Protein 4JE5 (pdb70)

Foldseek 3Di:
DFAAFDFPLVQWDPLLVPFDFDPQAQPPDPPRDDPGDPKDDLVPPPDFWDKDWAFAPLCVVFRPDDGDDNRTDIDTAGQDDPDVVSVVLPFDHVVRLVIFDDLQADVLLQVLVVVLCVLQAAARHDFKGKGKFLALLRVLLLVCNTRPAQQAEAEEAQFADLSSLVSCVVRNYFYQHAYADQQGGDLVRVLVLLVQPDPPWHQHAEYEFAAALGVFAGHHHAQVNLLSVLVSCVVSVHAYEHEHAFQLQFADDQDQDPVVVVVVVPDDADDLVRVSVPGGHDNSNVDSHQRYKYWYGCCLLPHVVLSMTMIMTGPNSCVSVSSVSCVDVSHRRSVSSRVVSSNDSNCDSRNSSSSSSSSRVVSNVLLNLLQNLLVVQADDDPQWDFNRRSTHFKHKTKGQLVLAPCCCPPVVVPLVSVQVVLQVLLVVLPAHFAWSVSRRRDGATVVGGDPSSVDDDSPRMIMTMDGSPPDDSVVSSVSSNSSSVSNCVRRVHD/DAAAFDFPLVQWDPLLVPQDDDPLVVLVVCPVPPPDDRPRDDKDDLVPPPDFFDKDWAFAPLCVVFRPDDRDDNGIDIDTAGQDDPDCVSVPLPFQHVSRLVIADPLQADVLLQVQVVVLCVLQAAARHDFKGKGKFLALLGVLLLVCNTRHAQQAEAEEAQFADLSSQVSCVVRNYFYQHAYADQQGGDLVRVLVLLVQPDPPWHQHQEYEFAAALGVPAQHHHAQVNLLSNVVSCVVSVHAYEHEYAFQLQFEDDADPDPVVVCVVVVDDADDLVVVSVPGHHDNNNNDSHQSYKYWYGCPLLPHVVLSMTMIMTGPSSVVSSSSVSVVPVGHRRSVSSSVVSSVDSVCDSRSSSSSSSSSRVVSNVLLNLLVVLCVVAADPDPQWDWDRHSIDFKTKTKGQLVLAPCCCPPVVVDLVSVQVVLQVVLVVLVAHWAWSVSRRRDGAIVVGGDVSSVDDDPPRIIMIMDGSPPDDSVVSSVSSNSSNVSNCVRRVD/DFAAFAFPLVQWDPLLVPQDDDPLVVDVPDDDPRDDKDDLVPPPDFFDKDWAFAPLCVVFRPDDRDDNRTDMDTAGQDDPDVVRCVLPFDHVSRLVIFDPQQADVLLQVQVVVLCVLQAPARHDFKGKGKFLALLRVLLLVCNTRHAQQAEAEEAQFADLSSLVSCVVRNHFYQHAYADQQGGDLVRVLVLLVQPDPPWHQHAEYEFAAFLTVFALHHHAQVSLLSNLVSCVVSVHAYEHEYAFQLQFEAFADPDPVVVVVVVPDDQDALVRVSVVGGHDNSNSDSHQRYKYWYGCPLLPHVVLSMTMIMTGPSSCVSSSSVSCVPVSHHRSVSSSVVSSVDSVCDSRSSSSSSSSSNVVSNVLLNLLLNLCVVQAPDDPQWDWNRRRTHFKGKTKGQCVLQPCCVPPVVVQLVSVQVVLQVLLVVLPAHWAWSVSRGRDGATVVGGDPSSVDDDHNRIIMTMDGSPPDDSVVSSSSSNSSSVSNCVRRVHD/DFAAFDFPLVLWDPLLVPQDDDPLVVLVVCPPPPVDDRPRDDKDQLVPPPDFFDKDWAFAPLCVVFRPDDDDPPGTDIDTAGQDAPDVVSVVLPFDHVSRLVIADDLQADVLLQVQVVVLCVLQAAARGDFKGKGKALALLVVLLLVCNTRPAQQAEAEEAQFADLSSQVSCVVRNYFYQHAYADLQGGDLVRVLVLLVQPDPPWHQHAEYEFAAALTVPALHHHAQVNLLSNLVSCVVSVHAYEHEYAFQLQFADDADQPPVVVVVVVVDDADDLVRVSVPGHHDNSNVDSRQRYKYWYGVCLPNVVLSMTMIMTGPSSCVSSSSVSVVPVGHRRSVSSSVVSSVDSSCDSNNSSSSSSSSRVVSNVLLNLLVNLLVVQADDDPQWDWNRRSIDFKGKTKGQLVQQPCCVPPVVVALVSVQVVLQVLLVVLPAHWAWSVSRGRDGATVVGGDPSSVDDDRNRIIMTMDGSPDDDSVVSSVSSNSSRVSNVVRND

InterPro domains:
  IPR004839 Aminotransferase, class I/classII, large domain [PF00155] (103-488)
  IPR015421 Pyridoxal phosphate-dependent transferase, major domain [G3DSA:3.40.640.10] (1-500)
  IPR015424 Pyridoxal phosphate-dependent transferase [SSF53383] (8-492)
  IPR050859 Class-I pyridoxal-phosphate-dependent aminotransferase-like [PTHR42790] (2-497)

CATH classification: 3.40.640.10

Solvent-accessible surface area: 69514 Å² total

Organism: Saccharomyces cerevisiae (strain ATCC 204508 / S288c) (NCBI:txid559292)

Sequence (1978 aa):
TLPESKDFSYLFSDETNARKPSPLKLFQDPNIIFLGGGLPLKDYFPWDNLSVDSPKPPFPQGIGAPIDEQNCIKYTVNKDYADKSANPSNDIPLSSRALQYGFSAGQPELLNNFIRDHTKIIHDDLKYKDWDVLATAGNTNAWESTLRVFCNRGDVILVEAHSFSSSSSLASAEAQGVITFPVPIDADGIIPEKLAKVMENWTPGAPKPKLLYTIPTGQNPTGTSSIADHRKEAIYKIAQKYDFLIVEDEPYYFLQMNPYIKDLLKEEREKAQSSSSPKQDHDDEFLKSLANNTFLSSLDTEGRVIRMDSFSSKVVLAPGTRRLGWIITGSSSKILKKPYLSSLHEMTIQAPAGFTQVLVNATLSSRWGQKGYLDWLLGLRHEYTLKKRDCAIDALYKYLPQSDAFVINPPIAGMFFTTVNIDASVHPEFKTKYNSDPYQLEQSLYHKVVERGVLVVPGSWFKSEEGEETEPPQPAESKEVSNPNIIFFRGTYAAVSPEKLTEGLKRLGDTLYEEEFGISTLPEESKDFSYLFSDETNARKPSPLKTCIHLFQDPNIIFLGGGLPLKDYFPWDNLSVDSPKKPPFPQGIGAPIDEQNCIKYTVNKDYADKSANPSNDIPLSRALQYGFSSAGQPELLNNFIRDHTKIIHDLKYKDWDVLATAGNTNAWEESTLRVFCNRGDVILVEAHSFSSSSSLASAEAQGVITFPVPIDADGIIPEKLAKVMENWTPGAPKPKLLYTIPTGQNPTGTSSIADHRKEAIYKIAQKYDFLIVEDEPYYFLQMNPYIKDLKEREKAQSSPKQDHDEFLKSLANTFLSLDTTEGRVIRMDSFSSKKVLAPGTRRLGWIITGSSKILKPYLSSLHEMTIQQAPAGFTTQVLVNATLSRWGQKGYLDWLLGLRHEYTLKRDCAIDALYKYLPQSDAFVINPPIAGMFFTVNIDASVHPEFKTKYNSDPYQLEQSLYHKVVERGVLVVPGSWFKSEGETEPPQPAESKEVSNPNIIFFRGTYAAVSPEKLTEGLKRLGDTLYEEFGITLPESKDFSYLFSDETNARKPSPLKTCPNIIFLGGGLPLKDYFPWDNLSVDSPKPPFPQGIGAPIDEQNCIKYTVNKDYADKSANPSNDIPLSSRALQYGFSAGQPELLNNFIRDHTKIIHDLKYKDWDVLATAGNTNAWESTLRVFCNRGDVILVEAHSFSSSSSLASSAEAQGVITFPVPIDADGIIPEKLAKVMEENWTPGAPKPKLLYTIPTGQNPTGTSIADHRKEAIYKIAQKYDFLIVEDEPYYFLQMNPYIKDLKEREKAQQSSPKQDHDDEFLKSLANNTFLSLDTTEGRVIRMDSFSKVLAPGTRRLGWITGSSKILKPYLSSLHEMTTIQAPAGFTTQVLVNATLSSRWGQKGYLDWLLGLRHEYTLKRDCAIDALYKYLPQSSDAFVINPPIAGMFFTVNIDASVHPEFKTKYNSDPYQLEQSSLYHKVVERGVLVVPGSWFKSEGETEEPPQPAESKEVSNPNIIFFRGTYAAVSPEKLTEGLKRLGDTLYEEFGISTLPEESKDFSYLFSDETNARKPSPLKTCIHLFQDPNIIFLGGGLPLKDYFPWDNLSVDSPKPPFPQGIGAPIDEQQNCIKYTVNKDYADKSANPSNDIPLSSRALQYGFSAGQPELLNNFIRDHTKIIHDLKYKDWDVLATAGNTTNAWESTLRVFCNRGDVILVEAHSFSSSLASAEAQGVITFPVPIDADGIIPEKLAKVMEENWTPGAPKPKLLYTIPTGQNPTGTSSIADHRKEAIYKIAQKYDFLIVEDEPYYFLQMNNPYIKDLKEREKAQSSPKQDHDEFLKSLANNTFLSLDTEGRVIRMDSFSVLAPGTRRLGWITGSSKILKPYLSSLHEMTIQAPAGFTTQVLVNATLSSRWGQKGYLDWLLGLRHEYTLKRDCAIDALYKYLPQSDAFVINPPIAGMFFTVNIDASVHPEFKTKYNNSDPYQQLEQSLYHKVVERGVLVVPGSWFKSEGETEPPQPAESKEVSNPNIIFFRGTYAAVSPEKLTEGLKRLGDTLYEEFG

Secondary structure (DSSP, 8-state):
-PPPPP--GGG--HHHHH----S----S-TT-EE-SS----GGG---EEEEEEE--TT-TT-TTS-S-TTS-EEEEE-S--SSGGG-TT----HHHHTSS--TT--HHHHHHHHHHHHHH----SS-EEEEEES-HHHHHHHHHHHH--TT-EEEEESB--HHHHHHHHHTT-EEEEE-EETTEE-HHHHHHHHHTPPTTSPPP-EEEE--SS-TTT-----HHHHHHHHHHHHHHT-EEEEE-TTGGGB-PPP--SHHHHHHHHHSPPP-HHHHHHHSPP-HHHH-SSS-EEEEEESTTTT-GGG--EEEEEEHHHHHHHHHHHHTTT-SS-HHHHHHHHHHHHHHHHHHHHHHHHHHHHHHHHHHHHHHHHHHHHS--STTS-----SBSSEEEEEEEGGGSTTTTTTTTT-HHHHHHHHHHHHHHTTEE-EEGGGGB-----SSPPPGGGG--SSTTEEEEEEESSSS-HHHHHHHHHHHHHHHHHHTT--/-PPPPP--GGG--HHHHH----HHHHHTT-SS-SSSEE-------GGG---EEEEEEE--TT-TT-TTS-S-TTS-EEEEE-S--SSGGG-TT----HHHHTSS--TT--HHHHHHHHHHHHHH----STTEEEEEES-HHHHHHHHHHHH--TT-EEEEESB--HHHHHHHHHTT-EEEEE-EETTEE-HHHHHHHHHTPPTTSPPP-EEEE--BS-TTT--B--HHHHHHHHHHHHHHT-EEEEE-TTGGGB-PPP--SHHHHHHHTTSPPP-HHHHHHHSPP-HHHH-SSS-EEEEEESTTTT-GGG--EEEEEEHHHHHHHHHHHHTTT-SPPHHHHHHHHHHHHHHHHHHHHHHHHHHHHHHHHHHHHHHHHHHHHS--STTEE----SBSSEEEEEEEGGGSTTHHHHSTT-HHHHHHHHHHHHHHTTEE-EEGGGGB-----SSPPPGGGG--S-TTEEEEEEESSSS-HHHHHHHHHHHHHHHHHHTT-/-PPPPP--GGG--HHHHH-PPPHHHH----EE----PPPGGG---EEEEEEE--TT-TT-TTS-S-TTS-EEEEE-SS-SSGGG-TT----HHHHTSS--TT--HHHHHHHHHHHHHH----SS-EEEEEES-HHHHHHHHHHHH--TT-EEEEESB--HHHHHHHHHTT-EEEEE-EETTEE-HHHHHHHHHTPPTTSPPP-EEEE--BS-TTT--B--HHHHHHHHHHHHHHT-EEEEE-TTGGGB-PPP--SHHHHHHHHTSPPP-HHHHHHHSPP-HHHH-SSS-EEEEEESTTTT-GGG--EEEEEEHHHHHHHHHHHHTTT-SS-HHHHHHHHHHHHHHHHHHHHHHHHHHHHHHHHHHHHHHHHHHHHS--STTEE----SBSSEEEEEEEGGGSTTTTTTSTT-HHHHHHHHHHHHHHHTEE-EEGGGGB-----SSPPPGGGG--S-TTEEEEEEESSSS-HHHHHHHHHHHHHHHHHHTT--/-PPPPP--GGG--HHHHH----HHHHHHTTTT-TTSEE-SS----GGG---EEEEEEE--TT-TT-TTSPP-SSS-EEEEE-S--SSGGG-TT----HHHHTSS--TT--HHHHHHHHHHHHHH----SS-EEEEEES-HHHHHHHHHHHH--TT-EEEEESB--HHHHHHHHHTT-EEEEE-EETTEE-HHHHHHHHHTPPTTSPPP-EEEE--BS-TTT--B--HHHHHHHHHHHHHHT-EEEEE-TTGGGB-PPP--SHHHHHHHHHSPPP-HHHHHHHSPP-HHHH-SSS-EEEEEE-----GGG--EEEEEEHHHHHHHHHHHHHTT-SPPHHHHHHHHHHHHHHHHHHHHHHHHHHHHHHHHHHHHHHHHHHHHS--STTEE----SBSSEEEEEEEGGGSTTTTTTTTT-HHHHHHHHHHHHHHTTEE-EEGGGGB-----SSPPPHHHH--SSTTEEEEEEE-SSS-HHHHHHHHHHHHHHHHHHH-

Radius of gyration: 40.74 Å; Cα contacts (8 Å, |Δi|>4): 4333; chains: 4; bounding box: 90×122×79 Å

GO terms:
  GO:0047536 L-2-aminoadipate:2-oxoglutarate transaminase activity (F, IDA)
  GO:0006571 L-tyrosine biosynthetic process (P, IGI)
  GO:0009094 L-phenylalanine biosynthetic process (P, IGI)
  GO:0005737 cytoplasm (C, HDA)
  GO:0008793 aromatic-amino-acid:2-oxoglutarate transaminase activity (F, IMP)
  GO:0047536 L-2-aminoadipate:2-oxoglutarate transaminase activity (F, IMP)

Structure (mmCIF, N/CA/C/O backbone):
data_4JE5
#
_entry.id   4JE5
#
_cell.length_a   227.442
_cell.length_b   159.831
_cell.length_c   70.642
_cell.angle_alpha   90.00
_cell.angle_beta   106.03
_cell.angle_gamma   90.00
#
_symmetry.space_group_name_H-M   'C 1 2 1'
#
loop_
_entity.id
_entity.type
_entity.pdbx_description
1 polymer 'Aromatic/aminoadipate aminotransferase 1'
2 polymer 'Aromatic/aminoadipate aminotransferase 1'
3 non-polymer "PYRIDOXAL-5'-PHOSPHATE"
4 non-polymer '4-(2-HYDROXYETHYL)-1-PIPERAZINE ETHANESULFONIC ACID'
5 non-polymer "4'-DEOXY-4'-AMINOPYRIDOXAL-5'-PHOSPHATE"
6 water water
#
loop_
_atom_site.group_PDB
_atom_site.id
_atom_site.type_symbol
_atom_site.label_atom_id
_atom_site.label_alt_id
_atom_site.label_comp_id
_atom_site.label_asym_id
_atom_site.label_entity_id
_atom_site.label_seq_id
_atom_site.pdbx_PDB_ins_code
_atom_site.Cartn_x
_atom_site.Cartn_y
_atom_site.Cartn_z
_atom_site.occupancy
_atom_site.B_iso_or_equiv
_atom_site.auth_seq_id
_atom_site.auth_comp_id
_atom_site.auth_asym_id
_atom_site.auth_atom_id
_atom_site.pdbx_PDB_model_num
ATOM 1 N N . THR A 1 5 ? 95.023 -41.580 -4.505 1.00 44.52 2 THR A N 1
ATOM 2 C CA . THR A 1 5 ? 94.610 -40.815 -5.716 1.00 44.08 2 THR A CA 1
ATOM 3 C C . THR A 1 5 ? 94.348 -39.329 -5.434 1.00 42.41 2 THR A C 1
ATOM 4 O O . THR A 1 5 ? 94.844 -38.457 -6.155 1.00 44.21 2 THR A O 1
ATOM 8 N N . LEU A 1 6 ? 93.577 -39.039 -4.393 1.00 39.76 3 LEU A N 1
ATOM 9 C CA . LEU A 1 6 ? 93.299 -37.654 -3.992 1.00 36.18 3 LEU A CA 1
ATOM 10 C C . LEU A 1 6 ? 94.356 -37.166 -2.999 1.00 34.54 3 LEU A C 1
ATOM 11 O O . LEU A 1 6 ? 94.828 -37.957 -2.198 1.00 33.46 3 LEU A O 1
ATOM 16 N N . PRO A 1 7 ? 94.720 -35.866 -3.042 1.00 32.90 4 PRO A N 1
ATOM 17 C CA . PRO A 1 7 ? 95.714 -35.366 -2.094 1.00 32.23 4 PRO A CA 1
ATOM 18 C C . PRO A 1 7 ? 95.219 -35.373 -0.643 1.00 30.91 4 PRO A C 1
ATOM 19 O O . PRO A 1 7 ? 94.014 -35.340 -0.388 1.00 29.34 4 PRO A O 1
ATOM 23 N N . GLU A 1 8 ? 96.167 -35.393 0.286 1.00 30.14 5 GLU A N 1
ATOM 24 C CA . GLU A 1 8 ? 95.900 -35.261 1.711 1.00 30.07 5 GLU A CA 1
ATOM 25 C C . GLU A 1 8 ? 95.666 -33.777 2.045 1.00 28.09 5 GLU A C 1
ATOM 26 O O . GLU A 1 8 ? 96.273 -32.905 1.429 1.00 27.53 5 GLU A O 1
ATOM 32 N N . SER A 1 9 ? 94.813 -33.485 3.026 1.00 26.62 6 SER A N 1
ATOM 33 C CA . SER A 1 9 ? 94.659 -32.107 3.500 1.00 25.76 6 SER A CA 1
ATOM 34 C C . SER A 1 9 ? 95.969 -31.496 4.033 1.00 26.38 6 SER A C 1
ATOM 35 O O . SER A 1 9 ? 96.870 -32.215 4.504 1.00 25.48 6 SER A O 1
ATOM 38 N N . LYS A 1 10 ? 96.039 -30.168 3.988 1.00 26.81 7 LYS A N 1
ATOM 39 C CA . LYS A 1 10 ? 97.127 -29.410 4.580 1.00 28.75 7 LYS A CA 1
ATOM 40 C C . LYS A 1 10 ? 96.937 -29.274 6.092 1.00 28.04 7 LYS A C 1
ATOM 41 O O . LYS A 1 10 ? 95.814 -29.307 6.602 1.00 27.84 7 LYS A O 1
ATOM 47 N N . ASP A 1 11 ? 98.041 -29.124 6.809 1.00 28.01 8 ASP A N 1
ATOM 48 C CA . ASP A 1 11 ? 97.998 -28.957 8.250 1.00 28.51 8 ASP A CA 1
ATOM 49 C C . ASP A 1 11 ? 97.870 -27.481 8.597 1.00 28.10 8 ASP A C 1
ATOM 50 O O . ASP A 1 11 ? 98.794 -26.687 8.316 1.00 28.98 8 ASP A O 1
ATOM 55 N N . PHE A 1 12 ? 96.741 -27.092 9.201 1.00 25.49 9 PHE A N 1
ATOM 56 C CA . PHE A 1 12 ? 96.572 -25.691 9.592 1.00 24.61 9 PHE A CA 1
ATOM 57 C C . PHE A 1 12 ? 96.706 -25.434 11.091 1.00 25.40 9 PHE A C 1
ATOM 58 O O . PHE A 1 12 ? 96.154 -24.441 11.600 1.00 23.99 9 PHE A O 1
ATOM 66 N N . SER A 1 13 ? 97.457 -26.301 11.791 1.00 24.85 10 SER A N 1
ATOM 67 C CA . SER A 1 13 ? 97.570 -26.168 13.257 1.00 25.77 10 SER A CA 1
ATOM 68 C C . SER A 1 13 ? 98.238 -24.869 13.709 1.00 25.30 10 SER A C 1
ATOM 69 O O . SER A 1 13 ? 98.091 -24.468 14.848 1.00 25.03 10 SER A O 1
ATOM 72 N N . TYR A 1 14 ? 98.919 -24.190 12.796 1.00 25.29 11 TYR A N 1
ATOM 73 C CA . TYR A 1 14 ? 99.499 -22.893 13.116 1.00 25.28 11 TYR A CA 1
ATOM 74 C C . TYR A 1 14 ? 98.411 -21.830 13.321 1.00 24.58 11 TYR A C 1
ATOM 75 O O . TYR A 1 14 ? 98.694 -20.757 13.836 1.00 23.70 11 TYR A O 1
ATOM 84 N N . LEU A 1 15 ? 97.167 -22.147 12.951 1.00 22.13 12 LEU A N 1
ATOM 85 C CA . LEU A 1 15 ? 96.070 -21.214 13.193 1.00 22.41 12 LEU A CA 1
ATOM 86 C C . LEU A 1 15 ? 95.325 -21.502 14.494 1.00 21.23 12 LEU A C 1
ATOM 87 O O . LEU A 1 15 ? 94.468 -20.720 14.877 1.00 20.87 12 LEU A O 1
ATOM 92 N N . PHE A 1 16 ? 95.644 -22.608 15.166 1.00 21.61 13 PHE A N 1
ATOM 93 C CA . PHE A 1 16 ? 94.913 -23.014 16.392 1.00 21.77 13 PHE A CA 1
ATOM 94 C C . PHE A 1 16 ? 95.115 -21.986 17.505 1.00 22.10 13 PHE A C 1
ATOM 95 O O . PHE A 1 16 ? 96.189 -21.385 17.602 1.00 22.73 13 PHE A O 1
ATOM 103 N N . SER A 1 17 ? 94.070 -21.758 18.309 1.00 20.89 14 SER A N 1
ATOM 104 C CA . SER A 1 17 ? 94.147 -20.796 19.402 1.00 20.88 14 SER A CA 1
ATOM 105 C C . SER A 1 17 ? 95.056 -21.311 20.509 1.00 21.59 14 SER A C 1
ATOM 106 O O . SER A 1 17 ? 95.426 -22.502 20.535 1.00 21.37 14 SER A O 1
ATOM 109 N N . ASP A 1 18 ? 95.368 -20.423 21.456 1.00 22.48 15 ASP A N 1
ATOM 110 C CA . ASP A 1 18 ? 96.193 -20.789 22.615 1.00 23.23 15 ASP A CA 1
ATOM 111 C C . ASP A 1 18 ? 95.440 -21.795 23.481 1.00 22.86 15 ASP A C 1
ATOM 112 O O . ASP A 1 18 ? 96.036 -22.729 24.021 1.00 22.62 15 ASP A O 1
ATOM 117 N N . GLU A 1 19 ? 94.121 -21.619 23.595 1.00 22.65 16 GLU A N 1
ATOM 118 C CA . GLU A 1 19 ? 93.303 -22.553 24.367 1.00 22.37 16 GLU A CA 1
ATOM 119 C C . GLU A 1 19 ? 93.397 -23.972 23.745 1.00 22.00 16 GLU A C 1
ATOM 120 O O . GLU A 1 19 ? 93.559 -24.963 24.446 1.00 21.68 16 GLU A O 1
ATOM 126 N N . THR A 1 20 ? 93.288 -24.056 22.424 1.00 21.44 17 THR A N 1
ATOM 127 C CA . THR A 1 20 ? 93.396 -25.335 21.723 1.00 22.05 17 THR A CA 1
ATOM 128 C C . THR A 1 20 ? 94.766 -25.985 21.988 1.00 22.77 17 THR A C 1
ATOM 129 O O . THR A 1 20 ? 94.853 -27.179 22.253 1.00 22.30 17 THR A O 1
ATOM 133 N N . ASN A 1 21 ? 95.826 -25.190 21.902 1.00 24.65 18 ASN A N 1
ATOM 134 C CA . ASN A 1 21 ? 97.174 -25.703 22.102 1.00 26.45 18 ASN A CA 1
ATOM 135 C C . ASN A 1 21 ? 97.422 -26.149 23.544 1.00 27.74 18 ASN A C 1
ATOM 136 O O . ASN A 1 21 ? 98.262 -27.016 23.787 1.00 28.07 18 ASN A O 1
ATOM 141 N N . ALA A 1 22 ? 96.673 -25.568 24.480 1.00 28.51 19 ALA A N 1
ATOM 142 C CA . ALA A 1 22 ? 96.786 -25.899 25.914 1.00 30.39 19 ALA A CA 1
ATOM 143 C C . ALA A 1 22 ? 95.927 -27.094 26.294 1.00 31.08 19 ALA A C 1
ATOM 144 O O . ALA A 1 22 ? 96.257 -27.822 27.238 1.00 31.57 19 ALA A O 1
ATOM 146 N N . ARG A 1 23 ? 94.826 -27.302 25.564 1.00 31.02 20 ARG A N 1
ATOM 147 C CA . ARG A 1 23 ? 93.876 -28.347 25.920 1.00 31.70 20 ARG A CA 1
ATOM 148 C C . ARG A 1 23 ? 94.452 -29.762 25.838 1.00 33.62 20 ARG A C 1
ATOM 149 O O . ARG A 1 23 ? 94.843 -30.229 24.769 1.00 33.63 20 ARG A O 1
ATOM 157 N N . LYS A 1 24 ? 94.505 -30.436 26.985 1.00 35.10 21 LYS A N 1
ATOM 158 C CA . LYS A 1 24 ? 94.863 -31.854 27.029 1.00 37.10 21 LYS A CA 1
ATOM 159 C C . LYS A 1 24 ? 93.666 -32.637 27.560 1.00 37.95 21 LYS A C 1
ATOM 160 O O . LYS A 1 24 ? 93.206 -32.366 28.678 1.00 36.89 21 LYS A O 1
ATOM 162 N N . PRO A 1 25 ? 93.156 -33.601 26.766 1.00 39.46 22 PRO A N 1
ATOM 163 C CA . PRO A 1 25 ? 92.023 -34.434 27.207 1.00 40.54 22 PRO A CA 1
ATOM 164 C C . PRO A 1 25 ? 92.325 -35.116 28.537 1.00 40.98 22 PRO A C 1
ATOM 165 O O . PRO A 1 25 ? 93.463 -35.510 28.779 1.00 40.69 22 PRO A O 1
ATOM 169 N N . SER A 1 26 ? 91.312 -35.214 29.392 1.00 41.73 23 SER A N 1
ATOM 170 C CA . SER A 1 26 ? 91.374 -36.071 30.571 1.00 43.64 23 SER A CA 1
ATOM 171 C C . SER A 1 26 ? 91.885 -37.482 30.167 1.00 44.25 23 SER A C 1
ATOM 172 O O . SER A 1 26 ? 91.382 -38.060 29.211 1.00 43.74 23 SER A O 1
ATOM 175 N N . PRO A 1 27 ? 92.887 -38.037 30.887 1.00 45.59 24 PRO A N 1
ATOM 176 C CA . PRO A 1 27 ? 93.324 -39.403 30.538 1.00 46.55 24 PRO A CA 1
ATOM 177 C C . PRO A 1 27 ? 92.248 -40.441 30.930 1.00 47.04 24 PRO A C 1
ATOM 178 O O . PRO A 1 27 ? 92.321 -41.612 30.574 1.00 47.12 24 PRO A O 1
ATOM 182 N N . LEU A 1 28 ? 91.249 -39.971 31.659 1.00 47.63 25 LEU A N 1
ATOM 183 C CA . LEU A 1 28 ? 90.113 -40.767 32.052 1.00 48.85 25 LEU A CA 1
ATOM 184 C C . LEU A 1 28 ? 89.041 -40.652 30.959 1.00 49.10 25 LEU A C 1
ATOM 185 O O . LEU A 1 28 ? 88.252 -39.690 30.944 1.00 49.03 25 LEU A O 1
ATOM 190 N N . LYS A 1 29 ? 89.045 -41.614 30.030 1.00 49.90 26 LYS A N 1
ATOM 191 C CA . LYS A 1 29 ? 88.168 -41.583 28.852 1.00 50.32 26 LYS A CA 1
ATOM 192 C C . LYS A 1 29 ? 87.065 -42.648 28.904 1.00 50.86 26 LYS A C 1
ATOM 193 O O . LYS A 1 29 ? 87.211 -43.685 29.562 1.00 51.66 26 LYS A O 1
ATOM 195 N N . LEU A 1 34 ? 87.075 -51.224 25.492 1.00 65.24 31 LEU A N 1
ATOM 196 C CA . LEU A 1 34 ? 87.545 -51.729 26.781 1.00 65.89 31 LEU A CA 1
ATOM 197 C C . LEU A 1 34 ? 86.378 -52.120 27.697 1.00 66.20 31 LEU A C 1
ATOM 198 O O . LEU A 1 34 ? 86.419 -53.163 28.371 1.00 66.58 31 LEU A O 1
ATOM 203 N N . PHE A 1 35 ? 85.347 -51.270 27.715 1.00 66.02 32 PHE A N 1
ATOM 204 C CA . PHE A 1 35 ? 84.076 -51.577 28.387 1.00 66.20 32 PHE A CA 1
ATOM 205 C C . PHE A 1 35 ? 83.369 -52.751 27.705 1.00 66.49 32 PHE A C 1
ATOM 206 O O . PHE A 1 35 ? 82.724 -53.549 28.374 1.00 66.97 32 PHE A O 1
ATOM 208 N N . GLN A 1 36 ? 83.508 -52.854 26.380 1.00 66.51 33 GLN A N 1
ATOM 209 C CA . GLN A 1 36 ? 82.931 -53.965 25.608 1.00 66.72 33 GLN A CA 1
ATOM 210 C C . GLN A 1 36 ? 83.881 -55.169 25.450 1.00 67.43 33 GLN A C 1
ATOM 211 O O . GLN A 1 36 ? 83.450 -56.240 25.004 1.00 67.96 33 GLN A O 1
ATOM 213 N N . ASP A 1 37 ? 85.154 -54.994 25.822 1.00 67.32 34 ASP A N 1
ATOM 214 C CA . ASP A 1 37 ? 86.176 -56.054 25.725 1.00 67.74 34 ASP A CA 1
ATOM 215 C C . ASP A 1 37 ? 85.932 -57.220 26.697 1.00 68.04 34 ASP A C 1
ATOM 216 O O . ASP A 1 37 ? 85.962 -57.032 27.922 1.00 68.29 34 ASP A O 1
ATOM 221 N N . PRO A 1 38 ? 85.723 -58.438 26.152 1.00 67.97 35 PRO A N 1
ATOM 222 C CA . PRO A 1 38 ? 85.365 -59.618 26.957 1.00 67.90 35 PRO A CA 1
ATOM 223 C C . PRO A 1 38 ? 86.366 -59.993 28.065 1.00 67.57 35 PRO A C 1
ATOM 224 O O . PRO A 1 38 ? 85.963 -60.547 29.089 1.00 67.94 35 PRO A O 1
ATOM 228 N N . ASN A 1 39 ? 87.646 -59.687 27.868 1.00 66.57 36 ASN A N 1
ATOM 229 C CA . ASN A 1 39 ? 88.701 -60.169 28.769 1.00 65.79 36 ASN A CA 1
ATOM 230 C C . ASN A 1 39 ? 89.187 -59.162 29.837 1.00 64.65 36 ASN A C 1
ATOM 231 O O . ASN A 1 39 ? 90.051 -59.487 30.667 1.00 65.17 36 ASN A O 1
ATOM 233 N N . ILE A 1 40 ? 88.633 -57.949 29.820 1.00 62.25 37 ILE A N 1
ATOM 234 C CA . ILE A 1 40 ? 89.020 -56.916 30.787 1.00 60.36 37 ILE A CA 1
ATOM 235 C C . ILE A 1 40 ? 87.878 -56.588 31.749 1.00 58.80 37 ILE A C 1
ATOM 236 O O . ILE A 1 40 ? 86.772 -56.250 31.308 1.00 58.46 37 ILE A O 1
ATOM 238 N N . ILE A 1 41 ? 88.147 -56.694 33.053 1.00 57.25 38 ILE A N 1
ATOM 239 C CA . ILE A 1 41 ? 87.176 -56.299 34.095 1.00 55.20 38 ILE A CA 1
ATOM 240 C C . ILE A 1 41 ? 87.230 -54.786 34.356 1.00 53.03 38 ILE A C 1
ATOM 241 O O . ILE A 1 41 ? 88.177 -54.274 34.959 1.00 52.80 38 ILE A O 1
ATOM 246 N N . PHE A 1 42 ? 86.184 -54.106 33.899 1.00 50.70 39 PHE A N 1
ATOM 247 C CA . PHE A 1 42 ? 86.068 -52.643 33.889 1.00 48.42 39 PHE A CA 1
ATOM 248 C C . PHE A 1 42 ? 85.773 -52.044 35.276 1.00 46.89 39 PHE A C 1
ATOM 249 O O . PHE A 1 42 ? 84.611 -51.836 35.626 1.00 46.63 39 PHE A O 1
ATOM 257 N N . LEU A 1 43 ? 86.810 -51.751 36.055 1.00 45.68 40 LEU A N 1
ATOM 258 C CA . LEU A 1 43 ? 86.625 -50.998 37.304 1.00 44.66 40 LEU A CA 1
ATOM 259 C C . LEU A 1 43 ? 87.102 -49.537 37.202 1.00 43.64 40 LEU A C 1
ATOM 260 O O . LEU A 1 43 ? 87.400 -48.910 38.217 1.00 42.82 40 LEU A O 1
ATOM 265 N N . GLY A 1 44 ? 87.163 -49.012 35.972 1.00 42.88 41 GLY A N 1
ATOM 266 C CA . GLY A 1 44 ? 87.670 -47.658 35.703 1.00 42.87 41 GLY A CA 1
ATOM 267 C C . GLY A 1 44 ? 86.623 -46.551 35.627 1.00 42.46 41 GLY A C 1
ATOM 268 O O . GLY A 1 44 ? 86.341 -45.893 36.633 1.00 44.26 41 GLY A O 1
ATOM 269 N N . GLY A 1 45 ? 86.039 -46.338 34.450 1.00 41.14 42 GLY A N 1
ATOM 270 C CA . GLY A 1 45 ? 85.072 -45.256 34.244 1.00 38.62 42 GLY A CA 1
ATOM 271 C C . GLY A 1 45 ? 83.700 -45.502 34.856 1.00 37.63 42 GLY A C 1
ATOM 272 O O . GLY A 1 45 ? 83.190 -46.634 34.863 1.00 38.03 42 GLY A O 1
ATOM 273 N N . GLY A 1 46 ? 83.086 -44.438 35.354 1.00 35.94 43 GLY A N 1
ATOM 274 C CA . GLY A 1 46 ? 81.779 -44.552 35.987 1.00 34.84 43 GLY A CA 1
ATOM 275 C C . GLY A 1 46 ? 80.661 -44.670 34.973 1.00 33.36 43 GLY A C 1
ATOM 276 O O . GLY A 1 46 ? 79.890 -43.728 34.793 1.00 33.44 43 GLY A O 1
ATOM 277 N N . LEU A 1 47 ? 80.576 -45.811 34.290 1.00 31.80 44 LEU A N 1
ATOM 278 C CA . LEU A 1 47 ? 79.509 -46.027 33.318 1.00 30.20 44 LEU A CA 1
ATOM 279 C C . LEU A 1 47 ? 78.395 -46.799 34.020 1.00 29.94 44 LEU A C 1
ATOM 280 O O . LEU A 1 47 ? 78.554 -47.978 34.360 1.00 30.58 44 LEU A O 1
ATOM 285 N N . PRO A 1 48 ? 77.271 -46.121 34.280 1.00 28.55 45 PRO A N 1
ATOM 286 C CA . PRO A 1 48 ? 76.198 -46.761 35.055 1.00 28.16 45 PRO A CA 1
ATOM 287 C C . PRO A 1 48 ? 75.493 -47.848 34.243 1.00 27.19 45 PRO A C 1
ATOM 288 O O . PRO A 1 48 ? 75.524 -47.829 33.010 1.00 26.57 45 PRO A O 1
ATOM 292 N N . LEU A 1 49 ? 74.892 -48.804 34.937 1.00 27.24 46 LEU A N 1
ATOM 293 C CA . LEU A 1 49 ? 74.246 -49.936 34.291 1.00 27.47 46 LEU A CA 1
ATOM 294 C C . LEU A 1 49 ? 73.074 -49.490 33.442 1.00 26.90 46 LEU A C 1
ATOM 295 O O . LEU A 1 49 ? 72.190 -48.763 33.912 1.00 26.69 46 LEU A O 1
ATOM 300 N N . LYS A 1 50 ? 73.077 -49.955 32.201 1.00 26.13 47 LYS A N 1
ATOM 301 C CA . LYS A 1 50 ? 72.008 -49.722 31.249 1.00 25.66 47 LYS A CA 1
ATOM 302 C C . LYS A 1 50 ? 70.661 -50.318 31.716 1.00 25.39 47 LYS A C 1
ATOM 303 O O . LYS A 1 50 ? 69.611 -49.854 31.302 1.00 24.64 47 LYS A O 1
ATOM 309 N N . ASP A 1 51 ? 70.705 -51.320 32.598 1.00 25.82 48 ASP A N 1
ATOM 310 C CA . ASP A 1 51 ? 69.499 -51.876 33.241 1.00 26.10 48 ASP A CA 1
ATOM 311 C C . ASP A 1 51 ? 68.641 -50.792 33.919 1.00 25.47 48 ASP A C 1
ATOM 312 O O . ASP A 1 51 ? 67.421 -50.962 34.064 1.00 24.09 48 ASP A O 1
ATOM 317 N N . TYR A 1 52 ? 69.299 -49.716 34.373 1.00 23.78 49 TYR A N 1
ATOM 318 C CA . TYR A 1 52 ? 68.637 -48.633 35.092 1.00 23.38 49 TYR A CA 1
ATOM 319 C C . TYR A 1 52 ? 68.070 -47.517 34.215 1.00 21.66 49 TYR A C 1
ATOM 320 O O . TYR A 1 52 ? 67.392 -46.654 34.726 1.00 23.95 49 TYR A O 1
ATOM 329 N N . PHE A 1 53 ? 68.363 -47.500 32.922 1.00 19.38 50 PHE A N 1
ATOM 330 C CA . PHE A 1 53 ? 67.894 -46.408 32.064 1.00 18.24 50 PHE A CA 1
ATOM 331 C C . PHE A 1 53 ? 66.361 -46.605 31.950 1.00 17.68 50 PHE A C 1
ATOM 332 O O . PHE A 1 53 ? 65.935 -47.662 31.527 1.00 17.43 50 PHE A O 1
ATOM 340 N N . PRO A 1 54 ? 65.551 -45.610 32.364 1.00 17.80 51 PRO A N 1
ATOM 341 C CA . PRO A 1 54 ? 64.098 -45.883 32.543 1.00 17.41 51 PRO A CA 1
ATOM 342 C C . PRO A 1 54 ? 63.219 -45.669 31.291 1.00 17.97 51 PRO A C 1
ATOM 343 O O . PRO A 1 54 ? 62.121 -45.114 31.393 1.00 18.00 51 PRO A O 1
ATOM 347 N N . TRP A 1 55 ? 63.693 -46.122 30.123 1.00 18.31 52 TRP A N 1
ATOM 348 C CA . TRP A 1 55 ? 62.933 -46.071 28.855 1.00 17.46 52 TRP A CA 1
ATOM 349 C C . TRP A 1 55 ? 63.220 -47.305 28.046 1.00 18.19 52 TRP A C 1
ATOM 350 O O . TRP A 1 55 ? 64.363 -47.759 28.004 1.00 18.89 52 TRP A O 1
ATOM 361 N N . ASP A 1 56 ? 62.190 -47.857 27.410 1.00 18.02 53 ASP A N 1
ATOM 362 C CA . ASP A 1 56 ? 62.387 -48.881 26.362 1.00 18.11 53 ASP A CA 1
ATOM 363 C C . ASP A 1 56 ? 61.309 -48.644 25.322 1.00 18.06 53 ASP A C 1
ATOM 364 O O . ASP A 1 56 ? 60.302 -47.945 25.590 1.00 15.83 53 ASP A O 1
ATOM 369 N N . ASN A 1 57 ? 61.514 -49.197 24.133 1.00 18.24 54 ASN A N 1
ATOM 370 C CA . ASN A 1 57 ? 60.477 -49.208 23.103 1.00 18.41 54 ASN A CA 1
ATOM 371 C C . ASN A 1 57 ? 60.036 -47.810 22.702 1.00 19.05 54 ASN A C 1
ATOM 372 O O . ASN A 1 57 ? 58.844 -47.459 22.770 1.00 19.22 54 ASN A O 1
ATOM 377 N N . LEU A 1 58 ? 61.007 -47.003 22.290 1.00 19.19 55 LEU A N 1
ATOM 378 C CA . LEU A 1 58 ? 60.719 -45.673 21.817 1.00 18.17 55 LEU A CA 1
ATOM 379 C C . LEU A 1 58 ? 60.098 -45.766 20.439 1.00 18.42 55 LEU A C 1
ATOM 380 O O . LEU A 1 58 ? 60.729 -46.264 19.523 1.00 18.27 55 LEU A O 1
ATOM 385 N N . SER A 1 59 ? 58.900 -45.223 20.277 1.00 18.45 56 SER A N 1
ATOM 386 C CA . SER A 1 59 ? 58.223 -45.265 18.991 1.00 18.84 56 SER A CA 1
ATOM 387 C C . SER A 1 59 ? 57.813 -43.886 18.531 1.00 18.84 56 SER A C 1
ATOM 388 O O . SER A 1 59 ? 57.597 -42.983 19.339 1.00 18.76 56 SER A O 1
ATOM 391 N N . VAL A 1 60 ? 57.655 -43.725 17.222 1.00 19.01 57 VAL A N 1
ATOM 392 C CA . VAL A 1 60 ? 57.196 -42.437 16.698 1.00 18.88 57 VAL A CA 1
ATOM 393 C C . VAL A 1 60 ? 56.550 -42.677 15.326 1.00 19.51 57 VAL A C 1
ATOM 394 O O . VAL A 1 60 ? 56.687 -43.787 14.790 1.00 19.62 57 VAL A O 1
ATOM 398 N N . ASP A 1 61 ? 55.794 -41.679 14.834 1.00 18.74 58 ASP A N 1
ATOM 399 C CA . ASP A 1 61 ? 55.241 -41.628 13.471 1.00 19.73 58 ASP A CA 1
ATOM 400 C C . ASP A 1 61 ? 55.968 -40.545 12.695 1.00 18.54 58 ASP A C 1
ATOM 401 O O . ASP A 1 61 ? 56.168 -39.447 13.224 1.00 20.12 58 ASP A O 1
ATOM 406 N N . SER A 1 62 ? 56.411 -40.853 11.480 1.00 18.32 59 SER A N 1
ATOM 407 C CA . SER A 1 62 ? 57.041 -39.867 10.578 1.00 17.14 59 SER A CA 1
ATOM 408 C C . SER A 1 62 ? 56.345 -39.927 9.218 1.00 18.21 59 SER A C 1
ATOM 409 O O . SER A 1 62 ? 55.848 -40.985 8.853 1.00 18.62 59 SER A O 1
ATOM 412 N N . PRO A 1 63 ? 56.302 -38.803 8.474 1.00 18.27 60 PRO A N 1
ATOM 413 C CA . PRO A 1 63 ? 55.661 -38.844 7.149 1.00 19.21 60 PRO A CA 1
ATOM 414 C C . PRO A 1 63 ? 56.392 -39.783 6.199 1.00 18.62 60 PRO A C 1
ATOM 415 O O . PRO A 1 63 ? 57.508 -40.214 6.484 1.00 18.86 60 PRO A O 1
ATOM 419 N N . LYS A 1 64 ? 55.754 -40.127 5.085 1.00 19.49 61 LYS A N 1
ATOM 420 C CA . LYS A 1 64 ? 56.254 -41.233 4.254 1.00 18.42 61 LYS A CA 1
ATOM 421 C C . LYS A 1 64 ? 56.659 -40.710 2.880 1.00 17.82 61 LYS A C 1
ATOM 422 O O . LYS A 1 64 ? 55.900 -39.968 2.261 1.00 16.64 61 LYS A O 1
ATOM 428 N N . PRO A 1 65 ? 57.867 -41.072 2.405 1.00 17.54 62 PRO A N 1
ATOM 429 C CA . PRO A 1 65 ? 58.234 -40.541 1.087 1.00 17.28 62 PRO A CA 1
ATOM 430 C C . PRO A 1 65 ? 57.274 -41.086 0.022 1.00 18.18 62 PRO A C 1
ATOM 431 O O . PRO A 1 65 ? 56.702 -42.173 0.186 1.00 17.17 62 PRO A O 1
ATOM 435 N N . PRO A 1 66 ? 57.064 -40.322 -1.058 1.00 17.65 63 PRO A N 1
ATOM 436 C CA . PRO A 1 66 ? 57.688 -39.069 -1.392 1.00 17.35 63 PRO A CA 1
ATOM 437 C C . PRO A 1 66 ? 56.877 -37.833 -0.920 1.00 18.07 63 PRO A C 1
ATOM 438 O O . PRO A 1 66 ? 56.994 -36.758 -1.534 1.00 16.54 63 PRO A O 1
ATOM 442 N N . PHE A 1 67 ? 56.074 -37.975 0.154 1.00 17.66 64 PHE A N 1
ATOM 443 C CA . PHE A 1 67 ? 55.359 -36.815 0.740 1.00 18.70 64 PHE A CA 1
ATOM 444 C C . PHE A 1 67 ? 54.397 -36.190 -0.292 1.00 18.85 64 PHE A C 1
ATOM 445 O O . PHE A 1 67 ? 54.476 -34.984 -0.573 1.00 18.25 64 PHE A O 1
ATOM 453 N N . PRO A 1 68 ? 53.494 -37.025 -0.869 1.00 19.12 65 PRO A N 1
ATOM 454 C CA . PRO A 1 68 ? 52.687 -36.631 -2.034 1.00 19.58 65 PRO A CA 1
ATOM 455 C C . PRO A 1 68 ? 51.768 -35.461 -1.793 1.00 19.88 65 PRO A C 1
ATOM 456 O O . PRO A 1 68 ? 51.475 -34.733 -2.739 1.00 20.30 65 PRO A O 1
ATOM 460 N N . GLN A 1 69 ? 51.312 -35.294 -0.554 1.00 18.44 66 GLN A N 1
ATOM 461 C CA . GLN A 1 69 ? 50.451 -34.190 -0.222 1.00 19.35 66 GLN A CA 1
ATOM 462 C C . GLN A 1 69 ? 51.210 -32.967 0.328 1.00 19.42 66 GLN A C 1
ATOM 463 O O . GLN A 1 69 ? 50.591 -32.059 0.849 1.00 18.67 66 GLN A O 1
ATOM 469 N N . GLY A 1 70 ? 52.532 -32.966 0.204 1.00 18.87 67 GLY A N 1
ATOM 470 C CA . GLY A 1 70 ? 53.349 -31.882 0.729 1.00 20.35 67 GLY A CA 1
ATOM 471 C C . GLY A 1 70 ? 53.941 -32.274 2.067 1.00 20.44 67 GLY A C 1
ATOM 472 O O . GLY A 1 70 ? 53.354 -33.067 2.831 1.00 20.42 67 GLY A O 1
ATOM 473 N N . ILE A 1 71 ? 55.094 -31.715 2.375 1.00 19.73 68 ILE A N 1
ATOM 474 C CA . ILE A 1 71 ? 55.754 -32.118 3.603 1.00 19.87 68 ILE A CA 1
ATOM 475 C C . ILE A 1 71 ? 55.016 -31.690 4.854 1.00 21.21 68 ILE A C 1
ATOM 476 O O . ILE A 1 71 ? 55.334 -32.181 5.940 1.00 21.53 68 ILE A O 1
ATOM 481 N N . GLY A 1 72 ? 54.063 -30.760 4.705 1.00 21.45 69 GLY A N 1
ATOM 482 C CA . GLY A 1 72 ? 53.252 -30.286 5.825 1.00 21.75 69 GLY A CA 1
ATOM 483 C C . GLY A 1 72 ? 51.942 -31.055 6.042 1.00 22.75 69 GLY A C 1
ATOM 484 O O . GLY A 1 72 ? 51.170 -30.709 6.937 1.00 21.71 69 GLY A O 1
ATOM 485 N N . ALA A 1 73 ? 51.681 -32.095 5.247 1.00 22.43 70 ALA A N 1
ATOM 486 C CA . ALA A 1 73 ? 50.454 -32.894 5.438 1.00 23.46 70 ALA A CA 1
ATOM 487 C C . ALA A 1 73 ? 50.389 -33.613 6.802 1.00 24.12 70 ALA A C 1
ATOM 488 O O . ALA A 1 73 ? 51.415 -34.036 7.343 1.00 22.60 70 ALA A O 1
ATOM 490 N N . PRO A 1 74 ? 49.167 -33.798 7.346 1.00 25.27 71 PRO A N 1
ATOM 491 C CA . PRO A 1 74 ? 49.010 -34.530 8.610 1.00 25.70 71 PRO A CA 1
ATOM 492 C C . PRO A 1 74 ? 49.736 -35.889 8.545 1.00 26.19 71 PRO A C 1
ATOM 493 O O . PRO A 1 74 ? 49.728 -36.567 7.512 1.00 25.07 71 PRO A O 1
ATOM 497 N N . ILE A 1 75 ? 50.376 -36.269 9.639 1.00 26.56 72 ILE A N 1
ATOM 498 C CA . ILE A 1 75 ? 51.088 -37.541 9.711 1.00 28.77 72 ILE A CA 1
ATOM 499 C C . ILE A 1 75 ? 50.151 -38.629 10.227 1.00 31.54 72 ILE A C 1
ATOM 500 O O . ILE A 1 75 ? 50.030 -38.834 11.442 1.00 32.09 72 ILE A O 1
ATOM 505 N N . ASP A 1 76 ? 49.471 -39.314 9.314 1.00 34.21 73 ASP A N 1
ATOM 506 C CA . ASP A 1 76 ? 48.716 -40.500 9.707 1.00 37.33 73 ASP A CA 1
ATOM 507 C C . ASP A 1 76 ? 48.224 -41.246 8.486 1.00 38.59 73 ASP A C 1
ATOM 508 O O . ASP A 1 76 ? 48.522 -40.843 7.348 1.00 37.42 73 ASP A O 1
ATOM 513 N N . GLU A 1 77 ? 47.484 -42.336 8.742 1.00 39.97 74 GLU A N 1
ATOM 514 C CA . GLU A 1 77 ? 46.899 -43.172 7.700 1.00 41.17 74 GLU A CA 1
ATOM 515 C C . GLU A 1 77 ? 48.013 -43.754 6.824 1.00 41.27 74 GLU A C 1
ATOM 516 O O . GLU A 1 77 ? 48.923 -44.414 7.336 1.00 41.29 74 GLU A O 1
ATOM 518 N N . GLN A 1 78 ? 47.961 -43.463 5.524 1.00 41.34 75 GLN A N 1
ATOM 519 C CA . GLN A 1 78 ? 48.958 -43.925 4.567 1.00 41.66 75 GLN A CA 1
ATOM 520 C C . GLN A 1 78 ? 50.184 -43.016 4.539 1.00 41.41 75 GLN A C 1
ATOM 521 O O . GLN A 1 78 ? 51.257 -43.469 4.132 1.00 42.22 75 GLN A O 1
ATOM 523 N N . ASN A 1 79 ? 50.051 -41.747 4.957 1.00 40.61 76 ASN A N 1
ATOM 524 C CA . ASN A 1 79 ? 51.223 -40.876 5.071 1.00 39.44 76 ASN A CA 1
ATOM 525 C C . ASN A 1 79 ? 51.894 -41.070 6.412 1.00 38.63 76 ASN A C 1
ATOM 526 O O . ASN A 1 79 ? 51.963 -40.136 7.218 1.00 38.43 76 ASN A O 1
ATOM 531 N N . CYS A 1 80 ? 52.376 -42.279 6.666 1.00 37.17 77 CYS A N 1
ATOM 532 C CA . CYS A 1 80 ? 52.881 -42.584 7.982 1.00 35.54 77 CYS A CA 1
ATOM 533 C C . CYS A 1 80 ? 53.818 -43.775 7.950 1.00 34.02 77 CYS A C 1
ATOM 534 O O . CYS A 1 80 ? 53.438 -44.864 7.559 1.00 34.20 77 CYS A O 1
ATOM 537 N N . ILE A 1 81 ? 55.057 -43.533 8.347 1.00 31.61 78 ILE A N 1
ATOM 538 C CA . ILE A 1 81 ? 55.998 -44.571 8.691 1.00 30.06 78 ILE A CA 1
ATOM 539 C C . ILE A 1 81 ? 55.953 -44.652 10.223 1.00 29.29 78 ILE A C 1
ATOM 540 O O . ILE A 1 81 ? 55.919 -43.621 10.891 1.00 28.36 78 ILE A O 1
ATOM 545 N N . LYS A 1 82 ? 55.896 -45.869 10.758 1.00 28.46 79 LYS A N 1
ATOM 546 C CA . LYS A 1 82 ? 55.865 -46.124 12.205 1.00 27.78 79 LYS A CA 1
ATOM 547 C C . LYS A 1 82 ? 57.017 -47.037 12.562 1.00 26.35 79 LYS A C 1
ATOM 548 O O . LYS A 1 82 ? 57.315 -47.971 11.819 1.00 25.82 79 LYS A O 1
ATOM 554 N N . TYR A 1 83 ? 57.670 -46.771 13.692 1.00 23.33 80 TYR A N 1
ATOM 555 C CA . TYR A 1 83 ? 58.753 -47.643 14.125 1.00 22.22 80 TYR A CA 1
ATOM 556 C C . TYR A 1 83 ? 58.946 -47.561 15.627 1.00 21.30 80 TYR A C 1
ATOM 557 O O . TYR A 1 83 ? 58.472 -46.611 16.255 1.00 21.52 80 TYR A O 1
ATOM 566 N N . THR A 1 84 ? 59.679 -48.538 16.155 1.00 20.43 81 THR A N 1
ATOM 567 C CA . THR A 1 84 ? 60.019 -48.689 17.562 1.00 20.34 81 THR A CA 1
ATOM 568 C C . THR A 1 84 ? 61.518 -49.018 17.711 1.00 21.02 81 THR A C 1
ATOM 569 O O . THR A 1 84 ? 62.018 -49.968 17.081 1.00 21.43 81 THR A O 1
ATOM 573 N N . VAL A 1 85 ? 62.229 -48.246 18.539 1.00 20.51 82 VAL A N 1
ATOM 574 C CA . VAL A 1 85 ? 63.650 -48.529 18.828 1.00 19.73 82 VAL A CA 1
ATOM 575 C C . VAL A 1 85 ? 63.743 -49.176 20.212 1.00 20.90 82 VAL A C 1
ATOM 576 O O . VAL A 1 85 ? 63.212 -48.628 21.175 1.00 20.78 82 VAL A O 1
ATOM 580 N N . ASN A 1 86 ? 64.373 -50.351 20.298 1.00 20.75 83 ASN A N 1
ATOM 581 C CA . ASN A 1 86 ? 64.519 -51.043 21.569 1.00 22.78 83 ASN A CA 1
ATOM 582 C C . ASN A 1 86 ? 65.805 -50.674 22.308 1.00 22.69 83 ASN A C 1
ATOM 583 O O . ASN A 1 86 ? 66.764 -50.127 21.720 1.00 22.40 83 ASN A O 1
ATOM 588 N N . LYS A 1 87 ? 65.809 -50.955 23.598 1.00 24.29 84 LYS A N 1
ATOM 589 C CA . LYS A 1 87 ? 66.993 -50.702 24.425 1.00 26.30 84 LYS A CA 1
ATOM 590 C C . LYS A 1 87 ? 68.123 -51.655 24.025 1.00 27.91 84 LYS A C 1
ATOM 591 O O . LYS A 1 87 ? 69.261 -51.232 23.874 1.00 26.30 84 LYS A O 1
ATOM 597 N N . ASP A 1 88 ? 67.772 -52.921 23.798 1.00 30.61 85 ASP A N 1
ATOM 598 C CA . ASP A 1 88 ? 68.720 -53.973 23.404 1.00 34.33 85 ASP A CA 1
ATOM 599 C C . ASP A 1 88 ? 68.119 -54.853 22.299 1.00 35.75 85 ASP A C 1
ATOM 600 O O . ASP A 1 88 ? 66.915 -55.128 22.289 1.00 35.43 85 ASP A O 1
ATOM 605 N N . TYR A 1 89 ? 68.960 -55.272 21.366 1.00 37.75 86 TYR A N 1
ATOM 606 C CA . TYR A 1 89 ? 68.562 -56.243 20.365 1.00 39.98 86 TYR A CA 1
ATOM 607 C C . TYR A 1 89 ? 69.336 -57.545 20.593 1.00 43.06 86 TYR A C 1
ATOM 608 O O . TYR A 1 89 ? 70.565 -57.523 20.692 1.00 43.69 86 TYR A O 1
ATOM 617 N N . ALA A 1 90 ? 68.606 -58.656 20.677 1.00 46.11 87 ALA A N 1
ATOM 618 C CA . ALA A 1 90 ? 69.191 -60.013 20.791 1.00 49.68 87 ALA A CA 1
ATOM 619 C C . ALA A 1 90 ? 70.202 -60.350 19.674 1.00 51.41 87 ALA A C 1
ATOM 620 O O . ALA A 1 90 ? 71.362 -60.629 19.964 1.00 52.39 87 ALA A O 1
ATOM 622 N N . ASP A 1 91 ? 69.770 -60.332 18.411 1.00 53.40 88 ASP A N 1
ATOM 623 C CA . ASP A 1 91 ? 70.713 -60.487 17.278 1.00 55.43 88 ASP A CA 1
ATOM 624 C C . ASP A 1 91 ? 70.603 -59.357 16.234 1.00 55.31 88 ASP A C 1
ATOM 625 O O . ASP A 1 91 ? 69.556 -58.706 16.119 1.00 55.12 88 ASP A O 1
ATOM 630 N N . LYS A 1 92 ? 71.686 -59.119 15.491 1.00 55.88 89 LYS A N 1
ATOM 631 C CA . LYS A 1 92 ? 71.686 -58.114 14.408 1.00 55.53 89 LYS A CA 1
ATOM 632 C C . LYS A 1 92 ? 70.490 -58.285 13.452 1.00 55.53 89 LYS A C 1
ATOM 633 O O . LYS A 1 92 ? 70.077 -57.325 12.787 1.00 55.54 89 LYS A O 1
ATOM 635 N N . SER A 1 93 ? 69.941 -59.503 13.410 1.00 55.38 90 SER A N 1
ATOM 636 C CA . SER A 1 93 ? 68.721 -59.826 12.649 1.00 54.77 90 SER A CA 1
ATOM 637 C C . SER A 1 93 ? 67.459 -59.175 13.237 1.00 53.66 90 SER A C 1
ATOM 638 O O . SER A 1 93 ? 66.466 -58.953 12.522 1.00 53.78 90 SER A O 1
ATOM 640 N N . ALA A 1 94 ? 67.491 -58.874 14.537 1.00 52.17 91 ALA A N 1
ATOM 641 C CA . ALA A 1 94 ? 66.370 -58.192 15.194 1.00 50.03 91 ALA A CA 1
ATOM 642 C C . ALA A 1 94 ? 66.409 -56.673 14.972 1.00 47.95 91 ALA A C 1
ATOM 643 O O . ALA A 1 94 ? 65.477 -55.969 15.363 1.00 47.95 91 ALA A O 1
ATOM 645 N N . ASN A 1 95 ? 67.468 -56.185 14.318 1.00 45.76 92 ASN A N 1
ATOM 646 C CA . ASN A 1 95 ? 67.649 -54.757 14.053 1.00 42.92 92 ASN A CA 1
ATOM 647 C C . ASN A 1 95 ? 67.883 -54.427 12.561 1.00 42.40 92 ASN A C 1
ATOM 648 O O . ASN A 1 95 ? 68.941 -53.908 12.195 1.00 41.44 92 ASN A O 1
ATOM 653 N N . PRO A 1 96 ? 66.886 -54.717 11.697 1.00 42.42 93 PRO A N 1
ATOM 654 C CA . PRO A 1 96 ? 67.038 -54.556 10.251 1.00 41.67 93 PRO A CA 1
ATOM 655 C C . PRO A 1 96 ? 67.290 -53.138 9.755 1.00 40.08 93 PRO A C 1
ATOM 656 O O . PRO A 1 96 ? 67.954 -52.981 8.730 1.00 39.68 93 PRO A O 1
ATOM 660 N N . SER A 1 97 ? 66.777 -52.123 10.456 1.00 37.92 94 SER A N 1
ATOM 661 C CA . SER A 1 97 ? 66.960 -50.735 10.027 1.00 36.32 94 SER A CA 1
ATOM 662 C C . SER A 1 97 ? 68.228 -50.099 10.589 1.00 34.73 94 SER A C 1
ATOM 663 O O . SER A 1 97 ? 68.456 -48.884 10.424 1.00 33.98 94 SER A O 1
ATOM 666 N N . ASN A 1 98 ? 69.029 -50.911 11.273 1.00 33.83 95 ASN A N 1
ATOM 667 C CA . ASN A 1 98 ? 70.257 -50.441 11.906 1.00 32.79 95 ASN A CA 1
ATOM 668 C C . ASN A 1 98 ? 70.038 -49.185 12.767 1.00 29.43 95 ASN A C 1
ATOM 669 O O . ASN A 1 98 ? 70.720 -48.172 12.610 1.00 29.67 95 ASN A O 1
ATOM 674 N N . ASP A 1 99 ? 69.048 -49.273 13.653 1.00 26.77 96 ASP A N 1
ATOM 675 C CA . ASP A 1 99 ? 68.787 -48.233 14.635 1.00 23.86 96 ASP A CA 1
ATOM 676 C C . ASP A 1 99 ? 69.875 -48.221 15.682 1.00 22.31 96 ASP A C 1
ATOM 677 O O . ASP A 1 99 ? 70.460 -49.255 15.983 1.00 21.35 96 ASP A O 1
ATOM 682 N N . ILE A 1 100 ? 70.094 -47.056 16.277 1.00 20.44 97 ILE A N 1
ATOM 683 C CA . ILE A 1 100 ? 70.947 -46.954 17.455 1.00 19.54 97 ILE A CA 1
ATOM 684 C C . ILE A 1 100 ? 70.180 -47.498 18.674 1.00 19.25 97 ILE A C 1
ATOM 685 O O . ILE A 1 100 ? 69.201 -46.899 19.102 1.00 19.41 97 ILE A O 1
ATOM 690 N N . PRO A 1 101 ? 70.624 -48.624 19.259 1.00 19.82 98 PRO A N 1
ATOM 691 C CA . PRO A 1 101 ? 69.861 -49.151 20.414 1.00 19.57 98 PRO A CA 1
ATOM 692 C C . PRO A 1 101 ? 69.858 -48.163 21.580 1.00 19.15 98 PRO A C 1
ATOM 693 O O . PRO A 1 101 ? 70.857 -47.503 21.800 1.00 18.24 98 PRO A O 1
ATOM 697 N N . LEU A 1 102 ? 68.765 -48.079 22.339 1.00 19.14 99 LEU A N 1
ATOM 698 C CA . LEU A 1 102 ? 68.737 -47.136 23.475 1.00 19.43 99 LEU A CA 1
ATOM 699 C C . LEU A 1 102 ? 69.876 -47.364 24.488 1.00 20.35 99 LEU A C 1
ATOM 700 O O . LEU A 1 102 ? 70.336 -46.411 25.107 1.00 19.89 99 LEU A O 1
ATOM 705 N N . SER A 1 103 ? 70.333 -48.610 24.649 1.00 20.25 100 SER A N 1
ATOM 706 C CA A SER A 1 103 ? 71.393 -48.901 25.612 0.50 21.20 100 SER A CA 1
ATOM 707 C CA B SER A 1 103 ? 71.382 -48.908 25.625 0.50 20.53 100 SER A CA 1
ATOM 708 C C . SER A 1 103 ? 72.684 -48.213 25.248 1.00 20.93 100 SER A C 1
ATOM 709 O O . SER A 1 103 ? 73.464 -47.813 26.135 1.00 21.77 100 SER A O 1
ATOM 714 N N . ARG A 1 104 ? 72.908 -48.077 23.950 1.00 20.04 101 ARG A N 1
ATOM 715 C CA . ARG A 1 104 ? 74.062 -47.374 23.461 1.00 20.39 101 ARG A CA 1
ATOM 716 C C . ARG A 1 104 ? 73.801 -45.873 23.322 1.00 19.47 101 ARG A C 1
ATOM 717 O O . ARG A 1 104 ? 74.670 -45.065 23.665 1.00 19.56 101 ARG A O 1
ATOM 725 N N . ALA A 1 105 ? 72.628 -45.475 22.818 1.00 18.53 102 ALA A N 1
ATOM 726 C CA . ALA A 1 105 ? 72.339 -44.017 22.704 1.00 18.03 102 ALA A CA 1
ATOM 727 C C . ALA A 1 105 ? 72.398 -43.335 24.080 1.00 18.72 102 ALA A C 1
ATOM 728 O O . ALA A 1 105 ? 72.810 -42.183 24.188 1.00 18.19 102 ALA A O 1
ATOM 730 N N . LEU A 1 106 ? 72.001 -44.066 25.127 1.00 18.03 103 LEU A N 1
ATOM 731 C CA . LEU A 1 106 ? 71.871 -43.483 26.470 1.00 17.26 103 LEU A CA 1
ATOM 732 C C . LEU A 1 106 ? 73.068 -43.648 27.391 1.00 17.26 103 LEU A C 1
ATOM 733 O O . LEU A 1 106 ? 73.054 -43.167 28.516 1.00 17.26 103 LEU A O 1
ATOM 738 N N . GLN A 1 107 ? 74.112 -44.287 26.891 1.00 18.02 104 GLN A N 1
ATOM 739 C CA . GLN A 1 107 ? 75.328 -44.523 27.654 1.00 18.59 104 GLN A CA 1
ATOM 740 C C . GLN A 1 107 ? 76.390 -43.525 27.178 1.00 19.37 104 GLN A C 1
ATOM 741 O O . GLN A 1 107 ? 76.299 -42.990 26.061 1.00 18.53 104 GLN A O 1
ATOM 747 N N . TYR A 1 108 ? 77.344 -43.203 28.047 1.00 19.26 105 TYR A N 1
ATOM 748 C CA . TYR A 1 108 ? 78.499 -42.373 27.651 1.00 19.91 105 TYR A CA 1
ATOM 749 C C . TYR A 1 108 ? 79.159 -42.986 26.405 1.00 20.98 105 TYR A C 1
ATOM 750 O O . TYR A 1 108 ? 79.063 -44.200 26.175 1.00 21.64 105 TYR A O 1
ATOM 759 N N . GLY A 1 109 ? 79.857 -42.164 25.630 1.00 21.45 106 GLY A N 1
ATOM 760 C CA . GLY A 1 109 ? 80.645 -42.652 24.510 1.00 22.48 106 GLY A CA 1
ATOM 761 C C . GLY A 1 109 ? 80.275 -41.930 23.223 1.00 23.32 106 GLY A C 1
ATOM 762 O O . GLY A 1 109 ? 79.288 -41.154 23.185 1.00 22.92 106 GLY A O 1
ATOM 763 N N . PHE A 1 110 ? 81.078 -42.171 22.184 1.00 23.51 107 PHE A N 1
ATOM 764 C CA . PHE A 1 110 ? 80.792 -41.704 20.829 1.00 23.69 107 PHE A CA 1
ATOM 765 C C . PHE A 1 110 ? 80.573 -40.203 20.764 1.00 23.68 107 PHE A C 1
ATOM 766 O O . PHE A 1 110 ? 79.586 -39.725 20.188 1.00 21.84 107 PHE A O 1
ATOM 774 N N . SER A 1 111 ? 81.539 -39.463 21.323 1.00 24.01 108 SER A N 1
ATOM 775 C CA . SER A 1 111 ? 81.492 -38.003 21.369 1.00 23.84 108 SER A CA 1
ATOM 776 C C . SER A 1 111 ? 81.422 -37.373 19.983 1.00 22.94 108 SER A C 1
ATOM 777 O O . SER A 1 111 ? 80.919 -36.251 19.812 1.00 22.15 108 SER A O 1
ATOM 780 N N . ALA A 1 112 ? 81.924 -38.079 18.989 1.00 21.91 109 ALA A N 1
ATOM 781 C CA . ALA A 1 112 ? 81.833 -37.541 17.622 1.00 20.88 109 ALA A CA 1
ATOM 782 C C . ALA A 1 112 ? 80.408 -37.738 16.998 1.00 20.20 109 ALA A C 1
ATOM 783 O O . ALA A 1 112 ? 80.095 -37.194 15.946 1.00 19.31 109 ALA A O 1
ATOM 785 N N . GLY A 1 113 ? 79.557 -38.524 17.663 1.00 18.98 110 GLY A N 1
ATOM 786 C CA . GLY A 1 113 ? 78.252 -38.888 17.120 1.00 17.95 110 GLY A CA 1
ATOM 787 C C . GLY A 1 113 ? 78.146 -40.398 16.950 1.00 17.65 110 GLY A C 1
ATOM 788 O O . GLY A 1 113 ? 79.155 -41.073 16.749 1.00 16.22 110 GLY A O 1
ATOM 789 N N . GLN A 1 114 ? 76.933 -40.934 17.066 1.00 16.55 111 GLN A N 1
ATOM 790 C CA . GLN A 1 114 ? 76.730 -42.390 16.924 1.00 17.04 111 GLN A CA 1
ATOM 791 C C . GLN A 1 114 ? 77.049 -42.765 15.470 1.00 17.64 111 GLN A C 1
ATOM 792 O O . GLN A 1 114 ? 76.760 -41.994 14.575 1.00 16.92 111 GLN A O 1
ATOM 798 N N . PRO A 1 115 ? 77.685 -43.931 15.245 1.00 18.12 112 PRO A N 1
ATOM 799 C CA . PRO A 1 115 ? 78.198 -44.227 13.905 1.00 18.46 112 PRO A CA 1
ATOM 800 C C . PRO A 1 115 ? 77.098 -44.346 12.845 1.00 18.38 112 PRO A C 1
ATOM 801 O O . PRO A 1 115 ? 77.312 -43.920 11.718 1.00 18.89 112 PRO A O 1
ATOM 805 N N . GLU A 1 116 ? 75.934 -44.913 13.193 1.00 18.76 113 GLU A N 1
ATOM 806 C CA . GLU A 1 116 ? 74.817 -45.009 12.224 1.00 18.95 113 GLU A CA 1
ATOM 807 C C . GLU A 1 116 ? 74.427 -43.604 11.675 1.00 18.37 113 GLU A C 1
ATOM 808 O O . GLU A 1 116 ? 74.184 -43.435 10.460 1.00 17.48 113 GLU A O 1
ATOM 814 N N . LEU A 1 117 ? 74.330 -42.629 12.587 1.00 17.57 114 LEU A N 1
ATOM 815 C CA . LEU A 1 117 ? 74.004 -41.235 12.218 1.00 16.92 114 LEU A CA 1
ATOM 816 C C . LEU A 1 117 ? 75.070 -40.678 11.282 1.00 17.05 114 LEU A C 1
ATOM 817 O O . LEU A 1 117 ? 74.751 -40.139 10.234 1.00 16.90 114 LEU A O 1
ATOM 822 N N . LEU A 1 118 ? 76.338 -40.784 11.688 1.00 16.41 115 LEU A N 1
ATOM 823 C CA . LEU A 1 118 ? 77.430 -40.264 10.870 1.00 17.05 115 LEU A CA 1
ATOM 824 C C . LEU A 1 118 ? 77.539 -40.968 9.522 1.00 17.60 115 LEU A C 1
ATOM 825 O O . LEU A 1 118 ? 77.930 -40.326 8.553 1.00 16.88 115 LEU A O 1
ATOM 830 N N . ASN A 1 119 ? 77.203 -42.270 9.467 1.00 18.16 116 ASN A N 1
ATOM 831 C CA A ASN A 1 119 ? 77.195 -43.017 8.214 0.50 18.89 116 ASN A CA 1
ATOM 832 C CA B ASN A 1 119 ? 77.203 -42.998 8.203 0.50 19.20 116 ASN A CA 1
ATOM 833 C C . ASN A 1 119 ? 76.147 -42.460 7.255 1.00 18.58 116 ASN A C 1
ATOM 834 O O . ASN A 1 119 ? 76.416 -42.299 6.080 1.00 18.32 116 ASN A O 1
ATOM 843 N N . PHE A 1 120 ? 74.938 -42.187 7.773 1.00 18.15 117 PHE A N 1
ATOM 844 C CA . PHE A 1 120 ? 73.917 -41.540 6.937 1.00 18.84 117 PHE A CA 1
ATOM 845 C C . PHE A 1 120 ? 74.423 -40.190 6.428 1.00 18.02 117 PHE A C 1
ATOM 846 O O . PHE A 1 120 ? 74.264 -39.838 5.237 1.00 18.78 117 PHE A O 1
ATOM 854 N N . ILE A 1 121 ? 75.072 -39.443 7.305 1.00 16.78 118 ILE A N 1
ATOM 855 C CA . ILE A 1 121 ? 75.519 -38.117 6.934 1.00 15.78 118 ILE A CA 1
ATOM 856 C C . ILE A 1 121 ? 76.647 -38.200 5.899 1.00 15.80 118 ILE A C 1
ATOM 857 O O . ILE A 1 121 ? 76.670 -37.398 4.942 1.00 14.70 118 ILE A O 1
ATOM 862 N N . ARG A 1 122 ? 77.577 -39.161 6.070 1.00 16.28 119 ARG A N 1
ATOM 863 C CA . ARG A 1 122 ? 78.652 -39.340 5.079 1.00 17.82 119 ARG A CA 1
ATOM 864 C C . ARG A 1 122 ? 78.104 -39.700 3.683 1.00 18.00 119 ARG A C 1
ATOM 865 O O . ARG A 1 122 ? 78.591 -39.200 2.645 1.00 17.69 119 ARG A O 1
ATOM 873 N N . ASP A 1 123 ? 77.105 -40.575 3.657 1.00 18.21 120 ASP A N 1
ATOM 874 C CA . ASP A 1 123 ? 76.495 -40.971 2.388 1.00 18.91 120 ASP A CA 1
ATOM 875 C C . ASP A 1 123 ? 75.804 -39.782 1.729 1.00 18.86 120 ASP A C 1
ATOM 876 O O . ASP A 1 123 ? 75.922 -39.578 0.521 1.00 19.15 120 ASP A O 1
ATOM 881 N N . HIS A 1 124 ? 75.130 -38.968 2.533 1.00 17.52 121 HIS A N 1
ATOM 882 C CA . HIS A 1 124 ? 74.450 -37.791 2.031 1.00 17.33 121 HIS A CA 1
ATOM 883 C C . HIS A 1 124 ? 75.486 -36.788 1.495 1.00 17.51 121 HIS A C 1
ATOM 884 O O . HIS A 1 124 ? 75.311 -36.180 0.431 1.00 18.18 121 HIS A O 1
ATOM 891 N N . THR A 1 125 ? 76.586 -36.667 2.218 1.00 17.15 122 THR A N 1
ATOM 892 C CA . THR A 1 125 ? 77.669 -35.778 1.829 1.00 18.37 122 THR A CA 1
ATOM 893 C C . THR A 1 125 ? 78.183 -36.087 0.422 1.00 18.78 122 THR A C 1
ATOM 894 O O . THR A 1 125 ? 78.385 -35.176 -0.385 1.00 17.99 122 THR A O 1
ATOM 898 N N . LYS A 1 126 ? 78.385 -37.375 0.144 1.00 19.74 123 LYS A N 1
ATOM 899 C CA . LYS A 1 126 ? 78.877 -37.816 -1.141 1.00 21.81 123 LYS A CA 1
ATOM 900 C C . LYS A 1 126 ? 77.884 -37.527 -2.276 1.00 21.86 123 LYS A C 1
ATOM 901 O O . LYS A 1 126 ? 78.288 -37.272 -3.425 1.00 22.61 123 LYS A O 1
ATOM 907 N N . ILE A 1 127 ? 76.586 -37.534 -1.965 1.00 21.84 124 ILE A N 1
ATOM 908 C CA . ILE A 1 127 ? 75.562 -37.277 -3.010 1.00 21.14 124 ILE A CA 1
ATOM 909 C C . ILE A 1 127 ? 75.539 -35.764 -3.366 1.00 21.36 124 ILE A C 1
ATOM 910 O O . ILE A 1 127 ? 75.494 -35.369 -4.546 1.00 20.39 124 ILE A O 1
ATOM 915 N N . ILE A 1 128 ? 75.609 -34.937 -2.332 1.00 19.55 125 ILE A N 1
ATOM 916 C CA . ILE A 1 128 ? 75.453 -33.496 -2.470 1.00 19.95 125 ILE A CA 1
ATOM 917 C C . ILE A 1 128 ? 76.746 -32.811 -2.937 1.00 20.80 125 ILE A C 1
ATOM 918 O O . ILE A 1 128 ? 76.685 -31.863 -3.752 1.00 20.29 125 ILE A O 1
ATOM 923 N N . HIS A 1 129 ? 77.899 -33.285 -2.439 1.00 20.12 126 HIS A N 1
ATOM 924 C CA . HIS A 1 129 ? 79.153 -32.604 -2.738 1.00 21.61 126 HIS A CA 1
ATOM 925 C C . HIS A 1 129 ? 80.162 -33.484 -3.447 1.00 23.44 126 HIS A C 1
ATOM 926 O O . HIS A 1 129 ? 80.125 -34.720 -3.355 1.00 24.39 126 HIS A O 1
ATOM 933 N N . ASP A 1 130 ? 81.101 -32.824 -4.104 1.00 23.88 127 ASP A N 1
ATOM 934 C CA A ASP A 1 130 ? 82.194 -33.507 -4.766 0.80 25.54 127 ASP A CA 1
ATOM 935 C CA B ASP A 1 130 ? 82.203 -33.513 -4.762 0.20 24.50 127 ASP A CA 1
ATOM 936 C C . ASP A 1 130 ? 83.484 -33.217 -3.983 1.00 24.91 127 ASP A C 1
ATOM 937 O O . ASP A 1 130 ? 84.083 -32.129 -4.122 1.00 24.67 127 ASP A O 1
ATOM 946 N N . LEU A 1 131 ? 83.894 -34.162 -3.132 1.00 23.59 128 LEU A N 1
ATOM 947 C CA . LEU A 1 131 ? 85.056 -33.898 -2.266 1.00 22.86 128 LEU A CA 1
ATOM 948 C C . LEU A 1 131 ? 86.348 -34.081 -3.028 1.00 22.97 128 LEU A C 1
ATOM 949 O O . LEU A 1 131 ? 86.551 -35.109 -3.671 1.00 23.11 128 LEU A O 1
ATOM 954 N N . LYS A 1 132 ? 87.209 -33.071 -2.929 1.00 21.68 129 LYS A N 1
ATOM 955 C CA . LYS A 1 132 ? 88.440 -33.004 -3.716 1.00 22.85 129 LYS A CA 1
ATOM 956 C C . LYS A 1 132 ? 89.731 -33.370 -2.972 1.00 22.72 129 LYS A C 1
ATOM 957 O O . LYS A 1 132 ? 90.823 -33.289 -3.538 1.00 23.25 129 LYS A O 1
ATOM 963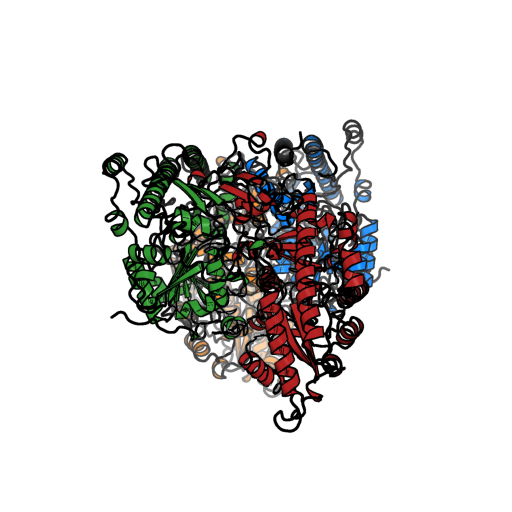 N N . TYR A 1 133 ? 89.613 -33.779 -1.705 1.00 20.97 130 TYR A N 1
ATOM 964 C CA . TYR A 1 133 ? 90.781 -34.257 -0.958 1.00 21.37 130 TYR A CA 1
ATOM 965 C C . TYR A 1 133 ? 90.360 -35.511 -0.193 1.00 21.53 130 TYR A C 1
ATOM 966 O O . TYR A 1 133 ? 89.167 -35.757 -0.003 1.00 20.07 130 TYR A O 1
ATOM 975 N N . LYS A 1 134 ? 91.352 -36.296 0.212 1.00 22.57 131 LYS A N 1
ATOM 976 C CA . LYS A 1 134 ? 91.141 -37.655 0.665 1.00 24.56 131 LYS A CA 1
ATOM 977 C C . LYS A 1 134 ? 90.540 -37.781 2.059 1.00 24.08 131 LYS A C 1
ATOM 978 O O . LYS A 1 134 ? 89.596 -38.561 2.275 1.00 23.72 131 LYS A O 1
ATOM 984 N N . ASP A 1 135 ? 91.122 -37.063 3.012 1.00 23.92 132 ASP A N 1
ATOM 985 C CA . ASP A 1 135 ? 90.865 -37.322 4.433 1.00 24.55 132 ASP A CA 1
ATOM 986 C C . ASP A 1 135 ? 89.842 -36.361 5.034 1.00 23.18 132 ASP A C 1
ATOM 987 O O . ASP A 1 135 ? 90.142 -35.670 5.996 1.00 24.15 132 ASP A O 1
ATOM 992 N N . TRP A 1 136 ? 88.646 -36.304 4.453 1.00 22.16 133 TRP A N 1
ATOM 993 C CA . TRP A 1 136 ? 87.553 -35.517 5.017 1.00 20.61 133 TRP A CA 1
ATOM 994 C C . TRP A 1 136 ? 86.754 -36.394 5.987 1.00 20.12 133 TRP A C 1
ATOM 995 O O . TRP A 1 136 ? 86.751 -37.623 5.875 1.00 18.20 133 TRP A O 1
ATOM 1006 N N . ASP A 1 137 ? 86.054 -35.763 6.917 1.00 19.66 134 ASP A N 1
ATOM 1007 C CA . ASP A 1 137 ? 85.187 -36.515 7.821 1.00 20.32 134 ASP A CA 1
ATOM 1008 C C . ASP A 1 137 ? 84.122 -35.574 8.347 1.00 19.95 134 ASP A C 1
ATOM 1009 O O . ASP A 1 137 ? 84.118 -34.370 8.013 1.00 18.38 134 ASP A O 1
ATOM 1014 N N . VAL A 1 138 ? 83.225 -36.104 9.181 1.00 19.00 135 VAL A N 1
ATOM 1015 C CA . VAL A 1 138 ? 82.181 -35.282 9.783 1.00 18.81 135 VAL A CA 1
ATOM 1016 C C . VAL A 1 138 ? 82.218 -35.465 11.306 1.00 18.60 135 VAL A C 1
ATOM 1017 O O . VAL A 1 138 ? 82.663 -36.514 11.805 1.00 18.55 135 VAL A O 1
ATOM 1021 N N . LEU A 1 139 ? 81.751 -34.448 12.030 1.00 18.62 136 LEU A N 1
ATOM 1022 C CA . LEU A 1 139 ? 81.633 -34.509 13.475 1.00 19.60 136 LEU A CA 1
ATOM 1023 C C . LEU A 1 139 ? 80.270 -33.943 13.811 1.00 18.06 136 LEU A C 1
ATOM 1024 O O . LEU A 1 139 ? 79.928 -32.848 13.339 1.00 16.84 136 LEU A O 1
ATOM 1029 N N . ALA A 1 140 ? 79.492 -34.679 14.606 1.00 17.78 137 ALA A N 1
ATOM 1030 C CA . ALA A 1 140 ? 78.144 -34.211 15.005 1.00 17.40 137 ALA A CA 1
ATOM 1031 C C . ALA A 1 140 ? 78.239 -33.052 15.973 1.00 17.31 137 ALA A C 1
ATOM 1032 O O . ALA A 1 140 ? 79.181 -32.971 16.780 1.00 16.92 137 ALA A O 1
ATOM 1034 N N . THR A 1 141 ? 77.278 -32.139 15.875 1.00 16.63 138 THR A N 1
ATOM 1035 C CA . THR A 1 141 ? 77.204 -30.967 16.769 1.00 16.61 138 THR A CA 1
ATOM 1036 C C . THR A 1 141 ? 75.793 -30.855 17.332 1.00 16.40 138 THR A C 1
ATOM 1037 O O . THR A 1 141 ? 74.901 -31.585 16.910 1.00 16.58 138 THR A O 1
ATOM 1041 N N . ALA A 1 142 ? 75.594 -29.904 18.241 1.00 15.98 139 ALA A N 1
ATOM 1042 C CA . ALA A 1 142 ? 74.260 -29.608 18.739 1.00 17.62 139 ALA A CA 1
ATOM 1043 C C . ALA A 1 142 ? 73.592 -28.527 17.892 1.00 17.29 139 ALA A C 1
ATOM 1044 O O . ALA A 1 142 ? 72.629 -27.897 18.323 1.00 17.99 139 ALA A O 1
ATOM 1046 N N . GLY A 1 143 ? 74.080 -28.332 16.660 1.00 17.27 140 GLY A N 1
ATOM 1047 C CA . GLY A 1 143 ? 73.553 -27.269 15.818 1.00 17.68 140 GLY A CA 1
ATOM 1048 C C . GLY A 1 143 ? 74.625 -26.225 15.443 1.00 18.31 140 GLY A C 1
ATOM 1049 O O . GLY A 1 143 ? 75.769 -26.250 15.967 1.00 17.81 140 GLY A O 1
ATOM 1050 N N . ASN A 1 144 ? 74.258 -25.302 14.553 1.00 18.25 141 ASN A N 1
ATOM 1051 C CA . ASN A 1 144 ? 75.255 -24.359 14.006 1.00 18.73 141 ASN A CA 1
ATOM 1052 C C . ASN A 1 144 ? 75.679 -23.303 15.001 1.00 19.09 141 ASN A C 1
ATOM 1053 O O . ASN A 1 144 ? 76.765 -22.721 14.866 1.00 19.26 141 ASN A O 1
ATOM 1058 N N . THR A 1 145 ? 74.831 -23.028 15.993 1.00 18.47 142 THR A N 1
ATOM 1059 C CA . THR A 1 145 ? 75.223 -22.099 17.065 1.00 20.61 142 THR A CA 1
ATOM 1060 C C . THR A 1 145 ? 76.420 -22.673 17.838 1.00 19.92 142 THR A C 1
ATOM 1061 O O . THR A 1 145 ? 77.434 -21.983 18.075 1.00 20.74 142 THR A O 1
ATOM 1065 N N . ASN A 1 146 ? 76.273 -23.930 18.234 1.00 19.44 143 ASN A N 1
ATOM 1066 C CA . ASN A 1 146 ? 77.322 -24.730 18.870 1.00 20.04 143 ASN A CA 1
ATOM 1067 C C . ASN A 1 146 ? 78.593 -24.803 17.985 1.00 18.49 143 ASN A C 1
ATOM 1068 O O . ASN A 1 146 ? 79.703 -24.568 18.467 1.00 17.59 143 ASN A O 1
ATOM 1073 N N . ALA A 1 147 ? 78.414 -25.076 16.684 1.00 16.66 144 ALA A N 1
ATOM 1074 C CA . ALA A 1 147 ? 79.546 -25.215 15.757 1.00 16.67 144 ALA A CA 1
ATOM 1075 C C . ALA A 1 147 ? 80.328 -23.899 15.667 1.00 16.97 144 ALA A C 1
ATOM 1076 O O . ALA A 1 147 ? 81.570 -23.894 15.624 1.00 17.32 144 ALA A O 1
ATOM 1078 N N . TRP A 1 148 ? 79.606 -22.778 15.595 1.00 16.96 145 TRP A N 1
ATOM 1079 C CA . TRP A 1 148 ? 80.291 -21.487 15.474 1.00 16.99 145 TRP A CA 1
ATOM 1080 C C . TRP A 1 148 ? 81.034 -21.120 16.764 1.00 16.99 145 TRP A C 1
ATOM 1081 O O . TRP A 1 148 ? 82.169 -20.665 16.712 1.00 16.08 145 TRP A O 1
ATOM 1092 N N . GLU A 1 149 ? 80.380 -21.323 17.914 1.00 17.50 146 GLU A N 1
ATOM 1093 C CA . GLU A 1 149 ? 81.031 -21.178 19.226 1.00 17.96 146 GLU A CA 1
ATOM 1094 C C . GLU A 1 149 ? 82.313 -22.011 19.272 1.00 17.63 146 GLU A C 1
ATOM 1095 O O . GLU A 1 149 ? 83.380 -21.491 19.635 1.00 16.98 146 GLU A O 1
ATOM 1101 N N . SER A 1 150 ? 82.232 -23.287 18.873 1.00 16.20 147 SER A N 1
ATOM 1102 C CA . SER A 1 150 ? 83.420 -24.152 18.862 1.00 17.39 147 SER A CA 1
ATOM 1103 C C . SER A 1 150 ? 84.514 -23.633 17.906 1.00 17.55 147 SER A C 1
ATOM 1104 O O . SER A 1 150 ? 85.684 -23.669 18.227 1.00 17.06 147 SER A O 1
ATOM 1107 N N . THR A 1 151 ? 84.103 -23.149 16.735 1.00 16.68 148 THR A N 1
ATOM 1108 C CA . THR A 1 151 ? 85.056 -22.571 15.754 1.00 16.84 148 THR A CA 1
ATOM 1109 C C . THR A 1 151 ? 85.845 -21.386 16.346 1.00 16.89 148 THR A C 1
ATOM 1110 O O . THR A 1 151 ? 87.088 -21.321 16.214 1.00 16.56 148 THR A O 1
ATOM 1114 N N . LEU A 1 152 ? 85.136 -20.480 17.011 1.00 15.61 149 LEU A N 1
ATOM 1115 C CA . LEU A 1 152 ? 85.802 -19.372 17.718 1.00 17.55 149 LEU A CA 1
ATOM 1116 C C . LEU A 1 152 ? 86.791 -19.860 18.786 1.00 17.32 149 LEU A C 1
ATOM 1117 O O . LEU A 1 152 ? 87.923 -19.406 18.821 1.00 18.79 149 LEU A O 1
ATOM 1122 N N . ARG A 1 153 ? 86.382 -20.816 19.614 1.00 17.66 150 ARG A N 1
ATOM 1123 C CA . ARG A 1 153 ? 87.283 -21.383 20.645 1.00 17.99 150 ARG A CA 1
ATOM 1124 C C . ARG A 1 153 ? 88.506 -22.070 20.040 1.00 18.45 150 ARG A C 1
ATOM 1125 O O . ARG A 1 153 ? 89.634 -21.955 20.569 1.00 19.28 150 ARG A O 1
ATOM 1133 N N . VAL A 1 154 ? 88.282 -22.799 18.945 1.00 17.93 151 VAL A N 1
ATOM 1134 C CA . VAL A 1 154 ? 89.359 -23.579 18.307 1.00 18.59 151 VAL A CA 1
ATOM 1135 C C . VAL A 1 154 ? 90.421 -22.678 17.659 1.00 18.91 151 VAL A C 1
ATOM 1136 O O . VAL A 1 154 ? 91.615 -22.935 17.810 1.00 19.36 151 VAL A O 1
ATOM 1140 N N . PHE A 1 155 ? 89.987 -21.635 16.957 1.00 19.54 152 PHE A N 1
ATOM 1141 C CA . PHE A 1 155 ? 90.908 -20.842 16.152 1.00 20.96 152 PHE A CA 1
ATOM 1142 C C . PHE A 1 155 ? 91.252 -19.468 16.700 1.00 22.51 152 PHE A C 1
ATOM 1143 O O . PHE A 1 155 ? 92.334 -18.952 16.414 1.00 23.19 152 PHE A O 1
ATOM 1151 N N . CYS A 1 156 ? 90.329 -18.850 17.419 1.00 22.50 153 CYS A N 1
ATOM 1152 C CA . CYS A 1 156 ? 90.486 -17.421 17.673 1.00 23.64 153 CYS A CA 1
ATOM 1153 C C . CYS A 1 156 ? 90.903 -17.096 19.106 1.00 23.66 153 CYS A C 1
ATOM 1154 O O . CYS A 1 156 ? 90.195 -17.437 20.055 1.00 24.01 153 CYS A O 1
ATOM 1157 N N . ASN A 1 157 ? 92.078 -16.483 19.246 1.00 23.55 154 ASN A N 1
ATOM 1158 C CA . ASN A 1 157 ? 92.446 -15.776 20.474 1.00 24.21 154 ASN A CA 1
ATOM 1159 C C . ASN A 1 157 ? 91.764 -14.412 20.492 1.00 23.66 154 ASN A C 1
ATOM 1160 O O . ASN A 1 157 ? 91.414 -13.859 19.444 1.00 22.38 154 ASN A O 1
ATOM 1165 N N . ARG A 1 158 ? 91.581 -13.871 21.688 1.00 24.51 155 ARG A N 1
ATOM 1166 C CA . ARG A 1 158 ? 91.192 -12.476 21.850 1.00 24.96 155 ARG A CA 1
ATOM 1167 C C . ARG A 1 158 ? 92.153 -11.587 21.037 1.00 25.24 155 ARG A C 1
ATOM 1168 O O . ARG A 1 158 ? 93.377 -11.743 21.102 1.00 24.25 155 ARG A O 1
ATOM 1176 N N . GLY A 1 159 ? 91.588 -10.716 20.196 1.00 24.45 156 GLY A N 1
ATOM 1177 C CA . GLY A 1 159 ? 92.401 -9.847 19.341 1.00 25.14 156 GLY A CA 1
ATOM 1178 C C . GLY A 1 159 ? 92.738 -10.402 17.960 1.00 25.10 156 GLY A C 1
ATOM 1179 O O . GLY A 1 159 ? 93.270 -9.665 17.130 1.00 26.03 156 GLY A O 1
ATOM 1180 N N . ASP A 1 160 ? 92.478 -11.691 17.707 1.00 23.76 157 ASP A N 1
ATOM 1181 C CA . ASP A 1 160 ? 92.524 -12.218 16.330 1.00 23.71 157 ASP A CA 1
ATOM 1182 C C . ASP A 1 160 ? 91.465 -11.540 15.452 1.00 23.43 157 ASP A C 1
ATOM 1183 O O . ASP A 1 160 ? 90.491 -10.966 15.956 1.00 23.16 157 ASP A O 1
ATOM 1188 N N . VAL A 1 161 ? 91.688 -11.598 14.144 1.00 23.00 158 VAL A N 1
ATOM 1189 C CA . VAL A 1 161 ? 90.816 -11.014 13.173 1.00 22.61 158 VAL A CA 1
ATOM 1190 C C . VAL A 1 161 ? 90.181 -12.112 12.333 1.00 21.86 158 VAL A C 1
ATOM 1191 O O . VAL A 1 161 ? 90.866 -13.055 11.886 1.00 22.13 158 VAL A O 1
ATOM 1195 N N . ILE A 1 162 ? 88.878 -11.989 12.110 1.00 20.50 159 ILE A N 1
ATOM 1196 C CA . ILE A 1 162 ? 88.188 -12.799 11.082 1.00 19.83 159 ILE A CA 1
ATOM 1197 C C . ILE A 1 162 ? 87.547 -11.840 10.059 1.00 20.08 159 ILE A C 1
ATOM 1198 O O . ILE A 1 162 ? 87.308 -10.668 10.364 1.00 20.12 159 ILE A O 1
ATOM 1203 N N . LEU A 1 163 ? 87.334 -12.318 8.835 1.00 19.32 160 LEU A N 1
ATOM 1204 C CA . LEU A 1 163 ? 86.526 -11.583 7.870 1.00 20.28 160 LEU A CA 1
ATOM 1205 C C . LEU A 1 163 ? 85.066 -12.027 7.932 1.00 18.69 160 LEU A C 1
ATOM 1206 O O . LEU A 1 163 ? 84.765 -13.227 8.079 1.00 19.51 160 LEU A O 1
ATOM 1211 N N . VAL A 1 164 ? 84.173 -11.047 7.804 1.00 18.90 161 VAL A N 1
ATOM 1212 C CA . VAL A 1 164 ? 82.719 -11.275 7.807 1.00 18.19 161 VAL A CA 1
ATOM 1213 C C . VAL A 1 164 ? 82.055 -10.463 6.709 1.00 18.92 161 VAL A C 1
ATOM 1214 O O . VAL A 1 164 ? 82.602 -9.427 6.264 1.00 19.44 161 VAL A O 1
ATOM 1218 N N . GLU A 1 165 ? 80.863 -10.910 6.300 1.00 18.36 162 GLU A N 1
ATOM 1219 C CA . GLU A 1 165 ? 80.000 -10.140 5.407 1.00 19.57 162 GLU A CA 1
ATOM 1220 C C . GLU A 1 165 ? 79.586 -8.821 6.058 1.00 20.01 162 GLU A C 1
ATOM 1221 O O . GLU A 1 165 ? 79.399 -8.760 7.267 1.00 18.61 162 GLU A O 1
ATOM 1227 N N . ALA A 1 166 ? 79.477 -7.754 5.251 1.00 21.48 163 ALA A N 1
ATOM 1228 C CA . ALA A 1 166 ? 79.227 -6.404 5.781 1.00 21.67 163 ALA A CA 1
ATOM 1229 C C . ALA A 1 166 ? 77.969 -6.381 6.634 1.00 21.70 163 ALA A C 1
ATOM 1230 O O . ALA A 1 166 ? 77.883 -5.613 7.576 1.00 21.65 163 ALA A O 1
ATOM 1232 N N . HIS A 1 167 ? 76.997 -7.230 6.300 1.00 21.73 164 HIS A N 1
ATOM 1233 C CA . HIS A 1 167 ? 75.873 -7.500 7.202 1.00 21.57 164 HIS A CA 1
ATOM 1234 C C . HIS A 1 167 ? 75.857 -8.990 7.412 1.00 21.27 164 HIS A C 1
ATOM 1235 O O . HIS A 1 167 ? 76.035 -9.739 6.454 1.00 20.66 164 HIS A O 1
ATOM 1242 N N . SER A 1 168 ? 75.668 -9.435 8.655 1.00 20.75 165 SER A N 1
ATOM 1243 C CA . SER A 1 168 ? 75.762 -10.872 8.943 1.00 20.85 165 SER A CA 1
ATOM 1244 C C . SER A 1 168 ? 74.843 -11.221 10.106 1.00 20.93 165 SER A C 1
ATOM 1245 O O . SER A 1 168 ? 74.143 -10.345 10.626 1.00 21.35 165 SER A O 1
ATOM 1248 N N . PHE A 1 169 ? 74.870 -12.486 10.516 1.00 20.43 166 PHE A N 1
ATOM 1249 C CA . PHE A 1 169 ? 73.944 -13.003 11.534 1.00 21.36 166 PHE A CA 1
ATOM 1250 C C . PHE A 1 169 ? 74.280 -12.370 12.883 1.00 20.76 166 PHE A C 1
ATOM 1251 O O . PHE A 1 169 ? 75.416 -12.442 13.336 1.00 18.64 166 PHE A O 1
ATOM 1259 N N . SER A 1 170 ? 73.278 -11.763 13.515 1.00 21.09 167 SER A N 1
ATOM 1260 C CA A SER A 1 170 ? 73.499 -10.959 14.721 0.50 21.78 167 SER A CA 1
ATOM 1261 C CA B SER A 1 170 ? 73.492 -10.964 14.727 0.50 22.22 167 SER A CA 1
ATOM 1262 C C . SER A 1 170 ? 74.177 -11.754 15.850 1.00 21.70 167 SER A C 1
ATOM 1263 O O . SER A 1 170 ? 75.039 -11.228 16.548 1.00 22.24 167 SER A O 1
ATOM 1268 N N . SER A 1 171 ? 73.805 -13.033 15.995 1.00 21.43 168 SER A N 1
ATOM 1269 C CA A SER A 1 171 ? 74.349 -13.886 17.051 0.50 21.35 168 SER A CA 1
ATOM 1270 C CA B SER A 1 171 ? 74.347 -13.905 17.038 0.50 21.34 168 SER A CA 1
ATOM 1271 C C . SER A 1 171 ? 75.809 -14.259 16.806 1.00 20.66 168 SER A C 1
ATOM 1272 O O . SER A 1 171 ? 76.610 -14.225 17.723 1.00 21.92 168 SER A O 1
ATOM 1277 N N . SER A 1 172 ? 76.148 -14.591 15.569 1.00 19.66 169 SER A N 1
ATOM 1278 C CA . SER A 1 172 ? 77.532 -14.908 15.216 1.00 19.88 169 SER A CA 1
ATOM 1279 C C . SER A 1 172 ? 78.452 -13.727 15.475 1.00 19.47 169 SER A C 1
ATOM 1280 O O . SER A 1 172 ? 79.560 -13.895 15.991 1.00 18.62 169 SER A O 1
ATOM 1283 N N . LEU A 1 173 ? 77.996 -12.539 15.083 1.00 19.71 170 LEU A N 1
ATOM 1284 C CA . LEU A 1 173 ? 78.744 -11.291 15.358 1.00 19.91 170 LEU A CA 1
ATOM 1285 C C . LEU A 1 173 ? 78.865 -11.010 16.850 1.00 19.33 170 LEU A C 1
ATOM 1286 O O . LEU A 1 173 ? 79.947 -10.741 17.336 1.00 18.98 170 LEU A O 1
ATOM 1291 N N . ALA A 1 174 ? 77.739 -11.067 17.565 1.00 19.86 171 ALA A N 1
ATOM 1292 C CA . ALA A 1 174 ? 77.742 -10.926 19.031 1.00 20.23 171 ALA A CA 1
ATOM 1293 C C . ALA A 1 174 ? 78.666 -11.915 19.709 1.00 20.18 171 ALA A C 1
ATOM 1294 O O . ALA A 1 174 ? 79.362 -11.549 20.668 1.00 19.53 171 ALA A O 1
ATOM 1296 N N . SER A 1 175 ? 78.658 -13.174 19.246 1.00 20.33 172 SER A N 1
ATOM 1297 C CA . SER A 1 175 ? 79.547 -14.212 19.826 1.00 20.43 172 SER A CA 1
ATOM 1298 C C . SER A 1 175 ? 81.012 -13.860 19.677 1.00 20.35 172 SER A C 1
ATOM 1299 O O . SER A 1 175 ? 81.794 -13.981 20.645 1.00 19.28 172 SER A O 1
ATOM 1302 N N . ALA A 1 176 ? 81.403 -13.481 18.452 1.00 20.00 173 ALA A N 1
ATOM 1303 C CA . ALA A 1 176 ? 82.782 -13.050 18.212 1.00 20.06 173 ALA A CA 1
ATOM 1304 C C . ALA A 1 176 ? 83.138 -11.810 19.057 1.00 20.74 173 ALA A C 1
ATOM 1305 O O . ALA A 1 176 ? 84.239 -11.740 19.622 1.00 20.45 173 ALA A O 1
ATOM 1307 N N . GLU A 1 177 ? 82.207 -10.850 19.155 1.00 20.72 174 GLU A N 1
ATOM 1308 C CA . GLU A 1 177 ? 82.472 -9.615 19.900 1.00 21.97 174 GLU A CA 1
ATOM 1309 C C . GLU A 1 177 ? 82.712 -9.896 21.393 1.00 21.84 174 GLU A C 1
ATOM 1310 O O . GLU A 1 177 ? 83.655 -9.381 21.975 1.00 22.90 174 GLU A O 1
ATOM 1316 N N . ALA A 1 178 ? 81.871 -10.744 21.992 1.00 21.66 175 ALA A N 1
ATOM 1317 C CA . ALA A 1 178 ? 82.047 -11.151 23.390 1.00 21.64 175 ALA A CA 1
ATOM 1318 C C . ALA A 1 178 ? 83.467 -11.693 23.643 1.00 21.69 175 ALA A C 1
ATOM 1319 O O . ALA A 1 178 ? 84.092 -11.374 24.655 1.00 23.58 175 ALA A O 1
ATOM 1321 N N . GLN A 1 179 ? 83.996 -12.453 22.690 1.00 20.57 176 GLN A N 1
ATOM 1322 C CA . GLN A 1 179 ? 85.343 -13.030 22.801 1.00 21.30 176 GLN A CA 1
ATOM 1323 C C . GLN A 1 179 ? 86.454 -12.069 22.350 1.00 20.66 176 GLN A C 1
ATOM 1324 O O . GLN A 1 179 ? 87.624 -12.401 22.382 1.00 21.46 176 GLN A O 1
ATOM 1330 N N . GLY A 1 180 ? 86.085 -10.871 21.933 1.00 21.19 177 GLY A N 1
ATOM 1331 C CA . GLY A 1 180 ? 87.077 -9.876 21.528 1.00 21.16 177 GLY A CA 1
ATOM 1332 C C . GLY A 1 180 ? 87.773 -10.273 20.238 1.00 21.40 177 GLY A C 1
ATOM 1333 O O . GLY A 1 180 ? 88.937 -9.903 20.016 1.00 21.16 177 GLY A O 1
ATOM 1334 N N . VAL A 1 181 ? 87.074 -11.048 19.408 1.00 20.02 178 VAL A N 1
ATOM 1335 C CA . VAL A 1 181 ? 87.545 -11.373 18.066 1.00 20.60 178 VAL A CA 1
ATOM 1336 C C . VAL A 1 181 ? 87.050 -10.280 17.125 1.00 20.98 178 VAL A C 1
ATOM 1337 O O . VAL A 1 181 ? 85.852 -9.954 17.097 1.00 21.03 178 VAL A O 1
ATOM 1341 N N . ILE A 1 182 ? 87.980 -9.682 16.397 1.00 20.69 179 ILE A N 1
ATOM 1342 C CA . ILE A 1 182 ? 87.672 -8.556 15.501 1.00 20.58 179 ILE A CA 1
ATOM 1343 C C . ILE A 1 182 ? 86.962 -9.078 14.246 1.00 20.87 179 ILE A C 1
ATOM 1344 O O . ILE A 1 182 ? 87.460 -9.987 13.566 1.00 20.74 179 ILE A O 1
ATOM 1349 N N . THR A 1 183 ? 85.801 -8.505 13.942 1.00 20.87 180 THR A N 1
ATOM 1350 C CA . THR A 1 183 ? 85.032 -8.917 12.787 1.00 21.34 180 THR A CA 1
ATOM 1351 C C . THR A 1 183 ? 85.205 -7.842 11.720 1.00 21.24 180 THR A C 1
ATOM 1352 O O . THR A 1 183 ? 84.529 -6.824 11.743 1.00 21.73 180 THR A O 1
ATOM 1356 N N . PHE A 1 184 ? 86.123 -8.064 10.794 1.00 21.24 181 PHE A N 1
ATOM 1357 C CA . PHE A 1 184 ? 86.358 -7.094 9.730 1.00 21.15 181 PHE A CA 1
ATOM 1358 C C . PHE A 1 184 ? 85.405 -7.293 8.541 1.00 21.03 181 PHE A C 1
ATOM 1359 O O . PHE A 1 184 ? 85.453 -8.315 7.883 1.00 20.25 181 PHE A O 1
ATOM 1367 N N . PRO A 1 185 ? 84.584 -6.270 8.228 1.00 22.24 182 PRO A N 1
ATOM 1368 C CA . PRO A 1 185 ? 83.560 -6.439 7.196 1.00 21.66 182 PRO A CA 1
ATOM 1369 C C . PRO A 1 185 ? 84.097 -6.320 5.773 1.00 22.69 182 PRO A C 1
ATOM 1370 O O . PRO A 1 185 ? 84.985 -5.484 5.505 1.00 22.74 182 PRO A O 1
ATOM 1374 N N . VAL A 1 186 ? 83.563 -7.159 4.882 1.00 22.18 183 VAL A N 1
ATOM 1375 C CA . VAL A 1 186 ? 83.895 -7.101 3.463 1.00 23.61 183 VAL A CA 1
ATOM 1376 C C . VAL A 1 186 ? 82.622 -6.852 2.659 1.00 23.73 183 VAL A C 1
ATOM 1377 O O . VAL A 1 186 ? 81.530 -7.293 3.071 1.00 23.65 183 VAL A O 1
ATOM 1381 N N . PRO A 1 187 ? 82.747 -6.129 1.528 1.00 24.41 184 PRO A N 1
ATOM 1382 C CA . PRO A 1 187 ? 81.594 -5.727 0.717 1.00 24.82 184 PRO A CA 1
ATOM 1383 C C . PRO A 1 187 ? 80.803 -6.880 0.105 1.00 24.79 184 PRO A C 1
ATOM 1384 O O . PRO A 1 187 ? 81.384 -7.897 -0.321 1.00 23.97 184 PRO A O 1
ATOM 1388 N N . ILE A 1 188 ? 79.481 -6.706 0.097 1.00 24.84 185 ILE A N 1
ATOM 1389 C CA . ILE A 1 188 ? 78.529 -7.638 -0.500 1.00 25.90 185 ILE A CA 1
ATOM 1390 C C . ILE A 1 188 ? 77.585 -6.842 -1.427 1.00 26.85 185 ILE A C 1
ATOM 1391 O O . ILE A 1 188 ? 77.413 -5.630 -1.258 1.00 27.01 185 ILE A O 1
ATOM 1396 N N . ASP A 1 189 ? 76.991 -7.524 -2.398 1.00 26.85 186 ASP A N 1
ATOM 1397 C CA . ASP A 1 189 ? 75.935 -6.941 -3.234 1.00 27.55 186 ASP A CA 1
ATOM 1398 C C . ASP A 1 189 ? 74.831 -7.980 -3.415 1.00 27.55 186 ASP A C 1
ATOM 1399 O O . ASP A 1 189 ? 74.712 -8.901 -2.602 1.00 26.49 186 ASP A O 1
ATOM 1404 N N . ALA A 1 190 ? 74.025 -7.842 -4.469 1.00 28.10 187 ALA A N 1
ATOM 1405 C CA . ALA A 1 190 ? 72.898 -8.739 -4.691 1.00 27.49 187 ALA A CA 1
ATOM 1406 C C . ALA A 1 190 ? 73.349 -10.186 -4.857 1.00 26.87 187 ALA A C 1
ATOM 1407 O O . ALA A 1 190 ? 72.596 -11.112 -4.605 1.00 26.58 187 ALA A O 1
ATOM 1409 N N . ASP A 1 191 ? 74.597 -10.378 -5.256 1.00 27.16 188 ASP A N 1
ATOM 1410 C CA . ASP A 1 191 ? 75.154 -11.721 -5.412 1.00 26.06 188 ASP A CA 1
ATOM 1411 C C . ASP A 1 191 ? 76.197 -12.090 -4.339 1.00 25.24 188 ASP A C 1
ATOM 1412 O O . ASP A 1 191 ? 77.091 -12.929 -4.565 1.00 24.96 188 ASP A O 1
ATOM 1417 N N . GLY A 1 192 ? 76.049 -11.487 -3.163 1.00 24.53 189 GLY A N 1
ATOM 1418 C CA . GLY A 1 192 ? 76.888 -11.815 -1.996 1.00 22.99 189 GLY A CA 1
ATOM 1419 C C . GLY A 1 192 ? 78.283 -11.168 -2.044 1.00 22.77 189 GLY A C 1
ATOM 1420 O O . GLY A 1 192 ? 78.479 -10.111 -2.684 1.00 22.54 189 GLY A O 1
ATOM 1421 N N . ILE A 1 193 ? 79.245 -11.807 -1.366 1.00 20.90 190 ILE A N 1
ATOM 1422 C CA . ILE A 1 193 ? 80.621 -11.323 -1.304 1.00 19.71 190 ILE A CA 1
ATOM 1423 C C . ILE A 1 193 ? 81.128 -10.943 -2.693 1.00 20.27 190 ILE A C 1
ATOM 1424 O O . ILE A 1 193 ? 81.036 -11.745 -3.637 1.00 19.64 190 ILE A O 1
ATOM 1429 N N . ILE A 1 194 ? 81.665 -9.722 -2.805 1.00 20.65 191 ILE A N 1
ATOM 1430 C CA . ILE A 1 194 ? 82.263 -9.262 -4.070 1.00 20.97 191 ILE A CA 1
ATOM 1431 C C . ILE A 1 194 ? 83.742 -9.646 -4.084 1.00 21.26 191 ILE A C 1
ATOM 1432 O O . ILE A 1 194 ? 84.533 -9.056 -3.348 1.00 22.25 191 ILE A O 1
ATOM 1437 N N . PRO A 1 195 ? 84.139 -10.625 -4.924 1.00 21.79 192 PRO A N 1
ATOM 1438 C CA . PRO A 1 195 ? 85.537 -11.105 -4.838 1.00 21.75 192 PRO A CA 1
ATOM 1439 C C . PRO A 1 195 ? 86.631 -10.036 -5.090 1.00 22.51 192 PRO A C 1
ATOM 1440 O O . PRO A 1 195 ? 87.611 -10.019 -4.368 1.00 22.28 192 PRO A O 1
ATOM 1444 N N . GLU A 1 196 ? 86.453 -9.160 -6.083 1.00 22.17 193 GLU A N 1
ATOM 1445 C CA . GLU A 1 196 ? 87.435 -8.096 -6.384 0.50 23.14 193 GLU A CA 1
ATOM 1446 C C . GLU A 1 196 ? 87.672 -7.192 -5.181 1.00 23.58 193 GLU A C 1
ATOM 1447 O O . GLU A 1 196 ? 88.816 -6.859 -4.912 1.00 24.30 193 GLU A O 1
ATOM 1449 N N . LYS A 1 197 ? 86.598 -6.816 -4.459 1.00 23.95 194 LYS A N 1
ATOM 1450 C CA . LYS A 1 197 ? 86.708 -5.990 -3.230 1.00 24.28 194 LYS A CA 1
ATOM 1451 C C . LYS A 1 197 ? 87.409 -6.744 -2.110 1.00 24.10 194 LYS A C 1
ATOM 1452 O O . LYS A 1 197 ? 88.219 -6.163 -1.374 1.00 23.41 194 LYS A O 1
ATOM 1458 N N . LEU A 1 198 ? 87.077 -8.027 -1.969 1.00 23.16 195 LEU A N 1
ATOM 1459 C CA . LEU A 1 198 ? 87.756 -8.881 -0.997 1.00 23.37 195 LEU A CA 1
ATOM 1460 C C . LEU A 1 198 ? 89.247 -8.928 -1.298 1.00 23.92 195 LEU A C 1
ATOM 1461 O O . LEU A 1 198 ? 90.080 -8.711 -0.403 1.00 24.18 195 LEU A O 1
ATOM 1466 N N . ALA A 1 199 ? 89.587 -9.180 -2.563 1.00 24.45 196 ALA A N 1
ATOM 1467 C CA . ALA A 1 199 ? 90.994 -9.241 -2.981 1.00 24.58 196 ALA A CA 1
ATOM 1468 C C . ALA A 1 199 ? 91.759 -7.959 -2.626 1.00 25.53 196 ALA A C 1
ATOM 1469 O O . ALA A 1 199 ? 92.928 -8.007 -2.219 1.00 25.45 196 ALA A O 1
ATOM 1471 N N . LYS A 1 200 ? 91.104 -6.816 -2.821 1.00 25.96 197 LYS A N 1
ATOM 1472 C CA . LYS A 1 200 ? 91.711 -5.511 -2.538 1.00 26.60 197 LYS A CA 1
ATOM 1473 C C . LYS A 1 200 ? 91.939 -5.301 -1.053 1.00 26.18 197 LYS A C 1
ATOM 1474 O O . LYS A 1 200 ? 92.980 -4.783 -0.648 1.00 26.09 197 LYS A O 1
ATOM 1480 N N . VAL A 1 201 ? 90.974 -5.729 -0.236 1.00 25.78 198 VAL A N 1
ATOM 1481 C CA . VAL A 1 201 ? 91.138 -5.672 1.214 1.00 25.70 198 VAL A CA 1
ATOM 1482 C C . VAL A 1 201 ? 92.410 -6.446 1.624 1.00 25.71 198 VAL A C 1
ATOM 1483 O O . VAL A 1 201 ? 93.208 -5.963 2.437 1.00 24.63 198 VAL A O 1
ATOM 1487 N N . MET A 1 202 ? 92.599 -7.626 1.042 1.00 25.02 199 MET A N 1
ATOM 1488 C CA . MET A 1 202 ? 93.754 -8.461 1.376 1.00 25.83 199 MET A CA 1
ATOM 1489 C C . MET A 1 202 ? 95.068 -7.911 0.842 1.00 26.49 199 MET A C 1
ATOM 1490 O O . MET A 1 202 ? 96.062 -7.904 1.541 1.00 26.17 199 MET A O 1
ATOM 1495 N N . GLU A 1 203 ? 95.062 -7.457 -0.406 1.00 27.81 200 GLU A N 1
ATOM 1496 C CA . GLU A 1 203 ? 96.260 -6.900 -1.013 1.00 28.98 200 GLU A CA 1
ATOM 1497 C C . GLU A 1 203 ? 96.724 -5.647 -0.277 1.00 29.61 200 GLU A C 1
ATOM 1498 O O . GLU A 1 203 ? 97.934 -5.421 -0.151 1.00 30.21 200 GLU A O 1
ATOM 1504 N N . ASN A 1 204 ? 95.774 -4.848 0.219 1.00 29.44 201 ASN A N 1
ATOM 1505 C CA . ASN A 1 204 ? 96.102 -3.598 0.939 1.00 30.04 201 ASN A CA 1
ATOM 1506 C C . ASN A 1 204 ? 96.160 -3.756 2.465 1.00 29.04 201 ASN A C 1
ATOM 1507 O O . ASN A 1 204 ? 96.289 -2.776 3.189 1.00 28.04 201 ASN A O 1
ATOM 1512 N N . TRP A 1 205 ? 96.071 -4.994 2.949 1.00 28.20 202 TRP A N 1
ATOM 1513 C CA . TRP A 1 205 ? 96.049 -5.255 4.397 1.00 28.20 202 TRP A CA 1
ATOM 1514 C C . TRP A 1 205 ? 97.248 -4.623 5.091 1.00 28.81 202 TRP A C 1
ATOM 1515 O O . TRP A 1 205 ? 98.398 -4.903 4.739 1.00 29.82 202 TRP A O 1
ATOM 1526 N N . THR A 1 206 ? 96.982 -3.769 6.079 1.00 28.44 203 THR A N 1
ATOM 1527 C CA . THR A 1 206 ? 98.045 -2.948 6.655 1.00 28.89 203 THR A CA 1
ATOM 1528 C C . THR A 1 206 ? 99.127 -3.823 7.292 1.00 29.39 203 THR A C 1
ATOM 1529 O O . THR A 1 206 ? 98.833 -4.637 8.160 1.00 27.81 203 THR A O 1
ATOM 1533 N N . PRO A 1 207 ? 100.394 -3.645 6.858 1.00 30.46 204 PRO A N 1
ATOM 1534 C CA . PRO A 1 207 ? 101.487 -4.376 7.501 1.00 31.13 204 PRO A CA 1
ATOM 1535 C C . PRO A 1 207 ? 101.502 -4.092 9.018 1.00 31.49 204 PRO A C 1
ATOM 1536 O O . PRO A 1 207 ? 101.355 -2.946 9.431 1.00 31.69 204 PRO A O 1
ATOM 1540 N N . GLY A 1 208 ? 101.639 -5.135 9.828 1.00 30.63 205 GLY A N 1
ATOM 1541 C CA . GLY A 1 208 ? 101.626 -4.992 11.263 1.00 30.48 205 GLY A CA 1
ATOM 1542 C C . GLY A 1 208 ? 100.309 -5.450 11.848 1.00 30.21 205 GLY A C 1
ATOM 1543 O O . GLY A 1 208 ? 100.267 -5.937 12.965 1.00 29.75 205 GLY A O 1
ATOM 1544 N N . ALA A 1 209 ? 99.215 -5.312 11.093 1.00 30.13 206 ALA A N 1
ATOM 1545 C CA . ALA A 1 209 ? 97.917 -5.727 11.615 1.00 29.78 206 ALA A CA 1
ATOM 1546 C C . ALA A 1 209 ? 97.816 -7.256 11.559 1.00 29.79 206 ALA A C 1
ATOM 1547 O O . ALA A 1 209 ? 98.366 -7.868 10.649 1.00 29.90 206 ALA A O 1
ATOM 1549 N N . PRO A 1 210 ? 97.111 -7.877 12.525 1.00 29.82 207 PRO A N 1
ATOM 1550 C CA . PRO A 1 210 ? 96.982 -9.342 12.523 1.00 29.27 207 PRO A CA 1
ATOM 1551 C C . PRO A 1 210 ? 96.370 -9.844 11.215 1.00 28.50 207 PRO A C 1
ATOM 1552 O O . PRO A 1 210 ? 95.432 -9.229 10.702 1.00 29.15 207 PRO A O 1
ATOM 1556 N N . LYS A 1 211 ? 96.926 -10.919 10.660 1.00 27.96 208 LYS A N 1
ATOM 1557 C CA . LYS A 1 211 ? 96.384 -11.557 9.441 1.00 27.61 208 LYS A CA 1
ATOM 1558 C C . LYS A 1 211 ? 95.034 -12.218 9.737 1.00 25.82 208 LYS A C 1
ATOM 1559 O O . LYS A 1 211 ? 94.910 -12.937 10.712 1.00 25.72 208 LYS A O 1
ATOM 1561 N N . PRO A 1 212 ? 94.014 -11.981 8.892 1.00 25.23 209 PRO A N 1
ATOM 1562 C CA . PRO A 1 212 ? 92.738 -12.668 9.144 1.00 23.57 209 PRO A CA 1
ATOM 1563 C C . PRO A 1 212 ? 92.964 -14.187 9.151 1.00 22.49 209 PRO A C 1
ATOM 1564 O O . PRO A 1 212 ? 93.663 -14.701 8.261 1.00 22.65 209 PRO A O 1
ATOM 1568 N N . LYS A 1 213 ? 92.415 -14.882 10.152 1.00 21.80 210 LYS A N 1
ATOM 1569 C CA . LYS A 1 213 ? 92.532 -16.350 10.228 1.00 21.54 210 LYS A CA 1
ATOM 1570 C C . LYS A 1 213 ? 91.513 -17.092 9.358 1.00 20.23 210 LYS A C 1
ATOM 1571 O O . LYS A 1 213 ? 91.761 -18.211 8.918 1.00 19.84 210 LYS A O 1
ATOM 1577 N N . LEU A 1 214 ? 90.344 -16.494 9.179 1.00 19.91 211 LEU A N 1
ATOM 1578 C CA . LEU A 1 214 ? 89.250 -17.136 8.485 1.00 19.33 211 LEU A CA 1
ATOM 1579 C C . LEU A 1 214 ? 88.212 -16.133 8.000 1.00 19.17 211 LEU A C 1
ATOM 1580 O O . LEU A 1 214 ? 88.080 -15.013 8.538 1.00 18.97 211 LEU A O 1
ATOM 1585 N N . LEU A 1 215 ? 87.460 -16.585 7.004 1.00 18.30 212 LEU A N 1
ATOM 1586 C CA . LEU A 1 215 ? 86.280 -15.884 6.500 1.00 19.21 212 LEU A CA 1
ATOM 1587 C C . LEU A 1 215 ? 85.038 -16.616 7.007 1.00 18.82 212 LEU A C 1
ATOM 1588 O O . LEU A 1 215 ? 84.894 -17.840 6.811 1.00 19.60 212 LEU A O 1
ATOM 1593 N N . TYR A 1 216 ? 84.172 -15.879 7.692 1.00 17.79 213 TYR A N 1
ATOM 1594 C CA . TYR A 1 216 ? 82.901 -16.414 8.124 1.00 18.43 213 TYR A CA 1
ATOM 1595 C C . TYR A 1 216 ? 81.810 -15.937 7.162 1.00 18.56 213 TYR A C 1
ATOM 1596 O O . TYR A 1 216 ? 81.521 -14.745 7.096 1.00 19.00 213 TYR A O 1
ATOM 1605 N N . THR A 1 217 ? 81.190 -16.874 6.440 1.00 18.39 214 THR A N 1
ATOM 1606 C CA . THR A 1 217 ? 80.210 -16.544 5.407 1.00 18.38 214 THR A CA 1
ATOM 1607 C C . THR A 1 217 ? 78.963 -17.427 5.554 1.00 18.45 214 THR A C 1
ATOM 1608 O O . THR A 1 217 ? 79.050 -18.593 5.965 1.00 18.58 214 THR A O 1
ATOM 1612 N N . ILE A 1 218 ? 77.809 -16.863 5.224 1.00 18.14 215 ILE A N 1
ATOM 1613 C CA . ILE A 1 218 ? 76.554 -17.621 5.087 1.00 18.15 215 ILE A CA 1
ATOM 1614 C C . ILE A 1 218 ? 76.194 -17.580 3.589 1.00 18.48 215 ILE A C 1
ATOM 1615 O O . ILE A 1 218 ? 75.510 -16.665 3.145 1.00 18.06 215 ILE A O 1
ATOM 1620 N N . PRO A 1 219 ? 76.750 -18.516 2.794 1.00 19.15 216 PRO A N 1
ATOM 1621 C CA . PRO A 1 219 ? 76.745 -18.325 1.334 1.00 19.97 216 PRO A CA 1
ATOM 1622 C C . PRO A 1 219 ? 75.379 -18.461 0.645 1.00 20.96 216 PRO A C 1
ATOM 1623 O O . PRO A 1 219 ? 75.169 -17.863 -0.423 1.00 21.87 216 PRO A O 1
ATOM 1627 N N . THR A 1 220 ? 74.454 -19.198 1.258 1.00 19.82 217 THR A N 1
ATOM 1628 C CA . THR A 1 220 ? 73.178 -19.533 0.598 1.00 19.66 217 THR A CA 1
ATOM 1629 C C . THR A 1 220 ? 72.045 -18.986 1.474 1.00 19.82 217 THR A C 1
ATOM 1630 O O . THR A 1 220 ? 71.936 -19.328 2.671 1.00 18.78 217 THR A O 1
ATOM 1634 N N . GLY A 1 221 ? 71.246 -18.090 0.911 1.00 19.46 218 GLY A N 1
ATOM 1635 C CA . GLY A 1 221 ? 70.198 -17.458 1.716 1.00 19.83 218 GLY A CA 1
ATOM 1636 C C . GLY A 1 221 ? 70.767 -16.703 2.920 1.00 20.50 218 GLY A C 1
ATOM 1637 O O . GLY A 1 221 ? 70.321 -16.895 4.060 1.00 20.79 218 GLY A O 1
ATOM 1638 N N . GLN A 1 222 ? 71.740 -15.837 2.649 1.00 20.07 219 GLN A N 1
ATOM 1639 C CA . GLN A 1 222 ? 72.446 -15.052 3.652 1.00 19.37 219 GLN A CA 1
ATOM 1640 C C . GLN A 1 222 ? 71.482 -14.402 4.646 1.00 19.77 219 GLN A C 1
ATOM 1641 O O . GLN A 1 222 ? 70.460 -13.822 4.277 1.00 19.44 219 GLN A O 1
ATOM 1647 N N . ASN A 1 223 ? 71.813 -14.525 5.915 1.00 19.01 220 ASN A N 1
ATOM 1648 C CA . ASN A 1 223 ? 71.131 -13.814 6.955 1.00 20.03 220 ASN A CA 1
ATOM 1649 C C . ASN A 1 223 ? 71.962 -12.560 7.233 1.00 19.64 220 ASN A C 1
ATOM 1650 O O . ASN A 1 223 ? 73.078 -12.677 7.750 1.00 19.73 220 ASN A O 1
ATOM 1655 N N . PRO A 1 224 ? 71.425 -11.343 6.961 1.00 20.11 221 PRO A N 1
ATOM 1656 C CA . PRO A 1 224 ? 70.025 -10.988 6.694 1.00 19.64 221 PRO A CA 1
ATOM 1657 C C . PRO A 1 224 ? 69.643 -10.642 5.262 1.00 20.17 221 PRO A C 1
ATOM 1658 O O . PRO A 1 224 ? 68.460 -10.469 4.995 1.00 20.38 221 PRO A O 1
ATOM 1662 N N . THR A 1 225 ? 70.603 -10.545 4.348 1.00 20.29 222 THR A N 1
ATOM 1663 C CA . THR A 1 225 ? 70.333 -9.963 3.018 1.00 20.29 222 THR A CA 1
ATOM 1664 C C . THR A 1 225 ? 69.595 -10.887 2.062 1.00 20.68 222 THR A C 1
ATOM 1665 O O . THR A 1 225 ? 69.016 -10.410 1.085 1.00 20.86 222 THR A O 1
ATOM 1669 N N . GLY A 1 226 ? 69.603 -12.197 2.344 1.00 20.73 223 GLY A N 1
ATOM 1670 C CA . GLY A 1 226 ? 68.842 -13.143 1.541 1.00 20.83 223 GLY A CA 1
ATOM 1671 C C . GLY A 1 226 ? 69.534 -13.498 0.232 1.00 21.91 223 GLY A C 1
ATOM 1672 O O . GLY A 1 226 ? 68.920 -14.067 -0.671 1.00 21.56 223 GLY A O 1
ATOM 1673 N N . THR A 1 227 ? 70.811 -13.121 0.115 1.00 22.01 224 THR A N 1
ATOM 1674 C CA . THR A 1 227 ? 71.541 -13.300 -1.137 1.00 22.09 224 THR A CA 1
ATOM 1675 C C . THR A 1 227 ? 72.164 -14.691 -1.185 1.00 21.16 224 THR A C 1
ATOM 1676 O O . THR A 1 227 ? 72.186 -15.410 -0.183 1.00 20.16 224 THR A O 1
ATOM 1680 N N . SER A 1 228 ? 72.695 -15.032 -2.356 1.00 20.33 225 SER A N 1
ATOM 1681 C CA A SER A 1 228 ? 73.463 -16.265 -2.537 0.50 20.29 225 SER A CA 1
ATOM 1682 C CA B SER A 1 228 ? 73.444 -16.268 -2.538 0.50 21.11 225 SER A CA 1
ATOM 1683 C C . SER A 1 228 ? 74.727 -15.955 -3.319 1.00 21.17 225 SER A C 1
ATOM 1684 O O . SER A 1 228 ? 74.680 -15.238 -4.325 1.00 22.64 225 SER A O 1
ATOM 1689 N N . ILE A 1 229 ? 75.870 -16.460 -2.858 1.00 20.16 226 ILE A N 1
ATOM 1690 C CA . ILE A 1 229 ? 77.121 -16.240 -3.597 1.00 19.69 226 ILE A CA 1
ATOM 1691 C C . ILE A 1 229 ? 77.135 -17.044 -4.895 1.00 19.84 226 ILE A C 1
ATOM 1692 O O . ILE A 1 229 ? 77.047 -18.276 -4.857 1.00 19.86 226 ILE A O 1
ATOM 1697 N N . ALA A 1 230 ? 77.242 -16.358 -6.036 1.00 20.60 227 ALA A N 1
ATOM 1698 C CA . ALA A 1 230 ? 77.219 -17.050 -7.344 1.00 21.91 227 ALA A CA 1
ATOM 1699 C C . ALA A 1 230 ? 78.387 -18.045 -7.439 1.00 21.96 227 ALA A C 1
ATOM 1700 O O . ALA A 1 230 ? 79.449 -17.840 -6.814 1.00 20.96 227 ALA A O 1
ATOM 1702 N N . ASP A 1 231 ? 78.186 -19.122 -8.200 1.00 22.29 228 ASP A N 1
ATOM 1703 C CA . ASP A 1 231 ? 79.180 -20.178 -8.324 1.00 22.39 228 ASP A CA 1
ATOM 1704 C C . ASP A 1 231 ? 80.574 -19.618 -8.675 1.00 22.71 228 ASP A C 1
ATOM 1705 O O . ASP A 1 231 ? 81.572 -19.969 -8.016 1.00 22.13 228 ASP A O 1
ATOM 1710 N N . HIS A 1 232 ? 80.644 -18.736 -9.685 1.00 22.07 229 HIS A N 1
ATOM 1711 C CA . HIS A 1 232 ? 81.946 -18.218 -10.148 1.00 22.34 229 HIS A CA 1
ATOM 1712 C C . HIS A 1 232 ? 82.631 -17.366 -9.062 1.00 21.67 229 HIS A C 1
ATOM 1713 O O . HIS A 1 232 ? 83.864 -17.298 -8.989 1.00 21.32 229 HIS A O 1
ATOM 1720 N N . ARG A 1 233 ? 81.821 -16.721 -8.224 1.00 20.55 230 ARG A N 1
ATOM 1721 C CA . ARG A 1 233 ? 82.340 -15.936 -7.106 1.00 20.12 230 ARG A CA 1
ATOM 1722 C C . ARG A 1 233 ? 82.951 -16.843 -6.039 1.00 19.36 230 ARG A C 1
ATOM 1723 O O . ARG A 1 233 ? 83.968 -16.478 -5.455 1.00 19.45 230 ARG A O 1
ATOM 1731 N N . LYS A 1 234 ? 82.322 -17.992 -5.748 1.00 18.77 231 LYS A N 1
ATOM 1732 C CA . LYS A 1 234 ? 82.883 -18.915 -4.769 1.00 19.34 231 LYS A CA 1
ATOM 1733 C C . LYS A 1 234 ? 84.254 -19.431 -5.227 1.00 19.93 231 LYS A C 1
ATOM 1734 O O . LYS A 1 234 ? 85.164 -19.591 -4.428 1.00 19.38 231 LYS A O 1
ATOM 1740 N N . GLU A 1 235 ? 84.392 -19.733 -6.510 1.00 20.60 232 GLU A N 1
ATOM 1741 C CA . GLU A 1 235 ? 85.702 -20.088 -7.046 1.00 21.48 232 GLU A CA 1
ATOM 1742 C C . GLU A 1 235 ? 86.754 -18.960 -6.842 1.00 21.16 232 GLU A C 1
ATOM 1743 O O . GLU A 1 235 ? 87.887 -19.224 -6.426 1.00 21.27 232 GLU A O 1
ATOM 1749 N N . ALA A 1 236 ? 86.381 -17.719 -7.105 1.00 20.14 233 ALA A N 1
ATOM 1750 C CA . ALA A 1 236 ? 87.337 -16.602 -6.982 1.00 21.19 233 ALA A CA 1
ATOM 1751 C C . ALA A 1 236 ? 87.697 -16.363 -5.495 1.00 20.48 233 ALA A C 1
ATOM 1752 O O . ALA A 1 236 ? 88.853 -16.118 -5.161 1.00 21.13 233 ALA A O 1
ATOM 1754 N N . ILE A 1 237 ? 86.723 -16.506 -4.611 1.00 19.90 234 ILE A N 1
ATOM 1755 C CA . ILE A 1 237 ? 86.940 -16.326 -3.168 1.00 19.66 234 ILE A CA 1
ATOM 1756 C C . ILE A 1 237 ? 87.842 -17.467 -2.623 1.00 20.23 234 ILE A C 1
ATOM 1757 O O . ILE A 1 237 ? 88.789 -17.215 -1.861 1.00 19.11 234 ILE A O 1
ATOM 1762 N N . TYR A 1 238 ? 87.591 -18.706 -3.058 1.00 19.99 235 TYR A N 1
ATOM 1763 C CA . TYR A 1 238 ? 88.477 -19.809 -2.660 1.00 20.52 235 TYR A CA 1
ATOM 1764 C C . TYR A 1 238 ? 89.951 -19.550 -3.012 1.00 21.28 235 TYR A C 1
ATOM 1765 O O . TYR A 1 238 ? 90.841 -19.809 -2.186 1.00 22.07 235 TYR A O 1
ATOM 1774 N N . LYS A 1 239 ? 90.195 -19.050 -4.223 1.00 21.36 236 LYS A N 1
ATOM 1775 C CA . LYS A 1 239 ? 91.544 -18.624 -4.653 1.00 22.63 236 LYS A CA 1
ATOM 1776 C C . LYS A 1 239 ? 92.159 -17.533 -3.787 1.00 21.41 236 LYS A C 1
ATOM 1777 O O . LYS A 1 239 ? 93.351 -17.555 -3.518 1.00 20.46 236 LYS A O 1
ATOM 1783 N N . ILE A 1 240 ? 91.355 -16.557 -3.383 1.00 21.52 237 ILE A N 1
ATOM 1784 C CA . ILE A 1 240 ? 91.826 -15.535 -2.469 1.00 20.96 237 ILE A CA 1
ATOM 1785 C C . ILE A 1 240 ? 92.222 -16.164 -1.110 1.00 21.06 237 ILE A C 1
ATOM 1786 O O . ILE A 1 240 ? 93.254 -15.796 -0.549 1.00 21.57 237 ILE A O 1
ATOM 1791 N N . ALA A 1 241 ? 91.425 -17.118 -0.612 1.00 20.18 238 ALA A N 1
ATOM 1792 C CA . ALA A 1 241 ? 91.713 -17.782 0.654 1.00 20.69 238 ALA A CA 1
ATOM 1793 C C . ALA A 1 241 ? 93.030 -18.570 0.582 1.00 21.17 238 ALA A C 1
ATOM 1794 O O . ALA A 1 241 ? 93.816 -18.598 1.534 1.00 21.49 238 ALA A O 1
ATOM 1796 N N . GLN A 1 242 ? 93.284 -19.188 -0.562 1.00 21.65 239 GLN A N 1
ATOM 1797 C CA . GLN A 1 242 ? 94.577 -19.813 -0.785 1.00 22.60 239 GLN A CA 1
ATOM 1798 C C . GLN A 1 242 ? 95.715 -18.788 -0.822 1.00 23.00 239 GLN A C 1
ATOM 1799 O O . GLN A 1 242 ? 96.743 -19.000 -0.211 1.00 24.09 239 GLN A O 1
ATOM 1805 N N . LYS A 1 243 ? 95.541 -17.694 -1.552 1.00 23.71 240 LYS A N 1
ATOM 1806 C CA . LYS A 1 243 ? 96.640 -16.722 -1.737 1.00 24.55 240 LYS A CA 1
ATOM 1807 C C . LYS A 1 243 ? 97.017 -16.030 -0.413 1.00 25.10 240 LYS A C 1
ATOM 1808 O O . LYS A 1 243 ? 98.187 -15.771 -0.163 1.00 24.58 240 LYS A O 1
ATOM 1814 N N . TYR A 1 244 ? 96.031 -15.759 0.445 1.00 24.75 241 TYR A N 1
ATOM 1815 C CA . TYR A 1 244 ? 96.288 -15.042 1.705 1.00 25.13 241 TYR A CA 1
ATOM 1816 C C . TYR A 1 244 ? 96.255 -15.932 2.941 1.00 25.96 241 TYR A C 1
ATOM 1817 O O . TYR A 1 244 ? 96.375 -15.439 4.078 1.00 27.06 241 TYR A O 1
ATOM 1826 N N . ASP A 1 245 ? 96.058 -17.233 2.697 1.00 24.93 242 ASP A N 1
ATOM 1827 C CA . ASP A 1 245 ? 96.135 -18.301 3.692 1.00 25.03 242 ASP A CA 1
ATOM 1828 C C . ASP A 1 245 ? 95.175 -18.158 4.856 1.00 23.08 242 ASP A C 1
ATOM 1829 O O . ASP A 1 245 ? 95.574 -18.142 6.012 1.00 23.22 242 ASP A O 1
ATOM 1834 N N . PHE A 1 246 ? 93.898 -18.055 4.532 1.00 21.47 243 PHE A N 1
ATOM 1835 C CA . PHE A 1 246 ? 92.888 -18.077 5.555 1.00 19.95 243 PHE A CA 1
ATOM 1836 C C . PHE A 1 246 ? 91.897 -19.197 5.282 1.00 18.85 243 PHE A C 1
ATOM 1837 O O . PHE A 1 246 ? 91.768 -19.682 4.138 1.00 17.77 243 PHE A O 1
ATOM 1845 N N . LEU A 1 247 ? 91.217 -19.626 6.336 1.00 17.78 244 LEU A N 1
ATOM 1846 C CA . LEU A 1 247 ? 90.208 -20.677 6.219 1.00 17.37 244 LEU A CA 1
ATOM 1847 C C . LEU A 1 247 ? 88.876 -20.069 5.828 1.00 16.88 244 LEU A C 1
ATOM 1848 O O . LEU A 1 247 ? 88.663 -18.866 5.997 1.00 17.73 244 LEU A O 1
ATOM 1853 N N . ILE A 1 248 ? 87.984 -20.906 5.322 1.00 16.52 245 ILE A N 1
ATOM 1854 C CA . ILE A 1 248 ? 86.619 -20.487 5.026 1.00 16.29 245 ILE A CA 1
ATOM 1855 C C . ILE A 1 248 ? 85.694 -21.301 5.867 1.00 16.45 245 ILE A C 1
ATOM 1856 O O . ILE A 1 248 ? 85.704 -22.542 5.815 1.00 16.70 245 ILE A O 1
ATOM 1861 N N . VAL A 1 249 ? 84.920 -20.598 6.695 1.00 16.22 246 VAL A N 1
ATOM 1862 C CA . VAL A 1 249 ? 83.953 -21.247 7.544 1.00 16.11 246 VAL A CA 1
ATOM 1863 C C . VAL A 1 249 ? 82.576 -20.932 6.931 1.00 16.95 246 VAL A C 1
ATOM 1864 O O . VAL A 1 249 ? 82.117 -19.774 6.960 1.00 16.89 246 VAL A O 1
ATOM 1868 N N . GLU A 1 250 ? 81.959 -21.935 6.305 1.00 16.23 247 GLU A N 1
ATOM 1869 C CA . GLU A 1 250 ? 80.654 -21.691 5.669 1.00 17.04 247 GLU A CA 1
ATOM 1870 C C . GLU A 1 250 ? 79.533 -22.202 6.562 1.00 17.20 247 GLU A C 1
ATOM 1871 O O . GLU A 1 250 ? 79.449 -23.403 6.877 1.00 17.92 247 GLU A O 1
ATOM 1877 N N . ASP A 1 251 ? 78.705 -21.264 7.003 1.00 16.67 248 ASP A N 1
ATOM 1878 C CA . ASP A 1 251 ? 77.563 -21.508 7.886 1.00 17.44 248 ASP A CA 1
ATOM 1879 C C . ASP A 1 251 ? 76.378 -21.692 6.941 1.00 17.57 248 ASP A C 1
ATOM 1880 O O . ASP A 1 251 ? 75.896 -20.696 6.378 1.00 17.61 248 ASP A O 1
ATOM 1885 N N . GLU A 1 252 ? 75.888 -22.931 6.779 1.00 15.94 249 GLU A N 1
ATOM 1886 C CA . GLU A 1 252 ? 74.909 -23.226 5.710 1.00 16.29 249 GLU A CA 1
ATOM 1887 C C . GLU A 1 252 ? 73.564 -23.853 6.199 1.00 15.57 249 GLU A C 1
ATOM 1888 O O . GLU A 1 252 ? 73.146 -24.874 5.657 1.00 16.25 249 GLU A O 1
ATOM 1894 N N . PRO A 1 253 ? 72.884 -23.230 7.202 1.00 15.35 250 PRO A N 1
ATOM 1895 C CA . PRO A 1 253 ? 71.654 -23.810 7.695 1.00 15.08 250 PRO A CA 1
ATOM 1896 C C . PRO A 1 253 ? 70.534 -23.744 6.631 1.00 16.39 250 PRO A C 1
ATOM 1897 O O . PRO A 1 253 ? 69.605 -24.586 6.664 1.00 16.74 250 PRO A O 1
ATOM 1901 N N . TYR A 1 254 ? 70.685 -22.836 5.654 1.00 14.07 251 TYR A N 1
ATOM 1902 C CA . TYR A 1 254 ? 69.664 -22.604 4.635 1.00 15.39 251 TYR A CA 1
ATOM 1903 C C . TYR A 1 254 ? 69.950 -23.217 3.277 1.00 15.08 251 TYR A C 1
ATOM 1904 O O . TYR A 1 254 ? 69.212 -22.951 2.314 1.00 16.63 251 TYR A O 1
ATOM 1913 N N . TYR A 1 255 ? 70.991 -24.052 3.186 1.00 15.35 252 TYR A N 1
ATOM 1914 C CA . TYR A 1 255 ? 71.414 -24.592 1.897 1.00 15.74 252 TYR A CA 1
ATOM 1915 C C . TYR A 1 255 ? 70.238 -25.227 1.142 1.00 16.89 252 TYR A C 1
ATOM 1916 O O . TYR A 1 255 ? 70.082 -25.033 -0.074 1.00 17.20 252 TYR A O 1
ATOM 1925 N N . PHE A 1 256 ? 69.413 -25.991 1.868 1.00 17.32 253 PHE A N 1
ATOM 1926 C CA . PHE A 1 256 ? 68.274 -26.639 1.263 1.00 17.16 253 PHE A CA 1
ATOM 1927 C C . PHE A 1 256 ? 67.007 -25.767 1.185 1.00 17.35 253 PHE A C 1
ATOM 1928 O O . PHE A 1 256 ? 65.913 -26.268 0.924 1.00 17.93 253 PHE A O 1
ATOM 1936 N N . LEU A 1 257 ? 67.170 -24.460 1.404 1.00 18.20 254 LEU A N 1
ATOM 1937 C CA . LEU A 1 257 ? 66.096 -23.493 1.136 1.00 18.56 254 LEU A CA 1
ATOM 1938 C C . LEU A 1 257 ? 66.293 -22.802 -0.211 1.00 18.50 254 LEU A C 1
ATOM 1939 O O . LEU A 1 257 ? 65.644 -21.775 -0.497 1.00 16.98 254 LEU A O 1
ATOM 1944 N N . GLN A 1 258 ? 67.170 -23.372 -1.041 1.00 17.88 255 GLN A N 1
ATOM 1945 C CA . GLN A 1 258 ? 67.265 -22.938 -2.437 1.00 19.34 255 GLN A CA 1
ATOM 1946 C C . GLN A 1 258 ? 65.906 -23.153 -3.107 1.00 20.50 255 GLN A C 1
ATOM 1947 O O . GLN A 1 258 ? 65.217 -24.164 -2.847 1.00 19.64 255 GLN A O 1
ATOM 1953 N N . MET A 1 259 ? 65.535 -22.194 -3.949 1.00 21.89 256 MET A N 1
ATOM 1954 C CA . MET A 1 259 ? 64.214 -22.188 -4.547 1.00 23.14 256 MET A CA 1
ATOM 1955 C C . MET A 1 259 ? 64.244 -22.184 -6.054 1.00 25.25 256 MET A C 1
ATOM 1956 O O . MET A 1 259 ? 65.205 -21.748 -6.682 1.00 25.98 256 MET A O 1
ATOM 1961 N N . ASN A 1 260 ? 63.142 -22.641 -6.621 1.00 28.07 257 ASN A N 1
ATOM 1962 C CA . ASN A 1 260 ? 62.910 -22.471 -8.019 1.00 30.01 257 ASN A CA 1
ATOM 1963 C C . ASN A 1 260 ? 62.901 -20.966 -8.367 1.00 30.60 257 ASN A C 1
ATOM 1964 O O . ASN A 1 260 ? 62.623 -20.101 -7.526 1.00 29.03 257 ASN A O 1
ATOM 1969 N N . PRO A 1 261 ? 63.254 -20.648 -9.611 1.00 31.49 258 PRO A N 1
ATOM 1970 C CA . PRO A 1 261 ? 63.432 -19.273 -10.119 1.00 30.83 258 PRO A CA 1
ATOM 1971 C C . PRO A 1 261 ? 62.173 -18.437 -9.854 1.00 28.72 258 PRO A C 1
ATOM 1972 O O . PRO A 1 261 ? 61.064 -18.954 -10.049 1.00 29.38 258 PRO A O 1
ATOM 1976 N N . TYR A 1 262 ? 62.326 -17.209 -9.359 1.00 26.73 259 TYR A N 1
ATOM 1977 C CA . TYR A 1 262 ? 61.164 -16.313 -9.221 1.00 25.33 259 TYR A CA 1
ATOM 1978 C C . TYR A 1 262 ? 60.763 -15.884 -10.625 1.00 25.42 259 TYR A C 1
ATOM 1979 O O . TYR A 1 262 ? 61.619 -15.426 -11.382 1.00 24.07 259 TYR A O 1
ATOM 1988 N N . ILE A 1 263 ? 59.479 -16.050 -10.942 1.00 24.36 260 ILE A N 1
ATOM 1989 C CA . ILE A 1 263 ? 58.900 -15.638 -12.224 1.00 24.95 260 ILE A CA 1
ATOM 1990 C C . ILE A 1 263 ? 57.800 -14.605 -11.967 1.00 25.09 260 ILE A C 1
ATOM 1991 O O . ILE A 1 263 ? 56.764 -14.899 -11.381 1.00 23.84 260 ILE A O 1
ATOM 1996 N N . LYS A 1 264 ? 58.040 -13.386 -12.428 1.00 25.91 261 LYS A N 1
ATOM 1997 C CA . LYS A 1 264 ? 57.175 -12.263 -12.118 1.00 27.21 261 LYS A CA 1
ATOM 1998 C C . LYS A 1 264 ? 55.840 -12.286 -12.885 1.00 28.01 261 LYS A C 1
ATOM 1999 O O . LYS A 1 264 ? 54.786 -12.002 -12.318 1.00 27.83 261 LYS A O 1
ATOM 2005 N N . ASP A 1 265 ? 55.894 -12.619 -14.167 1.00 28.21 262 ASP A N 1
ATOM 2006 C CA . ASP A 1 265 ? 54.691 -12.699 -14.986 1.00 29.92 262 ASP A CA 1
ATOM 2007 C C . ASP A 1 265 ? 53.907 -13.943 -14.569 1.00 29.69 262 ASP A C 1
ATOM 2008 O O . ASP A 1 265 ? 54.431 -15.060 -14.631 1.00 28.98 262 ASP A O 1
ATOM 2013 N N . LEU A 1 266 ? 52.657 -13.728 -14.170 1.00 30.40 263 LEU A N 1
ATOM 2014 C CA A LEU A 1 266 ? 51.842 -14.785 -13.579 0.90 30.74 263 LEU A CA 1
ATOM 2015 C CA B LEU A 1 266 ? 51.813 -14.770 -13.582 0.10 30.27 263 LEU A CA 1
ATOM 2016 C C . LEU A 1 266 ? 51.482 -15.894 -14.568 1.00 30.84 263 LEU A C 1
ATOM 2017 O O . LEU A 1 266 ? 51.406 -17.073 -14.188 1.00 30.36 263 LEU A O 1
ATOM 2026 N N . LYS A 1 267 ? 51.272 -15.526 -15.831 1.00 30.72 264 LYS A N 1
ATOM 2027 C CA . LYS A 1 267 ? 50.924 -16.500 -16.867 1.00 30.76 264 LYS A CA 1
ATOM 2028 C C . LYS A 1 267 ? 52.146 -17.375 -17.155 1.00 29.89 264 LYS A C 1
ATOM 2029 O O . LYS A 1 267 ? 52.038 -18.595 -17.282 1.00 29.56 264 LYS A O 1
ATOM 2031 N N . GLU A 1 268 ? 53.319 -16.752 -17.220 1.00 28.78 265 GLU A N 1
ATOM 2032 C CA A GLU A 1 268 ? 54.571 -17.489 -17.365 0.80 28.12 265 GLU A CA 1
ATOM 2033 C CA B GLU A 1 268 ? 54.546 -17.506 -17.395 0.20 27.67 265 GLU A CA 1
ATOM 2034 C C . GLU A 1 268 ? 54.794 -18.396 -16.170 1.00 26.96 265 GLU A C 1
ATOM 2035 O O . GLU A 1 268 ? 55.281 -19.503 -16.304 1.00 26.03 265 GLU A O 1
ATOM 2046 N N . ARG A 1 269 ? 54.446 -17.908 -14.980 1.00 26.41 266 ARG A N 1
ATOM 2047 C CA . ARG A 1 269 ? 54.651 -18.702 -13.772 1.00 25.98 266 ARG A CA 1
ATOM 2048 C C . ARG A 1 269 ? 53.729 -19.936 -13.717 1.00 26.14 266 ARG A C 1
ATOM 2049 O O . ARG A 1 269 ? 54.176 -21.005 -13.333 1.00 24.74 266 ARG A O 1
ATOM 2057 N N . GLU A 1 270 ? 52.452 -19.762 -14.067 1.00 27.08 267 GLU A N 1
ATOM 2058 C CA . GLU A 1 270 ? 51.508 -20.887 -14.147 1.00 29.03 267 GLU A CA 1
ATOM 2059 C C . GLU A 1 270 ? 51.975 -21.957 -15.124 1.00 28.58 267 GLU A C 1
ATOM 2060 O O . GLU A 1 270 ? 51.917 -23.135 -14.795 1.00 27.01 267 GLU A O 1
ATOM 2066 N N . LYS A 1 271 ? 52.449 -21.547 -16.305 1.00 28.89 268 LYS A N 1
ATOM 2067 C CA . LYS A 1 271 ? 52.977 -22.509 -17.290 1.00 29.41 268 LYS A CA 1
ATOM 2068 C C . LYS A 1 271 ? 54.135 -23.331 -16.706 1.00 28.77 268 LYS A C 1
ATOM 2069 O O . LYS A 1 271 ? 54.172 -24.557 -16.843 1.00 28.70 268 LYS A O 1
ATOM 2071 N N . ALA A 1 272 ? 55.061 -22.660 -16.026 1.00 28.42 269 ALA A N 1
ATOM 2072 C CA . ALA A 1 272 ? 56.191 -23.327 -15.395 1.00 27.89 269 ALA A CA 1
ATOM 2073 C C . ALA A 1 272 ? 55.768 -24.280 -14.264 1.00 27.61 269 ALA A C 1
ATOM 2074 O O . ALA A 1 272 ? 56.299 -25.398 -14.153 1.00 28.09 269 ALA A O 1
ATOM 2076 N N . GLN A 1 273 ? 54.822 -23.841 -13.431 1.00 26.52 270 GLN A N 1
ATOM 2077 C CA . GLN A 1 273 ? 54.279 -24.678 -12.357 1.00 26.11 270 GLN A CA 1
ATOM 2078 C C . GLN A 1 273 ? 53.487 -25.921 -12.878 1.00 25.66 270 GLN A C 1
ATOM 2079 O O . GLN A 1 273 ? 53.361 -26.923 -12.152 1.00 25.99 270 GLN A O 1
ATOM 2085 N N A SER A 1 274 ? 52.972 -25.837 -14.103 0.80 24.91 271 SER A N 1
ATOM 2086 N N B SER A 1 274 ? 52.993 -25.842 -14.113 0.20 25.11 271 SER A N 1
ATOM 2087 C CA A SER A 1 274 ? 52.201 -26.924 -14.756 0.80 25.25 271 SER A CA 1
ATOM 2088 C CA B SER A 1 274 ? 52.201 -26.914 -14.735 0.20 24.58 271 SER A CA 1
ATOM 2089 C C A SER A 1 274 ? 53.069 -28.101 -15.247 0.80 24.72 271 SER A C 1
ATOM 2090 C C B SER A 1 274 ? 53.037 -28.003 -15.431 0.20 24.26 271 SER A C 1
ATOM 2091 O O A SER A 1 274 ? 52.570 -29.229 -15.404 0.80 25.32 271 SER A O 1
ATOM 2092 O O B SER A 1 274 ? 52.491 -28.995 -15.922 0.20 24.66 271 SER A O 1
ATOM 2097 N N . SER A 1 275 ? 54.352 -27.807 -15.479 1.00 23.57 272 SER A N 1
ATOM 2098 C CA A SER A 1 275 ? 55.377 -28.751 -15.953 0.50 23.09 272 SER A CA 1
ATOM 2099 C CA B SER A 1 275 ? 55.270 -28.803 -16.015 0.50 22.35 272 SER A CA 1
ATOM 2100 C C . SER A 1 275 ? 55.626 -29.870 -14.953 1.00 21.95 272 SER A C 1
ATOM 2101 O O . SER A 1 275 ? 55.394 -29.680 -13.760 1.00 21.87 272 SER A O 1
ATOM 2106 N N . PRO A 1 276 ? 56.197 -31.006 -15.399 1.00 21.79 273 PRO A N 1
ATOM 2107 C CA . PRO A 1 276 ? 56.494 -32.029 -14.387 1.00 21.74 273 PRO A CA 1
ATOM 2108 C C . PRO A 1 276 ? 57.414 -31.522 -13.267 1.00 21.79 273 PRO A C 1
ATOM 2109 O O . PRO A 1 276 ? 58.260 -30.627 -13.502 1.00 20.82 273 PRO A O 1
ATOM 2113 N N . LYS A 1 277 ? 57.266 -32.059 -12.054 1.00 20.84 274 LYS A N 1
ATOM 2114 C CA . LYS A 1 277 ? 58.182 -31.613 -10.992 1.00 21.32 274 LYS A CA 1
ATOM 2115 C C . LYS A 1 277 ? 59.606 -32.097 -11.318 1.00 20.61 274 LYS A C 1
ATOM 2116 O O . LYS A 1 277 ? 59.772 -32.975 -12.165 1.00 20.59 274 LYS A O 1
ATOM 2122 N N . GLN A 1 278 ? 60.607 -31.514 -10.666 1.00 20.32 275 GLN A N 1
ATOM 2123 C CA . GLN A 1 278 ? 62.004 -31.971 -10.780 1.00 20.67 275 GLN A CA 1
ATOM 2124 C C . GLN A 1 278 ? 62.153 -33.431 -10.340 1.00 20.40 275 GLN A C 1
ATOM 2125 O O . GLN A 1 278 ? 61.631 -33.810 -9.276 1.00 19.43 275 GLN A O 1
ATOM 2131 N N . ASP A 1 279 ? 62.900 -34.229 -11.098 1.00 20.93 276 ASP A N 1
ATOM 2132 C CA . ASP A 1 279 ? 63.355 -35.528 -10.558 1.00 21.95 276 ASP A CA 1
ATOM 2133 C C . ASP A 1 279 ? 64.650 -35.362 -9.715 1.00 21.82 276 ASP A C 1
ATOM 2134 O O . ASP A 1 279 ? 65.170 -34.230 -9.578 1.00 20.59 276 ASP A O 1
ATOM 2139 N N . HIS A 1 280 ? 65.190 -36.461 -9.191 1.00 20.80 277 HIS A N 1
ATOM 2140 C CA . HIS A 1 280 ? 66.338 -36.351 -8.289 1.00 21.18 277 HIS A CA 1
ATOM 2141 C C . HIS A 1 280 ? 67.578 -35.787 -9.005 1.00 21.95 277 HIS A C 1
ATOM 2142 O O . HIS A 1 280 ? 68.309 -34.993 -8.416 1.00 20.90 277 HIS A O 1
ATOM 2149 N N . ASP A 1 281 ? 67.826 -36.225 -10.243 1.00 23.27 278 ASP A N 1
ATOM 2150 C CA A ASP A 1 281 ? 68.983 -35.733 -10.994 0.70 24.06 278 ASP A CA 1
ATOM 2151 C CA B ASP A 1 281 ? 68.982 -35.742 -11.013 0.30 23.58 278 ASP A CA 1
ATOM 2152 C C . ASP A 1 281 ? 68.883 -34.241 -11.299 1.00 23.23 278 ASP A C 1
ATOM 2153 O O . ASP A 1 281 ? 69.873 -33.523 -11.179 1.00 22.68 278 ASP A O 1
ATOM 2162 N N . GLU A 1 282 ? 67.690 -33.778 -11.678 1.00 22.08 279 GLU A N 1
ATOM 2163 C CA . GLU A 1 282 ? 67.456 -32.347 -11.943 1.00 22.47 279 GLU A CA 1
ATOM 2164 C C . GLU A 1 282 ? 67.598 -31.491 -10.681 1.00 21.39 279 GLU A C 1
ATOM 2165 O O . GLU A 1 282 ? 68.154 -30.396 -10.707 1.00 20.77 279 GLU A O 1
ATOM 2171 N N . PHE A 1 283 ? 67.076 -32.004 -9.577 1.00 20.82 280 PHE A N 1
ATOM 2172 C CA . PHE A 1 283 ? 67.229 -31.350 -8.298 1.00 20.22 280 PHE A CA 1
ATOM 2173 C C . PHE A 1 283 ? 68.722 -31.116 -7.970 1.00 20.40 280 PHE A C 1
ATOM 2174 O O . PHE A 1 283 ? 69.150 -29.974 -7.742 1.00 19.88 280 PHE A O 1
ATOM 2182 N N . LEU A 1 284 ? 69.504 -32.197 -7.983 1.00 20.38 281 LEU A N 1
ATOM 2183 C CA . LEU A 1 284 ? 70.920 -32.143 -7.602 1.00 21.47 281 LEU A CA 1
ATOM 2184 C C . LEU A 1 284 ? 71.685 -31.183 -8.513 1.00 22.47 281 LEU A C 1
ATOM 2185 O O . LEU A 1 284 ? 72.507 -30.364 -8.042 1.00 21.20 281 LEU A O 1
ATOM 2190 N N . LYS A 1 285 ? 71.358 -31.221 -9.804 1.00 22.92 282 LYS A N 1
ATOM 2191 C CA . LYS A 1 285 ? 72.051 -30.373 -10.766 1.00 24.40 282 LYS A CA 1
ATOM 2192 C C . LYS A 1 285 ? 71.684 -28.905 -10.588 1.00 23.83 282 LYS A C 1
ATOM 2193 O O . LYS A 1 285 ? 72.468 -28.030 -10.924 1.00 24.55 282 LYS A O 1
ATOM 2199 N N . SER A 1 286 ? 70.514 -28.627 -10.022 1.00 22.60 283 SER A N 1
ATOM 2200 C CA . SER A 1 286 ? 70.085 -27.257 -9.804 1.00 22.26 283 SER A CA 1
ATOM 2201 C C . SER A 1 286 ? 70.756 -26.595 -8.579 1.00 22.06 283 SER A C 1
ATOM 2202 O O . SER A 1 286 ? 70.682 -25.378 -8.443 1.00 22.22 283 SER A O 1
ATOM 2205 N N . LEU A 1 287 ? 71.409 -27.371 -7.717 1.00 20.60 284 LEU A N 1
ATOM 2206 C CA . LEU A 1 287 ? 71.961 -26.822 -6.468 1.00 20.94 284 LEU A CA 1
ATOM 2207 C C . LEU A 1 287 ? 73.245 -25.975 -6.652 1.00 20.46 284 LEU A C 1
ATOM 2208 O O . LEU A 1 287 ? 74.077 -26.250 -7.515 1.00 20.23 284 LEU A O 1
ATOM 2213 N N . ALA A 1 288 ? 73.386 -24.977 -5.793 1.00 19.60 285 ALA A N 1
ATOM 2214 C CA . ALA A 1 288 ? 74.543 -24.062 -5.811 1.00 20.07 285 ALA A CA 1
ATOM 2215 C C . ALA A 1 288 ? 75.785 -24.845 -5.488 1.00 19.51 285 ALA A C 1
ATOM 2216 O O . ALA A 1 288 ? 75.712 -25.787 -4.679 1.00 19.13 285 ALA A O 1
ATOM 2218 N N . ASN A 1 289 ? 76.920 -24.496 -6.117 1.00 19.25 286 ASN A N 1
ATOM 2219 C CA A ASN A 1 289 ? 78.220 -25.039 -5.688 0.50 18.80 286 ASN A CA 1
ATOM 2220 C CA B ASN A 1 289 ? 78.227 -25.040 -5.691 0.50 19.92 286 ASN A CA 1
ATOM 2221 C C . ASN A 1 289 ? 78.500 -24.621 -4.239 1.00 18.91 286 ASN A C 1
ATOM 2222 O O . ASN A 1 289 ? 77.798 -23.746 -3.676 1.00 19.04 286 ASN A O 1
ATOM 2231 N N . THR A 1 290 ? 79.466 -25.270 -3.604 1.00 18.26 287 THR A N 1
ATOM 2232 C CA . THR A 1 290 ? 79.746 -25.021 -2.188 1.00 18.10 287 THR A CA 1
ATOM 2233 C C . THR A 1 290 ? 81.238 -24.822 -2.031 1.00 17.80 287 THR A C 1
ATOM 2234 O O . THR A 1 290 ? 82.040 -25.343 -2.831 1.00 18.12 287 THR A O 1
ATOM 2238 N N . PHE A 1 291 ? 81.652 -24.076 -1.021 1.00 17.26 288 PHE A N 1
ATOM 2239 C CA . PHE A 1 291 ? 83.094 -24.017 -0.753 1.00 16.59 288 PHE A CA 1
ATOM 2240 C C . PHE A 1 291 ? 83.702 -25.394 -0.374 1.00 16.91 288 PHE A C 1
ATOM 2241 O O . PHE A 1 291 ? 84.869 -25.666 -0.681 1.00 17.06 288 PHE A O 1
ATOM 2249 N N . LEU A 1 292 ? 82.918 -26.252 0.281 1.00 16.24 289 LEU A N 1
ATOM 2250 C CA . LEU A 1 292 ? 83.346 -27.650 0.545 1.00 16.63 289 LEU A CA 1
ATOM 2251 C C . LEU A 1 292 ? 83.784 -28.395 -0.732 1.00 17.18 289 LEU A C 1
ATOM 2252 O O . LEU A 1 292 ? 84.848 -29.037 -0.758 1.00 17.25 289 LEU A O 1
ATOM 2257 N N . SER A 1 293 ? 82.976 -28.299 -1.784 1.00 17.54 290 SER A N 1
ATOM 2258 C CA A SER A 1 293 ? 83.298 -29.009 -3.026 0.50 17.50 290 SER A CA 1
ATOM 2259 C CA B SER A 1 293 ? 83.248 -28.963 -3.071 0.50 18.08 290 SER A CA 1
ATOM 2260 C C . SER A 1 293 ? 84.457 -28.385 -3.802 1.00 18.56 290 SER A C 1
ATOM 2261 O O . SER A 1 293 ? 85.055 -29.043 -4.662 1.00 19.08 290 SER A O 1
ATOM 2266 N N . LEU A 1 294 ? 84.778 -27.141 -3.482 1.00 18.63 291 LEU A N 1
ATOM 2267 C CA . LEU A 1 294 ? 85.933 -26.422 -4.077 1.00 20.03 291 LEU A CA 1
ATOM 2268 C C . LEU A 1 294 ? 87.246 -26.677 -3.325 1.00 19.70 291 LEU A C 1
ATOM 2269 O O . LEU A 1 294 ? 88.323 -26.401 -3.834 1.00 20.22 291 LEU A O 1
ATOM 2274 N N . ASP A 1 295 ? 87.154 -27.209 -2.110 1.00 19.91 292 ASP A N 1
ATOM 2275 C CA . ASP A 1 295 ? 88.328 -27.337 -1.222 1.00 19.04 292 ASP A CA 1
ATOM 2276 C C . ASP A 1 295 ? 89.261 -28.487 -1.625 1.00 20.05 292 ASP A C 1
ATOM 2277 O O . ASP A 1 295 ? 88.905 -29.678 -1.549 1.00 20.01 292 ASP A O 1
ATOM 2282 N N . THR A 1 296 ? 90.462 -28.149 -2.061 1.00 19.76 293 THR A N 1
ATOM 2283 C CA . THR A 1 296 ? 91.443 -29.179 -2.383 1.00 21.09 293 THR A CA 1
ATOM 2284 C C . THR A 1 296 ? 92.481 -29.327 -1.255 1.00 22.03 293 THR A C 1
ATOM 2285 O O . THR A 1 296 ? 93.389 -30.174 -1.343 1.00 22.93 293 THR A O 1
ATOM 2289 N N . GLU A 1 297 ? 92.335 -28.537 -0.191 1.00 22.26 294 GLU A N 1
ATOM 2290 C CA . GLU A 1 297 ? 93.377 -28.428 0.845 1.00 22.77 294 GLU A CA 1
ATOM 2291 C C . GLU A 1 297 ? 92.924 -28.704 2.285 1.00 22.72 294 GLU A C 1
ATOM 2292 O O . GLU A 1 297 ? 93.763 -28.752 3.196 1.00 22.55 294 GLU A O 1
ATOM 2298 N N . GLY A 1 298 ? 91.624 -28.868 2.505 1.00 20.81 295 GLY A N 1
ATOM 2299 C CA . GLY A 1 298 ? 91.106 -28.940 3.864 1.00 19.56 295 GLY A CA 1
ATOM 2300 C C . GLY A 1 298 ? 91.116 -27.586 4.549 1.00 18.92 295 GLY A C 1
ATOM 2301 O O . GLY A 1 298 ? 91.265 -27.515 5.769 1.00 18.46 295 GLY A O 1
ATOM 2302 N N . ARG A 1 299 ? 90.942 -26.496 3.791 1.00 18.65 296 ARG A N 1
ATOM 2303 C CA . ARG A 1 299 ? 90.861 -25.176 4.443 1.00 18.84 296 ARG A CA 1
ATOM 2304 C C . ARG A 1 299 ? 89.431 -24.699 4.639 1.00 18.00 296 ARG A C 1
ATOM 2305 O O . ARG A 1 299 ? 89.198 -23.575 5.102 1.00 19.00 296 ARG A O 1
ATOM 2313 N N . VAL A 1 300 ? 88.464 -25.555 4.311 1.00 17.28 297 VAL A N 1
ATOM 2314 C CA . VAL A 1 300 ? 87.053 -25.177 4.430 1.00 16.65 297 VAL A CA 1
ATOM 2315 C C . VAL A 1 300 ? 86.459 -25.970 5.549 1.00 16.51 297 VAL A C 1
ATOM 2316 O O . VAL A 1 300 ? 86.692 -27.177 5.635 1.00 16.76 297 VAL A O 1
ATOM 2320 N N . ILE A 1 301 ? 85.689 -25.284 6.396 1.00 16.16 298 ILE A N 1
ATOM 2321 C CA . ILE A 1 301 ? 84.875 -25.953 7.408 1.00 16.11 298 ILE A CA 1
ATOM 2322 C C . ILE A 1 301 ? 83.409 -25.618 7.120 1.00 15.81 298 ILE A C 1
ATOM 2323 O O . ILE A 1 301 ? 83.025 -24.429 7.127 1.00 16.18 298 ILE A O 1
ATOM 2328 N N . ARG A 1 302 ? 82.592 -26.647 6.885 1.00 14.79 299 ARG A N 1
ATOM 2329 C CA . ARG A 1 302 ? 81.188 -26.412 6.552 1.00 15.47 299 ARG A CA 1
ATOM 2330 C C . ARG A 1 302 ? 80.377 -26.735 7.786 1.00 16.01 299 ARG A C 1
ATOM 2331 O O . ARG A 1 302 ? 80.602 -27.793 8.402 1.00 15.55 299 ARG A O 1
ATOM 2339 N N . MET A 1 303 ? 79.438 -25.863 8.139 1.00 14.73 300 MET A N 1
ATOM 2340 C CA . MET A 1 303 ? 78.607 -26.138 9.308 1.00 15.41 300 MET A CA 1
ATOM 2341 C C . MET A 1 303 ? 77.210 -26.402 8.809 1.00 15.22 300 MET A C 1
ATOM 2342 O O . MET A 1 303 ? 76.595 -25.504 8.248 1.00 15.11 300 MET A O 1
ATOM 2347 N N . ASP A 1 304 ? 76.732 -27.639 8.994 1.00 15.43 301 ASP A N 1
ATOM 2348 C CA . ASP A 1 304 ? 75.390 -28.038 8.559 1.00 16.12 301 ASP A CA 1
ATOM 2349 C C . ASP A 1 304 ? 74.488 -28.247 9.766 1.00 15.45 301 ASP A C 1
ATOM 2350 O O . ASP A 1 304 ? 74.946 -28.690 10.825 1.00 16.41 301 ASP A O 1
ATOM 2355 N N . SER A 1 305 ? 73.203 -27.932 9.607 1.00 16.35 302 SER A N 1
ATOM 2356 C CA . SER A 1 305 ? 72.217 -28.128 10.677 1.00 15.81 302 SER A CA 1
ATOM 2357 C C . SER A 1 305 ? 70.931 -28.817 10.216 1.00 16.29 302 SER A C 1
ATOM 2358 O O . SER A 1 305 ? 70.491 -28.629 9.084 1.00 15.82 302 SER A O 1
ATOM 2361 N N . PHE A 1 306 ? 70.297 -29.584 11.115 1.00 15.67 303 PHE A N 1
ATOM 2362 C CA . PHE A 1 306 ? 68.959 -30.099 10.836 1.00 15.99 303 PHE A CA 1
ATOM 2363 C C . PHE A 1 306 ? 67.842 -29.149 11.265 1.00 16.10 303 PHE A C 1
ATOM 2364 O O . PHE A 1 306 ? 66.676 -29.466 11.120 1.00 16.58 303 PHE A O 1
ATOM 2372 N N . SER A 1 307 ? 68.202 -27.953 11.727 1.00 16.02 304 SER A N 1
ATOM 2373 C CA A SER A 1 307 ? 67.215 -26.991 12.255 0.50 15.96 304 SER A CA 1
ATOM 2374 C CA B SER A 1 307 ? 67.220 -26.997 12.265 0.50 16.52 304 SER A CA 1
ATOM 2375 C C . SER A 1 307 ? 66.135 -26.585 11.262 1.00 16.70 304 SER A C 1
ATOM 2376 O O . SER A 1 307 ? 64.942 -26.619 11.581 1.00 16.61 304 SER A O 1
ATOM 2381 N N . LYS A 1 308 ? 66.544 -26.201 10.051 1.00 16.47 305 LYS A N 1
ATOM 2382 C CA . LYS A 1 308 ? 65.586 -25.706 9.068 1.00 18.12 305 LYS A CA 1
ATOM 2383 C C . LYS A 1 308 ? 65.047 -26.796 8.184 1.00 18.33 305 LYS A C 1
ATOM 2384 O O . LYS A 1 308 ? 64.060 -26.576 7.484 1.00 20.11 305 LYS A O 1
ATOM 2390 N N A VAL A 1 309 ? 65.681 -27.959 8.211 0.50 17.46 306 VAL A N 1
ATOM 2391 N N B VAL A 1 309 ? 65.676 -27.965 8.209 0.50 17.70 306 VAL A N 1
ATOM 2392 C CA A VAL A 1 309 ? 65.254 -29.107 7.413 0.50 17.03 306 VAL A CA 1
ATOM 2393 C CA B VAL A 1 309 ? 65.247 -29.101 7.383 0.50 17.47 306 VAL A CA 1
ATOM 2394 C C A VAL A 1 309 ? 64.276 -29.995 8.204 0.50 17.32 306 VAL A C 1
ATOM 2395 C C B VAL A 1 309 ? 64.365 -30.118 8.149 0.50 17.59 306 VAL A C 1
ATOM 2396 O O A VAL A 1 309 ? 63.180 -30.338 7.721 0.50 16.82 306 VAL A O 1
ATOM 2397 O O B VAL A 1 309 ? 63.419 -30.678 7.581 0.50 17.30 306 VAL A O 1
ATOM 2404 N N . LEU A 1 310 ? 64.665 -30.332 9.432 1.00 16.58 307 LEU A N 1
ATOM 2405 C CA . LEU A 1 310 ? 63.850 -31.196 10.287 1.00 16.85 307 LEU A CA 1
ATOM 2406 C C . LEU A 1 310 ? 63.109 -30.380 11.370 1.00 17.06 307 LEU A C 1
ATOM 2407 O O . LEU A 1 310 ? 61.891 -30.315 11.320 1.00 18.10 307 LEU A O 1
ATOM 2412 N N . ALA A 1 311 ? 63.830 -29.737 12.309 1.00 16.05 308 ALA A N 1
ATOM 2413 C CA . ALA A 1 311 ? 63.190 -28.865 13.326 1.00 16.45 308 ALA A CA 1
ATOM 2414 C C . ALA A 1 311 ? 64.282 -28.235 14.174 1.00 15.52 308 ALA A C 1
ATOM 2415 O O . ALA A 1 311 ? 65.273 -28.913 14.464 1.00 16.75 308 ALA A O 1
ATOM 2417 N N . PRO A 1 312 ? 64.112 -26.961 14.585 1.00 16.08 309 PRO A N 1
ATOM 2418 C CA . PRO A 1 312 ? 65.128 -26.297 15.444 1.00 16.30 309 PRO A CA 1
ATOM 2419 C C . PRO A 1 312 ? 65.428 -27.075 16.728 1.00 17.25 309 PRO A C 1
ATOM 2420 O O . PRO A 1 312 ? 66.559 -27.138 17.141 1.00 18.29 309 PRO A O 1
ATOM 2424 N N . GLY A 1 313 ? 64.419 -27.661 17.352 1.00 17.34 310 GLY A N 1
ATOM 2425 C CA . GLY A 1 313 ? 64.618 -28.404 18.589 1.00 16.93 310 GLY A CA 1
ATOM 2426 C C . GLY A 1 313 ? 65.306 -29.752 18.489 1.00 17.48 310 GLY A C 1
ATOM 2427 O O . GLY A 1 313 ? 65.569 -30.363 19.529 1.00 15.93 310 GLY A O 1
ATOM 2428 N N . THR A 1 314 ? 65.618 -30.226 17.266 1.00 16.93 311 THR A N 1
ATOM 2429 C CA . THR A 1 314 ? 66.496 -31.384 17.146 1.00 16.47 311 THR A CA 1
ATOM 2430 C C . THR A 1 314 ? 67.863 -31.145 17.816 1.00 16.76 311 THR A C 1
ATOM 2431 O O . THR A 1 314 ? 68.451 -32.097 18.315 1.00 16.12 311 THR A O 1
ATOM 2435 N N A ARG A 1 315 ? 68.333 -29.889 17.827 0.50 16.02 312 ARG A N 1
ATOM 2436 N N B ARG A 1 315 ? 68.335 -29.890 17.837 0.50 15.98 312 ARG A N 1
ATOM 2437 C CA A ARG A 1 315 ? 69.634 -29.519 18.406 0.50 16.16 312 ARG A CA 1
ATOM 2438 C CA B ARG A 1 315 ? 69.636 -29.536 18.425 0.50 16.10 312 ARG A CA 1
ATOM 2439 C C A ARG A 1 315 ? 70.703 -30.475 17.916 0.50 16.13 312 ARG A C 1
ATOM 2440 C C B ARG A 1 315 ? 70.705 -30.483 17.917 0.50 16.09 312 ARG A C 1
ATOM 2441 O O A ARG A 1 315 ? 71.403 -31.109 18.711 0.50 15.81 312 ARG A O 1
ATOM 2442 O O B ARG A 1 315 ? 71.410 -31.121 18.705 0.50 15.78 312 ARG A O 1
ATOM 2457 N N . LEU A 1 316 ? 70.779 -30.608 16.593 1.00 15.75 313 LEU A N 1
ATOM 2458 C CA . LEU A 1 316 ? 71.677 -31.537 15.969 1.00 15.33 313 LEU A CA 1
ATOM 2459 C C . LEU A 1 316 ? 72.096 -30.968 14.645 1.00 15.39 313 LEU A C 1
ATOM 2460 O O . LEU A 1 316 ? 71.257 -30.453 13.866 1.00 14.86 313 LEU A O 1
ATOM 2465 N N . GLY A 1 317 ? 73.391 -31.097 14.365 1.00 15.56 314 GLY A N 1
ATOM 2466 C CA . GLY A 1 317 ? 73.949 -30.674 13.080 1.00 15.03 314 GLY A CA 1
ATOM 2467 C C . GLY A 1 317 ? 75.254 -31.427 12.932 1.00 15.71 314 GLY A C 1
ATOM 2468 O O . GLY A 1 317 ? 75.494 -32.401 13.628 1.00 15.39 314 GLY A O 1
ATOM 2469 N N . TRP A 1 318 ? 76.102 -30.974 12.017 1.00 15.46 315 TRP A N 1
ATOM 2470 C CA . TRP A 1 318 ? 77.435 -31.545 11.904 1.00 15.25 315 TRP A CA 1
ATOM 2471 C C . TRP A 1 318 ? 78.385 -30.553 11.260 1.00 15.15 315 TRP A C 1
ATOM 2472 O O . TRP A 1 318 ? 77.951 -29.563 10.678 1.00 16.15 315 TRP A O 1
ATOM 2483 N N . ILE A 1 319 ? 79.678 -30.810 11.417 1.00 15.94 316 ILE A N 1
ATOM 2484 C CA A ILE A 1 319 ? 80.721 -30.081 10.713 0.50 15.95 316 ILE A CA 1
ATOM 2485 C CA B ILE A 1 319 ? 80.660 -30.076 10.638 0.50 15.54 316 ILE A CA 1
ATOM 2486 C C . ILE A 1 319 ? 81.385 -31.054 9.747 1.00 16.62 316 ILE A C 1
ATOM 2487 O O . ILE A 1 319 ? 81.531 -32.242 10.088 1.00 15.67 316 ILE A O 1
ATOM 2496 N N . THR A 1 320 ? 81.808 -30.551 8.576 1.00 16.08 317 THR A N 1
ATOM 2497 C CA . THR A 1 320 ? 82.603 -31.335 7.647 1.00 16.99 317 THR A CA 1
ATOM 2498 C C . THR A 1 320 ? 83.899 -30.554 7.437 1.00 18.34 317 THR A C 1
ATOM 2499 O O . THR A 1 320 ? 83.871 -29.339 7.211 1.00 17.62 317 THR A O 1
ATOM 2503 N N . GLY A 1 321 ? 85.020 -31.268 7.512 1.00 18.55 318 GLY A N 1
ATOM 2504 C CA . GLY A 1 321 ? 86.349 -30.697 7.340 1.00 18.77 318 GLY A CA 1
ATOM 2505 C C . GLY A 1 321 ? 87.343 -31.840 7.388 1.00 19.33 318 GLY A C 1
ATOM 2506 O O . GLY A 1 321 ? 86.938 -33.019 7.439 1.00 18.33 318 GLY A O 1
ATOM 2507 N N . SER A 1 322 ? 88.638 -31.514 7.379 1.00 19.13 319 SER A N 1
ATOM 2508 C CA . SER A 1 322 ? 89.655 -32.553 7.279 1.00 20.41 319 SER A CA 1
ATOM 2509 C C . SER A 1 322 ? 89.793 -33.286 8.611 1.00 20.11 319 SER A C 1
ATOM 2510 O O . SER A 1 322 ? 89.407 -32.759 9.656 1.00 19.48 319 SER A O 1
ATOM 2513 N N . SER A 1 323 ? 90.346 -34.489 8.572 1.00 21.20 320 SER A N 1
ATOM 2514 C CA A SER A 1 323 ? 90.595 -35.247 9.794 0.70 22.74 320 SER A CA 1
ATOM 2515 C CA B SER A 1 323 ? 90.621 -35.261 9.791 0.30 21.83 320 SER A CA 1
ATOM 2516 C C . SER A 1 323 ? 91.498 -34.459 10.752 1.00 22.73 320 SER A C 1
ATOM 2517 O O . SER A 1 323 ? 91.333 -34.543 11.970 1.00 23.23 320 SER A O 1
ATOM 2522 N N . LYS A 1 324 ? 92.428 -33.685 10.185 1.00 22.73 321 LYS A N 1
ATOM 2523 C CA . LYS A 1 324 ? 93.339 -32.830 10.951 1.00 23.83 321 LYS A CA 1
ATOM 2524 C C . LYS A 1 324 ? 92.604 -31.706 11.684 1.00 23.42 321 LYS A C 1
ATOM 2525 O O . LYS A 1 324 ? 92.786 -31.477 12.884 1.00 23.76 321 LYS A O 1
ATOM 2531 N N . ILE A 1 325 ? 91.761 -31.006 10.948 1.00 22.61 322 ILE A N 1
ATOM 2532 C CA . ILE A 1 325 ? 90.997 -29.900 11.485 1.00 21.80 322 ILE A CA 1
ATOM 2533 C C . ILE A 1 325 ? 90.013 -30.341 12.544 1.00 20.74 322 ILE A C 1
ATOM 2534 O O . ILE A 1 325 ? 89.755 -29.606 13.486 1.00 20.82 322 ILE A O 1
ATOM 2539 N N . LEU A 1 326 ? 89.458 -31.538 12.398 1.00 20.44 323 LEU A N 1
ATOM 2540 C CA . LEU A 1 326 ? 88.410 -32.002 13.299 1.00 20.38 323 LEU A CA 1
ATOM 2541 C C . LEU A 1 326 ? 88.940 -32.437 14.681 1.00 20.34 323 LEU A C 1
ATOM 2542 O O . LEU A 1 326 ? 88.163 -32.506 15.628 1.00 20.15 323 LEU A O 1
ATOM 2547 N N . LYS A 1 327 ? 90.241 -32.724 14.787 1.00 19.92 324 LYS A N 1
ATOM 2548 C CA A LYS A 1 327 ? 90.879 -33.158 16.056 0.50 20.05 324 LYS A CA 1
ATOM 2549 C CA B LYS A 1 327 ? 90.795 -33.181 16.064 0.50 20.10 324 LYS A CA 1
ATOM 2550 C C . LYS A 1 327 ? 90.608 -32.188 17.224 1.00 19.67 324 LYS A C 1
ATOM 2551 O O . LYS A 1 327 ? 90.142 -32.589 18.283 1.00 19.28 324 LYS A O 1
ATOM 2562 N N . PRO A 1 328 ? 90.926 -30.889 17.029 1.00 19.27 325 PRO A N 1
ATOM 2563 C CA . PRO A 1 328 ? 90.662 -30.025 18.188 1.00 18.80 325 PRO A CA 1
ATOM 2564 C C . PRO A 1 328 ? 89.188 -29.800 18.482 1.00 18.72 325 PRO A C 1
ATOM 2565 O O . PRO A 1 328 ? 88.832 -29.583 19.638 1.00 18.13 325 PRO A O 1
ATOM 2569 N N . TYR A 1 329 ? 88.328 -29.841 17.460 1.00 17.56 326 TYR A N 1
ATOM 2570 C CA . TYR A 1 329 ? 86.892 -29.779 17.698 1.00 16.94 326 TYR A CA 1
ATOM 2571 C C . TYR A 1 329 ? 86.433 -30.944 18.564 1.00 16.85 326 TYR A C 1
ATOM 2572 O O . TYR A 1 329 ? 85.654 -30.766 19.519 1.00 16.80 326 TYR A O 1
ATOM 2581 N N . LEU A 1 330 ? 86.879 -32.150 18.244 1.00 17.83 327 LEU A N 1
ATOM 2582 C CA . LEU A 1 330 ? 86.459 -33.313 19.081 1.00 18.22 327 LEU A CA 1
ATOM 2583 C C . LEU A 1 330 ? 86.935 -33.179 20.548 1.00 18.76 327 LEU A C 1
ATOM 2584 O O . LEU A 1 330 ? 86.179 -33.453 21.499 1.00 17.26 327 LEU A O 1
ATOM 2589 N N . SER A 1 331 ? 88.180 -32.735 20.735 1.00 19.34 328 SER A N 1
ATOM 2590 C CA A SER A 1 331 ? 88.730 -32.539 22.087 0.50 20.31 328 SER A CA 1
ATOM 2591 C CA B SER A 1 331 ? 88.732 -32.527 22.093 0.50 19.80 328 SER A CA 1
ATOM 2592 C C . SER A 1 331 ? 87.905 -31.522 22.883 1.00 20.42 328 SER A C 1
ATOM 2593 O O . SER A 1 331 ? 87.624 -31.725 24.090 1.00 20.26 328 SER A O 1
ATOM 2598 N N . LEU A 1 332 ? 87.534 -30.424 22.220 1.00 19.83 329 LEU A N 1
ATOM 2599 C CA . LEU A 1 332 ? 86.693 -29.408 22.853 1.00 20.67 329 LEU A CA 1
ATOM 2600 C C . LEU A 1 332 ? 85.311 -29.980 23.204 1.00 20.63 329 LEU A C 1
ATOM 2601 O O . LEU A 1 332 ? 84.821 -29.755 24.316 1.00 20.57 329 LEU A O 1
ATOM 2606 N N . HIS A 1 333 ? 84.699 -30.703 22.263 1.00 20.66 330 HIS A N 1
ATOM 2607 C CA . HIS A 1 333 ? 83.358 -31.295 22.487 1.00 23.44 330 HIS A CA 1
ATOM 2608 C C . HIS A 1 333 ? 83.369 -32.274 23.654 1.00 23.78 330 HIS A C 1
ATOM 2609 O O . HIS A 1 333 ? 82.459 -32.288 24.494 1.00 23.39 330 HIS A O 1
ATOM 2616 N N . GLU A 1 334 ? 84.403 -33.095 23.705 1.00 25.51 331 GLU A N 1
ATOM 2617 C CA . GLU A 1 334 ? 84.578 -33.998 24.831 1.00 27.66 331 GLU A CA 1
ATOM 2618 C C . GLU A 1 334 ? 84.524 -33.327 26.193 1.00 28.52 331 GLU A C 1
ATOM 2619 O O . GLU A 1 334 ? 84.013 -33.926 27.137 1.00 29.79 331 GLU A O 1
ATOM 2625 N N . MET A 1 335 ? 84.970 -32.076 26.280 1.00 28.87 332 MET A N 1
ATOM 2626 C CA . MET A 1 335 ? 84.993 -31.319 27.535 1.00 30.29 332 MET A CA 1
ATOM 2627 C C . MET A 1 335 ? 83.904 -30.262 27.651 1.00 30.78 332 MET A C 1
ATOM 2628 O O . MET A 1 335 ? 83.941 -29.426 28.551 1.00 31.78 332 MET A O 1
ATOM 2633 N N . THR A 1 336 ? 82.966 -30.228 26.723 1.00 30.69 333 THR A N 1
ATOM 2634 C CA . THR A 1 336 ? 81.887 -29.245 26.796 1.00 30.55 333 THR A CA 1
ATOM 2635 C C . THR A 1 336 ? 80.513 -29.941 26.698 1.00 31.79 333 THR A C 1
ATOM 2636 O O . THR A 1 336 ? 79.918 -30.349 27.725 1.00 32.34 333 THR A O 1
ATOM 2640 N N . ILE A 1 337 ? 80.013 -30.108 25.476 1.00 31.58 334 ILE A N 1
ATOM 2641 C CA . ILE A 1 337 ? 78.706 -30.743 25.275 1.00 31.80 334 ILE A CA 1
ATOM 2642 C C . ILE A 1 337 ? 78.753 -32.225 25.586 1.00 31.14 334 ILE A C 1
ATOM 2643 O O . ILE A 1 337 ? 77.739 -32.794 25.993 1.00 32.46 334 ILE A O 1
ATOM 2648 N N . GLN A 1 338 ? 79.923 -32.837 25.392 1.00 29.19 335 GLN A N 1
ATOM 2649 C CA . GLN A 1 338 ? 80.143 -34.296 25.450 1.00 28.80 335 GLN A CA 1
ATOM 2650 C C . GLN A 1 338 ? 79.715 -35.106 24.230 1.00 27.88 335 GLN A C 1
ATOM 2651 O O . GLN A 1 338 ? 80.518 -35.870 23.696 1.00 29.01 335 GLN A O 1
ATOM 2657 N N . ALA A 1 339 ? 78.472 -34.920 23.788 1.00 25.21 336 ALA A N 1
ATOM 2658 C CA . ALA A 1 339 ? 77.868 -35.598 22.639 1.00 22.89 336 ALA A CA 1
ATOM 2659 C C . ALA A 1 339 ? 76.468 -35.002 22.505 1.00 20.80 336 ALA A C 1
ATOM 2660 O O . ALA A 1 339 ? 75.867 -34.660 23.515 1.00 20.23 336 ALA A O 1
ATOM 2662 N N . PRO A 1 340 ? 75.949 -34.858 21.278 1.00 19.19 337 PRO A N 1
ATOM 2663 C CA . PRO A 1 340 ? 74.538 -34.461 21.125 1.00 18.65 337 PRO A CA 1
ATOM 2664 C C . PRO A 1 340 ? 73.631 -35.467 21.823 1.00 17.52 337 PRO A C 1
ATOM 2665 O O . PRO A 1 340 ? 74.016 -36.633 21.981 1.00 16.65 337 PRO A O 1
ATOM 2669 N N . ALA A 1 341 ? 72.454 -35.013 22.246 1.00 17.15 338 ALA A N 1
ATOM 2670 C CA . ALA A 1 341 ? 71.515 -35.840 23.028 1.00 16.73 338 ALA A CA 1
ATOM 2671 C C . ALA A 1 341 ? 71.252 -37.185 22.351 1.00 16.77 338 ALA A C 1
ATOM 2672 O O . ALA A 1 341 ? 70.965 -37.238 21.158 1.00 15.94 338 ALA A O 1
ATOM 2674 N N . GLY A 1 342 ? 71.334 -38.263 23.120 1.00 16.50 339 GLY A N 1
ATOM 2675 C CA . GLY A 1 342 ? 71.143 -39.594 22.560 1.00 16.14 339 GLY A CA 1
ATOM 2676 C C . GLY A 1 342 ? 69.763 -39.791 21.922 1.00 15.75 339 GLY A C 1
ATOM 2677 O O . GLY A 1 342 ? 69.658 -40.324 20.827 1.00 13.75 339 GLY A O 1
ATOM 2678 N N . PHE A 1 343 ? 68.701 -39.367 22.593 1.00 14.97 340 PHE A N 1
ATOM 2679 C CA . PHE A 1 343 ? 67.381 -39.514 21.984 1.00 15.63 340 PHE A CA 1
ATOM 2680 C C . PHE A 1 343 ? 67.223 -38.758 20.654 1.00 15.59 340 PHE A C 1
ATOM 2681 O O . PHE A 1 343 ? 66.522 -39.232 19.759 1.00 16.84 340 PHE A O 1
ATOM 2689 N N . THR A 1 344 ? 67.801 -37.566 20.541 1.00 15.30 341 THR A N 1
ATOM 2690 C CA . THR A 1 344 ? 67.690 -36.796 19.288 1.00 15.31 341 THR A CA 1
ATOM 2691 C C . THR A 1 344 ? 68.424 -37.554 18.163 1.00 14.87 341 THR A C 1
ATOM 2692 O O . THR A 1 344 ? 67.949 -37.625 17.025 1.00 13.46 341 THR A O 1
ATOM 2696 N N . GLN A 1 345 ? 69.572 -38.135 18.498 1.00 14.86 342 GLN A N 1
ATOM 2697 C CA . GLN A 1 345 ? 70.310 -38.900 17.510 1.00 15.82 342 GLN A CA 1
ATOM 2698 C C . GLN A 1 345 ? 69.499 -40.139 17.089 1.00 15.58 342 GLN A C 1
ATOM 2699 O O . GLN A 1 345 ? 69.460 -40.490 15.911 1.00 16.69 342 GLN A O 1
ATOM 2705 N N . VAL A 1 346 ? 68.860 -40.807 18.053 1.00 15.08 343 VAL A N 1
ATOM 2706 C CA . VAL A 1 346 ? 68.095 -42.015 17.748 1.00 14.40 343 VAL A CA 1
ATOM 2707 C C . VAL A 1 346 ? 66.966 -41.719 16.760 1.00 14.25 343 VAL A C 1
ATOM 2708 O O . VAL A 1 346 ? 66.809 -42.425 15.761 1.00 14.51 343 VAL A O 1
ATOM 2712 N N . LEU A 1 347 ? 66.228 -40.642 17.026 1.00 14.20 344 LEU A N 1
ATOM 2713 C CA . LEU A 1 347 ? 65.018 -40.302 16.280 1.00 15.53 344 LEU A CA 1
ATOM 2714 C C . LEU A 1 347 ? 65.373 -39.690 14.922 1.00 15.70 344 LEU A C 1
ATOM 2715 O O . LEU A 1 347 ? 64.707 -39.944 13.939 1.00 15.45 344 LEU A O 1
ATOM 2720 N N . VAL A 1 348 ? 66.435 -38.895 14.866 1.00 15.18 345 VAL A N 1
ATOM 2721 C CA . VAL A 1 348 ? 66.871 -38.359 13.553 1.00 14.81 345 VAL A CA 1
ATOM 2722 C C . VAL A 1 348 ? 67.414 -39.485 12.671 1.00 15.64 345 VAL A C 1
ATOM 2723 O O . VAL A 1 348 ? 66.971 -39.652 11.503 1.00 15.97 345 VAL A O 1
ATOM 2727 N N . ASN A 1 349 ? 68.306 -40.305 13.235 1.00 15.61 346 ASN A N 1
ATOM 2728 C CA . ASN A 1 349 ? 68.824 -41.463 12.498 1.00 16.55 346 ASN A CA 1
ATOM 2729 C C . ASN A 1 349 ? 67.712 -42.398 12.019 1.00 16.67 346 ASN A C 1
ATOM 2730 O O . ASN A 1 349 ? 67.748 -42.887 10.875 1.00 16.27 346 ASN A O 1
ATOM 2735 N N . ALA A 1 350 ? 66.752 -42.690 12.903 1.00 16.42 347 ALA A N 1
ATOM 2736 C CA . ALA A 1 350 ? 65.759 -43.716 12.600 1.00 16.82 347 ALA A CA 1
ATOM 2737 C C . ALA A 1 350 ? 64.864 -43.274 11.440 1.00 17.25 347 ALA A C 1
ATOM 2738 O O . ALA A 1 350 ? 64.570 -44.055 10.541 1.00 17.53 347 ALA A O 1
ATOM 2740 N N . THR A 1 351 ? 64.454 -42.013 11.486 1.00 16.23 348 THR A N 1
ATOM 2741 C CA . THR A 1 351 ? 63.582 -41.440 10.466 1.00 16.63 348 THR A CA 1
ATOM 2742 C C . THR A 1 351 ? 64.344 -41.305 9.136 1.00 16.48 348 THR A C 1
ATOM 2743 O O . THR A 1 351 ? 63.856 -41.749 8.090 1.00 15.40 348 THR A O 1
ATOM 2747 N N . LEU A 1 352 ? 65.551 -40.758 9.185 1.00 16.53 349 LEU A N 1
ATOM 2748 C CA . LEU A 1 352 ? 66.361 -40.621 7.955 1.00 17.35 349 LEU A CA 1
ATOM 2749 C C . LEU A 1 352 ? 66.742 -41.965 7.337 1.00 18.08 349 LEU A C 1
ATOM 2750 O O . LEU A 1 352 ? 66.705 -42.106 6.099 1.00 19.12 349 LEU A O 1
ATOM 2755 N N A SER A 1 353 ? 67.120 -42.944 8.158 0.50 17.69 350 SER A N 1
ATOM 2756 N N B SER A 1 353 ? 67.136 -42.920 8.182 0.50 17.93 350 SER A N 1
ATOM 2757 C CA A SER A 1 353 ? 67.470 -44.279 7.638 0.50 18.82 350 SER A CA 1
ATOM 2758 C CA B SER A 1 353 ? 67.456 -44.282 7.738 0.50 19.43 350 SER A CA 1
ATOM 2759 C C A SER A 1 353 ? 66.295 -44.957 6.947 0.50 19.08 350 SER A C 1
ATOM 2760 C C B SER A 1 353 ? 66.304 -44.862 6.925 0.50 19.35 350 SER A C 1
ATOM 2761 O O A SER A 1 353 ? 66.472 -45.694 5.976 0.50 19.93 350 SER A O 1
ATOM 2762 O O B SER A 1 353 ? 66.507 -45.410 5.842 0.50 20.08 350 SER A O 1
ATOM 2767 N N . ARG A 1 354 ? 65.093 -44.709 7.448 1.00 19.00 351 ARG A N 1
ATOM 2768 C CA . ARG A 1 354 ? 63.910 -45.288 6.835 1.00 19.36 351 ARG A CA 1
ATOM 2769 C C . ARG A 1 354 ? 63.512 -44.564 5.557 1.00 18.61 351 ARG A C 1
ATOM 2770 O O . ARG A 1 354 ? 63.061 -45.199 4.627 1.00 18.30 351 ARG A O 1
ATOM 2778 N N . TRP A 1 355 ? 63.713 -43.250 5.510 1.00 18.16 352 TRP A N 1
ATOM 2779 C CA . TRP A 1 355 ? 63.504 -42.508 4.278 1.00 17.74 352 TRP A CA 1
ATOM 2780 C C . TRP A 1 355 ? 64.543 -42.970 3.250 1.00 18.17 352 TRP A C 1
ATOM 2781 O O . TRP A 1 355 ? 64.238 -43.095 2.068 1.00 17.42 352 TRP A O 1
ATOM 2792 N N . GLY A 1 356 ? 65.769 -43.202 3.715 1.00 18.47 353 GLY A N 1
ATOM 2793 C CA . GLY A 1 356 ? 66.902 -43.519 2.835 1.00 18.79 353 GLY A CA 1
ATOM 2794 C C . GLY A 1 356 ? 67.437 -42.213 2.233 1.00 18.58 353 GLY A C 1
ATOM 2795 O O . GLY A 1 356 ? 66.813 -41.146 2.354 1.00 17.39 353 GLY A O 1
ATOM 2796 N N . GLN A 1 357 ? 68.574 -42.298 1.555 1.00 17.45 354 GLN A N 1
ATOM 2797 C CA . GLN A 1 357 ? 69.160 -41.131 0.910 1.00 17.52 354 GLN A CA 1
ATOM 2798 C C . GLN A 1 357 ? 68.176 -40.568 -0.127 1.00 18.61 354 GLN A C 1
ATOM 2799 O O . GLN A 1 357 ? 68.044 -39.356 -0.273 1.00 17.50 354 GLN A O 1
ATOM 2805 N N . LYS A 1 358 ? 67.509 -41.463 -0.863 1.00 18.95 355 LYS A N 1
ATOM 2806 C CA . LYS A 1 358 ? 66.534 -41.049 -1.888 1.00 19.22 355 LYS A CA 1
ATOM 2807 C C . LYS A 1 358 ? 65.273 -40.414 -1.295 1.00 18.66 355 LYS A C 1
ATOM 2808 O O . LYS A 1 358 ? 64.801 -39.377 -1.778 1.00 17.88 355 LYS A O 1
ATOM 2814 N N . GLY A 1 359 ? 64.711 -41.049 -0.267 1.00 17.94 356 GLY A N 1
ATOM 2815 C CA . GLY A 1 359 ? 63.580 -40.465 0.448 1.00 17.67 356 GLY A CA 1
ATOM 2816 C C . GLY A 1 359 ? 63.927 -39.109 1.069 1.00 16.74 356 GLY A C 1
ATOM 2817 O O . GLY A 1 359 ? 63.073 -38.241 1.172 1.00 16.31 356 GLY A O 1
ATOM 2818 N N . TYR A 1 360 ? 65.170 -38.924 1.499 1.00 16.11 357 TYR A N 1
ATOM 2819 C CA . TYR A 1 360 ? 65.555 -37.636 2.054 1.00 16.57 357 TYR A CA 1
ATOM 2820 C C . TYR A 1 360 ? 65.608 -36.592 0.929 1.00 16.55 357 TYR A C 1
ATOM 2821 O O . TYR A 1 360 ? 65.178 -35.471 1.130 1.00 16.80 357 TYR A O 1
ATOM 2830 N N . LEU A 1 361 ? 66.064 -36.952 -0.277 1.00 17.13 358 LEU A N 1
ATOM 2831 C CA . LEU A 1 361 ? 65.933 -35.986 -1.404 1.00 17.19 358 LEU A CA 1
ATOM 2832 C C . LEU A 1 361 ? 64.470 -35.606 -1.682 1.00 17.33 358 LEU A C 1
ATOM 2833 O O . LEU A 1 361 ? 64.176 -34.442 -2.006 1.00 17.29 358 LEU A O 1
ATOM 2838 N N . ASP A 1 362 ? 63.555 -36.571 -1.565 1.00 16.23 359 ASP A N 1
ATOM 2839 C CA . ASP A 1 362 ? 62.118 -36.275 -1.757 1.00 17.37 359 ASP A CA 1
ATOM 2840 C C . ASP A 1 362 ? 61.690 -35.241 -0.720 1.00 16.30 359 ASP A C 1
ATOM 2841 O O . ASP A 1 362 ? 60.914 -34.328 -1.030 1.00 16.92 359 ASP A O 1
ATOM 2846 N N . TRP A 1 363 ? 62.168 -35.420 0.514 1.00 15.79 360 TRP A N 1
ATOM 2847 C CA . TRP A 1 363 ? 61.865 -34.481 1.603 1.00 15.61 360 TRP A CA 1
ATOM 2848 C C . TRP A 1 363 ? 62.386 -33.077 1.258 1.00 15.18 360 TRP A C 1
ATOM 2849 O O . TRP A 1 363 ? 61.661 -32.096 1.368 1.00 14.20 360 TRP A O 1
ATOM 2860 N N . LEU A 1 364 ? 63.647 -33.003 0.835 1.00 15.12 361 LEU A N 1
ATOM 2861 C CA . LEU A 1 364 ? 64.285 -31.726 0.488 1.00 16.16 361 LEU A CA 1
ATOM 2862 C C . LEU A 1 364 ? 63.615 -31.047 -0.736 1.00 16.30 361 LEU A C 1
ATOM 2863 O O . LEU A 1 364 ? 63.546 -29.820 -0.834 1.00 17.09 361 LEU A O 1
ATOM 2868 N N . LEU A 1 365 ? 63.145 -31.851 -1.677 1.00 16.99 362 LEU A N 1
ATOM 2869 C CA . LEU A 1 365 ? 62.339 -31.339 -2.801 1.00 17.05 362 LEU A CA 1
ATOM 2870 C C . LEU A 1 365 ? 61.006 -30.720 -2.337 1.00 17.38 362 LEU A C 1
ATOM 2871 O O . LEU A 1 365 ? 60.630 -29.625 -2.769 1.00 16.70 362 LEU A O 1
ATOM 2876 N N . GLY A 1 366 ? 60.354 -31.392 -1.394 1.00 16.95 363 GLY A N 1
ATOM 2877 C CA . GLY A 1 366 ? 59.183 -30.834 -0.735 1.00 17.73 363 GLY A CA 1
ATOM 2878 C C . GLY A 1 366 ? 59.483 -29.525 -0.011 1.00 17.68 363 GLY A C 1
ATOM 2879 O O . GLY A 1 366 ? 58.692 -28.566 -0.055 1.00 17.51 363 GLY A O 1
ATOM 2880 N N . LEU A 1 367 ? 60.605 -29.487 0.691 1.00 17.20 364 LEU A N 1
ATOM 2881 C CA . LEU A 1 367 ? 60.982 -28.277 1.394 1.00 18.36 364 LEU A CA 1
ATOM 2882 C C . LEU A 1 367 ? 61.199 -27.115 0.398 1.00 18.34 364 LEU A C 1
ATOM 2883 O O . LEU A 1 367 ? 60.674 -26.025 0.581 1.00 18.27 364 LEU A O 1
ATOM 2888 N N . ARG A 1 368 ? 61.960 -27.373 -0.655 1.00 18.44 365 ARG A N 1
ATOM 2889 C CA . ARG A 1 368 ? 62.152 -26.407 -1.738 1.00 18.78 365 ARG A CA 1
ATOM 2890 C C . ARG A 1 368 ? 60.807 -25.858 -2.266 1.00 19.66 365 ARG A C 1
ATOM 2891 O O . ARG A 1 368 ? 60.639 -24.649 -2.454 1.00 20.20 365 ARG A O 1
ATOM 2899 N N . HIS A 1 369 ? 59.864 -26.760 -2.525 1.00 18.82 366 HIS A N 1
ATOM 2900 C CA . HIS A 1 369 ? 58.540 -26.363 -3.037 1.00 18.80 366 HIS A CA 1
ATOM 2901 C C . HIS A 1 369 ? 57.805 -25.412 -2.081 1.00 18.00 366 HIS A C 1
ATOM 2902 O O . HIS A 1 369 ? 57.298 -24.394 -2.518 1.00 17.80 366 HIS A O 1
ATOM 2909 N N . GLU A 1 370 ? 57.743 -25.758 -0.796 1.00 17.40 367 GLU A N 1
ATOM 2910 C CA . GLU A 1 370 ? 57.041 -24.917 0.177 1.00 18.67 367 GLU A CA 1
ATOM 2911 C C . GLU A 1 370 ? 57.664 -23.521 0.260 1.00 18.26 367 GLU A C 1
ATOM 2912 O O . GLU A 1 370 ? 56.942 -22.535 0.316 1.00 17.72 367 GLU A O 1
ATOM 2918 N N . TYR A 1 371 ? 58.995 -23.451 0.315 1.00 17.11 368 TYR A N 1
ATOM 2919 C CA . TYR A 1 371 ? 59.663 -22.146 0.365 1.00 17.46 368 TYR A CA 1
ATOM 2920 C C . TYR A 1 371 ? 59.443 -21.300 -0.877 1.00 17.98 368 TYR A C 1
ATOM 2921 O O . TYR A 1 371 ? 59.281 -20.074 -0.772 1.00 18.96 368 TYR A O 1
ATOM 2930 N N . THR A 1 372 ? 59.416 -21.947 -2.045 1.00 18.37 369 THR A N 1
ATOM 2931 C CA . THR A 1 372 ? 59.185 -21.241 -3.312 1.00 18.79 369 THR A CA 1
ATOM 2932 C C . THR A 1 372 ? 57.848 -20.503 -3.236 1.00 20.02 369 THR A C 1
ATOM 2933 O O . THR A 1 372 ? 57.759 -19.314 -3.570 1.00 19.93 369 THR A O 1
ATOM 2937 N N . LEU A 1 373 ? 56.807 -21.212 -2.797 1.00 19.79 370 LEU A N 1
ATOM 2938 C CA . LEU A 1 373 ? 55.471 -20.614 -2.712 1.00 21.23 370 LEU A CA 1
ATOM 2939 C C . LEU A 1 373 ? 55.449 -19.407 -1.773 1.00 20.71 370 LEU A C 1
ATOM 2940 O O . LEU A 1 373 ? 54.836 -18.389 -2.091 1.00 21.50 370 LEU A O 1
ATOM 2945 N N . LYS A 1 374 ? 56.141 -19.516 -0.637 1.00 20.05 371 LYS A N 1
ATOM 2946 C CA A LYS A 1 374 ? 56.186 -18.451 0.363 0.50 19.53 371 LYS A CA 1
ATOM 2947 C CA B LYS A 1 374 ? 56.145 -18.431 0.338 0.50 19.75 371 LYS A CA 1
ATOM 2948 C C . LYS A 1 374 ? 56.903 -17.229 -0.203 1.00 19.91 371 LYS A C 1
ATOM 2949 O O . LYS A 1 374 ? 56.469 -16.080 -0.023 1.00 19.62 371 LYS A O 1
ATOM 2960 N N . ARG A 1 375 ? 58.026 -17.486 -0.871 1.00 19.16 372 ARG A N 1
ATOM 2961 C CA . ARG A 1 375 ? 58.839 -16.431 -1.487 1.00 19.30 372 ARG A CA 1
ATOM 2962 C C . ARG A 1 375 ? 58.060 -15.666 -2.561 1.00 20.09 372 ARG A C 1
ATOM 2963 O O . ARG A 1 375 ? 58.107 -14.433 -2.618 1.00 19.99 372 ARG A O 1
ATOM 2971 N N . ASP A 1 376 ? 57.351 -16.405 -3.408 1.00 20.33 373 ASP A N 1
ATOM 2972 C CA . ASP A 1 376 ? 56.554 -15.823 -4.486 1.00 22.11 373 ASP A CA 1
ATOM 2973 C C . ASP A 1 376 ? 55.502 -14.886 -3.889 1.00 22.56 373 ASP A C 1
ATOM 2974 O O . ASP A 1 376 ? 55.306 -13.767 -4.364 1.00 23.30 373 ASP A O 1
ATOM 2979 N N . CYS A 1 377 ? 54.845 -15.359 -2.844 1.00 22.63 374 CYS A N 1
ATOM 2980 C CA . CYS A 1 377 ? 53.827 -14.604 -2.152 1.00 23.66 374 CYS A CA 1
ATOM 2981 C C . CYS A 1 377 ? 54.436 -13.294 -1.582 1.00 23.51 374 CYS A C 1
ATOM 2982 O O . CYS A 1 377 ? 53.871 -12.205 -1.744 1.00 24.32 374 CYS A O 1
ATOM 2985 N N . ALA A 1 378 ? 55.596 -13.397 -0.943 1.00 21.77 375 ALA A N 1
ATOM 2986 C CA . ALA A 1 378 ? 56.243 -12.224 -0.360 1.00 21.58 375 ALA A CA 1
ATOM 2987 C C . ALA A 1 378 ? 56.571 -11.189 -1.438 1.00 21.65 375 ALA A C 1
ATOM 2988 O O . ALA A 1 378 ? 56.259 -10.005 -1.286 1.00 20.78 375 ALA A O 1
ATOM 2990 N N . ILE A 1 379 ? 57.191 -11.654 -2.515 1.00 21.16 376 ILE A N 1
ATOM 2991 C CA . ILE A 1 379 ? 57.719 -10.759 -3.545 1.00 22.08 376 ILE A CA 1
ATOM 2992 C C . ILE A 1 379 ? 56.590 -10.128 -4.343 1.00 22.37 376 ILE A C 1
ATOM 2993 O O . ILE A 1 379 ? 56.668 -8.938 -4.694 1.00 22.09 376 ILE A O 1
ATOM 2998 N N . ASP A 1 380 ? 55.553 -10.926 -4.640 1.00 21.74 377 ASP A N 1
ATOM 2999 C CA . ASP A 1 380 ? 54.327 -10.411 -5.264 1.00 23.32 377 ASP A CA 1
ATOM 3000 C C . ASP A 1 380 ? 53.764 -9.243 -4.434 1.00 23.64 377 ASP A C 1
ATOM 3001 O O . ASP A 1 380 ? 53.428 -8.194 -4.994 1.00 23.85 377 ASP A O 1
ATOM 3006 N N . ALA A 1 381 ? 53.698 -9.421 -3.112 1.00 23.01 378 ALA A N 1
ATOM 3007 C CA . ALA A 1 381 ? 53.181 -8.381 -2.213 1.00 23.72 378 ALA A CA 1
ATOM 3008 C C . ALA A 1 381 ? 54.049 -7.129 -2.240 1.00 24.54 378 ALA A C 1
ATOM 3009 O O . ALA A 1 381 ? 53.527 -5.994 -2.278 1.00 23.93 378 ALA A O 1
ATOM 3011 N N . LEU A 1 382 ? 55.368 -7.314 -2.234 1.00 24.26 379 LEU A N 1
ATOM 3012 C CA . LEU A 1 382 ? 56.249 -6.172 -2.327 1.00 25.12 379 LEU A CA 1
ATOM 3013 C C . LEU A 1 382 ? 56.055 -5.387 -3.637 1.00 26.28 379 LEU A C 1
ATOM 3014 O O . LEU A 1 382 ? 55.958 -4.141 -3.613 1.00 26.31 379 LEU A O 1
ATOM 3019 N N . TYR A 1 383 ? 55.991 -6.088 -4.767 1.00 26.03 380 TYR A N 1
ATOM 3020 C CA . TYR A 1 383 ? 55.743 -5.389 -6.041 1.00 28.07 380 TYR A CA 1
ATOM 3021 C C . TYR A 1 383 ? 54.389 -4.681 -6.027 1.00 28.98 380 TYR A C 1
ATOM 3022 O O . TYR A 1 383 ? 54.206 -3.662 -6.700 1.00 29.68 380 TYR A O 1
ATOM 3031 N N . LYS A 1 384 ? 53.429 -5.239 -5.292 1.00 28.51 381 LYS A N 1
ATOM 3032 C CA . LYS A 1 384 ? 52.093 -4.670 -5.255 1.00 29.75 381 LYS A CA 1
ATOM 3033 C C . LYS A 1 384 ? 51.951 -3.454 -4.311 1.00 30.16 381 LYS A C 1
ATOM 3034 O O . LYS A 1 384 ? 51.193 -2.530 -4.609 1.00 30.22 381 LYS A O 1
ATOM 3040 N N . TYR A 1 385 ? 52.664 -3.469 -3.182 1.00 30.06 382 TYR A N 1
ATOM 3041 C CA . TYR A 1 385 ? 52.413 -2.517 -2.079 1.00 31.29 382 TYR A CA 1
ATOM 3042 C C . TYR A 1 385 ? 53.522 -1.528 -1.734 1.00 31.50 382 TYR A C 1
ATOM 3043 O O . TYR A 1 385 ? 53.294 -0.578 -0.981 1.00 32.80 382 TYR A O 1
ATOM 3052 N N . LEU A 1 386 ? 54.727 -1.751 -2.241 1.00 31.25 383 LEU A N 1
ATOM 3053 C CA . LEU A 1 386 ? 55.795 -0.793 -2.042 1.00 32.71 383 LEU A CA 1
ATOM 3054 C C . LEU A 1 386 ? 55.734 0.256 -3.162 1.00 34.12 383 LEU A C 1
ATOM 3055 O O . LEU A 1 386 ? 55.314 -0.068 -4.272 1.00 33.77 383 LEU A O 1
ATOM 3060 N N . PRO A 1 387 ? 56.186 1.500 -2.885 1.00 35.06 384 PRO A N 1
ATOM 3061 C CA . PRO A 1 387 ? 56.333 2.444 -3.998 1.00 36.41 384 PRO A CA 1
ATOM 3062 C C . PRO A 1 387 ? 57.269 1.853 -5.047 1.00 36.73 384 PRO A C 1
ATOM 3063 O O . PRO A 1 387 ? 58.250 1.193 -4.701 1.00 36.14 384 PRO A O 1
ATOM 3067 N N . GLN A 1 388 ? 56.943 2.042 -6.318 1.00 38.53 385 GLN A N 1
ATOM 3068 C CA . GLN A 1 388 ? 57.756 1.470 -7.387 1.00 39.95 385 GLN A CA 1
ATOM 3069 C C . GLN A 1 388 ? 58.616 2.580 -7.960 1.00 40.76 385 GLN A C 1
ATOM 3070 O O . GLN A 1 388 ? 58.118 3.453 -8.672 1.00 41.64 385 GLN A O 1
ATOM 3076 N N . SER A 1 389 ? 59.898 2.563 -7.600 1.00 40.90 386 SER A N 1
ATOM 3077 C CA . SER A 1 389 ? 60.856 3.597 -8.002 1.00 41.68 386 SER A CA 1
ATOM 3078 C C . SER A 1 389 ? 62.277 3.150 -7.637 1.00 41.25 386 SER A C 1
ATOM 3079 O O . SER A 1 389 ? 62.449 2.202 -6.868 1.00 40.43 386 SER A O 1
ATOM 3082 N N . ASP A 1 390 ? 63.283 3.824 -8.199 1.00 41.71 387 ASP A N 1
ATOM 3083 C CA . ASP A 1 390 ? 64.697 3.489 -7.964 1.00 41.51 387 ASP A CA 1
ATOM 3084 C C . ASP A 1 390 ? 65.103 3.551 -6.480 1.00 40.14 387 ASP A C 1
ATOM 3085 O O . ASP A 1 390 ? 66.126 2.964 -6.079 1.00 39.67 387 ASP A O 1
ATOM 3090 N N . ALA A 1 391 ? 64.301 4.257 -5.679 1.00 38.77 388 ALA A N 1
ATOM 3091 C CA . ALA A 1 391 ? 64.553 4.379 -4.237 1.00 37.46 388 ALA A CA 1
ATOM 3092 C C . ALA A 1 391 ? 64.224 3.114 -3.409 1.00 36.12 388 ALA A C 1
ATOM 3093 O O . ALA A 1 391 ? 64.688 2.989 -2.263 1.00 34.48 388 ALA A O 1
ATOM 3095 N N . PHE A 1 392 ? 63.436 2.201 -3.994 1.00 35.02 389 PHE A N 1
ATOM 3096 C CA . PHE A 1 392 ? 62.911 1.017 -3.300 1.00 34.85 389 PHE A CA 1
ATOM 3097 C C . PHE A 1 392 ? 63.232 -0.264 -4.062 1.00 34.61 389 PHE A C 1
ATOM 3098 O O . PHE A 1 392 ? 62.391 -0.793 -4.793 1.00 33.97 389 PHE A O 1
ATOM 3106 N N . VAL A 1 393 ? 64.439 -0.772 -3.869 1.00 33.90 390 VAL A N 1
ATOM 3107 C CA . VAL A 1 393 ? 64.918 -1.874 -4.694 1.00 34.40 390 VAL A CA 1
ATOM 3108 C C . VAL A 1 393 ? 64.426 -3.227 -4.150 1.00 33.96 390 VAL A C 1
ATOM 3109 O O . VAL A 1 393 ? 64.537 -3.502 -2.960 1.00 33.81 390 VAL A O 1
ATOM 3113 N N . ILE A 1 394 ? 63.891 -4.055 -5.040 1.00 34.44 391 ILE A N 1
ATOM 3114 C CA . ILE A 1 394 ? 63.380 -5.381 -4.671 1.00 33.88 391 ILE A CA 1
ATOM 3115 C C . ILE A 1 394 ? 64.279 -6.426 -5.308 1.00 33.24 391 ILE A C 1
ATOM 3116 O O . ILE A 1 394 ? 64.416 -6.479 -6.532 1.00 33.37 391 ILE A O 1
ATOM 3121 N N . ASN A 1 395 ? 64.927 -7.238 -4.492 1.00 31.85 392 ASN A N 1
ATOM 3122 C CA . ASN A 1 395 ? 65.700 -8.349 -5.038 1.00 31.08 392 ASN A CA 1
ATOM 3123 C C . ASN A 1 395 ? 65.092 -9.676 -4.608 1.00 29.00 392 ASN A C 1
ATOM 3124 O O . ASN A 1 395 ? 65.262 -10.080 -3.463 1.00 28.17 392 ASN A O 1
ATOM 3129 N N . PRO A 1 396 ? 64.365 -10.356 -5.520 1.00 27.78 393 PRO A N 1
ATOM 3130 C CA . PRO A 1 396 ? 63.751 -11.641 -5.135 1.00 26.36 393 PRO A CA 1
ATOM 3131 C C . PRO A 1 396 ? 64.837 -12.658 -4.775 1.00 24.40 393 PRO A C 1
ATOM 3132 O O . PRO A 1 396 ? 65.662 -12.963 -5.616 1.00 23.78 393 PRO A O 1
ATOM 3136 N N . PRO A 1 397 ? 64.857 -13.171 -3.529 1.00 24.26 394 PRO A N 1
ATOM 3137 C CA . PRO A 1 397 ? 65.968 -14.087 -3.184 1.00 23.07 394 PRO A CA 1
ATOM 3138 C C . PRO A 1 397 ? 65.844 -15.410 -3.948 1.00 23.35 394 PRO A C 1
ATOM 3139 O O . PRO A 1 397 ? 64.731 -15.847 -4.248 1.00 23.38 394 PRO A O 1
ATOM 3143 N N . ILE A 1 398 ? 66.961 -16.039 -4.287 1.00 21.87 395 ILE A N 1
ATOM 3144 C CA . ILE A 1 398 ? 66.879 -17.312 -4.980 1.00 23.04 395 ILE A CA 1
ATOM 3145 C C . ILE A 1 398 ? 66.963 -18.463 -3.961 1.00 21.34 395 ILE A C 1
ATOM 3146 O O . ILE A 1 398 ? 66.766 -19.620 -4.326 1.00 21.05 395 ILE A O 1
ATOM 3151 N N . ALA A 1 399 ? 67.262 -18.132 -2.704 1.00 20.20 396 ALA A N 1
ATOM 3152 C CA . ALA A 1 399 ? 67.421 -19.143 -1.631 1.00 19.27 396 ALA A CA 1
ATOM 3153 C C . ALA A 1 399 ? 67.110 -18.502 -0.290 1.00 19.01 396 ALA A C 1
ATOM 3154 O O . ALA A 1 399 ? 67.254 -17.298 -0.143 1.00 19.36 396 ALA A O 1
ATOM 3156 N N . GLY A 1 400 ? 66.658 -19.295 0.683 1.00 18.35 397 GLY A N 1
ATOM 3157 C CA . GLY A 1 400 ? 66.549 -18.829 2.051 1.00 17.91 397 GLY A CA 1
ATOM 3158 C C . GLY A 1 400 ? 65.142 -18.459 2.476 1.00 19.05 397 GLY A C 1
ATOM 3159 O O . GLY A 1 400 ? 64.168 -18.674 1.730 1.00 18.29 397 GLY A O 1
ATOM 3160 N N . MET A 1 401 ? 65.033 -17.891 3.680 1.00 18.48 398 MET A N 1
ATOM 3161 C CA . MET A 1 401 ? 63.729 -17.536 4.242 1.00 19.26 398 MET A CA 1
ATOM 3162 C C . MET A 1 401 ? 63.542 -16.025 4.468 1.00 20.21 398 MET A C 1
ATOM 3163 O O . MET A 1 401 ? 62.533 -15.612 5.046 1.00 20.57 398 MET A O 1
ATOM 3168 N N . PHE A 1 402 ? 64.499 -15.230 3.991 1.00 20.56 399 PHE A N 1
ATOM 3169 C CA . PHE A 1 402 ? 64.557 -13.788 4.252 1.00 21.53 399 PHE A CA 1
ATOM 3170 C C . PHE A 1 402 ? 64.467 -13.006 2.986 1.00 21.98 399 PHE A C 1
ATOM 3171 O O . PHE A 1 402 ? 64.942 -13.445 1.929 1.00 21.69 399 PHE A O 1
ATOM 3179 N N . PHE A 1 403 ? 63.835 -11.845 3.101 1.00 23.13 400 PHE A N 1
ATOM 3180 C CA . PHE A 1 403 ? 63.869 -10.860 2.049 1.00 23.29 400 PHE A CA 1
ATOM 3181 C C . PHE A 1 403 ? 64.194 -9.524 2.705 1.00 23.91 400 PHE A C 1
ATOM 3182 O O . PHE A 1 403 ? 64.054 -9.344 3.930 1.00 23.52 400 PHE A O 1
ATOM 3190 N N . THR A 1 404 ? 64.609 -8.569 1.885 1.00 23.49 401 THR A N 1
ATOM 3191 C CA A THR A 1 404 ? 64.980 -7.268 2.372 0.60 24.66 401 THR A CA 1
ATOM 3192 C CA B THR A 1 404 ? 64.938 -7.244 2.395 0.40 23.13 401 THR A CA 1
ATOM 3193 C C . THR A 1 404 ? 64.135 -6.192 1.664 1.00 24.58 401 THR A C 1
ATOM 3194 O O . THR A 1 404 ? 63.841 -6.328 0.483 1.00 24.70 401 THR A O 1
ATOM 3201 N N . VAL A 1 405 ? 63.737 -5.150 2.392 1.00 24.95 402 VAL A N 1
ATOM 3202 C CA . VAL A 1 405 ? 63.106 -4.006 1.772 1.00 26.53 402 VAL A CA 1
ATOM 3203 C C . VAL A 1 405 ? 64.140 -2.890 1.856 1.00 27.05 402 VAL A C 1
ATOM 3204 O O . VAL A 1 405 ? 64.472 -2.423 2.944 1.00 26.96 402 VAL A O 1
ATOM 3208 N N . ASN A 1 406 ? 64.658 -2.502 0.705 1.00 27.49 403 ASN A N 1
ATOM 3209 C CA . ASN A 1 406 ? 65.744 -1.532 0.596 1.00 28.57 403 ASN A CA 1
ATOM 3210 C C . ASN A 1 406 ? 65.212 -0.145 0.282 1.00 29.09 403 ASN A C 1
ATOM 3211 O O . ASN A 1 406 ? 64.373 0.014 -0.612 1.00 29.17 403 ASN A O 1
ATOM 3216 N N . ILE A 1 407 ? 65.719 0.840 1.022 1.00 29.47 404 ILE A N 1
ATOM 3217 C CA . ILE A 1 407 ? 65.215 2.202 1.025 1.00 29.70 404 ILE A CA 1
ATOM 3218 C C . ILE A 1 407 ? 66.391 3.195 0.907 1.00 31.16 404 ILE A C 1
ATOM 3219 O O . ILE A 1 407 ? 67.325 3.183 1.728 1.00 30.59 404 ILE A O 1
ATOM 3224 N N . ASP A 1 408 ? 66.335 4.046 -0.119 1.00 31.09 405 ASP A N 1
ATOM 3225 C CA . ASP A 1 408 ? 67.289 5.147 -0.269 1.00 31.62 405 ASP A CA 1
ATOM 3226 C C . ASP A 1 408 ? 66.805 6.284 0.614 1.00 31.26 405 ASP A C 1
ATOM 3227 O O . ASP A 1 408 ? 65.892 7.036 0.259 1.00 31.16 405 ASP A O 1
ATOM 3232 N N . ALA A 1 409 ? 67.417 6.358 1.796 1.00 31.78 406 ALA A N 1
ATOM 3233 C CA . ALA A 1 409 ? 67.071 7.333 2.804 1.00 32.09 406 ALA A CA 1
ATOM 3234 C C . ALA A 1 409 ? 67.124 8.747 2.223 1.00 33.27 406 ALA A C 1
ATOM 3235 O O . ALA A 1 409 ? 66.319 9.603 2.595 1.00 33.09 406 ALA A O 1
ATOM 3237 N N . SER A 1 410 ? 68.039 8.968 1.278 1.00 34.38 407 SER A N 1
ATOM 3238 C CA . SER A 1 410 ? 68.281 10.332 0.737 1.00 36.19 407 SER A CA 1
ATOM 3239 C C . SER A 1 410 ? 67.115 10.873 -0.074 1.00 37.01 407 SER A C 1
ATOM 3240 O O . SER A 1 410 ? 67.099 12.055 -0.397 1.00 38.12 407 SER A O 1
ATOM 3243 N N . VAL A 1 411 ? 66.141 10.015 -0.385 1.00 36.52 408 VAL A N 1
ATOM 3244 C CA . VAL A 1 411 ? 64.946 10.447 -1.107 1.00 37.24 408 VAL A CA 1
ATOM 3245 C C . VAL A 1 411 ? 63.834 10.898 -0.156 1.00 37.05 408 VAL A C 1
ATOM 3246 O O . VAL A 1 411 ? 62.870 11.508 -0.592 1.00 37.45 408 VAL A O 1
ATOM 3250 N N . HIS A 1 412 ? 63.956 10.599 1.135 1.00 35.95 409 HIS A N 1
ATOM 3251 C CA . HIS A 1 412 ? 62.972 11.086 2.116 1.00 36.40 409 HIS A CA 1
ATOM 3252 C C . HIS A 1 412 ? 62.984 12.630 2.128 1.00 37.72 409 HIS A C 1
ATOM 3253 O O . HIS A 1 412 ? 64.066 13.215 2.196 1.00 38.16 409 HIS A O 1
ATOM 3260 N N . PRO A 1 413 ? 61.794 13.285 2.063 1.00 38.32 410 PRO A N 1
ATOM 3261 C CA . PRO A 1 413 ? 61.703 14.767 2.033 1.00 39.82 410 PRO A CA 1
ATOM 3262 C C . PRO A 1 413 ? 62.363 15.493 3.217 1.00 40.53 410 PRO A C 1
ATOM 3263 O O . PRO A 1 413 ? 62.701 16.673 3.103 1.00 41.04 410 PRO A O 1
ATOM 3267 N N . GLU A 1 414 ? 62.531 14.797 4.337 1.00 40.21 411 GLU A N 1
ATOM 3268 C CA . GLU A 1 414 ? 63.077 15.405 5.541 1.00 41.69 411 GLU A CA 1
ATOM 3269 C C . GLU A 1 414 ? 64.459 14.849 5.910 1.00 40.85 411 GLU A C 1
ATOM 3270 O O . GLU A 1 414 ? 64.946 15.045 7.025 1.00 41.22 411 GLU A O 1
ATOM 3276 N N . PHE A 1 415 ? 65.108 14.179 4.962 1.00 40.37 412 PHE A N 1
ATOM 3277 C CA . PHE A 1 415 ? 66.390 13.516 5.247 1.00 40.12 412 PHE A CA 1
ATOM 3278 C C . PHE A 1 415 ? 67.452 14.514 5.713 1.00 41.45 412 PHE A C 1
ATOM 3279 O O . PHE A 1 415 ? 68.166 14.276 6.702 1.00 40.72 412 PHE A O 1
ATOM 3287 N N . LYS A 1 416 ? 67.521 15.627 4.980 1.00 43.15 413 LYS A N 1
ATOM 3288 C CA . LYS A 1 416 ? 68.494 16.676 5.197 1.00 45.55 413 LYS A CA 1
ATOM 3289 C C . LYS A 1 416 ? 68.094 17.557 6.383 1.00 46.29 413 LYS A C 1
ATOM 3290 O O . LYS A 1 416 ? 68.933 17.897 7.209 1.00 46.69 413 LYS A O 1
ATOM 3296 N N . THR A 1 417 ? 66.814 17.916 6.462 1.00 47.00 414 THR A N 1
ATOM 3297 C CA . THR A 1 417 ? 66.316 18.753 7.552 1.00 48.47 414 THR A CA 1
ATOM 3298 C C . THR A 1 417 ? 66.169 17.970 8.870 1.00 48.28 414 THR A C 1
ATOM 3299 O O . THR A 1 417 ? 67.005 18.095 9.788 1.00 49.15 414 THR A O 1
ATOM 3303 N N . LYS A 1 418 ? 65.135 17.139 8.951 1.00 47.28 415 LYS A N 1
ATOM 3304 C CA . LYS A 1 418 ? 64.789 16.460 10.198 1.00 46.29 415 LYS A CA 1
ATOM 3305 C C . LYS A 1 418 ? 65.856 15.461 10.668 1.00 44.42 415 LYS A C 1
ATOM 3306 O O . LYS A 1 418 ? 66.238 15.445 11.849 1.00 44.39 415 LYS A O 1
ATOM 3312 N N . TYR A 1 419 ? 66.354 14.666 9.725 1.00 41.97 416 TYR A N 1
ATOM 3313 C CA . TYR A 1 419 ? 67.243 13.549 10.023 1.00 39.70 416 TYR A CA 1
ATOM 3314 C C . TYR A 1 419 ? 68.747 13.813 9.847 1.00 38.87 416 TYR A C 1
ATOM 3315 O O . TYR A 1 419 ? 69.549 12.881 9.955 1.00 37.73 416 TYR A O 1
ATOM 3324 N N . ASN A 1 420 ? 69.115 15.067 9.572 1.00 38.23 417 ASN A N 1
ATOM 3325 C CA . ASN A 1 420 ? 70.522 15.494 9.461 1.00 38.40 417 ASN A CA 1
ATOM 3326 C C . ASN A 1 420 ? 71.352 14.598 8.574 1.00 37.72 417 ASN A C 1
ATOM 3327 O O . ASN A 1 420 ? 72.471 14.225 8.937 1.00 37.15 417 ASN A O 1
ATOM 3332 N N . SER A 1 421 ? 70.788 14.230 7.430 1.00 37.16 418 SER A N 1
ATOM 3333 C CA . SER A 1 421 ? 71.435 13.288 6.517 1.00 37.17 418 SER A CA 1
ATOM 3334 C C . SER A 1 421 ? 71.985 12.037 7.219 1.00 36.17 418 SER A C 1
ATOM 3335 O O . SER A 1 421 ? 72.978 11.462 6.778 1.00 35.96 418 SER A O 1
ATOM 3338 N N . ASP A 1 422 ? 71.360 11.645 8.327 1.00 36.00 419 ASP A N 1
ATOM 3339 C CA . ASP A 1 422 ? 71.735 10.423 9.052 1.00 35.65 419 ASP A CA 1
ATOM 3340 C C . ASP A 1 422 ? 70.743 9.292 8.765 1.00 34.63 419 ASP A C 1
ATOM 3341 O O . ASP A 1 422 ? 69.668 9.263 9.353 1.00 33.81 419 ASP A O 1
ATOM 3346 N N . PRO A 1 423 ? 71.121 8.353 7.873 1.00 34.27 420 PRO A N 1
ATOM 3347 C CA . PRO A 1 423 ? 70.261 7.231 7.477 1.00 33.66 420 PRO A CA 1
ATOM 3348 C C . PRO A 1 423 ? 69.832 6.353 8.663 1.00 33.63 420 PRO A C 1
ATOM 3349 O O . PRO A 1 423 ? 68.694 5.881 8.684 1.00 33.54 420 PRO A O 1
ATOM 3353 N N . TYR A 1 424 ? 70.717 6.165 9.651 1.00 33.39 421 TYR A N 1
ATOM 3354 C CA . TYR A 1 424 ? 70.369 5.410 10.870 1.00 33.34 421 TYR A CA 1
ATOM 3355 C C . TYR A 1 424 ? 69.202 6.028 11.656 1.00 33.27 421 TYR A C 1
ATOM 3356 O O . TYR A 1 424 ? 68.332 5.322 12.154 1.00 33.23 421 TYR A O 1
ATOM 3365 N N . GLN A 1 425 ? 69.176 7.352 11.753 1.00 34.25 422 GLN A N 1
ATOM 3366 C CA . GLN A 1 425 ? 68.067 8.042 12.425 1.00 34.63 422 GLN A CA 1
ATOM 3367 C C . GLN A 1 425 ? 66.758 7.819 11.687 1.00 33.55 422 GLN A C 1
ATOM 3368 O O . GLN A 1 425 ? 65.729 7.606 12.325 1.00 33.42 422 GLN A O 1
ATOM 3374 N N . LEU A 1 426 ? 66.792 7.843 10.349 1.00 32.85 423 LEU A N 1
ATOM 3375 C CA . LEU A 1 426 ? 65.581 7.547 9.572 1.00 31.86 423 LEU A CA 1
ATOM 3376 C C . LEU A 1 426 ? 65.146 6.091 9.775 1.00 30.61 423 LEU A C 1
ATOM 3377 O O . LEU A 1 426 ? 63.981 5.821 10.019 1.00 29.75 423 LEU A O 1
ATOM 3382 N N . GLU A 1 427 ? 66.089 5.162 9.663 1.00 29.60 424 GLU A N 1
ATOM 3383 C CA . GLU A 1 427 ? 65.789 3.747 9.911 1.00 29.24 424 GLU A CA 1
ATOM 3384 C C . GLU A 1 427 ? 65.018 3.545 11.226 1.00 29.94 424 GLU A C 1
ATOM 3385 O O . GLU A 1 427 ? 63.928 2.967 11.235 1.00 29.19 424 GLU A O 1
ATOM 3391 N N . GLN A 1 428 ? 65.587 4.044 12.326 1.00 30.83 425 GLN A N 1
ATOM 3392 C CA . GLN A 1 428 ? 64.999 3.894 13.659 1.00 31.87 425 GLN A CA 1
ATOM 3393 C C . GLN A 1 428 ? 63.584 4.456 13.789 1.00 32.69 425 GLN A C 1
ATOM 3394 O O . GLN A 1 428 ? 62.723 3.844 14.445 1.00 32.14 425 GLN A O 1
ATOM 3400 N N . SER A 1 429 ? 63.340 5.617 13.179 1.00 33.56 426 SER A N 1
ATOM 3401 C CA . SER A 1 429 ? 62.009 6.201 13.260 1.00 34.37 426 SER A CA 1
ATOM 3402 C C . SER A 1 429 ? 61.008 5.432 12.363 1.00 33.79 426 SER A C 1
ATOM 3403 O O . SER A 1 429 ? 59.868 5.189 12.773 1.00 33.48 426 SER A O 1
ATOM 3406 N N . LEU A 1 430 ? 61.443 5.000 11.175 1.00 32.83 427 LEU A N 1
ATOM 3407 C CA . LEU A 1 430 ? 60.611 4.095 10.354 1.00 32.98 427 LEU A CA 1
ATOM 3408 C C . LEU A 1 430 ? 60.236 2.816 11.107 1.00 32.06 427 LEU A C 1
ATOM 3409 O O . LEU A 1 430 ? 59.099 2.342 11.004 1.00 32.09 427 LEU A O 1
ATOM 3414 N N . TYR A 1 431 ? 61.188 2.257 11.856 1.00 31.44 428 TYR A N 1
ATOM 3415 C CA . TYR A 1 431 ? 60.918 1.056 12.655 1.00 32.07 428 TYR A CA 1
ATOM 3416 C C . TYR A 1 431 ? 59.710 1.248 13.570 1.00 33.26 428 TYR A C 1
ATOM 3417 O O . TYR A 1 431 ? 58.798 0.414 13.581 1.00 32.52 428 TYR A O 1
ATOM 3426 N N . HIS A 1 432 ? 59.712 2.356 14.324 1.00 34.76 429 HIS A N 1
ATOM 3427 C CA . HIS A 1 432 ? 58.600 2.698 15.213 1.00 36.58 429 HIS A CA 1
ATOM 3428 C C . HIS A 1 432 ? 57.341 2.914 14.374 1.00 37.10 429 HIS A C 1
ATOM 3429 O O . HIS A 1 432 ? 56.300 2.325 14.664 1.00 36.66 429 HIS A O 1
ATOM 3436 N N . LYS A 1 433 ? 57.470 3.732 13.325 1.00 37.61 430 LYS A N 1
ATOM 3437 C CA . LYS A 1 433 ? 56.342 4.095 12.461 1.00 39.30 430 LYS A CA 1
ATOM 3438 C C . LYS A 1 433 ? 55.687 2.870 11.841 1.00 39.22 430 LYS A C 1
ATOM 3439 O O . LYS A 1 433 ? 54.484 2.864 11.627 1.00 39.43 430 LYS A O 1
ATOM 3445 N N . VAL A 1 434 ? 56.489 1.837 11.565 1.00 38.80 431 VAL A N 1
ATOM 3446 C CA . VAL A 1 434 ? 55.987 0.588 10.990 1.00 39.10 431 VAL A CA 1
ATOM 3447 C C . VAL A 1 434 ? 55.255 -0.250 12.053 1.00 39.42 431 VAL A C 1
ATOM 3448 O O . VAL A 1 434 ? 54.176 -0.798 11.793 1.00 39.65 431 VAL A O 1
ATOM 3452 N N . VAL A 1 435 ? 55.843 -0.342 13.246 1.00 39.02 432 VAL A N 1
ATOM 3453 C CA . VAL A 1 435 ? 55.203 -1.006 14.393 1.00 39.04 432 VAL A CA 1
ATOM 3454 C C . VAL A 1 435 ? 53.878 -0.300 14.794 1.00 40.29 432 VAL A C 1
ATOM 3455 O O . VAL A 1 435 ? 52.948 -0.958 15.242 1.00 39.81 432 VAL A O 1
ATOM 3459 N N . GLU A 1 436 ? 53.822 1.025 14.621 1.00 41.71 433 GLU A N 1
ATOM 3460 C CA . GLU A 1 436 ? 52.607 1.846 14.879 1.00 43.67 433 GLU A CA 1
ATOM 3461 C C . GLU A 1 436 ? 51.507 1.523 13.860 1.00 44.62 433 GLU A C 1
ATOM 3462 O O . GLU A 1 436 ? 50.314 1.720 14.131 1.00 45.45 433 GLU A O 1
ATOM 3464 N N . ARG A 1 437 ? 51.933 1.035 12.686 1.00 44.73 434 ARG A N 1
ATOM 3465 C CA . ARG A 1 437 ? 51.021 0.579 11.634 1.00 45.34 434 ARG A CA 1
ATOM 3466 C C . ARG A 1 437 ? 50.645 -0.888 11.778 1.00 43.85 434 ARG A C 1
ATOM 3467 O O . ARG A 1 437 ? 49.737 -1.352 11.090 1.00 44.42 434 ARG A O 1
ATOM 3475 N N . GLY A 1 438 ? 51.320 -1.610 12.669 1.00 42.43 435 GLY A N 1
ATOM 3476 C CA . GLY A 1 438 ? 50.948 -3.010 12.953 1.00 40.91 435 GLY A CA 1
ATOM 3477 C C . GLY A 1 438 ? 51.771 -4.108 12.277 1.00 39.95 435 GLY A C 1
ATOM 3478 O O . GLY A 1 438 ? 51.321 -5.265 12.161 1.00 39.27 435 GLY A O 1
ATOM 3479 N N . VAL A 1 439 ? 52.979 -3.762 11.839 1.00 38.57 436 VAL A N 1
ATOM 3480 C CA . VAL A 1 439 ? 53.893 -4.760 11.278 1.00 37.05 436 VAL A CA 1
ATOM 3481 C C . VAL A 1 439 ? 55.317 -4.574 11.838 1.00 36.76 436 VAL A C 1
ATOM 3482 O O . VAL A 1 439 ? 55.777 -3.444 12.056 1.00 37.50 436 VAL A O 1
ATOM 3486 N N . LEU A 1 440 ? 55.983 -5.690 12.097 1.00 35.76 437 LEU A N 1
ATOM 3487 C CA . LEU A 1 440 ? 57.364 -5.663 12.557 1.00 35.10 437 LEU A CA 1
ATOM 3488 C C . LEU A 1 440 ? 58.301 -6.347 11.555 1.00 32.94 437 LEU A C 1
ATOM 3489 O O . LEU A 1 440 ? 58.196 -7.539 11.294 1.00 31.88 437 LEU A O 1
ATOM 3491 N N . VAL A 1 441 ? 59.183 -5.546 10.975 1.00 31.99 438 VAL A N 1
ATOM 3492 C CA . VAL A 1 441 ? 60.345 -6.044 10.237 1.00 30.31 438 VAL A CA 1
ATOM 3493 C C . VAL A 1 441 ? 61.558 -5.417 10.920 1.00 30.37 438 VAL A C 1
ATOM 3494 O O . VAL A 1 441 ? 61.432 -4.384 11.598 1.00 30.75 438 VAL A O 1
ATOM 3498 N N . VAL A 1 442 ? 62.726 -6.008 10.715 1.00 27.79 439 VAL A N 1
ATOM 3499 C CA . VAL A 1 442 ? 63.850 -5.710 11.574 1.00 27.35 439 VAL A CA 1
ATOM 3500 C C . VAL A 1 442 ? 64.921 -4.877 10.882 1.00 26.16 439 VAL A C 1
ATOM 3501 O O . VAL A 1 442 ? 65.239 -5.123 9.711 1.00 24.93 439 VAL A O 1
ATOM 3505 N N . PRO A 1 443 ? 65.441 -3.866 11.600 1.00 25.58 440 PRO A N 1
ATOM 3506 C CA . PRO A 1 443 ? 66.395 -2.913 11.094 1.00 25.61 440 PRO A CA 1
ATOM 3507 C C . PRO A 1 443 ? 67.677 -3.564 10.639 1.00 24.62 440 PRO A C 1
ATOM 3508 O O . PRO A 1 443 ? 68.279 -4.335 11.380 1.00 23.33 440 PRO A O 1
ATOM 3512 N N . GLY A 1 444 ? 68.089 -3.207 9.432 1.00 24.87 441 GLY A N 1
ATOM 3513 C CA . GLY A 1 444 ? 69.373 -3.594 8.884 1.00 25.12 441 GLY A CA 1
ATOM 3514 C C . GLY A 1 444 ? 70.540 -3.333 9.819 1.00 25.00 441 GLY A C 1
ATOM 3515 O O . GLY A 1 444 ? 71.452 -4.177 9.923 1.00 24.98 441 GLY A O 1
ATOM 3516 N N . SER A 1 445 ? 70.519 -2.190 10.516 1.00 24.78 442 SER A N 1
ATOM 3517 C CA . SER A 1 445 ? 71.625 -1.861 11.425 1.00 24.81 442 SER A CA 1
ATOM 3518 C C . SER A 1 445 ? 71.918 -2.932 12.497 1.00 23.90 442 SER A C 1
ATOM 3519 O O . SER A 1 445 ? 73.064 -3.016 12.969 1.00 22.75 442 SER A O 1
ATOM 3522 N N . TRP A 1 446 ? 70.914 -3.753 12.863 1.00 22.86 443 TRP A N 1
ATOM 3523 C CA . TRP A 1 446 ? 71.133 -4.792 13.880 1.00 22.81 443 TRP A CA 1
ATOM 3524 C C . TRP A 1 446 ? 72.051 -5.900 13.405 1.00 23.07 443 TRP A C 1
ATOM 3525 O O . TRP A 1 446 ? 72.509 -6.744 14.212 1.00 23.05 443 TRP A O 1
ATOM 3536 N N . PHE A 1 447 ? 72.272 -5.926 12.091 1.00 22.45 444 PHE A N 1
ATOM 3537 C CA . PHE A 1 447 ? 73.101 -6.936 11.434 1.00 21.41 444 PHE A CA 1
ATOM 3538 C C . PHE A 1 447 ? 74.428 -6.376 10.912 1.00 22.10 444 PHE A C 1
ATOM 3539 O O . PHE A 1 447 ? 75.216 -7.095 10.294 1.00 21.19 444 PHE A O 1
ATOM 3547 N N . LYS A 1 448 ? 74.670 -5.087 11.149 1.00 22.93 445 LYS A N 1
ATOM 3548 C CA . LYS A 1 448 ? 75.821 -4.419 10.523 1.00 23.33 445 LYS A CA 1
ATOM 3549 C C . LYS A 1 448 ? 77.112 -4.806 11.239 1.00 22.72 445 LYS A C 1
ATOM 3550 O O . LYS A 1 448 ? 77.253 -4.555 12.434 1.00 22.36 445 LYS A O 1
ATOM 3556 N N . SER A 1 449 ? 78.033 -5.437 10.511 1.00 21.86 446 SER A N 1
ATOM 3557 C CA . SER A 1 449 ? 79.345 -5.811 11.065 1.00 23.16 446 SER A CA 1
ATOM 3558 C C . SER A 1 449 ? 80.241 -4.578 11.251 1.00 23.68 446 SER A C 1
ATOM 3559 O O . SER A 1 449 ? 80.238 -3.675 10.404 1.00 23.91 446 SER A O 1
ATOM 3562 N N . GLU A 1 450 ? 80.969 -4.516 12.366 1.00 24.33 447 GLU A N 1
ATOM 3563 C CA A GLU A 1 450 ? 81.891 -3.397 12.629 0.50 25.30 447 GLU A CA 1
ATOM 3564 C CA B GLU A 1 450 ? 81.886 -3.407 12.613 0.50 25.23 447 GLU A CA 1
ATOM 3565 C C . GLU A 1 450 ? 83.206 -3.952 13.171 1.00 25.12 447 GLU A C 1
ATOM 3566 O O . GLU A 1 450 ? 83.208 -4.743 14.119 1.00 25.15 447 GLU A O 1
ATOM 3577 N N . GLY A 1 451 ? 84.324 -3.536 12.581 1.00 24.81 448 GLY A N 1
ATOM 3578 C CA . GLY A 1 451 ? 85.632 -3.968 13.083 1.00 24.46 448 GLY A CA 1
ATOM 3579 C C . GLY A 1 451 ? 86.776 -3.096 12.597 1.00 24.54 448 GLY A C 1
ATOM 3580 O O . GLY A 1 451 ? 86.721 -2.551 11.495 1.00 24.89 448 GLY A O 1
ATOM 3581 N N A GLU A 1 452 ? 87.830 -3.023 13.404 0.50 24.80 449 GLU A N 1
ATOM 3582 N N B GLU A 1 452 ? 87.797 -2.927 13.428 0.50 24.17 449 GLU A N 1
ATOM 3583 C CA A GLU A 1 452 ? 89.001 -2.212 13.111 0.50 25.36 449 GLU A CA 1
ATOM 3584 C CA B GLU A 1 452 ? 89.023 -2.273 12.995 0.50 23.94 449 GLU A CA 1
ATOM 3585 C C A GLU A 1 452 ? 90.248 -2.898 13.678 0.50 25.21 449 GLU A C 1
ATOM 3586 C C B GLU A 1 452 ? 90.228 -2.956 13.619 0.50 24.45 449 GLU A C 1
ATOM 3587 O O A GLU A 1 452 ? 90.177 -3.547 14.727 0.50 24.83 449 GLU A O 1
ATOM 3588 O O B GLU A 1 452 ? 90.114 -3.636 14.646 0.50 24.00 449 GLU A O 1
ATOM 3599 N N . THR A 1 453 ? 91.375 -2.772 12.977 1.00 24.70 450 THR A N 1
ATOM 3600 C CA . THR A 1 453 ? 92.623 -3.392 13.400 1.00 25.18 450 THR A CA 1
ATOM 3601 C C . THR A 1 453 ? 93.546 -2.323 13.954 1.00 26.79 450 THR A C 1
ATOM 3602 O O . THR A 1 453 ? 93.315 -1.138 13.750 1.00 26.91 450 THR A O 1
ATOM 3606 N N . GLU A 1 454 ? 94.582 -2.752 14.674 1.00 28.14 451 GLU A N 1
ATOM 3607 C CA . GLU A 1 454 ? 95.684 -1.881 15.036 1.00 30.15 451 GLU A CA 1
ATOM 3608 C C . GLU A 1 454 ? 96.947 -2.467 14.376 1.00 30.67 451 GLU A C 1
ATOM 3609 O O . GLU A 1 454 ? 97.255 -3.650 14.563 1.00 31.15 451 GLU A O 1
ATOM 3611 N N . PRO A 1 455 ? 97.623 -1.683 13.528 1.00 30.74 452 PRO A N 1
ATOM 3612 C CA . PRO A 1 455 ? 97.209 -0.373 13.002 1.00 31.04 452 PRO A CA 1
ATOM 3613 C C . PRO A 1 455 ? 95.980 -0.506 12.073 1.00 30.36 452 PRO A C 1
ATOM 3614 O O . PRO A 1 455 ? 95.701 -1.618 11.569 1.00 29.57 452 PRO A O 1
ATOM 3618 N N . PRO A 1 456 ? 95.255 0.614 11.846 1.00 30.05 453 PRO A N 1
ATOM 3619 C CA . PRO A 1 456 ? 94.043 0.572 11.042 1.00 29.38 453 PRO A CA 1
ATOM 3620 C C . PRO A 1 456 ? 94.274 0.154 9.583 1.00 29.06 453 PRO A C 1
ATOM 3621 O O . PRO A 1 456 ? 95.385 0.300 9.054 1.00 28.37 453 PRO A O 1
ATOM 3625 N N . GLN A 1 457 ? 93.221 -0.383 8.973 1.00 27.29 454 GLN A N 1
ATOM 3626 C CA . GLN A 1 457 ? 93.176 -0.646 7.532 1.00 27.94 454 GLN A CA 1
ATOM 3627 C C . GLN A 1 457 ? 93.013 0.663 6.754 1.00 28.89 454 GLN A C 1
ATOM 3628 O O . GLN A 1 457 ? 92.516 1.639 7.319 1.00 29.30 454 GLN A O 1
ATOM 3634 N N . PRO A 1 458 ? 93.465 0.706 5.477 1.00 29.65 455 PRO A N 1
ATOM 3635 C CA . PRO A 1 458 ? 93.394 1.994 4.762 1.00 30.22 455 PRO A CA 1
ATOM 3636 C C . PRO A 1 458 ? 91.944 2.382 4.458 1.00 30.29 455 PRO A C 1
ATOM 3637 O O . PRO A 1 458 ? 91.046 1.538 4.550 1.00 28.88 455 PRO A O 1
ATOM 3641 N N . ALA A 1 459 ? 91.733 3.654 4.111 1.00 31.36 456 ALA A N 1
ATOM 3642 C CA . ALA A 1 459 ? 90.408 4.198 3.802 1.00 31.19 456 ALA A CA 1
ATOM 3643 C C . ALA A 1 459 ? 89.606 3.350 2.796 1.00 30.67 456 ALA A C 1
ATOM 3644 O O . ALA A 1 459 ? 88.443 3.031 3.067 1.00 30.61 456 ALA A O 1
ATOM 3646 N N . GLU A 1 460 ? 90.233 2.950 1.680 1.00 30.64 457 GLU A N 1
ATOM 3647 C CA . GLU A 1 460 ? 89.575 2.165 0.635 0.40 30.25 457 GLU A CA 1
ATOM 3648 C C . GLU A 1 460 ? 88.949 0.890 1.181 1.00 30.08 457 GLU A C 1
ATOM 3649 O O . GLU A 1 460 ? 87.897 0.462 0.707 1.00 29.41 457 GLU A O 1
ATOM 3651 N N . SER A 1 461 ? 89.577 0.296 2.192 1.00 29.96 458 SER A N 1
ATOM 3652 C CA . SER A 1 461 ? 89.054 -0.952 2.772 1.00 31.14 458 SER A CA 1
ATOM 3653 C C . SER A 1 461 ? 87.834 -0.711 3.670 1.00 32.36 458 SER A C 1
ATOM 3654 O O . SER A 1 461 ? 87.137 -1.661 4.056 1.00 31.77 458 SER A O 1
ATOM 3657 N N . LYS A 1 462 ? 87.588 0.558 4.000 1.00 34.53 459 LYS A N 1
ATOM 3658 C CA . LYS A 1 462 ? 86.473 0.947 4.863 1.00 37.04 459 LYS A CA 1
ATOM 3659 C C . LYS A 1 462 ? 85.314 1.526 4.064 1.00 38.11 459 LYS A C 1
ATOM 3660 O O . LYS A 1 462 ? 84.308 1.932 4.645 1.00 38.86 459 LYS A O 1
ATOM 3666 N N . GLU A 1 463 ? 85.455 1.616 2.745 1.00 39.12 460 GLU A N 1
ATOM 3667 C CA . GLU A 1 463 ? 84.418 2.251 1.949 1.00 40.52 460 GLU A CA 1
ATOM 3668 C C . GLU A 1 463 ? 83.102 1.490 2.052 1.00 41.46 460 GLU A C 1
ATOM 3669 O O . GLU A 1 463 ? 83.079 0.269 2.241 1.00 40.65 460 GLU A O 1
ATOM 3675 N N . VAL A 1 464 ? 82.007 2.240 1.975 1.00 43.29 461 VAL A N 1
ATOM 3676 C CA . VAL A 1 464 ? 80.668 1.657 1.881 1.00 44.20 461 VAL A CA 1
ATOM 3677 C C . VAL A 1 464 ? 80.023 2.195 0.617 1.00 44.87 461 VAL A C 1
ATOM 3678 O O . VAL A 1 464 ? 79.952 3.405 0.401 1.00 46.03 461 VAL A O 1
ATOM 3682 N N . SER A 1 465 ? 79.606 1.280 -0.247 1.00 45.68 462 SER A N 1
ATOM 3683 C CA . SER A 1 465 ? 78.831 1.628 -1.416 1.00 46.54 462 SER A CA 1
ATOM 3684 C C . SER A 1 465 ? 77.427 1.965 -0.931 1.00 46.23 462 SER A C 1
ATOM 3685 O O . SER A 1 465 ? 76.897 1.312 -0.015 1.00 46.51 462 SER A O 1
ATOM 3688 N N . ASN A 1 466 ? 76.825 2.975 -1.548 1.00 46.31 463 ASN A N 1
ATOM 3689 C CA . ASN A 1 466 ? 75.459 3.391 -1.211 1.00 45.42 463 ASN A CA 1
ATOM 3690 C C . ASN A 1 466 ? 75.240 3.527 0.319 1.00 44.14 463 ASN A C 1
ATOM 3691 O O . ASN A 1 466 ? 74.409 2.827 0.917 1.00 43.58 463 ASN A O 1
ATOM 3693 N N . PRO A 1 467 ? 75.991 4.445 0.959 1.00 43.44 464 PRO A N 1
ATOM 3694 C CA . PRO A 1 467 ? 75.909 4.610 2.415 1.00 42.54 464 PRO A CA 1
ATOM 3695 C C . PRO A 1 467 ? 74.568 5.167 2.884 1.00 41.55 464 PRO A C 1
ATOM 3696 O O . PRO A 1 467 ? 74.258 5.100 4.067 1.00 41.55 464 PRO A O 1
ATOM 3700 N N . ASN A 1 468 ? 73.774 5.699 1.965 1.00 40.58 465 ASN A N 1
ATOM 3701 C CA . ASN A 1 468 ? 72.435 6.146 2.326 1.00 39.98 465 ASN A CA 1
ATOM 3702 C C . ASN A 1 468 ? 71.333 5.079 2.188 1.00 38.33 465 ASN A C 1
ATOM 3703 O O . ASN A 1 468 ? 70.199 5.325 2.573 1.00 38.40 465 ASN A O 1
ATOM 3708 N N . ILE A 1 469 ? 71.668 3.904 1.656 1.00 37.14 466 ILE A N 1
ATOM 3709 C CA . ILE A 1 469 ? 70.717 2.773 1.632 1.00 36.04 466 ILE A CA 1
ATOM 3710 C C . ILE A 1 469 ? 70.552 2.171 3.026 1.00 34.72 466 ILE A C 1
ATOM 3711 O O . ILE A 1 469 ? 71.532 1.730 3.659 1.00 34.91 466 ILE A O 1
ATOM 3716 N N . ILE A 1 470 ? 69.310 2.186 3.507 1.00 32.82 467 ILE A N 1
ATOM 3717 C CA . ILE A 1 470 ? 68.929 1.418 4.690 1.00 30.90 467 ILE A CA 1
ATOM 3718 C C . ILE A 1 470 ? 68.034 0.241 4.267 1.00 28.86 467 ILE A C 1
ATOM 3719 O O . ILE A 1 470 ? 67.472 0.234 3.149 1.00 28.38 467 ILE A O 1
ATOM 3724 N N . PHE A 1 471 ? 67.881 -0.741 5.146 1.00 27.26 468 PHE A N 1
ATOM 3725 C CA . PHE A 1 471 ? 66.925 -1.825 4.846 1.00 25.84 468 PHE A CA 1
ATOM 3726 C C . PHE A 1 471 ? 66.278 -2.448 6.064 1.00 25.14 468 PHE A C 1
ATOM 3727 O O . PHE A 1 471 ? 66.758 -2.280 7.180 1.00 24.20 468 PHE A O 1
ATOM 3735 N N . PHE A 1 472 ? 65.183 -3.169 5.828 1.00 24.46 469 PHE A N 1
ATOM 3736 C CA . PHE A 1 472 ? 64.597 -4.037 6.847 1.00 24.05 469 PHE A CA 1
ATOM 3737 C C . PHE A 1 472 ? 64.557 -5.481 6.373 1.00 23.17 469 PHE A C 1
ATOM 3738 O O . PHE A 1 472 ? 64.273 -5.742 5.201 1.00 23.32 469 PHE A O 1
ATOM 3746 N N . ARG A 1 473 ? 64.882 -6.402 7.269 1.00 22.05 470 ARG A N 1
ATOM 3747 C CA . ARG A 1 473 ? 64.758 -7.840 6.971 1.00 21.38 470 ARG A CA 1
ATOM 3748 C C . ARG A 1 473 ? 63.368 -8.286 7.360 1.00 21.40 470 ARG A C 1
ATOM 3749 O O . ARG A 1 473 ? 62.894 -7.994 8.484 1.00 21.11 470 ARG A O 1
ATOM 3757 N N . GLY A 1 474 ? 62.713 -9.002 6.446 1.00 20.78 471 GLY A N 1
ATOM 3758 C CA . GLY A 1 474 ? 61.510 -9.728 6.789 1.00 20.89 471 GLY A CA 1
ATOM 3759 C C . GLY A 1 474 ? 61.692 -11.194 6.460 1.00 20.35 471 GLY A C 1
ATOM 3760 O O . GLY A 1 474 ? 62.631 -11.563 5.730 1.00 19.22 471 GLY A O 1
ATOM 3761 N N . THR A 1 475 ? 60.812 -12.031 7.003 1.00 20.41 472 THR A N 1
ATOM 3762 C CA . THR A 1 475 ? 60.834 -13.465 6.671 1.00 21.53 472 THR A CA 1
ATOM 3763 C C . THR A 1 475 ? 59.456 -13.920 6.201 1.00 21.26 472 THR A C 1
ATOM 3764 O O . THR A 1 475 ? 58.458 -13.405 6.677 1.00 21.61 472 THR A O 1
ATOM 3768 N N . TYR A 1 476 ? 59.405 -14.878 5.272 1.00 20.86 473 TYR A N 1
ATOM 3769 C CA . TYR A 1 476 ? 58.150 -15.468 4.849 1.00 22.00 473 TYR A CA 1
ATOM 3770 C C . TYR A 1 476 ? 57.971 -16.909 5.379 1.00 24.44 473 TYR A C 1
ATOM 3771 O O . TYR A 1 476 ? 57.016 -17.610 4.989 1.00 24.58 473 TYR A O 1
ATOM 3780 N N . ALA A 1 477 ? 58.884 -17.343 6.262 1.00 25.38 474 ALA A N 1
ATOM 3781 C CA . ALA A 1 477 ? 58.914 -18.721 6.752 1.00 27.33 474 ALA A CA 1
ATOM 3782 C C . ALA A 1 477 ? 57.760 -19.024 7.718 1.00 29.10 474 ALA A C 1
ATOM 3783 O O . ALA A 1 477 ? 57.133 -20.063 7.607 1.00 30.60 474 ALA A O 1
ATOM 3785 N N . ALA A 1 478 ? 57.473 -18.097 8.626 1.00 30.44 475 ALA A N 1
ATOM 3786 C CA . ALA A 1 478 ? 56.656 -18.378 9.825 1.00 32.10 475 ALA A CA 1
ATOM 3787 C C . ALA A 1 478 ? 55.171 -18.109 9.754 1.00 32.59 475 ALA A C 1
ATOM 3788 O O . ALA A 1 478 ? 54.450 -18.629 10.588 1.00 34.43 475 ALA A O 1
ATOM 3790 N N . VAL A 1 479 ? 54.699 -17.276 8.834 1.00 32.52 476 VAL A N 1
ATOM 3791 C CA . VAL A 1 479 ? 53.274 -16.883 8.875 1.00 32.49 476 VAL A CA 1
ATOM 3792 C C . VAL A 1 479 ? 52.522 -17.352 7.653 1.00 31.68 476 VAL A C 1
ATOM 3793 O O . VAL A 1 479 ? 53.146 -17.694 6.630 1.00 30.22 476 VAL A O 1
ATOM 3797 N N . SER A 1 480 ? 51.189 -17.351 7.764 1.00 31.00 477 SER A N 1
ATOM 3798 C CA . SER A 1 480 ? 50.290 -17.712 6.667 1.00 30.92 477 SER A CA 1
ATOM 3799 C C . SER A 1 480 ? 50.466 -16.733 5.495 1.00 30.88 477 SER A C 1
ATOM 3800 O O . SER A 1 480 ? 50.895 -15.592 5.701 1.00 30.46 477 SER A O 1
ATOM 3803 N N . PRO A 1 481 ? 50.121 -17.172 4.266 1.00 31.57 478 PRO A N 1
ATOM 3804 C CA . PRO A 1 481 ? 50.159 -16.264 3.108 1.00 31.40 478 PRO A CA 1
ATOM 3805 C C . PRO A 1 481 ? 49.330 -14.996 3.331 1.00 31.94 478 PRO A C 1
ATOM 3806 O O . PRO A 1 481 ? 49.755 -13.907 2.927 1.00 31.84 478 PRO A O 1
ATOM 3810 N N . GLU A 1 482 ? 48.171 -15.133 3.983 1.00 31.98 479 GLU A N 1
ATOM 3811 C CA . GLU A 1 482 ? 47.262 -13.997 4.240 1.00 32.47 479 GLU A CA 1
ATOM 3812 C C . GLU A 1 482 ? 47.875 -12.961 5.174 1.00 31.67 479 GLU A C 1
ATOM 3813 O O . GLU A 1 482 ? 47.725 -11.753 4.956 1.00 30.73 479 GLU A O 1
ATOM 3819 N N . LYS A 1 483 ? 48.551 -13.444 6.217 1.00 30.38 480 LYS A N 1
ATOM 3820 C CA . LYS A 1 483 ? 49.165 -12.571 7.217 1.00 29.82 480 LYS A CA 1
ATOM 3821 C C . LYS A 1 483 ? 50.403 -11.902 6.628 1.00 28.99 480 LYS A C 1
ATOM 3822 O O . LYS A 1 483 ? 50.648 -10.719 6.853 1.00 29.41 480 LYS A O 1
ATOM 3824 N N . LEU A 1 484 ? 51.178 -12.680 5.876 1.00 28.22 481 LEU A N 1
ATOM 3825 C CA . LEU A 1 484 ? 52.339 -12.165 5.158 1.00 26.77 481 LEU A CA 1
ATOM 3826 C C . LEU A 1 484 ? 51.941 -10.998 4.233 1.00 26.84 481 LEU A C 1
ATOM 3827 O O . LEU A 1 484 ? 52.523 -9.901 4.299 1.00 26.94 481 LEU A O 1
ATOM 3832 N N . THR A 1 485 ? 50.943 -11.234 3.389 1.00 26.91 482 THR A N 1
ATOM 3833 C CA . THR A 1 485 ? 50.434 -10.226 2.460 1.00 27.52 482 THR A CA 1
ATOM 3834 C C . THR A 1 485 ? 49.934 -8.953 3.184 1.00 28.34 482 THR A C 1
ATOM 3835 O O . THR A 1 485 ? 50.272 -7.832 2.793 1.00 28.34 482 THR A O 1
ATOM 3839 N N . GLU A 1 486 ? 49.138 -9.138 4.238 1.00 28.71 483 GLU A N 1
ATOM 3840 C CA . GLU A 1 486 ? 48.631 -8.013 5.030 1.00 29.51 483 GLU A CA 1
ATOM 3841 C C . GLU A 1 486 ? 49.756 -7.217 5.694 1.00 29.08 483 GLU A C 1
ATOM 3842 O O . GLU A 1 486 ? 49.730 -5.981 5.700 1.00 28.94 483 GLU A O 1
ATOM 3848 N N . GLY A 1 487 ? 50.741 -7.924 6.245 1.00 28.07 484 GLY A N 1
ATOM 3849 C CA . GLY A 1 487 ? 51.914 -7.250 6.841 1.00 28.27 484 GLY A CA 1
ATOM 3850 C C . GLY A 1 487 ? 52.620 -6.358 5.830 1.00 27.90 484 GLY A C 1
ATOM 3851 O O . GLY A 1 487 ? 52.906 -5.193 6.112 1.00 28.11 484 GLY A O 1
ATOM 3852 N N . LEU A 1 488 ? 52.877 -6.895 4.641 1.00 27.00 485 LEU A N 1
ATOM 3853 C CA . LEU A 1 488 ? 53.600 -6.152 3.614 1.00 27.63 485 LEU A CA 1
ATOM 3854 C C . LEU A 1 488 ? 52.788 -4.991 3.024 1.00 28.84 485 LEU A C 1
ATOM 3855 O O . LEU A 1 488 ? 53.365 -3.964 2.630 1.00 29.40 485 LEU A O 1
ATOM 3860 N N . LYS A 1 489 ? 51.464 -5.170 2.967 1.00 29.19 486 LYS A N 1
ATOM 3861 C CA . LYS A 1 489 ? 50.530 -4.083 2.664 1.00 30.72 486 LYS A CA 1
ATOM 3862 C C . LYS A 1 489 ? 50.656 -2.928 3.670 1.00 30.55 486 LYS A C 1
ATOM 3863 O O . LYS A 1 489 ? 50.735 -1.759 3.287 1.00 31.21 486 LYS A O 1
ATOM 3869 N N . ARG A 1 490 ? 50.667 -3.254 4.955 1.00 30.60 487 ARG A N 1
ATOM 3870 C CA . ARG A 1 490 ? 50.822 -2.229 5.998 1.00 30.37 487 ARG A CA 1
ATOM 3871 C C . ARG A 1 490 ? 52.169 -1.499 5.875 1.00 29.62 487 ARG A C 1
ATOM 3872 O O . ARG A 1 490 ? 52.249 -0.262 5.938 1.00 29.29 487 ARG A O 1
ATOM 3880 N N . LEU A 1 491 ? 53.213 -2.276 5.659 1.00 27.61 488 LEU A N 1
ATOM 3881 C CA . LEU A 1 491 ? 54.556 -1.722 5.499 1.00 27.36 488 LEU A CA 1
ATOM 3882 C C . LEU A 1 491 ? 54.615 -0.770 4.295 1.00 27.33 488 LEU A C 1
ATOM 3883 O O . LEU A 1 491 ? 55.154 0.341 4.391 1.00 27.45 488 LEU A O 1
ATOM 3888 N N . GLY A 1 492 ? 54.074 -1.216 3.165 1.00 27.18 489 GLY A N 1
ATOM 3889 C CA . GLY A 1 492 ? 54.044 -0.402 1.955 1.00 28.56 489 GLY A CA 1
ATOM 3890 C C . GLY A 1 492 ? 53.246 0.884 2.131 1.00 30.64 489 GLY A C 1
ATOM 3891 O O . GLY A 1 492 ? 53.682 1.949 1.680 1.00 31.21 489 GLY A O 1
ATOM 3892 N N . ASP A 1 493 ? 52.084 0.787 2.777 1.00 31.96 490 ASP A N 1
ATOM 3893 C CA . ASP A 1 493 ? 51.278 1.975 3.117 1.00 34.34 490 ASP A CA 1
ATOM 3894 C C . ASP A 1 493 ? 52.079 2.975 3.969 1.00 34.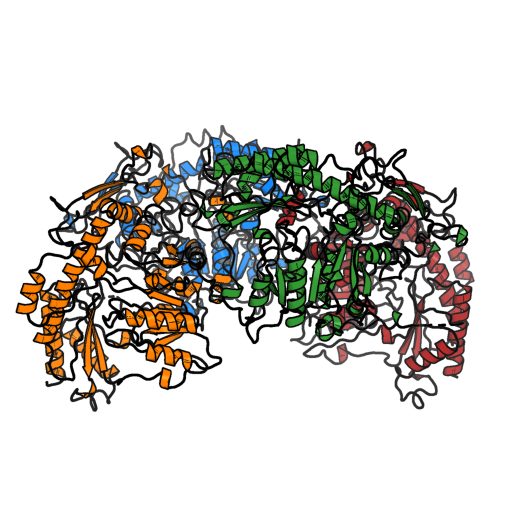22 490 ASP A C 1
ATOM 3895 O O . ASP A 1 493 ? 52.038 4.165 3.718 1.00 34.50 490 ASP A O 1
ATOM 3900 N N . THR A 1 494 ? 52.832 2.471 4.945 1.00 33.74 491 THR A N 1
ATOM 3901 C CA . THR A 1 494 ? 53.657 3.321 5.799 1.00 34.33 491 THR A CA 1
ATOM 3902 C C . THR A 1 494 ? 54.681 4.070 4.948 1.00 34.11 491 THR A C 1
ATOM 3903 O O . THR A 1 494 ? 54.884 5.274 5.133 1.00 34.09 491 THR A O 1
ATOM 3907 N N . LEU A 1 495 ? 55.297 3.372 3.996 1.00 33.28 492 LEU A N 1
ATOM 3908 C CA . LEU A 1 495 ? 56.360 3.978 3.193 1.00 33.42 492 LEU A CA 1
ATOM 3909 C C . LEU A 1 495 ? 55.858 5.073 2.232 1.00 34.32 492 LEU A C 1
ATOM 3910 O O . LEU A 1 495 ? 56.506 6.115 2.077 1.00 34.57 492 LEU A O 1
ATOM 3915 N N . TYR A 1 496 ? 54.703 4.853 1.617 1.00 34.68 493 TYR A N 1
ATOM 3916 C CA . TYR A 1 496 ? 54.093 5.872 0.765 1.00 36.49 493 TYR A CA 1
ATOM 3917 C C . TYR A 1 496 ? 53.856 7.156 1.577 1.00 37.78 493 TYR A C 1
ATOM 3918 O O . TYR A 1 496 ? 54.269 8.249 1.176 1.00 38.30 493 TYR A O 1
ATOM 3927 N N . GLU A 1 497 ? 53.166 6.987 2.704 1.00 38.55 494 GLU A N 1
ATOM 3928 C CA A GLU A 1 497 ? 52.798 8.099 3.572 0.50 39.74 494 GLU A CA 1
ATOM 3929 C CA B GLU A 1 497 ? 52.799 8.086 3.588 0.50 39.76 494 GLU A CA 1
ATOM 3930 C C . GLU A 1 497 ? 54.048 8.851 4.021 1.00 40.24 494 GLU A C 1
ATOM 3931 O O . GLU A 1 497 ? 54.155 10.071 3.827 1.00 40.63 494 GLU A O 1
ATOM 3942 N N . GLU A 1 498 ? 54.995 8.107 4.582 1.00 39.65 495 GLU A N 1
ATOM 3943 C CA . GLU A 1 498 ? 56.216 8.636 5.143 1.00 40.57 495 GLU A CA 1
ATOM 3944 C C . GLU A 1 498 ? 57.125 9.311 4.107 1.00 40.53 495 GLU A C 1
ATOM 3945 O O . GLU A 1 498 ? 57.812 10.290 4.429 1.00 40.63 495 GLU A O 1
ATOM 3951 N N . PHE A 1 499 ? 57.115 8.807 2.871 1.00 40.02 496 PHE A N 1
ATOM 3952 C CA . PHE A 1 499 ? 57.969 9.359 1.815 1.00 40.05 496 PHE A CA 1
ATOM 3953 C C . PHE A 1 499 ? 57.295 10.419 0.927 1.00 41.48 496 PHE A C 1
ATOM 3954 O O . PHE A 1 499 ? 57.895 10.887 -0.049 1.00 41.64 496 PHE A O 1
ATOM 3962 N N . GLY A 1 500 ? 56.058 10.786 1.266 1.00 42.64 497 GLY A N 1
ATOM 3963 C CA . GLY A 1 500 ? 55.289 11.766 0.481 1.00 44.58 497 GLY A CA 1
ATOM 3964 C C . GLY A 1 500 ? 55.029 11.357 -0.965 1.00 45.37 497 GLY A C 1
ATOM 3965 O O . GLY A 1 500 ? 54.988 12.210 -1.863 1.00 46.27 497 GLY A O 1
ATOM 3966 N N . ILE A 1 501 ? 54.854 10.055 -1.195 1.00 44.86 498 ILE A N 1
ATOM 3967 C CA . ILE A 1 501 ? 54.591 9.527 -2.538 1.00 45.29 498 ILE A CA 1
ATOM 3968 C C . ILE A 1 501 ? 53.088 9.270 -2.720 1.00 45.76 498 ILE A C 1
ATOM 3969 O O . ILE A 1 501 ? 52.435 8.685 -1.847 1.00 45.05 498 ILE A O 1
ATOM 3974 N N . SER A 1 502 ? 52.548 9.733 -3.851 1.00 46.83 499 SER A N 1
ATOM 3975 C CA . SER A 1 502 ? 51.090 9.732 -4.086 1.00 47.95 499 SER A CA 1
ATOM 3976 C C . SER A 1 502 ? 50.492 8.357 -4.432 1.00 47.67 499 SER A C 1
ATOM 3977 O O . SER A 1 502 ? 51.044 7.595 -5.237 1.00 47.68 499 SER A O 1
ATOM 3979 N N . THR B 1 5 ? 59.773 -10.426 53.868 1.00 47.09 2 THR B N 1
ATOM 3980 C CA . THR B 1 5 ? 59.943 -11.802 53.310 1.00 45.64 2 THR B CA 1
ATOM 3981 C C . THR B 1 5 ? 61.420 -12.198 53.237 1.00 43.37 2 THR B C 1
ATOM 3982 O O . THR B 1 5 ? 62.258 -11.584 53.886 1.00 43.78 2 THR B O 1
ATOM 3986 N N . LEU B 1 6 ? 61.734 -13.217 52.439 1.00 40.73 3 LEU B N 1
ATOM 3987 C CA . LEU B 1 6 ? 63.112 -13.686 52.269 1.00 38.54 3 LEU B CA 1
ATOM 3988 C C . LEU B 1 6 ? 64.029 -12.634 51.660 1.00 37.74 3 LEU B C 1
ATOM 3989 O O . LEU B 1 6 ? 63.585 -11.835 50.852 1.00 37.80 3 LEU B O 1
ATOM 3994 N N . PRO B 1 7 ? 65.317 -12.634 52.042 1.00 37.16 4 PRO B N 1
ATOM 3995 C CA . PRO B 1 7 ? 66.212 -11.645 51.456 1.00 36.90 4 PRO B CA 1
ATOM 3996 C C . PRO B 1 7 ? 66.479 -11.926 49.967 1.00 35.88 4 PRO B C 1
ATOM 3997 O O . PRO B 1 7 ? 66.331 -13.068 49.493 1.00 34.99 4 PRO B O 1
ATOM 4001 N N . GLU B 1 8 ? 66.843 -10.869 49.250 1.00 35.40 5 GLU B N 1
ATOM 4002 C CA A GLU B 1 8 ? 67.211 -10.940 47.845 0.50 34.18 5 GLU B CA 1
ATOM 4003 C CA B GLU B 1 8 ? 67.215 -10.993 47.848 0.50 34.27 5 GLU B CA 1
ATOM 4004 C C . GLU B 1 8 ? 68.702 -11.292 47.766 1.00 33.00 5 GLU B C 1
ATOM 4005 O O . GLU B 1 8 ? 69.471 -10.870 48.625 1.00 32.52 5 GLU B O 1
ATOM 4016 N N . SER B 1 9 ? 69.092 -12.049 46.738 1.00 30.55 6 SER B N 1
ATOM 4017 C CA . SER B 1 9 ? 70.492 -12.385 46.514 1.00 29.25 6 SER B CA 1
ATOM 4018 C C . SER B 1 9 ? 71.334 -11.131 46.400 1.00 30.53 6 SER B C 1
ATOM 4019 O O . SER B 1 9 ? 70.817 -10.075 46.013 1.00 30.09 6 SER B O 1
ATOM 4022 N N . LYS B 1 10 ? 72.622 -11.276 46.708 1.00 30.87 7 LYS B N 1
ATOM 4023 C CA . LYS B 1 10 ? 73.594 -10.202 46.527 1.00 32.87 7 LYS B CA 1
ATOM 4024 C C . LYS B 1 10 ? 74.091 -10.156 45.080 1.00 32.30 7 LYS B C 1
ATOM 4025 O O . LYS B 1 10 ? 74.046 -11.166 44.362 1.00 31.23 7 LYS B O 1
ATOM 4031 N N . ASP B 1 11 ? 74.576 -8.980 44.675 1.00 32.87 8 ASP B N 1
ATOM 4032 C CA . ASP B 1 11 ? 75.102 -8.747 43.342 1.00 32.63 8 ASP B CA 1
ATOM 4033 C C . ASP B 1 11 ? 76.610 -9.014 43.305 1.00 32.27 8 ASP B C 1
ATOM 4034 O O . ASP B 1 11 ? 77.420 -8.252 43.860 1.00 33.28 8 ASP B O 1
ATOM 4039 N N . PHE B 1 12 ? 76.978 -10.098 42.635 1.00 30.79 9 PHE B N 1
ATOM 4040 C CA . PHE B 1 12 ? 78.373 -10.519 42.530 1.00 30.18 9 PHE B CA 1
ATOM 4041 C C . PHE B 1 12 ? 78.902 -10.238 41.128 1.00 29.15 9 PHE B C 1
ATOM 4042 O O . PHE B 1 12 ? 79.812 -10.919 40.650 1.00 28.56 9 PHE B O 1
ATOM 4050 N N . SER B 1 13 ? 78.327 -9.238 40.465 1.00 28.58 10 SER B N 1
ATOM 4051 C CA . SER B 1 13 ? 78.653 -8.996 39.061 1.00 27.84 10 SER B CA 1
ATOM 4052 C C . SER B 1 13 ? 80.112 -8.555 38.915 1.00 28.00 10 SER B C 1
ATOM 4053 O O . SER B 1 13 ? 80.705 -8.711 37.837 1.00 26.69 10 SER B O 1
ATOM 4056 N N . TYR B 1 14 ? 80.682 -8.022 40.004 1.00 26.98 11 TYR B N 1
ATOM 4057 C CA . TYR B 1 14 ? 82.103 -7.653 40.037 1.00 28.59 11 TYR B CA 1
ATOM 4058 C C . TYR B 1 14 ? 83.034 -8.878 39.795 1.00 27.48 11 TYR B C 1
ATOM 4059 O O . TYR B 1 14 ? 84.200 -8.708 39.406 1.00 26.70 11 TYR B O 1
ATOM 4068 N N . LEU B 1 15 ? 82.500 -10.092 39.990 1.00 26.21 12 LEU B N 1
ATOM 4069 C CA . LEU B 1 15 ? 83.221 -11.346 39.672 1.00 25.26 12 LEU B CA 1
ATOM 4070 C C . LEU B 1 15 ? 83.116 -11.831 38.202 1.00 24.93 12 LEU B C 1
ATOM 4071 O O . LEU B 1 15 ? 83.831 -12.773 37.811 1.00 24.29 12 LEU B O 1
ATOM 4076 N N . PHE B 1 16 ? 82.215 -11.249 37.404 1.00 24.06 13 PHE B N 1
ATOM 4077 C CA . PHE B 1 16 ? 82.024 -11.716 36.014 1.00 23.88 13 PHE B CA 1
ATOM 4078 C C . PHE B 1 16 ? 83.287 -11.552 35.182 1.00 23.92 13 PHE B C 1
ATOM 4079 O O . PHE B 1 16 ? 84.059 -10.608 35.395 1.00 24.60 13 PHE B O 1
ATOM 4087 N N . SER B 1 17 ? 83.499 -12.472 34.240 1.00 22.59 14 SER B N 1
ATOM 4088 C CA . SER B 1 17 ? 84.669 -12.423 33.382 1.00 22.53 14 SER B CA 1
ATOM 4089 C C . SER B 1 17 ? 84.534 -11.272 32.391 1.00 23.12 14 SER B C 1
ATOM 4090 O O . SER B 1 17 ? 83.432 -10.733 32.185 1.00 22.54 14 SER B O 1
ATOM 4093 N N . ASP B 1 18 ? 85.638 -10.938 31.738 1.00 22.98 15 ASP B N 1
ATOM 4094 C CA . ASP B 1 18 ? 85.642 -9.924 30.687 1.00 24.09 15 ASP B CA 1
ATOM 4095 C C . ASP B 1 18 ? 84.691 -10.302 29.557 1.00 23.33 15 ASP B C 1
ATOM 4096 O O . ASP B 1 18 ? 83.985 -9.445 29.000 1.00 23.19 15 ASP B O 1
ATOM 4101 N N . GLU B 1 19 ? 84.692 -11.583 29.215 1.00 22.55 16 GLU B N 1
ATOM 4102 C CA . GLU B 1 19 ? 83.846 -12.098 28.142 1.00 22.78 16 GLU B CA 1
ATOM 4103 C C . GLU B 1 19 ? 82.369 -11.871 28.490 1.00 22.44 16 GLU B C 1
ATOM 4104 O O . GLU B 1 19 ? 81.615 -11.340 27.679 1.00 22.84 16 GLU B O 1
ATOM 4110 N N . THR B 1 20 ? 81.976 -12.266 29.698 1.00 21.93 17 THR B N 1
ATOM 4111 C CA . THR B 1 20 ? 80.641 -12.010 30.229 1.00 22.02 17 THR B CA 1
ATOM 4112 C C . THR B 1 20 ? 80.250 -10.515 30.161 1.00 23.06 17 THR B C 1
ATOM 4113 O O . THR B 1 20 ? 79.164 -10.203 29.688 1.00 23.42 17 THR B O 1
ATOM 4117 N N . ASN B 1 21 ? 81.130 -9.606 30.603 1.00 23.68 18 ASN B N 1
ATOM 4118 C CA . ASN B 1 21 ? 80.848 -8.165 30.542 1.00 25.39 18 ASN B CA 1
ATOM 4119 C C . ASN B 1 21 ? 80.719 -7.629 29.115 1.00 26.31 18 ASN B C 1
ATOM 4120 O O . ASN B 1 21 ? 80.003 -6.656 28.889 1.00 27.27 18 ASN B O 1
ATOM 4125 N N . ALA B 1 22 ? 81.405 -8.267 28.166 1.00 26.31 19 ALA B N 1
ATOM 4126 C CA . ALA B 1 22 ? 81.356 -7.868 26.751 1.00 28.46 19 ALA B CA 1
ATOM 4127 C C . ALA B 1 22 ? 80.184 -8.506 25.977 1.00 28.70 19 ALA B C 1
ATOM 4128 O O . ALA B 1 22 ? 79.834 -8.055 24.875 1.00 29.85 19 ALA B O 1
ATOM 4130 N N . ARG B 1 23 ? 79.596 -9.565 26.522 1.00 27.93 20 ARG B N 1
ATOM 4131 C CA . ARG B 1 23 ? 78.492 -10.198 25.807 1.00 29.07 20 ARG B CA 1
ATOM 4132 C C . ARG B 1 23 ? 77.237 -9.310 25.882 1.00 30.70 20 ARG B C 1
ATOM 4133 O O . ARG B 1 23 ? 76.730 -9.018 26.964 1.00 30.75 20 ARG B O 1
ATOM 4141 N N . LYS B 1 24 ? 76.776 -8.845 24.733 1.00 33.16 21 LYS B N 1
ATOM 4142 C CA . LYS B 1 24 ? 75.552 -8.025 24.665 1.00 36.56 21 LYS B CA 1
ATOM 4143 C C . LYS B 1 24 ? 74.532 -8.769 23.795 1.00 38.23 21 LYS B C 1
ATOM 4144 O O . LYS B 1 24 ? 74.830 -9.127 22.646 1.00 38.89 21 LYS B O 1
ATOM 4146 N N . PRO B 1 25 ? 73.343 -9.051 24.351 1.00 39.76 22 PRO B N 1
ATOM 4147 C CA . PRO B 1 25 ? 72.367 -9.811 23.567 1.00 40.62 22 PRO B CA 1
ATOM 4148 C C . PRO B 1 25 ? 71.714 -8.879 22.535 1.00 41.98 22 PRO B C 1
ATOM 4149 O O . PRO B 1 25 ? 71.704 -7.655 22.722 1.00 41.81 22 PRO B O 1
ATOM 4153 N N . SER B 1 26 ? 71.201 -9.450 21.446 1.00 42.87 23 SER B N 1
ATOM 4154 C CA . SER B 1 26 ? 70.671 -8.619 20.362 1.00 43.75 23 SER B CA 1
ATOM 4155 C C . SER B 1 26 ? 69.313 -8.030 20.719 1.00 43.82 23 SER B C 1
ATOM 4156 O O . SER B 1 26 ? 68.540 -8.637 21.464 1.00 43.01 23 SER B O 1
ATOM 4159 N N . PRO B 1 27 ? 69.028 -6.832 20.198 1.00 44.65 24 PRO B N 1
ATOM 4160 C CA . PRO B 1 27 ? 67.658 -6.327 20.279 1.00 45.57 24 PRO B CA 1
ATOM 4161 C C . PRO B 1 27 ? 66.694 -7.312 19.581 1.00 45.53 24 PRO B C 1
ATOM 4162 O O . PRO B 1 27 ? 65.505 -7.368 19.907 1.00 44.71 24 PRO B O 1
ATOM 4166 N N . LEU B 1 28 ? 67.244 -8.103 18.658 1.00 45.64 25 LEU B N 1
ATOM 4167 C CA . LEU B 1 28 ? 66.525 -9.179 17.994 1.00 46.45 25 LEU B CA 1
ATOM 4168 C C . LEU B 1 28 ? 65.892 -10.169 18.975 1.00 46.74 25 LEU B C 1
ATOM 4169 O O . LEU B 1 28 ? 64.836 -10.718 18.684 1.00 47.10 25 LEU B O 1
ATOM 4174 N N . LYS B 1 29 ? 66.526 -10.388 20.132 1.00 47.42 26 LYS B N 1
ATOM 4175 C CA . LYS B 1 29 ? 65.987 -11.299 21.151 1.00 47.90 26 LYS B CA 1
ATOM 4176 C C . LYS B 1 29 ? 64.639 -10.820 21.667 1.00 49.31 26 LYS B C 1
ATOM 4177 O O . LYS B 1 29 ? 63.747 -11.638 21.886 1.00 49.91 26 LYS B O 1
ATOM 4179 N N . THR B 1 30 ? 64.491 -9.505 21.846 1.00 50.89 27 THR B N 1
ATOM 4180 C CA . THR B 1 30 ? 63.218 -8.893 22.240 1.00 52.57 27 THR B CA 1
ATOM 4181 C C . THR B 1 30 ? 62.077 -9.259 21.289 1.00 53.54 27 THR B C 1
ATOM 4182 O O . THR B 1 30 ? 60.993 -9.670 21.717 1.00 53.77 27 THR B O 1
ATOM 4186 N N . CYS B 1 31 ? 62.336 -9.109 19.998 1.00 54.45 28 CYS B N 1
ATOM 4187 C CA . CYS B 1 31 ? 61.352 -9.372 18.958 1.00 55.38 28 CYS B CA 1
ATOM 4188 C C . CYS B 1 31 ? 60.707 -10.754 19.016 1.00 55.78 28 CYS B C 1
ATOM 4189 O O . CYS B 1 31 ? 59.500 -10.876 18.792 1.00 56.79 28 CYS B O 1
ATOM 4192 N N . ILE B 1 32 ? 61.495 -11.781 19.335 1.00 55.63 29 ILE B N 1
ATOM 4193 C CA . ILE B 1 32 ? 61.011 -13.163 19.341 1.00 55.88 29 ILE B CA 1
ATOM 4194 C C . ILE B 1 32 ? 59.914 -13.422 20.384 1.00 56.22 29 ILE B C 1
ATOM 4195 O O . ILE B 1 32 ? 59.396 -14.534 20.487 1.00 56.25 29 ILE B O 1
ATOM 4200 N N . HIS B 1 33 ? 59.551 -12.385 21.136 1.00 57.06 30 HIS B N 1
ATOM 4201 C CA . HIS B 1 33 ? 58.416 -12.450 22.051 1.00 57.52 30 HIS B CA 1
ATOM 4202 C C . HIS B 1 33 ? 57.126 -11.942 21.419 1.00 58.40 30 HIS B C 1
ATOM 4203 O O . HIS B 1 33 ? 56.068 -12.029 22.038 1.00 59.10 30 HIS B O 1
ATOM 4210 N N . LEU B 1 34 ? 57.201 -11.393 20.209 1.00 58.66 31 LEU B N 1
ATOM 4211 C CA . LEU B 1 34 ? 56.015 -10.800 19.575 1.00 59.67 31 LEU B CA 1
ATOM 4212 C C . LEU B 1 34 ? 55.323 -11.694 18.538 1.00 60.10 31 LEU B C 1
ATOM 4213 O O . LEU B 1 34 ? 54.522 -11.209 17.738 1.00 60.73 31 LEU B O 1
ATOM 4218 N N . PHE B 1 35 ? 55.621 -12.993 18.569 1.00 60.22 32 PHE B N 1
ATOM 4219 C CA . PHE B 1 35 ? 55.021 -13.967 17.648 1.00 61.18 32 PHE B CA 1
ATOM 4220 C C . PHE B 1 35 ? 53.497 -14.106 17.719 1.00 61.80 32 PHE B C 1
ATOM 4221 O O . PHE B 1 35 ? 52.805 -13.886 16.711 1.00 62.91 32 PHE B O 1
ATOM 4229 N N . GLN B 1 36 ? 52.978 -14.456 18.896 1.00 61.53 33 GLN B N 1
ATOM 4230 C CA . GLN B 1 36 ? 51.532 -14.665 19.082 1.00 61.42 33 GLN B CA 1
ATOM 4231 C C . GLN B 1 36 ? 50.734 -13.352 19.201 1.00 62.23 33 GLN B C 1
ATOM 4232 O O . GLN B 1 36 ? 49.490 -13.355 19.196 1.00 63.11 33 GLN B O 1
ATOM 4234 N N . ASP B 1 37 ? 51.440 -12.227 19.288 1.00 61.32 34 ASP B N 1
ATOM 4235 C CA . ASP B 1 37 ? 50.777 -10.927 19.331 1.00 61.55 34 ASP B CA 1
ATOM 4236 C C . ASP B 1 37 ? 49.889 -10.696 18.096 1.00 61.54 34 ASP B C 1
ATOM 4237 O O . ASP B 1 37 ? 50.369 -10.787 16.963 1.00 61.23 34 ASP B O 1
ATOM 4242 N N . PRO B 1 38 ? 48.596 -10.368 18.322 1.00 61.28 35 PRO B N 1
ATOM 4243 C CA . PRO B 1 38 ? 47.589 -10.336 17.264 1.00 61.17 35 PRO B CA 1
ATOM 4244 C C . PRO B 1 38 ? 47.360 -8.951 16.654 1.00 61.20 35 PRO B C 1
ATOM 4245 O O . PRO B 1 38 ? 46.581 -8.815 15.703 1.00 62.08 35 PRO B O 1
ATOM 4249 N N . ASN B 1 39 ? 48.027 -7.935 17.195 1.00 59.30 36 ASN B N 1
ATOM 4250 C CA . ASN B 1 39 ? 47.872 -6.575 16.695 1.00 58.86 36 ASN B CA 1
ATOM 4251 C C . ASN B 1 39 ? 49.038 -6.162 15.805 1.00 56.94 36 ASN B C 1
ATOM 4252 O O . ASN B 1 39 ? 48.874 -5.353 14.880 1.00 57.72 36 ASN B O 1
ATOM 4257 N N . ILE B 1 40 ? 50.206 -6.728 16.108 1.00 53.48 37 ILE B N 1
ATOM 4258 C CA . ILE B 1 40 ? 51.430 -6.548 15.320 1.00 51.25 37 ILE B CA 1
ATOM 4259 C C . ILE B 1 40 ? 51.668 -7.835 14.535 1.00 48.44 37 ILE B C 1
ATOM 4260 O O . ILE B 1 40 ? 51.783 -8.896 15.133 1.00 47.59 37 ILE B O 1
ATOM 4265 N N . ILE B 1 41 ? 51.724 -7.729 13.205 1.00 46.61 38 ILE B N 1
ATOM 4266 C CA . ILE B 1 41 ? 52.119 -8.850 12.340 1.00 43.16 38 ILE B CA 1
ATOM 4267 C C . ILE B 1 41 ? 53.646 -8.883 12.325 1.00 41.79 38 ILE B C 1
ATOM 4268 O O . ILE B 1 41 ? 54.324 -7.887 11.999 1.00 42.28 38 ILE B O 1
ATOM 4273 N N . PHE B 1 42 ? 54.183 -10.024 12.699 1.00 38.84 39 PHE B N 1
ATOM 4274 C CA . PHE B 1 42 ? 55.596 -10.108 12.990 1.00 37.42 39 PHE B CA 1
ATOM 4275 C C . PHE B 1 42 ? 56.321 -10.905 11.895 1.00 34.77 39 PHE B C 1
ATOM 4276 O O . PHE B 1 42 ? 56.180 -12.121 11.773 1.00 33.21 39 PHE B O 1
ATOM 4284 N N . LEU B 1 43 ? 57.064 -10.165 11.082 1.00 32.58 40 LEU B N 1
ATOM 4285 C CA . LEU B 1 43 ? 57.806 -10.733 9.962 1.00 30.60 40 LEU B CA 1
ATOM 4286 C C . LEU B 1 43 ? 59.297 -10.664 10.307 1.00 29.54 40 LEU B C 1
ATOM 4287 O O . LEU B 1 43 ? 60.144 -10.656 9.427 1.00 28.26 40 LEU B O 1
ATOM 4292 N N . GLY B 1 44 ? 59.601 -10.637 11.601 1.00 29.76 41 GLY B N 1
ATOM 4293 C CA . GLY B 1 44 ? 60.954 -10.359 12.067 1.00 30.56 41 GLY B CA 1
ATOM 4294 C C . GLY B 1 44 ? 61.769 -11.509 12.636 1.00 30.43 41 GLY B C 1
ATOM 4295 O O . GLY B 1 44 ? 62.863 -11.296 13.169 1.00 30.39 41 GLY B O 1
ATOM 4296 N N . GLY B 1 45 ? 61.272 -12.731 12.529 1.00 30.72 42 GLY B N 1
ATOM 4297 C CA . GLY B 1 45 ? 61.977 -13.856 13.155 1.00 31.56 42 GLY B CA 1
ATOM 4298 C C . GLY B 1 45 ? 62.564 -14.738 12.078 1.00 32.75 42 GLY B C 1
ATOM 4299 O O . GLY B 1 45 ? 62.664 -14.299 10.921 1.00 34.89 42 GLY B O 1
ATOM 4300 N N . GLY B 1 46 ? 62.960 -15.955 12.461 1.00 31.86 43 GLY B N 1
ATOM 4301 C CA . GLY B 1 46 ? 63.345 -17.020 11.544 1.00 32.05 43 GLY B CA 1
ATOM 4302 C C . GLY B 1 46 ? 62.788 -18.367 12.001 1.00 31.91 43 GLY B C 1
ATOM 4303 O O . GLY B 1 46 ? 63.537 -19.346 12.059 1.00 32.02 43 GLY B O 1
ATOM 4304 N N . LEU B 1 47 ? 61.500 -18.417 12.362 1.00 31.23 44 LEU B N 1
ATOM 4305 C CA . LEU B 1 47 ? 60.906 -19.623 12.966 1.00 31.27 44 LEU B CA 1
ATOM 4306 C C . LEU B 1 47 ? 60.179 -20.487 11.946 1.00 31.53 44 LEU B C 1
ATOM 4307 O O . LEU B 1 47 ? 59.061 -20.137 11.514 1.00 33.22 44 LEU B O 1
ATOM 4312 N N . PRO B 1 48 ? 60.791 -21.624 11.555 1.00 29.55 45 PRO B N 1
ATOM 4313 C CA . PRO B 1 48 ? 60.145 -22.396 10.494 1.00 28.76 45 PRO B CA 1
ATOM 4314 C C . PRO B 1 48 ? 58.776 -22.934 10.954 1.00 27.96 45 PRO B C 1
ATOM 4315 O O . PRO B 1 48 ? 58.529 -23.028 12.183 1.00 27.62 45 PRO B O 1
ATOM 4319 N N . LEU B 1 49 ? 57.882 -23.239 10.008 1.00 26.90 46 LEU B N 1
ATOM 4320 C CA . LEU B 1 49 ? 56.566 -23.791 10.323 1.00 26.21 46 LEU B CA 1
ATOM 4321 C C . LEU B 1 49 ? 56.625 -25.140 10.980 1.00 25.62 46 LEU B C 1
ATOM 4322 O O . LEU B 1 49 ? 57.260 -26.077 10.464 1.00 23.69 46 LEU B O 1
ATOM 4327 N N . LYS B 1 50 ? 55.864 -25.255 12.065 1.00 23.98 47 LYS B N 1
ATOM 4328 C CA . LYS B 1 50 ? 55.834 -26.470 12.834 1.00 24.06 47 LYS B CA 1
ATOM 4329 C C . LYS B 1 50 ? 55.143 -27.566 12.032 1.00 23.70 47 LYS B C 1
ATOM 4330 O O . LYS B 1 50 ? 55.325 -28.710 12.336 1.00 22.96 47 LYS B O 1
ATOM 4336 N N . ASP B 1 51 ? 54.343 -27.195 11.024 1.00 23.99 48 ASP B N 1
ATOM 4337 C CA . ASP B 1 51 ? 53.729 -28.155 10.119 1.00 24.42 48 ASP B CA 1
ATOM 4338 C C . ASP B 1 51 ? 54.742 -29.118 9.527 1.00 23.06 48 ASP B C 1
ATOM 4339 O O . ASP B 1 51 ? 54.400 -30.248 9.269 1.00 22.35 48 ASP B O 1
ATOM 4344 N N . TYR B 1 52 ? 55.978 -28.667 9.287 1.00 21.95 49 TYR B N 1
ATOM 4345 C CA . TYR B 1 52 ? 56.977 -29.515 8.623 1.00 21.95 49 TYR B CA 1
ATOM 4346 C C . TYR B 1 52 ? 57.802 -30.379 9.559 1.00 21.47 49 TYR B C 1
ATOM 4347 O O . TYR B 1 52 ? 58.631 -31.158 9.101 1.00 22.82 49 TYR B O 1
ATOM 4356 N N . PHE B 1 53 ? 57.622 -30.248 10.867 1.00 19.55 50 PHE B N 1
ATOM 4357 C CA . PHE B 1 53 ? 58.426 -31.079 11.761 1.00 18.69 50 PHE B CA 1
ATOM 4358 C C . PHE B 1 53 ? 57.993 -32.549 11.552 1.00 18.71 50 PHE B C 1
ATOM 4359 O O . PHE B 1 53 ? 56.823 -32.901 11.799 1.00 18.69 50 PHE B O 1
ATOM 4367 N N . PRO B 1 54 ? 58.939 -33.422 11.146 1.00 18.62 51 PRO B N 1
ATOM 4368 C CA . PRO B 1 54 ? 58.505 -34.742 10.618 1.00 18.65 51 PRO B CA 1
ATOM 4369 C C . PRO B 1 54 ? 58.324 -35.852 11.677 1.00 18.59 51 PRO B C 1
ATOM 4370 O O . PRO B 1 54 ? 58.783 -36.983 11.468 1.00 18.37 51 PRO B O 1
ATOM 4374 N N . TRP B 1 55 ? 57.711 -35.520 12.817 1.00 18.54 52 TRP B N 1
ATOM 4375 C CA . TRP B 1 55 ? 57.410 -36.516 13.854 1.00 18.48 52 TRP B CA 1
ATOM 4376 C C . TRP B 1 55 ? 56.082 -36.186 14.508 1.00 18.52 52 TRP B C 1
ATOM 4377 O O . TRP B 1 55 ? 55.750 -35.002 14.703 1.00 17.60 52 TRP B O 1
ATOM 4388 N N . ASP B 1 56 ? 55.343 -37.226 14.861 1.00 18.61 53 ASP B N 1
ATOM 4389 C CA . ASP B 1 56 ? 54.156 -37.053 15.692 1.00 19.44 53 ASP B CA 1
ATOM 4390 C C . ASP B 1 56 ? 53.985 -38.325 16.506 1.00 19.60 53 ASP B C 1
ATOM 4391 O O . ASP B 1 56 ? 54.512 -39.391 16.136 1.00 19.87 53 ASP B O 1
ATOM 4396 N N . ASN B 1 57 ? 53.230 -38.216 17.602 1.00 19.46 54 ASN B N 1
ATOM 4397 C CA . ASN B 1 57 ? 52.900 -39.361 18.441 1.00 19.78 54 ASN B CA 1
ATOM 4398 C C . ASN B 1 57 ? 54.170 -40.065 18.922 1.00 18.91 54 ASN B C 1
ATOM 4399 O O . ASN B 1 57 ? 54.428 -41.237 18.601 1.00 19.39 54 ASN B O 1
ATOM 4404 N N . LEU B 1 58 ? 54.974 -39.323 19.667 1.00 18.77 55 LEU B N 1
ATOM 4405 C CA . LEU B 1 58 ? 56.158 -39.903 20.290 1.00 18.63 55 LEU B CA 1
ATOM 4406 C C . LEU B 1 58 ? 55.713 -40.752 21.491 1.00 18.40 55 LEU B C 1
ATOM 4407 O O . LEU B 1 58 ? 55.065 -40.245 22.398 1.00 17.78 55 LEU B O 1
ATOM 4412 N N . SER B 1 59 ? 56.072 -42.030 21.485 1.00 18.29 56 SER B N 1
ATOM 4413 C CA . SER B 1 59 ? 55.624 -42.949 22.552 1.00 18.76 56 SER B CA 1
ATOM 4414 C C . SER B 1 59 ? 56.814 -43.671 23.182 1.00 18.45 56 SER B C 1
ATOM 4415 O O . SER B 1 59 ? 57.835 -43.876 22.522 1.00 18.03 56 SER B O 1
ATOM 4418 N N . VAL B 1 60 ? 56.664 -44.134 24.424 1.00 17.18 57 VAL B N 1
ATOM 4419 C CA . VAL B 1 60 ? 57.745 -44.916 25.047 1.00 17.07 57 VAL B CA 1
ATOM 4420 C C . VAL B 1 60 ? 57.192 -45.681 26.253 1.00 17.74 57 VAL B C 1
ATOM 4421 O O . VAL B 1 60 ? 56.074 -45.375 26.717 1.00 18.38 57 VAL B O 1
ATOM 4425 N N . ASP B 1 61 ? 57.936 -46.694 26.702 1.00 17.74 58 ASP B N 1
ATOM 4426 C CA . ASP B 1 61 ? 57.637 -47.439 27.935 1.00 18.37 58 ASP B CA 1
ATOM 4427 C C . ASP B 1 61 ? 58.604 -46.959 29.021 1.00 17.64 58 ASP B C 1
ATOM 4428 O O . ASP B 1 61 ? 59.796 -46.774 28.749 1.00 17.46 58 ASP B O 1
ATOM 4433 N N . SER B 1 62 ? 58.108 -46.760 30.241 1.00 17.91 59 SER B N 1
ATOM 4434 C CA . SER B 1 62 ? 58.968 -46.436 31.389 1.00 17.17 59 SER B CA 1
ATOM 4435 C C . SER B 1 62 ? 58.575 -47.347 32.553 1.00 18.22 59 SER B C 1
ATOM 4436 O O . SER B 1 62 ? 57.424 -47.823 32.602 1.00 18.11 59 SER B O 1
ATOM 4439 N N . PRO B 1 63 ? 59.501 -47.605 33.497 1.00 17.92 60 PRO B N 1
ATOM 4440 C CA . PRO B 1 63 ? 59.116 -48.425 34.663 1.00 18.80 60 PRO B CA 1
ATOM 4441 C C . PRO B 1 63 ? 58.074 -47.707 35.555 1.00 19.32 60 PRO B C 1
ATOM 4442 O O . PRO B 1 63 ? 57.868 -46.472 35.416 1.00 17.95 60 PRO B O 1
ATOM 4446 N N . LYS B 1 64 ? 57.429 -48.463 36.454 1.00 19.80 61 LYS B N 1
ATOM 4447 C CA A LYS B 1 64 ? 56.276 -47.963 37.208 0.50 19.74 61 LYS B CA 1
ATOM 4448 C CA B LYS B 1 64 ? 56.279 -47.957 37.209 0.50 19.62 61 LYS B CA 1
ATOM 4449 C C . LYS B 1 64 ? 56.559 -47.863 38.711 1.00 19.95 61 LYS B C 1
ATOM 4450 O O . LYS B 1 64 ? 56.988 -48.835 39.324 1.00 20.33 61 LYS B O 1
ATOM 4461 N N . PRO B 1 65 ? 56.318 -46.679 39.308 1.00 20.24 62 PRO B N 1
ATOM 4462 C CA . PRO B 1 65 ? 56.469 -46.587 40.774 1.00 20.45 62 PRO B CA 1
ATOM 4463 C C . PRO B 1 65 ? 55.525 -47.595 41.471 1.00 22.12 62 PRO B C 1
ATOM 4464 O O . PRO B 1 65 ? 54.466 -47.939 40.907 1.00 22.42 62 PRO B O 1
ATOM 4468 N N . PRO B 1 66 ? 55.888 -48.069 42.682 1.00 22.72 63 PRO B N 1
ATOM 4469 C CA . PRO B 1 66 ? 57.072 -47.677 43.444 1.00 22.67 63 PRO B CA 1
ATOM 4470 C C . PRO B 1 66 ? 58.271 -48.589 43.147 1.00 23.30 63 PRO B C 1
ATOM 4471 O O . PRO B 1 66 ? 59.148 -48.741 43.988 1.00 24.60 63 PRO B O 1
ATOM 4475 N N . PHE B 1 67 ? 58.322 -49.154 41.938 1.00 23.33 64 PHE B N 1
ATOM 4476 C CA . PHE B 1 67 ? 59.442 -50.003 41.466 1.00 23.17 64 PHE B CA 1
ATOM 4477 C C . PHE B 1 67 ? 59.724 -51.199 42.411 1.00 24.80 64 PHE B C 1
ATOM 4478 O O . PHE B 1 67 ? 60.885 -51.436 42.796 1.00 24.76 64 PHE B O 1
ATOM 4486 N N . PRO B 1 68 ? 58.673 -51.961 42.781 1.00 26.56 65 PRO B N 1
ATOM 4487 C CA . PRO B 1 68 ? 58.845 -52.986 43.825 1.00 28.01 65 PRO B CA 1
ATOM 4488 C C . PRO B 1 68 ? 59.854 -54.084 43.487 1.00 29.38 65 PRO B C 1
ATOM 4489 O O . PRO B 1 68 ? 60.390 -54.715 44.392 1.00 30.26 65 PRO B O 1
ATOM 4493 N N . GLN B 1 69 ? 60.107 -54.320 42.206 1.00 29.89 66 GLN B N 1
ATOM 4494 C CA . GLN B 1 69 ? 61.030 -55.370 41.811 1.00 31.10 66 GLN B CA 1
ATOM 4495 C C . GLN B 1 69 ? 62.470 -54.853 41.635 1.00 30.77 66 GLN B C 1
ATOM 4496 O O . GLN B 1 69 ? 63.362 -55.606 41.227 1.00 30.98 66 GLN B O 1
ATOM 4498 N N . GLY B 1 70 ? 62.712 -53.586 41.979 1.00 28.72 67 GLY B N 1
ATOM 4499 C CA . GLY B 1 70 ? 64.003 -53.000 41.719 1.00 28.01 67 GLY B CA 1
ATOM 4500 C C . GLY B 1 70 ? 63.950 -52.133 40.466 1.00 26.78 67 GLY B C 1
ATOM 4501 O O . GLY B 1 70 ? 63.190 -52.405 39.530 1.00 27.67 67 GLY B O 1
ATOM 4502 N N . ILE B 1 71 ? 64.743 -51.078 40.448 1.00 25.08 68 ILE B N 1
ATOM 4503 C CA . ILE B 1 71 ? 64.765 -50.174 39.303 1.00 24.45 68 ILE B CA 1
ATOM 4504 C C . ILE B 1 71 ? 65.473 -50.736 38.059 1.00 24.11 68 ILE B C 1
ATOM 4505 O O . ILE B 1 71 ? 65.481 -50.086 37.001 1.00 24.32 68 ILE B O 1
ATOM 4510 N N . GLY B 1 72 ? 66.084 -51.905 38.196 1.00 23.67 69 GLY B N 1
ATOM 4511 C CA . GLY B 1 72 ? 66.692 -52.602 37.066 1.00 24.16 69 GLY B CA 1
ATOM 4512 C C . GLY B 1 72 ? 65.833 -53.732 36.492 1.00 25.02 69 GLY B C 1
ATOM 4513 O O . GLY B 1 72 ? 66.257 -54.401 35.558 1.00 23.82 69 GLY B O 1
ATOM 4514 N N . ALA B 1 73 ? 64.620 -53.932 37.026 1.00 25.20 70 ALA B N 1
ATOM 4515 C CA . ALA B 1 73 ? 63.709 -54.967 36.496 1.00 26.86 70 ALA B CA 1
ATOM 4516 C C . ALA B 1 73 ? 63.311 -54.656 35.049 1.00 26.82 70 ALA B C 1
ATOM 4517 O O . ALA B 1 73 ? 63.311 -53.492 34.653 1.00 25.70 70 ALA B O 1
ATOM 4519 N N . PRO B 1 74 ? 63.000 -55.700 34.245 1.00 27.93 71 PRO B N 1
ATOM 4520 C CA . PRO B 1 74 ? 62.598 -55.430 32.845 1.00 27.59 71 PRO B CA 1
ATOM 4521 C C . PRO B 1 74 ? 61.403 -54.487 32.809 1.00 26.36 71 PRO B C 1
ATOM 4522 O O . PRO B 1 74 ? 60.572 -54.539 33.715 1.00 26.10 71 PRO B O 1
ATOM 4526 N N . ILE B 1 75 ? 61.365 -53.591 31.821 1.00 25.72 72 ILE B N 1
ATOM 4527 C CA . ILE B 1 75 ? 60.209 -52.703 31.612 1.00 25.47 72 ILE B CA 1
ATOM 4528 C C . ILE B 1 75 ? 59.152 -53.459 30.780 1.00 27.49 72 ILE B C 1
ATOM 4529 O O . ILE B 1 75 ? 59.156 -53.421 29.537 1.00 28.53 72 ILE B O 1
ATOM 4534 N N . ASP B 1 76 ? 58.298 -54.173 31.498 1.00 27.95 73 ASP B N 1
ATOM 4535 C CA . ASP B 1 76 ? 57.198 -54.958 30.923 1.00 30.35 73 ASP B CA 1
ATOM 4536 C C . ASP B 1 76 ? 56.235 -55.403 32.011 1.00 29.65 73 ASP B C 1
ATOM 4537 O O . ASP B 1 76 ? 56.432 -55.069 33.189 1.00 28.81 73 ASP B O 1
ATOM 4542 N N . GLU B 1 77 ? 55.225 -56.192 31.628 1.00 30.37 74 GLU B N 1
ATOM 4543 C CA . GLU B 1 77 ? 54.193 -56.655 32.558 1.00 31.25 74 GLU B CA 1
ATOM 4544 C C . GLU B 1 77 ? 53.730 -55.484 33.389 1.00 29.03 74 GLU B C 1
ATOM 4545 O O . GLU B 1 77 ? 53.468 -54.415 32.853 1.00 27.57 74 GLU B O 1
ATOM 4551 N N . GLN B 1 78 ? 53.681 -55.702 34.704 1.00 28.69 75 GLN B N 1
ATOM 4552 C CA . GLN B 1 78 ? 53.222 -54.694 35.664 1.00 28.65 75 GLN B CA 1
ATOM 4553 C C . GLN B 1 78 ? 54.166 -53.494 35.728 1.00 27.92 75 GLN B C 1
ATOM 4554 O O . GLN B 1 78 ? 53.709 -52.369 35.951 1.00 28.24 75 GLN B O 1
ATOM 4556 N N . ASN B 1 79 ? 55.466 -53.714 35.487 1.00 27.02 76 ASN B N 1
ATOM 4557 C CA . ASN B 1 79 ? 56.443 -52.655 35.637 1.00 25.26 76 ASN B CA 1
ATOM 4558 C C . ASN B 1 79 ? 56.577 -51.849 34.359 1.00 25.11 76 ASN B C 1
ATOM 4559 O O . ASN B 1 79 ? 57.655 -51.806 33.753 1.00 24.31 76 ASN B O 1
ATOM 4564 N N . CYS B 1 80 ? 55.483 -51.210 33.940 1.00 24.22 77 CYS B N 1
ATOM 4565 C CA . CYS B 1 80 ? 55.440 -50.571 32.632 1.00 23.77 77 CYS B CA 1
ATOM 4566 C C . CYS B 1 80 ? 54.340 -49.499 32.535 1.00 23.23 77 CYS B C 1
ATOM 4567 O O . CYS B 1 80 ? 53.176 -49.781 32.745 1.00 22.48 77 CYS B O 1
ATOM 4570 N N . ILE B 1 81 ? 54.750 -48.267 32.274 1.00 21.55 78 ILE B N 1
ATOM 4571 C CA . ILE B 1 81 ? 53.834 -47.186 31.943 1.00 22.89 78 ILE B CA 1
ATOM 4572 C C . ILE B 1 81 ? 54.077 -46.928 30.468 1.00 21.21 78 ILE B C 1
ATOM 4573 O O . ILE B 1 81 ? 55.226 -46.936 30.042 1.00 19.91 78 ILE B O 1
ATOM 4578 N N . LYS B 1 82 ? 52.994 -46.749 29.712 1.00 20.82 79 LYS B N 1
ATOM 4579 C CA . LYS B 1 82 ? 53.066 -46.375 28.317 1.00 20.50 79 LYS B CA 1
ATOM 4580 C C . LYS B 1 82 ? 52.428 -44.995 28.157 1.00 20.25 79 LYS B C 1
ATOM 4581 O O . LYS B 1 82 ? 51.347 -44.720 28.703 1.00 19.12 79 LYS B O 1
ATOM 4587 N N . TYR B 1 83 ? 53.062 -44.147 27.358 1.00 18.89 80 TYR B N 1
ATOM 4588 C CA . TYR B 1 83 ? 52.427 -42.886 26.996 1.00 18.59 80 TYR B CA 1
ATOM 4589 C C . TYR B 1 83 ? 52.772 -42.436 25.579 1.00 18.05 80 TYR B C 1
ATOM 4590 O O . TYR B 1 83 ? 53.651 -42.991 24.947 1.00 17.36 80 TYR B O 1
ATOM 4599 N N . THR B 1 84 ? 52.077 -41.412 25.112 1.00 18.72 81 THR B N 1
ATOM 4600 C CA . THR B 1 84 ? 52.256 -40.897 23.752 1.00 19.66 81 THR B CA 1
ATOM 4601 C C . THR B 1 84 ? 52.113 -39.387 23.817 1.00 20.62 81 THR B C 1
ATOM 4602 O O . THR B 1 84 ? 51.154 -38.869 24.416 1.00 20.10 81 THR B O 1
ATOM 4606 N N . VAL B 1 85 ? 53.069 -38.681 23.218 1.00 19.62 82 VAL B N 1
ATOM 4607 C CA . VAL B 1 85 ? 53.049 -37.237 23.258 1.00 19.76 82 VAL B CA 1
ATOM 4608 C C . VAL B 1 85 ? 52.752 -36.802 21.814 1.00 20.44 82 VAL B C 1
ATOM 4609 O O . VAL B 1 85 ? 53.439 -37.239 20.879 1.00 20.46 82 VAL B O 1
ATOM 4613 N N . ASN B 1 86 ? 51.743 -35.951 21.642 1.00 21.20 83 ASN B N 1
ATOM 4614 C CA . ASN B 1 86 ? 51.348 -35.479 20.318 1.00 23.24 83 ASN B CA 1
ATOM 4615 C C . ASN B 1 86 ? 52.089 -34.210 19.920 1.00 22.40 83 ASN B C 1
ATOM 4616 O O . ASN B 1 86 ? 52.617 -33.506 20.755 1.00 21.85 83 ASN B O 1
ATOM 4621 N N . LYS B 1 87 ? 52.091 -33.913 18.624 1.00 24.52 84 LYS B N 1
ATOM 4622 C CA . LYS B 1 87 ? 52.730 -32.708 18.101 1.00 25.82 84 LYS B CA 1
ATOM 4623 C C . LYS B 1 87 ? 51.919 -31.465 18.473 1.00 27.24 84 LYS B C 1
ATOM 4624 O O . LYS B 1 87 ? 52.467 -30.443 18.909 1.00 25.40 84 LYS B O 1
ATOM 4630 N N . ASP B 1 88 ? 50.601 -31.584 18.323 1.00 30.70 85 ASP B N 1
ATOM 4631 C CA . ASP B 1 88 ? 49.652 -30.550 18.707 1.00 34.61 85 ASP B CA 1
ATOM 4632 C C . ASP B 1 88 ? 48.475 -31.177 19.431 1.00 36.66 85 ASP B C 1
ATOM 4633 O O . ASP B 1 88 ? 48.088 -32.325 19.152 1.00 36.93 85 ASP B O 1
ATOM 4638 N N . TYR B 1 89 ? 47.905 -30.384 20.324 1.00 39.19 86 TYR B N 1
ATOM 4639 C CA . TYR B 1 89 ? 46.703 -30.734 21.058 1.00 42.10 86 TYR B CA 1
ATOM 4640 C C . TYR B 1 89 ? 45.557 -29.779 20.681 1.00 45.16 86 TYR B C 1
ATOM 4641 O O . TYR B 1 89 ? 45.711 -28.553 20.777 1.00 45.44 86 TYR B O 1
ATOM 4650 N N . ALA B 1 90 ? 44.429 -30.349 20.243 1.00 48.19 87 ALA B N 1
ATOM 4651 C CA . ALA B 1 90 ? 43.244 -29.568 19.848 1.00 51.55 87 ALA B CA 1
ATOM 4652 C C . ALA B 1 90 ? 42.926 -28.475 20.886 1.00 53.08 87 ALA B C 1
ATOM 4653 O O . ALA B 1 90 ? 42.780 -27.300 20.532 1.00 54.09 87 ALA B O 1
ATOM 4655 N N . ASP B 1 91 ? 42.859 -28.873 22.158 1.00 54.19 88 ASP B N 1
ATOM 4656 C CA . ASP B 1 91 ? 42.759 -27.953 23.305 1.00 55.37 88 ASP B CA 1
ATOM 4657 C C . ASP B 1 91 ? 43.482 -28.594 24.499 1.00 55.11 88 ASP B C 1
ATOM 4658 O O . ASP B 1 91 ? 43.704 -29.823 24.509 1.00 54.74 88 ASP B O 1
ATOM 4660 N N . LYS B 1 92 ? 43.833 -27.769 25.493 1.00 55.38 89 LYS B N 1
ATOM 4661 C CA . LYS B 1 92 ? 44.513 -28.225 26.717 1.00 54.85 89 LYS B CA 1
ATOM 4662 C C . LYS B 1 92 ? 43.880 -29.467 27.392 1.00 55.22 89 LYS B C 1
ATOM 4663 O O . LYS B 1 92 ? 44.572 -30.211 28.110 1.00 55.29 89 LYS B O 1
ATOM 4665 N N . SER B 1 93 ? 42.591 -29.695 27.139 1.00 55.37 90 SER B N 1
ATOM 4666 C CA . SER B 1 93 ? 41.855 -30.842 27.693 1.00 55.12 90 SER B CA 1
ATOM 4667 C C . SER B 1 93 ? 42.152 -32.153 26.952 1.00 54.25 90 SER B C 1
ATOM 4668 O O . SER B 1 93 ? 42.028 -33.246 27.530 1.00 53.95 90 SER B O 1
ATOM 4670 N N . ALA B 1 94 ? 42.528 -32.047 25.672 1.00 52.89 91 ALA B N 1
ATOM 4671 C CA . ALA B 1 94 ? 43.052 -33.208 24.935 1.00 50.96 91 ALA B CA 1
ATOM 4672 C C . ALA B 1 94 ? 44.493 -33.528 25.382 1.00 48.66 91 ALA B C 1
ATOM 4673 O O . ALA B 1 94 ? 45.053 -34.555 24.956 1.00 48.14 91 ALA B O 1
ATOM 4675 N N . ASN B 1 95 ? 45.047 -32.660 26.252 1.00 46.32 92 ASN B N 1
ATOM 4676 C CA . ASN B 1 95 ? 46.374 -32.815 26.911 1.00 44.48 92 ASN B CA 1
ATOM 4677 C C . ASN B 1 95 ? 46.323 -32.870 28.455 1.00 43.44 92 ASN B C 1
ATOM 4678 O O . ASN B 1 95 ? 46.888 -31.997 29.125 1.00 42.70 92 ASN B O 1
ATOM 4683 N N . PRO B 1 96 ? 45.688 -33.919 29.020 1.00 43.05 93 PRO B N 1
ATOM 4684 C CA . PRO B 1 96 ? 45.527 -33.992 30.478 1.00 42.40 93 PRO B CA 1
ATOM 4685 C C . PRO B 1 96 ? 46.846 -34.128 31.223 1.00 40.69 93 PRO B C 1
ATOM 4686 O O . PRO B 1 96 ? 46.958 -33.662 32.350 1.00 40.99 93 PRO B O 1
ATOM 4690 N N . SER B 1 97 ? 47.844 -34.745 30.584 1.00 39.05 94 SER B N 1
ATOM 4691 C CA . SER B 1 97 ? 49.136 -35.029 31.215 1.00 36.16 94 SER B CA 1
ATOM 4692 C C . SER B 1 97 ? 50.062 -33.820 31.296 1.00 34.93 94 SER B C 1
ATOM 4693 O O . SER B 1 97 ? 51.100 -33.877 31.968 1.00 33.26 94 SER B O 1
ATOM 4696 N N . ASN B 1 98 ? 49.686 -32.730 30.607 1.00 34.10 95 ASN B N 1
ATOM 4697 C CA . ASN B 1 98 ? 50.503 -31.512 30.541 1.00 32.67 95 ASN B CA 1
ATOM 4698 C C . ASN B 1 98 ? 51.944 -31.784 30.027 1.00 29.89 95 ASN B C 1
ATOM 4699 O O . ASN B 1 98 ? 52.932 -31.366 30.621 1.00 29.31 95 ASN B O 1
ATOM 4704 N N . ASP B 1 99 ? 52.013 -32.545 28.943 1.00 28.01 96 ASP B N 1
ATOM 4705 C CA . ASP B 1 99 ? 53.259 -32.846 28.234 1.00 25.73 96 ASP B CA 1
ATOM 4706 C C . ASP B 1 99 ? 53.652 -31.628 27.436 1.00 25.25 96 ASP B C 1
ATOM 4707 O O . ASP B 1 99 ? 52.772 -30.822 27.076 1.00 25.62 96 ASP B O 1
ATOM 4712 N N . ILE B 1 100 ? 54.944 -31.517 27.128 1.00 22.76 97 ILE B N 1
ATOM 4713 C CA . ILE B 1 100 ? 55.454 -30.504 26.197 1.00 20.62 97 ILE B CA 1
ATOM 4714 C C . ILE B 1 100 ? 55.072 -31.002 24.803 1.00 21.66 97 ILE B C 1
ATOM 4715 O O . ILE B 1 100 ? 55.567 -32.061 24.366 1.00 21.55 97 ILE B O 1
ATOM 4720 N N . PRO B 1 101 ? 54.173 -30.282 24.099 1.00 21.09 98 PRO B N 1
ATOM 4721 C CA . PRO B 1 101 ? 53.826 -30.813 22.788 1.00 21.00 98 PRO B CA 1
ATOM 4722 C C . PRO B 1 101 ? 55.038 -30.761 21.836 1.00 20.05 98 PRO B C 1
ATOM 4723 O O . PRO B 1 101 ? 55.837 -29.837 21.936 1.00 19.15 98 PRO B O 1
ATOM 4727 N N . LEU B 1 102 ? 55.158 -31.716 20.912 1.00 18.93 99 LEU B N 1
ATOM 4728 C CA . LEU B 1 102 ? 56.318 -31.728 20.001 1.00 19.88 99 LEU B CA 1
ATOM 4729 C C . LEU B 1 102 ? 56.452 -30.444 19.222 1.00 19.99 99 LEU B C 1
ATOM 4730 O O . LEU B 1 102 ? 57.560 -30.031 18.911 1.00 19.71 99 LEU B O 1
ATOM 4735 N N . SER B 1 103 ? 55.322 -29.824 18.871 1.00 20.93 100 SER B N 1
ATOM 4736 C CA . SER B 1 103 ? 55.383 -28.604 18.063 1.00 21.89 100 SER B CA 1
ATOM 4737 C C . SER B 1 103 ? 56.116 -27.492 18.807 1.00 21.62 100 SER B C 1
ATOM 4738 O O . SER B 1 103 ? 56.771 -26.652 18.195 1.00 22.72 100 SER B O 1
ATOM 4741 N N . ARG B 1 104 ? 56.034 -27.502 20.133 1.00 20.66 101 ARG B N 1
ATOM 4742 C CA . ARG B 1 104 ? 56.712 -26.516 20.951 1.00 19.42 101 ARG B CA 1
ATOM 4743 C C . ARG B 1 104 ? 58.146 -26.977 21.344 1.00 18.12 101 ARG B C 1
ATOM 4744 O O . ARG B 1 104 ? 59.100 -26.199 21.300 1.00 17.99 101 ARG B O 1
ATOM 4752 N N . ALA B 1 105 ? 58.296 -28.245 21.722 1.00 17.16 102 ALA B N 1
ATOM 4753 C CA . ALA B 1 105 ? 59.627 -28.819 22.037 1.00 16.64 102 ALA B CA 1
ATOM 4754 C C . ALA B 1 105 ? 60.608 -28.639 20.881 1.00 16.83 102 ALA B C 1
ATOM 4755 O O . ALA B 1 105 ? 61.825 -28.480 21.079 1.00 16.54 102 ALA B O 1
ATOM 4757 N N . LEU B 1 106 ? 60.069 -28.708 19.659 1.00 16.16 103 LEU B N 1
ATOM 4758 C CA . LEU B 1 106 ? 60.918 -28.741 18.487 1.00 16.21 103 LEU B CA 1
ATOM 4759 C C . LEU B 1 106 ? 61.046 -27.391 17.786 1.00 16.72 103 LEU B C 1
ATOM 4760 O O . LEU B 1 106 ? 61.779 -27.276 16.800 1.00 16.08 103 LEU B O 1
ATOM 4765 N N . GLN B 1 107 ? 60.352 -26.378 18.297 1.00 17.99 104 GLN B N 1
ATOM 4766 C CA . GLN B 1 107 ? 60.465 -25.022 17.751 1.00 19.49 104 GLN B CA 1
ATOM 4767 C C . GLN B 1 107 ? 61.534 -24.250 18.529 1.00 19.79 104 GLN B C 1
ATOM 4768 O O . GLN B 1 107 ? 61.816 -24.603 19.664 1.00 19.72 104 GLN B O 1
ATOM 4774 N N . TYR B 1 108 ? 62.112 -23.195 17.942 1.00 20.31 105 TYR B N 1
ATOM 4775 C CA . TYR B 1 108 ? 62.992 -22.290 18.724 1.00 20.88 105 TYR B CA 1
ATOM 4776 C C . TYR B 1 108 ? 62.222 -21.697 19.918 1.00 21.65 105 TYR B C 1
ATOM 4777 O O . TYR B 1 108 ? 60.989 -21.603 19.879 1.00 21.19 105 TYR B O 1
ATOM 4786 N N . GLY B 1 109 ? 62.952 -21.277 20.957 1.00 22.01 106 GLY B N 1
ATOM 4787 C CA . GLY B 1 109 ? 62.322 -20.633 22.121 1.00 22.70 106 GLY B CA 1
ATOM 4788 C C . GLY B 1 109 ? 62.653 -21.353 23.421 1.00 23.44 106 GLY B C 1
ATOM 4789 O O . GLY B 1 109 ? 63.283 -22.419 23.395 1.00 21.98 106 GLY B O 1
ATOM 4790 N N . PHE B 1 110 ? 62.232 -20.762 24.551 1.00 23.52 107 PHE B N 1
ATOM 4791 C CA . PHE B 1 110 ? 62.462 -21.349 25.886 1.00 23.57 107 PHE B CA 1
ATOM 4792 C C . PHE B 1 110 ? 63.917 -21.801 26.083 1.00 22.83 107 PHE B C 1
ATOM 4793 O O . PHE B 1 110 ? 64.188 -22.932 26.495 1.00 21.61 107 PHE B O 1
ATOM 4801 N N . SER B 1 111 ? 64.855 -20.894 25.809 1.00 23.25 108 SER B N 1
ATOM 4802 C CA A SER B 1 111 ? 66.276 -21.227 25.879 0.50 23.17 108 SER B CA 1
ATOM 4803 C CA B SER B 1 111 ? 66.292 -21.170 25.899 0.50 22.68 108 SER B CA 1
ATOM 4804 C C . SER B 1 111 ? 66.723 -21.655 27.284 1.00 22.51 108 SER B C 1
ATOM 4805 O O . SER B 1 111 ? 67.741 -22.330 27.431 1.00 22.88 108 SER B O 1
ATOM 4810 N N . ALA B 1 112 ? 65.945 -21.307 28.301 1.00 21.90 109 ALA B N 1
ATOM 4811 C CA . ALA B 1 112 ? 66.217 -21.771 29.672 1.00 21.48 109 ALA B CA 1
ATOM 4812 C C . ALA B 1 112 ? 65.725 -23.208 29.940 1.00 20.58 109 ALA B C 1
ATOM 4813 O O . ALA B 1 112 ? 66.056 -23.806 30.969 1.00 19.90 109 ALA B O 1
ATOM 4815 N N . GLY B 1 113 ? 64.942 -23.772 29.014 1.00 20.15 110 GLY B N 1
ATOM 4816 C CA . GLY B 1 113 ? 64.309 -25.066 29.257 1.00 18.53 110 GLY B CA 1
ATOM 4817 C C . GLY B 1 113 ? 62.795 -24.911 29.216 1.00 18.56 110 GLY B C 1
ATOM 4818 O O . GLY B 1 113 ? 62.269 -23.831 29.495 1.00 17.98 110 GLY B O 1
ATOM 4819 N N . GLN B 1 114 ? 62.098 -25.966 28.806 1.00 17.00 111 GLN B N 1
ATOM 4820 C CA . GLN B 1 114 ? 60.643 -25.927 28.653 1.00 17.96 111 GLN B CA 1
ATOM 4821 C C . GLN B 1 114 ? 59.975 -25.774 30.008 1.00 18.28 111 GLN B C 1
ATOM 4822 O O . GLN B 1 114 ? 60.392 -26.397 30.948 1.00 17.41 111 GLN B O 1
ATOM 4828 N N . PRO B 1 115 ? 58.937 -24.922 30.091 1.00 19.74 112 PRO B N 1
ATOM 4829 C CA . PRO B 1 115 ? 58.343 -24.605 31.394 1.00 20.51 112 PRO B CA 1
ATOM 4830 C C . PRO B 1 115 ? 57.883 -25.810 32.186 1.00 20.47 112 PRO B C 1
ATOM 4831 O O . PRO B 1 115 ? 58.051 -25.824 33.399 1.00 20.23 112 PRO B O 1
ATOM 4835 N N . GLU B 1 116 ? 57.336 -26.837 31.530 1.00 19.95 113 GLU B N 1
ATOM 4836 C CA . GLU B 1 116 ? 56.845 -27.989 32.295 1.00 20.19 113 GLU B CA 1
ATOM 4837 C C . GLU B 1 116 ? 58.014 -28.689 33.022 1.00 18.65 113 GLU B C 1
ATOM 4838 O O . GLU B 1 116 ? 57.888 -29.086 34.163 1.00 17.84 113 GLU B O 1
ATOM 4844 N N . LEU B 1 117 ? 59.140 -28.817 32.331 1.00 18.06 114 LEU B N 1
ATOM 4845 C CA . LEU B 1 117 ? 60.311 -29.469 32.869 1.00 18.26 114 LEU B CA 1
ATOM 4846 C C . LEU B 1 117 ? 60.868 -28.622 34.028 1.00 18.65 114 LEU B C 1
ATOM 4847 O O . LEU B 1 117 ? 61.173 -29.157 35.088 1.00 18.18 114 LEU B O 1
ATOM 4852 N N . LEU B 1 118 ? 60.997 -27.307 33.828 1.00 18.81 115 LEU B N 1
ATOM 4853 C CA . LEU B 1 118 ? 61.541 -26.468 34.903 1.00 19.84 115 LEU B CA 1
ATOM 4854 C C . LEU B 1 118 ? 60.598 -26.449 36.089 1.00 19.95 115 LEU B C 1
ATOM 4855 O O . LEU B 1 118 ? 61.048 -26.365 37.224 1.00 20.44 115 LEU B O 1
ATOM 4860 N N . ASN B 1 119 ? 59.292 -26.543 35.845 1.00 20.40 116 ASN B N 1
ATOM 4861 C CA A ASN B 1 119 ? 58.357 -26.583 36.964 0.50 20.90 116 ASN B CA 1
ATOM 4862 C CA B ASN B 1 119 ? 58.332 -26.592 36.950 0.50 20.89 116 ASN B CA 1
ATOM 4863 C C . ASN B 1 119 ? 58.510 -27.867 37.795 1.00 21.09 116 ASN B C 1
ATOM 4864 O O . ASN B 1 119 ? 58.492 -27.814 39.043 1.00 20.93 116 ASN B O 1
ATOM 4873 N N . PHE B 1 120 ? 58.687 -29.011 37.122 1.00 19.94 117 PHE B N 1
ATOM 4874 C CA . PHE B 1 120 ? 58.944 -30.260 37.849 1.00 19.87 117 PHE B CA 1
ATOM 4875 C C . PHE B 1 120 ? 60.222 -30.125 38.704 1.00 19.77 117 PHE B C 1
ATOM 4876 O O . PHE B 1 120 ? 60.243 -30.496 39.886 1.00 19.41 117 PHE B O 1
ATOM 4884 N N . ILE B 1 121 ? 61.298 -29.635 38.075 1.00 18.45 118 ILE B N 1
ATOM 4885 C CA . ILE B 1 121 ? 62.563 -29.406 38.755 1.00 18.77 118 ILE B CA 1
ATOM 4886 C C . ILE B 1 121 ? 62.433 -28.448 39.964 1.00 19.01 118 ILE B C 1
ATOM 4887 O O . ILE B 1 121 ? 62.958 -28.726 41.051 1.00 18.73 118 ILE B O 1
ATOM 4892 N N . ARG B 1 122 ? 61.711 -27.340 39.782 1.00 19.23 119 ARG B N 1
ATOM 4893 C CA . ARG B 1 122 ? 61.458 -26.398 40.897 1.00 20.00 119 ARG B CA 1
ATOM 4894 C C . ARG B 1 122 ? 60.702 -27.066 42.037 1.00 20.92 119 ARG B C 1
ATOM 4895 O O . ARG B 1 122 ? 61.025 -26.847 43.195 1.00 20.68 119 ARG B O 1
ATOM 4903 N N . ASP B 1 123 ? 59.664 -27.842 41.714 1.00 21.62 120 ASP B N 1
ATOM 4904 C CA . ASP B 1 123 ? 58.919 -28.575 42.751 1.00 22.20 120 ASP B CA 1
ATOM 4905 C C . ASP B 1 123 ? 59.830 -29.553 43.482 1.00 21.06 120 ASP B C 1
ATOM 4906 O O . ASP B 1 123 ? 59.792 -29.643 44.694 1.00 21.59 120 ASP B O 1
ATOM 4911 N N . HIS B 1 124 ? 60.676 -30.258 42.743 1.00 20.81 121 HIS B N 1
ATOM 4912 C CA . HIS B 1 124 ? 61.669 -31.181 43.306 1.00 19.52 121 HIS B CA 1
ATOM 4913 C C . HIS B 1 124 ? 62.689 -30.443 44.191 1.00 20.00 121 HIS B C 1
ATOM 4914 O O . HIS B 1 124 ? 63.046 -30.897 45.291 1.00 19.68 121 HIS B O 1
ATOM 4921 N N . THR B 1 125 ? 63.160 -29.300 43.704 1.00 19.40 122 THR B N 1
ATOM 4922 C CA . THR B 1 125 ? 64.075 -28.462 44.466 1.00 19.44 122 THR B CA 1
ATOM 4923 C C . THR B 1 125 ? 63.534 -28.165 45.886 1.00 20.37 122 THR B C 1
ATOM 4924 O O . THR B 1 125 ? 64.250 -28.314 46.872 1.00 20.06 122 THR B O 1
ATOM 4928 N N . LYS B 1 126 ? 62.265 -27.787 45.960 1.00 20.17 123 LYS B N 1
ATOM 4929 C CA . LYS B 1 126 ? 61.638 -27.390 47.196 1.00 22.37 123 LYS B CA 1
ATOM 4930 C C . LYS B 1 126 ? 61.438 -28.569 48.150 1.00 22.55 123 LYS B C 1
ATOM 4931 O O . LYS B 1 126 ? 61.406 -28.385 49.370 1.00 22.63 123 LYS B O 1
ATOM 4937 N N . ILE B 1 127 ? 61.282 -29.770 47.598 1.00 22.14 124 ILE B N 1
ATOM 4938 C CA . ILE B 1 127 ? 61.208 -30.985 48.433 1.00 23.21 124 ILE B CA 1
ATOM 4939 C C . ILE B 1 127 ? 62.584 -31.325 49.052 1.00 23.06 124 ILE B C 1
ATOM 4940 O O . ILE B 1 127 ? 62.696 -31.647 50.232 1.00 23.04 124 ILE B O 1
ATOM 4945 N N . ILE B 1 128 ? 63.632 -31.236 48.246 1.00 21.18 125 ILE B N 1
ATOM 4946 C CA . ILE B 1 128 ? 64.975 -31.665 48.663 1.00 21.20 125 ILE B CA 1
ATOM 4947 C C . ILE B 1 128 ? 65.723 -30.649 49.538 1.00 22.15 125 ILE B C 1
ATOM 4948 O O . ILE B 1 128 ? 66.370 -31.031 50.523 1.00 21.89 125 ILE B O 1
ATOM 4953 N N . HIS B 1 129 ? 65.614 -29.372 49.179 1.00 21.41 126 HIS B N 1
ATOM 4954 C CA . HIS B 1 129 ? 66.400 -28.303 49.805 1.00 22.49 126 HIS B CA 1
ATOM 4955 C C . HIS B 1 129 ? 65.569 -27.377 50.679 1.00 24.09 126 HIS B C 1
ATOM 4956 O O . HIS B 1 129 ? 64.374 -27.265 50.499 1.00 24.13 126 HIS B O 1
ATOM 4963 N N . ASP B 1 130 ? 66.227 -26.673 51.584 1.00 25.67 127 ASP B N 1
ATOM 4964 C CA . ASP B 1 130 ? 65.551 -25.698 52.416 1.00 27.95 127 ASP B CA 1
ATOM 4965 C C . ASP B 1 130 ? 66.060 -24.335 51.961 1.00 27.48 127 ASP B C 1
ATOM 4966 O O . ASP B 1 130 ? 67.141 -23.913 52.364 1.00 27.51 127 ASP B O 1
ATOM 4971 N N . LEU B 1 131 ? 65.315 -23.663 51.092 1.00 26.61 128 LEU B N 1
ATOM 4972 C CA . LEU B 1 131 ? 65.834 -22.441 50.470 1.00 26.45 128 LEU B CA 1
ATOM 4973 C C . LEU B 1 131 ? 65.627 -21.224 51.358 1.00 26.88 128 LEU B C 1
ATOM 4974 O O . LEU B 1 131 ? 64.590 -21.083 52.006 1.00 26.45 128 LEU B O 1
ATOM 4979 N N . LYS B 1 132 ? 66.625 -20.347 51.371 1.00 26.09 129 LYS B N 1
ATOM 4980 C CA . LYS B 1 132 ? 66.691 -19.276 52.357 1.00 26.39 129 LYS B CA 1
ATOM 4981 C C . LYS B 1 132 ? 66.886 -17.872 51.756 1.00 26.45 129 LYS B C 1
ATOM 4982 O O . LYS B 1 132 ? 67.236 -16.923 52.475 1.00 27.06 129 LYS B O 1
ATOM 4988 N N . TYR B 1 133 ? 66.683 -17.740 50.443 1.00 25.92 130 TYR B N 1
ATOM 4989 C CA . TYR B 1 133 ? 66.629 -16.411 49.808 1.00 25.60 130 TYR B CA 1
ATOM 4990 C C . TYR B 1 133 ? 65.563 -16.432 48.715 1.00 26.20 130 TYR B C 1
ATOM 4991 O O . TYR B 1 133 ? 65.131 -17.508 48.292 1.00 23.83 130 TYR B O 1
ATOM 5000 N N . LYS B 1 134 ? 65.121 -15.243 48.298 1.00 27.39 131 LYS B N 1
ATOM 5001 C CA . LYS B 1 134 ? 63.876 -15.095 47.529 1.00 28.52 131 LYS B CA 1
ATOM 5002 C C . LYS B 1 134 ? 63.985 -15.519 46.067 1.00 27.65 131 LYS B C 1
ATOM 5003 O O . LYS B 1 134 ? 63.141 -16.269 45.557 1.00 26.89 131 LYS B O 1
ATOM 5009 N N . ASP B 1 135 ? 65.031 -15.045 45.400 1.00 27.38 132 ASP B N 1
ATOM 5010 C CA . ASP B 1 135 ? 65.096 -15.122 43.934 1.00 27.46 132 ASP B CA 1
ATOM 5011 C C . ASP B 1 135 ? 65.969 -16.258 43.404 1.00 26.67 132 ASP B C 1
ATOM 5012 O O . ASP B 1 135 ? 66.747 -16.051 42.475 1.00 28.34 132 ASP B O 1
ATOM 5017 N N . TRP B 1 136 ? 65.824 -17.456 43.955 1.00 26.02 133 TRP B N 1
ATOM 5018 C CA . TRP B 1 136 ? 66.504 -18.613 43.398 1.00 24.33 133 TRP B CA 1
ATOM 5019 C C . TRP B 1 136 ? 65.730 -19.073 42.153 1.00 23.95 133 TRP B C 1
ATOM 5020 O O . TRP B 1 136 ? 64.503 -18.863 42.039 1.00 23.52 133 TRP B O 1
ATOM 5031 N N . ASP B 1 137 ? 66.445 -19.683 41.212 1.00 22.61 134 ASP B N 1
ATOM 5032 C CA . ASP B 1 137 ? 65.811 -20.187 40.002 1.00 21.81 134 ASP B CA 1
ATOM 5033 C C . ASP B 1 137 ? 66.672 -21.298 39.445 1.00 21.05 134 ASP B C 1
ATOM 5034 O O . ASP B 1 137 ? 67.723 -21.619 40.012 1.00 19.35 134 ASP B O 1
ATOM 5039 N N . VAL B 1 138 ? 66.219 -21.890 38.337 1.00 20.20 135 VAL B N 1
ATOM 5040 C CA . VAL B 1 138 ? 66.889 -22.992 37.731 1.00 20.50 135 VAL B CA 1
ATOM 5041 C C . VAL B 1 138 ? 67.011 -22.734 36.234 1.00 20.75 135 VAL B C 1
ATOM 5042 O O . VAL B 1 138 ? 66.184 -22.032 35.634 1.00 21.59 135 VAL B O 1
ATOM 5046 N N . LEU B 1 139 ? 68.029 -23.334 35.641 1.00 20.17 136 LEU B N 1
ATOM 5047 C CA . LEU B 1 139 ? 68.302 -23.182 34.238 1.00 20.18 136 LEU B CA 1
ATOM 5048 C C . LEU B 1 139 ? 68.727 -24.546 33.728 1.00 18.55 136 LEU B C 1
ATOM 5049 O O . LEU B 1 139 ? 69.618 -25.164 34.286 1.00 17.95 136 LEU B O 1
ATOM 5054 N N . ALA B 1 140 ? 68.102 -25.005 32.651 1.00 17.91 137 ALA B N 1
ATOM 5055 C CA . ALA B 1 140 ? 68.411 -26.323 32.094 1.00 17.75 137 ALA B CA 1
ATOM 5056 C C . ALA B 1 140 ? 69.758 -26.288 31.386 1.00 17.85 137 ALA B C 1
ATOM 5057 O O . ALA B 1 140 ? 70.129 -25.270 30.781 1.00 19.37 137 ALA B O 1
ATOM 5059 N N . THR B 1 141 ? 70.513 -27.378 31.479 1.00 18.40 138 THR B N 1
ATOM 5060 C CA . THR B 1 141 ? 71.833 -27.475 30.835 1.00 18.08 138 THR B CA 1
ATOM 5061 C C . THR B 1 141 ? 71.845 -28.772 30.048 1.00 19.05 138 THR B C 1
ATOM 5062 O O . THR B 1 141 ? 70.942 -29.604 30.216 1.00 18.44 138 THR B O 1
ATOM 5066 N N . ALA B 1 142 ? 72.904 -28.963 29.257 1.00 19.29 139 ALA B N 1
ATOM 5067 C CA . ALA B 1 142 ? 73.151 -30.223 28.577 1.00 20.25 139 ALA B CA 1
ATOM 5068 C C . ALA B 1 142 ? 73.937 -31.210 29.448 1.00 20.36 139 ALA B C 1
ATOM 5069 O O . ALA B 1 142 ? 74.465 -32.181 28.945 1.00 20.42 139 ALA B O 1
ATOM 5071 N N . GLY B 1 143 ? 74.005 -30.976 30.759 1.00 19.93 140 GLY B N 1
ATOM 5072 C CA . GLY B 1 143 ? 74.769 -31.853 31.626 1.00 20.00 140 GLY B CA 1
ATOM 5073 C C . GLY B 1 143 ? 75.798 -31.085 32.433 1.00 20.24 140 GLY B C 1
ATOM 5074 O O . GLY B 1 143 ? 76.069 -29.908 32.146 1.00 19.65 140 GLY B O 1
ATOM 5075 N N . ASN B 1 144 ? 76.388 -31.734 33.441 1.00 19.87 141 ASN B N 1
ATOM 5076 C CA . ASN B 1 144 ? 77.345 -31.028 34.321 1.00 20.20 141 ASN B CA 1
ATOM 5077 C C . ASN B 1 144 ? 78.666 -30.671 33.636 1.00 20.96 141 ASN B C 1
ATOM 5078 O O . ASN B 1 144 ? 79.338 -29.700 34.027 1.00 20.40 141 ASN B O 1
ATOM 5083 N N . THR B 1 145 ? 79.037 -31.470 32.638 1.00 22.28 142 THR B N 1
ATOM 5084 C CA . THR B 1 145 ? 80.204 -31.159 31.784 1.00 23.67 142 THR B CA 1
ATOM 5085 C C . THR B 1 145 ? 80.040 -29.764 31.166 1.00 23.49 142 THR B C 1
ATOM 5086 O O . THR B 1 145 ? 80.939 -28.918 31.242 1.00 23.30 142 THR B O 1
ATOM 5090 N N . ASN B 1 146 ? 78.907 -29.537 30.522 1.00 23.49 143 ASN B N 1
ATOM 5091 C CA . ASN B 1 146 ? 78.705 -28.244 29.905 1.00 24.03 143 ASN B CA 1
ATOM 5092 C C . ASN B 1 146 ? 78.472 -27.149 30.950 1.00 22.48 143 ASN B C 1
ATOM 5093 O O . ASN B 1 146 ? 78.966 -26.036 30.800 1.00 21.64 143 ASN B O 1
ATOM 5098 N N . ALA B 1 147 ? 77.727 -27.473 32.006 1.00 20.47 144 ALA B N 1
ATOM 5099 C CA . ALA B 1 147 ? 77.523 -26.499 33.094 1.00 20.07 144 ALA B CA 1
ATOM 5100 C C . ALA B 1 147 ? 78.847 -25.981 33.672 1.00 18.96 144 ALA B C 1
ATOM 5101 O O . ALA B 1 147 ? 78.979 -24.791 33.976 1.00 19.63 144 ALA B O 1
ATOM 5103 N N . TRP B 1 148 ? 79.843 -26.846 33.806 1.00 19.48 145 TRP B N 1
ATOM 5104 C CA . TRP B 1 148 ? 81.152 -26.400 34.361 1.00 19.99 145 TRP B CA 1
ATOM 5105 C C . TRP B 1 148 ? 81.918 -25.515 33.352 1.00 20.24 145 TRP B C 1
ATOM 5106 O O . TRP B 1 148 ? 82.458 -24.457 33.701 1.00 19.85 145 TRP B O 1
ATOM 5117 N N . GLU B 1 149 ? 81.951 -25.940 32.099 1.00 20.28 146 GLU B N 1
ATOM 5118 C CA A GLU B 1 149 ? 82.449 -25.145 30.953 0.50 20.58 146 GLU B CA 1
ATOM 5119 C CA B GLU B 1 149 ? 82.608 -25.085 31.128 0.50 20.58 146 GLU B CA 1
ATOM 5120 C C . GLU B 1 149 ? 81.891 -23.731 31.006 1.00 20.18 146 GLU B C 1
ATOM 5121 O O . GLU B 1 149 ? 82.584 -22.744 30.877 1.00 20.54 146 GLU B O 1
ATOM 5132 N N . SER B 1 150 ? 80.563 -23.673 31.148 1.00 20.45 147 SER B N 1
ATOM 5133 C CA . SER B 1 150 ? 79.869 -22.390 31.163 1.00 20.53 147 SER B CA 1
ATOM 5134 C C . SER B 1 150 ? 80.242 -21.522 32.392 1.00 20.60 147 SER B C 1
ATOM 5135 O O . SER B 1 150 ? 80.346 -20.283 32.285 1.00 21.18 147 SER B O 1
ATOM 5138 N N . THR B 1 151 ? 80.392 -22.180 33.545 1.00 19.69 148 THR B N 1
ATOM 5139 C CA . THR B 1 151 ? 80.798 -21.532 34.780 1.00 18.71 148 THR B CA 1
ATOM 5140 C C . THR B 1 151 ? 82.172 -20.874 34.570 1.00 18.76 148 THR B C 1
ATOM 5141 O O . THR B 1 151 ? 82.383 -19.741 34.916 1.00 17.63 148 THR B O 1
ATOM 5145 N N . LEU B 1 152 ? 83.102 -21.621 33.993 1.00 18.78 149 LEU B N 1
ATOM 5146 C CA . LEU B 1 152 ? 84.420 -21.068 33.739 1.00 20.22 149 LEU B CA 1
ATOM 5147 C C . LEU B 1 152 ? 84.325 -19.868 32.778 1.00 19.85 149 LEU B C 1
ATOM 5148 O O . LEU B 1 152 ? 85.021 -18.890 32.982 1.00 21.46 149 LEU B O 1
ATOM 5153 N N . ARG B 1 153 ? 83.465 -19.925 31.748 1.00 19.72 150 ARG B N 1
ATOM 5154 C CA . ARG B 1 153 ? 83.351 -18.774 30.817 1.00 19.55 150 ARG B CA 1
ATOM 5155 C C . ARG B 1 153 ? 82.754 -17.555 31.510 1.00 19.92 150 ARG B C 1
ATOM 5156 O O . ARG B 1 153 ? 83.173 -16.402 31.269 1.00 20.22 150 ARG B O 1
ATOM 5164 N N . VAL B 1 154 ? 81.764 -17.817 32.362 1.00 19.89 151 VAL B N 1
ATOM 5165 C CA . VAL B 1 154 ? 81.019 -16.743 33.001 1.00 20.49 151 VAL B CA 1
ATOM 5166 C C . VAL B 1 154 ? 81.871 -15.975 34.007 1.00 22.06 151 VAL B C 1
ATOM 5167 O O . VAL B 1 154 ? 81.809 -14.751 34.036 1.00 22.91 151 VAL B O 1
ATOM 5171 N N . PHE B 1 155 ? 82.658 -16.690 34.819 1.00 22.31 152 PHE B N 1
ATOM 5172 C CA . PHE B 1 155 ? 83.384 -16.044 35.900 1.00 23.00 152 PHE B CA 1
ATOM 5173 C C . PHE B 1 155 ? 84.896 -15.839 35.715 1.00 24.27 152 PHE B C 1
ATOM 5174 O O . PHE B 1 155 ? 85.456 -14.901 36.289 1.00 25.39 152 PHE B O 1
ATOM 5182 N N . CYS B 1 156 ? 85.554 -16.694 34.947 1.00 24.30 153 CYS B N 1
ATOM 5183 C CA . CYS B 1 156 ? 87.018 -16.725 34.959 1.00 26.38 153 CYS B CA 1
ATOM 5184 C C . CYS B 1 156 ? 87.678 -16.213 33.691 1.00 26.33 153 CYS B C 1
ATOM 5185 O O . CYS B 1 156 ? 87.431 -16.719 32.580 1.00 27.79 153 CYS B O 1
ATOM 5188 N N . ASN B 1 157 ? 88.521 -15.205 33.856 1.00 27.43 154 ASN B N 1
ATOM 5189 C CA . ASN B 1 157 ? 89.452 -14.810 32.805 1.00 27.72 154 ASN B CA 1
ATOM 5190 C C . ASN B 1 157 ? 90.647 -15.731 32.913 1.00 28.37 154 ASN B C 1
ATOM 5191 O O . ASN B 1 157 ? 90.856 -16.372 33.957 1.00 28.49 154 ASN B O 1
ATOM 5196 N N . ARG B 1 158 ? 91.422 -15.820 31.842 1.00 28.74 155 ARG B N 1
ATOM 5197 C CA . ARG B 1 158 ? 92.702 -16.503 31.884 1.00 29.54 155 ARG B CA 1
ATOM 5198 C C . ARG B 1 158 ? 93.529 -15.867 33.005 1.00 29.71 155 ARG B C 1
ATOM 5199 O O . ARG B 1 158 ? 93.613 -14.654 33.104 1.00 30.03 155 ARG B O 1
ATOM 5207 N N . GLY B 1 159 ? 94.088 -16.688 33.882 1.00 29.68 156 GLY B N 1
ATOM 5208 C CA . GLY B 1 159 ? 94.867 -16.156 35.000 1.00 30.02 156 GLY B CA 1
ATOM 5209 C C . GLY B 1 159 ? 94.091 -15.982 36.292 1.00 29.38 156 GLY B C 1
ATOM 5210 O O . GLY B 1 159 ? 94.692 -15.752 37.334 1.00 29.97 156 GLY B O 1
ATOM 5211 N N . ASP B 1 160 ? 92.757 -16.075 36.239 1.00 28.35 157 ASP B N 1
ATOM 5212 C CA . ASP B 1 160 ? 91.942 -16.086 37.463 1.00 28.03 157 ASP B CA 1
ATOM 5213 C C . ASP B 1 160 ? 92.196 -17.375 38.238 1.00 27.52 157 ASP B C 1
ATOM 5214 O O . ASP B 1 160 ? 92.673 -18.369 37.661 1.00 26.61 157 ASP B O 1
ATOM 5219 N N . VAL B 1 161 ? 91.881 -17.341 39.536 1.00 27.19 158 VAL B N 1
ATOM 5220 C CA . VAL B 1 161 ? 92.098 -18.470 40.434 1.00 27.37 158 VAL B CA 1
ATOM 5221 C C . VAL B 1 161 ? 90.791 -19.021 40.996 1.00 26.40 158 VAL B C 1
ATOM 5222 O O . VAL B 1 161 ? 89.897 -18.283 41.429 1.00 26.70 158 VAL B O 1
ATOM 5226 N N . ILE B 1 162 ? 90.710 -20.336 41.042 1.00 25.82 159 ILE B N 1
ATOM 5227 C CA . ILE B 1 162 ? 89.639 -20.973 41.759 1.00 24.56 159 ILE B CA 1
ATOM 5228 C C . ILE B 1 162 ? 90.222 -21.905 42.822 1.00 25.28 159 ILE B C 1
ATOM 5229 O O . ILE B 1 162 ? 91.388 -22.281 42.745 1.00 25.33 159 ILE B O 1
ATOM 5234 N N . LEU B 1 163 ? 89.419 -22.255 43.826 1.00 24.83 160 LEU B N 1
ATOM 5235 C CA . LEU B 1 163 ? 89.848 -23.251 44.798 1.00 25.44 160 LEU B CA 1
ATOM 5236 C C . LEU B 1 163 ? 89.241 -24.583 44.388 1.00 24.27 160 LEU B C 1
ATOM 5237 O O . LEU B 1 163 ? 88.082 -24.631 43.989 1.00 23.96 160 LEU B O 1
ATOM 5242 N N . VAL B 1 164 ? 90.019 -25.653 44.491 1.00 24.02 161 VAL B N 1
ATOM 5243 C CA . VAL B 1 164 ? 89.527 -27.019 44.197 1.00 23.02 161 VAL B CA 1
ATOM 5244 C C . VAL B 1 164 ? 89.971 -27.961 45.315 1.00 23.69 161 VAL B C 1
ATOM 5245 O O . VAL B 1 164 ? 90.927 -27.652 46.027 1.00 24.94 161 VAL B O 1
ATOM 5249 N N . GLU B 1 165 ? 89.261 -29.075 45.496 1.00 23.05 162 GLU B N 1
ATOM 5250 C CA . GLU B 1 165 ? 89.705 -30.154 46.400 1.00 23.87 162 GLU B CA 1
ATOM 5251 C C . GLU B 1 165 ? 91.077 -30.703 45.933 1.00 25.01 162 GLU B C 1
ATOM 5252 O O . GLU B 1 165 ? 91.362 -30.744 44.728 1.00 24.67 162 GLU B O 1
ATOM 5258 N N . ALA B 1 166 ? 91.910 -31.092 46.892 1.00 25.52 163 ALA B N 1
ATOM 5259 C CA . ALA B 1 166 ? 93.293 -31.576 46.655 1.00 27.20 163 ALA B CA 1
ATOM 5260 C C . ALA B 1 166 ? 93.338 -32.641 45.566 1.00 27.33 163 ALA B C 1
ATOM 5261 O O . ALA B 1 166 ? 94.274 -32.699 44.754 1.00 27.33 163 ALA B O 1
ATOM 5263 N N . HIS B 1 167 ? 92.320 -33.500 45.586 1.00 27.44 164 HIS B N 1
ATOM 5264 C CA . HIS B 1 167 ? 92.069 -34.452 44.523 1.00 26.86 164 HIS B CA 1
ATOM 5265 C C . HIS B 1 167 ? 90.668 -34.218 44.014 1.00 25.57 164 HIS B C 1
ATOM 5266 O O . HIS B 1 167 ? 89.727 -34.047 44.804 1.00 25.11 164 HIS B O 1
ATOM 5273 N N . SER B 1 168 ? 90.524 -34.171 42.696 1.00 25.13 165 SER B N 1
ATOM 5274 C CA . SER B 1 168 ? 89.242 -33.743 42.105 1.00 25.00 165 SER B CA 1
ATOM 5275 C C . SER B 1 168 ? 88.976 -34.425 40.766 1.00 24.74 165 SER B C 1
ATOM 5276 O O . SER B 1 168 ? 89.786 -35.239 40.308 1.00 25.90 165 SER B O 1
ATOM 5279 N N . PHE B 1 169 ? 87.858 -34.067 40.135 1.00 24.36 166 PHE B N 1
ATOM 5280 C CA . PHE B 1 169 ? 87.418 -34.687 38.889 1.00 23.91 166 PHE B CA 1
ATOM 5281 C C . PHE B 1 169 ? 88.376 -34.251 37.790 1.00 23.73 166 PHE B C 1
ATOM 5282 O O . PHE B 1 169 ? 88.579 -33.060 37.571 1.00 22.61 166 PHE B O 1
ATOM 5290 N N . SER B 1 170 ? 88.997 -35.246 37.161 1.00 24.07 167 SER B N 1
ATOM 5291 C CA A SER B 1 170 ? 90.012 -35.026 36.124 0.50 24.91 167 SER B CA 1
ATOM 5292 C CA B SER B 1 170 ? 90.006 -35.036 36.112 0.50 24.93 167 SER B CA 1
ATOM 5293 C C . SER B 1 170 ? 89.558 -34.093 35.002 0.50 23.82 167 SER B C 1
ATOM 5294 O O . SER B 1 170 ? 90.304 -33.231 34.571 1.00 24.66 167 SER B O 1
ATOM 5299 N N . SER B 1 171 ? 88.336 -34.279 34.533 1.00 23.56 168 SER B N 1
ATOM 5300 C CA A SER B 1 171 ? 87.776 -33.472 33.434 0.50 22.98 168 SER B CA 1
ATOM 5301 C CA B SER B 1 171 ? 87.781 -33.471 33.437 0.50 22.36 168 SER B CA 1
ATOM 5302 C C . SER B 1 171 ? 87.561 -32.010 33.841 1.00 21.88 168 SER B C 1
ATOM 5303 O O . SER B 1 171 ? 87.828 -31.100 33.070 1.00 21.12 168 SER B O 1
ATOM 5308 N N . SER B 1 172 ? 87.074 -31.781 35.059 1.00 21.13 169 SER B N 1
ATOM 5309 C CA . SER B 1 172 ? 86.910 -30.394 35.556 1.00 21.09 169 SER B CA 1
ATOM 5310 C C . SER B 1 172 ? 88.240 -29.669 35.611 1.00 21.14 169 SER B C 1
ATOM 5311 O O . SER B 1 172 ? 88.354 -28.498 35.235 1.00 21.17 169 SER B O 1
ATOM 5314 N N . LEU B 1 173 ? 89.241 -30.358 36.145 1.00 21.38 170 LEU B N 1
ATOM 5315 C CA . LEU B 1 173 ? 90.598 -29.832 36.155 1.00 22.53 170 LEU B CA 1
ATOM 5316 C C . LEU B 1 173 ? 91.130 -29.531 34.741 1.00 22.10 170 LEU B C 1
ATOM 5317 O O . LEU B 1 173 ? 91.661 -28.444 34.488 1.00 22.55 170 LEU B O 1
ATOM 5322 N N . ALA B 1 174 ? 90.980 -30.478 33.828 1.00 22.41 171 ALA B N 1
ATOM 5323 C CA . ALA B 1 174 ? 91.469 -30.269 32.445 1.00 22.53 171 ALA B CA 1
ATOM 5324 C C . ALA B 1 174 ? 90.724 -29.120 31.732 1.00 22.37 171 ALA B C 1
ATOM 5325 O O . ALA B 1 174 ? 91.314 -28.431 30.901 1.00 22.33 171 ALA B O 1
ATOM 5327 N N . SER B 1 175 ? 89.431 -28.925 32.043 1.00 22.17 172 SER B N 1
ATOM 5328 C CA . SER B 1 175 ? 88.662 -27.775 31.483 1.00 22.17 172 SER B CA 1
ATOM 5329 C C . SER B 1 175 ? 89.231 -26.449 31.954 1.00 22.29 172 SER B C 1
ATOM 5330 O O . SER B 1 175 ? 89.473 -25.551 31.156 1.00 22.83 172 SER B O 1
ATOM 5333 N N . ALA B 1 176 ? 89.459 -26.341 33.261 1.00 22.42 173 ALA B N 1
ATOM 5334 C CA . ALA B 1 176 ? 90.084 -25.177 33.864 1.00 23.49 173 ALA B CA 1
ATOM 5335 C C . ALA B 1 176 ? 91.495 -24.927 33.286 1.00 23.78 173 ALA B C 1
ATOM 5336 O O . ALA B 1 176 ? 91.839 -23.791 32.926 1.00 24.11 173 ALA B O 1
ATOM 5338 N N . GLU B 1 177 ? 92.295 -25.989 33.186 1.00 24.14 174 GLU B N 1
ATOM 5339 C CA . GLU B 1 177 ? 93.648 -25.886 32.626 1.00 25.48 174 GLU B CA 1
ATOM 5340 C C . GLU B 1 177 ? 93.656 -25.379 31.175 1.00 24.99 174 GLU B C 1
ATOM 5341 O O . GLU B 1 177 ? 94.436 -24.497 30.836 1.00 24.57 174 GLU B O 1
ATOM 5347 N N . ALA B 1 178 ? 92.785 -25.928 30.320 1.00 24.35 175 ALA B N 1
ATOM 5348 C CA . ALA B 1 178 ? 92.659 -25.439 28.937 1.00 24.54 175 ALA B CA 1
ATOM 5349 C C . ALA B 1 178 ? 92.387 -23.936 28.914 1.00 24.24 175 ALA B C 1
ATOM 5350 O O . ALA B 1 178 ? 92.954 -23.231 28.092 1.00 25.61 175 ALA B O 1
ATOM 5352 N N . GLN B 1 179 ? 91.552 -23.449 29.838 1.00 23.99 176 GLN B N 1
ATOM 5353 C CA . GLN B 1 179 ? 91.204 -22.007 29.900 1.00 24.01 176 GLN B CA 1
ATOM 5354 C C . GLN B 1 179 ? 92.203 -21.145 30.696 1.00 24.63 176 GLN B C 1
ATOM 5355 O O . GLN B 1 179 ? 91.970 -19.952 30.898 1.00 25.49 176 GLN B O 1
ATOM 5361 N N . GLY B 1 180 ? 93.312 -21.739 31.145 1.00 24.66 177 GLY B N 1
ATOM 5362 C CA . GLY B 1 180 ? 94.335 -20.967 31.876 1.00 25.23 177 GLY B CA 1
ATOM 5363 C C . GLY B 1 180 ? 93.863 -20.469 33.235 1.00 24.94 177 GLY B C 1
ATOM 5364 O O . GLY B 1 180 ? 94.388 -19.488 33.768 1.00 25.29 177 GLY B O 1
ATOM 5365 N N . VAL B 1 181 ? 92.860 -21.141 33.783 1.00 24.21 178 VAL B N 1
ATOM 5366 C CA . VAL B 1 181 ? 92.310 -20.834 35.103 1.00 25.22 178 VAL B CA 1
ATOM 5367 C C . VAL B 1 181 ? 93.090 -21.632 36.145 1.00 25.83 178 VAL B C 1
ATOM 5368 O O . VAL B 1 181 ? 93.145 -22.868 36.082 1.00 26.19 178 VAL B O 1
ATOM 5372 N N . ILE B 1 182 ? 93.681 -20.919 37.103 1.00 26.14 179 ILE B N 1
ATOM 5373 C CA . ILE B 1 182 ? 94.487 -21.557 38.148 1.00 26.62 179 ILE B CA 1
ATOM 5374 C C . ILE B 1 182 ? 93.592 -22.322 39.121 1.00 26.19 179 ILE B C 1
ATOM 5375 O O . ILE B 1 182 ? 92.620 -21.768 39.653 1.00 26.07 179 ILE B O 1
ATOM 5380 N N . THR B 1 183 ? 93.937 -23.590 39.348 1.00 25.67 180 THR B N 1
ATOM 5381 C CA . THR B 1 183 ? 93.185 -24.444 40.267 1.00 24.77 180 THR B CA 1
ATOM 5382 C C . THR B 1 183 ? 94.031 -24.648 41.525 1.00 25.57 180 THR B C 1
ATOM 5383 O O . THR B 1 183 ? 94.920 -25.509 41.549 1.00 25.59 180 THR B O 1
ATOM 5387 N N . PHE B 1 184 ? 93.764 -23.850 42.554 1.00 25.94 181 PHE B N 1
ATOM 5388 C CA . PHE B 1 184 ? 94.540 -23.937 43.777 1.00 27.82 181 PHE B CA 1
ATOM 5389 C C . PHE B 1 184 ? 93.948 -24.955 44.730 1.00 27.35 181 PHE B C 1
ATOM 5390 O O . PHE B 1 184 ? 92.820 -24.767 45.190 1.00 27.11 181 PHE B O 1
ATOM 5398 N N . PRO B 1 185 ? 94.704 -26.031 45.037 1.00 28.15 182 PRO B N 1
ATOM 5399 C CA . PRO B 1 185 ? 94.182 -27.129 45.876 1.00 28.31 182 PRO B CA 1
ATOM 5400 C C . PRO B 1 185 ? 94.047 -26.800 47.362 1.00 28.77 182 PRO B C 1
ATOM 5401 O O . PRO B 1 185 ? 94.913 -26.132 47.936 1.00 29.52 182 PRO B O 1
ATOM 5405 N N . VAL B 1 186 ? 92.954 -27.258 47.968 1.00 28.25 183 VAL B N 1
ATOM 5406 C CA . VAL B 1 186 ? 92.764 -27.142 49.409 1.00 29.10 183 VAL B CA 1
ATOM 5407 C C . VAL B 1 186 ? 92.599 -28.546 50.002 1.00 29.21 183 VAL B C 1
ATOM 5408 O O . VAL B 1 186 ? 92.137 -29.444 49.307 1.00 29.05 183 VAL B O 1
ATOM 5412 N N . PRO B 1 187 ? 93.024 -28.747 51.268 1.00 30.33 184 PRO B N 1
ATOM 5413 C CA . PRO B 1 187 ? 93.058 -30.103 51.833 1.00 31.19 184 PRO B CA 1
ATOM 5414 C C . PRO B 1 187 ? 91.702 -30.700 52.152 1.00 30.90 184 PRO B C 1
ATOM 5415 O O . PRO B 1 187 ? 90.781 -29.982 52.541 1.00 30.07 184 PRO B O 1
ATOM 5419 N N . ILE B 1 188 ? 91.625 -32.018 51.990 1.00 30.94 185 ILE B N 1
ATOM 5420 C CA . ILE B 1 188 ? 90.448 -32.824 52.243 1.00 31.02 185 ILE B CA 1
ATOM 5421 C C . ILE B 1 188 ? 90.880 -34.022 53.089 1.00 32.46 185 ILE B C 1
ATOM 5422 O O . ILE B 1 188 ? 92.064 -34.359 53.108 1.00 32.29 185 ILE B O 1
ATOM 5427 N N . ASP B 1 189 ? 89.925 -34.659 53.766 1.00 32.58 186 ASP B N 1
ATOM 5428 C CA . ASP B 1 189 ? 90.174 -35.917 54.499 1.00 34.22 186 ASP B CA 1
ATOM 5429 C C . ASP B 1 189 ? 88.932 -36.819 54.375 1.00 33.83 186 ASP B C 1
ATOM 5430 O O . ASP B 1 189 ? 88.098 -36.612 53.475 1.00 33.78 186 ASP B O 1
ATOM 5435 N N . ALA B 1 190 ? 88.770 -37.762 55.304 1.00 34.30 187 ALA B N 1
ATOM 5436 C CA . ALA B 1 190 ? 87.641 -38.702 55.320 1.00 34.94 187 ALA B CA 1
ATOM 5437 C C . ALA B 1 190 ? 86.252 -38.049 55.323 1.00 34.00 187 ALA B C 1
ATOM 5438 O O . ALA B 1 190 ? 85.253 -38.686 54.960 1.00 34.65 187 ALA B O 1
ATOM 5440 N N . ASP B 1 191 ? 86.194 -36.791 55.763 1.00 33.98 188 ASP B N 1
ATOM 5441 C CA . ASP B 1 191 ? 84.950 -36.023 55.844 1.00 33.15 188 ASP B CA 1
ATOM 5442 C C . ASP B 1 191 ? 84.927 -34.853 54.872 1.00 31.24 188 ASP B C 1
ATOM 5443 O O . ASP B 1 191 ? 84.201 -33.893 55.079 1.00 30.95 188 ASP B O 1
ATOM 5448 N N . GLY B 1 192 ? 85.718 -34.953 53.814 1.00 30.43 189 GLY B N 1
ATOM 5449 C CA . GLY B 1 192 ? 85.786 -33.915 52.782 1.00 28.54 189 GLY B CA 1
ATOM 5450 C C . GLY B 1 192 ? 86.663 -32.717 53.124 1.00 28.84 189 GLY B C 1
ATOM 5451 O O . GLY B 1 192 ? 87.558 -32.805 53.969 1.00 29.25 189 GLY B O 1
ATOM 5452 N N . ILE B 1 193 ? 86.407 -31.590 52.453 1.00 27.34 190 ILE B N 1
ATOM 5453 C CA . ILE B 1 193 ? 87.144 -30.364 52.696 1.00 27.14 190 ILE B CA 1
ATOM 5454 C C . ILE B 1 193 ? 87.288 -30.108 54.195 1.00 27.73 190 ILE B C 1
ATOM 5455 O O . ILE B 1 193 ? 86.309 -30.241 54.940 1.00 26.94 190 ILE B O 1
ATOM 5460 N N . ILE B 1 194 ? 88.516 -29.784 54.616 1.00 28.76 191 ILE B N 1
ATOM 5461 C CA . ILE B 1 194 ? 88.815 -29.464 56.021 1.00 30.35 191 ILE B CA 1
ATOM 5462 C C . ILE B 1 194 ? 88.659 -27.957 56.188 1.00 30.26 191 ILE B C 1
ATOM 5463 O O . ILE B 1 194 ? 89.451 -27.200 55.639 1.00 30.18 191 ILE B O 1
ATOM 5468 N N . PRO B 1 195 ? 87.606 -27.515 56.905 1.00 30.78 192 PRO B N 1
ATOM 5469 C CA . PRO B 1 195 ? 87.337 -26.069 56.986 1.00 31.18 192 PRO B CA 1
ATOM 5470 C C . PRO B 1 195 ? 88.448 -25.232 57.661 1.00 32.31 192 PRO B C 1
ATOM 5471 O O . PRO B 1 195 ? 88.740 -24.144 57.186 1.00 31.63 192 PRO B O 1
ATOM 5475 N N . GLU B 1 196 ? 89.052 -25.728 58.745 1.00 33.83 193 GLU B N 1
ATOM 5476 C CA . GLU B 1 196 ? 90.166 -25.009 59.401 1.00 35.24 193 GLU B CA 1
ATOM 5477 C C . GLU B 1 196 ? 91.324 -24.750 58.420 1.00 35.38 193 GLU B C 1
ATOM 5478 O O . GLU B 1 196 ? 91.885 -23.659 58.408 1.00 36.04 193 GLU B O 1
ATOM 5480 N N . LYS B 1 197 ? 91.654 -25.741 57.592 1.00 35.09 194 LYS B N 1
ATOM 5481 C CA . LYS B 1 197 ? 92.746 -25.605 56.611 1.00 35.65 194 LYS B CA 1
ATOM 5482 C C . LYS B 1 197 ? 92.397 -24.656 55.464 1.00 34.80 194 LYS B C 1
ATOM 5483 O O . LYS B 1 197 ? 93.247 -23.894 54.993 1.00 34.68 194 LYS B O 1
ATOM 5489 N N . LEU B 1 198 ? 91.151 -24.720 55.002 1.00 33.15 195 LEU B N 1
ATOM 5490 C CA . LEU B 1 198 ? 90.656 -23.760 54.015 1.00 32.80 195 LEU B CA 1
ATOM 5491 C C . LEU B 1 198 ? 90.724 -22.321 54.559 1.00 33.47 195 LEU B C 1
ATOM 5492 O O . LEU B 1 198 ? 91.177 -21.405 53.854 1.00 33.64 195 LEU B O 1
ATOM 5497 N N . ALA B 1 199 ? 90.283 -22.141 55.809 1.00 34.65 196 ALA B N 1
ATOM 5498 C CA . ALA B 1 199 ? 90.276 -20.829 56.461 1.00 35.87 196 ALA B CA 1
ATOM 5499 C C . ALA B 1 199 ? 91.681 -20.243 56.515 1.00 36.85 196 ALA B C 1
ATOM 5500 O O . ALA B 1 199 ? 91.865 -19.044 56.296 1.00 36.76 196 ALA B O 1
ATOM 5502 N N . LYS B 1 200 ? 92.659 -21.099 56.795 1.00 37.40 197 LYS B N 1
ATOM 5503 C CA . LYS B 1 200 ? 94.049 -20.660 56.865 1.00 39.39 197 LYS B CA 1
ATOM 5504 C C . LYS B 1 200 ? 94.571 -20.224 55.500 1.00 38.64 197 LYS B C 1
ATOM 5505 O O . LYS B 1 200 ? 95.169 -19.143 55.391 1.00 39.08 197 LYS B O 1
ATOM 5511 N N . VAL B 1 201 ? 94.320 -21.040 54.468 1.00 36.74 198 VAL B N 1
ATOM 5512 C CA . VAL B 1 201 ? 94.682 -20.697 53.083 1.00 36.10 198 VAL B CA 1
ATOM 5513 C C . VAL B 1 201 ? 94.202 -19.287 52.724 1.00 36.15 198 VAL B C 1
ATOM 5514 O O . VAL B 1 201 ? 94.938 -18.517 52.113 1.00 36.42 198 VAL B O 1
ATOM 5518 N N . MET B 1 202 ? 92.980 -18.946 53.129 1.00 36.08 199 MET B N 1
ATOM 5519 C CA . MET B 1 202 ? 92.408 -17.632 52.844 1.00 36.41 199 MET B CA 1
ATOM 5520 C C . MET B 1 202 ? 93.018 -16.540 53.714 1.00 37.98 199 MET B C 1
ATOM 5521 O O . MET B 1 202 ? 93.414 -15.482 53.206 1.00 38.20 199 MET B O 1
ATOM 5526 N N . GLU B 1 203 ? 93.099 -16.798 55.017 1.00 39.20 200 GLU B N 1
ATOM 5527 C CA . GLU B 1 203 ? 93.783 -15.887 55.943 1.00 41.58 200 GLU B CA 1
ATOM 5528 C C . GLU B 1 203 ? 95.208 -15.532 55.467 1.00 42.17 200 GLU B C 1
ATOM 5529 O O . GLU B 1 203 ? 95.614 -14.367 55.521 1.00 42.20 200 GLU B O 1
ATOM 5535 N N . ASN B 1 204 ? 95.937 -16.537 54.981 1.00 42.09 201 ASN B N 1
ATOM 5536 C CA . ASN B 1 204 ? 97.344 -16.382 54.592 1.00 43.27 201 ASN B CA 1
ATOM 5537 C C . ASN B 1 204 ? 97.545 -16.051 53.111 1.00 42.99 201 ASN B C 1
ATOM 5538 O O . ASN B 1 204 ? 98.680 -16.064 52.626 1.00 42.74 201 ASN B O 1
ATOM 5543 N N . TRP B 1 205 ? 96.452 -15.778 52.389 1.00 42.37 202 TRP B N 1
ATOM 5544 C CA . TRP B 1 205 ? 96.525 -15.541 50.946 1.00 41.87 202 TRP B CA 1
ATOM 5545 C C . TRP B 1 205 ? 97.456 -14.375 50.644 1.00 42.90 202 TRP B C 1
ATOM 5546 O O . TRP B 1 205 ? 97.262 -13.266 51.149 1.00 43.76 202 TRP B O 1
ATOM 5557 N N . THR B 1 206 ? 98.476 -14.631 49.831 1.00 43.36 203 THR B N 1
ATOM 5558 C CA . THR B 1 206 ? 99.516 -13.615 49.568 1.00 44.20 203 THR B CA 1
ATOM 5559 C C . THR B 1 206 ? 98.928 -12.362 48.926 1.00 44.81 203 THR B C 1
ATOM 5560 O O . THR B 1 206 ? 98.322 -12.441 47.847 1.00 44.34 203 THR B O 1
ATOM 5564 N N . PRO B 1 207 ? 99.089 -11.201 49.601 1.00 46.56 204 PRO B N 1
ATOM 5565 C CA . PRO B 1 207 ? 98.733 -9.884 49.058 1.00 47.12 204 PRO B CA 1
ATOM 5566 C C . PRO B 1 207 ? 99.271 -9.690 47.644 1.00 47.05 204 PRO B C 1
ATOM 5567 O O . PRO B 1 207 ? 100.445 -9.981 47.369 1.00 47.14 204 PRO B O 1
ATOM 5571 N N . GLY B 1 208 ? 98.409 -9.220 46.748 1.00 46.94 205 GLY B N 1
ATOM 5572 C CA . GLY B 1 208 ? 98.803 -9.026 45.350 1.00 46.98 205 GLY B CA 1
ATOM 5573 C C . GLY B 1 208 ? 98.510 -10.192 44.424 1.00 45.68 205 GLY B C 1
ATOM 5574 O O . GLY B 1 208 ? 98.389 -10.002 43.215 1.00 46.09 205 GLY B O 1
ATOM 5575 N N . ALA B 1 209 ? 98.406 -11.404 44.972 1.00 45.34 206 ALA B N 1
ATOM 5576 C CA . ALA B 1 209 ? 97.985 -12.572 44.178 1.00 43.49 206 ALA B CA 1
ATOM 5577 C C . ALA B 1 209 ? 96.474 -12.498 43.866 1.00 42.34 206 ALA B C 1
ATOM 5578 O O . ALA B 1 209 ? 95.710 -11.966 44.676 1.00 42.68 206 ALA B O 1
ATOM 5580 N N . PRO B 1 210 ? 96.036 -13.032 42.699 1.00 40.94 207 PRO B N 1
ATOM 5581 C CA . PRO B 1 210 ? 94.607 -13.016 42.371 1.00 39.61 207 PRO B CA 1
ATOM 5582 C C . PRO B 1 210 ? 93.799 -13.655 43.489 1.00 38.23 207 PRO B C 1
ATOM 5583 O O . PRO B 1 210 ? 94.162 -14.729 43.955 1.00 38.54 207 PRO B O 1
ATOM 5587 N N . LYS B 1 211 ? 92.741 -12.991 43.943 1.00 37.27 208 LYS B N 1
ATOM 5588 C CA . LYS B 1 211 ? 91.872 -13.563 44.973 1.00 36.04 208 LYS B CA 1
ATOM 5589 C C . LYS B 1 211 ? 90.923 -14.593 44.317 1.00 33.66 208 LYS B C 1
ATOM 5590 O O . LYS B 1 211 ? 90.365 -14.299 43.264 1.00 33.48 208 LYS B O 1
ATOM 5592 N N . PRO B 1 212 ? 90.758 -15.802 44.915 1.00 32.61 209 PRO B N 1
ATOM 5593 C CA . PRO B 1 212 ? 89.891 -16.864 44.342 1.00 30.42 209 PRO B CA 1
ATOM 5594 C C . PRO B 1 212 ? 88.475 -16.364 44.135 1.00 29.18 209 PRO B C 1
ATOM 5595 O O . PRO B 1 212 ? 87.945 -15.688 45.016 1.00 30.38 209 PRO B O 1
ATOM 5599 N N . LYS B 1 213 ? 87.890 -16.670 42.978 1.00 27.84 210 LYS B N 1
ATOM 5600 C CA . LYS B 1 213 ? 86.520 -16.240 42.642 1.00 27.20 210 LYS B CA 1
ATOM 5601 C C . LYS B 1 213 ? 85.491 -17.232 43.154 1.00 25.28 210 LYS B C 1
ATOM 5602 O O . LYS B 1 213 ? 84.360 -16.863 43.472 1.00 25.59 210 LYS B O 1
ATOM 5608 N N . LEU B 1 214 ? 85.898 -18.487 43.255 1.00 23.48 211 LEU B N 1
ATOM 5609 C CA . LEU B 1 214 ? 84.976 -19.556 43.646 1.00 22.32 211 LEU B CA 1
ATOM 5610 C C . LEU B 1 214 ? 85.707 -20.789 44.154 1.00 21.86 211 LEU B C 1
ATOM 5611 O O . LEU B 1 214 ? 86.880 -21.024 43.810 1.00 22.65 211 LEU B O 1
ATOM 5616 N N . LEU B 1 215 ? 84.994 -21.563 44.965 1.00 21.89 212 LEU B N 1
ATOM 5617 C CA . LEU B 1 215 ? 85.373 -22.905 45.345 1.00 21.80 212 LEU B CA 1
ATOM 5618 C C . LEU B 1 215 ? 84.567 -23.883 44.469 1.00 21.52 212 LEU B C 1
ATOM 5619 O O . LEU B 1 215 ? 83.332 -23.798 44.405 1.00 20.60 212 LEU B O 1
ATOM 5624 N N . TYR B 1 216 ? 85.274 -24.784 43.782 1.00 21.22 213 TYR B N 1
ATOM 5625 C CA . TYR B 1 216 ? 84.648 -25.876 43.033 1.00 20.56 213 TYR B CA 1
ATOM 5626 C C . TYR B 1 216 ? 84.751 -27.156 43.865 1.00 20.70 213 TYR B C 1
ATOM 5627 O O . TYR B 1 216 ? 85.864 -27.648 44.184 1.00 20.95 213 TYR B O 1
ATOM 5636 N N . THR B 1 217 ? 83.596 -27.682 44.250 1.00 19.79 214 THR B N 1
ATOM 5637 C CA . THR B 1 217 ? 83.562 -28.818 45.146 1.00 20.67 214 THR B CA 1
ATOM 5638 C C . THR B 1 217 ? 82.556 -29.873 44.668 1.00 20.70 214 THR B C 1
ATOM 5639 O O . THR B 1 217 ? 81.522 -29.543 44.064 1.00 20.69 214 THR B O 1
ATOM 5643 N N . ILE B 1 218 ? 82.872 -31.136 44.947 1.00 21.62 215 ILE B N 1
ATOM 5644 C CA . ILE B 1 218 ? 81.985 -32.260 44.654 1.00 21.92 215 ILE B CA 1
ATOM 5645 C C . ILE B 1 218 ? 81.625 -32.828 46.025 1.00 22.19 215 ILE B C 1
ATOM 5646 O O . ILE B 1 218 ? 82.253 -33.783 46.501 1.00 23.32 215 ILE B O 1
ATOM 5651 N N . PRO B 1 219 ? 80.646 -32.211 46.693 1.00 22.08 216 PRO B N 1
ATOM 5652 C CA . PRO B 1 219 ? 80.541 -32.524 48.111 1.00 23.10 216 PRO B CA 1
ATOM 5653 C C . PRO B 1 219 ? 80.041 -33.919 48.477 1.00 23.75 216 PRO B C 1
ATOM 5654 O O . PRO B 1 219 ? 80.421 -34.420 49.538 1.00 25.30 216 PRO B O 1
ATOM 5658 N N . THR B 1 220 ? 79.220 -34.538 47.636 1.00 22.91 217 THR B N 1
ATOM 5659 C CA . THR B 1 220 ? 78.611 -35.834 47.980 1.00 22.74 217 THR B CA 1
ATOM 5660 C C . THR B 1 220 ? 79.103 -36.955 47.047 1.00 23.35 217 THR B C 1
ATOM 5661 O O . THR B 1 220 ? 78.817 -36.940 45.838 1.00 22.96 217 THR B O 1
ATOM 5665 N N . GLY B 1 221 ? 79.782 -37.946 47.605 1.00 23.50 218 GLY B N 1
ATOM 5666 C CA . GLY B 1 221 ? 80.388 -39.010 46.770 1.00 24.24 218 GLY B CA 1
ATOM 5667 C C . GLY B 1 221 ? 81.497 -38.373 45.930 1.00 23.88 218 GLY B C 1
ATOM 5668 O O . GLY B 1 221 ? 81.562 -38.539 44.690 1.00 22.84 218 GLY B O 1
ATOM 5669 N N . GLN B 1 222 ? 82.339 -37.614 46.624 1.00 24.47 219 GLN B N 1
ATOM 5670 C CA . GLN B 1 222 ? 83.426 -36.846 46.014 1.00 24.88 219 GLN B CA 1
ATOM 5671 C C . GLN B 1 222 ? 84.211 -37.696 45.006 1.00 25.45 219 GLN B C 1
ATOM 5672 O O . GLN B 1 222 ? 84.520 -38.854 45.272 1.00 26.80 219 GLN B O 1
ATOM 5678 N N . ASN B 1 223 ? 84.510 -37.116 43.845 1.00 25.64 220 ASN B N 1
ATOM 5679 C CA . ASN B 1 223 ? 85.255 -37.823 42.805 1.00 26.56 220 ASN B CA 1
ATOM 5680 C C . ASN B 1 223 ? 86.686 -37.292 42.866 1.00 27.12 220 ASN B C 1
ATOM 5681 O O . ASN B 1 223 ? 86.900 -36.127 42.550 1.00 27.91 220 ASN B O 1
ATOM 5686 N N . PRO B 1 224 ? 87.669 -38.136 43.248 1.00 28.42 221 PRO B N 1
ATOM 5687 C CA . PRO B 1 224 ? 87.636 -39.597 43.395 1.00 29.04 221 PRO B CA 1
ATOM 5688 C C . PRO B 1 224 ? 87.513 -40.199 44.796 1.00 30.28 221 PRO B C 1
ATOM 5689 O O . PRO B 1 224 ? 87.429 -41.426 44.901 1.00 30.28 221 PRO B O 1
ATOM 5693 N N . THR B 1 225 ? 87.547 -39.384 45.853 1.00 30.14 222 THR B N 1
ATOM 5694 C CA . THR B 1 225 ? 87.776 -39.934 47.184 1.00 30.59 222 THR B CA 1
ATOM 5695 C C . THR B 1 225 ? 86.586 -40.651 47.792 1.00 30.53 222 THR B C 1
ATOM 5696 O O . THR B 1 225 ? 86.761 -41.417 48.728 1.00 30.58 222 THR B O 1
ATOM 5700 N N . GLY B 1 226 ? 85.389 -40.407 47.267 1.00 29.41 223 GLY B N 1
ATOM 5701 C CA . GLY B 1 226 ? 84.180 -41.093 47.763 1.00 29.53 223 GLY B CA 1
ATOM 5702 C C . GLY B 1 226 ? 83.626 -40.569 49.079 1.00 29.86 223 GLY B C 1
ATOM 5703 O O . GLY B 1 226 ? 82.844 -41.258 49.758 1.00 30.68 223 GLY B O 1
ATOM 5704 N N . THR B 1 227 ? 84.023 -39.357 49.447 1.00 29.24 224 THR B N 1
ATOM 5705 C CA . THR B 1 227 ? 83.658 -38.778 50.738 1.00 29.85 224 THR B CA 1
ATOM 5706 C C . THR B 1 227 ? 82.447 -37.866 50.620 1.00 28.94 224 THR B C 1
ATOM 5707 O O . THR B 1 227 ? 82.057 -37.477 49.511 1.00 28.64 224 THR B O 1
ATOM 5711 N N . SER B 1 228 ? 81.858 -37.541 51.767 1.00 28.83 225 SER B N 1
ATOM 5712 C CA A SER B 1 228 ? 80.736 -36.608 51.851 0.50 27.97 225 SER B CA 1
ATOM 5713 C CA B SER B 1 228 ? 80.737 -36.604 51.836 0.50 27.97 225 SER B CA 1
ATOM 5714 C C . SER B 1 228 ? 81.068 -35.549 52.883 1.00 28.18 225 SER B C 1
ATOM 5715 O O . SER B 1 228 ? 81.532 -35.875 53.978 1.00 29.06 225 SER B O 1
ATOM 5720 N N . ILE B 1 229 ? 80.851 -34.283 52.545 1.00 27.32 226 ILE B N 1
ATOM 5721 C CA . ILE B 1 229 ? 81.219 -33.213 53.464 1.00 26.78 226 ILE B CA 1
ATOM 5722 C C . ILE B 1 229 ? 80.192 -33.158 54.585 1.00 27.41 226 ILE B C 1
ATOM 5723 O O . ILE B 1 229 ? 79.004 -32.968 54.341 1.00 26.41 226 ILE B O 1
ATOM 5728 N N . ALA B 1 230 ? 80.664 -33.310 55.820 1.00 27.87 227 ALA B N 1
ATOM 5729 C CA . ALA B 1 230 ? 79.778 -33.340 56.981 1.00 28.32 227 ALA B CA 1
ATOM 5730 C C . ALA B 1 230 ? 78.902 -32.080 57.055 1.00 27.74 227 ALA B C 1
ATOM 5731 O O . ALA B 1 230 ? 79.359 -30.975 56.706 1.00 27.09 227 ALA B O 1
ATOM 5733 N N . ASP B 1 231 ? 77.663 -32.247 57.516 1.00 26.21 228 ASP B N 1
ATOM 5734 C CA . ASP B 1 231 ? 76.730 -31.127 57.638 1.00 27.20 228 ASP B CA 1
ATOM 5735 C C . ASP B 1 231 ? 77.377 -29.903 58.313 1.00 27.59 228 ASP B C 1
ATOM 5736 O O . ASP B 1 231 ? 77.357 -28.804 57.760 1.00 27.76 228 ASP B O 1
ATOM 5741 N N . HIS B 1 232 ? 77.992 -30.094 59.478 1.00 29.08 229 HIS B N 1
ATOM 5742 C CA . HIS B 1 232 ? 78.585 -28.964 60.197 1.00 29.91 229 HIS B CA 1
ATOM 5743 C C . HIS B 1 232 ? 79.744 -28.323 59.419 1.00 29.75 229 HIS B C 1
ATOM 5744 O O . HIS B 1 232 ? 79.981 -27.116 59.529 1.00 29.13 229 HIS B O 1
ATOM 5751 N N . ARG B 1 233 ? 80.458 -29.132 58.633 1.00 28.70 230 ARG B N 1
ATOM 5752 C CA . ARG B 1 233 ? 81.577 -28.598 57.831 1.00 28.68 230 ARG B CA 1
ATOM 5753 C C . ARG B 1 233 ? 81.097 -27.670 56.702 1.00 27.31 230 ARG B C 1
ATOM 5754 O O . ARG B 1 233 ? 81.746 -26.668 56.383 1.00 27.34 230 ARG B O 1
ATOM 5762 N N . LYS B 1 234 ? 79.956 -27.998 56.109 1.00 26.40 231 LYS B N 1
ATOM 5763 C CA . LYS B 1 234 ? 79.375 -27.128 55.082 1.00 25.98 231 LYS B CA 1
ATOM 5764 C C . LYS B 1 234 ? 79.038 -25.780 55.723 1.00 25.72 231 LYS B C 1
ATOM 5765 O O . LYS B 1 234 ? 79.280 -24.728 55.135 1.00 25.38 231 LYS B O 1
ATOM 5771 N N . GLU B 1 235 ? 78.490 -25.811 56.933 1.00 26.29 232 GLU B N 1
ATOM 5772 C CA . GLU B 1 235 ? 78.125 -24.565 57.601 1.00 27.73 232 GLU B CA 1
ATOM 5773 C C . GLU B 1 235 ? 79.370 -23.683 57.741 1.00 28.01 232 GLU B C 1
ATOM 5774 O O . GLU B 1 235 ? 79.338 -22.503 57.393 1.00 27.63 232 GLU B O 1
ATOM 5780 N N . ALA B 1 236 ? 80.462 -24.286 58.217 1.00 27.93 233 ALA B N 1
ATOM 5781 C CA . ALA B 1 236 ? 81.741 -23.606 58.373 1.00 28.55 233 ALA B CA 1
ATOM 5782 C C . ALA B 1 236 ? 82.318 -23.128 57.030 1.00 28.31 233 ALA B C 1
ATOM 5783 O O . ALA B 1 236 ? 82.847 -22.002 56.929 1.00 28.65 233 ALA B O 1
ATOM 5785 N N . ILE B 1 237 ? 82.234 -23.975 56.002 1.00 27.16 234 ILE B N 1
ATOM 5786 C CA . ILE B 1 237 ? 82.790 -23.615 54.707 1.00 26.89 234 ILE B CA 1
ATOM 5787 C C . ILE B 1 237 ? 82.041 -22.407 54.142 1.00 26.56 234 ILE B C 1
ATOM 5788 O O . ILE B 1 237 ? 82.649 -21.510 53.568 1.00 26.08 234 ILE B O 1
ATOM 5793 N N . TYR B 1 238 ? 80.716 -22.410 54.304 1.00 26.51 235 TYR B N 1
ATOM 5794 C CA . TYR B 1 238 ? 79.875 -21.330 53.827 1.00 27.12 235 TYR B CA 1
ATOM 5795 C C . TYR B 1 238 ? 80.273 -20.000 54.480 1.00 27.97 235 TYR B C 1
ATOM 5796 O O . TYR B 1 238 ? 80.312 -18.968 53.812 1.00 27.97 235 TYR B O 1
ATOM 5805 N N . LYS B 1 239 ? 80.564 -20.033 55.779 1.00 28.77 236 LYS B N 1
ATOM 5806 C CA . LYS B 1 239 ? 81.038 -18.841 56.496 1.00 30.42 236 LYS B CA 1
ATOM 5807 C C . LYS B 1 239 ? 82.335 -18.303 55.916 1.00 30.40 236 LYS B C 1
ATOM 5808 O O . LYS B 1 239 ? 82.486 -17.088 55.781 1.00 30.66 236 LYS B O 1
ATOM 5814 N N . ILE B 1 240 ? 83.251 -19.212 55.559 1.00 29.95 237 ILE B N 1
ATOM 5815 C CA . ILE B 1 240 ? 84.549 -18.818 54.974 1.00 29.94 237 ILE B CA 1
ATOM 5816 C C . ILE B 1 240 ? 84.307 -18.125 53.644 1.00 29.62 237 ILE B C 1
ATOM 5817 O O . ILE B 1 240 ? 84.946 -17.095 53.338 1.00 30.07 237 ILE B O 1
ATOM 5822 N N . ALA B 1 241 ? 83.380 -18.685 52.855 1.00 28.46 238 ALA B N 1
ATOM 5823 C CA . ALA B 1 241 ? 82.980 -18.081 51.588 1.00 28.34 238 ALA B CA 1
ATOM 5824 C C . ALA B 1 241 ? 82.403 -16.674 51.771 1.00 29.04 238 ALA B C 1
ATOM 5825 O O . ALA B 1 241 ? 82.691 -15.777 50.966 1.00 29.92 238 ALA B O 1
ATOM 5827 N N . GLN B 1 242 ? 81.601 -16.475 52.816 1.00 29.61 239 GLN B N 1
ATOM 5828 C CA . GLN B 1 242 ? 81.050 -15.146 53.100 1.00 31.16 239 GLN B CA 1
ATOM 5829 C C . GLN B 1 242 ? 82.148 -14.168 53.492 1.00 32.48 239 GLN B C 1
ATOM 5830 O O . GLN B 1 242 ? 82.138 -13.016 53.071 1.00 32.75 239 GLN B O 1
ATOM 5836 N N . LYS B 1 243 ? 83.095 -14.649 54.289 1.00 33.74 240 LYS B N 1
ATOM 5837 C CA . LYS B 1 243 ? 84.159 -13.811 54.825 1.00 35.87 240 LYS B CA 1
ATOM 5838 C C . LYS B 1 243 ? 85.119 -13.335 53.739 1.00 36.23 240 LYS B C 1
ATOM 5839 O O . LYS B 1 243 ? 85.495 -12.156 53.720 1.00 36.98 240 LYS B O 1
ATOM 5845 N N . TYR B 1 244 ? 85.504 -14.244 52.841 1.00 35.51 241 TYR B N 1
ATOM 5846 C CA . TYR B 1 244 ? 86.554 -13.960 51.847 1.00 35.77 241 TYR B CA 1
ATOM 5847 C C . TYR B 1 244 ? 85.964 -13.710 50.472 1.00 35.09 241 TYR B C 1
ATOM 5848 O O . TYR B 1 244 ? 86.679 -13.619 49.467 1.00 35.18 241 TYR B O 1
ATOM 5857 N N . ASP B 1 245 ? 84.641 -13.610 50.459 1.00 35.37 242 ASP B N 1
ATOM 5858 C CA . ASP B 1 245 ? 83.849 -13.319 49.270 1.00 34.58 242 ASP B CA 1
ATOM 5859 C C . ASP B 1 245 ? 84.157 -14.155 48.009 1.00 32.55 242 ASP B C 1
ATOM 5860 O O . ASP B 1 245 ? 84.556 -13.612 46.966 1.00 32.13 242 ASP B O 1
ATOM 5865 N N . PHE B 1 246 ? 83.975 -15.467 48.112 1.00 29.65 243 PHE B N 1
ATOM 5866 C CA . PHE B 1 246 ? 84.008 -16.291 46.918 1.00 27.58 243 PHE B CA 1
ATOM 5867 C C . PHE B 1 246 ? 82.717 -17.049 46.780 1.00 26.03 243 PHE B C 1
ATOM 5868 O O . PHE B 1 246 ? 81.960 -17.195 47.757 1.00 26.55 243 PHE B O 1
ATOM 5876 N N . LEU B 1 247 ? 82.470 -17.539 45.573 1.00 24.37 244 LEU B N 1
ATOM 5877 C CA . LEU B 1 247 ? 81.277 -18.294 45.292 1.00 23.13 244 LEU B CA 1
ATOM 5878 C C . LEU B 1 247 ? 81.532 -19.762 45.588 1.00 22.47 244 LEU B C 1
ATOM 5879 O O . LEU B 1 247 ? 82.673 -20.203 45.634 1.00 22.43 244 LEU B O 1
ATOM 5884 N N . ILE B 1 248 ? 80.467 -20.516 45.807 1.00 21.74 245 ILE B N 1
ATOM 5885 C CA . ILE B 1 248 ? 80.589 -21.955 45.935 1.00 21.30 245 ILE B CA 1
ATOM 5886 C C . ILE B 1 248 ? 79.838 -22.646 44.797 1.00 20.36 245 ILE B C 1
ATOM 5887 O O . ILE B 1 248 ? 78.628 -22.517 44.671 1.00 21.04 245 ILE B O 1
ATOM 5892 N N . VAL B 1 249 ? 80.575 -23.380 43.964 1.00 19.98 246 VAL B N 1
ATOM 5893 C CA . VAL B 1 249 ? 79.976 -24.161 42.899 1.00 18.34 246 VAL B CA 1
ATOM 5894 C C . VAL B 1 249 ? 79.982 -25.613 43.362 1.00 18.87 246 VAL B C 1
ATOM 5895 O O . VAL B 1 249 ? 81.028 -26.237 43.418 1.00 18.41 246 VAL B O 1
ATOM 5899 N N . GLU B 1 250 ? 78.811 -26.153 43.690 1.00 18.49 247 GLU B N 1
ATOM 5900 C CA . GLU B 1 250 ? 78.746 -27.535 44.117 1.00 18.90 247 GLU B CA 1
ATOM 5901 C C . GLU B 1 250 ? 78.306 -28.385 42.932 1.00 19.12 247 GLU B C 1
ATOM 5902 O O . GLU B 1 250 ? 77.207 -28.195 42.370 1.00 19.63 247 GLU B O 1
ATOM 5908 N N . ASP B 1 251 ? 79.197 -29.288 42.531 1.00 19.23 248 ASP B N 1
ATOM 5909 C CA . ASP B 1 251 ? 78.990 -30.164 41.373 1.00 19.07 248 ASP B CA 1
ATOM 5910 C C . ASP B 1 251 ? 78.465 -31.451 41.958 1.00 19.41 248 ASP B C 1
ATOM 5911 O O . ASP B 1 251 ? 79.216 -32.206 42.590 1.00 19.49 248 ASP B O 1
ATOM 5916 N N . GLU B 1 252 ? 77.167 -31.695 41.786 1.00 18.56 249 GLU B N 1
ATOM 5917 C CA . GLU B 1 252 ? 76.520 -32.738 42.566 1.00 19.16 249 GLU B CA 1
ATOM 5918 C C . GLU B 1 252 ? 75.860 -33.895 41.767 1.00 18.59 249 GLU B C 1
ATOM 5919 O O . GLU B 1 252 ? 74.723 -34.284 42.059 1.00 19.19 249 GLU B O 1
ATOM 5925 N N . PRO B 1 253 ? 76.571 -34.488 40.803 1.00 18.74 250 PRO B N 1
ATOM 5926 C CA . PRO B 1 253 ? 75.874 -35.507 39.982 1.00 18.47 250 PRO B CA 1
ATOM 5927 C C . PRO B 1 253 ? 75.615 -36.795 40.755 1.00 19.54 250 PRO B C 1
ATOM 5928 O O . PRO B 1 253 ? 74.783 -37.607 40.323 1.00 19.68 250 PRO B O 1
ATOM 5932 N N . TYR B 1 254 ? 76.289 -36.962 41.897 1.00 20.52 251 TYR B N 1
ATOM 5933 C CA . TYR B 1 254 ? 76.169 -38.200 42.715 1.00 21.39 251 TYR B CA 1
ATOM 5934 C C . TYR B 1 254 ? 75.353 -38.053 43.983 1.00 21.24 251 TYR B C 1
ATOM 5935 O O . TYR B 1 254 ? 75.361 -38.961 44.838 1.00 21.94 251 TYR B O 1
ATOM 5944 N N . TYR B 1 255 ? 74.672 -36.922 44.128 1.00 19.31 252 TYR B N 1
ATOM 5945 C CA . TYR B 1 255 ? 73.933 -36.627 45.356 1.00 18.92 252 TYR B CA 1
ATOM 5946 C C . TYR B 1 255 ? 72.953 -37.726 45.732 1.00 19.43 252 TYR B C 1
ATOM 5947 O O . TYR B 1 255 ? 72.789 -38.045 46.924 1.00 20.14 252 TYR B O 1
ATOM 5956 N N . PHE B 1 256 ? 72.280 -38.298 44.733 1.00 18.62 253 PHE B N 1
ATOM 5957 C CA . PHE B 1 256 ? 71.337 -39.399 45.002 1.00 19.78 253 PHE B CA 1
ATOM 5958 C C . PHE B 1 256 ? 71.932 -40.818 44.940 1.00 20.74 253 PHE B C 1
ATOM 5959 O O . PHE B 1 256 ? 71.198 -41.842 44.888 1.00 21.07 253 PHE B O 1
ATOM 5967 N N . LEU B 1 257 ? 73.260 -40.865 45.017 1.00 21.06 254 LEU B N 1
ATOM 5968 C CA . LEU B 1 257 ? 73.980 -42.099 45.251 1.00 23.12 254 LEU B CA 1
ATOM 5969 C C . LEU B 1 257 ? 74.440 -42.206 46.711 1.00 23.91 254 LEU B C 1
ATOM 5970 O O . LEU B 1 257 ? 75.321 -43.002 47.037 1.00 24.77 254 LEU B O 1
ATOM 5975 N N . GLN B 1 258 ? 73.836 -41.412 47.589 1.00 24.06 255 GLN B N 1
ATOM 5976 C CA . GLN B 1 258 ? 74.042 -41.581 49.032 1.00 25.37 255 GLN B CA 1
ATOM 5977 C C . GLN B 1 258 ? 73.547 -42.948 49.480 1.00 26.76 255 GLN B C 1
ATOM 5978 O O . GLN B 1 258 ? 72.547 -43.432 48.960 1.00 26.91 255 GLN B O 1
ATOM 5984 N N . MET B 1 259 ? 74.255 -43.550 50.438 1.00 28.09 256 MET B N 1
ATOM 5985 C CA . MET B 1 259 ? 73.919 -44.882 50.968 1.00 30.27 256 MET B CA 1
ATOM 5986 C C . MET B 1 259 ? 73.967 -44.887 52.499 1.00 32.33 256 MET B C 1
ATOM 5987 O O . MET B 1 259 ? 74.662 -44.055 53.092 1.00 32.26 256 MET B O 1
ATOM 5992 N N . ASN B 1 260 ? 73.236 -45.809 53.143 1.00 35.37 257 ASN B N 1
ATOM 5993 C CA . ASN B 1 260 ? 73.497 -46.120 54.563 1.00 38.61 257 ASN B CA 1
ATOM 5994 C C . ASN B 1 260 ? 74.986 -46.429 54.752 1.00 39.93 257 ASN B C 1
ATOM 5995 O O . ASN B 1 260 ? 75.618 -46.998 53.843 1.00 39.70 257 ASN B O 1
ATOM 6000 N N . PRO B 1 261 ? 75.564 -46.050 55.922 1.00 41.51 258 PRO B N 1
ATOM 6001 C CA . PRO B 1 261 ? 76.955 -46.440 56.186 1.00 42.30 258 PRO B CA 1
ATOM 6002 C C . PRO B 1 261 ? 77.161 -47.948 56.042 1.00 42.60 258 PRO B C 1
ATOM 6003 O O . PRO B 1 261 ? 76.229 -48.734 56.197 1.00 43.07 258 PRO B O 1
ATOM 6007 N N . TYR B 1 262 ? 78.379 -48.327 55.708 1.00 42.98 259 TYR B N 1
ATOM 6008 C CA . TYR B 1 262 ? 78.717 -49.706 55.461 1.00 43.96 259 TYR B CA 1
ATOM 6009 C C . TYR B 1 262 ? 78.776 -50.436 56.795 1.00 45.83 259 TYR B C 1
ATOM 6010 O O . TYR B 1 262 ? 79.540 -50.042 57.675 1.00 46.68 259 TYR B O 1
ATOM 6019 N N . ILE B 1 263 ? 77.975 -51.484 56.944 1.00 46.49 260 ILE B N 1
ATOM 6020 C CA . ILE B 1 263 ? 78.030 -52.306 58.154 1.00 48.24 260 ILE B CA 1
ATOM 6021 C C . ILE B 1 263 ? 78.962 -53.513 57.932 1.00 49.42 260 ILE B C 1
ATOM 6022 O O . ILE B 1 263 ? 78.638 -54.422 57.155 1.00 49.22 260 ILE B O 1
ATOM 6024 N N . LYS B 1 264 ? 80.114 -53.506 58.610 1.00 50.59 261 LYS B N 1
ATOM 6025 C CA . LYS B 1 264 ? 81.116 -54.593 58.519 1.00 52.00 261 LYS B CA 1
ATOM 6026 C C . LYS B 1 264 ? 80.601 -56.000 58.878 1.00 53.08 261 LYS B C 1
ATOM 6027 O O . LYS B 1 264 ? 80.743 -56.932 58.076 1.00 52.95 261 LYS B O 1
ATOM 6029 N N . ASP B 1 265 ? 80.015 -56.151 60.068 1.00 53.88 262 ASP B N 1
ATOM 6030 C CA . ASP B 1 265 ? 79.472 -57.449 60.505 1.00 55.45 262 ASP B CA 1
ATOM 6031 C C . ASP B 1 265 ? 78.216 -57.870 59.723 1.00 54.77 262 ASP B C 1
ATOM 6032 O O . ASP B 1 265 ? 77.187 -57.192 59.767 1.00 54.02 262 ASP B O 1
ATOM 6037 N N . LEU B 1 266 ? 78.314 -59.003 59.027 1.00 55.38 263 LEU B N 1
ATOM 6038 C CA . LEU B 1 266 ? 77.250 -59.490 58.138 1.00 55.41 263 LEU B CA 1
ATOM 6039 C C . LEU B 1 266 ? 75.918 -59.764 58.844 1.00 56.24 263 LEU B C 1
ATOM 6040 O O . LEU B 1 266 ? 74.860 -59.453 58.299 1.00 55.41 263 LEU B O 1
ATOM 6042 N N . LYS B 1 267 ? 75.978 -60.347 60.046 1.00 57.93 264 LYS B N 1
ATOM 6043 C CA . LYS B 1 267 ? 74.792 -60.560 60.893 1.00 59.12 264 LYS B CA 1
ATOM 6044 C C . LYS B 1 267 ? 74.101 -59.230 61.264 1.00 58.68 264 LYS B C 1
ATOM 6045 O O . LYS B 1 267 ? 72.871 -59.112 61.207 1.00 58.06 264 LYS B O 1
ATOM 6047 N N . GLU B 1 268 ? 74.919 -58.248 61.644 1.00 59.30 265 GLU B N 1
ATOM 6048 C CA . GLU B 1 268 ? 74.501 -56.884 61.947 1.00 59.83 265 GLU B CA 1
ATOM 6049 C C . GLU B 1 268 ? 73.836 -56.229 60.729 1.00 58.98 265 GLU B C 1
ATOM 6050 O O . GLU B 1 268 ? 72.956 -55.382 60.877 1.00 58.69 265 GLU B O 1
ATOM 6056 N N . ARG B 1 269 ? 74.261 -56.637 59.533 1.00 59.34 266 ARG B N 1
ATOM 6057 C CA . ARG B 1 269 ? 73.766 -56.072 58.269 1.00 58.56 266 ARG B CA 1
ATOM 6058 C C . ARG B 1 269 ? 72.465 -56.734 57.813 1.00 59.73 266 ARG B C 1
ATOM 6059 O O . ARG B 1 269 ? 71.559 -56.048 57.336 1.00 58.96 266 ARG B O 1
ATOM 6067 N N . GLU B 1 270 ? 72.390 -58.061 57.947 1.00 62.00 267 GLU B N 1
ATOM 6068 C CA . GLU B 1 270 ? 71.198 -58.831 57.548 1.00 63.44 267 GLU B CA 1
ATOM 6069 C C . GLU B 1 270 ? 69.957 -58.372 58.310 1.00 64.17 267 GLU B C 1
ATOM 6070 O O . GLU B 1 270 ? 68.905 -58.161 57.705 1.00 63.56 267 GLU B O 1
ATOM 6072 N N . LYS B 1 271 ? 70.102 -58.194 59.626 1.00 65.95 268 LYS B N 1
ATOM 6073 C CA . LYS B 1 271 ? 69.023 -57.685 60.488 1.00 67.19 268 LYS B CA 1
ATOM 6074 C C . LYS B 1 271 ? 68.658 -56.215 60.199 1.00 66.79 268 LYS B C 1
ATOM 6075 O O . LYS B 1 271 ? 67.487 -55.834 60.307 1.00 66.67 268 LYS B O 1
ATOM 6077 N N . ALA B 1 272 ? 69.649 -55.398 59.835 1.00 66.92 269 ALA B N 1
ATOM 6078 C CA . ALA B 1 272 ? 69.389 -54.008 59.428 1.00 66.52 269 ALA B CA 1
ATOM 6079 C C . ALA B 1 272 ? 68.741 -53.921 58.036 1.00 66.00 269 ALA B C 1
ATOM 6080 O O . ALA B 1 272 ? 67.851 -53.102 57.811 1.00 65.34 269 ALA B O 1
ATOM 6082 N N . GLN B 1 273 ? 69.187 -54.775 57.113 1.00 66.60 270 GLN B N 1
ATOM 6083 C CA . GLN B 1 273 ? 68.584 -54.887 55.779 1.00 66.34 270 GLN B CA 1
ATOM 6084 C C . GLN B 1 273 ? 67.265 -55.669 55.838 1.00 67.12 270 GLN B C 1
ATOM 6085 O O . GLN B 1 273 ? 66.558 -55.801 54.828 1.00 66.62 270 GLN B O 1
ATOM 6087 N N . SER B 1 274 ? 66.947 -56.182 57.028 1.00 68.36 271 SER B N 1
ATOM 6088 C CA . SER B 1 274 ? 65.696 -56.893 57.287 1.00 69.08 271 SER B CA 1
ATOM 6089 C C . SER B 1 274 ? 64.544 -55.915 57.528 1.00 68.49 271 SER B C 1
ATOM 6090 O O . SER B 1 274 ? 63.430 -56.142 57.052 1.00 68.48 271 SER B O 1
ATOM 6093 N N . SER B 1 275 ? 64.822 -54.837 58.271 1.00 67.96 272 SER B N 1
ATOM 6094 C CA . SER B 1 275 ? 63.881 -53.720 58.455 1.00 66.83 272 SER B CA 1
ATOM 6095 C C . SER B 1 275 ? 63.270 -53.267 57.118 1.00 65.03 272 SER B C 1
ATOM 6096 O O . SER B 1 275 ? 63.943 -53.316 56.081 1.00 64.63 272 SER B O 1
ATOM 6099 N N . PRO B 1 276 ? 61.989 -52.829 57.135 1.00 63.94 273 PRO B N 1
ATOM 6100 C CA . PRO B 1 276 ? 61.343 -52.391 55.889 1.00 61.87 273 PRO B CA 1
ATOM 6101 C C . PRO B 1 276 ? 62.080 -51.194 55.290 1.00 59.64 273 PRO B C 1
ATOM 6102 O O . PRO B 1 276 ? 62.821 -50.505 56.014 1.00 59.73 273 PRO B O 1
ATOM 6106 N N . LYS B 1 277 ? 61.888 -50.962 53.986 1.00 56.87 274 LYS B N 1
ATOM 6107 C CA . LYS B 1 277 ? 62.512 -49.836 53.280 1.00 53.59 274 LYS B CA 1
ATOM 6108 C C . LYS B 1 277 ? 62.128 -48.488 53.915 1.00 51.70 274 LYS B C 1
ATOM 6109 O O . LYS B 1 277 ? 61.073 -48.369 54.540 1.00 51.49 274 LYS B O 1
ATOM 6111 N N . GLN B 1 278 ? 62.988 -47.478 53.752 1.00 49.02 275 GLN B N 1
ATOM 6112 C CA . GLN B 1 278 ? 62.650 -46.109 54.155 1.00 46.35 275 GLN B CA 1
ATOM 6113 C C . GLN B 1 278 ? 61.310 -45.647 53.542 1.00 43.56 275 GLN B C 1
ATOM 6114 O O . GLN B 1 278 ? 61.072 -45.853 52.356 1.00 42.64 275 GLN B O 1
ATOM 6120 N N . ASP B 1 279 ? 60.426 -45.047 54.342 1.00 41.06 276 ASP B N 1
ATOM 6121 C CA . ASP B 1 279 ? 59.390 -44.194 53.745 1.00 38.14 276 ASP B CA 1
ATOM 6122 C C . ASP B 1 279 ? 60.016 -42.848 53.310 1.00 35.72 276 ASP B C 1
ATOM 6123 O O . ASP B 1 279 ? 61.216 -42.600 53.558 1.00 34.25 276 ASP B O 1
ATOM 6128 N N . HIS B 1 280 ? 59.227 -42.008 52.648 1.00 33.58 277 HIS B N 1
ATOM 6129 C CA . HIS B 1 280 ? 59.777 -40.812 52.004 1.00 31.71 277 HIS B CA 1
ATOM 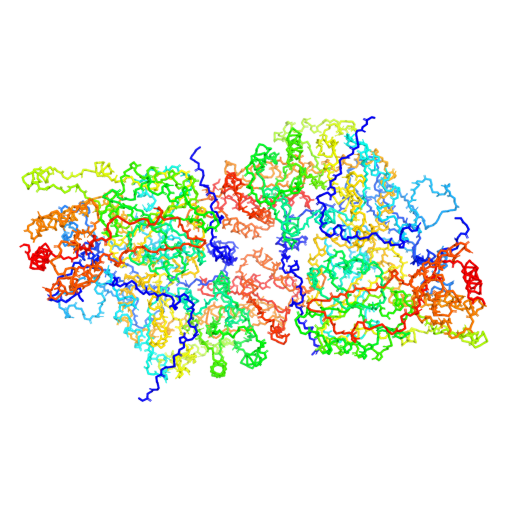6130 C C . HIS B 1 280 ? 60.323 -39.819 53.028 1.00 31.51 277 HIS B C 1
ATOM 6131 O O . HIS B 1 280 ? 61.416 -39.296 52.846 1.00 30.58 277 HIS B O 1
ATOM 6138 N N . ASP B 1 281 ? 59.582 -39.612 54.113 1.00 32.13 278 ASP B N 1
ATOM 6139 C CA . ASP B 1 281 ? 60.061 -38.789 55.230 1.00 33.29 278 ASP B CA 1
ATOM 6140 C C . ASP B 1 281 ? 61.393 -39.230 55.828 1.00 32.60 278 ASP B C 1
ATOM 6141 O O . ASP B 1 281 ? 62.285 -38.396 56.037 1.00 31.71 278 ASP B O 1
ATOM 6146 N N . GLU B 1 282 ? 61.578 -40.522 56.087 1.00 32.22 279 GLU B N 1
ATOM 6147 C CA . GLU B 1 282 ? 62.916 -40.930 56.581 1.00 32.52 279 GLU B CA 1
ATOM 6148 C C . GLU B 1 282 ? 63.994 -40.883 55.509 1.00 30.22 279 GLU B C 1
ATOM 6149 O O . GLU B 1 282 ? 65.165 -40.593 55.808 1.00 28.48 279 GLU B O 1
ATOM 6155 N N . PHE B 1 283 ? 63.610 -41.166 54.262 1.00 27.98 280 PHE B N 1
ATOM 6156 C CA . PHE B 1 283 ? 64.527 -40.962 53.137 1.00 26.53 280 PHE B CA 1
ATOM 6157 C C . PHE B 1 283 ? 65.039 -39.514 53.152 1.00 25.76 280 PHE B C 1
ATOM 6158 O O . PHE B 1 283 ? 66.254 -39.283 53.225 1.00 25.94 280 PHE B O 1
ATOM 6166 N N . LEU B 1 284 ? 64.126 -38.538 53.118 1.00 25.48 281 LEU B N 1
ATOM 6167 C CA . LEU B 1 284 ? 64.520 -37.125 53.038 1.00 25.61 281 LEU B CA 1
ATOM 6168 C C . LEU B 1 284 ? 65.367 -36.689 54.238 1.00 26.65 281 LEU B C 1
ATOM 6169 O O . LEU B 1 284 ? 66.361 -35.971 54.080 1.00 26.40 281 LEU B O 1
ATOM 6174 N N . LYS B 1 285 ? 64.982 -37.129 55.442 1.00 27.34 282 LYS B N 1
ATOM 6175 C CA . LYS B 1 285 ? 65.750 -36.798 56.642 1.00 27.97 282 LYS B CA 1
ATOM 6176 C C . LYS B 1 285 ? 67.169 -37.364 56.551 1.00 28.73 282 LYS B C 1
ATOM 6177 O O . LYS B 1 285 ? 68.119 -36.787 57.091 1.00 27.97 282 LYS B O 1
ATOM 6179 N N . SER B 1 286 ? 67.329 -38.487 55.850 1.00 28.33 283 SER B N 1
ATOM 6180 C CA . SER B 1 286 ? 68.650 -39.109 55.781 1.00 29.06 283 SER B CA 1
ATOM 6181 C C . SER B 1 286 ? 69.653 -38.358 54.866 1.00 28.01 283 SER B C 1
ATOM 6182 O O . SER B 1 286 ? 70.854 -38.601 54.935 1.00 28.43 283 SER B O 1
ATOM 6185 N N . LEU B 1 287 ? 69.169 -37.452 54.020 1.00 26.84 284 LEU B N 1
ATOM 6186 C CA . LEU B 1 287 ? 70.022 -36.827 52.979 1.00 25.67 284 LEU B CA 1
ATOM 6187 C C . LEU B 1 287 ? 70.949 -35.767 53.557 1.00 24.99 284 LEU B C 1
ATOM 6188 O O . LEU B 1 287 ? 70.542 -35.008 54.433 1.00 24.66 284 LEU B O 1
ATOM 6193 N N . ALA B 1 288 ? 72.195 -35.732 53.078 1.00 24.15 285 ALA B N 1
ATOM 6194 C CA . ALA B 1 288 ? 73.163 -34.698 53.499 1.00 24.50 285 ALA B CA 1
ATOM 6195 C C . ALA B 1 288 ? 72.602 -33.271 53.250 1.00 23.90 285 ALA B C 1
ATOM 6196 O O . ALA B 1 288 ? 71.835 -33.056 52.300 1.00 22.59 285 ALA B O 1
ATOM 6198 N N . ASN B 1 289 ? 72.944 -32.326 54.123 1.00 23.86 286 ASN B N 1
ATOM 6199 C CA . ASN B 1 289 ? 72.630 -30.908 53.842 1.00 24.32 286 ASN B CA 1
ATOM 6200 C C . ASN B 1 289 ? 73.446 -30.467 52.633 1.00 23.04 286 ASN B C 1
ATOM 6201 O O . ASN B 1 289 ? 74.435 -31.143 52.265 1.00 22.06 286 ASN B O 1
ATOM 6206 N N . THR B 1 290 ? 73.013 -29.382 52.001 1.00 21.32 287 THR B N 1
ATOM 6207 C CA . THR B 1 290 ? 73.629 -28.942 50.748 1.00 20.83 287 THR B CA 1
ATOM 6208 C C . THR B 1 290 ? 74.066 -27.503 50.951 1.00 22.00 287 THR B C 1
ATOM 6209 O O . THR B 1 290 ? 73.540 -26.803 51.834 1.00 21.19 287 THR B O 1
ATOM 6213 N N . PHE B 1 291 ? 75.029 -27.060 50.151 1.00 21.50 288 PHE B N 1
ATOM 6214 C CA . PHE B 1 291 ? 75.376 -25.651 50.159 1.00 21.89 288 PHE B CA 1
ATOM 6215 C C . PHE B 1 291 ? 74.217 -24.788 49.680 1.00 21.86 288 PHE B C 1
ATOM 6216 O O . PHE B 1 291 ? 74.036 -23.680 50.180 1.00 22.17 288 PHE B O 1
ATOM 6224 N N . LEU B 1 292 ? 73.416 -25.310 48.746 1.00 21.51 289 LEU B N 1
ATOM 6225 C CA . LEU B 1 292 ? 72.192 -24.624 48.346 1.00 22.18 289 LEU B CA 1
ATOM 6226 C C . LEU B 1 292 ? 71.294 -24.280 49.533 1.00 22.44 289 LEU B C 1
ATOM 6227 O O . LEU B 1 292 ? 70.830 -23.154 49.645 1.00 23.33 289 LEU B O 1
ATOM 6232 N N . SER B 1 293 ? 71.078 -25.230 50.439 1.00 23.00 290 SER B N 1
ATOM 6233 C CA . SER B 1 293 ? 70.235 -24.988 51.605 1.00 23.88 290 SER B CA 1
ATOM 6234 C C . SER B 1 293 ? 70.860 -24.019 52.611 1.00 25.29 290 SER B C 1
ATOM 6235 O O . SER B 1 293 ? 70.169 -23.511 53.484 1.00 27.02 290 SER B O 1
ATOM 6238 N N . LEU B 1 294 ? 72.163 -23.778 52.519 1.00 25.48 291 LEU B N 1
ATOM 6239 C CA . LEU B 1 294 ? 72.791 -22.832 53.448 1.00 26.54 291 LEU B CA 1
ATOM 6240 C C . LEU B 1 294 ? 72.756 -21.425 52.870 1.00 26.40 291 LEU B C 1
ATOM 6241 O O . LEU B 1 294 ? 72.982 -20.460 53.582 1.00 26.72 291 LEU B O 1
ATOM 6246 N N . ASP B 1 295 ? 72.465 -21.308 51.575 1.00 24.99 292 ASP B N 1
ATOM 6247 C CA . ASP B 1 295 ? 72.667 -20.025 50.889 1.00 25.12 292 ASP B CA 1
ATOM 6248 C C . ASP B 1 295 ? 71.609 -18.967 51.243 1.00 25.58 292 ASP B C 1
ATOM 6249 O O . ASP B 1 295 ? 70.434 -19.140 50.959 1.00 25.23 292 ASP B O 1
ATOM 6254 N N . THR B 1 296 ? 72.031 -17.871 51.864 1.00 26.82 293 THR B N 1
ATOM 6255 C CA A THR B 1 296 ? 71.122 -16.772 52.171 0.50 27.98 293 THR B CA 1
ATOM 6256 C CA B THR B 1 296 ? 71.125 -16.756 52.168 0.50 26.94 293 THR B CA 1
ATOM 6257 C C . THR B 1 296 ? 71.428 -15.568 51.270 1.00 27.68 293 THR B C 1
ATOM 6258 O O . THR B 1 296 ? 70.758 -14.521 51.344 1.00 28.20 293 THR B O 1
ATOM 6265 N N . GLU B 1 297 ? 72.428 -15.730 50.404 1.00 27.11 294 GLU B N 1
ATOM 6266 C CA . GLU B 1 297 ? 72.937 -14.615 49.590 1.00 27.40 294 GLU B CA 1
ATOM 6267 C C . GLU B 1 297 ? 72.999 -14.835 48.085 1.00 26.02 294 GLU B C 1
ATOM 6268 O O . GLU B 1 297 ? 73.365 -13.911 47.347 1.00 25.79 294 GLU B O 1
ATOM 6274 N N . GLY B 1 298 ? 72.655 -16.039 47.630 1.00 23.86 295 GLY B N 1
ATOM 6275 C CA . GLY B 1 298 ? 72.781 -16.375 46.229 1.00 23.08 295 GLY B CA 1
ATOM 6276 C C . GLY B 1 298 ? 74.243 -16.496 45.831 1.00 23.23 295 GLY B C 1
ATOM 6277 O O . GLY B 1 298 ? 74.611 -16.202 44.695 1.00 21.31 295 GLY B O 1
ATOM 6278 N N . ARG B 1 299 ? 75.094 -16.883 46.783 1.00 22.85 296 ARG B N 1
ATOM 6279 C CA . ARG B 1 299 ? 76.508 -17.123 46.454 1.00 22.94 296 ARG B CA 1
ATOM 6280 C C . ARG B 1 299 ? 76.786 -18.571 46.094 1.00 22.00 296 ARG B C 1
ATOM 6281 O O . ARG B 1 299 ? 77.916 -18.911 45.781 1.00 22.41 296 ARG B O 1
ATOM 6289 N N . VAL B 1 300 ? 75.738 -19.399 46.079 1.00 21.41 297 VAL B N 1
ATOM 6290 C CA . VAL B 1 300 ? 75.864 -20.815 45.715 1.00 20.40 297 VAL B CA 1
ATOM 6291 C C . VAL B 1 300 ? 75.320 -21.114 44.324 1.00 20.21 297 VAL B C 1
ATOM 6292 O O . VAL B 1 300 ? 74.244 -20.654 43.947 1.00 21.58 297 VAL B O 1
ATOM 6296 N N . ILE B 1 301 ? 76.091 -21.871 43.565 1.00 19.42 298 ILE B N 1
ATOM 6297 C CA . ILE B 1 301 ? 75.653 -22.392 42.275 1.00 19.80 298 ILE B CA 1
ATOM 6298 C C . ILE B 1 301 ? 75.688 -23.908 42.345 1.00 18.75 298 ILE B C 1
ATOM 6299 O O . ILE B 1 301 ? 76.753 -24.510 42.528 1.00 19.70 298 ILE B O 1
ATOM 6304 N N . ARG B 1 302 ? 74.534 -24.539 42.165 1.00 18.13 299 ARG B N 1
ATOM 6305 C CA . ARG B 1 302 ? 74.490 -25.988 42.244 1.00 16.99 299 ARG B CA 1
ATOM 6306 C C . ARG B 1 302 ? 74.355 -26.550 40.841 1.00 18.12 299 ARG B C 1
ATOM 6307 O O . ARG B 1 302 ? 73.502 -26.092 40.077 1.00 18.84 299 ARG B O 1
ATOM 6315 N N . MET B 1 303 ? 75.181 -27.542 40.501 1.00 17.67 300 MET B N 1
ATOM 6316 C CA . MET B 1 303 ? 75.077 -28.168 39.202 1.00 17.93 300 MET B CA 1
ATOM 6317 C C . MET B 1 303 ? 74.537 -29.582 39.390 1.00 18.04 300 MET B C 1
ATOM 6318 O O . MET B 1 303 ? 75.197 -30.428 40.019 1.00 18.13 300 MET B O 1
ATOM 6323 N N . ASP B 1 304 ? 73.318 -29.799 38.894 1.00 17.26 301 ASP B N 1
ATOM 6324 C CA . ASP B 1 304 ? 72.634 -31.095 38.969 1.00 18.24 301 ASP B CA 1
ATOM 6325 C C . ASP B 1 304 ? 72.513 -31.733 37.591 1.00 17.53 301 ASP B C 1
ATOM 6326 O O . ASP B 1 304 ? 72.320 -31.040 36.599 1.00 18.33 301 ASP B O 1
ATOM 6331 N N . SER B 1 305 ? 72.520 -33.059 37.551 1.00 18.13 302 SER B N 1
ATOM 6332 C CA . SER B 1 305 ? 72.511 -33.815 36.296 1.00 18.12 302 SER B CA 1
ATOM 6333 C C . SER B 1 305 ? 71.591 -35.031 36.372 1.00 18.24 302 SER B C 1
ATOM 6334 O O . SER B 1 305 ? 71.495 -35.676 37.430 1.00 18.12 302 SER B O 1
ATOM 6337 N N . PHE B 1 306 ? 70.913 -35.344 35.260 1.00 15.97 303 PHE B N 1
ATOM 6338 C CA . PHE B 1 306 ? 70.149 -36.601 35.196 1.00 16.13 303 PHE B CA 1
ATOM 6339 C C . PHE B 1 306 ? 71.023 -37.793 34.766 1.00 16.05 303 PHE B C 1
ATOM 6340 O O . PHE B 1 306 ? 70.522 -38.903 34.609 1.00 15.83 303 PHE B O 1
ATOM 6348 N N . SER B 1 307 ? 72.334 -37.554 34.598 1.00 15.83 304 SER B N 1
ATOM 6349 C CA A SER B 1 307 ? 73.239 -38.582 34.065 0.50 15.54 304 SER B CA 1
ATOM 6350 C CA B SER B 1 307 ? 73.255 -38.560 34.063 0.50 16.21 304 SER B CA 1
ATOM 6351 C C . SER B 1 307 ? 73.299 -39.864 34.864 1.00 16.64 304 SER B C 1
ATOM 6352 O O . SER B 1 307 ? 73.184 -40.947 34.291 1.00 16.60 304 SER B O 1
ATOM 6357 N N . LYS B 1 308 ? 73.501 -39.763 36.183 1.00 16.70 305 LYS B N 1
ATOM 6358 C CA A LYS B 1 308 ? 73.635 -40.958 37.015 0.50 19.20 305 LYS B CA 1
ATOM 6359 C CA B LYS B 1 308 ? 73.640 -40.960 37.000 0.50 19.13 305 LYS B CA 1
ATOM 6360 C C . LYS B 1 308 ? 72.277 -41.412 37.542 1.00 19.44 305 LYS B C 1
ATOM 6361 O O . LYS B 1 308 ? 72.138 -42.535 38.059 1.00 21.69 305 LYS B O 1
ATOM 6372 N N . VAL B 1 309 ? 71.271 -40.556 37.395 1.00 18.37 306 VAL B N 1
ATOM 6373 C CA . VAL B 1 309 ? 69.939 -40.840 37.913 1.00 18.77 306 VAL B CA 1
ATOM 6374 C C . VAL B 1 309 ? 69.076 -41.540 36.842 1.00 18.57 306 VAL B C 1
ATOM 6375 O O . VAL B 1 309 ? 68.383 -42.523 37.132 1.00 19.62 306 VAL B O 1
ATOM 6379 N N . LEU B 1 310 ? 69.127 -41.022 35.614 1.00 17.07 307 LEU B N 1
ATOM 6380 C CA . LEU B 1 310 ? 68.313 -41.540 34.515 1.00 15.95 307 LEU B CA 1
ATOM 6381 C C . LEU B 1 310 ? 69.192 -42.195 33.465 1.00 16.23 307 LEU B C 1
ATOM 6382 O O . LEU B 1 310 ? 69.107 -43.397 33.274 1.00 16.86 307 LEU B O 1
ATOM 6387 N N . ALA B 1 311 ? 70.067 -41.419 32.808 1.00 15.62 308 ALA B N 1
ATOM 6388 C CA . ALA B 1 311 ? 71.056 -41.980 31.884 1.00 15.19 308 ALA B CA 1
ATOM 6389 C C . ALA B 1 311 ? 72.019 -40.892 31.419 1.00 14.45 308 ALA B C 1
ATOM 6390 O O . ALA B 1 311 ? 71.623 -39.736 31.248 1.00 15.67 308 ALA 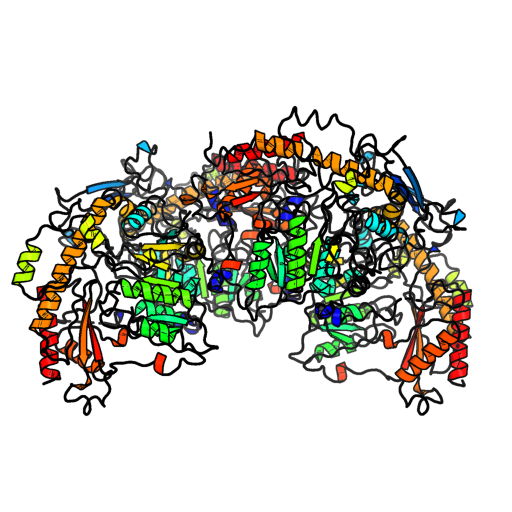B O 1
ATOM 6392 N N . PRO B 1 312 ? 73.290 -41.251 31.185 1.00 15.01 309 PRO B N 1
ATOM 6393 C CA . PRO B 1 312 ? 74.274 -40.276 30.683 1.00 14.53 309 PRO B CA 1
ATOM 6394 C C . PRO B 1 312 ? 73.847 -39.587 29.372 1.00 15.29 309 PRO B C 1
ATOM 6395 O O . PRO B 1 312 ? 74.020 -38.365 29.231 1.00 14.32 309 PRO B O 1
ATOM 6399 N N . GLY B 1 313 ? 73.284 -40.351 28.435 1.00 15.75 310 GLY B N 1
ATOM 6400 C CA . GLY B 1 313 ? 72.913 -39.790 27.119 1.00 16.24 310 GLY B CA 1
ATOM 6401 C C . GLY B 1 313 ? 71.650 -38.948 27.109 1.00 16.35 310 GLY B C 1
ATOM 6402 O O . GLY B 1 313 ? 71.217 -38.443 26.057 1.00 15.51 310 GLY B O 1
ATOM 6403 N N . THR B 1 314 ? 70.989 -38.821 28.256 1.00 16.69 311 THR B N 1
ATOM 6404 C CA . THR B 1 314 ? 69.974 -37.766 28.362 1.00 16.25 311 THR B CA 1
ATOM 6405 C C . THR B 1 314 ? 70.573 -36.377 28.040 1.00 16.71 311 THR B C 1
ATOM 6406 O O . THR B 1 314 ? 69.843 -35.516 27.566 1.00 15.53 311 THR B O 1
ATOM 6410 N N . ARG B 1 315 ? 71.866 -36.143 28.330 1.00 15.45 312 ARG B N 1
ATOM 6411 C CA A ARG B 1 315 ? 72.482 -34.824 28.085 0.50 15.76 312 ARG B CA 1
ATOM 6412 C CA B ARG B 1 315 ? 72.471 -34.824 28.080 0.50 16.41 312 ARG B CA 1
ATOM 6413 C C . ARG B 1 315 ? 71.572 -33.713 28.629 1.00 15.55 312 ARG B C 1
ATOM 6414 O O . ARG B 1 315 ? 71.179 -32.766 27.938 1.00 14.49 312 ARG B O 1
ATOM 6429 N N . LEU B 1 316 ? 71.221 -33.842 29.889 1.00 16.16 313 LEU B N 1
ATOM 6430 C CA . LEU B 1 316 ? 70.293 -32.914 30.490 1.00 16.46 313 LEU B CA 1
ATOM 6431 C C . LEU B 1 316 ? 70.639 -32.773 31.946 1.00 16.49 313 LEU B C 1
ATOM 6432 O O . LEU B 1 316 ? 70.900 -33.765 32.634 1.00 15.74 313 LEU B O 1
ATOM 6437 N N . GLY B 1 317 ? 70.686 -31.521 32.393 1.00 16.55 314 GLY B N 1
ATOM 6438 C CA . GLY B 1 317 ? 70.899 -31.243 33.793 1.00 17.29 314 GLY B CA 1
ATOM 6439 C C . GLY B 1 317 ? 70.262 -29.907 34.049 1.00 17.57 314 GLY B C 1
ATOM 6440 O O . GLY B 1 317 ? 69.506 -29.415 33.213 1.00 17.61 314 GLY B O 1
ATOM 6441 N N . TRP B 1 318 ? 70.567 -29.318 35.208 1.00 17.93 315 TRP B N 1
ATOM 6442 C CA . TRP B 1 318 ? 70.193 -27.946 35.479 1.00 17.08 315 TRP B CA 1
ATOM 6443 C C . TRP B 1 318 ? 71.147 -27.348 36.486 1.00 17.92 315 TRP B C 1
ATOM 6444 O O . TRP B 1 318 ? 71.832 -28.070 37.220 1.00 18.82 315 TRP B O 1
ATOM 6455 N N . ILE B 1 319 ? 71.215 -26.020 36.459 1.00 17.55 316 ILE B N 1
ATOM 6456 C CA A ILE B 1 319 ? 71.906 -25.201 37.424 0.50 18.01 316 ILE B CA 1
ATOM 6457 C CA B ILE B 1 319 ? 71.885 -25.315 37.524 0.50 17.99 316 ILE B CA 1
ATOM 6458 C C . ILE B 1 319 ? 70.887 -24.538 38.342 1.00 18.15 316 ILE B C 1
ATOM 6459 O O . ILE B 1 319 ? 69.872 -24.063 37.845 1.00 17.92 316 ILE B O 1
ATOM 6468 N N . THR B 1 320 ? 71.176 -24.466 39.641 1.00 18.29 317 THR B N 1
ATOM 6469 C CA . THR B 1 320 ? 70.364 -23.673 40.562 1.00 19.23 317 THR B CA 1
ATOM 6470 C C . THR B 1 320 ? 71.206 -22.516 41.095 1.00 19.93 317 THR B C 1
ATOM 6471 O O . THR B 1 320 ? 72.356 -22.708 41.562 1.00 19.82 317 THR B O 1
ATOM 6475 N N . GLY B 1 321 ? 70.631 -21.321 41.041 1.00 19.70 318 GLY B N 1
ATOM 6476 C CA . GLY B 1 321 ? 71.348 -20.126 41.493 1.00 20.82 318 GLY B CA 1
ATOM 6477 C C . GLY B 1 321 ? 70.402 -18.943 41.514 1.00 21.06 318 GLY B C 1
ATOM 6478 O O . GLY B 1 321 ? 69.217 -19.083 41.192 1.00 19.87 318 GLY B O 1
ATOM 6479 N N . SER B 1 322 ? 70.923 -17.773 41.875 1.00 21.55 319 SER B N 1
ATOM 6480 C CA . SER B 1 322 ? 70.094 -16.579 41.926 1.00 22.05 319 SER B CA 1
ATOM 6481 C C . SER B 1 322 ? 69.723 -16.139 40.523 1.00 22.39 319 SER B C 1
ATOM 6482 O O . SER B 1 322 ? 70.448 -16.396 39.574 1.00 20.67 319 SER B O 1
ATOM 6485 N N . SER B 1 323 ? 68.595 -15.440 40.405 1.00 24.01 320 SER B N 1
ATOM 6486 C CA . SER B 1 323 ? 68.203 -14.851 39.122 1.00 25.34 320 SER B CA 1
ATOM 6487 C C . SER B 1 323 ? 69.325 -13.947 38.543 1.00 24.70 320 SER B C 1
ATOM 6488 O O . SER B 1 323 ? 69.519 -13.905 37.329 1.00 23.49 320 SER B O 1
ATOM 6491 N N . LYS B 1 324 ? 70.047 -13.255 39.430 1.00 24.69 321 LYS B N 1
ATOM 6492 C CA . LYS B 1 324 ? 71.195 -12.398 39.064 1.00 25.13 321 LYS B CA 1
ATOM 6493 C C . LYS B 1 324 ? 72.330 -13.194 38.421 1.00 24.92 321 LYS B C 1
ATOM 6494 O O . LYS B 1 324 ? 72.898 -12.775 37.399 1.00 25.00 321 LYS B O 1
ATOM 6500 N N . ILE B 1 325 ? 72.647 -14.350 39.009 1.00 23.99 322 ILE B N 1
ATOM 6501 C CA . ILE B 1 325 ? 73.748 -15.191 38.541 1.00 24.25 322 ILE B CA 1
ATOM 6502 C C . ILE B 1 325 ? 73.332 -15.979 37.305 1.00 23.57 322 ILE B C 1
ATOM 6503 O O . ILE B 1 325 ? 74.153 -16.270 36.410 1.00 23.42 322 ILE B O 1
ATOM 6508 N N . LEU B 1 326 ? 72.050 -16.315 37.215 1.00 23.80 323 LEU B N 1
ATOM 6509 C CA . LEU B 1 326 ? 71.609 -17.120 36.063 1.00 23.57 323 LEU B CA 1
ATOM 6510 C C . LEU B 1 326 ? 71.537 -16.294 34.761 1.00 23.23 323 LEU B C 1
ATOM 6511 O O . LEU B 1 326 ? 71.607 -16.818 33.658 1.00 22.36 323 LEU B O 1
ATOM 6516 N N . LYS B 1 327 ? 71.396 -14.993 34.902 1.00 23.70 324 LYS B N 1
ATOM 6517 C CA . LYS B 1 327 ? 71.287 -14.106 33.747 1.00 24.55 324 LYS B CA 1
ATOM 6518 C C . LYS B 1 327 ? 72.482 -14.246 32.736 1.00 23.60 324 LYS B C 1
ATOM 6519 O O . LYS B 1 327 ? 72.264 -14.469 31.545 1.00 22.36 324 LYS B O 1
ATOM 6525 N N . PRO B 1 328 ? 73.741 -14.129 33.206 1.00 23.09 325 PRO B N 1
ATOM 6526 C CA . PRO B 1 328 ? 74.801 -14.308 32.204 1.00 21.74 325 PRO B CA 1
ATOM 6527 C C . PRO B 1 328 ? 74.926 -15.737 31.664 1.00 20.18 325 PRO B C 1
ATOM 6528 O O . PRO B 1 328 ? 75.400 -15.903 30.562 1.00 18.67 325 PRO B O 1
ATOM 6532 N N . TYR B 1 329 ? 74.540 -16.758 32.443 1.00 19.30 326 TYR B N 1
ATOM 6533 C CA . TYR B 1 329 ? 74.556 -18.126 31.911 1.00 17.96 326 TYR B CA 1
ATOM 6534 C C . TYR B 1 329 ? 73.551 -18.277 30.775 1.00 18.50 326 TYR B C 1
ATOM 6535 O O . TYR B 1 329 ? 73.835 -18.913 29.740 1.00 18.43 326 TYR B O 1
ATOM 6544 N N . LEU B 1 330 ? 72.351 -17.742 30.965 1.00 17.63 327 LEU B N 1
ATOM 6545 C CA . LEU B 1 330 ? 71.366 -17.814 29.884 1.00 18.49 327 LEU B CA 1
ATOM 6546 C C . LEU B 1 330 ? 71.890 -17.075 28.619 1.00 18.65 327 LEU B C 1
ATOM 6547 O O . LEU B 1 330 ? 71.768 -17.595 27.492 1.00 18.38 327 LEU B O 1
ATOM 6552 N N . SER B 1 331 ? 72.486 -15.888 28.803 1.00 17.89 328 SER B N 1
ATOM 6553 C CA A SER B 1 331 ? 73.034 -15.136 27.671 0.50 18.02 328 SER B CA 1
ATOM 6554 C CA B SER B 1 331 ? 73.058 -15.131 27.680 0.50 18.77 328 SER B CA 1
ATOM 6555 C C . SER B 1 331 ? 74.117 -15.942 26.945 1.00 18.33 328 SER B C 1
ATOM 6556 O O . SER B 1 331 ? 74.129 -16.011 25.722 1.00 18.10 328 SER B O 1
ATOM 6561 N N . LEU B 1 332 ? 75.012 -16.565 27.699 1.00 18.24 329 LEU B N 1
ATOM 6562 C CA . LEU B 1 332 ? 75.996 -17.469 27.099 1.00 18.49 329 LEU B CA 1
ATOM 6563 C C . LEU B 1 332 ? 75.320 -18.656 26.360 1.00 18.44 329 LEU B C 1
ATOM 6564 O O . LEU B 1 332 ? 75.641 -18.947 25.188 1.00 18.26 329 LEU B O 1
ATOM 6569 N N . HIS B 1 333 ? 74.391 -19.350 27.031 1.00 18.50 330 HIS B N 1
ATOM 6570 C CA . HIS B 1 333 ? 73.669 -20.476 26.378 1.00 20.57 330 HIS B CA 1
ATOM 6571 C C . HIS B 1 333 ? 73.035 -20.116 25.052 1.00 20.72 330 HIS B C 1
ATOM 6572 O O . HIS B 1 333 ? 73.176 -20.855 24.086 1.00 20.53 330 HIS B O 1
ATOM 6579 N N . GLU B 1 334 ? 72.369 -18.972 24.994 1.00 22.70 331 GLU B N 1
ATOM 6580 C CA . GLU B 1 334 ? 71.743 -18.535 23.745 1.00 25.07 331 GLU B CA 1
ATOM 6581 C C . GLU B 1 334 ? 72.723 -18.350 22.582 1.00 25.57 331 GLU B C 1
ATOM 6582 O O . GLU B 1 334 ? 72.305 -18.414 21.430 1.00 26.13 331 GLU B O 1
ATOM 6588 N N . MET B 1 335 ? 74.004 -18.127 22.877 1.00 26.36 332 MET B N 1
ATOM 6589 C CA . MET B 1 335 ? 75.075 -17.982 21.842 1.00 26.87 332 MET B CA 1
ATOM 6590 C C . MET B 1 335 ? 75.957 -19.224 21.714 1.00 26.97 332 MET B C 1
ATOM 6591 O O . MET B 1 335 ? 76.984 -19.198 21.016 1.00 28.70 332 MET B O 1
ATOM 6596 N N . THR B 1 336 ? 75.651 -20.280 22.451 1.00 26.32 333 THR B N 1
ATOM 6597 C CA . THR B 1 336 ? 76.494 -21.460 22.395 1.00 25.97 333 THR B CA 1
ATOM 6598 C C . THR B 1 336 ? 75.635 -22.700 22.179 1.00 25.96 333 THR B C 1
ATOM 6599 O O . THR B 1 336 ? 75.333 -23.093 21.063 1.00 26.69 333 THR B O 1
ATOM 6603 N N . ILE B 1 337 ? 75.220 -23.292 23.274 1.00 26.19 334 ILE B N 1
ATOM 6604 C CA . ILE B 1 337 ? 74.639 -24.590 23.259 1.00 26.26 334 ILE B CA 1
ATOM 6605 C C . ILE B 1 337 ? 73.148 -24.515 22.851 1.00 25.85 334 ILE B C 1
ATOM 6606 O O . ILE B 1 337 ? 72.610 -25.471 22.283 1.00 24.21 334 ILE B O 1
ATOM 6611 N N . GLN B 1 338 ? 72.527 -23.344 23.076 1.00 25.22 335 GLN B N 1
ATOM 6612 C CA A GLN B 1 338 ? 71.071 -23.204 23.058 0.70 26.58 335 GLN B CA 1
ATOM 6613 C CA B GLN B 1 338 ? 71.072 -23.227 23.035 0.30 25.48 335 GLN B CA 1
ATOM 6614 C C . GLN B 1 338 ? 70.439 -24.192 24.058 1.00 25.65 335 GLN B C 1
ATOM 6615 O O . GLN B 1 338 ? 71.152 -24.825 24.911 1.00 26.34 335 GLN B O 1
ATOM 6626 N N . ALA B 1 339 ? 69.129 -24.315 24.002 1.00 24.26 336 ALA B N 1
ATOM 6627 C CA . ALA B 1 339 ? 68.411 -25.166 24.909 1.00 22.66 336 ALA B CA 1
ATOM 6628 C C . ALA B 1 339 ? 68.797 -26.635 24.674 1.00 21.10 336 ALA B C 1
ATOM 6629 O O . ALA B 1 339 ? 69.246 -27.006 23.577 1.00 19.72 336 ALA B O 1
ATOM 6631 N N . PRO B 1 340 ? 68.655 -27.464 25.708 1.00 19.71 337 PRO B N 1
ATOM 6632 C CA . PRO B 1 340 ? 68.825 -28.909 25.564 1.00 18.98 337 PRO B CA 1
ATOM 6633 C C . PRO B 1 340 ? 67.852 -29.456 24.510 1.00 18.83 337 PRO B C 1
ATOM 6634 O O . PRO B 1 340 ? 66.801 -28.866 24.282 1.00 18.07 337 PRO B O 1
ATOM 6638 N N . ALA B 1 341 ? 68.226 -30.552 23.856 1.00 17.88 338 ALA B N 1
ATOM 6639 C CA . ALA B 1 341 ? 67.440 -31.137 22.798 1.00 17.59 338 ALA B CA 1
ATOM 6640 C C . ALA B 1 341 ? 65.954 -31.242 23.185 1.00 18.04 338 ALA B C 1
ATOM 6641 O O . ALA B 1 341 ? 65.626 -31.759 24.253 1.00 17.60 338 ALA B O 1
ATOM 6643 N N . GLY B 1 342 ? 65.075 -30.795 22.300 1.00 17.55 339 GLY B N 1
ATOM 6644 C CA . GLY B 1 342 ? 63.619 -30.889 22.568 1.00 17.81 339 GLY B CA 1
ATOM 6645 C C . GLY B 1 342 ? 63.157 -32.294 22.916 1.00 16.64 339 GLY B C 1
ATOM 6646 O O . GLY B 1 342 ? 62.401 -32.474 23.893 1.00 16.32 339 GLY B O 1
ATOM 6647 N N . PHE B 1 343 ? 63.608 -33.306 22.160 1.00 16.11 340 PHE B N 1
ATOM 6648 C CA . PHE B 1 343 ? 63.164 -34.693 22.449 1.00 16.43 340 PHE B CA 1
ATOM 6649 C C . PHE B 1 343 ? 63.580 -35.177 23.829 1.00 16.61 340 PHE B C 1
ATOM 6650 O O . PHE B 1 343 ? 62.797 -35.859 24.499 1.00 15.51 340 PHE B O 1
ATOM 6658 N N . THR B 1 344 ? 64.792 -34.828 24.271 1.00 15.93 341 THR B N 1
ATOM 6659 C CA A THR B 1 344 ? 65.205 -35.203 25.626 0.40 16.08 341 THR B CA 1
ATOM 6660 C CA B THR B 1 344 ? 65.223 -35.214 25.623 0.60 16.52 341 THR B CA 1
ATOM 6661 C C . THR B 1 344 ? 64.299 -34.581 26.687 1.00 16.98 341 THR B C 1
ATOM 6662 O O . THR B 1 344 ? 63.852 -35.266 27.624 1.00 17.44 341 THR B O 1
ATOM 6669 N N . GLN B 1 345 ? 63.967 -33.306 26.507 1.00 16.59 342 GLN B N 1
ATOM 6670 C CA . GLN B 1 345 ? 63.110 -32.611 27.469 1.00 16.56 342 GLN B CA 1
ATOM 6671 C C . GLN B 1 345 ? 61.703 -33.224 27.489 1.00 16.71 342 GLN B C 1
ATOM 6672 O O . GLN B 1 345 ? 61.115 -33.392 28.567 1.00 17.47 342 GLN B O 1
ATOM 6678 N N . VAL B 1 346 ? 61.172 -33.540 26.309 1.00 15.75 343 VAL B N 1
ATOM 6679 C CA . VAL B 1 346 ? 59.843 -34.166 26.210 1.00 15.92 343 VAL B CA 1
ATOM 6680 C C . VAL B 1 346 ? 59.832 -35.464 26.987 1.00 15.25 343 VAL B C 1
ATOM 6681 O O . VAL B 1 346 ? 58.898 -35.713 27.767 1.00 16.48 343 VAL B O 1
ATOM 6685 N N . LEU B 1 347 ? 60.824 -36.317 26.746 1.00 14.83 344 LEU B N 1
ATOM 6686 C CA . LEU B 1 347 ? 60.801 -37.671 27.344 1.00 15.45 344 LEU B CA 1
ATOM 6687 C C . LEU B 1 347 ? 61.152 -37.677 28.831 1.00 15.83 344 LEU B C 1
ATOM 6688 O O . LEU B 1 347 ? 60.585 -38.467 29.602 1.00 15.19 344 LEU B O 1
ATOM 6693 N N . VAL B 1 348 ? 62.091 -36.820 29.235 1.00 15.07 345 VAL B N 1
ATOM 6694 C CA . VAL B 1 348 ? 62.374 -36.678 30.668 1.00 16.15 345 VAL B CA 1
ATOM 6695 C C . VAL B 1 348 ? 61.163 -36.073 31.419 1.00 16.64 345 VAL B C 1
ATOM 6696 O O . VAL B 1 348 ? 60.706 -36.620 32.434 1.00 16.80 345 VAL B O 1
ATOM 6700 N N . ASN B 1 349 ? 60.634 -34.957 30.910 1.00 16.66 346 ASN B N 1
ATOM 6701 C CA . ASN B 1 349 ? 59.397 -34.383 31.473 1.00 16.57 346 ASN B CA 1
ATOM 6702 C C . ASN B 1 349 ? 58.225 -35.374 31.540 1.00 16.76 346 ASN B C 1
ATOM 6703 O O . ASN B 1 349 ? 57.501 -35.433 32.554 1.00 16.50 346 ASN B O 1
ATOM 6708 N N . ALA B 1 350 ? 57.994 -36.102 30.442 1.00 16.06 347 ALA B N 1
ATOM 6709 C CA . ALA B 1 350 ? 56.824 -36.976 30.346 1.00 17.24 347 ALA B CA 1
ATOM 6710 C C . ALA B 1 350 ? 56.933 -38.106 31.368 1.00 17.63 347 ALA B C 1
ATOM 6711 O O . ALA B 1 350 ? 55.965 -38.404 32.053 1.00 18.30 347 ALA B O 1
ATOM 6713 N N . THR B 1 351 ? 58.121 -38.677 31.517 1.00 16.99 348 THR B N 1
ATOM 6714 C CA . THR B 1 351 ? 58.308 -39.789 32.456 1.00 17.92 348 THR B CA 1
ATOM 6715 C C . THR B 1 351 ? 58.281 -39.282 33.892 1.00 17.99 348 THR B C 1
ATOM 6716 O O . THR B 1 351 ? 57.593 -39.859 34.752 1.00 17.46 348 THR B O 1
ATOM 6720 N N . LEU B 1 352 ? 59.004 -38.196 34.164 1.00 16.97 349 LEU B N 1
ATOM 6721 C CA . LEU B 1 352 ? 58.993 -37.662 35.520 1.00 18.21 349 LEU B CA 1
ATOM 6722 C C . LEU B 1 352 ? 57.635 -37.171 35.964 1.00 17.93 349 LEU B C 1
ATOM 6723 O O . LEU B 1 352 ? 57.276 -37.389 37.115 1.00 18.17 349 LEU B O 1
ATOM 6728 N N . SER B 1 353 ? 56.882 -36.507 35.076 1.00 18.09 350 SER B N 1
ATOM 6729 C CA . SER B 1 353 ? 55.574 -35.979 35.465 1.00 19.27 350 SER B CA 1
ATOM 6730 C C . SER B 1 353 ? 54.611 -37.097 35.805 1.00 19.14 350 SER B C 1
ATOM 6731 O O . SER B 1 353 ? 53.735 -36.931 36.636 1.00 18.89 350 SER B O 1
ATOM 6734 N N . ARG B 1 354 ? 54.708 -38.212 35.096 1.00 18.51 351 ARG B N 1
ATOM 6735 C CA . ARG B 1 354 ? 53.794 -39.324 35.362 1.00 19.21 351 ARG B CA 1
ATOM 6736 C C . ARG B 1 354 ? 54.207 -40.105 36.629 1.00 19.19 351 ARG B C 1
ATOM 6737 O O . ARG B 1 354 ? 53.367 -40.646 37.359 1.00 21.01 351 ARG B O 1
ATOM 6745 N N . TRP B 1 355 ? 55.498 -40.178 36.891 1.00 18.51 352 TRP B N 1
ATOM 6746 C CA . TRP B 1 355 ? 55.932 -40.691 38.184 1.00 18.60 352 TRP B CA 1
ATOM 6747 C C . TRP B 1 355 ? 55.471 -39.731 39.285 1.00 18.97 352 TRP B C 1
ATOM 6748 O O . TRP B 1 355 ? 55.070 -40.174 40.364 1.00 19.58 352 TRP B O 1
ATOM 6759 N N . GLY B 1 356 ? 55.529 -38.427 39.004 1.00 19.12 353 GLY B N 1
ATOM 6760 C CA . GLY B 1 356 ? 55.209 -37.406 39.998 1.00 20.33 353 GLY B CA 1
ATOM 6761 C C . GLY B 1 356 ? 56.380 -37.205 40.956 1.00 19.40 353 GLY B C 1
ATOM 6762 O O . GLY B 1 356 ? 57.341 -37.959 40.921 1.00 18.76 353 GLY B O 1
ATOM 6763 N N . GLN B 1 357 ? 56.300 -36.212 41.833 1.00 19.90 354 GLN B N 1
ATOM 6764 C CA . GLN B 1 357 ? 57.398 -36.002 42.793 1.00 20.48 354 GLN B CA 1
ATOM 6765 C C . GLN B 1 357 ? 57.603 -37.236 43.680 1.00 21.47 354 GLN B C 1
ATOM 6766 O O . GLN B 1 357 ? 58.737 -37.599 43.977 1.00 20.95 354 GLN B O 1
ATOM 6772 N N . LYS B 1 358 ? 56.502 -37.879 44.080 1.00 21.23 355 LYS B N 1
ATOM 6773 C CA . LYS B 1 358 ? 56.567 -39.045 44.970 1.00 22.32 355 LYS B CA 1
ATOM 6774 C C . LYS B 1 358 ? 57.138 -40.276 44.283 1.00 20.21 355 LYS B C 1
ATOM 6775 O O . LYS B 1 358 ? 57.925 -41.014 44.874 1.00 20.00 355 LYS B O 1
ATOM 6781 N N . GLY B 1 359 ? 56.708 -40.524 43.049 1.00 19.41 356 GLY B N 1
ATOM 6782 C CA . GLY B 1 359 ? 57.239 -41.652 42.281 1.00 18.33 356 GLY B CA 1
ATOM 6783 C C . GLY B 1 359 ? 58.713 -41.419 41.986 1.00 18.56 356 GLY B C 1
ATOM 6784 O O . GLY B 1 359 ? 59.510 -42.364 41.917 1.00 18.33 356 GLY B O 1
ATOM 6785 N N . TYR B 1 360 ? 59.094 -40.154 41.788 1.00 17.59 357 TYR B N 1
ATOM 6786 C CA . TYR B 1 360 ? 60.515 -39.870 41.607 1.00 17.86 357 TYR B CA 1
ATOM 6787 C C . TYR B 1 360 ? 61.321 -40.161 42.897 1.00 18.27 357 TYR B C 1
ATOM 6788 O O . TYR B 1 360 ? 62.417 -40.697 42.838 1.00 18.12 357 TYR B O 1
ATOM 6797 N N . LEU B 1 361 ? 60.757 -39.866 44.060 1.00 18.65 358 LEU B N 1
ATOM 6798 C CA . LEU B 1 361 ? 61.401 -40.305 45.310 1.00 19.30 358 LEU B CA 1
ATOM 6799 C C . LEU B 1 361 ? 61.524 -41.819 45.412 1.00 19.68 358 LEU B C 1
ATOM 6800 O O . LEU B 1 361 ? 62.552 -42.308 45.866 1.00 20.18 358 LEU B O 1
ATOM 6805 N N . ASP B 1 362 ? 60.498 -42.558 44.986 1.00 20.34 359 ASP B N 1
ATOM 6806 C CA . ASP B 1 362 ? 60.590 -44.036 44.928 1.00 20.96 359 ASP B CA 1
ATOM 6807 C C . ASP B 1 362 ? 61.765 -44.453 44.046 1.00 19.63 359 ASP B C 1
ATOM 6808 O O . ASP B 1 362 ? 62.483 -45.395 44.367 1.00 20.49 359 ASP B O 1
ATOM 6813 N N . TRP B 1 363 ? 61.928 -43.785 42.906 1.00 19.03 360 TRP B N 1
ATOM 6814 C CA . TRP B 1 363 ? 63.023 -44.095 41.995 1.00 18.22 360 TRP B CA 1
ATOM 6815 C C . TRP B 1 363 ? 64.381 -43.891 42.682 1.00 18.94 360 TRP B C 1
ATOM 6816 O O . TRP B 1 363 ? 65.266 -44.761 42.633 1.00 17.73 360 TRP B O 1
ATOM 6827 N N . LEU B 1 364 ? 64.545 -42.717 43.293 1.00 18.23 361 LEU B N 1
ATOM 6828 C CA . LEU B 1 364 ? 65.777 -42.367 43.990 1.00 18.65 361 LEU B CA 1
ATOM 6829 C C . LEU B 1 364 ? 66.068 -43.311 45.189 1.00 19.19 361 LEU B C 1
ATOM 6830 O O . LEU B 1 364 ? 67.237 -43.633 45.491 1.00 19.07 361 LEU B O 1
ATOM 6835 N N . LEU B 1 365 ? 65.012 -43.763 45.864 1.00 19.41 362 LEU B N 1
ATOM 6836 C CA . LEU B 1 365 ? 65.176 -44.809 46.883 1.00 20.96 362 LEU B CA 1
ATOM 6837 C C . LEU B 1 365 ? 65.635 -46.147 46.282 1.00 20.41 362 LEU B C 1
ATOM 6838 O O . LEU B 1 365 ? 66.415 -46.870 46.884 1.00 20.72 362 LEU B O 1
ATOM 6843 N N . GLY B 1 366 ? 65.135 -46.455 45.089 1.00 19.96 363 GLY B N 1
ATOM 6844 C CA . GLY B 1 366 ? 65.535 -47.644 44.342 1.00 20.76 363 GLY B CA 1
ATOM 6845 C C . GLY B 1 366 ? 66.991 -47.545 43.914 1.00 20.81 363 GLY B C 1
ATOM 6846 O O . GLY B 1 366 ? 67.703 -48.529 43.933 1.00 20.95 363 GLY B O 1
ATOM 6847 N N . LEU B 1 367 ? 67.403 -46.357 43.497 1.00 20.30 364 LEU B N 1
ATOM 6848 C CA . LEU B 1 367 ? 68.800 -46.090 43.150 1.00 21.61 364 LEU B CA 1
ATOM 6849 C C . LEU B 1 367 ? 69.714 -46.274 44.381 1.00 22.06 364 LEU B C 1
ATOM 6850 O O . LEU B 1 367 ? 70.754 -46.928 44.289 1.00 22.42 364 LEU B O 1
ATOM 6855 N N . ARG B 1 368 ? 69.324 -45.690 45.518 1.00 22.44 365 ARG B N 1
ATOM 6856 C CA . ARG B 1 368 ? 70.056 -45.879 46.794 1.00 23.74 365 ARG B CA 1
ATOM 6857 C C . ARG B 1 368 ? 70.248 -47.361 47.111 1.00 24.24 365 ARG B C 1
ATOM 6858 O O . ARG B 1 368 ? 71.339 -47.771 47.503 1.00 25.00 365 ARG B O 1
ATOM 6866 N N . HIS B 1 369 ? 69.185 -48.156 46.956 1.00 24.17 366 HIS B N 1
ATOM 6867 C CA . HIS B 1 369 ? 69.246 -49.598 47.255 1.00 24.66 366 HIS B CA 1
ATOM 6868 C C . HIS B 1 369 ? 70.258 -50.330 46.358 1.00 24.28 366 HIS B C 1
ATOM 6869 O O . HIS B 1 369 ? 71.061 -51.129 46.841 1.00 24.17 366 HIS B O 1
ATOM 6876 N N . GLU B 1 370 ? 70.204 -50.067 45.054 1.00 23.45 367 GLU B N 1
ATOM 6877 C CA . GLU B 1 370 ? 71.105 -50.752 44.125 1.00 23.87 367 GLU B CA 1
ATOM 6878 C C . GLU B 1 370 ? 72.564 -50.434 44.398 1.00 24.02 367 GLU B C 1
ATOM 6879 O O . GLU B 1 370 ? 73.381 -51.350 44.437 1.00 23.95 367 GLU B O 1
ATOM 6885 N N . TYR B 1 371 ? 72.885 -49.144 44.575 1.00 22.00 368 TYR B N 1
ATOM 6886 C CA . TYR B 1 371 ? 74.264 -48.735 44.852 1.00 22.93 368 TYR B CA 1
ATOM 6887 C C . TYR B 1 371 ? 74.755 -49.231 46.219 1.00 23.88 368 TYR B C 1
ATOM 6888 O O . TYR B 1 371 ? 75.922 -49.579 46.363 1.00 23.19 368 TYR B O 1
ATOM 6897 N N . THR B 1 372 ? 73.854 -49.310 47.197 1.00 24.57 369 THR B N 1
ATOM 6898 C CA . THR B 1 372 ? 74.212 -49.867 48.508 1.00 25.88 369 THR B CA 1
ATOM 6899 C C . THR B 1 372 ? 74.752 -51.284 48.391 1.00 27.91 369 THR B C 1
ATOM 6900 O O . THR B 1 372 ? 75.809 -51.603 48.949 1.00 29.40 369 THR B O 1
ATOM 6904 N N . LEU B 1 373 ? 74.043 -52.111 47.632 1.00 28.58 370 LEU B N 1
ATOM 6905 C CA . LEU B 1 373 ? 74.451 -53.483 47.349 1.00 29.91 370 LEU B CA 1
ATOM 6906 C C . LEU B 1 373 ? 75.833 -53.537 46.671 1.00 29.79 370 LEU B C 1
ATOM 6907 O O . LEU B 1 373 ? 76.681 -54.378 47.007 1.00 29.74 370 LEU B O 1
ATOM 6912 N N . LYS B 1 374 ? 76.038 -52.641 45.710 1.00 28.47 371 LYS B N 1
ATOM 6913 C CA . LYS B 1 374 ? 77.281 -52.589 44.964 1.00 29.08 371 LYS B CA 1
ATOM 6914 C C . LYS B 1 374 ? 78.432 -52.190 45.874 1.00 29.13 371 LYS B C 1
ATOM 6915 O O . LYS B 1 374 ? 79.489 -52.811 45.839 1.00 30.24 371 LYS B O 1
ATOM 6921 N N . ARG B 1 375 ? 78.228 -51.157 46.682 1.00 28.58 372 ARG B N 1
ATOM 6922 C CA . ARG B 1 375 ? 79.225 -50.715 47.667 1.00 29.77 372 ARG B CA 1
ATOM 6923 C C . ARG B 1 375 ? 79.625 -51.863 48.622 1.00 31.18 372 ARG B C 1
ATOM 6924 O O . ARG B 1 375 ? 80.821 -52.100 48.867 1.00 31.57 372 ARG B O 1
ATOM 6932 N N . ASP B 1 376 ? 78.624 -52.575 49.150 1.00 31.81 373 ASP B N 1
ATOM 6933 C CA . ASP B 1 376 ? 78.860 -53.647 50.127 1.00 33.33 373 ASP B CA 1
ATOM 6934 C C . ASP B 1 376 ? 79.690 -54.761 49.523 1.00 34.38 373 ASP B C 1
ATOM 6935 O O . ASP B 1 376 ? 80.632 -55.280 50.144 1.00 34.88 373 ASP B O 1
ATOM 6940 N N . CYS B 1 377 ? 79.319 -55.132 48.307 1.00 34.56 374 CYS B N 1
ATOM 6941 C CA . CYS B 1 377 ? 80.031 -56.145 47.565 1.00 36.65 374 CYS B CA 1
ATOM 6942 C C . CYS B 1 377 ? 81.512 -55.771 47.375 1.00 36.84 374 CYS B C 1
ATOM 6943 O O . CYS B 1 377 ? 82.412 -56.594 47.612 1.00 37.92 374 CYS B O 1
ATOM 6946 N N . ALA B 1 378 ? 81.759 -54.527 46.966 1.00 35.77 375 ALA B N 1
ATOM 6947 C CA . ALA B 1 378 ? 83.119 -54.046 46.734 1.00 36.07 375 ALA B CA 1
ATOM 6948 C C . ALA B 1 378 ? 83.942 -54.063 48.027 1.00 37.01 375 ALA B C 1
ATOM 6949 O O . ALA B 1 378 ? 85.066 -54.588 48.063 1.00 37.01 375 ALA B O 1
ATOM 6951 N N . ILE B 1 379 ? 83.367 -53.479 49.078 1.00 37.07 376 ILE B N 1
ATOM 6952 C CA . ILE B 1 379 ? 84.081 -53.262 50.318 1.00 38.17 376 ILE B CA 1
ATOM 6953 C C . ILE B 1 379 ? 84.344 -54.601 50.984 1.00 39.85 376 ILE B C 1
ATOM 6954 O O . ILE B 1 379 ? 85.446 -54.814 51.500 1.00 40.85 376 ILE B O 1
ATOM 6959 N N . ASP B 1 380 ? 83.353 -55.502 50.931 1.00 40.36 377 ASP B N 1
ATOM 6960 C CA . ASP B 1 380 ? 83.508 -56.880 51.412 1.00 41.95 377 ASP B CA 1
ATOM 6961 C C . ASP B 1 380 ? 84.690 -57.542 50.722 1.00 43.36 377 ASP B C 1
ATOM 6962 O O . ASP B 1 380 ? 85.509 -58.172 51.383 1.00 44.65 377 ASP B O 1
ATOM 6967 N N . ALA B 1 381 ? 84.763 -57.411 49.396 1.00 43.51 378 ALA B N 1
ATOM 6968 C CA . ALA B 1 381 ? 85.815 -58.079 48.623 1.00 45.31 378 ALA B CA 1
ATOM 6969 C C . ALA B 1 381 ? 87.187 -57.509 48.968 1.00 46.38 378 ALA B C 1
ATOM 6970 O O . ALA B 1 381 ? 88.146 -58.258 49.135 1.00 47.11 378 ALA B O 1
ATOM 6972 N N . LEU B 1 382 ? 87.263 -56.185 49.096 1.00 46.62 379 LEU B N 1
ATOM 6973 C CA . LEU B 1 382 ? 88.483 -55.541 49.591 1.00 48.34 379 LEU B CA 1
ATOM 6974 C C . LEU B 1 382 ? 88.951 -56.089 50.949 1.00 50.27 379 LEU B C 1
ATOM 6975 O O . LEU B 1 382 ? 90.130 -56.311 51.135 1.00 50.98 379 LEU B O 1
ATOM 6980 N N . TYR B 1 383 ? 88.036 -56.309 51.887 1.00 51.74 380 TYR B N 1
ATOM 6981 C CA . TYR B 1 383 ? 88.420 -56.898 53.179 1.00 54.55 380 TYR B CA 1
ATOM 6982 C C . TYR B 1 383 ? 88.844 -58.367 53.057 1.00 56.42 380 TYR B C 1
ATOM 6983 O O . TYR B 1 383 ? 89.622 -58.869 53.873 1.00 57.93 380 TYR B O 1
ATOM 6992 N N . LYS B 1 384 ? 88.337 -59.045 52.031 1.00 57.12 381 LYS B N 1
ATOM 6993 C CA . LYS B 1 384 ? 88.678 -60.440 51.778 1.00 59.05 381 LYS B CA 1
ATOM 6994 C C . LYS B 1 384 ? 90.017 -60.620 51.046 1.00 60.43 381 LYS B C 1
ATOM 6995 O O . LYS B 1 384 ? 90.770 -61.550 51.356 1.00 61.79 381 LYS B O 1
ATOM 7001 N N . TYR B 1 385 ? 90.316 -59.751 50.078 1.00 59.94 382 TYR B N 1
ATOM 7002 C CA . TYR B 1 385 ? 91.436 -60.005 49.157 1.00 61.55 382 TYR B CA 1
ATOM 7003 C C . TYR B 1 385 ? 92.655 -59.081 49.280 1.00 61.98 382 TYR B C 1
ATOM 7004 O O . TYR B 1 385 ? 93.731 -59.396 48.764 1.00 63.09 382 TYR B O 1
ATOM 7013 N N . LEU B 1 386 ? 92.490 -57.962 49.977 1.00 61.63 383 LEU B N 1
ATOM 7014 C CA . LEU B 1 386 ? 93.564 -56.991 50.146 1.00 62.02 383 LEU B CA 1
ATOM 7015 C C . LEU B 1 386 ? 94.368 -57.355 51.383 1.00 63.79 383 LEU B C 1
ATOM 7016 O O . LEU B 1 386 ? 93.800 -57.867 52.351 1.00 64.09 383 LEU B O 1
ATOM 7021 N N . PRO B 1 387 ? 95.695 -57.096 51.363 1.00 64.90 384 PRO B N 1
ATOM 7022 C CA . PRO B 1 387 ? 96.493 -57.263 52.595 1.00 66.39 384 PRO B CA 1
ATOM 7023 C C . PRO B 1 387 ? 95.978 -56.359 53.723 1.00 66.06 384 PRO B C 1
ATOM 7024 O O . PRO B 1 387 ? 95.571 -55.221 53.468 1.00 64.56 384 PRO B O 1
ATOM 7028 N N . GLN B 1 388 ? 95.986 -56.861 54.954 1.00 67.24 385 GLN B N 1
ATOM 7029 C CA . GLN B 1 388 ? 95.415 -56.104 56.074 1.00 67.42 385 GLN B CA 1
ATOM 7030 C C . GLN B 1 388 ? 96.466 -55.564 57.064 1.00 68.60 385 GLN B C 1
ATOM 7031 O O . GLN B 1 388 ? 96.327 -55.720 58.280 1.00 69.55 385 GLN B O 1
ATOM 7033 N N . SER B 1 389 ? 97.516 -54.939 56.532 1.00 68.76 386 SER B N 1
ATOM 7034 C CA . SER B 1 389 ? 98.478 -54.195 57.349 1.00 69.45 386 SER B CA 1
ATOM 7035 C C . SER B 1 389 ? 98.098 -52.714 57.343 1.00 67.92 386 SER B C 1
ATOM 7036 O O . SER B 1 389 ? 97.216 -52.301 56.583 1.00 66.88 386 SER B O 1
ATOM 7039 N N . ASP B 1 390 ? 98.757 -51.926 58.189 1.00 68.11 387 ASP B N 1
ATOM 7040 C CA . ASP B 1 390 ? 98.502 -50.487 58.283 1.00 66.98 387 ASP B CA 1
ATOM 7041 C C . ASP B 1 390 ? 98.831 -49.745 56.970 1.00 65.91 387 ASP B C 1
ATOM 7042 O O . ASP B 1 390 ? 98.436 -48.585 56.779 1.00 64.46 387 ASP B O 1
ATOM 7044 N N . ALA B 1 391 ? 99.539 -50.443 56.077 1.00 66.16 388 ALA B N 1
ATOM 7045 C CA . ALA B 1 391 ? 99.948 -49.918 54.771 1.00 65.46 388 ALA B CA 1
ATOM 7046 C C . ALA B 1 391 ? 98.876 -50.053 53.676 1.00 64.00 388 ALA B C 1
ATOM 7047 O O . ALA B 1 391 ? 99.108 -49.667 52.528 1.00 63.37 388 ALA B O 1
ATOM 7049 N N . PHE B 1 392 ? 97.723 -50.623 54.025 1.00 63.56 389 PHE B N 1
ATOM 7050 C CA . PHE B 1 392 ? 96.601 -50.737 53.091 1.00 61.94 389 PHE B CA 1
ATOM 7051 C C . PHE B 1 392 ? 95.327 -50.279 53.787 1.00 60.93 389 PHE B C 1
ATOM 7052 O O . PHE B 1 392 ? 94.794 -50.989 54.646 1.00 61.12 389 PHE B O 1
ATOM 7060 N N . VAL B 1 393 ? 94.849 -49.091 53.415 1.00 59.28 390 VAL B N 1
ATOM 7061 C CA . VAL B 1 393 ? 93.699 -48.469 54.077 1.00 58.43 390 VAL B CA 1
ATOM 7062 C C . VAL B 1 393 ? 92.483 -48.409 53.150 1.00 57.25 390 VAL B C 1
ATOM 7063 O O . VAL B 1 393 ? 92.574 -47.898 52.022 1.00 56.41 390 VAL B O 1
ATOM 7067 N N . ILE B 1 394 ? 91.356 -48.944 53.625 1.00 56.97 391 ILE B N 1
ATOM 7068 C CA . ILE B 1 394 ? 90.084 -48.865 52.898 1.00 55.82 391 ILE B CA 1
ATOM 7069 C C . ILE B 1 394 ? 89.114 -48.005 53.690 1.00 54.70 391 ILE B C 1
ATOM 7070 O O . ILE B 1 394 ? 88.760 -48.351 54.821 1.00 55.47 391 ILE B O 1
ATOM 7075 N N . ASN B 1 395 ? 88.708 -46.884 53.097 1.00 52.77 392 ASN B N 1
ATOM 7076 C CA . ASN B 1 395 ? 87.622 -46.048 53.625 1.00 51.45 392 ASN B CA 1
ATOM 7077 C C . ASN B 1 395 ? 86.333 -46.281 52.831 1.00 49.19 392 ASN B C 1
ATOM 7078 O O . ASN B 1 395 ? 86.208 -45.773 51.717 1.00 48.68 392 ASN B O 1
ATOM 7083 N N . PRO B 1 396 ? 85.375 -47.044 53.402 1.00 48.16 393 PRO B N 1
ATOM 7084 C CA . PRO B 1 396 ? 84.130 -47.372 52.688 1.00 46.06 393 PRO B CA 1
ATOM 7085 C C . PRO B 1 396 ? 83.284 -46.124 52.477 1.00 43.60 393 PRO B C 1
ATOM 7086 O O . PRO B 1 396 ? 82.955 -45.434 53.443 1.00 43.55 393 PRO B O 1
ATOM 7090 N N . PRO B 1 397 ? 82.937 -45.825 51.216 1.00 41.59 394 PRO B N 1
ATOM 7091 C CA . PRO B 1 397 ? 82.237 -44.559 50.932 1.00 39.61 394 PRO B CA 1
ATOM 7092 C C . PRO B 1 397 ? 80.792 -44.585 51.421 1.00 38.59 394 PRO B C 1
ATOM 7093 O O . PRO B 1 397 ? 80.161 -45.653 51.398 1.00 38.66 394 PRO B O 1
ATOM 7097 N N . ILE B 1 398 ? 80.286 -43.443 51.894 1.00 37.13 395 ILE B N 1
ATOM 7098 C CA . ILE B 1 398 ? 78.871 -43.326 52.238 1.00 36.27 395 ILE B CA 1
ATOM 7099 C C . ILE B 1 398 ? 78.056 -42.764 51.094 1.00 33.79 395 ILE B C 1
ATOM 7100 O O . ILE B 1 398 ? 76.819 -42.676 51.198 1.00 33.42 395 ILE B O 1
ATOM 7105 N N . ALA B 1 399 ? 78.738 -42.364 50.023 1.00 31.97 396 ALA B N 1
ATOM 7106 C CA . ALA B 1 399 ? 78.054 -41.834 48.832 1.00 29.58 396 ALA B CA 1
ATOM 7107 C C . ALA B 1 399 ? 78.847 -42.082 47.545 1.00 28.89 396 ALA B C 1
ATOM 7108 O O . ALA B 1 399 ? 80.086 -42.150 47.555 1.00 28.82 396 ALA B O 1
ATOM 7110 N N . GLY B 1 400 ? 78.126 -42.244 46.434 1.00 27.75 397 GLY B N 1
ATOM 7111 C CA . GLY B 1 400 ? 78.757 -42.261 45.118 1.00 27.23 397 GLY B CA 1
ATOM 7112 C C . GLY B 1 400 ? 79.009 -43.631 44.537 1.00 27.79 397 GLY B C 1
ATOM 7113 O O . GLY B 1 400 ? 78.534 -44.655 45.063 1.00 28.25 397 GLY B O 1
ATOM 7114 N N . MET B 1 401 ? 79.784 -43.651 43.462 1.00 27.89 398 MET B N 1
ATOM 7115 C CA . MET B 1 401 ? 80.060 -44.889 42.752 1.00 29.21 398 MET B CA 1
ATOM 7116 C C . MET B 1 401 ? 81.510 -45.328 42.781 1.00 29.03 398 MET B C 1
ATOM 7117 O O . MET B 1 401 ? 81.857 -46.281 42.117 1.00 29.76 398 MET B O 1
ATOM 7122 N N . PHE B 1 402 ? 82.342 -44.644 43.552 1.00 29.75 399 PHE B N 1
ATOM 7123 C CA . PHE B 1 402 ? 83.783 -44.953 43.619 1.00 30.64 399 PHE B CA 1
ATOM 7124 C C . PHE B 1 402 ? 84.249 -45.339 45.022 1.00 31.77 399 PHE B C 1
ATOM 7125 O O . PHE B 1 402 ? 83.714 -44.848 46.014 1.00 31.64 399 PHE B O 1
ATOM 7133 N N . PHE B 1 403 ? 85.248 -46.215 45.077 1.00 32.59 400 PHE B N 1
ATOM 7134 C CA . PHE B 1 403 ? 86.008 -46.490 46.295 1.00 34.15 400 PHE B CA 1
ATOM 7135 C C . PHE B 1 403 ? 87.489 -46.243 45.993 1.00 34.84 400 PHE B C 1
ATOM 7136 O O . PHE B 1 403 ? 87.886 -46.242 44.826 1.00 33.69 400 PHE B O 1
ATOM 7144 N N . THR B 1 404 ? 88.304 -46.056 47.035 1.00 36.43 401 THR B N 1
ATOM 7145 C CA . THR B 1 404 ? 89.764 -45.992 46.853 1.00 37.84 401 THR B CA 1
ATOM 7146 C C . THR B 1 404 ? 90.509 -47.056 47.665 1.00 39.38 401 THR B C 1
ATOM 7147 O O . THR B 1 404 ? 90.034 -47.515 48.709 1.00 39.63 401 THR B O 1
ATOM 7151 N N . VAL B 1 405 ? 91.664 -47.458 47.145 1.00 39.99 402 VAL B N 1
ATOM 7152 C CA . VAL B 1 405 ? 92.585 -48.317 47.856 1.00 42.44 402 VAL B CA 1
ATOM 7153 C C . VAL B 1 405 ? 93.829 -47.460 48.108 1.00 43.46 402 VAL B C 1
ATOM 7154 O O . VAL B 1 405 ? 94.573 -47.149 47.177 1.00 42.97 402 VAL B O 1
ATOM 7158 N N . ASN B 1 406 ? 94.002 -47.036 49.358 1.00 44.79 403 ASN B N 1
ATOM 7159 C CA . ASN B 1 406 ? 95.149 -46.235 49.756 1.00 46.57 403 ASN B CA 1
ATOM 7160 C C . ASN B 1 406 ? 96.293 -47.142 50.186 1.00 48.35 403 ASN B C 1
ATOM 7161 O O . ASN B 1 406 ? 96.098 -48.090 50.967 1.00 48.65 403 ASN B O 1
ATOM 7166 N N . ILE B 1 407 ? 97.476 -46.836 49.655 1.00 49.09 404 ILE B N 1
ATOM 7167 C CA . ILE B 1 407 ? 98.654 -47.672 49.796 1.00 50.57 404 ILE B CA 1
ATOM 7168 C C . ILE B 1 407 ? 99.864 -46.822 50.184 1.00 52.25 404 ILE B C 1
ATOM 7169 O O . ILE B 1 407 ? 100.146 -45.805 49.535 1.00 51.18 404 ILE B O 1
ATOM 7174 N N . ASP B 1 408 ? 100.578 -47.254 51.229 1.00 54.19 405 ASP B N 1
ATOM 7175 C CA . ASP B 1 408 ? 101.899 -46.704 51.572 1.00 55.93 405 ASP B CA 1
ATOM 7176 C C . ASP B 1 408 ? 102.988 -47.310 50.667 1.00 57.13 405 ASP B C 1
ATOM 7177 O O . ASP B 1 408 ? 103.440 -48.446 50.888 1.00 58.36 405 ASP B O 1
ATOM 7182 N N . ALA B 1 409 ? 103.403 -46.540 49.659 1.00 57.14 406 ALA B N 1
ATOM 7183 C CA . ALA B 1 409 ? 104.407 -46.970 48.684 1.00 58.72 406 ALA B CA 1
ATOM 7184 C C . ALA B 1 409 ? 105.761 -47.262 49.341 1.00 61.20 406 ALA B C 1
ATOM 7185 O O . ALA B 1 409 ? 106.582 -48.005 48.795 1.00 61.91 406 ALA B O 1
ATOM 7187 N N . SER B 1 410 ? 105.966 -46.672 50.518 1.00 62.52 407 SER B N 1
ATOM 7188 C CA . SER B 1 410 ? 107.200 -46.792 51.278 1.00 65.02 407 SER B CA 1
ATOM 7189 C C . SER B 1 410 ? 107.440 -48.203 51.803 1.00 66.94 407 SER B C 1
ATOM 7190 O O . SER B 1 410 ? 108.586 -48.648 51.905 1.00 68.75 407 SER B O 1
ATOM 7193 N N . VAL B 1 411 ? 106.361 -48.900 52.145 1.00 67.04 408 VAL B N 1
ATOM 7194 C CA . VAL B 1 411 ? 106.459 -50.241 52.712 1.00 68.77 408 VAL B CA 1
ATOM 7195 C C . VAL B 1 411 ? 106.808 -51.298 51.639 1.00 69.65 408 VAL B C 1
ATOM 7196 O O . VAL B 1 411 ? 107.131 -52.440 51.974 1.00 70.88 408 VAL B O 1
ATOM 7200 N N . HIS B 1 412 ? 106.775 -50.903 50.361 1.00 69.24 409 HIS B N 1
ATOM 7201 C CA . HIS B 1 412 ? 107.157 -51.788 49.246 1.00 70.45 409 HIS B CA 1
ATOM 7202 C C . HIS B 1 412 ? 108.649 -52.139 49.316 1.00 72.98 409 HIS B C 1
ATOM 7203 O O . HIS B 1 412 ? 109.473 -51.254 49.562 1.00 73.33 409 HIS B O 1
ATOM 7210 N N . PRO B 1 413 ? 109.003 -53.430 49.097 1.00 75.06 410 PRO B N 1
ATOM 7211 C CA . PRO B 1 413 ? 110.404 -53.876 49.264 1.00 77.44 410 PRO B CA 1
ATOM 7212 C C . PRO B 1 413 ? 111.397 -53.156 48.349 1.00 78.15 410 PRO B C 1
ATOM 7213 O O . PRO B 1 413 ? 112.412 -52.645 48.819 1.00 79.15 410 PRO B O 1
ATOM 7217 N N . GLU B 1 414 ? 111.080 -53.106 47.058 1.00 78.03 411 GLU B N 1
ATOM 7218 C CA . GLU B 1 414 ? 111.974 -52.559 46.036 1.00 78.89 411 GLU B CA 1
ATOM 7219 C C . GLU B 1 414 ? 111.742 -51.065 45.763 1.00 77.41 411 GLU B C 1
ATOM 7220 O O . GLU B 1 414 ? 112.056 -50.570 44.677 1.00 76.79 411 GLU B O 1
ATOM 7226 N N . PHE B 1 415 ? 111.206 -50.358 46.758 1.00 76.86 412 PHE B N 1
ATOM 7227 C CA . PHE B 1 415 ? 110.845 -48.937 46.638 1.00 75.46 412 PHE B CA 1
ATOM 7228 C C . PHE B 1 415 ? 112.064 -48.010 46.539 1.00 76.00 412 PHE B C 1
ATOM 7229 O O . PHE B 1 415 ? 112.142 -47.152 45.646 1.00 74.85 412 PHE B O 1
ATOM 7237 N N . LYS B 1 416 ? 113.006 -48.198 47.467 1.00 77.33 413 LYS B N 1
ATOM 7238 C CA . LYS B 1 416 ? 114.238 -47.423 47.518 1.00 77.88 413 LYS B CA 1
ATOM 7239 C C . LYS B 1 416 ? 115.096 -47.695 46.285 1.00 78.32 413 LYS B C 1
ATOM 7240 O O . LYS B 1 416 ? 115.770 -46.794 45.785 1.00 78.27 413 LYS B O 1
ATOM 7242 N N . THR B 1 417 ? 115.028 -48.928 45.783 1.00 78.59 414 THR B N 1
ATOM 7243 C CA . THR B 1 417 ? 115.932 -49.410 44.733 1.00 79.36 414 THR B CA 1
ATOM 7244 C C . THR B 1 417 ? 115.353 -49.386 43.308 1.00 77.89 414 THR B C 1
ATOM 7245 O O . THR B 1 417 ? 115.901 -48.718 42.433 1.00 77.95 414 THR B O 1
ATOM 7249 N N . LYS B 1 418 ? 114.262 -50.118 43.077 1.00 76.63 415 LYS B N 1
ATOM 7250 C CA . LYS B 1 418 ? 113.681 -50.251 41.729 1.00 75.23 415 LYS B CA 1
ATOM 7251 C C . LYS B 1 418 ? 112.951 -48.989 41.259 1.00 73.11 415 LYS B C 1
ATOM 7252 O O . LYS B 1 418 ? 112.807 -48.761 40.058 1.00 72.44 415 LYS B O 1
ATOM 7254 N N . TYR B 1 419 ? 112.504 -48.173 42.211 1.00 71.90 416 TYR B N 1
ATOM 7255 C CA . TYR B 1 419 ? 111.681 -47.008 41.906 1.00 69.90 416 TYR B CA 1
ATOM 7256 C C . TYR B 1 419 ? 112.292 -45.721 42.438 1.00 69.65 416 TYR B C 1
ATOM 7257 O O . TYR B 1 419 ? 111.638 -44.675 42.446 1.00 68.25 416 TYR B O 1
ATOM 7266 N N . ASN B 1 420 ? 113.556 -45.813 42.858 1.00 70.80 417 ASN B N 1
ATOM 7267 C CA . ASN B 1 420 ? 114.322 -44.688 43.415 1.00 70.76 417 ASN B CA 1
ATOM 7268 C C . ASN B 1 420 ? 113.495 -43.809 44.364 1.00 69.37 417 ASN B C 1
ATOM 7269 O O . ASN B 1 420 ? 113.516 -42.575 44.273 1.00 68.68 417 ASN B O 1
ATOM 7271 N N . SER B 1 421 ? 112.738 -44.468 45.245 1.00 68.40 418 SER B N 1
ATOM 7272 C CA . SER B 1 421 ? 111.981 -43.797 46.294 1.00 66.84 418 SER B CA 1
ATOM 7273 C C . SER B 1 421 ? 110.930 -42.813 45.733 1.00 64.57 418 SER B C 1
ATOM 7274 O O . SER B 1 421 ? 110.602 -41.811 46.381 1.00 64.11 418 SER B O 1
ATOM 7277 N N . ASP B 1 422 ? 110.394 -43.120 44.543 1.00 62.60 419 ASP B N 1
ATOM 7278 C CA . ASP B 1 422 ? 109.438 -42.246 43.833 1.00 60.07 419 ASP B CA 1
ATOM 7279 C C . ASP B 1 422 ? 108.021 -42.867 43.749 1.00 58.37 419 ASP B C 1
ATOM 7280 O O . ASP B 1 422 ? 107.755 -43.722 42.894 1.00 57.86 419 ASP B O 1
ATOM 7285 N N . PRO B 1 423 ? 107.111 -42.432 44.639 1.00 57.10 420 PRO B N 1
ATOM 7286 C CA . PRO B 1 423 ? 105.741 -42.967 44.669 1.00 55.83 420 PRO B CA 1
ATOM 7287 C C . PRO B 1 423 ? 105.027 -42.979 43.310 1.00 54.34 420 PRO B C 1
ATOM 7288 O O . PRO B 1 423 ? 104.369 -43.972 42.978 1.00 54.11 420 PRO B O 1
ATOM 7292 N N . TYR B 1 424 ? 105.167 -41.916 42.525 1.00 53.25 421 TYR B N 1
ATOM 7293 C CA . TYR B 1 424 ? 104.542 -41.887 41.197 1.00 52.49 421 TYR B CA 1
ATOM 7294 C C . TYR B 1 424 ? 105.056 -43.039 40.304 1.00 52.79 421 TYR B C 1
ATOM 7295 O O . TYR B 1 424 ? 104.276 -43.699 39.611 1.00 51.92 421 TYR B O 1
ATOM 7304 N N . GLN B 1 425 ? 106.371 -43.260 40.330 1.00 54.23 422 GLN B N 1
ATOM 7305 C CA . GLN B 1 425 ? 107.012 -44.399 39.648 1.00 54.95 422 GLN B CA 1
ATOM 7306 C C . GLN B 1 425 ? 106.356 -45.738 40.022 1.00 54.37 422 GLN B C 1
ATOM 7307 O O . GLN B 1 425 ? 105.959 -46.507 39.141 1.00 53.56 422 GLN B O 1
ATOM 7313 N N . LEU B 1 426 ? 106.231 -46.001 41.323 1.00 54.14 423 LEU B N 1
ATOM 7314 C CA . LEU B 1 426 ? 105.548 -47.208 41.791 1.00 54.34 423 LEU B CA 1
ATOM 7315 C C . LEU B 1 426 ? 104.108 -47.271 41.305 1.00 52.86 423 LEU B C 1
ATOM 7316 O O . LEU B 1 426 ? 103.648 -48.324 40.862 1.00 52.72 423 LEU B O 1
ATOM 7321 N N . GLU B 1 427 ? 103.412 -46.135 41.393 1.00 51.44 424 GLU B N 1
ATOM 7322 C CA . GLU B 1 427 ? 102.007 -46.040 41.022 1.00 50.34 424 GLU B CA 1
ATOM 7323 C C . GLU B 1 427 ? 101.770 -46.472 39.567 1.00 50.17 424 GLU B C 1
ATOM 7324 O O . GLU B 1 427 ? 100.830 -47.231 39.289 1.00 48.74 424 GLU B O 1
ATOM 7330 N N . GLN B 1 428 ? 102.628 -45.999 38.654 1.00 50.73 425 GLN B N 1
ATOM 7331 C CA . GLN B 1 428 ? 102.525 -46.363 37.229 1.00 51.42 425 GLN B CA 1
ATOM 7332 C C . GLN B 1 428 ? 102.893 -47.841 36.978 1.00 52.91 425 GLN B C 1
ATOM 7333 O O . GLN B 1 428 ? 102.332 -48.494 36.093 1.00 52.80 425 GLN B O 1
ATOM 7339 N N . SER B 1 429 ? 103.831 -48.354 37.767 1.00 54.17 426 SER B N 1
ATOM 7340 C CA . SER B 1 429 ? 104.202 -49.762 37.703 1.00 55.98 426 SER B CA 1
ATOM 7341 C C . SER B 1 429 ? 102.960 -50.602 38.031 1.00 55.35 426 SER B C 1
ATOM 7342 O O . SER B 1 429 ? 102.379 -51.255 37.151 1.00 54.90 426 SER B O 1
ATOM 7345 N N . LEU B 1 430 ? 102.545 -50.520 39.297 1.00 55.21 427 LEU B N 1
ATOM 7346 C CA . LEU B 1 430 ? 101.366 -51.210 39.819 1.00 54.36 427 LEU B CA 1
ATOM 7347 C C . LEU B 1 430 ? 100.187 -51.135 38.867 1.00 52.90 427 LEU B C 1
ATOM 7348 O O . LEU B 1 430 ? 99.531 -52.142 38.608 1.00 53.04 427 LEU B O 1
ATOM 7353 N N . TYR B 1 431 ? 99.933 -49.943 38.338 1.00 51.05 428 TYR B N 1
ATOM 7354 C CA . TYR B 1 431 ? 98.811 -49.721 37.442 1.00 49.72 428 TYR B CA 1
ATOM 7355 C C . TYR B 1 431 ? 98.848 -50.595 36.188 1.00 50.28 428 TYR B C 1
ATOM 7356 O O . TYR B 1 431 ? 97.819 -51.129 35.776 1.00 49.44 428 TYR B O 1
ATOM 7365 N N . HIS B 1 432 ? 100.024 -50.707 35.565 1.00 51.74 429 HIS B N 1
ATOM 7366 C CA . HIS B 1 432 ? 100.162 -51.501 34.340 1.00 52.77 429 HIS B CA 1
ATOM 7367 C C . HIS B 1 432 ? 100.151 -52.989 34.651 1.00 54.26 429 HIS B C 1
ATOM 7368 O O . HIS B 1 432 ? 99.549 -53.762 33.904 1.00 54.54 429 HIS B O 1
ATOM 7375 N N . LYS B 1 433 ? 100.777 -53.369 35.764 1.00 55.76 430 LYS B N 1
ATOM 7376 C CA . LYS B 1 433 ? 100.772 -54.762 36.229 1.00 57.72 430 LYS B CA 1
ATOM 7377 C C . LYS B 1 433 ? 99.346 -55.268 36.500 1.00 57.76 430 LYS B C 1
ATOM 7378 O O . LYS B 1 433 ? 99.040 -56.437 36.248 1.00 58.55 430 LYS B O 1
ATOM 7380 N N . VAL B 1 434 ? 98.485 -54.376 36.995 1.00 56.79 431 VAL B N 1
ATOM 7381 C CA . VAL B 1 434 ? 97.112 -54.718 37.344 1.00 56.91 431 VAL B CA 1
ATOM 7382 C C . VAL B 1 434 ? 96.258 -54.883 36.088 1.00 56.73 431 VAL B C 1
ATOM 7383 O O . VAL B 1 434 ? 95.477 -55.835 35.986 1.00 56.84 431 VAL B O 1
ATOM 7387 N N . VAL B 1 435 ? 96.422 -53.961 35.137 1.00 56.80 432 VAL B N 1
ATOM 7388 C CA . VAL B 1 435 ? 95.742 -54.038 33.839 1.00 56.83 432 VAL B CA 1
ATOM 7389 C C . VAL B 1 435 ? 96.159 -55.325 33.105 1.00 58.64 432 VAL B C 1
ATOM 7390 O O . VAL B 1 435 ? 95.327 -55.982 32.452 1.00 58.43 432 VAL B O 1
ATOM 7394 N N . GLU B 1 436 ? 97.438 -55.681 33.245 1.00 60.02 433 GLU B N 1
ATOM 7395 C CA . GLU B 1 436 ? 97.977 -56.930 32.707 1.00 62.15 433 GLU B CA 1
ATOM 7396 C C . GLU B 1 436 ? 97.328 -58.160 33.351 1.00 63.16 433 GLU B C 1
ATOM 7397 O O . GLU B 1 436 ? 97.319 -59.240 32.754 1.00 64.34 433 GLU B O 1
ATOM 7399 N N . ARG B 1 437 ? 96.799 -58.000 34.567 1.00 62.89 434 ARG B N 1
ATOM 7400 C CA . ARG B 1 437 ? 96.081 -59.087 35.241 1.00 63.58 434 ARG B CA 1
ATOM 7401 C C . ARG B 1 437 ? 94.612 -59.164 34.778 1.00 62.64 434 ARG B C 1
ATOM 7402 O O . ARG B 1 437 ? 93.888 -60.085 35.148 1.00 63.07 434 ARG B O 1
ATOM 7404 N N . GLY B 1 438 ? 94.196 -58.199 33.952 1.00 61.75 435 GLY B N 1
ATOM 7405 C CA . GLY B 1 438 ? 92.854 -58.172 33.352 1.00 60.66 435 GLY B CA 1
ATOM 7406 C C . GLY B 1 438 ? 91.819 -57.393 34.148 1.00 59.34 435 GLY B C 1
ATOM 7407 O O . GLY B 1 438 ? 90.623 -57.717 34.117 1.00 58.93 435 GLY B O 1
ATOM 7408 N N . VAL B 1 439 ? 92.281 -56.363 34.859 1.00 58.43 436 VAL B N 1
ATOM 7409 C CA . VAL B 1 439 ? 91.407 -55.526 35.687 1.00 56.72 436 VAL B CA 1
ATOM 7410 C C . VAL B 1 439 ? 91.796 -54.046 35.588 1.00 54.91 436 VAL B C 1
ATOM 7411 O O . VAL B 1 439 ? 92.938 -53.662 35.859 1.00 55.02 436 VAL B O 1
ATOM 7415 N N . LEU B 1 440 ? 90.834 -53.226 35.175 1.00 52.55 437 LEU B N 1
ATOM 7416 C CA . LEU B 1 440 ? 91.070 -51.796 34.996 1.00 50.46 437 LEU B CA 1
ATOM 7417 C C . LEU B 1 440 ? 90.694 -51.011 36.254 1.00 48.98 437 LEU B C 1
ATOM 7418 O O . LEU B 1 440 ? 89.517 -50.929 36.589 1.00 47.97 437 LEU B O 1
ATOM 7423 N N . VAL B 1 441 ? 91.696 -50.471 36.955 1.00 48.12 438 VAL B N 1
ATOM 7424 C CA . VAL B 1 441 ? 91.472 -49.399 37.950 1.00 46.08 438 VAL B CA 1
ATOM 7425 C C . VAL B 1 441 ? 92.181 -48.120 37.480 1.00 44.83 438 VAL B C 1
ATOM 7426 O O . VAL B 1 441 ? 92.746 -48.092 36.377 1.00 45.40 438 VAL B O 1
ATOM 7430 N N . VAL B 1 442 ? 92.163 -47.071 38.300 1.00 42.72 439 VAL B N 1
ATOM 7431 C CA . VAL B 1 442 ? 92.685 -45.769 37.871 1.00 40.86 439 VAL B CA 1
ATOM 7432 C C . VAL B 1 442 ? 93.679 -45.183 38.871 1.00 39.48 439 VAL B C 1
ATOM 7433 O O . VAL B 1 442 ? 93.387 -45.087 40.066 1.00 38.79 439 VAL B O 1
ATOM 7437 N N . PRO B 1 443 ? 94.871 -44.790 38.382 1.00 38.73 440 PRO B N 1
ATOM 7438 C CA . PRO B 1 443 ? 95.848 -44.217 39.308 1.00 38.13 440 PRO B CA 1
ATOM 7439 C C . PRO B 1 443 ? 95.367 -42.882 39.914 1.00 36.39 440 PRO B C 1
ATOM 7440 O O . PRO B 1 443 ? 94.802 -42.044 39.210 1.00 35.50 440 PRO B O 1
ATOM 7444 N N . GLY B 1 444 ? 95.583 -42.710 41.211 1.00 35.54 441 GLY B N 1
ATOM 7445 C CA . GLY B 1 444 ? 95.149 -41.514 41.922 1.00 34.57 441 GLY B CA 1
ATOM 7446 C C . GLY B 1 444 ? 95.735 -40.197 41.443 1.00 33.75 441 GLY B C 1
ATOM 7447 O O . GLY B 1 444 ? 95.108 -39.144 41.566 1.00 32.63 441 GLY B O 1
ATOM 7448 N N . SER B 1 445 ? 96.948 -40.246 40.896 1.00 33.72 442 SER B N 1
ATOM 7449 C CA . SER B 1 445 ? 97.613 -39.033 40.438 1.00 32.77 442 SER B CA 1
ATOM 7450 C C . SER B 1 445 ? 96.865 -38.371 39.272 1.00 31.78 442 SER B C 1
ATOM 7451 O O . SER B 1 445 ? 97.025 -37.180 39.053 1.00 31.01 442 SER B O 1
ATOM 7454 N N . TRP B 1 446 ? 96.042 -39.126 38.535 1.00 31.10 443 TRP B N 1
ATOM 7455 C CA . TRP B 1 446 ? 95.222 -38.521 37.487 1.00 30.76 443 TRP B CA 1
ATOM 7456 C C . TRP B 1 446 ? 94.213 -37.515 38.057 1.00 29.56 443 TRP B C 1
ATOM 7457 O O . TRP B 1 446 ? 93.619 -36.728 37.293 1.00 29.26 443 TRP B O 1
ATOM 7468 N N . PHE B 1 447 ? 93.998 -37.574 39.374 1.00 28.46 444 PHE B N 1
ATOM 7469 C CA . PHE B 1 447 ? 93.034 -36.707 40.057 1.00 27.83 444 PHE B CA 1
ATOM 7470 C C . PHE B 1 447 ? 93.677 -35.550 40.830 1.00 27.82 444 PHE B C 1
ATOM 7471 O O . PHE B 1 447 ? 92.974 -34.691 41.370 1.00 27.52 444 PHE B O 1
ATOM 7479 N N . LYS B 1 448 ? 95.005 -35.521 40.872 1.00 29.07 445 LYS B N 1
ATOM 7480 C CA . LYS B 1 448 ? 95.722 -34.581 41.743 1.00 29.68 445 LYS B CA 1
ATOM 7481 C C . LYS B 1 448 ? 95.676 -33.162 41.183 1.00 29.43 445 LYS B C 1
ATOM 7482 O O . LYS B 1 448 ? 96.228 -32.887 40.116 1.00 29.16 445 LYS B O 1
ATOM 7484 N N . SER B 1 449 ? 94.998 -32.272 41.904 1.00 28.79 446 SER B N 1
ATOM 7485 C CA . SER B 1 449 ? 94.943 -30.851 41.573 1.00 29.30 446 SER B CA 1
ATOM 7486 C C . SER B 1 449 ? 96.291 -30.169 41.799 1.00 30.64 446 SER B C 1
ATOM 7487 O O . SER B 1 449 ? 96.952 -30.392 42.814 1.00 30.31 446 SER B O 1
ATOM 7490 N N . GLU B 1 450 ? 96.655 -29.294 40.867 1.00 32.10 447 GLU B N 1
ATOM 7491 C CA . GLU B 1 450 ? 97.882 -28.525 40.962 1.00 34.03 447 GLU B CA 1
ATOM 7492 C C . GLU B 1 450 ? 97.643 -27.106 40.501 1.00 33.03 447 GLU B C 1
ATOM 7493 O O . GLU B 1 450 ? 97.081 -26.879 39.440 1.00 32.24 447 GLU B O 1
ATOM 7499 N N . GLY B 1 451 ? 98.090 -26.149 41.295 1.00 33.60 448 GLY B N 1
ATOM 7500 C CA . GLY B 1 451 ? 98.105 -24.778 40.843 1.00 34.44 448 GLY B CA 1
ATOM 7501 C C . GLY B 1 451 ? 99.004 -23.920 41.695 1.00 35.55 448 GLY B C 1
ATOM 7502 O O . GLY B 1 451 ? 99.253 -24.247 42.846 1.00 35.99 448 GLY B O 1
ATOM 7503 N N . GLU B 1 452 ? 99.463 -22.815 41.116 1.00 36.10 449 GLU B N 1
ATOM 7504 C CA . GLU B 1 452 ? 100.332 -21.853 41.795 1.00 37.83 449 GLU B CA 1
ATOM 7505 C C . GLU B 1 452 ? 99.909 -20.455 41.356 1.00 37.24 449 GLU B C 1
ATOM 7506 O O . GLU B 1 452 ? 99.426 -20.274 40.224 1.00 36.06 449 GLU B O 1
ATOM 7512 N N . THR B 1 453 ? 100.053 -19.484 42.254 1.00 37.40 450 THR B N 1
ATOM 7513 C CA . THR B 1 453 ? 99.771 -18.080 41.946 1.00 37.70 450 THR B CA 1
ATOM 7514 C C . THR B 1 453 ? 101.087 -17.276 41.840 1.00 39.46 450 THR B C 1
ATOM 7515 O O . THR B 1 453 ? 102.134 -17.739 42.298 1.00 39.30 450 THR B O 1
ATOM 7519 N N . GLU B 1 454 ? 101.025 -16.098 41.217 1.00 39.49 451 GLU B N 1
ATOM 7520 C CA . GLU B 1 454 ? 102.139 -15.150 41.251 1.00 41.54 451 GLU B CA 1
ATOM 7521 C C . GLU B 1 454 ? 101.619 -13.864 41.891 1.00 42.12 451 GLU B C 1
ATOM 7522 O O . GLU B 1 454 ? 100.644 -13.288 41.398 1.00 42.16 451 GLU B O 1
ATOM 7524 N N . PRO B 1 455 ? 102.219 -13.442 43.022 1.00 43.07 452 PRO B N 1
ATOM 7525 C CA . PRO B 1 455 ? 103.264 -14.137 43.794 1.00 43.70 452 PRO B CA 1
ATOM 7526 C C . PRO B 1 455 ? 102.770 -15.452 44.420 1.00 42.96 452 PRO B C 1
ATOM 7527 O O . PRO B 1 455 ? 101.566 -15.624 44.610 1.00 41.65 452 PRO B O 1
ATOM 7531 N N . PRO B 1 456 ? 103.695 -16.385 44.708 1.00 43.21 453 PRO B N 1
ATOM 7532 C CA . PRO B 1 456 ? 103.324 -17.698 45.232 1.00 42.81 453 PRO B CA 1
ATOM 7533 C C . PRO B 1 456 ? 102.629 -17.601 46.602 1.00 42.80 453 PRO B C 1
ATOM 7534 O O . PRO B 1 456 ? 102.884 -16.654 47.365 1.00 43.24 453 PRO B O 1
ATOM 7538 N N . GLN B 1 457 ? 101.760 -18.568 46.901 1.00 41.26 454 GLN B N 1
ATOM 7539 C CA . GLN B 1 457 ? 101.186 -18.695 48.248 1.00 41.09 454 GLN B CA 1
ATOM 7540 C C . GLN B 1 457 ? 102.273 -19.135 49.244 1.00 42.51 454 GLN B C 1
ATOM 7541 O O . GLN B 1 457 ? 103.296 -19.688 48.814 1.00 42.78 454 GLN B O 1
ATOM 7547 N N . PRO B 1 458 ? 102.084 -18.870 50.561 1.00 43.49 455 PRO B N 1
ATOM 7548 C CA . PRO B 1 458 ? 103.126 -19.321 51.502 1.00 44.75 455 PRO B CA 1
ATOM 7549 C C . PRO B 1 458 ? 103.139 -20.847 51.580 1.00 44.95 455 PRO B C 1
ATOM 7550 O O . PRO B 1 458 ? 102.168 -21.499 51.153 1.00 43.31 455 PRO B O 1
ATOM 7554 N N . ALA B 1 459 ? 104.218 -21.407 52.121 1.00 45.87 456 ALA B N 1
ATOM 7555 C CA . ALA B 1 459 ? 104.412 -22.856 52.148 1.00 46.49 456 ALA B CA 1
ATOM 7556 C C . ALA B 1 459 ? 103.347 -23.628 52.926 1.00 46.55 456 ALA B C 1
ATOM 7557 O O . ALA B 1 459 ? 102.970 -24.733 52.517 1.00 45.41 456 ALA B O 1
ATOM 7559 N N . GLU B 1 460 ? 102.889 -23.063 54.050 1.00 47.94 457 GLU B N 1
ATOM 7560 C CA . GLU B 1 460 ? 101.765 -23.632 54.836 1.00 48.34 457 GLU B CA 1
ATOM 7561 C C . GLU B 1 460 ? 100.542 -23.974 53.962 1.00 47.34 457 GLU B C 1
ATOM 7562 O O . GLU B 1 460 ? 99.946 -25.046 54.112 1.00 47.38 457 GLU B O 1
ATOM 7568 N N . SER B 1 461 ? 100.178 -23.059 53.061 1.00 47.46 458 SER B N 1
ATOM 7569 C CA . SER B 1 461 ? 99.072 -23.263 52.105 1.00 46.93 458 SER B CA 1
ATOM 7570 C C . SER B 1 461 ? 99.365 -24.332 51.034 1.00 47.81 458 SER B C 1
ATOM 7571 O O . SER B 1 461 ? 98.463 -24.762 50.318 1.00 46.42 458 SER B O 1
ATOM 7574 N N . LYS B 1 462 ? 100.627 -24.736 50.913 1.00 50.40 459 LYS B N 1
ATOM 7575 C CA . LYS B 1 462 ? 101.031 -25.739 49.922 1.00 52.21 459 LYS B CA 1
ATOM 7576 C C . LYS B 1 462 ? 101.386 -27.127 50.506 1.00 53.95 459 LYS B C 1
ATOM 7577 O O . LYS B 1 462 ? 101.759 -28.040 49.762 1.00 53.84 459 LYS B O 1
ATOM 7583 N N . GLU B 1 463 ? 101.256 -27.293 51.821 1.00 56.15 460 GLU B N 1
ATOM 7584 C CA . GLU B 1 463 ? 101.636 -28.555 52.472 1.00 58.57 460 GLU B CA 1
ATOM 7585 C C . GLU B 1 463 ? 100.823 -29.761 51.967 1.00 58.84 460 GLU B C 1
ATOM 7586 O O . GLU B 1 463 ? 99.615 -29.655 51.744 1.00 58.16 460 GLU B O 1
ATOM 7588 N N . VAL B 1 464 ? 101.509 -30.891 51.773 1.00 60.77 461 VAL B N 1
ATOM 7589 C CA . VAL B 1 464 ? 100.873 -32.187 51.449 1.00 61.35 461 VAL B CA 1
ATOM 7590 C C . VAL B 1 464 ? 101.096 -33.245 52.566 1.00 62.81 461 VAL B C 1
ATOM 7591 O O . VAL B 1 464 ? 102.196 -33.353 53.130 1.00 63.48 461 VAL B O 1
ATOM 7593 N N . SER B 1 465 ? 100.051 -34.017 52.879 1.00 62.97 462 SER B N 1
ATOM 7594 C CA . SER B 1 465 ? 100.090 -34.946 54.028 1.00 64.50 462 SER B CA 1
ATOM 7595 C C . SER B 1 465 ? 100.673 -36.337 53.697 1.00 65.31 462 SER B C 1
ATOM 7596 O O . SER B 1 465 ? 99.935 -37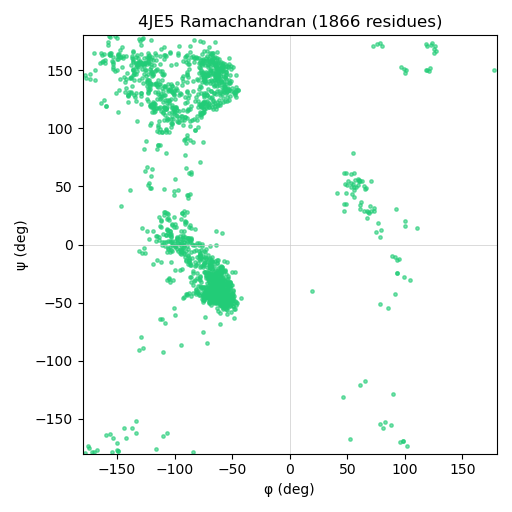.267 53.332 1.00 64.76 462 SER B O 1
ATOM 7598 N N . ASN B 1 466 ? 101.996 -36.468 53.856 1.00 66.34 463 ASN B N 1
ATOM 7599 C CA . ASN B 1 466 ? 102.752 -37.663 53.447 1.00 66.86 463 ASN B CA 1
ATOM 7600 C C . ASN B 1 466 ? 102.692 -38.196 52.014 1.00 65.90 463 ASN B C 1
ATOM 7601 O O . ASN B 1 466 ? 101.957 -39.158 51.726 1.00 65.63 463 ASN B O 1
ATOM 7603 N N . PRO B 1 467 ? 103.438 -37.548 51.102 1.00 65.37 464 PRO B N 1
ATOM 7604 C CA . PRO B 1 467 ? 103.344 -37.810 49.665 1.00 64.18 464 PRO B CA 1
ATOM 7605 C C . PRO B 1 467 ? 103.772 -39.243 49.292 1.00 63.92 464 PRO B C 1
ATOM 7606 O O . PRO B 1 467 ? 103.961 -39.546 48.106 1.00 63.92 464 PRO B O 1
ATOM 7610 N N . ASN B 1 468 ? 103.928 -40.104 50.295 1.00 63.23 465 ASN B N 1
ATOM 7611 C CA . ASN B 1 468 ? 104.221 -41.513 50.050 1.00 62.49 465 ASN B CA 1
ATOM 7612 C C . ASN B 1 468 ? 102.945 -42.354 49.885 1.00 60.28 465 ASN B C 1
ATOM 7613 O O . ASN B 1 468 ? 103.002 -43.473 49.371 1.00 60.43 465 ASN B O 1
ATOM 7618 N N . ILE B 1 469 ? 101.805 -41.807 50.308 1.00 57.52 466 ILE B N 1
ATOM 7619 C CA . ILE B 1 469 ? 100.508 -42.470 50.096 1.00 55.18 466 ILE B CA 1
ATOM 7620 C C . ILE B 1 469 ? 100.028 -42.287 48.653 1.00 52.84 466 ILE B C 1
ATOM 7621 O O . ILE B 1 469 ? 99.767 -41.165 48.212 1.00 51.95 466 ILE B O 1
ATOM 7626 N N . ILE B 1 470 ? 99.953 -43.391 47.915 1.00 51.18 467 ILE B N 1
ATOM 7627 C CA . ILE B 1 470 ? 99.332 -43.376 46.594 1.00 48.73 467 ILE B CA 1
ATOM 7628 C C . ILE B 1 470 ? 97.951 -44.020 46.705 1.00 47.03 467 ILE B C 1
ATOM 7629 O O . ILE B 1 470 ? 97.653 -44.662 47.719 1.00 46.89 467 ILE B O 1
ATOM 7634 N N . PHE B 1 471 ? 97.103 -43.832 45.690 1.00 44.18 468 PHE B N 1
ATOM 7635 C CA . PHE B 1 471 ? 95.829 -44.547 45.664 1.00 42.44 468 PHE B CA 1
ATOM 7636 C C . PHE B 1 471 ? 95.372 -44.943 44.269 1.00 41.52 468 PHE B C 1
ATOM 7637 O O . PHE B 1 471 ? 95.859 -44.415 43.262 1.00 41.66 468 PHE B O 1
ATOM 7645 N N . PHE B 1 472 ? 94.462 -45.910 44.220 1.00 40.26 469 PHE B N 1
ATOM 7646 C CA . PHE B 1 472 ? 93.761 -46.222 42.997 1.00 38.46 469 PHE B CA 1
ATOM 7647 C C . PHE B 1 472 ? 92.285 -46.087 43.241 1.00 36.71 469 PHE B C 1
ATOM 7648 O O . PHE B 1 472 ? 91.786 -46.507 44.285 1.00 35.75 469 PHE B O 1
ATOM 7656 N N . ARG B 1 473 ? 91.601 -45.479 42.280 1.00 35.08 470 ARG B N 1
ATOM 7657 C CA . ARG B 1 473 ? 90.153 -45.352 42.333 1.00 33.54 470 ARG B CA 1
ATOM 7658 C C . ARG B 1 473 ? 89.582 -46.503 41.526 1.00 33.19 470 ARG B C 1
ATOM 7659 O O . ARG B 1 473 ? 90.021 -46.757 40.398 1.00 33.46 470 ARG B O 1
ATOM 7667 N N . GLY B 1 474 ? 88.623 -47.210 42.113 1.00 33.16 471 GLY B N 1
ATOM 7668 C CA . GLY B 1 474 ? 87.847 -48.233 41.409 1.00 33.10 471 GLY B CA 1
ATOM 7669 C C . GLY B 1 474 ? 86.373 -47.845 41.399 1.00 32.36 471 GLY B C 1
ATOM 7670 O O . GLY B 1 474 ? 85.951 -47.011 42.214 1.00 32.16 471 GLY B O 1
ATOM 7671 N N . THR B 1 475 ? 85.601 -48.393 40.463 1.00 31.96 472 THR B N 1
ATOM 7672 C CA . THR B 1 475 ? 84.147 -48.184 40.472 1.00 31.89 472 THR B CA 1
ATOM 7673 C C . THR B 1 475 ? 83.416 -49.509 40.596 1.00 32.69 472 THR B C 1
ATOM 7674 O O . THR B 1 475 ? 83.867 -50.530 40.058 1.00 32.67 472 THR B O 1
ATOM 7678 N N . TYR B 1 476 ? 82.291 -49.485 41.310 1.00 32.68 473 TYR B N 1
ATOM 7679 C CA . TYR B 1 476 ? 81.444 -50.674 41.431 1.00 33.90 473 TYR B CA 1
ATOM 7680 C C . TYR B 1 476 ? 80.134 -50.514 40.679 1.00 34.05 473 TYR B C 1
ATOM 7681 O O . TYR B 1 476 ? 79.241 -51.349 40.809 1.00 34.38 473 TYR B O 1
ATOM 7690 N N . ALA B 1 477 ? 80.020 -49.444 39.895 1.00 34.17 474 ALA B N 1
ATOM 7691 C CA . ALA B 1 477 ? 78.780 -49.119 39.178 1.00 34.97 474 ALA B CA 1
ATOM 7692 C C . ALA B 1 477 ? 78.569 -49.895 37.877 1.00 35.91 474 ALA B C 1
ATOM 7693 O O . ALA B 1 477 ? 77.423 -50.130 37.472 1.00 35.97 474 ALA B O 1
ATOM 7695 N N . ALA B 1 478 ? 79.660 -50.291 37.230 1.00 36.93 475 ALA B N 1
ATOM 7696 C CA . ALA B 1 478 ? 79.613 -50.678 35.811 1.00 38.02 475 ALA B CA 1
ATOM 7697 C C . ALA B 1 478 ? 79.473 -52.156 35.512 1.00 39.77 475 ALA B C 1
ATOM 7698 O O . ALA B 1 478 ? 79.033 -52.508 34.412 1.00 40.69 475 ALA B O 1
ATOM 7700 N N . VAL B 1 479 ? 79.841 -53.011 36.466 1.00 40.89 476 VAL B N 1
ATOM 7701 C CA . VAL B 1 479 ? 79.891 -54.460 36.227 1.00 42.49 476 VAL B CA 1
ATOM 7702 C C . VAL B 1 479 ? 79.113 -55.286 37.251 1.00 43.68 476 VAL B C 1
ATOM 7703 O O . VAL B 1 479 ? 78.563 -54.748 38.214 1.00 43.30 476 VAL B O 1
ATOM 7707 N N . SER B 1 480 ? 79.102 -56.601 37.037 1.00 45.36 477 SER B N 1
ATOM 7708 C CA . SER B 1 480 ? 78.360 -57.536 37.881 1.00 46.45 477 SER B CA 1
ATOM 7709 C C . SER B 1 480 ? 79.056 -57.752 39.221 1.00 47.08 477 SER B C 1
ATOM 7710 O O . SER B 1 480 ? 80.279 -57.548 39.318 1.00 47.27 477 SER B O 1
ATOM 7713 N N . PRO B 1 481 ? 78.281 -58.172 40.261 1.00 47.21 478 PRO B N 1
ATOM 7714 C CA . PRO B 1 481 ? 78.867 -58.527 41.549 1.00 47.73 478 PRO B CA 1
ATOM 7715 C C . PRO B 1 481 ? 80.019 -59.504 41.379 1.00 48.85 478 PRO B C 1
ATOM 7716 O O . PRO B 1 481 ? 81.054 -59.347 42.019 1.00 49.00 478 PRO B O 1
ATOM 7720 N N . GLU B 1 482 ? 79.828 -60.490 40.503 1.00 49.89 479 GLU B N 1
ATOM 7721 C CA . GLU B 1 482 ? 80.801 -61.562 40.279 1.00 51.17 479 GLU B CA 1
ATOM 7722 C C . GLU B 1 482 ? 82.093 -61.028 39.640 1.00 51.17 479 GLU B C 1
ATOM 7723 O O . GLU B 1 482 ? 83.200 -61.449 40.009 1.00 51.75 479 GLU B O 1
ATOM 7725 N N . LYS B 1 483 ? 81.947 -60.101 38.693 1.00 50.29 480 LYS B N 1
ATOM 7726 C CA . LYS B 1 483 ? 83.112 -59.493 38.033 1.00 50.40 480 LYS B CA 1
ATOM 7727 C C . LYS B 1 483 ? 83.836 -58.518 38.980 1.00 49.76 480 LYS B C 1
ATOM 7728 O O . LYS B 1 483 ? 85.064 -58.564 39.100 1.00 50.19 480 LYS B O 1
ATOM 7730 N N . LEU B 1 484 ? 83.069 -57.667 39.669 1.00 48.66 481 LEU B N 1
ATOM 7731 C CA . LEU B 1 484 ? 83.611 -56.808 40.732 1.00 48.27 481 LEU B CA 1
ATOM 7732 C C . LEU B 1 484 ? 84.453 -57.593 41.737 1.00 49.60 481 LEU B C 1
ATOM 7733 O O . LEU B 1 484 ? 85.564 -57.191 42.089 1.00 49.58 481 LEU B O 1
ATOM 7738 N N . THR B 1 485 ? 83.907 -58.716 42.197 1.00 50.90 482 THR B N 1
ATOM 7739 C CA . THR B 1 485 ? 84.585 -59.570 43.172 1.00 52.38 482 THR B CA 1
ATOM 7740 C C . THR B 1 485 ? 85.863 -60.206 42.598 1.00 53.36 482 THR B C 1
ATOM 7741 O O . THR B 1 485 ? 86.911 -60.198 43.252 1.00 53.48 482 THR B O 1
ATOM 7745 N N . GLU B 1 486 ? 85.777 -60.732 41.374 1.00 53.83 483 GLU B N 1
ATOM 7746 C CA . GLU B 1 486 ? 86.954 -61.270 40.673 1.00 55.33 483 GLU B CA 1
ATOM 7747 C C . GLU B 1 486 ? 88.004 -60.179 40.436 1.00 54.78 483 GLU B C 1
ATOM 7748 O O . GLU B 1 486 ? 89.193 -60.375 40.722 1.00 55.92 483 GLU B O 1
ATOM 7754 N N . GLY B 1 487 ? 87.548 -59.030 39.939 1.00 53.49 484 GLY B N 1
ATOM 7755 C CA . GLY B 1 487 ? 88.405 -57.871 39.722 1.00 52.61 484 GLY B CA 1
ATOM 7756 C C . GLY B 1 487 ? 89.226 -57.524 40.950 1.00 52.87 484 GLY B C 1
ATOM 7757 O O . GLY B 1 487 ? 90.431 -57.259 40.854 1.00 53.20 484 GLY B O 1
ATOM 7758 N N . LEU B 1 488 ? 88.580 -57.549 42.111 1.00 52.28 485 LEU B N 1
ATOM 7759 C CA . LEU B 1 488 ? 89.232 -57.131 43.339 1.00 52.72 485 LEU B CA 1
ATOM 7760 C C . LEU B 1 488 ? 90.084 -58.229 43.963 1.00 54.75 485 LEU B C 1
ATOM 7761 O O . LEU B 1 488 ? 90.965 -57.944 44.791 1.00 55.54 485 LEU B O 1
ATOM 7766 N N . LYS B 1 489 ? 89.831 -59.477 43.567 1.00 55.66 486 LYS B N 1
ATOM 7767 C CA . LYS B 1 489 ? 90.678 -60.594 43.990 1.00 57.61 486 LYS B CA 1
ATOM 7768 C C . LYS B 1 489 ? 92.038 -60.473 43.316 1.00 58.12 486 LYS B C 1
ATOM 7769 O O . LYS B 1 489 ? 93.077 -60.534 43.977 1.00 58.79 486 LYS B O 1
ATOM 7771 N N . ARG B 1 490 ? 92.013 -60.283 41.999 1.00 57.92 487 ARG B N 1
ATOM 7772 C CA . ARG B 1 490 ? 93.227 -60.122 41.199 1.00 58.58 487 ARG B CA 1
ATOM 7773 C C . ARG B 1 490 ? 94.062 -58.945 41.699 1.00 58.22 487 ARG B C 1
ATOM 7774 O O . ARG B 1 490 ? 95.289 -59.026 41.765 1.00 59.30 487 ARG B O 1
ATOM 7782 N N . LEU B 1 491 ? 93.383 -57.864 42.070 1.00 57.05 488 LEU B N 1
ATOM 7783 C CA . LEU B 1 491 ? 94.040 -56.659 42.562 1.00 56.78 488 LEU B CA 1
ATOM 7784 C C . LEU B 1 491 ? 94.703 -56.874 43.913 1.00 57.38 488 LEU B C 1
ATOM 7785 O O . LEU B 1 491 ? 95.848 -56.483 44.106 1.00 57.44 488 LEU B O 1
ATOM 7790 N N . GLY B 1 492 ? 93.970 -57.483 44.844 1.00 57.66 489 GLY B N 1
ATOM 7791 C CA . GLY B 1 492 ? 94.492 -57.772 46.173 1.00 58.77 489 GLY B CA 1
ATOM 7792 C C . GLY B 1 492 ? 95.638 -58.769 46.132 1.00 60.73 489 GLY B C 1
ATOM 7793 O O . GLY B 1 492 ? 96.570 -58.693 46.947 1.00 61.81 489 GLY B O 1
ATOM 7794 N N . ASP B 1 493 ? 95.568 -59.701 45.178 1.00 61.10 490 ASP B N 1
ATOM 7795 C CA . ASP B 1 493 ? 96.620 -60.703 44.983 1.00 62.95 490 ASP B CA 1
ATOM 7796 C C . ASP B 1 493 ? 97.880 -60.069 44.399 1.00 63.01 490 ASP B C 1
ATOM 7797 O O . ASP B 1 493 ? 98.986 -60.326 44.883 1.00 64.11 490 ASP B O 1
ATOM 7802 N N . THR B 1 494 ? 97.697 -59.234 43.369 1.00 61.97 491 THR B N 1
ATOM 7803 C CA . THR B 1 494 ? 98.794 -58.473 42.776 1.00 61.80 491 THR B CA 1
ATOM 7804 C C . THR B 1 494 ? 99.540 -57.718 43.879 1.00 62.15 491 THR B C 1
ATOM 7805 O O . THR B 1 494 ? 100.771 -57.812 43.975 1.00 63.11 491 THR B O 1
ATOM 7807 N N . LEU B 1 495 ? 98.789 -57.022 44.734 1.00 60.91 492 LEU B N 1
ATOM 7808 C CA . LEU B 1 495 ? 99.366 -56.307 45.875 1.00 61.23 492 LEU B CA 1
ATOM 7809 C C . LEU B 1 495 ? 100.138 -57.226 46.816 1.00 63.11 492 LEU B C 1
ATOM 7810 O O . LEU B 1 495 ? 101.301 -56.951 47.126 1.00 63.56 492 LEU B O 1
ATOM 7815 N N . TYR B 1 496 ? 99.499 -58.316 47.250 1.00 63.90 493 TYR B N 1
ATOM 7816 C CA . TYR B 1 496 ? 100.156 -59.339 48.077 1.00 65.99 493 TYR B CA 1
ATOM 7817 C C . TYR B 1 496 ? 101.500 -59.784 47.487 1.00 67.51 493 TYR B C 1
ATOM 7818 O O . TYR B 1 496 ? 102.530 -59.765 48.170 1.00 68.28 493 TYR B O 1
ATOM 7827 N N . GLU B 1 497 ? 101.459 -60.182 46.214 1.00 67.71 494 GLU B N 1
ATOM 7828 C CA . GLU B 1 497 ? 102.631 -60.609 45.457 1.00 69.11 494 GLU B CA 1
ATOM 7829 C C . GLU B 1 497 ? 103.696 -59.508 45.375 1.00 69.17 494 GLU B C 1
ATOM 7830 O O . GLU B 1 497 ? 104.845 -59.732 45.749 1.00 70.30 494 GLU B O 1
ATOM 7832 N N . GLU B 1 498 ? 103.293 -58.322 44.906 1.00 67.63 495 GLU B N 1
ATOM 7833 C CA . GLU B 1 498 ? 104.208 -57.194 44.660 1.00 67.53 495 GLU B CA 1
ATOM 7834 C C . GLU B 1 498 ? 104.885 -56.629 45.923 1.00 68.09 495 GLU B C 1
ATOM 7835 O O . GLU B 1 498 ? 106.028 -56.160 45.866 1.00 68.73 495 GLU B O 1
ATOM 7841 N N . PHE B 1 499 ? 104.184 -56.678 47.052 1.00 67.73 496 PHE B N 1
ATOM 7842 C CA . PHE B 1 499 ? 104.739 -56.215 48.325 1.00 68.39 496 PHE B CA 1
ATOM 7843 C C . PHE B 1 499 ? 105.370 -57.352 49.138 1.00 70.48 496 PHE B C 1
ATOM 7844 O O . PHE B 1 499 ? 105.858 -57.126 50.251 1.00 71.14 496 PHE B O 1
ATOM 7852 N N . GLY B 1 500 ? 105.349 -58.566 48.582 1.00 71.49 497 GLY B N 1
ATOM 7853 C CA . GLY B 1 500 ? 105.789 -59.771 49.290 1.00 73.92 497 GLY B CA 1
ATOM 7854 C C . GLY B 1 500 ? 105.178 -59.890 50.676 1.00 74.42 497 GLY B C 1
ATOM 7855 O O . GLY B 1 500 ? 105.830 -60.361 51.610 1.00 75.90 497 GLY B O 1
ATOM 7856 N N . ILE B 1 501 ? 103.927 -59.443 50.798 1.00 73.25 498 ILE B N 1
ATOM 7857 C CA . ILE B 1 501 ? 103.190 -59.425 52.064 1.00 73.45 498 ILE B CA 1
ATOM 7858 C C . ILE B 1 501 ? 102.347 -60.689 52.222 1.00 73.90 498 ILE B C 1
ATOM 7859 O O . ILE B 1 501 ? 102.832 -61.799 52.005 1.00 75.41 498 ILE B O 1
ATOM 7861 N N . THR C 1 5 ? 77.556 39.319 58.775 1.00 41.36 2 THR C N 1
ATOM 7862 C CA . THR C 1 5 ? 78.595 38.486 59.467 1.00 40.98 2 THR C CA 1
ATOM 7863 C C . THR C 1 5 ? 78.657 37.049 58.905 1.00 39.51 2 THR C C 1
ATOM 7864 O O . THR C 1 5 ? 79.054 36.093 59.607 1.00 40.29 2 THR C O 1
ATOM 7866 N N . LEU C 1 6 ? 78.294 36.899 57.637 1.00 36.40 3 LEU C N 1
ATOM 7867 C CA . LEU C 1 6 ? 78.285 35.582 57.009 1.00 34.07 3 LEU C CA 1
ATOM 7868 C C . LEU C 1 6 ? 79.699 35.080 56.711 1.00 32.86 3 LEU C C 1
ATOM 7869 O O . LEU C 1 6 ? 80.552 35.861 56.301 1.00 32.86 3 LEU C O 1
ATOM 7874 N N . PRO C 1 7 ? 79.939 33.773 56.891 1.00 31.77 4 PRO C N 1
ATOM 7875 C CA . PRO C 1 7 ? 81.250 33.189 56.597 1.00 31.16 4 PRO C CA 1
ATOM 7876 C C . PRO C 1 7 ? 81.591 33.195 55.088 1.00 29.66 4 PRO C C 1
ATOM 7877 O O . PRO C 1 7 ? 80.702 33.299 54.242 1.00 27.59 4 PRO C O 1
ATOM 7881 N N . GLU C 1 8 ? 82.884 33.100 54.775 1.00 29.09 5 GLU C N 1
ATOM 7882 C CA . GLU C 1 8 ? 83.367 33.065 53.403 1.00 28.63 5 GLU C CA 1
ATOM 7883 C C . GLU C 1 8 ? 83.374 31.586 52.999 1.00 27.07 5 GLU C C 1
ATOM 7884 O O . GLU C 1 8 ? 83.539 30.713 53.860 1.00 26.41 5 GLU C O 1
ATOM 7890 N N . SER C 1 9 ? 83.135 31.285 51.721 1.00 25.01 6 SER C N 1
ATOM 7891 C CA . SER C 1 9 ? 83.169 29.891 51.250 1.00 24.49 6 SER C CA 1
ATOM 7892 C C . SER C 1 9 ? 84.541 29.227 51.452 1.00 25.80 6 SER C C 1
ATOM 7893 O O . SER C 1 9 ? 85.565 29.907 51.520 1.00 26.49 6 SER C O 1
ATOM 7896 N N . LYS C 1 10 ? 84.544 27.895 51.527 1.00 26.17 7 LYS C N 1
ATOM 7897 C CA . LYS C 1 10 ? 85.773 27.096 51.490 1.00 26.92 7 LYS C CA 1
ATOM 7898 C C . LYS C 1 10 ? 86.358 27.063 50.071 1.00 25.80 7 LYS C C 1
ATOM 7899 O O . LYS C 1 10 ? 85.643 27.292 49.088 1.00 25.49 7 LYS C O 1
ATOM 7905 N N . ASP C 1 11 ? 87.653 26.777 49.966 1.00 25.63 8 ASP C N 1
ATOM 7906 C CA . ASP C 1 11 ? 88.348 26.713 48.679 1.00 25.79 8 ASP C CA 1
ATOM 7907 C C . ASP C 1 11 ? 88.425 25.242 48.256 1.00 25.47 8 ASP C C 1
ATOM 7908 O O . ASP C 1 11 ? 89.056 24.441 48.947 1.00 27.20 8 ASP C O 1
ATOM 7913 N N . PHE C 1 12 ? 87.774 24.877 47.154 1.00 23.33 9 PHE C N 1
ATOM 7914 C CA . PHE C 1 12 ? 87.761 23.475 46.696 1.00 22.89 9 PHE C CA 1
ATOM 7915 C C . PHE C 1 12 ? 88.660 23.212 45.490 1.00 22.62 9 PHE C C 1
ATOM 7916 O O . PHE C 1 12 ? 88.493 22.218 44.769 1.00 21.76 9 PHE C O 1
ATOM 7924 N N . SER C 1 13 ? 89.625 24.091 45.286 1.00 22.99 10 SER C N 1
ATOM 7925 C CA . SER C 1 13 ? 90.488 23.998 44.114 1.00 22.97 10 SER C CA 1
ATOM 7926 C C . SER C 1 13 ? 91.274 22.671 44.023 1.00 23.19 10 SER C C 1
ATOM 7927 O O . SER C 1 13 ? 91.748 22.317 42.937 1.00 22.99 10 SER C O 1
ATOM 7930 N N . TYR C 1 14 ? 91.395 21.941 45.141 1.00 23.14 11 TYR C N 1
ATOM 7931 C CA . TYR C 1 14 ? 92.044 20.620 45.150 1.00 23.31 11 TYR C CA 1
ATOM 7932 C C . TYR C 1 14 ? 91.193 19.558 44.421 1.00 22.99 11 TYR C C 1
ATOM 7933 O O . TYR C 1 14 ? 91.671 18.449 44.143 1.00 23.82 11 TYR C O 1
ATOM 7942 N N . LEU C 1 15 ? 89.941 19.887 44.140 1.00 21.97 12 LEU C N 1
ATOM 7943 C CA . LEU C 1 15 ? 89.072 19.020 43.347 1.00 20.96 12 LEU C CA 1
ATOM 7944 C C . LEU C 1 15 ? 89.102 19.319 41.840 1.00 20.70 12 LEU C C 1
ATOM 7945 O O . LEU C 1 15 ? 88.485 18.574 41.052 1.00 20.76 12 LEU C O 1
ATOM 7950 N N . PHE C 1 16 ? 89.773 20.393 41.437 1.00 19.88 13 PHE C N 1
ATOM 7951 C CA . PHE C 1 16 ? 89.729 20.799 40.025 1.00 19.89 13 PHE C CA 1
ATOM 7952 C C . PHE C 1 16 ? 90.465 19.763 39.169 1.00 19.90 13 PHE C C 1
ATOM 7953 O O . PHE C 1 16 ? 91.384 19.095 39.635 1.00 20.41 13 PHE C O 1
ATOM 7961 N N . SER C 1 17 ? 90.027 19.628 37.923 1.00 18.93 14 SER C N 1
ATOM 7962 C CA . SER C 1 17 ? 90.603 18.663 36.993 1.00 19.26 14 SER C CA 1
ATOM 7963 C C . SER C 1 17 ? 91.969 19.110 36.491 1.00 20.03 14 SER C C 1
ATOM 7964 O O . SER C 1 17 ? 92.350 20.262 36.649 1.00 18.30 14 SER C O 1
ATOM 7967 N N . ASP C 1 18 ? 92.679 18.176 35.864 1.00 20.47 15 ASP C N 1
ATOM 7968 C CA . ASP C 1 18 ? 93.963 18.481 35.249 1.00 22.35 15 ASP C CA 1
ATOM 7969 C C . ASP C 1 18 ? 93.816 19.539 34.158 1.00 21.90 15 ASP C C 1
ATOM 7970 O O . ASP C 1 18 ? 94.684 20.418 34.032 1.00 21.17 15 ASP C O 1
ATOM 7975 N N . GLU C 1 19 ? 92.712 19.474 33.398 1.00 20.39 16 GLU C N 1
ATOM 7976 C CA . GLU C 1 19 ? 92.453 20.452 32.346 1.00 20.96 16 GLU C CA 1
ATOM 7977 C C . GLU C 1 19 ? 92.266 21.853 32.962 1.00 20.56 16 GLU C C 1
ATOM 7978 O O . GLU C 1 19 ? 92.802 22.828 32.458 1.00 19.89 16 GLU C O 1
ATOM 7984 N N . THR C 1 20 ? 91.502 21.951 34.055 1.00 20.09 17 THR C N 1
ATOM 7985 C CA . THR C 1 20 ? 91.297 23.249 34.709 1.00 19.80 17 THR C CA 1
ATOM 7986 C C . THR C 1 20 ? 92.626 23.872 35.165 1.00 21.43 17 THR C C 1
ATOM 7987 O O . THR C 1 20 ? 92.888 25.051 34.916 1.00 21.37 17 THR C O 1
ATOM 7991 N N . ASN C 1 21 ? 93.464 23.054 35.808 1.00 22.70 18 ASN C N 1
ATOM 7992 C CA . ASN C 1 21 ? 94.795 23.490 36.251 1.00 24.88 18 ASN C CA 1
ATOM 7993 C C . ASN C 1 21 ? 95.747 23.838 35.091 1.00 26.19 18 ASN C C 1
ATOM 7994 O O . ASN C 1 21 ? 96.671 24.632 35.265 1.00 26.44 18 ASN C O 1
ATOM 7999 N N . ALA C 1 22 ? 95.516 23.258 33.913 1.00 27.23 19 ALA C N 1
ATOM 8000 C CA . ALA C 1 22 ? 96.367 23.531 32.755 1.00 29.44 19 ALA C CA 1
ATOM 8001 C C . ALA C 1 22 ? 95.881 24.759 31.990 1.00 30.75 19 ALA C C 1
ATOM 8002 O O . ALA C 1 22 ? 96.586 25.296 31.149 1.00 32.08 19 ALA C O 1
ATOM 8004 N N . ARG C 1 23 ? 94.659 25.198 32.252 1.00 30.94 20 ARG C N 1
ATOM 8005 C CA . ARG C 1 23 ? 94.125 26.317 31.510 1.00 32.17 20 ARG C CA 1
ATOM 8006 C C . ARG C 1 23 ? 94.666 27.625 32.079 1.00 34.32 20 ARG C C 1
ATOM 8007 O O . ARG C 1 23 ? 94.333 28.008 33.182 1.00 34.13 20 ARG C O 1
ATOM 8015 N N . LYS C 1 24 ? 95.524 28.286 31.305 1.00 37.71 21 LYS C N 1
ATOM 8016 C CA . LYS C 1 24 ? 96.168 29.536 31.718 1.00 41.02 21 LYS C CA 1
ATOM 8017 C C . LYS C 1 24 ? 95.332 30.726 31.243 1.00 43.04 21 LYS C C 1
ATOM 8018 O O . LYS C 1 24 ? 94.744 30.665 30.156 1.00 42.73 21 LYS C O 1
ATOM 8020 N N . PRO C 1 25 ? 95.285 31.814 32.050 1.00 45.49 22 PRO C N 1
ATOM 8021 C CA . PRO C 1 25 ? 94.531 33.014 31.642 1.00 46.76 22 PRO C CA 1
ATOM 8022 C C . PRO C 1 25 ? 95.218 33.737 30.480 1.00 48.08 22 PRO C C 1
ATOM 8023 O O . PRO C 1 25 ? 96.448 33.814 30.441 1.00 49.02 22 PRO C O 1
ATOM 8027 N N . SER C 1 26 ? 94.418 34.235 29.541 1.00 49.09 23 SER C N 1
ATOM 8028 C CA . SER C 1 26 ? 94.910 34.971 28.384 1.00 50.61 23 SER C CA 1
ATOM 8029 C C . SER C 1 26 ? 95.705 36.224 28.779 1.00 52.23 23 SER C C 1
ATOM 8030 O O . SER C 1 26 ? 95.228 37.043 29.576 1.00 52.57 23 SER C O 1
ATOM 8033 N N . PRO C 1 27 ? 96.911 36.384 28.208 1.00 53.72 24 PRO C N 1
ATOM 8034 C CA . PRO C 1 27 ? 97.708 37.582 28.504 1.00 55.13 24 PRO C CA 1
ATOM 8035 C C . PRO C 1 27 ? 97.054 38.848 27.941 1.00 55.91 24 PRO C C 1
ATOM 8036 O O . PRO C 1 27 ? 97.202 39.918 28.533 1.00 56.31 24 PRO C O 1
ATOM 8040 N N . LEU C 1 28 ? 96.326 38.707 26.827 1.00 56.36 25 LEU C N 1
ATOM 8041 C CA . LEU C 1 28 ? 95.533 39.790 26.237 1.00 57.69 25 LEU C CA 1
ATOM 8042 C C . LEU C 1 28 ? 94.526 40.372 27.234 1.00 58.63 25 LEU C C 1
ATOM 8043 O O . LEU C 1 28 ? 94.455 41.591 27.409 1.00 59.07 25 LEU C O 1
ATOM 8048 N N . LYS C 1 29 ? 93.752 39.499 27.883 1.00 59.20 26 LYS C N 1
ATOM 8049 C CA . LYS C 1 29 ? 92.741 39.937 28.858 1.00 60.12 26 LYS C CA 1
ATOM 8050 C C . LYS C 1 29 ? 93.354 40.575 30.115 1.00 61.44 26 LYS C C 1
ATOM 8051 O O . LYS C 1 29 ? 92.766 41.494 30.686 1.00 61.98 26 LYS C O 1
ATOM 8053 N N . THR C 1 30 ? 94.534 40.109 30.528 1.00 62.60 27 THR C N 1
ATOM 8054 C CA . THR C 1 30 ? 95.184 40.610 31.755 1.00 64.07 27 THR C CA 1
ATOM 8055 C C . THR C 1 30 ? 95.473 42.128 31.788 1.00 65.19 27 THR C C 1
ATOM 8056 O O . THR C 1 30 ? 95.627 42.697 32.873 1.00 65.78 27 THR C O 1
ATOM 8058 N N . CYS C 1 31 ? 95.528 42.775 30.619 1.00 65.69 28 CYS C N 1
ATOM 8059 C CA . CYS C 1 31 ? 95.544 44.253 30.524 1.00 66.67 28 CYS C CA 1
ATOM 8060 C C . CYS C 1 31 ? 94.222 44.886 31.030 1.00 66.65 28 CYS C C 1
ATOM 8061 O O . CYS C 1 31 ? 94.197 45.753 31.923 1.00 67.20 28 CYS C O 1
ATOM 8064 N N . PRO C 1 38 ? 94.477 55.492 31.301 1.00 55.43 35 PRO C N 1
ATOM 8065 C CA . PRO C 1 38 ? 94.958 56.863 31.242 1.00 56.35 35 PRO C CA 1
ATOM 8066 C C . PRO C 1 38 ? 94.861 57.435 29.812 1.00 55.94 35 PRO C C 1
ATOM 8067 O O . PRO C 1 38 ? 93.798 57.357 29.193 1.00 55.52 35 PRO C O 1
ATOM 8071 N N . ASN C 1 39 ? 95.966 57.999 29.314 1.00 55.82 36 ASN C N 1
ATOM 8072 C CA . ASN C 1 39 ? 96.087 58.445 27.925 1.00 55.16 36 ASN C CA 1
ATOM 8073 C C . ASN C 1 39 ? 96.657 57.360 26.983 1.00 53.95 36 ASN C C 1
ATOM 8074 O O . ASN C 1 39 ? 97.165 57.673 25.907 1.00 54.39 36 ASN C O 1
ATOM 8076 N N . ILE C 1 40 ? 96.592 56.092 27.396 1.00 52.42 37 ILE C N 1
ATOM 8077 C CA . ILE C 1 40 ? 97.115 54.983 26.582 1.00 50.81 37 ILE C CA 1
ATOM 8078 C C . ILE C 1 40 ? 96.214 54.724 25.375 1.00 49.24 37 ILE C C 1
ATOM 8079 O O . ILE C 1 40 ? 95.024 54.428 25.540 1.00 48.70 37 ILE C O 1
ATOM 8081 N N . ILE C 1 41 ? 96.773 54.872 24.173 1.00 48.22 38 ILE C N 1
ATOM 8082 C CA . ILE C 1 41 ? 96.069 54.501 22.943 1.00 46.70 38 ILE C CA 1
ATOM 8083 C C . ILE C 1 41 ? 96.169 52.982 22.707 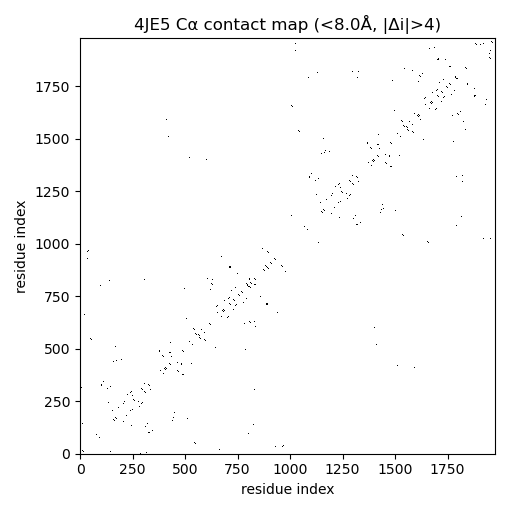1.00 45.93 38 ILE C C 1
ATOM 8084 O O . ILE C 1 41 ? 97.231 52.450 22.336 1.00 45.31 38 ILE C O 1
ATOM 8089 N N . PHE C 1 42 ? 95.042 52.309 22.926 1.00 44.74 39 PHE C N 1
ATOM 8090 C CA . PHE C 1 42 ? 94.974 50.863 22.916 1.00 44.00 39 PHE C CA 1
ATOM 8091 C C . PHE C 1 42 ? 94.745 50.302 21.501 1.00 42.78 39 PHE C C 1
ATOM 8092 O O . PHE C 1 42 ? 93.648 50.402 20.946 1.00 42.20 39 PHE C O 1
ATOM 8100 N N . LEU C 1 43 ? 95.809 49.722 20.938 1.00 41.80 40 LEU C N 1
ATOM 8101 C CA . LEU C 1 43 ? 95.795 49.117 19.597 1.00 40.75 40 LEU C CA 1
ATOM 8102 C C . LEU C 1 43 ? 95.955 47.582 19.646 1.00 40.05 40 LEU C C 1
ATOM 8103 O O . LEU C 1 43 ? 96.326 46.939 18.653 1.00 39.44 40 LEU C O 1
ATOM 8108 N N . GLY C 1 44 ? 95.661 46.998 20.798 1.00 39.56 41 GLY C N 1
ATOM 8109 C CA . GLY C 1 44 ? 96.000 45.611 21.015 1.00 39.54 41 GLY C CA 1
ATOM 8110 C C . GLY C 1 44 ? 94.860 44.623 20.992 1.00 39.19 41 GLY C C 1
ATOM 8111 O O . GLY C 1 44 ? 95.046 43.488 21.420 1.00 40.41 41 GLY C O 1
ATOM 8112 N N . GLY C 1 45 ? 93.685 45.025 20.510 1.00 38.67 42 GLY C N 1
ATOM 8113 C CA . GLY C 1 45 ? 92.490 44.169 20.626 1.00 37.23 42 GLY C CA 1
ATOM 8114 C C . GLY C 1 45 ? 92.105 43.555 19.293 1.00 36.34 42 GLY C C 1
ATOM 8115 O O . GLY C 1 45 ? 92.922 43.495 18.357 1.00 36.43 42 GLY C O 1
ATOM 8116 N N . GLY C 1 46 ? 90.867 43.087 19.200 1.00 34.94 43 GLY C N 1
ATOM 8117 C CA . GLY C 1 46 ? 90.329 42.598 17.938 1.00 33.35 43 GLY C CA 1
ATOM 8118 C C . GLY C 1 46 ? 88.839 42.885 17.816 1.00 32.72 43 GLY C C 1
ATOM 8119 O O . GLY C 1 46 ? 88.099 42.093 17.205 1.00 32.84 43 GLY C O 1
ATOM 8120 N N . LEU C 1 47 ? 88.388 44.005 18.388 1.00 31.57 44 LEU C N 1
ATOM 8121 C CA . LEU C 1 47 ? 86.955 44.352 18.406 1.00 30.58 44 LEU C CA 1
ATOM 8122 C C . LEU C 1 47 ? 86.529 44.996 17.081 1.00 30.08 44 LEU C C 1
ATOM 8123 O O . LEU C 1 47 ? 87.162 45.959 16.636 1.00 32.14 44 LEU C O 1
ATOM 8128 N N . PRO C 1 48 ? 85.484 44.464 16.433 1.00 27.78 45 PRO C N 1
ATOM 8129 C CA . PRO C 1 48 ? 85.011 45.139 15.230 1.00 27.25 45 PRO C CA 1
ATOM 8130 C C . PRO C 1 48 ? 84.099 46.306 15.589 1.00 26.53 45 PRO C C 1
ATOM 8131 O O . PRO C 1 48 ? 83.614 46.368 16.715 1.00 27.13 45 PRO C O 1
ATOM 8135 N N . LEU C 1 49 ? 83.904 47.236 14.656 1.00 25.14 46 LEU C N 1
ATOM 8136 C CA . LEU C 1 49 ? 83.134 48.455 14.897 1.00 24.86 46 LEU C CA 1
ATOM 8137 C C . LEU C 1 49 ? 81.656 48.162 14.984 1.00 23.85 46 LEU C C 1
ATOM 8138 O O . LEU C 1 49 ? 81.093 47.529 14.086 1.00 22.44 46 LEU C O 1
ATOM 8143 N N . LYS C 1 50 ? 81.033 48.671 16.045 1.00 23.68 47 LYS C N 1
ATOM 8144 C CA . LYS C 1 50 ? 79.612 48.523 16.273 1.00 23.22 47 LYS C CA 1
ATOM 8145 C C . LYS C 1 50 ? 78.793 49.158 15.158 1.00 23.29 47 LYS C C 1
ATOM 8146 O O . LYS C 1 50 ? 77.648 48.761 14.963 1.00 22.96 47 LYS C O 1
ATOM 8152 N N . ASP C 1 51 ? 79.366 50.134 14.443 1.00 23.24 48 ASP C N 1
ATOM 8153 C CA . ASP C 1 51 ? 78.682 50.775 13.301 1.00 23.90 48 ASP C CA 1
ATOM 8154 C C . ASP C 1 51 ? 78.140 49.721 12.329 1.00 23.93 48 ASP C C 1
ATOM 8155 O O . ASP C 1 51 ? 77.067 49.891 11.748 1.00 23.69 48 ASP C O 1
ATOM 8160 N N . TYR C 1 52 ? 78.869 48.615 12.180 1.00 22.49 49 TYR C N 1
ATOM 8161 C CA . TYR C 1 52 ? 78.515 47.636 11.154 1.00 22.51 49 TYR C CA 1
ATOM 8162 C C . TYR C 1 52 ? 77.561 46.555 11.661 1.00 21.54 49 TYR C C 1
ATOM 8163 O O . TYR C 1 52 ? 77.309 45.615 10.925 1.00 23.69 49 TYR C O 1
ATOM 8172 N N . PHE C 1 53 ? 77.044 46.648 12.889 1.00 19.57 50 PHE C N 1
ATOM 8173 C CA . PHE C 1 53 ? 76.130 45.589 13.370 1.00 18.32 50 PHE C CA 1
ATOM 8174 C C . PHE C 1 53 ? 74.775 45.909 12.683 1.00 18.75 50 PHE C C 1
ATOM 8175 O O . PHE C 1 53 ? 74.252 47.032 12.856 1.00 18.49 50 PHE C O 1
ATOM 8183 N N . PRO C 1 54 ? 74.246 44.971 11.864 1.00 17.47 51 PRO C N 1
ATOM 8184 C CA . PRO C 1 54 ? 73.178 45.336 10.922 1.00 18.45 51 PRO C CA 1
ATOM 8185 C C . PRO C 1 54 ? 71.753 45.208 11.517 1.00 18.64 51 PRO C C 1
ATOM 8186 O O . PRO C 1 54 ? 70.836 44.708 10.856 1.00 18.07 51 PRO C O 1
ATOM 8190 N N . TRP C 1 55 ? 71.586 45.596 12.783 1.00 18.42 52 TRP C N 1
ATOM 8191 C CA . TRP C 1 55 ? 70.271 45.614 13.426 1.00 18.10 52 TRP C CA 1
ATOM 8192 C C . TRP C 1 55 ? 70.131 46.897 14.251 1.00 18.99 52 TRP C C 1
ATOM 8193 O O . TRP C 1 55 ? 71.112 47.355 14.903 1.00 18.06 52 TRP C O 1
ATOM 8204 N N . ASP C 1 56 ? 68.912 47.428 14.264 1.00 17.96 53 ASP C N 1
ATOM 8205 C CA . ASP C 1 56 ? 68.541 48.458 15.230 1.00 18.28 53 ASP C CA 1
ATOM 8206 C C . ASP C 1 56 ? 67.061 48.293 15.507 1.00 18.15 53 ASP C C 1
ATOM 8207 O O . ASP C 1 56 ? 66.359 47.622 14.746 1.00 17.77 53 ASP C O 1
ATOM 8212 N N . ASN C 1 57 ? 66.590 48.878 16.612 1.00 18.41 54 ASN C N 1
ATOM 8213 C CA . ASN C 1 57 ? 65.166 48.978 16.901 1.00 18.17 54 ASN C CA 1
ATOM 8214 C C . ASN C 1 57 ? 64.515 47.588 17.056 1.00 16.89 54 ASN C C 1
ATOM 8215 O O . ASN C 1 57 ? 63.544 47.243 16.371 1.00 16.80 54 ASN C O 1
ATOM 8220 N N . LEU C 1 58 ? 65.075 46.792 17.950 1.00 16.03 55 LEU C N 1
ATOM 8221 C CA . LEU C 1 58 ? 64.564 45.446 18.198 1.00 16.50 55 LEU C CA 1
ATOM 8222 C C . LEU C 1 58 ? 63.326 45.586 19.094 1.00 16.80 55 LEU C C 1
ATOM 8223 O O . LEU C 1 58 ? 63.448 46.096 20.201 1.00 16.71 55 LEU C O 1
ATOM 8228 N N . SER C 1 59 ? 62.168 45.116 18.630 1.00 16.68 56 SER C N 1
ATOM 8229 C CA . SER C 1 59 ? 60.930 45.231 19.395 1.00 17.13 56 SER C CA 1
ATOM 8230 C C . SER C 1 59 ? 60.276 43.873 19.544 1.00 17.55 56 SER C C 1
ATOM 8231 O O . SER C 1 59 ? 60.554 42.942 18.761 1.00 18.89 56 SER C O 1
ATOM 8234 N N . VAL C 1 60 ? 59.386 43.748 20.524 1.00 17.16 57 VAL C N 1
ATOM 8235 C CA . VAL C 1 60 ? 58.672 42.494 20.705 1.00 17.18 57 VAL C CA 1
ATOM 8236 C C . VAL C 1 60 ? 57.434 42.779 21.563 1.00 18.03 57 VAL C C 1
ATOM 8237 O O . VAL C 1 60 ? 57.358 43.839 22.231 1.00 17.72 57 VAL C O 1
ATOM 8241 N N . ASP C 1 61 ? 56.487 41.839 21.557 1.00 17.25 58 ASP C N 1
ATOM 8242 C CA . ASP C 1 61 ? 55.362 41.835 22.488 1.00 17.72 58 ASP C CA 1
ATOM 8243 C C . ASP C 1 61 ? 55.571 40.715 23.490 1.00 17.55 58 ASP C C 1
ATOM 8244 O O . ASP C 1 61 ? 55.940 39.585 23.108 1.00 16.83 58 ASP C O 1
ATOM 8249 N N . SER C 1 62 ? 55.340 40.996 24.771 1.00 16.85 59 SER C N 1
ATOM 8250 C CA . SER C 1 62 ? 55.359 39.948 25.790 1.00 16.79 59 SER C CA 1
ATOM 8251 C C . SER C 1 62 ? 54.060 40.065 26.586 1.00 17.33 59 SER C C 1
ATOM 8252 O O . SER C 1 62 ? 53.497 41.138 26.644 1.00 18.11 59 SER C O 1
ATOM 8255 N N . PRO C 1 63 ? 53.605 38.969 27.212 1.00 18.02 60 PRO C N 1
ATOM 8256 C CA . PRO C 1 63 ? 52.389 39.077 28.033 1.00 18.24 60 PRO C CA 1
ATOM 8257 C C . PRO C 1 63 ? 52.606 39.938 29.269 1.00 19.59 60 PRO C C 1
ATOM 8258 O O . PRO C 1 63 ? 53.777 40.218 29.666 1.00 18.91 60 PRO C O 1
ATOM 8262 N N . LYS C 1 64 ? 51.483 40.330 29.882 1.00 19.88 61 LYS C N 1
ATOM 8263 C CA . LYS C 1 64 ? 51.477 41.350 30.925 1.00 21.12 61 LYS C CA 1
ATOM 8264 C C . LYS C 1 64 ? 51.058 40.811 32.300 1.00 20.62 61 LYS C C 1
ATOM 8265 O O . LYS C 1 64 ? 50.031 40.154 32.402 1.00 19.53 61 LYS C O 1
ATOM 8271 N N . PRO C 1 65 ? 51.852 41.093 33.359 1.00 20.61 62 PRO C N 1
ATOM 8272 C CA . PRO C 1 65 ? 51.417 40.600 34.679 1.00 20.36 62 PRO C CA 1
ATOM 8273 C C . PRO C 1 65 ? 50.045 41.195 35.059 1.00 20.50 62 PRO C C 1
ATOM 8274 O O . PRO C 1 65 ? 49.724 42.320 34.623 1.00 21.04 62 PRO C O 1
ATOM 8278 N N . PRO C 1 66 ? 49.247 40.455 35.859 1.00 19.83 63 PRO C N 1
ATOM 8279 C CA . PRO C 1 66 ? 49.570 39.165 36.484 1.00 19.36 63 PRO C CA 1
ATOM 8280 C C . PRO C 1 66 ? 49.102 37.969 35.624 1.00 19.17 63 PRO C C 1
ATOM 8281 O O . PRO C 1 66 ? 48.825 36.862 36.146 1.00 19.72 63 PRO C O 1
ATOM 8285 N N . PHE C 1 67 ? 49.008 38.159 34.308 1.00 18.85 64 PHE C N 1
ATOM 8286 C CA . PHE C 1 67 ? 48.657 37.040 33.413 1.00 19.06 64 PHE C CA 1
ATOM 8287 C C . PHE C 1 67 ? 47.267 36.475 33.772 1.00 20.15 64 PHE C C 1
ATOM 8288 O O . PHE C 1 67 ? 47.098 35.276 33.985 1.00 19.80 64 PHE C O 1
ATOM 8296 N N . PRO C 1 68 ? 46.248 37.353 33.792 1.00 21.59 65 PRO C N 1
ATOM 8297 C CA . PRO C 1 68 ? 44.909 36.998 34.319 1.00 22.42 65 PRO C CA 1
ATOM 8298 C C . PRO C 1 68 ? 44.245 35.824 33.612 1.00 22.91 65 PRO C C 1
ATOM 8299 O O . PRO C 1 68 ? 43.548 35.034 34.280 1.00 23.10 65 PRO C O 1
ATOM 8303 N N . GLN C 1 69 ? 44.493 35.663 32.299 1.00 22.18 66 GLN C N 1
ATOM 8304 C CA . GLN C 1 69 ? 43.893 34.549 31.547 1.00 22.02 66 GLN C CA 1
ATOM 8305 C C . GLN C 1 69 ? 44.781 33.300 31.506 1.00 22.15 66 GLN C C 1
ATOM 8306 O O . GLN C 1 69 ? 44.498 32.368 30.768 1.00 23.33 66 GLN C O 1
ATOM 8312 N N . GLY C 1 70 ? 45.829 33.266 32.318 1.00 21.39 67 GLY C N 1
ATOM 8313 C CA . GLY C 1 70 ? 46.747 32.150 32.277 1.00 21.22 67 GLY C CA 1
ATOM 8314 C C . GLY C 1 70 ? 47.926 32.541 31.402 1.00 20.96 67 GLY C C 1
ATOM 8315 O O . GLY C 1 70 ? 47.798 33.364 30.474 1.00 20.81 67 GLY C O 1
ATOM 8316 N N . ILE C 1 71 ? 49.071 31.929 31.677 1.00 19.68 68 ILE C N 1
ATOM 8317 C CA . ILE C 1 71 ? 50.290 32.273 30.983 1.00 19.04 68 ILE C CA 1
ATOM 8318 C C . ILE C 1 71 ? 50.341 31.757 29.546 1.00 19.47 68 ILE C C 1
ATOM 8319 O O . ILE C 1 71 ? 51.252 32.119 28.804 1.00 19.91 68 ILE C O 1
ATOM 8324 N N . GLY C 1 72 ? 49.402 30.897 29.165 1.00 19.13 69 GLY C N 1
ATOM 8325 C CA . GLY C 1 72 ? 49.289 30.432 27.793 1.00 19.95 69 GLY C CA 1
ATOM 8326 C C . GLY C 1 72 ? 48.365 31.242 26.894 1.00 21.33 69 GLY C C 1
ATOM 8327 O O . GLY C 1 72 ? 48.199 30.908 25.718 1.00 21.23 69 GLY C O 1
ATOM 8328 N N . ALA C 1 73 ? 47.739 32.291 27.432 1.00 22.37 70 ALA C N 1
ATOM 8329 C CA . ALA C 1 73 ? 46.792 33.113 26.669 1.00 23.37 70 ALA C CA 1
ATOM 8330 C C . ALA C 1 73 ? 47.499 33.822 25.529 1.00 24.45 70 ALA C C 1
ATOM 8331 O O . ALA C 1 73 ? 48.671 34.180 25.664 1.00 23.46 70 ALA C O 1
ATOM 8333 N N . PRO C 1 74 ? 46.769 34.065 24.420 1.00 26.17 71 PRO C N 1
ATOM 8334 C CA . PRO C 1 74 ? 47.308 34.848 23.287 1.00 26.67 71 PRO C CA 1
ATOM 8335 C C . PRO C 1 74 ? 47.885 36.204 23.721 1.00 26.80 71 PRO C C 1
ATOM 8336 O O . PRO C 1 74 ? 47.349 36.862 24.604 1.00 26.55 71 PRO C O 1
ATOM 8340 N N . ILE C 1 75 ? 49.011 36.568 23.128 1.00 26.98 72 ILE C N 1
ATOM 8341 C CA . ILE C 1 75 ? 49.679 37.817 23.420 1.00 27.81 72 ILE C CA 1
ATOM 8342 C C . ILE C 1 75 ? 49.113 38.866 22.468 1.00 30.74 72 ILE C C 1
ATOM 8343 O O . ILE C 1 75 ? 49.593 39.037 21.344 1.00 31.53 72 ILE C O 1
ATOM 8348 N N . ASP C 1 76 ? 48.075 39.553 22.919 1.00 32.62 73 ASP C N 1
ATOM 8349 C CA . ASP C 1 76 ? 47.411 40.551 22.080 1.00 35.74 73 ASP C CA 1
ATOM 8350 C C . ASP C 1 76 ? 46.549 41.418 22.969 1.00 36.88 73 ASP C C 1
ATOM 8351 O O . ASP C 1 76 ? 46.268 41.046 24.113 1.00 36.47 73 ASP C O 1
ATOM 8353 N N . GLU C 1 77 ? 46.126 42.562 22.437 1.00 38.97 74 GLU C N 1
ATOM 8354 C CA . GLU C 1 77 ? 45.113 43.394 23.090 1.00 40.66 74 GLU C CA 1
ATOM 8355 C C . GLU C 1 77 ? 45.584 43.971 24.425 1.00 41.13 74 GLU C C 1
ATOM 8356 O O . GLU C 1 77 ? 46.548 44.732 24.464 1.00 41.76 74 GLU C O 1
ATOM 8358 N N . GLN C 1 78 ? 44.899 43.589 25.508 1.00 41.90 75 GLN C N 1
ATOM 8359 C CA . GLN C 1 78 ? 45.233 44.008 26.869 1.00 42.26 75 GLN C CA 1
ATOM 8360 C C . GLN C 1 78 ? 46.298 43.102 27.502 1.00 41.86 75 GLN C C 1
ATOM 8361 O O . GLN C 1 78 ? 46.926 43.486 28.499 1.00 42.38 75 GLN C O 1
ATOM 8363 N N . ASN C 1 79 ? 46.500 41.909 26.932 1.00 40.47 76 ASN C N 1
ATOM 8364 C CA . ASN C 1 79 ? 47.561 41.017 27.385 1.00 39.20 76 ASN C CA 1
ATOM 8365 C C . ASN C 1 79 ? 48.865 41.256 26.627 1.00 37.76 76 ASN C C 1
ATOM 8366 O O . ASN C 1 79 ? 49.321 40.379 25.870 1.00 37.33 76 ASN C O 1
ATOM 8371 N N . CYS C 1 80 ? 49.461 42.433 26.821 1.00 36.53 77 CYS C N 1
ATOM 8372 C CA . CYS C 1 80 ? 50.592 42.831 25.997 1.00 34.43 77 CYS C CA 1
ATOM 8373 C C . CYS C 1 80 ? 51.415 43.989 26.552 1.00 33.16 77 CYS C C 1
ATOM 8374 O O . CYS C 1 80 ? 50.909 45.071 26.796 1.00 33.51 77 CYS C O 1
ATOM 8377 N N . ILE C 1 81 ? 52.701 43.715 26.748 1.00 30.31 78 ILE C N 1
ATOM 8378 C CA . ILE C 1 81 ? 53.739 44.716 26.977 1.00 28.47 78 ILE C CA 1
ATOM 8379 C C . ILE C 1 81 ? 54.478 44.860 25.640 1.00 26.77 78 ILE C C 1
ATOM 8380 O O . ILE C 1 81 ? 54.745 43.851 24.989 1.00 24.51 78 ILE C O 1
ATOM 8385 N N . LYS C 1 82 ? 54.776 46.084 25.210 1.00 25.54 79 LYS C N 1
ATOM 8386 C CA . LYS C 1 82 ? 55.562 46.309 23.983 1.00 25.66 79 LYS C CA 1
ATOM 8387 C C . LYS C 1 82 ? 56.771 47.151 24.312 1.00 24.70 79 LYS C C 1
ATOM 8388 O O . LYS C 1 82 ? 56.666 48.072 25.119 1.00 24.01 79 LYS C O 1
ATOM 8394 N N . TYR C 1 83 ? 57.906 46.846 23.684 1.00 22.65 80 TYR C N 1
ATOM 8395 C CA . TYR C 1 83 ? 59.099 47.671 23.874 1.00 21.45 80 TYR C CA 1
ATOM 8396 C C . TYR C 1 83 ? 60.018 47.596 22.668 1.00 20.22 80 TYR C C 1
ATOM 8397 O O . TYR C 1 83 ? 59.898 46.690 21.848 1.00 18.63 80 TYR C O 1
ATOM 8406 N N . THR C 1 84 ? 60.912 48.579 22.577 1.00 19.67 81 THR C N 1
ATOM 8407 C CA . THR C 1 84 ? 61.915 48.651 21.529 1.00 19.55 81 THR C CA 1
ATOM 8408 C C . THR C 1 84 ? 63.288 48.878 22.191 1.00 19.86 81 THR C C 1
ATOM 8409 O O . THR C 1 84 ? 63.446 49.787 23.026 1.00 20.51 81 THR C O 1
ATOM 8413 N N . VAL C 1 85 ? 64.282 48.074 21.802 1.00 18.81 82 VAL C N 1
ATOM 8414 C CA . VAL C 1 85 ? 65.652 48.249 22.299 1.00 18.92 82 VAL C CA 1
ATOM 8415 C C . VAL C 1 85 ? 66.509 48.786 21.167 1.00 19.94 82 VAL C C 1
ATOM 8416 O O . VAL C 1 85 ? 66.528 48.183 20.084 1.00 19.38 82 VAL C O 1
ATOM 8420 N N . ASN C 1 86 ? 67.237 49.873 21.416 1.00 19.32 83 ASN C N 1
ATOM 8421 C CA . ASN C 1 86 ? 68.042 50.501 20.371 1.00 22.19 83 ASN C CA 1
ATOM 8422 C C . ASN C 1 86 ? 69.483 50.073 20.415 1.00 21.87 83 ASN C C 1
ATOM 8423 O O . ASN C 1 86 ? 69.939 49.539 21.434 1.00 22.36 83 ASN C O 1
ATOM 8428 N N . LYS C 1 87 ? 70.206 50.309 19.319 1.00 22.81 84 LYS C N 1
ATOM 8429 C CA . LYS C 1 87 ? 71.645 49.992 19.271 1.00 23.62 84 LYS C CA 1
ATOM 8430 C C . LYS C 1 87 ? 72.432 50.892 20.243 1.00 25.00 84 LYS C C 1
ATOM 8431 O O . LYS C 1 87 ? 73.277 50.414 20.989 1.00 23.27 84 LYS C O 1
ATOM 8437 N N . ASP C 1 88 ? 72.122 52.190 20.247 1.00 27.44 85 ASP C N 1
ATOM 8438 C CA . ASP C 1 88 ? 72.752 53.162 21.155 1.00 30.07 85 ASP C CA 1
ATOM 8439 C C . ASP C 1 88 ? 71.697 54.119 21.702 1.00 31.23 85 ASP C C 1
ATOM 8440 O O . ASP C 1 88 ? 70.689 54.369 21.051 1.00 30.15 85 ASP C O 1
ATOM 8445 N N . TYR C 1 89 ? 71.963 54.687 22.875 1.00 32.79 86 TYR C N 1
ATOM 8446 C CA . TYR C 1 89 ? 71.066 55.671 23.471 1.00 35.34 86 TYR C CA 1
ATOM 8447 C C . TYR C 1 89 ? 71.722 57.052 23.568 1.00 38.43 86 TYR C C 1
ATOM 8448 O O . TYR C 1 89 ? 72.911 57.149 23.862 1.00 38.59 86 TYR C O 1
ATOM 8457 N N . ALA C 1 90 ? 70.940 58.104 23.314 1.00 42.48 87 ALA C N 1
ATOM 8458 C CA . ALA C 1 90 ? 71.430 59.497 23.372 1.00 46.89 87 ALA C CA 1
ATOM 8459 C C . ALA C 1 90 ? 72.026 59.847 24.748 1.00 49.16 87 ALA C C 1
ATOM 8460 O O . ALA C 1 90 ? 73.150 60.359 24.829 1.00 50.40 87 ALA C O 1
ATOM 8462 N N . ASP C 1 91 ? 71.263 59.573 25.812 1.00 51.12 88 ASP C N 1
ATOM 8463 C CA . ASP C 1 91 ? 71.753 59.646 27.198 1.00 53.28 88 ASP C CA 1
ATOM 8464 C C . ASP C 1 91 ? 71.003 58.633 28.074 1.00 53.32 88 ASP C C 1
ATOM 8465 O O . ASP C 1 91 ? 70.114 57.929 27.571 1.00 53.13 88 ASP C O 1
ATOM 8470 N N . LYS C 1 92 ? 71.362 58.548 29.361 1.00 54.06 89 LYS C N 1
ATOM 8471 C CA . LYS C 1 92 ? 70.706 57.622 30.314 1.00 53.85 89 LYS C CA 1
ATOM 8472 C C . LYS C 1 92 ? 69.181 57.804 30.339 1.00 53.89 89 LYS C C 1
ATOM 8473 O O . LYS C 1 92 ? 68.429 56.860 30.626 1.00 53.69 89 LYS C O 1
ATOM 8475 N N . SER C 1 93 ? 68.743 59.020 30.018 1.00 54.14 90 SER C N 1
ATOM 8476 C CA . SER C 1 93 ? 67.324 59.385 30.025 1.00 53.84 90 SER C CA 1
ATOM 8477 C C . SER C 1 93 ? 66.480 58.634 28.983 1.00 52.40 90 SER C C 1
ATOM 8478 O O . SER C 1 93 ? 65.317 58.297 29.247 1.00 52.77 90 SER C O 1
ATOM 8481 N N . ALA C 1 94 ? 67.058 58.375 27.807 1.00 50.50 91 ALA C N 1
ATOM 8482 C CA . ALA C 1 94 ? 66.328 57.715 26.723 1.00 48.16 91 ALA C CA 1
ATOM 8483 C C . ALA C 1 94 ? 66.215 56.194 26.925 1.00 46.04 91 ALA C C 1
ATOM 8484 O O . ALA C 1 94 ? 65.527 55.506 26.151 1.00 45.98 91 ALA C O 1
ATOM 8486 N N . ASN C 1 95 ? 66.877 55.689 27.975 1.00 43.80 92 ASN C N 1
ATOM 8487 C CA . ASN C 1 95 ? 66.845 54.270 28.366 1.00 40.86 92 ASN C CA 1
ATOM 8488 C C . ASN C 1 95 ? 66.297 54.067 29.792 1.00 40.39 92 ASN C C 1
ATOM 8489 O O . ASN C 1 95 ? 66.982 53.485 30.642 1.00 39.61 92 ASN C O 1
ATOM 8494 N N . PRO C 1 96 ? 65.044 54.515 30.052 1.00 40.49 93 PRO C N 1
ATOM 8495 C CA . PRO C 1 96 ? 64.474 54.457 31.408 1.00 39.81 93 PRO C CA 1
ATOM 8496 C C . PRO C 1 96 ? 64.354 53.046 31.966 1.00 37.91 93 PRO C C 1
ATOM 8497 O O . PRO C 1 96 ? 64.459 52.857 33.171 1.00 37.30 93 PRO C O 1
ATOM 8501 N N . SER C 1 97 ? 64.139 52.057 31.102 1.00 36.33 94 SER C N 1
ATOM 8502 C CA . SER C 1 97 ? 64.043 50.674 31.581 1.00 34.34 94 SER C CA 1
ATOM 8503 C C . SER C 1 97 ? 65.398 49.956 31.669 1.00 32.41 94 SER C C 1
ATOM 8504 O O . SER C 1 97 ? 65.456 48.760 31.999 1.00 31.66 94 SER C O 1
ATOM 8507 N N . ASN C 1 98 ? 66.491 50.681 31.422 1.00 31.20 95 ASN C N 1
ATOM 8508 C CA . ASN C 1 98 ? 67.830 50.091 31.540 1.00 29.40 95 ASN C CA 1
ATOM 8509 C C . ASN C 1 98 ? 67.948 48.792 30.710 1.00 26.92 95 ASN C C 1
ATOM 8510 O O . ASN C 1 98 ? 68.374 47.741 31.227 1.00 26.07 95 ASN C O 1
ATOM 8515 N N . ASP C 1 99 ? 67.538 48.856 29.443 1.00 24.44 96 ASP C N 1
ATOM 8516 C CA . ASP C 1 99 ? 67.802 47.756 28.526 1.00 22.65 96 ASP C CA 1
ATOM 8517 C C . ASP C 1 99 ? 69.285 47.640 28.206 1.00 21.56 96 ASP C C 1
ATOM 8518 O O . ASP C 1 99 ? 70.038 48.611 28.295 1.00 22.18 96 ASP C O 1
ATOM 8523 N N . ILE C 1 100 ? 69.692 46.450 27.802 1.00 20.26 97 ILE C N 1
ATOM 8524 C CA . ILE C 1 100 ? 71.036 46.256 27.280 1.00 19.51 97 ILE C CA 1
ATOM 8525 C C . ILE C 1 100 ? 71.056 46.805 25.857 1.00 18.98 97 ILE C C 1
ATOM 8526 O O . ILE C 1 100 ? 70.405 46.246 25.002 1.00 18.94 97 ILE C O 1
ATOM 8531 N N . PRO C 1 101 ? 71.807 47.906 25.592 1.00 19.52 98 PRO C N 1
ATOM 8532 C CA . PRO C 1 101 ? 71.812 48.411 24.216 1.00 19.37 98 PRO C CA 1
ATOM 8533 C C . PRO C 1 101 ? 72.442 47.402 23.243 1.00 19.13 98 PRO C C 1
ATOM 8534 O O . PRO C 1 101 ? 73.392 46.671 23.626 1.00 18.60 98 PRO C O 1
ATOM 8538 N N . LEU C 1 102 ? 71.943 47.368 21.996 1.00 18.08 99 LEU C N 1
ATOM 8539 C CA . LEU C 1 102 ? 72.394 46.340 21.066 1.00 17.64 99 LEU C CA 1
ATOM 8540 C C . LEU C 1 102 ? 73.874 46.491 20.769 1.00 17.91 99 LEU C C 1
ATOM 8541 O O . LEU C 1 102 ? 74.529 45.499 20.495 1.00 17.48 99 LEU C O 1
ATOM 8546 N N . SER C 1 103 ? 74.410 47.723 20.844 1.00 17.57 100 SER C N 1
ATOM 8547 C CA A SER C 1 103 ? 75.833 47.928 20.567 0.50 18.77 100 SER C CA 1
ATOM 8548 C CA B SER C 1 103 ? 75.835 47.967 20.587 0.50 17.70 100 SER C CA 1
ATOM 8549 C C . SER C 1 103 ? 76.714 47.221 21.586 1.00 18.31 100 SER C C 1
ATOM 8550 O O . SER C 1 103 ? 77.831 46.832 21.258 1.00 18.14 100 SER C O 1
ATOM 8555 N N . ARG C 1 104 ? 76.204 47.055 22.811 1.00 18.04 101 ARG C N 1
ATOM 8556 C CA . ARG C 1 104 ? 76.922 46.321 23.849 1.00 18.67 101 ARG C CA 1
ATOM 8557 C C . ARG C 1 104 ? 76.589 44.832 23.798 1.00 17.77 101 ARG C C 1
ATOM 8558 O O . ARG C 1 104 ? 77.490 43.966 23.896 1.00 17.58 101 ARG C O 1
ATOM 8566 N N . ALA C 1 105 ? 75.308 44.518 23.615 1.00 17.07 102 ALA C N 1
ATOM 8567 C CA . ALA C 1 105 ? 74.883 43.115 23.516 1.00 16.61 102 ALA C CA 1
ATOM 8568 C C . ALA C 1 105 ? 75.569 42.376 22.381 1.00 16.45 102 ALA C C 1
ATOM 8569 O O . ALA C 1 105 ? 75.835 41.196 22.514 1.00 15.67 102 ALA C O 1
ATOM 8571 N N . LEU C 1 106 ? 75.849 43.070 21.277 1.00 16.84 103 LEU C N 1
ATOM 8572 C CA . LEU C 1 106 ? 76.391 42.427 20.104 1.00 17.04 103 LEU C CA 1
ATOM 8573 C C . LEU C 1 106 ? 77.913 42.583 19.958 1.00 17.62 103 LEU C C 1
ATOM 8574 O O . LEU C 1 106 ? 78.477 42.084 18.984 1.00 17.95 103 LEU C O 1
ATOM 8579 N N . GLN C 1 107 ? 78.556 43.292 20.884 1.00 17.96 104 GLN C N 1
ATOM 8580 C CA . GLN C 1 107 ? 80.035 43.371 20.943 1.00 18.05 104 GLN C CA 1
ATOM 8581 C C . GLN C 1 107 ? 80.588 42.205 21.798 1.00 17.44 104 GLN C C 1
ATOM 8582 O O . GLN C 1 107 ? 79.899 41.679 22.669 1.00 16.44 104 GLN C O 1
ATOM 8588 N N . TYR C 1 108 ? 81.844 41.814 21.565 1.00 17.83 105 TYR C N 1
ATOM 8589 C CA . TYR C 1 108 ? 82.573 40.968 22.515 1.00 18.39 105 TYR C CA 1
ATOM 8590 C C . TYR C 1 108 ? 82.549 41.587 23.917 1.00 19.17 105 TYR C C 1
ATOM 8591 O O . TYR C 1 108 ? 82.460 42.810 24.059 1.00 19.21 105 TYR C O 1
ATOM 8600 N N . GLY C 1 109 ? 82.661 40.745 24.950 1.00 19.46 106 GLY C N 1
ATOM 8601 C CA . GLY C 1 109 ? 82.751 41.243 26.337 1.00 21.46 106 GLY C CA 1
ATOM 8602 C C . GLY C 1 109 ? 81.709 40.591 27.238 1.00 21.64 106 GLY C C 1
ATOM 8603 O O . GLY C 1 109 ? 80.808 39.935 26.763 1.00 22.10 106 GLY C O 1
ATOM 8604 N N . PHE C 1 110 ? 81.857 40.750 28.548 1.00 22.94 107 PHE C N 1
ATOM 8605 C CA . PHE C 1 110 ? 80.849 40.294 29.497 1.00 22.06 107 PHE C CA 1
ATOM 8606 C C . PHE C 1 110 ? 80.596 38.810 29.339 1.00 22.22 107 PHE C C 1
ATOM 8607 O O . PHE C 1 110 ? 79.443 38.352 29.226 1.00 20.31 107 PHE C O 1
ATOM 8615 N N . SER C 1 111 ? 81.696 38.047 29.318 1.00 22.11 108 SER C N 1
ATOM 8616 C CA . SER C 1 111 ? 81.626 36.598 29.159 1.00 23.68 108 SER C CA 1
ATOM 8617 C C . SER C 1 111 ? 80.784 35.930 30.258 1.00 21.70 108 SER C C 1
ATOM 8618 O O . SER C 1 111 ? 80.202 34.894 30.033 1.00 22.66 108 SER C O 1
ATOM 8621 N N . ALA C 1 112 ? 80.727 36.537 31.432 1.00 21.50 109 ALA C N 1
ATOM 8622 C CA . ALA C 1 112 ? 79.908 36.031 32.544 1.00 20.62 109 ALA C CA 1
ATOM 8623 C C . ALA C 1 112 ? 78.410 36.339 32.362 1.00 20.12 109 ALA C C 1
ATOM 8624 O O . ALA C 1 112 ? 77.591 35.857 33.126 1.00 19.28 109 ALA C O 1
ATOM 8626 N N . GLY C 1 113 ? 78.076 37.196 31.394 1.00 19.45 110 GLY C N 1
ATOM 8627 C CA . GLY C 1 113 ? 76.688 37.618 31.183 1.00 18.19 110 GLY C CA 1
ATOM 8628 C C . GLY C 1 113 ? 76.572 39.133 31.323 1.00 18.41 110 GLY C C 1
ATOM 8629 O O . GLY C 1 113 ? 77.354 39.774 32.052 1.00 17.35 110 GLY C O 1
ATOM 8630 N N . GLN C 1 114 ? 75.634 39.726 30.599 1.00 16.79 111 GLN C N 1
ATOM 8631 C CA . GLN C 1 114 ? 75.434 41.190 30.692 1.00 17.11 111 GLN C CA 1
ATOM 8632 C C . GLN C 1 114 ? 74.985 41.589 32.087 1.00 18.05 111 GLN C C 1
ATOM 8633 O O . GLN C 1 114 ? 74.230 40.865 32.711 1.00 17.87 111 GLN C O 1
ATOM 8639 N N . PRO C 1 115 ? 75.500 42.718 32.613 1.00 19.70 112 PRO C N 1
ATOM 8640 C CA . PRO C 1 115 ? 75.277 42.972 34.037 1.00 20.19 112 PRO C CA 1
ATOM 8641 C C . PRO C 1 115 ? 73.819 43.231 34.432 1.00 19.59 112 PRO C C 1
ATOM 8642 O O . PRO C 1 115 ? 73.421 42.851 35.533 1.00 19.59 112 PRO C O 1
ATOM 8646 N N . GLU C 1 116 ? 73.023 43.848 33.557 1.00 19.53 113 GLU C N 1
ATOM 8647 C CA . GLU C 1 116 ? 71.580 44.014 33.823 1.00 19.49 113 GLU C CA 1
ATOM 8648 C C . GLU C 1 116 ? 70.890 42.678 34.054 1.00 19.24 113 GLU C C 1
ATOM 8649 O O . GLU C 1 116 ? 70.032 42.571 34.943 1.00 19.16 113 GLU C O 1
ATOM 8655 N N . LEU C 1 117 ? 71.227 41.686 33.226 1.00 18.14 114 LEU C N 1
ATOM 8656 C CA . LEU C 1 117 ? 70.642 40.359 33.339 1.00 18.30 114 LEU C CA 1
ATOM 8657 C C . LEU C 1 117 ? 71.104 39.701 34.630 1.00 17.82 114 LEU C C 1
ATOM 8658 O O . LEU C 1 117 ? 70.297 39.108 35.350 1.00 16.80 114 LEU C O 1
ATOM 8663 N N . LEU C 1 118 ? 72.412 39.769 34.896 1.00 17.69 115 LEU C N 1
ATOM 8664 C CA . LEU C 1 118 ? 72.927 39.231 36.151 1.00 18.67 115 LEU C CA 1
ATOM 8665 C C . LEU C 1 118 ? 72.311 39.906 37.379 1.00 19.32 115 LEU C C 1
ATOM 8666 O O . LEU C 1 118 ? 72.035 39.229 38.365 1.00 18.75 115 LEU C O 1
ATOM 8671 N N . ASN C 1 119 ? 72.072 41.219 37.317 1.00 19.94 116 ASN C N 1
ATOM 8672 C CA A ASN C 1 119 ? 71.472 41.894 38.461 0.50 20.73 116 ASN C CA 1
ATOM 8673 C CA B ASN C 1 119 ? 71.450 41.941 38.434 0.50 20.86 116 ASN C CA 1
ATOM 8674 C C . ASN C 1 119 ? 70.046 41.419 38.689 1.00 20.54 116 ASN C C 1
ATOM 8675 O O . ASN C 1 119 ? 69.623 41.261 39.826 1.00 20.02 116 ASN C O 1
ATOM 8684 N N . PHE C 1 120 ? 69.313 41.171 37.611 1.00 19.61 117 PHE C N 1
ATOM 8685 C CA . PHE C 1 120 ? 67.970 40.616 37.791 1.00 19.24 117 PHE C CA 1
ATOM 8686 C C . PHE C 1 120 ? 68.039 39.251 38.475 1.00 18.66 117 PHE C C 1
ATOM 8687 O O . PHE C 1 120 ? 67.262 38.961 39.401 1.00 18.41 117 PHE C O 1
ATOM 8695 N N . ILE C 1 121 ? 68.940 38.400 37.984 1.00 17.18 118 ILE C N 1
ATOM 8696 C CA . ILE C 1 121 ? 69.078 37.060 38.527 1.00 17.48 118 ILE C CA 1
ATOM 8697 C C . ILE C 1 121 ? 69.468 37.126 40.005 1.00 18.12 118 ILE C C 1
ATOM 8698 O O . ILE C 1 121 ? 68.896 36.403 40.829 1.00 19.18 118 ILE C O 1
ATOM 8703 N N . ARG C 1 122 ? 70.418 37.998 40.349 1.00 18.96 119 ARG C N 1
ATOM 8704 C CA . ARG C 1 122 ? 70.838 38.147 41.764 1.00 19.35 119 ARG C CA 1
ATOM 8705 C C . ARG C 1 122 ? 69.682 38.578 42.639 1.00 19.41 119 ARG C C 1
ATOM 8706 O O . ARG C 1 122 ? 69.473 38.033 43.728 1.00 18.42 119 ARG C O 1
ATOM 8714 N N . ASP C 1 123 ? 68.936 39.585 42.190 1.00 20.12 120 ASP C N 1
ATOM 8715 C CA . ASP C 1 123 ? 67.753 39.980 42.955 1.00 20.60 120 ASP C CA 1
ATOM 8716 C C . ASP C 1 123 ? 66.755 38.830 43.172 1.00 19.68 120 ASP C C 1
ATOM 8717 O O . ASP C 1 123 ? 66.207 38.692 44.255 1.00 19.61 120 ASP C O 1
ATOM 8722 N N . HIS C 1 124 ? 66.507 38.055 42.122 1.00 18.53 121 HIS C N 1
ATOM 8723 C CA . HIS C 1 124 ? 65.589 36.905 42.161 1.00 17.99 121 HIS C CA 1
ATOM 8724 C C . HIS C 1 124 ? 66.157 35.813 43.116 1.00 18.18 121 HIS C C 1
ATOM 8725 O O . HIS C 1 124 ? 65.421 35.209 43.931 1.00 17.24 121 HIS C O 1
ATOM 8732 N N . THR C 1 125 ? 67.467 35.574 43.017 1.00 17.57 122 THR C N 1
ATOM 8733 C CA . THR C 1 125 ? 68.140 34.636 43.928 1.00 18.07 122 THR C CA 1
ATOM 8734 C C . THR C 1 125 ? 67.860 35.000 45.379 1.00 19.14 122 THR C C 1
ATOM 8735 O O . THR C 1 125 ? 67.549 34.119 46.197 1.00 18.70 122 THR C O 1
ATOM 8739 N N . LYS C 1 126 ? 67.949 36.291 45.690 1.00 19.70 123 LYS C N 1
ATOM 8740 C CA . LYS C 1 126 ? 67.769 36.721 47.068 1.00 22.20 123 LYS C CA 1
ATOM 8741 C C . LYS C 1 126 ? 66.347 36.540 47.531 1.00 22.17 123 LYS C C 1
ATOM 8742 O O . LYS C 1 126 ? 66.130 36.312 48.713 1.00 23.11 123 LYS C O 1
ATOM 8748 N N . ILE C 1 127 ? 65.390 36.611 46.613 1.00 21.62 124 ILE C N 1
ATOM 8749 C CA . ILE C 1 127 ? 63.979 36.387 46.976 1.00 23.13 124 ILE C CA 1
ATOM 8750 C C . ILE C 1 127 ? 63.661 34.898 47.210 1.00 22.91 124 ILE C C 1
ATOM 8751 O O . ILE C 1 127 ? 63.002 34.533 48.198 1.00 23.34 124 ILE C O 1
ATOM 8756 N N . ILE C 1 128 ? 64.168 34.051 46.322 1.00 21.43 125 ILE C N 1
ATOM 8757 C CA . ILE C 1 128 ? 63.917 32.610 46.352 1.00 20.67 125 ILE C CA 1
ATOM 8758 C C . ILE C 1 128 ? 64.714 31.858 47.428 1.00 21.47 125 ILE C C 1
ATOM 8759 O O . ILE C 1 128 ? 64.170 30.976 48.089 1.00 20.55 125 ILE C O 1
ATOM 8764 N N . HIS C 1 129 ? 65.991 32.206 47.593 1.00 21.20 126 HIS C N 1
ATOM 8765 C CA . HIS C 1 129 ? 66.880 31.427 48.429 1.00 22.37 126 HIS C CA 1
ATOM 8766 C C . HIS C 1 129 ? 67.347 32.271 49.616 1.00 24.27 126 HIS C C 1
ATOM 8767 O O . HIS C 1 129 ? 67.326 33.500 49.580 1.00 25.06 126 HIS C O 1
ATOM 8774 N N . ASP C 1 130 ? 67.792 31.600 50.656 1.00 24.81 127 ASP C N 1
ATOM 8775 C CA . ASP C 1 130 ? 68.346 32.285 51.818 1.00 25.94 127 ASP C CA 1
ATOM 8776 C C . ASP C 1 130 ? 69.826 31.904 51.856 1.00 24.48 127 ASP C C 1
ATOM 8777 O O . ASP C 1 130 ? 70.168 30.844 52.337 1.00 24.92 127 ASP C O 1
ATOM 8782 N N . LEU C 1 131 ? 70.706 32.749 51.329 1.00 24.22 128 LEU C N 1
ATOM 8783 C CA . LEU C 1 131 ? 72.144 32.391 51.241 1.00 24.87 128 LEU C CA 1
ATOM 8784 C C . LEU C 1 131 ? 72.872 32.516 52.588 1.00 25.61 128 LEU C C 1
ATOM 8785 O O . LEU C 1 131 ? 72.715 33.511 53.304 1.00 26.21 128 LEU C O 1
ATOM 8790 N N . LYS C 1 132 ? 73.678 31.508 52.897 1.00 25.35 129 LYS C N 1
ATOM 8791 C CA . LYS C 1 132 ? 74.246 31.348 54.217 1.00 26.53 129 LYS C CA 1
ATOM 8792 C C . LYS C 1 132 ? 75.767 31.515 54.222 1.00 26.68 129 LYS C C 1
ATOM 8793 O O . LYS C 1 132 ? 76.417 31.310 55.239 1.00 27.15 129 LYS C O 1
ATOM 8799 N N . TYR C 1 133 ? 76.312 31.915 53.073 1.00 25.15 130 TYR C N 1
ATOM 8800 C CA . TYR C 1 133 ? 77.678 32.412 53.016 1.00 25.81 130 TYR C CA 1
ATOM 8801 C C . TYR C 1 133 ? 77.708 33.702 52.183 1.00 25.48 130 TYR C C 1
ATOM 8802 O O . TYR C 1 133 ? 76.772 33.995 51.427 1.00 24.98 130 TYR C O 1
ATOM 8811 N N . LYS C 1 134 ? 78.767 34.481 52.348 1.00 26.15 131 LYS C N 1
ATOM 8812 C CA . LYS C 1 134 ? 78.793 35.856 51.860 1.00 26.72 131 LYS C CA 1
ATOM 8813 C C . LYS C 1 134 ? 79.120 36.003 50.376 1.00 26.03 131 LYS C C 1
ATOM 8814 O O . LYS C 1 134 ? 78.548 36.860 49.686 1.00 25.94 131 LYS C O 1
ATOM 8820 N N . ASP C 1 135 ? 80.078 35.208 49.906 1.00 25.62 132 ASP C N 1
ATOM 8821 C CA . ASP C 1 135 ? 80.720 35.434 48.602 1.00 25.74 132 ASP C CA 1
ATOM 8822 C C . ASP C 1 135 ? 80.135 34.594 47.457 1.00 24.88 132 ASP C C 1
ATOM 8823 O O . ASP C 1 135 ? 80.863 33.993 46.656 1.00 25.91 132 ASP C O 1
ATOM 8828 N N . TRP C 1 136 ? 78.813 34.572 47.357 1.00 23.86 133 TRP C N 1
ATOM 8829 C CA . TRP C 1 136 ? 78.140 33.865 46.281 1.00 22.24 133 TRP C CA 1
ATOM 8830 C C . TRP C 1 136 ? 78.008 34.803 45.083 1.00 21.61 133 TRP C C 1
ATOM 8831 O O . TRP C 1 136 ? 77.991 36.018 45.245 1.00 21.79 133 TRP C O 1
ATOM 8842 N N . ASP C 1 137 ? 77.901 34.226 43.889 1.00 20.42 134 ASP C N 1
ATOM 8843 C CA . ASP C 1 137 ? 77.696 35.000 42.670 1.00 20.31 134 ASP C CA 1
ATOM 8844 C C . ASP C 1 137 ? 76.992 34.102 41.654 1.00 19.22 134 ASP C C 1
ATOM 8845 O O . ASP C 1 137 ? 76.705 32.935 41.944 1.00 18.64 134 ASP C O 1
ATOM 8850 N N . VAL C 1 138 ? 76.736 34.628 40.459 1.00 18.44 135 VAL C N 1
ATOM 8851 C CA . VAL C 1 138 ? 76.047 33.878 39.415 1.00 18.12 135 VAL C CA 1
ATOM 8852 C C . VAL C 1 138 ? 76.832 34.076 38.122 1.00 17.99 135 VAL C C 1
ATOM 8853 O O . VAL C 1 138 ? 77.548 35.069 37.950 1.00 18.46 135 VAL C O 1
ATOM 8857 N N . LEU C 1 139 ? 76.742 33.104 37.236 1.00 17.95 136 LEU C N 1
ATOM 8858 C CA . LEU C 1 139 ? 77.442 33.181 35.973 1.00 19.24 136 LEU C CA 1
ATOM 8859 C C . LEU C 1 139 ? 76.452 32.672 34.938 1.00 17.74 136 LEU C C 1
ATOM 8860 O O . LEU C 1 139 ? 75.881 31.591 35.118 1.00 17.27 136 LEU C O 1
ATOM 8865 N N . ALA C 1 140 ? 76.275 33.419 33.845 1.00 17.34 137 ALA C N 1
ATOM 8866 C CA . ALA C 1 140 ? 75.313 33.027 32.818 1.00 17.13 137 ALA C CA 1
ATOM 8867 C C . ALA C 1 140 ? 75.839 31.853 32.009 1.00 17.51 137 ALA C C 1
ATOM 8868 O O . ALA C 1 140 ? 77.048 31.729 31.800 1.00 18.80 137 ALA C O 1
ATOM 8870 N N . THR C 1 141 ? 74.937 30.978 31.572 1.00 16.54 138 THR C N 1
ATOM 8871 C CA . THR C 1 141 ? 75.310 29.808 30.765 1.00 16.46 138 THR C CA 1
ATOM 8872 C C . THR C 1 141 ? 74.378 29.776 29.558 1.00 17.51 138 THR C C 1
ATOM 8873 O O . THR C 1 141 ? 73.428 30.584 29.483 1.00 15.71 138 THR C O 1
ATOM 8877 N N . ALA C 1 142 ? 74.607 28.805 28.670 1.00 17.42 139 ALA C N 1
ATOM 8878 C CA . ALA C 1 142 ? 73.735 28.622 27.522 1.00 18.26 139 ALA C CA 1
ATOM 8879 C C . ALA C 1 142 ? 72.654 27.574 27.825 1.00 17.36 139 ALA C C 1
ATOM 8880 O O . ALA C 1 142 ? 72.037 27.029 26.919 1.00 17.52 139 ALA C O 1
ATOM 8882 N N . GLY C 1 143 ? 72.382 27.348 29.114 1.00 17.48 140 GLY C N 1
ATOM 8883 C CA . GLY C 1 143 ? 71.448 26.300 29.525 1.00 16.93 140 GLY C CA 1
ATOM 8884 C C . GLY C 1 143 ? 72.140 25.263 30.406 1.00 17.65 140 GLY C C 1
ATOM 8885 O O . GLY C 1 143 ? 73.391 25.289 30.585 1.00 17.05 140 GLY C O 1
ATOM 8886 N N . ASN C 1 144 ? 71.337 24.370 30.983 1.00 16.56 141 ASN C N 1
ATOM 8887 C CA . ASN C 1 144 ? 71.853 23.368 31.932 1.00 17.24 141 ASN C CA 1
ATOM 8888 C C . ASN C 1 144 ? 72.670 22.256 31.310 1.00 17.94 141 ASN C C 1
ATOM 8889 O O . ASN C 1 144 ? 73.524 21.672 31.986 1.00 17.97 141 ASN C O 1
ATOM 8894 N N . THR C 1 145 ? 72.372 21.936 30.045 1.00 18.08 142 THR C N 1
ATOM 8895 C CA . THR C 1 145 ? 73.193 21.035 29.241 1.00 19.47 142 THR C CA 1
ATOM 8896 C C . THR C 1 145 ? 74.658 21.515 29.243 1.00 18.61 142 THR C C 1
ATOM 8897 O O . THR C 1 145 ? 75.583 20.737 29.557 1.00 17.73 142 THR C O 1
ATOM 8901 N N . ASN C 1 146 ? 74.826 22.790 28.861 1.00 18.42 143 ASN C N 1
ATOM 8902 C CA . ASN C 1 146 ? 76.107 23.540 28.865 1.00 19.50 143 ASN C CA 1
ATOM 8903 C C . ASN C 1 146 ? 76.735 23.517 30.263 1.00 18.12 143 ASN C C 1
ATOM 8904 O O . ASN C 1 146 ? 77.913 23.199 30.425 1.00 18.75 143 ASN C O 1
ATOM 8909 N N . ALA C 1 147 ? 75.928 23.828 31.276 1.00 16.79 144 ALA C N 1
ATOM 8910 C CA . ALA C 1 147 ? 76.395 23.897 32.650 1.00 17.21 144 ALA C CA 1
ATOM 8911 C C . ALA C 1 147 ? 76.984 22.563 33.145 1.00 16.66 144 ALA C C 1
ATOM 8912 O O . ALA C 1 147 ? 78.002 22.561 33.828 1.00 16.72 144 ALA C O 1
ATOM 8914 N N . TRP C 1 148 ? 76.334 21.448 32.797 1.00 16.61 145 TRP C N 1
ATOM 8915 C CA . TRP C 1 148 ? 76.786 20.118 33.222 1.00 16.90 145 TRP C CA 1
ATOM 8916 C C . TRP C 1 148 ? 78.060 19.723 32.487 1.00 17.15 145 TRP C C 1
ATOM 8917 O O . TRP C 1 148 ? 78.998 19.196 33.079 1.00 17.23 145 TRP C O 1
ATOM 8928 N N . GLU C 1 149 ? 78.079 19.970 31.187 1.00 17.14 146 GLU C N 1
ATOM 8929 C CA . GLU C 1 149 ? 79.325 19.868 30.419 1.00 17.38 146 GLU C CA 1
ATOM 8930 C C . GLU C 1 149 ? 80.505 20.614 31.063 1.00 17.49 146 GLU C C 1
ATOM 8931 O O . GLU C 1 149 ? 81.562 20.021 31.274 1.00 17.51 146 GLU C O 1
ATOM 8937 N N . SER C 1 150 ? 80.322 21.891 31.380 1.00 16.76 147 SER C N 1
ATOM 8938 C CA . SER C 1 150 ? 81.348 22.682 32.005 1.00 17.35 147 SER C CA 1
ATOM 8939 C C . SER C 1 150 ? 81.744 22.090 33.376 1.00 17.32 147 SER C C 1
ATOM 8940 O O . SER C 1 150 ? 82.919 22.021 33.684 1.00 17.86 147 SER C O 1
ATOM 8943 N N . THR C 1 151 ? 80.765 21.653 34.157 1.00 16.88 148 THR C N 1
ATOM 8944 C CA . THR C 1 151 ? 81.023 21.023 35.455 1.00 17.09 148 THR C CA 1
ATOM 8945 C C . THR C 1 151 ? 81.906 19.767 35.282 1.00 17.19 148 THR C C 1
ATOM 8946 O O . THR C 1 151 ? 82.872 19.595 35.999 1.00 17.82 148 THR C O 1
ATOM 8950 N N . LEU C 1 152 ? 81.585 18.906 34.318 1.00 16.03 149 LEU C N 1
ATOM 8951 C CA . LEU C 1 152 ? 82.439 17.738 34.066 1.00 17.55 149 LEU C CA 1
ATOM 8952 C C . LEU C 1 152 ? 83.873 18.139 33.726 1.00 17.95 149 LEU C C 1
ATOM 8953 O O . LEU C 1 152 ? 84.844 17.557 34.256 1.00 18.66 149 LEU C O 1
ATOM 8958 N N . ARG C 1 153 ? 84.010 19.117 32.831 1.00 17.97 150 ARG C N 1
ATOM 8959 C CA . ARG C 1 153 ? 85.338 19.579 32.408 1.00 17.92 150 ARG C CA 1
ATOM 8960 C C . ARG C 1 153 ? 86.130 20.168 33.548 1.00 17.93 150 ARG C C 1
ATOM 8961 O O . ARG C 1 153 ? 87.322 19.920 33.651 1.00 18.49 150 ARG C O 1
ATOM 8969 N N . VAL C 1 154 ? 85.456 20.945 34.385 1.00 17.22 151 VAL C N 1
ATOM 8970 C CA . VAL C 1 154 ? 86.088 21.684 35.484 1.00 17.40 151 VAL C CA 1
ATOM 8971 C C . VAL C 1 154 ? 86.571 20.757 36.583 1.00 17.25 151 VAL C C 1
ATOM 8972 O O . VAL C 1 154 ? 87.665 20.930 37.101 1.00 18.46 151 VAL C O 1
ATOM 8976 N N . PHE C 1 155 ? 85.764 19.770 36.932 1.00 17.01 152 PHE C N 1
ATOM 8977 C CA . PHE C 1 155 ? 86.092 18.933 38.054 1.00 18.60 152 PHE C CA 1
ATOM 8978 C C . PHE C 1 155 ? 86.624 17.555 37.741 1.00 19.34 152 PHE C C 1
ATOM 8979 O O . PHE C 1 155 ? 87.375 17.021 38.535 1.00 21.32 152 PHE C O 1
ATOM 8987 N N . CYS C 1 156 ? 86.196 16.938 36.648 1.00 19.28 153 CYS C N 1
ATOM 8988 C CA . CYS C 1 156 ? 86.437 15.504 36.506 1.00 20.24 153 CYS C CA 1
ATOM 8989 C C . CYS C 1 156 ? 87.496 15.114 35.508 1.00 20.45 153 CYS C C 1
ATOM 8990 O O . CYS C 1 156 ? 87.382 15.415 34.332 1.00 21.43 153 CYS C O 1
ATOM 8993 N N . ASN C 1 157 ? 88.514 14.410 35.981 1.00 21.44 154 ASN C N 1
ATOM 8994 C CA . ASN C 1 157 ? 89.417 13.713 35.097 1.00 22.98 154 ASN C CA 1
ATOM 8995 C C . ASN C 1 157 ? 88.773 12.390 34.679 1.00 23.83 154 ASN C C 1
ATOM 8996 O O . ASN C 1 157 ? 87.861 11.888 35.331 1.00 22.84 154 ASN C O 1
ATOM 9001 N N . ARG C 1 158 ? 89.261 11.816 33.588 1.00 25.22 155 ARG C N 1
ATOM 9002 C CA . ARG C 1 158 ? 88.845 10.470 33.197 1.00 25.79 155 ARG C CA 1
ATOM 9003 C C . ARG C 1 158 ? 89.187 9.541 34.364 1.00 25.78 155 ARG C C 1
ATOM 9004 O O . ARG C 1 158 ? 90.286 9.606 34.912 1.00 26.01 155 ARG C O 1
ATOM 9012 N N . GLY C 1 159 ? 88.237 8.694 34.770 1.00 25.89 156 GLY C N 1
ATOM 9013 C CA . GLY C 1 159 ? 88.474 7.773 35.884 1.00 25.59 156 GLY C CA 1
ATOM 9014 C C . GLY C 1 159 ? 88.043 8.283 37.243 1.00 25.22 156 GLY C C 1
ATOM 9015 O O . GLY C 1 159 ? 87.993 7.511 38.221 1.00 25.27 156 GLY C O 1
ATOM 9016 N N . ASP C 1 160 ? 87.753 9.583 37.331 1.00 24.29 157 ASP C N 1
ATOM 9017 C CA . ASP C 1 160 ? 87.121 10.142 38.536 1.00 24.09 157 ASP C CA 1
ATOM 9018 C C . ASP C 1 160 ? 85.721 9.569 38.736 1.00 23.73 157 ASP C C 1
ATOM 9019 O O . ASP C 1 160 ? 85.124 9.019 37.803 1.00 24.05 157 ASP C O 1
ATOM 9024 N N . VAL C 1 161 ? 85.215 9.683 39.962 1.00 23.46 158 VAL C N 1
ATOM 9025 C CA . VAL C 1 161 ? 83.923 9.142 40.329 1.00 22.22 158 VAL C CA 1
ATOM 9026 C C . VAL C 1 161 ? 82.979 10.252 40.763 1.00 21.80 158 VAL C C 1
ATOM 9027 O O . VAL C 1 161 ? 83.361 11.176 41.495 1.00 22.00 158 VAL C O 1
ATOM 9031 N N . ILE C 1 162 ? 81.739 10.146 40.308 1.00 20.98 159 ILE C N 1
ATOM 9032 C CA . ILE C 1 162 ? 80.664 10.980 40.801 1.00 21.30 159 ILE C CA 1
ATOM 9033 C C . ILE C 1 162 ? 79.552 10.062 41.300 1.00 21.94 159 ILE C C 1
ATOM 9034 O O . ILE C 1 162 ? 79.454 8.886 40.864 1.00 22.26 159 ILE C O 1
ATOM 9039 N N . LEU C 1 163 ? 78.747 10.586 42.225 1.00 21.16 160 LEU C N 1
ATOM 9040 C CA . LEU C 1 163 ? 77.543 9.916 42.685 1.00 21.35 160 LEU C CA 1
ATOM 9041 C C . LEU C 1 163 ? 76.347 10.398 41.879 1.00 20.46 160 LEU C C 1
ATOM 9042 O O . LEU C 1 163 ? 76.228 11.591 41.608 1.00 20.45 160 LEU C O 1
ATOM 9047 N N . VAL C 1 164 ? 75.481 9.469 41.481 1.00 20.17 161 VAL C N 1
ATOM 9048 C CA . VAL C 1 164 ? 74.267 9.822 40.709 1.00 19.92 161 VAL C CA 1
ATOM 9049 C C . VAL C 1 164 ? 73.087 9.044 41.281 1.00 20.88 161 VAL C C 1
ATOM 9050 O O . VAL C 1 164 ? 73.284 8.041 41.962 1.00 20.96 161 VAL C O 1
ATOM 9054 N N . GLU C 1 165 ? 71.873 9.552 41.058 1.00 20.45 162 GLU C N 1
ATOM 9055 C CA . GLU C 1 165 ? 70.645 8.830 41.378 1.00 20.45 162 GLU C CA 1
ATOM 9056 C C . GLU C 1 165 ? 70.557 7.547 40.537 1.00 21.15 162 GLU C C 1
ATOM 9057 O O . GLU C 1 165 ? 71.086 7.491 39.403 1.00 20.42 162 GLU C O 1
ATOM 9063 N N . ALA C 1 166 ? 69.919 6.516 41.091 1.00 21.58 163 ALA C N 1
ATOM 9064 C CA . ALA C 1 166 ? 69.948 5.193 40.485 1.00 22.08 163 ALA C CA 1
ATOM 9065 C C . ALA C 1 166 ? 69.365 5.231 39.100 1.00 21.89 163 ALA C C 1
ATOM 9066 O O . ALA C 1 166 ? 69.773 4.458 38.247 1.00 22.02 163 ALA C O 1
ATOM 9068 N N . HIS C 1 167 ? 68.401 6.122 38.879 1.00 21.83 164 HIS C N 1
ATOM 9069 C CA . HIS C 1 167 ? 67.959 6.461 37.532 1.00 22.05 164 HIS C CA 1
ATOM 9070 C C . HIS C 1 167 ? 68.115 7.958 37.422 1.00 21.26 164 HIS C C 1
ATOM 9071 O O . HIS C 1 167 ? 67.814 8.678 38.370 1.00 21.36 164 HIS C O 1
ATOM 9078 N N . SER C 1 168 ? 68.580 8.428 36.274 1.00 20.94 165 SER C N 1
ATOM 9079 C CA . SER C 1 168 ? 68.905 9.844 36.149 1.00 21.27 165 SER C CA 1
ATOM 9080 C C . SER C 1 168 ? 68.737 10.265 34.705 1.00 21.03 165 SER C C 1
ATOM 9081 O O . SER C 1 168 ? 68.384 9.437 33.885 1.00 20.87 165 SER C O 1
ATOM 9084 N N . PHE C 1 169 ? 68.980 11.547 34.417 1.00 20.98 166 PHE C N 1
ATOM 9085 C CA . PHE C 1 169 ? 68.820 12.098 33.064 1.00 21.36 166 PHE C CA 1
ATOM 9086 C C . PHE C 1 169 ? 69.801 11.394 32.091 1.00 21.83 166 PHE C C 1
ATOM 9087 O O . PHE C 1 169 ? 71.022 11.376 32.298 1.00 20.34 166 PHE C O 1
ATOM 9095 N N . SER C 1 170 ? 69.219 10.754 31.068 1.00 21.61 167 SER C N 1
ATOM 9096 C CA A SER C 1 170 ? 69.955 9.986 30.066 0.50 22.71 167 SER C CA 1
ATOM 9097 C CA B SER C 1 170 ? 69.975 9.977 30.078 0.50 21.94 167 SER C CA 1
ATOM 9098 C C . SER C 1 170 ? 71.173 10.746 29.495 1.00 22.00 167 SER C C 1
ATOM 9099 O O . SER C 1 170 ? 72.275 10.212 29.434 1.00 22.84 167 SER C O 1
ATOM 9104 N N . SER C 1 171 ? 70.958 12.009 29.100 1.00 21.56 168 SER C N 1
ATOM 9105 C CA A SER C 1 171 ? 72.034 12.827 28.526 0.50 21.38 168 SER C CA 1
ATOM 9106 C CA B SER C 1 171 ? 71.995 12.892 28.555 0.50 21.49 168 SER C CA 1
ATOM 9107 C C . SER C 1 171 ? 73.141 13.147 29.531 1.00 20.68 168 SER C C 1
ATOM 9108 O O . SER C 1 171 ? 74.297 13.159 29.168 1.00 20.62 168 SER C O 1
ATOM 9113 N N . SER C 1 172 ? 72.782 13.433 30.777 1.00 20.40 169 SER C N 1
ATOM 9114 C CA . SER C 1 172 ? 73.779 13.717 31.808 1.00 20.05 169 SER C CA 1
ATOM 9115 C C . SER C 1 172 ? 74.665 12.495 32.063 1.00 20.05 169 SER C C 1
ATOM 9116 O O . SER C 1 172 ? 75.888 12.613 32.221 1.00 20.47 169 SER C O 1
ATOM 9119 N N . LEU C 1 173 ? 74.035 11.325 32.112 1.00 19.42 170 LEU C N 1
ATOM 9120 C CA . LEU C 1 173 ? 74.773 10.044 32.247 1.00 19.69 170 LEU C CA 1
ATOM 9121 C C . LEU C 1 173 ? 75.631 9.780 31.027 1.00 19.43 170 LEU C C 1
ATOM 9122 O O . LEU C 1 173 ? 76.824 9.453 31.158 1.00 18.87 170 LEU C O 1
ATOM 9127 N N . ALA C 1 174 ? 75.061 9.983 29.839 1.00 19.35 171 ALA C N 1
ATOM 9128 C CA . ALA C 1 174 ? 75.849 9.767 28.595 1.00 20.34 171 ALA C CA 1
ATOM 9129 C C . ALA C 1 174 ? 77.070 10.698 28.522 1.00 20.24 171 ALA C C 1
ATOM 9130 O O . ALA C 1 174 ? 78.119 10.285 28.061 1.00 21.08 171 ALA C O 1
ATOM 9132 N N A SER C 1 175 ? 76.906 11.945 28.970 0.50 19.67 172 SER C N 1
ATOM 9133 N N B SER C 1 175 ? 76.924 11.943 28.975 0.50 20.09 172 SER C N 1
ATOM 9134 C CA A SER C 1 175 ? 77.982 12.944 28.969 0.50 19.02 172 SER C CA 1
ATOM 9135 C CA B SER C 1 175 ? 78.026 12.907 28.924 0.50 19.89 172 SER C CA 1
ATOM 9136 C C A SER C 1 175 ? 79.146 12.448 29.821 0.50 18.92 172 SER C C 1
ATOM 9137 C C B SER C 1 175 ? 79.167 12.429 29.818 0.50 19.39 172 SER C C 1
ATOM 9138 O O A SER C 1 175 ? 80.292 12.368 29.365 0.50 18.68 172 SER C O 1
ATOM 9139 O O B SER C 1 175 ? 80.323 12.342 29.385 0.50 19.07 172 SER C O 1
ATOM 9144 N N . ALA C 1 176 ? 78.840 12.078 31.058 1.00 19.20 173 ALA C N 1
ATOM 9145 C CA . ALA C 1 176 ? 79.841 11.531 31.960 1.00 18.90 173 ALA C CA 1
ATOM 9146 C C . ALA C 1 176 ? 80.493 10.267 31.387 1.00 19.74 173 ALA C C 1
ATOM 9147 O O . ALA C 1 176 ? 81.723 10.134 31.415 1.00 19.63 173 ALA C O 1
ATOM 9149 N N . GLU C 1 177 ? 79.692 9.385 30.786 1.00 20.15 174 GLU C N 1
ATOM 9150 C CA . GLU C 1 177 ? 80.201 8.105 30.279 1.00 21.75 174 GLU C CA 1
ATOM 9151 C C . GLU C 1 177 ? 81.209 8.326 29.143 1.00 21.55 174 GLU C C 1
ATOM 9152 O O . GLU C 1 177 ? 82.259 7.677 29.111 1.00 22.85 174 GLU C O 1
ATOM 9158 N N . ALA C 1 178 ? 80.889 9.251 28.231 1.00 20.09 175 ALA C N 1
ATOM 9159 C CA . ALA C 1 178 ? 81.800 9.603 27.115 1.00 20.47 175 ALA C CA 1
ATOM 9160 C C . ALA C 1 178 ? 83.165 10.054 27.605 1.00 20.57 175 ALA C C 1
ATOM 9161 O O . ALA C 1 178 ? 84.191 9.685 27.018 1.00 21.14 175 ALA C O 1
ATOM 9163 N N . GLN C 1 179 ? 83.157 10.831 28.689 1.00 19.82 176 GLN C N 1
ATOM 9164 C CA . GLN C 1 179 ? 84.371 11.334 29.343 1.00 20.67 176 GLN C CA 1
ATOM 9165 C C . GLN C 1 179 ? 85.031 10.336 30.316 1.00 21.53 176 GLN C C 1
ATOM 9166 O O . GLN C 1 179 ? 86.068 10.637 30.922 1.00 22.09 176 GLN C O 1
ATOM 9172 N N . GLY C 1 180 ? 84.444 9.150 30.459 1.00 22.23 177 GLY C N 1
ATOM 9173 C CA . GLY C 1 180 ? 85.033 8.122 31.314 1.00 22.28 177 GLY C CA 1
ATOM 9174 C C . GLY C 1 180 ? 84.982 8.490 32.784 1.00 22.27 177 GLY C C 1
ATOM 9175 O O . GLY C 1 180 ? 85.814 8.032 33.582 1.00 22.63 177 GLY C O 1
ATOM 9176 N N . VAL C 1 181 ? 83.985 9.293 33.144 1.00 21.20 178 VAL C N 1
ATOM 9177 C CA . VAL C 1 181 ? 83.730 9.657 34.527 1.00 21.28 178 VAL C CA 1
ATOM 9178 C C . VAL C 1 181 ? 82.750 8.622 35.060 1.00 21.96 178 VAL C C 1
ATOM 9179 O O . VAL C 1 181 ? 81.670 8.416 34.483 1.00 21.87 178 VAL C O 1
ATOM 9183 N N . ILE C 1 182 ? 83.143 7.930 36.122 1.00 21.54 179 ILE C N 1
ATOM 9184 C CA . ILE C 1 182 ? 82.338 6.837 36.653 1.00 21.87 179 ILE C CA 1
ATOM 9185 C C . ILE C 1 182 ? 81.123 7.404 37.392 1.00 21.19 179 ILE C C 1
ATOM 9186 O O . ILE C 1 182 ? 81.260 8.280 38.254 1.00 19.47 179 ILE C O 1
ATOM 9191 N N . THR C 1 183 ? 79.947 6.879 37.055 1.00 20.69 180 THR C N 1
ATOM 9192 C CA . THR C 1 183 ? 78.718 7.342 37.647 1.00 21.02 180 THR C CA 1
ATOM 9193 C C . THR C 1 183 ? 78.255 6.253 38.601 1.00 21.68 180 THR C C 1
ATOM 9194 O O . THR C 1 183 ? 77.639 5.270 38.158 1.00 22.28 180 THR C O 1
ATOM 9198 N N . PHE C 1 184 ? 78.544 6.414 39.890 1.00 21.72 181 PHE C N 1
ATOM 9199 C CA . PHE C 1 184 ? 78.153 5.417 40.898 1.00 23.02 181 PHE C CA 1
ATOM 9200 C C . PHE C 1 184 ? 76.729 5.664 41.409 1.00 23.12 181 PHE C C 1
ATOM 9201 O O . PHE C 1 184 ? 76.478 6.691 42.032 1.00 23.17 181 PHE C O 1
ATOM 9209 N N . PRO C 1 185 ? 75.794 4.712 41.164 1.00 23.77 182 PRO C N 1
ATOM 9210 C CA . PRO C 1 185 ? 74.406 4.970 41.500 1.00 23.57 182 PRO C CA 1
ATOM 9211 C C . PRO C 1 185 ? 74.150 4.905 43.009 1.00 25.03 182 PRO C C 1
ATOM 9212 O O . PRO C 1 185 ? 74.753 4.073 43.698 1.00 26.16 182 PRO C O 1
ATOM 9216 N N . VAL C 1 186 ? 73.278 5.775 43.512 1.00 25.76 183 VAL C N 1
ATOM 9217 C CA . VAL C 1 186 ? 72.831 5.704 44.910 1.00 27.44 183 VAL C CA 1
ATOM 9218 C C . VAL C 1 186 ? 71.323 5.481 44.998 1.00 28.14 183 VAL C C 1
ATOM 9219 O O . VAL C 1 186 ? 70.563 5.991 44.150 1.00 28.48 183 VAL C O 1
ATOM 9223 N N . PRO C 1 187 ? 70.877 4.722 46.021 1.00 29.96 184 PRO C N 1
ATOM 9224 C CA . PRO C 1 187 ? 69.453 4.343 46.093 1.00 30.42 184 PRO C CA 1
ATOM 9225 C C . PRO C 1 187 ? 68.516 5.537 46.248 1.00 30.15 184 PRO C C 1
ATOM 9226 O O . PRO C 1 187 ? 68.869 6.518 46.919 1.00 29.38 184 PRO C O 1
ATOM 9230 N N . ILE C 1 188 ? 67.346 5.441 45.600 1.00 30.93 185 ILE C N 1
ATOM 9231 C CA . ILE C 1 188 ? 66.277 6.451 45.646 1.00 30.78 185 ILE C CA 1
ATOM 9232 C C . ILE C 1 188 ? 64.953 5.751 45.919 1.00 32.00 185 ILE C C 1
ATOM 9233 O O . ILE C 1 188 ? 64.821 4.557 45.672 1.00 32.73 185 ILE C O 1
ATOM 9238 N N . ASP C 1 189 ? 63.976 6.462 46.454 1.00 31.87 186 ASP C N 1
ATOM 9239 C CA . ASP C 1 189 ? 62.661 5.852 46.559 1.00 32.93 186 ASP C CA 1
ATOM 9240 C C . ASP C 1 189 ? 61.665 6.859 46.059 1.00 32.38 186 ASP C C 1
ATOM 9241 O O . ASP C 1 189 ? 62.018 7.709 45.233 1.00 31.54 186 ASP C O 1
ATOM 9246 N N . ALA C 1 190 ? 60.436 6.784 46.563 1.00 32.59 187 ALA C N 1
ATOM 9247 C CA . ALA C 1 190 ? 59.409 7.758 46.239 1.00 32.10 187 ALA C CA 1
ATOM 9248 C C . ALA C 1 190 ? 59.767 9.182 46.702 1.00 31.44 187 ALA C C 1
ATOM 9249 O O . ALA C 1 190 ? 59.212 10.165 46.207 1.00 31.39 187 ALA C O 1
ATOM 9251 N N . ASP C 1 191 ? 60.684 9.301 47.660 1.00 31.27 188 ASP C N 1
ATOM 9252 C CA . ASP C 1 191 ? 61.058 10.620 48.168 1.00 30.48 188 ASP C CA 1
ATOM 9253 C C . ASP C 1 191 ? 62.494 11.001 47.789 1.00 29.64 188 ASP C C 1
ATOM 9254 O O . ASP C 1 191 ? 63.116 11.871 48.426 1.00 29.08 188 ASP C O 1
ATOM 9259 N N . GLY C 1 192 ? 62.995 10.347 46.744 1.00 28.72 189 GLY C N 1
ATOM 9260 C CA . GLY C 1 192 ? 64.283 10.707 46.132 1.00 26.05 189 GLY C CA 1
ATOM 9261 C C . GLY C 1 192 ? 65.403 9.967 46.843 1.00 25.63 189 GLY C C 1
ATOM 9262 O O . GLY C 1 192 ? 65.178 8.918 47.458 1.00 24.59 189 GLY C O 1
ATOM 9263 N N . ILE C 1 193 ? 66.611 10.530 46.771 1.00 24.35 190 ILE C N 1
ATOM 9264 C CA . ILE C 1 193 ? 67.765 9.961 47.453 1.00 23.78 190 ILE C CA 1
ATOM 9265 C C . ILE C 1 193 ? 67.457 9.590 48.922 1.00 23.80 190 ILE C C 1
ATOM 9266 O O . ILE C 1 193 ? 66.937 10.413 49.678 1.00 23.44 190 ILE C O 1
ATOM 9271 N N . ILE C 1 194 ? 67.814 8.366 49.301 1.00 23.74 191 ILE C N 1
ATOM 9272 C CA . ILE C 1 194 ? 67.638 7.872 50.665 1.00 25.27 191 ILE C CA 1
ATOM 9273 C C . ILE C 1 194 ? 68.932 8.177 51.451 1.00 25.46 191 ILE C C 1
ATOM 9274 O O . ILE C 1 194 ? 69.948 7.545 51.203 1.00 25.08 191 ILE C O 1
ATOM 9279 N N . PRO C 1 195 ? 68.905 9.164 52.371 1.00 25.95 192 PRO C N 1
ATOM 9280 C CA . PRO C 1 195 ? 70.159 9.573 53.044 1.00 26.74 192 PRO C CA 1
ATOM 9281 C C . PRO C 1 195 ? 70.901 8.436 53.752 1.00 27.82 192 PRO C C 1
ATOM 9282 O O . PRO C 1 195 ? 72.097 8.297 53.539 1.00 27.68 192 PRO C O 1
ATOM 9286 N N . GLU C 1 196 ? 70.196 7.617 54.544 1.00 28.69 193 GLU C N 1
ATOM 9287 C CA . GLU C 1 196 ? 70.833 6.501 55.270 1.00 30.66 193 GLU C CA 1
ATOM 9288 C C . GLU C 1 196 ? 71.584 5.556 54.320 1.00 31.44 193 GLU C C 1
ATOM 9289 O O . GLU C 1 196 ? 72.709 5.115 54.617 1.00 32.27 193 GLU C O 1
ATOM 9291 N N . LYS C 1 197 ? 70.968 5.256 53.173 1.00 30.64 194 LYS C N 1
ATOM 9292 C CA . LYS C 1 197 ? 71.589 4.391 52.179 1.00 31.30 194 LYS C CA 1
ATOM 9293 C C . LYS C 1 197 ? 72.820 5.061 51.548 1.00 30.69 194 LYS C C 1
ATOM 9294 O O . LYS C 1 197 ? 73.833 4.410 51.342 1.00 31.38 194 LYS C O 1
ATOM 9300 N N . LEU C 1 198 ? 72.726 6.356 51.256 1.00 29.14 195 LEU C N 1
ATOM 9301 C CA . LEU C 1 198 ? 73.887 7.123 50.814 1.00 29.07 195 LEU C CA 1
ATOM 9302 C C . LEU C 1 198 ? 75.004 7.140 51.872 1.00 29.64 195 LEU C C 1
ATOM 9303 O O . LEU C 1 198 ? 76.189 6.970 51.546 1.00 29.31 195 LEU C O 1
ATOM 9308 N N . ALA C 1 199 ? 74.636 7.350 53.131 1.00 30.37 196 ALA C N 1
ATOM 9309 C CA . ALA C 1 199 ? 75.646 7.381 54.200 1.00 31.47 196 ALA C CA 1
ATOM 9310 C C . ALA C 1 199 ? 76.398 6.046 54.306 1.00 31.95 196 ALA C C 1
ATOM 9311 O O . ALA C 1 199 ? 77.614 6.037 54.499 1.00 33.35 196 ALA C O 1
ATOM 9313 N N . LYS C 1 200 ? 75.672 4.927 54.192 1.00 32.55 197 LYS C N 1
ATOM 9314 C CA . LYS C 1 200 ? 76.284 3.573 54.213 1.00 32.42 197 LYS C CA 1
ATOM 9315 C C . LYS C 1 200 ? 77.203 3.343 53.001 1.00 31.95 197 LYS C C 1
ATOM 9316 O O . LYS C 1 200 ? 78.280 2.764 53.141 1.00 31.39 197 LYS C O 1
ATOM 9322 N N . VAL C 1 201 ? 76.791 3.812 51.818 1.00 30.41 198 VAL C N 1
ATOM 9323 C CA . VAL C 1 201 ? 77.685 3.773 50.637 1.00 30.54 198 VAL C CA 1
ATOM 9324 C C . VAL C 1 201 ? 79.023 4.467 50.951 1.00 30.47 198 VAL C C 1
ATOM 9325 O O . VAL C 1 201 ? 80.098 3.939 50.647 1.00 31.50 198 VAL C O 1
ATOM 9329 N N . MET C 1 202 ? 78.943 5.628 51.589 1.00 29.77 199 MET C N 1
ATOM 9330 C CA . MET C 1 202 ? 80.132 6.393 51.904 1.00 29.94 199 MET C CA 1
ATOM 9331 C C . MET C 1 202 ? 80.957 5.770 53.039 1.00 30.97 199 MET C C 1
ATOM 9332 O O . MET C 1 202 ? 82.173 5.678 52.923 1.00 30.75 199 MET C O 1
ATOM 9337 N N A GLU C 1 203 ? 80.306 5.333 54.115 0.60 31.78 200 GLU C N 1
ATOM 9338 N N B GLU C 1 203 ? 80.278 5.345 54.109 0.40 31.53 200 GLU C N 1
ATOM 9339 C CA A GLU C 1 203 ? 81.028 4.662 55.203 0.60 33.45 200 GLU C CA 1
ATOM 9340 C CA B GLU C 1 203 ? 80.911 4.632 55.228 0.40 32.91 200 GLU C CA 1
ATOM 9341 C C A GLU C 1 203 ? 81.764 3.427 54.679 0.60 33.99 200 GLU C C 1
ATOM 9342 C C B GLU C 1 203 ? 81.698 3.413 54.735 0.40 33.71 200 GLU C C 1
ATOM 9343 O O A GLU C 1 203 ? 82.909 3.157 55.056 0.60 33.97 200 GLU C O 1
ATOM 9344 O O B GLU C 1 203 ? 82.818 3.149 55.183 0.40 34.03 200 GLU C O 1
ATOM 9355 N N . ASN C 1 204 ? 81.107 2.686 53.792 1.00 33.61 201 ASN C N 1
ATOM 9356 C CA . ASN C 1 204 ? 81.683 1.440 53.282 1.00 34.67 201 ASN C CA 1
ATOM 9357 C C . ASN C 1 204 ? 82.581 1.569 52.046 1.00 34.17 201 ASN C C 1
ATOM 9358 O O . ASN C 1 204 ? 83.035 0.555 51.494 1.00 34.83 201 ASN C O 1
ATOM 9363 N N . TRP C 1 205 ? 82.854 2.804 51.620 1.00 32.92 202 TRP C N 1
ATOM 9364 C CA . TRP C 1 205 ? 83.603 3.039 50.385 1.00 32.47 202 TRP C CA 1
ATOM 9365 C C . TRP C 1 205 ? 84.911 2.253 50.398 1.00 34.21 202 TRP C C 1
ATOM 9366 O O . TRP C 1 205 ? 85.689 2.361 51.358 1.00 35.19 202 TRP C O 1
ATOM 9377 N N . THR C 1 206 ? 85.134 1.425 49.372 1.00 34.26 203 THR C N 1
ATOM 9378 C CA . THR C 1 206 ? 86.298 0.541 49.359 1.00 35.10 203 THR C CA 1
ATOM 9379 C C . THR C 1 206 ? 87.586 1.350 49.353 1.00 35.42 203 THR C C 1
ATOM 9380 O O . THR C 1 206 ? 87.780 2.164 48.460 1.00 34.50 203 THR C O 1
ATOM 9384 N N . PRO C 1 207 ? 88.459 1.129 50.362 1.00 37.18 204 PRO C N 1
ATOM 9385 C CA . PRO C 1 207 ? 89.778 1.785 50.425 1.00 37.86 204 PRO C CA 1
ATOM 9386 C C . PRO C 1 207 ? 90.569 1.522 49.148 1.00 37.87 204 PRO C C 1
ATOM 9387 O O . PRO C 1 207 ? 90.556 0.397 48.636 1.00 38.99 204 PRO C O 1
ATOM 9391 N N . GLY C 1 208 ? 91.241 2.543 48.628 1.00 37.63 205 GLY C N 1
ATOM 9392 C CA . GLY C 1 208 ? 91.946 2.421 47.351 1.00 36.71 205 GLY C CA 1
ATOM 9393 C C . GLY C 1 208 ? 91.128 2.844 46.133 1.00 35.65 205 GLY C C 1
ATOM 9394 O O . GLY C 1 208 ? 91.686 3.188 45.094 1.00 35.01 205 GLY C O 1
ATOM 9395 N N . ALA C 1 209 ? 89.807 2.797 46.236 1.00 34.90 206 ALA C N 1
ATOM 9396 C CA . ALA C 1 209 ? 88.960 3.277 45.142 1.00 34.66 206 ALA C CA 1
ATOM 9397 C C . ALA C 1 209 ? 88.879 4.803 45.229 1.00 34.24 206 ALA C C 1
ATOM 9398 O O . ALA C 1 209 ? 88.808 5.340 46.335 1.00 34.30 206 ALA C O 1
ATOM 9400 N N . PRO C 1 210 ? 88.868 5.503 44.069 1.00 34.15 207 PRO C N 1
ATOM 9401 C CA . PRO C 1 210 ? 88.752 6.963 44.054 1.00 33.15 207 PRO C CA 1
ATOM 9402 C C . PRO C 1 210 ? 87.556 7.466 44.868 1.00 31.91 207 PRO C C 1
ATOM 9403 O O . PRO C 1 210 ? 86.478 6.876 44.811 1.00 31.19 207 PRO C O 1
ATOM 9407 N N . LYS C 1 211 ? 87.766 8.556 45.599 1.00 30.96 208 LYS C N 1
ATOM 9408 C CA . LYS C 1 211 ? 86.730 9.196 46.410 1.00 30.28 208 LYS C CA 1
ATOM 9409 C C . LYS C 1 211 ? 85.807 9.985 45.478 1.00 28.50 208 LYS C C 1
ATOM 9410 O O . LYS C 1 211 ? 86.290 10.743 44.645 1.00 27.74 208 LYS C O 1
ATOM 9412 N N . PRO C 1 212 ? 84.476 9.807 45.605 1.00 27.34 209 PRO C N 1
ATOM 9413 C CA . PRO C 1 212 ? 83.565 10.607 44.773 1.00 26.25 209 PRO C CA 1
ATOM 9414 C C . PRO C 1 212 ? 83.856 12.116 44.926 1.00 24.73 209 PRO C C 1
ATOM 9415 O O . PRO C 1 212 ? 84.036 12.588 46.054 1.00 25.46 209 PRO C O 1
ATOM 9419 N N . LYS C 1 213 ? 83.922 12.843 43.812 1.00 24.26 210 LYS C N 1
ATOM 9420 C CA . LYS C 1 213 ? 84.160 14.300 43.844 1.00 23.07 210 LYS C CA 1
ATOM 9421 C C . LYS C 1 213 ? 82.870 15.080 44.075 1.00 22.11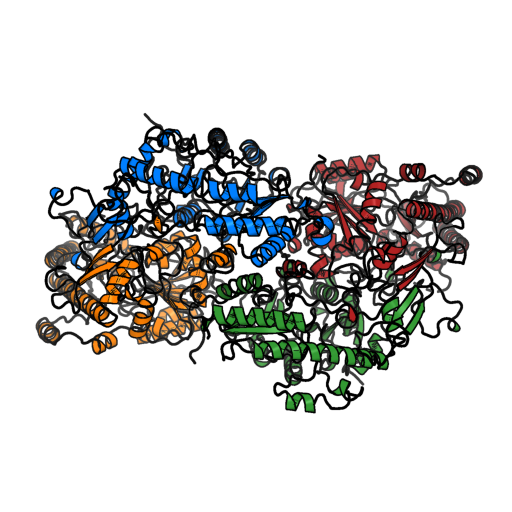 210 LYS C C 1
ATOM 9422 O O . LYS C 1 213 ? 82.872 16.146 44.691 1.00 21.62 210 LYS C O 1
ATOM 9428 N N . LEU C 1 214 ? 81.771 14.578 43.522 1.00 21.79 211 LEU C N 1
ATOM 9429 C CA . LEU C 1 214 ? 80.514 15.305 43.588 1.00 19.79 211 LEU C CA 1
ATOM 9430 C C . LEU C 1 214 ? 79.331 14.356 43.490 1.00 20.34 211 LEU C C 1
ATOM 9431 O O . LEU C 1 214 ? 79.454 13.203 43.020 1.00 19.67 211 LEU C O 1
ATOM 9436 N N . LEU C 1 215 ? 78.208 14.854 43.997 1.00 19.18 212 LEU C N 1
ATOM 9437 C CA . LEU C 1 215 ? 76.894 14.263 43.840 1.00 19.41 212 LEU C CA 1
ATOM 9438 C C . LEU C 1 215 ? 76.148 15.056 42.787 1.00 18.44 212 LEU C C 1
ATOM 9439 O O . LEU C 1 215 ? 75.935 16.266 42.954 1.00 18.51 212 LEU C O 1
ATOM 9444 N N . TYR C 1 216 ? 75.755 14.385 41.704 1.00 18.17 213 TYR C N 1
ATOM 9445 C CA . TYR C 1 216 ? 74.884 15.009 40.692 1.00 17.24 213 TYR C CA 1
ATOM 9446 C C . TYR C 1 216 ? 73.427 14.558 40.947 1.00 18.20 213 TYR C C 1
ATOM 9447 O O . TYR C 1 216 ? 73.091 13.347 40.874 1.00 18.09 213 TYR C O 1
ATOM 9456 N N . THR C 1 217 ? 72.564 15.537 41.231 1.00 17.52 214 THR C N 1
ATOM 9457 C CA . THR C 1 217 ? 71.194 15.283 41.616 1.00 17.20 214 THR C CA 1
ATOM 9458 C C . THR C 1 217 ? 70.211 16.206 40.908 1.00 17.07 214 THR C C 1
ATOM 9459 O O . THR C 1 217 ? 70.539 17.374 40.642 1.00 16.12 214 THR C O 1
ATOM 9463 N N . ILE C 1 218 ? 68.995 15.692 40.625 1.00 17.30 215 ILE C N 1
ATOM 9464 C CA . ILE C 1 218 ? 67.889 16.508 40.075 1.00 17.24 215 ILE C CA 1
ATOM 9465 C C . ILE C 1 218 ? 66.822 16.512 41.171 1.00 18.05 215 ILE C C 1
ATOM 9466 O O . ILE C 1 218 ? 65.916 15.655 41.168 1.00 18.06 215 ILE C O 1
ATOM 9471 N N . PRO C 1 219 ? 66.945 17.447 42.127 1.00 17.88 216 PRO C N 1
ATOM 9472 C CA . PRO C 1 219 ? 66.216 17.282 43.376 1.00 19.41 216 PRO C CA 1
ATOM 9473 C C . PRO C 1 219 ? 64.702 17.486 43.286 1.00 20.32 216 PRO C C 1
ATOM 9474 O O . PRO C 1 219 ? 63.974 16.914 44.104 1.00 22.43 216 PRO C O 1
ATOM 9478 N N . THR C 1 220 ? 64.245 18.275 42.320 1.00 19.81 217 THR C N 1
ATOM 9479 C CA . THR C 1 220 ? 62.813 18.639 42.169 1.00 19.96 217 THR C CA 1
ATOM 9480 C C . THR C 1 220 ? 62.274 18.212 40.823 1.00 19.70 217 THR C C 1
ATOM 9481 O O . THR C 1 220 ? 62.772 18.665 39.772 1.00 20.55 217 THR C O 1
ATOM 9485 N N . GLY C 1 221 ? 61.274 17.343 40.822 1.00 19.48 218 GLY C N 1
ATOM 9486 C CA . GLY C 1 221 ? 60.761 16.801 39.545 1.00 19.47 218 GLY C CA 1
ATOM 9487 C C . GLY C 1 221 ? 61.804 15.975 38.821 1.00 20.04 218 GLY C C 1
ATOM 9488 O O . GLY C 1 221 ? 62.055 16.188 37.632 1.00 21.09 218 GLY C O 1
ATOM 9489 N N . GLN C 1 222 ? 62.401 15.032 39.560 1.00 20.10 219 GLN C N 1
ATOM 9490 C CA . GLN C 1 222 ? 63.542 14.224 39.117 1.00 20.45 219 GLN C CA 1
ATOM 9491 C C . GLN C 1 222 ? 63.260 13.620 37.755 1.00 20.67 219 GLN C C 1
ATOM 9492 O O . GLN C 1 222 ? 62.184 13.099 37.513 1.00 21.54 219 GLN C O 1
ATOM 9498 N N . ASN C 1 223 ? 64.230 13.694 36.863 1.00 21.06 220 ASN C N 1
ATOM 9499 C CA . ASN C 1 223 ? 64.097 13.057 35.550 1.00 21.01 220 ASN C CA 1
ATOM 9500 C C . ASN C 1 223 ? 64.893 11.747 35.645 1.00 20.87 220 ASN C C 1
ATOM 9501 O O . ASN C 1 223 ? 66.118 11.770 35.750 1.00 21.10 220 ASN C O 1
ATOM 9506 N N . PRO C 1 224 ? 64.219 10.587 35.577 1.00 21.15 221 PRO C N 1
ATOM 9507 C CA . PRO C 1 224 ? 62.857 10.315 35.076 1.00 21.39 221 PRO C CA 1
ATOM 9508 C C . PRO C 1 224 ? 61.771 10.032 36.090 1.00 21.87 221 PRO C C 1
ATOM 9509 O O . PRO C 1 224 ? 60.631 9.827 35.669 1.00 23.02 221 PRO C O 1
ATOM 9513 N N . THR C 1 225 ? 62.100 9.982 37.382 1.00 21.58 222 THR C N 1
ATOM 9514 C CA . THR C 1 225 ? 61.217 9.349 38.370 1.00 21.80 222 THR C CA 1
ATOM 9515 C C . THR C 1 225 ? 60.085 10.238 38.842 1.00 22.25 222 THR C C 1
ATOM 9516 O O . THR C 1 225 ? 59.091 9.742 39.374 1.00 21.10 222 THR C O 1
ATOM 9520 N N . GLY C 1 226 ? 60.210 11.546 38.622 1.00 22.19 223 GLY C N 1
ATOM 9521 C CA . GLY C 1 226 ? 59.161 12.475 39.048 1.00 22.81 223 GLY C CA 1
ATOM 9522 C C . GLY C 1 226 ? 59.154 12.827 40.525 1.00 24.01 223 GLY C C 1
ATOM 9523 O O . GLY C 1 226 ? 58.248 13.530 40.992 1.00 23.46 223 GLY C O 1
ATOM 9524 N N . THR C 1 227 ? 60.184 12.369 41.250 1.00 24.57 224 THR C N 1
ATOM 9525 C CA . THR C 1 227 ? 60.257 12.526 42.696 1.00 24.94 224 THR C CA 1
ATOM 9526 C C . THR C 1 227 ? 60.816 13.893 43.073 1.00 24.75 224 THR C C 1
ATOM 9527 O O . THR C 1 227 ? 61.441 14.581 42.257 1.00 23.72 224 THR C O 1
ATOM 9531 N N . SER C 1 228 ? 60.583 14.289 44.320 1.00 24.52 225 SER C N 1
ATOM 9532 C CA . SER C 1 228 ? 61.256 15.441 44.897 1.00 24.05 225 SER C CA 1
ATOM 9533 C C . SER C 1 228 ? 61.904 15.031 46.218 1.00 24.41 225 SER C C 1
ATOM 9534 O O . SER C 1 228 ? 61.327 14.249 46.979 1.00 24.50 225 SER C O 1
ATOM 9537 N N . ILE C 1 229 ? 63.118 15.520 46.466 1.00 23.20 226 ILE C N 1
ATOM 9538 C CA . ILE C 1 229 ? 63.810 15.197 47.712 1.00 23.11 226 ILE C CA 1
ATOM 9539 C C . ILE C 1 229 ? 63.199 16.041 48.840 1.00 22.95 226 ILE C C 1
ATOM 9540 O O . ILE C 1 229 ? 63.248 17.248 48.781 1.00 22.95 226 ILE C O 1
ATOM 9545 N N . ALA C 1 230 ? 62.637 15.390 49.859 1.00 24.09 227 ALA C N 1
ATOM 9546 C CA . ALA C 1 230 ? 62.026 16.075 51.028 1.00 24.22 227 ALA C CA 1
ATOM 9547 C C . ALA C 1 230 ? 63.013 17.035 51.719 1.00 24.01 227 ALA C C 1
ATOM 9548 O O . ALA C 1 230 ? 64.209 16.760 51.736 1.00 22.88 227 ALA C O 1
ATOM 9550 N N . ASP C 1 231 ? 62.521 18.155 52.269 1.00 23.53 228 ASP C N 1
ATOM 9551 C CA . ASP C 1 231 ? 63.392 19.130 52.955 1.00 24.34 228 ASP C CA 1
ATOM 9552 C C . ASP C 1 231 ? 64.359 18.473 53.957 1.00 23.72 228 ASP C C 1
ATOM 9553 O O . ASP C 1 231 ? 65.542 18.772 53.943 1.00 24.44 228 ASP C O 1
ATOM 9558 N N . HIS C 1 232 ? 63.859 17.593 54.828 1.00 23.70 229 HIS C N 1
ATOM 9559 C CA . HIS C 1 232 ? 64.707 16.956 55.856 1.00 24.01 229 HIS C CA 1
ATOM 9560 C C . HIS C 1 232 ? 65.765 16.030 55.254 1.00 23.73 229 HIS C C 1
ATOM 9561 O O . HIS C 1 232 ? 66.834 15.879 55.826 1.00 23.88 229 HIS C O 1
ATOM 9568 N N . ARG C 1 233 ? 65.495 15.429 54.096 1.00 22.87 230 ARG C N 1
ATOM 9569 C CA . ARG C 1 233 ? 66.515 14.591 53.464 1.00 23.49 230 ARG C CA 1
ATOM 9570 C C . ARG C 1 233 ? 67.631 15.460 52.873 1.00 22.86 230 ARG C C 1
ATOM 9571 O O . ARG C 1 233 ? 68.789 15.075 52.951 1.00 23.46 230 ARG C O 1
ATOM 9579 N N . LYS C 1 234 ? 67.289 16.605 52.272 1.00 22.29 231 LYS C N 1
ATOM 9580 C CA . LYS C 1 234 ? 68.330 17.541 51.784 1.00 22.85 231 LYS C CA 1
ATOM 9581 C C . LYS C 1 234 ? 69.305 17.929 52.915 1.00 23.14 231 LYS C C 1
ATOM 9582 O O . LYS C 1 234 ? 70.531 17.923 52.747 1.00 23.63 231 LYS C O 1
ATOM 9588 N N . GLU C 1 235 ? 68.756 18.263 54.073 1.00 24.15 232 GLU C N 1
ATOM 9589 C CA . GLU C 1 235 ? 69.562 18.596 55.245 1.00 25.24 232 GLU C CA 1
ATOM 9590 C C . GLU C 1 235 ? 70.518 17.436 55.596 1.00 25.28 232 GLU C C 1
ATOM 9591 O O . GLU C 1 235 ? 71.715 17.654 55.791 1.00 25.76 232 GLU C O 1
ATOM 9597 N N . ALA C 1 236 ? 69.999 16.207 55.652 1.00 24.87 233 ALA C N 1
ATOM 9598 C CA . ALA C 1 236 ? 70.826 15.039 55.945 1.00 25.43 233 ALA C CA 1
ATOM 9599 C C . ALA C 1 236 ? 71.881 14.793 54.844 1.00 25.24 233 ALA C C 1
ATOM 9600 O O . ALA C 1 236 ? 73.058 14.497 55.128 1.00 24.99 233 ALA C O 1
ATOM 9602 N N . ILE C 1 237 ? 71.454 14.904 53.588 1.00 23.90 234 ILE C N 1
ATOM 9603 C CA . ILE C 1 237 ? 72.371 14.711 52.459 1.00 23.73 234 ILE C CA 1
ATOM 9604 C C . ILE C 1 237 ? 73.483 15.762 52.484 1.00 23.47 234 ILE C C 1
ATOM 9605 O O . ILE C 1 237 ? 74.624 15.457 52.180 1.00 23.70 234 ILE C O 1
ATOM 9610 N N . TYR C 1 238 ? 73.152 16.997 52.848 1.00 24.09 235 TYR C N 1
ATOM 9611 C CA . TYR C 1 238 ? 74.174 18.031 52.948 1.00 23.94 235 TYR C CA 1
ATOM 9612 C C . TYR C 1 238 ? 75.236 17.669 53.994 1.00 25.15 235 TYR C C 1
ATOM 9613 O O . TYR C 1 238 ? 76.441 17.807 53.733 1.00 24.57 235 TYR C O 1
ATOM 9622 N N . LYS C 1 239 ? 74.803 17.181 55.164 1.00 26.22 236 LYS C N 1
ATOM 9623 C CA . LYS C 1 239 ? 75.741 16.756 56.190 1.00 26.83 236 LYS C CA 1
ATOM 9624 C C . LYS C 1 239 ? 76.689 15.644 55.716 1.00 26.55 236 LYS C C 1
ATOM 9625 O O . LYS C 1 239 ? 77.876 15.658 56.047 1.00 27.09 236 LYS C O 1
ATOM 9631 N N . ILE C 1 240 ? 76.175 14.697 54.928 1.00 25.89 237 ILE C N 1
ATOM 9632 C CA . ILE C 1 240 ? 77.002 13.632 54.340 1.00 25.27 237 ILE C CA 1
ATOM 9633 C C . ILE C 1 240 ? 78.060 14.186 53.379 1.00 24.85 237 ILE C C 1
ATOM 9634 O O . ILE C 1 240 ? 79.225 13.782 53.438 1.00 24.16 237 ILE C O 1
ATOM 9639 N N . ALA C 1 241 ? 77.647 15.115 52.505 1.00 24.44 238 ALA C N 1
ATOM 9640 C CA . ALA C 1 241 ? 78.581 15.808 51.590 1.00 24.88 238 ALA C CA 1
ATOM 9641 C C . ALA C 1 241 ? 79.708 16.498 52.383 1.00 25.54 238 ALA C C 1
ATOM 9642 O O . ALA C 1 241 ? 80.882 16.424 51.984 1.00 24.43 238 ALA C O 1
ATOM 9644 N N . GLN C 1 242 ? 79.356 17.143 53.509 1.00 26.50 239 GLN C N 1
ATOM 9645 C CA . GLN C 1 242 ? 80.382 17.710 54.420 1.00 28.22 239 GLN C CA 1
ATOM 9646 C C . GLN C 1 242 ? 81.327 16.636 54.960 1.00 29.55 239 GLN C C 1
ATOM 9647 O O . GLN C 1 242 ? 82.556 16.788 54.928 1.00 29.70 239 GLN C O 1
ATOM 9653 N N . LYS C 1 243 ? 80.747 15.545 55.443 1.00 29.74 240 LYS C N 1
ATOM 9654 C CA . LYS C 1 243 ? 81.504 14.477 56.085 1.00 31.15 240 LYS C CA 1
ATOM 9655 C C . LYS C 1 243 ? 82.533 13.812 55.168 1.00 30.31 240 LYS C C 1
ATOM 9656 O O . LYS C 1 243 ? 83.645 13.537 55.597 1.00 31.07 240 LYS C O 1
ATOM 9662 N N . TYR C 1 244 ? 82.155 13.560 53.920 1.00 28.59 241 TYR C N 1
ATOM 9663 C CA . TYR C 1 244 ? 83.018 12.886 52.961 1.00 28.19 241 TYR C CA 1
ATOM 9664 C C . TYR C 1 244 ? 83.643 13.842 51.939 1.00 27.60 241 TYR C C 1
ATOM 9665 O O . TYR C 1 244 ? 84.323 13.413 50.995 1.00 27.56 241 TYR C O 1
ATOM 9674 N N . ASP C 1 245 ? 83.424 15.131 52.163 1.00 26.79 242 ASP C N 1
ATOM 9675 C CA . ASP C 1 245 ? 83.983 16.196 51.326 1.00 26.04 242 ASP C CA 1
ATOM 9676 C C . ASP C 1 245 ? 83.756 16.015 49.826 1.00 25.02 242 ASP C C 1
ATOM 9677 O O . ASP C 1 245 ? 84.723 15.976 49.045 1.00 25.39 242 ASP C O 1
ATOM 9682 N N . PHE C 1 246 ? 82.489 15.854 49.426 1.00 23.99 243 PHE C N 1
ATOM 9683 C CA . PHE C 1 246 ? 82.125 15.968 48.019 1.00 22.57 243 PHE C CA 1
ATOM 9684 C C . PHE C 1 246 ? 81.254 17.209 47.801 1.00 21.84 243 PHE C C 1
ATOM 9685 O O . PHE C 1 246 ? 80.602 17.700 48.750 1.00 21.48 243 PHE C O 1
ATOM 9693 N N . LEU C 1 247 ? 81.265 17.726 46.567 1.00 20.61 244 LEU C N 1
ATOM 9694 C CA . LEU C 1 247 ? 80.355 18.808 46.172 1.00 20.41 244 LEU C CA 1
ATOM 9695 C C . LEU C 1 247 ? 78.956 18.282 45.866 1.00 19.45 244 LEU C C 1
ATOM 9696 O O . LEU C 1 247 ? 78.757 17.103 45.590 1.00 19.95 244 LEU C O 1
ATOM 9701 N N . ILE C 1 248 ? 77.984 19.170 45.885 1.00 19.07 245 ILE C N 1
ATOM 9702 C CA . ILE C 1 248 ? 76.644 18.827 45.396 1.00 17.97 245 ILE C CA 1
ATOM 9703 C C . ILE C 1 248 ? 76.314 19.717 44.218 1.00 17.30 245 ILE C C 1
ATOM 9704 O O . ILE C 1 248 ? 76.282 20.937 44.343 1.00 16.94 245 ILE C O 1
ATOM 9709 N N . VAL C 1 249 ? 76.071 19.095 43.076 1.00 16.59 246 VAL C N 1
ATOM 9710 C CA . VAL C 1 249 ? 75.701 19.823 41.883 1.00 16.15 246 VAL C CA 1
ATOM 9711 C C . VAL C 1 249 ? 74.208 19.553 41.686 1.00 16.48 246 VAL C C 1
ATOM 9712 O O . VAL C 1 249 ? 73.802 18.409 41.350 1.00 16.95 246 VAL C O 1
ATOM 9716 N N . GLU C 1 250 ? 73.383 20.574 41.919 1.00 16.27 247 GLU C N 1
ATOM 9717 C CA . GLU C 1 250 ? 71.931 20.390 41.798 1.00 16.96 247 GLU C CA 1
ATOM 9718 C C . GLU C 1 250 ? 71.443 20.973 40.477 1.00 17.45 247 GLU C C 1
ATOM 9719 O O . GLU C 1 250 ? 71.593 22.168 40.189 1.00 17.34 247 GLU C O 1
ATOM 9725 N N . ASP C 1 251 ? 70.888 20.084 39.669 1.00 17.44 248 ASP C N 1
ATOM 9726 C CA . ASP C 1 251 ? 70.463 20.400 38.324 1.00 17.90 248 ASP C CA 1
ATOM 9727 C C . ASP C 1 251 ? 68.977 20.653 38.481 1.00 17.61 248 ASP C C 1
ATOM 9728 O O . ASP C 1 251 ? 68.181 19.722 38.673 1.00 17.86 248 ASP C O 1
ATOM 9733 N N . GLU C 1 252 ? 68.589 21.920 38.412 1.00 16.80 249 GLU C N 1
ATOM 9734 C CA . GLU C 1 252 ? 67.248 22.286 38.846 1.00 17.09 249 GLU C CA 1
ATOM 9735 C C . GLU C 1 252 ? 66.383 22.971 37.770 1.00 16.69 249 GLU C C 1
ATOM 9736 O O . GLU C 1 252 ? 65.809 24.036 38.045 1.00 16.39 249 GLU C O 1
ATOM 9742 N N . PRO C 1 253 ? 66.243 22.347 36.566 1.00 16.92 250 PRO C N 1
ATOM 9743 C CA . PRO C 1 253 ? 65.451 23.007 35.510 1.00 16.33 250 PRO C CA 1
ATOM 9744 C C . PRO C 1 253 ? 63.938 23.037 35.813 1.00 16.71 250 PRO C C 1
ATOM 9745 O O . PRO C 1 253 ? 63.212 23.906 35.290 1.00 16.63 250 PRO C O 1
ATOM 9749 N N . TYR C 1 254 ? 63.489 22.127 36.682 1.00 15.80 251 TYR C N 1
ATOM 9750 C CA . TYR C 1 254 ? 62.062 21.973 37.017 1.00 15.60 251 TYR C CA 1
ATOM 9751 C C . TYR C 1 254 ? 61.663 22.545 38.361 1.00 14.97 251 TYR C C 1
ATOM 9752 O O . TYR C 1 254 ? 60.566 22.274 38.843 1.00 15.21 251 TYR C O 1
ATOM 9761 N N . TYR C 1 255 ? 62.546 23.315 38.993 1.00 15.40 252 TYR C N 1
ATOM 9762 C CA . TYR C 1 255 ? 62.256 23.833 40.343 1.00 15.11 252 TYR C CA 1
ATOM 9763 C C . TYR C 1 255 ? 60.929 24.594 40.380 1.00 15.39 252 TYR C C 1
ATOM 9764 O O . TYR C 1 255 ? 60.184 24.475 41.340 1.00 15.52 252 TYR C O 1
ATOM 9773 N N . PHE C 1 256 ? 60.631 25.383 39.344 1.00 15.74 253 PHE C N 1
ATOM 9774 C CA . PHE C 1 256 ? 59.345 26.101 39.336 1.00 16.47 253 PHE C CA 1
ATOM 9775 C C . PHE C 1 256 ? 58.153 25.327 38.740 1.00 16.61 253 PHE C C 1
ATOM 9776 O O . PHE C 1 256 ? 57.088 25.900 38.470 1.00 17.36 253 PHE C O 1
ATOM 9784 N N . LEU C 1 257 ? 58.328 24.016 38.585 1.00 16.87 254 LEU C N 1
ATOM 9785 C CA . LEU C 1 257 ? 57.190 23.144 38.296 1.00 17.49 254 LEU C CA 1
ATOM 9786 C C . LEU C 1 257 ? 56.696 22.394 39.534 1.00 17.41 254 LEU C C 1
ATOM 9787 O O . LEU C 1 257 ? 56.064 21.333 39.424 1.00 19.19 254 LEU C O 1
ATOM 9792 N N . GLN C 1 258 ? 56.977 22.932 40.709 1.00 17.65 255 GLN C N 1
ATOM 9793 C CA . GLN C 1 258 ? 56.378 22.423 41.937 1.00 18.20 255 GLN C CA 1
ATOM 9794 C C . GLN C 1 258 ? 54.904 22.715 41.884 1.00 18.65 255 GLN C C 1
ATOM 9795 O O . GLN C 1 258 ? 54.512 23.758 41.341 1.00 18.32 255 GLN C O 1
ATOM 9801 N N . MET C 1 259 ? 54.103 21.811 42.468 1.00 19.74 256 MET C N 1
ATOM 9802 C CA . MET C 1 259 ? 52.619 21.912 42.482 1.00 21.15 256 MET C CA 1
ATOM 9803 C C . MET C 1 259 ? 52.090 21.578 43.877 1.00 21.89 256 MET C C 1
ATOM 9804 O O . MET C 1 259 ? 52.821 20.980 44.691 1.00 21.97 256 MET C O 1
ATOM 9809 N N . ASN C 1 260 ? 50.816 21.888 44.149 1.00 24.66 257 ASN C N 1
ATOM 9810 C CA . ASN C 1 260 ? 50.164 21.372 45.361 1.00 27.29 257 ASN C CA 1
ATOM 9811 C C . ASN C 1 260 ? 50.095 19.860 45.204 1.00 27.51 257 ASN C C 1
ATOM 9812 O O . ASN C 1 260 ? 49.964 19.389 44.055 1.00 26.30 257 ASN C O 1
ATOM 9817 N N . PRO C 1 261 ? 50.206 19.097 46.326 1.00 28.16 258 PRO C N 1
ATOM 9818 C CA . PRO C 1 261 ? 50.043 17.645 46.168 1.00 28.13 258 PRO C CA 1
ATOM 9819 C C . PRO C 1 261 ? 48.676 17.333 45.573 1.00 27.37 258 PRO C C 1
ATOM 9820 O O . PRO C 1 261 ? 47.708 18.073 45.761 1.00 27.27 258 PRO C O 1
ATOM 9824 N N . TYR C 1 262 ? 48.647 16.252 44.826 1.00 25.68 259 TYR C N 1
ATOM 9825 C CA . TYR C 1 262 ? 47.476 15.729 44.202 1.00 25.24 259 TYR C CA 1
ATOM 9826 C C . TYR C 1 262 ? 46.460 15.327 45.270 1.00 25.60 259 TYR C C 1
ATOM 9827 O O . TYR C 1 262 ? 46.827 14.795 46.310 1.00 24.36 259 TYR C O 1
ATOM 9836 N N . ILE C 1 263 ? 45.195 15.593 44.985 1.00 25.53 260 ILE C N 1
ATOM 9837 C CA . ILE C 1 263 ? 44.101 15.207 45.852 1.00 26.53 260 ILE C CA 1
ATOM 9838 C C . ILE C 1 263 ? 43.213 14.241 45.094 1.00 26.88 260 ILE C C 1
ATOM 9839 O O . ILE C 1 263 ? 42.580 14.609 44.102 1.00 26.15 260 ILE C O 1
ATOM 9844 N N . LYS C 1 264 ? 43.166 12.999 45.565 1.00 27.87 261 LYS C N 1
ATOM 9845 C CA . LYS C 1 264 ? 42.476 11.945 44.822 1.00 28.69 261 LYS C CA 1
ATOM 9846 C C . LYS C 1 264 ? 40.951 12.130 44.831 1.00 29.56 261 LYS C C 1
ATOM 9847 O O . LYS C 1 264 ? 40.288 12.028 43.776 1.00 29.36 261 LYS C O 1
ATOM 9853 N N . ASP C 1 265 ? 40.404 12.432 46.009 1.00 30.22 262 ASP C N 1
ATOM 9854 C CA . ASP C 1 265 ? 38.958 12.620 46.181 1.00 31.98 262 ASP C CA 1
ATOM 9855 C C . ASP C 1 265 ? 38.477 13.913 45.506 1.00 31.71 262 ASP C C 1
ATOM 9856 O O . ASP C 1 265 ? 38.894 15.014 45.877 1.00 30.63 262 ASP C O 1
ATOM 9861 N N . LEU C 1 266 ? 37.588 13.768 44.529 1.00 32.39 263 LEU C N 1
ATOM 9862 C CA . LEU C 1 266 ? 37.164 14.899 43.706 1.00 32.69 263 LEU C CA 1
ATOM 9863 C C . LEU C 1 266 ? 36.492 16.012 44.517 1.00 33.21 263 LEU C C 1
ATOM 9864 O O . LEU C 1 266 ? 36.673 17.184 44.206 1.00 33.08 263 LEU C O 1
ATOM 9866 N N . LYS C 1 267 ? 35.760 15.654 45.565 1.00 33.65 264 LYS C N 1
ATOM 9867 C CA . LYS C 1 267 ? 35.086 16.658 46.396 1.00 34.53 264 LYS C CA 1
ATOM 9868 C C . LYS C 1 267 ? 36.112 17.407 47.254 1.00 33.60 264 LYS C C 1
ATOM 9869 O O . LYS C 1 267 ? 36.078 18.633 47.352 1.00 33.09 264 LYS C O 1
ATOM 9871 N N . GLU C 1 268 ? 37.046 16.666 47.839 1.00 32.79 265 GLU C N 1
ATOM 9872 C CA . GLU C 1 268 ? 38.161 17.273 48.549 1.00 32.61 265 GLU C CA 1
ATOM 9873 C C . GLU C 1 268 ? 38.928 18.246 47.638 1.00 30.91 265 GLU C C 1
ATOM 9874 O O . GLU C 1 268 ? 39.275 19.354 48.047 1.00 29.66 265 GLU C O 1
ATOM 9880 N N . ARG C 1 269 ? 39.206 17.805 46.415 1.00 29.73 266 ARG C N 1
ATOM 9881 C CA . ARG C 1 269 ? 39.962 18.605 45.470 1.00 28.66 266 ARG C CA 1
ATOM 9882 C C . ARG C 1 269 ? 39.222 19.905 45.103 1.00 28.85 266 ARG C C 1
ATOM 9883 O O . ARG C 1 269 ? 39.841 20.970 45.068 1.00 27.98 266 ARG C O 1
ATOM 9891 N N . GLU C 1 270 ? 37.930 19.804 44.799 1.00 29.22 267 GLU C N 1
ATOM 9892 C CA . GLU C 1 270 ? 37.139 20.991 44.442 1.00 30.90 267 GLU C CA 1
ATOM 9893 C C . GLU C 1 270 ? 37.076 21.998 45.599 1.00 29.78 267 GLU C C 1
ATOM 9894 O O . GLU C 1 270 ? 37.194 23.199 45.377 1.00 28.88 267 GLU C O 1
ATOM 9900 N N . LYS C 1 271 ? 36.942 21.493 46.826 1.00 29.75 268 LYS C N 1
ATOM 9901 C CA . LYS C 1 271 ? 37.080 22.331 48.026 1.00 29.60 268 LYS C CA 1
ATOM 9902 C C . LYS C 1 271 ? 38.407 23.087 48.066 1.00 29.09 268 LYS C C 1
ATOM 9903 O O . LYS C 1 271 ? 38.421 24.306 48.280 1.00 27.78 268 LYS C O 1
ATOM 9905 N N . ALA C 1 272 ? 39.524 22.392 47.824 1.00 28.01 269 ALA C N 1
ATOM 9906 C CA . ALA C 1 272 ? 40.807 23.073 47.809 1.00 27.49 269 ALA C CA 1
ATOM 9907 C C . ALA C 1 272 ? 40.920 24.043 46.623 1.00 27.53 269 ALA C C 1
ATOM 9908 O O . ALA C 1 272 ? 41.477 25.138 46.767 1.00 25.79 269 ALA C O 1
ATOM 9910 N N . GLN C 1 273 ? 40.408 23.635 45.456 1.00 27.16 270 GLN C N 1
ATOM 9911 C CA A GLN C 1 273 ? 40.530 24.448 44.250 0.60 27.68 270 GLN C CA 1
ATOM 9912 C CA B GLN C 1 273 ? 40.531 24.448 44.244 0.40 27.62 270 GLN C CA 1
ATOM 9913 C C . GLN C 1 273 ? 39.684 25.724 44.314 1.00 28.27 270 GLN C C 1
ATOM 9914 O O . GLN C 1 273 ? 39.970 26.687 43.626 1.00 28.78 270 GLN C O 1
ATOM 9925 N N . SER C 1 274 ? 38.663 25.711 45.163 1.00 28.23 271 SER C N 1
ATOM 9926 C CA . SER C 1 274 ? 37.778 26.852 45.371 1.00 29.04 271 SER C CA 1
ATOM 9927 C C . SER C 1 274 ? 38.427 27.997 46.165 1.00 28.32 271 SER C C 1
ATOM 9928 O O . SER C 1 274 ? 37.881 29.093 46.211 1.00 29.27 271 SER C O 1
ATOM 9931 N N . SER C 1 275 ? 39.584 27.743 46.783 1.00 27.65 272 SER C N 1
ATOM 9932 C CA . SER C 1 275 ? 40.287 28.743 47.600 1.00 27.10 272 SER C CA 1
ATOM 9933 C C . SER C 1 275 ? 40.850 29.863 46.731 1.00 25.78 272 SER C C 1
ATOM 9934 O O . SER C 1 275 ? 41.182 29.614 45.558 1.00 24.69 272 SER C O 1
ATOM 9937 N N . PRO C 1 276 ? 41.017 31.071 47.306 1.00 25.15 273 PRO C N 1
ATOM 9938 C CA . PRO C 1 276 ? 41.690 32.149 46.586 1.00 25.40 273 PRO C CA 1
ATOM 9939 C C . PRO C 1 276 ? 43.079 31.689 46.113 1.00 25.79 273 PRO C C 1
ATOM 9940 O O . PRO C 1 276 ? 43.709 30.851 46.778 1.00 25.10 273 PRO C O 1
ATOM 9944 N N . LYS C 1 277 ? 43.543 32.218 44.982 1.00 26.47 274 LYS C N 1
ATOM 9945 C CA . LYS C 1 277 ? 44.906 31.946 44.505 1.00 26.82 274 LYS C CA 1
ATOM 9946 C C . LYS C 1 277 ? 45.938 32.393 45.567 1.00 26.59 274 LYS C C 1
ATOM 9947 O O . LYS C 1 277 ? 45.687 33.311 46.352 1.00 25.83 274 LYS C O 1
ATOM 9953 N N . GLN C 1 278 ? 47.083 31.714 45.612 1.00 25.94 275 GLN C N 1
ATOM 9954 C CA . GLN C 1 278 ? 48.149 32.101 46.536 1.00 25.83 275 GLN C CA 1
ATOM 9955 C C . GLN C 1 278 ? 48.584 33.528 46.250 1.00 25.12 275 GLN C C 1
ATOM 9956 O O . GLN C 1 278 ? 48.725 33.894 45.074 1.00 24.32 275 GLN C O 1
ATOM 9962 N N . ASP C 1 279 ? 48.847 34.307 47.298 1.00 24.37 276 ASP C N 1
ATOM 9963 C CA . ASP C 1 279 ? 49.599 35.550 47.121 1.00 25.62 276 ASP C CA 1
ATOM 9964 C C . ASP C 1 279 ? 51.095 35.242 47.109 1.00 24.78 276 ASP C C 1
ATOM 9965 O O . ASP C 1 279 ? 51.493 34.085 47.293 1.00 23.74 276 ASP C O 1
ATOM 9970 N N . HIS C 1 280 ? 51.916 36.258 46.877 1.00 24.11 277 HIS C N 1
ATOM 9971 C CA . HIS C 1 280 ? 53.355 36.017 46.715 1.00 24.45 277 HIS C CA 1
ATOM 9972 C C . HIS C 1 280 ? 54.016 35.393 47.935 1.00 24.22 277 HIS C C 1
ATOM 9973 O O . HIS C 1 280 ? 54.784 34.462 47.803 1.00 24.53 277 HIS C O 1
ATOM 9980 N N . ASP C 1 281 ? 53.667 35.863 49.125 1.00 25.10 278 ASP C N 1
ATOM 9981 C CA A ASP C 1 281 ? 54.300 35.333 50.334 0.90 26.02 278 ASP C CA 1
ATOM 9982 C CA B ASP C 1 281 ? 54.258 35.356 50.366 0.10 24.90 278 ASP C CA 1
ATOM 9983 C C . ASP C 1 281 ? 53.920 33.886 50.582 1.00 24.89 278 ASP C C 1
ATOM 9984 O O . ASP C 1 281 ? 54.764 33.104 50.983 1.00 23.28 278 ASP C O 1
ATOM 9993 N N . GLU C 1 282 ? 52.666 33.523 50.310 1.00 25.05 279 GLU C N 1
ATOM 9994 C CA . GLU C 1 282 ? 52.223 32.109 50.427 1.00 25.30 279 GLU C CA 1
ATOM 9995 C C . GLU C 1 282 ? 52.911 31.196 49.387 1.00 23.64 279 GLU C C 1
ATOM 9996 O O . GLU C 1 282 ? 53.325 30.081 49.687 1.00 23.41 279 GLU C O 1
ATOM 10002 N N . PHE C 1 283 ? 53.013 31.676 48.161 1.00 22.30 280 PHE C N 1
ATOM 10003 C CA . PHE C 1 283 ? 53.746 30.967 47.120 1.00 21.30 280 PHE C CA 1
ATOM 10004 C C . PHE C 1 283 ? 55.186 30.682 47.569 1.00 21.05 280 PHE C C 1
ATOM 10005 O O . PHE C 1 283 ? 55.638 29.521 47.546 1.00 21.60 280 PHE C O 1
ATOM 10013 N N . LEU C 1 284 ? 55.901 31.721 47.987 1.00 20.47 281 LEU C N 1
ATOM 10014 C CA . LEU C 1 284 ? 57.307 31.576 48.422 1.00 21.70 281 LEU C CA 1
ATOM 10015 C C . LEU C 1 284 ? 57.467 30.604 49.609 1.00 22.01 281 LEU C C 1
ATOM 10016 O O . LEU C 1 284 ? 58.347 29.731 49.587 1.00 21.24 281 LEU C O 1
ATOM 10021 N N . LYS C 1 285 ? 56.596 30.716 50.621 1.00 22.16 282 LYS C N 1
ATOM 10022 C CA . LYS C 1 285 ? 56.650 29.776 51.737 1.00 23.30 282 LYS C CA 1
ATOM 10023 C C . LYS C 1 285 ? 56.339 28.328 51.300 1.00 23.42 282 LYS C C 1
ATOM 10024 O O . LYS C 1 285 ? 56.748 27.385 51.974 1.00 24.99 282 LYS C O 1
ATOM 10026 N N . SER C 1 286 ? 55.622 28.137 50.185 1.00 23.13 283 SER C N 1
ATOM 10027 C CA . SER C 1 286 ? 55.279 26.765 49.744 1.00 22.90 283 SER C CA 1
ATOM 10028 C C . SER C 1 286 ? 56.455 26.069 49.048 1.00 22.56 283 SER C C 1
ATOM 10029 O O . SER C 1 286 ? 56.394 24.877 48.805 1.00 23.04 283 SER C O 1
ATOM 10032 N N . LEU C 1 287 ? 57.511 26.806 48.699 1.00 22.00 284 LEU C N 1
ATOM 10033 C CA . LEU C 1 287 ? 58.585 26.228 47.855 1.00 21.25 284 LEU C CA 1
ATOM 10034 C C . LEU C 1 287 ? 59.510 25.317 48.649 1.00 21.31 284 LEU C C 1
ATOM 10035 O O . LEU C 1 287 ? 59.745 25.551 49.825 1.00 20.66 284 LEU C O 1
ATOM 10040 N N . ALA C 1 288 ? 60.053 24.297 47.991 1.00 20.54 285 ALA C N 1
ATOM 10041 C CA . ALA C 1 288 ? 60.926 23.327 48.658 1.00 21.54 285 ALA C CA 1
ATOM 10042 C C . ALA C 1 288 ? 62.220 24.023 49.009 1.00 21.25 285 ALA C C 1
ATOM 10043 O O . ALA C 1 288 ? 62.623 24.952 48.306 1.00 20.92 285 ALA C O 1
ATOM 10045 N N . ASN C 1 289 ? 62.871 23.595 50.089 1.00 21.83 286 ASN C N 1
ATOM 10046 C CA A ASN C 1 289 ? 64.214 24.113 50.394 0.60 21.76 286 ASN C CA 1
ATOM 10047 C CA B ASN C 1 289 ? 64.212 24.081 50.402 0.40 21.13 286 ASN C CA 1
ATOM 10048 C C . ASN C 1 289 ? 65.162 23.605 49.311 1.00 20.86 286 ASN C C 1
ATOM 10049 O O . ASN C 1 289 ? 64.804 22.699 48.517 1.00 21.32 286 ASN C O 1
ATOM 10058 N N . THR C 1 290 ? 66.350 24.194 49.244 1.00 20.20 287 THR C N 1
ATOM 10059 C CA . THR C 1 290 ? 67.295 23.835 48.169 1.00 20.16 287 THR C CA 1
ATOM 10060 C C . THR C 1 290 ? 68.645 23.545 48.795 1.00 21.15 287 THR C C 1
ATOM 10061 O O . THR C 1 290 ? 68.915 23.990 49.913 1.00 21.59 287 THR C O 1
ATOM 10065 N N . PHE C 1 291 ? 69.488 22.782 48.090 1.00 20.94 288 PHE C N 1
ATOM 10066 C CA . PHE C 1 291 ? 70.851 22.594 48.575 1.00 20.28 288 PHE C CA 1
ATOM 10067 C C . PHE C 1 291 ? 71.580 23.939 48.618 1.00 20.17 288 PHE C C 1
ATOM 10068 O O . PHE C 1 291 ? 72.372 24.165 49.518 1.00 20.52 288 PHE C O 1
ATOM 10076 N N . LEU C 1 292 ? 71.283 24.831 47.670 1.00 19.50 289 LEU C N 1
ATOM 10077 C CA . LEU C 1 292 ? 71.874 26.189 47.680 1.00 19.17 289 LEU C CA 1
ATOM 10078 C C . LEU C 1 292 ? 71.644 26.941 49.006 1.00 20.22 289 LEU C C 1
ATOM 10079 O O . LEU C 1 292 ? 72.567 27.536 49.549 1.00 19.81 289 LEU C O 1
ATOM 10084 N N . SER C 1 293 ? 70.403 26.933 49.509 1.00 20.11 290 SER C N 1
ATOM 10085 C CA . SER C 1 293 ? 70.089 27.571 50.783 1.00 21.89 290 SER C CA 1
ATOM 10086 C C . SER C 1 293 ? 70.684 26.882 52.001 1.00 22.00 290 SER C C 1
ATOM 10087 O O . SER C 1 293 ? 70.770 27.474 53.061 1.00 24.23 290 SER C O 1
ATOM 10090 N N . LEU C 1 294 ? 71.063 25.622 51.856 1.00 22.07 291 LEU C N 1
ATOM 10091 C CA . LEU C 1 294 ? 71.647 24.873 52.965 1.00 21.65 291 LEU C CA 1
ATOM 10092 C C . LEU C 1 294 ? 73.145 25.072 53.017 1.00 21.54 291 LEU C C 1
ATOM 10093 O O . LEU C 1 294 ? 73.768 24.725 53.994 1.00 22.10 291 LEU C O 1
ATOM 10098 N N . ASP C 1 295 ? 73.720 25.616 51.957 1.00 20.48 292 ASP C N 1
ATOM 10099 C CA . ASP C 1 295 ? 75.185 25.647 51.800 1.00 21.17 292 ASP C CA 1
ATOM 10100 C C . ASP C 1 295 ? 75.860 26.721 52.641 1.00 22.24 292 ASP C C 1
ATOM 10101 O O . ASP C 1 295 ? 75.690 27.920 52.401 1.00 23.63 292 ASP C O 1
ATOM 10106 N N . THR C 1 296 ? 76.612 26.293 53.650 1.00 22.92 293 THR C N 1
ATOM 10107 C CA A THR C 1 296 ? 77.355 27.260 54.442 0.50 24.82 293 THR C CA 1
ATOM 10108 C CA B THR C 1 296 ? 77.389 27.210 54.496 0.50 23.44 293 THR C CA 1
ATOM 10109 C C . THR C 1 296 ? 78.836 27.351 54.020 1.00 24.67 293 THR C C 1
ATOM 10110 O O . THR C 1 296 ? 79.610 28.137 54.596 1.00 25.76 293 THR C O 1
ATOM 10117 N N . GLU C 1 297 ? 79.214 26.573 52.996 1.00 24.48 294 GLU C N 1
ATOM 10118 C CA . GLU C 1 297 ? 80.660 26.336 52.649 1.00 24.92 294 GLU C CA 1
ATOM 10119 C C . GLU C 1 297 ? 81.045 26.585 51.198 1.00 23.75 294 GLU C C 1
ATOM 10120 O O . GLU C 1 297 ? 82.237 26.541 50.837 1.00 23.19 294 GLU C O 1
ATOM 10126 N N . GLY C 1 298 ? 80.055 26.834 50.347 1.00 22.51 295 GLY C N 1
ATOM 10127 C CA . GLY C 1 298 ? 80.349 26.959 48.929 1.00 21.52 295 GLY C CA 1
ATOM 10128 C C . GLY C 1 298 ? 80.654 25.612 48.308 1.00 21.44 295 GLY C C 1
ATOM 10129 O O . GLY C 1 298 ? 81.381 25.543 47.321 1.00 21.29 295 GLY C O 1
ATOM 10130 N N . ARG C 1 299 ? 80.083 24.535 48.854 1.00 21.79 296 ARG C N 1
ATOM 10131 C CA . ARG C 1 299 ? 80.216 23.237 48.184 1.00 21.42 296 ARG C CA 1
ATOM 10132 C C . ARG C 1 299 ? 79.042 22.887 47.290 1.00 20.13 296 ARG C C 1
ATOM 10133 O O . ARG C 1 299 ? 79.001 21.776 46.743 1.00 19.02 296 ARG C O 1
ATOM 10141 N N . VAL C 1 300 ? 78.077 23.809 47.171 1.00 19.38 297 VAL C N 1
ATOM 10142 C CA . VAL C 1 300 ? 76.928 23.604 46.273 1.00 18.03 297 VAL C CA 1
ATOM 10143 C C . VAL C 1 300 ? 77.072 24.448 45.013 1.00 17.74 297 VAL C C 1
ATOM 10144 O O . VAL C 1 300 ? 77.397 25.639 45.081 1.00 18.31 297 VAL C O 1
ATOM 10148 N N . ILE C 1 301 ? 76.835 23.810 43.868 1.00 16.66 298 ILE C N 1
ATOM 10149 C CA . ILE C 1 301 ? 76.704 24.508 42.583 1.00 16.31 298 ILE C CA 1
ATOM 10150 C C . ILE C 1 301 ? 75.294 24.229 42.068 1.00 15.92 298 ILE C C 1
ATOM 10151 O O . ILE C 1 301 ? 74.912 23.068 41.844 1.00 16.41 298 ILE C O 1
ATOM 10156 N N . ARG C 1 302 ? 74.514 25.283 41.909 1.00 15.35 299 ARG C N 1
ATOM 10157 C CA . ARG C 1 302 ? 73.155 25.124 41.448 1.00 15.35 299 ARG C CA 1
ATOM 10158 C C . ARG C 1 302 ? 73.116 25.496 39.962 1.00 15.67 299 ARG C C 1
ATOM 10159 O O . ARG C 1 302 ? 73.634 26.536 39.558 1.00 15.13 299 ARG C O 1
ATOM 10167 N N . MET C 1 303 ? 72.506 24.627 39.162 1.00 15.11 300 MET C N 1
ATOM 10168 C CA . MET C 1 303 ? 72.314 24.889 37.730 1.00 15.70 300 MET C CA 1
ATOM 10169 C C . MET C 1 303 ? 70.856 25.258 37.463 1.00 16.05 300 MET C C 1
ATOM 10170 O O . MET C 1 303 ? 69.969 24.427 37.609 1.00 16.57 300 MET C O 1
ATOM 10175 N N . ASP C 1 304 ? 70.623 26.514 37.070 1.00 16.72 301 ASP C N 1
ATOM 10176 C CA . ASP C 1 304 ? 69.284 27.014 36.787 1.00 16.92 301 ASP C CA 1
ATOM 10177 C C . ASP C 1 304 ? 69.152 27.267 35.308 1.00 16.65 301 ASP C C 1
ATOM 10178 O O . ASP C 1 304 ? 70.115 27.667 34.668 1.00 16.95 301 ASP C O 1
ATOM 10183 N N . SER C 1 305 ? 67.950 27.062 34.762 1.00 16.52 302 SER C N 1
ATOM 10184 C CA . SER C 1 305 ? 67.729 27.304 33.333 1.00 16.06 302 SER C CA 1
ATOM 10185 C C . SER C 1 305 ? 66.406 28.045 33.069 1.00 16.58 302 SER C C 1
ATOM 10186 O O . SER C 1 305 ? 65.417 27.832 33.784 1.00 15.90 302 SER C O 1
ATOM 10189 N N . PHE C 1 306 ? 66.368 28.840 31.991 1.00 16.22 303 PHE C N 1
ATOM 10190 C CA . PHE C 1 306 ? 65.115 29.466 31.570 1.00 15.90 303 PHE C CA 1
ATOM 10191 C C . PHE C 1 306 ? 64.328 28.530 30.647 1.00 16.10 303 PHE C C 1
ATOM 10192 O O . PHE C 1 306 ? 63.290 28.905 30.156 1.00 15.36 303 PHE C O 1
ATOM 10200 N N . SER C 1 307 ? 64.828 27.314 30.394 1.00 15.77 304 SER C N 1
ATOM 10201 C CA . SER C 1 307 ? 64.200 26.426 29.408 1.00 17.00 304 SER C CA 1
ATOM 10202 C C . SER C 1 307 ? 62.745 26.152 29.670 1.00 17.42 304 SER C C 1
ATOM 10203 O O . SER C 1 307 ? 61.926 26.286 28.768 1.00 17.32 304 SER C O 1
ATOM 10206 N N . LYS C 1 308 ? 62.433 25.709 30.889 1.00 16.52 305 LYS C N 1
ATOM 10207 C CA . LYS C 1 308 ? 61.057 25.272 31.184 1.00 18.05 305 LYS C CA 1
ATOM 10208 C C . LYS C 1 308 ? 60.265 26.399 31.787 1.00 18.21 305 LYS C C 1
ATOM 10209 O O . LYS C 1 308 ? 59.052 26.271 31.981 1.00 20.60 305 LYS C O 1
ATOM 10215 N N . VAL C 1 309 ? 60.931 27.507 32.060 1.00 16.73 306 VAL C N 1
ATOM 10216 C CA . VAL C 1 309 ? 60.233 28.684 32.574 1.00 17.20 306 VAL C CA 1
ATOM 10217 C C . VAL C 1 309 ? 59.807 29.639 31.446 1.00 17.12 306 VAL C C 1
ATOM 10218 O O . VAL C 1 309 ? 58.647 30.099 31.407 1.00 17.68 306 VAL C O 1
ATOM 10222 N N . LEU C 1 310 ? 60.724 29.912 30.511 1.00 16.02 307 LEU C N 1
ATOM 10223 C CA . LEU C 1 310 ? 60.430 30.790 29.371 1.00 15.94 307 LEU C CA 1
ATOM 10224 C C . LEU C 1 310 ? 60.373 30.032 28.051 1.00 16.42 307 LEU C C 1
ATOM 10225 O O . LEU C 1 310 ? 59.315 29.993 27.413 1.00 17.10 307 LEU C O 1
ATOM 10230 N N . ALA C 1 311 ? 61.497 29.447 27.626 1.00 14.93 308 ALA C N 1
ATOM 10231 C CA . ALA C 1 311 ? 61.496 28.635 26.409 1.00 15.75 308 ALA C CA 1
ATOM 10232 C C . ALA C 1 311 ? 62.787 27.855 26.245 1.00 15.54 308 ALA C C 1
ATOM 10233 O O . ALA C 1 311 ? 63.838 28.360 26.567 1.00 15.39 308 ALA C O 1
ATOM 10235 N N . PRO C 1 312 ? 62.706 26.602 25.758 1.00 15.38 309 PRO C N 1
ATOM 10236 C CA . PRO C 1 312 ? 63.972 25.866 25.581 1.00 15.54 309 PRO C CA 1
ATOM 10237 C C . PRO C 1 312 ? 64.969 26.574 24.667 1.00 16.16 309 PRO C C 1
ATOM 10238 O O . PRO C 1 312 ? 66.159 26.524 24.924 1.00 16.43 309 PRO C O 1
ATOM 10242 N N . GLY C 1 313 ? 64.483 27.204 23.598 1.00 16.31 310 GLY C N 1
ATOM 10243 C CA . GLY C 1 313 ? 65.378 27.860 22.636 1.00 15.90 310 GLY C CA 1
ATOM 10244 C C . GLY C 1 313 ? 65.939 29.176 23.124 1.00 14.83 310 GLY C C 1
ATOM 10245 O O . GLY C 1 313 ? 66.702 29.815 22.418 1.00 14.69 310 GLY C O 1
ATOM 10246 N N . THR C 1 314 ? 65.590 29.604 24.340 1.00 15.75 311 THR C N 1
ATOM 10247 C CA . THR C 1 314 ? 66.336 30.735 24.926 1.00 16.60 311 THR C CA 1
ATOM 10248 C C . THR C 1 314 ? 67.831 30.442 25.045 1.00 16.22 311 THR C C 1
ATOM 10249 O O . THR C 1 314 ? 68.631 31.366 24.980 1.00 16.08 311 THR C O 1
ATOM 10253 N N A ARG C 1 315 ? 68.204 29.163 25.200 0.50 16.32 312 ARG C N 1
ATOM 10254 N N B ARG C 1 315 ? 68.193 29.167 25.236 0.50 16.35 312 ARG C N 1
ATOM 10255 C CA A ARG C 1 315 ? 69.617 28.772 25.418 0.50 16.36 312 ARG C CA 1
ATOM 10256 C CA B ARG C 1 315 ? 69.602 28.778 25.423 0.50 16.43 312 ARG C CA 1
ATOM 10257 C C A ARG C 1 315 ? 70.299 29.711 26.422 0.50 16.65 312 ARG C C 1
ATOM 10258 C C B ARG C 1 315 ? 70.302 29.704 26.424 0.50 16.69 312 ARG C C 1
ATOM 10259 O O A ARG C 1 315 ? 71.331 30.323 26.124 0.50 16.39 312 ARG C O 1
ATOM 10260 O O B ARG C 1 315 ? 71.348 30.293 26.131 0.50 16.42 312 ARG C O 1
ATOM 10275 N N . LEU C 1 316 ? 69.691 29.824 27.606 1.00 15.85 313 LEU C N 1
ATOM 10276 C CA . LEU C 1 316 ? 70.133 30.743 28.625 1.00 15.78 313 LEU C CA 1
ATOM 10277 C C . LEU C 1 316 ? 69.797 30.128 29.987 1.00 15.78 313 LEU C C 1
ATOM 10278 O O . LEU C 1 316 ? 68.687 29.610 30.229 1.00 14.63 313 LEU C O 1
ATOM 10283 N N . GLY C 1 317 ? 70.788 30.146 30.847 1.00 15.12 314 GLY C N 1
ATOM 10284 C CA . GLY C 1 317 ? 70.590 29.749 32.238 1.00 14.79 314 GLY C CA 1
ATOM 10285 C C . GLY C 1 317 ? 71.678 30.411 33.040 1.00 15.25 314 GLY C C 1
ATOM 10286 O O . GLY C 1 317 ? 72.312 31.371 32.571 1.00 15.92 314 GLY C O 1
ATOM 10287 N N . TRP C 1 318 ? 71.887 29.921 34.253 1.00 14.77 315 TRP C N 1
ATOM 10288 C CA . TRP C 1 318 ? 72.983 30.407 35.061 1.00 14.96 315 TRP C CA 1
ATOM 10289 C C . TRP C 1 318 ? 73.380 29.342 36.085 1.00 15.29 315 TRP C C 1
ATOM 10290 O O . TRP C 1 318 ? 72.645 28.372 36.321 1.00 15.57 315 TRP C O 1
ATOM 10301 N N . ILE C 1 319 ? 74.565 29.504 36.647 1.00 16.89 316 ILE C N 1
ATOM 10302 C CA . ILE C 1 319 ? 74.948 28.707 37.796 1.00 17.94 316 ILE C CA 1
ATOM 10303 C C . ILE C 1 319 ? 75.132 29.641 38.990 1.00 17.85 316 ILE C C 1
ATOM 10304 O O . ILE C 1 319 ? 75.477 30.805 38.820 1.00 16.85 316 ILE C O 1
ATOM 10309 N N . THR C 1 320 ? 74.876 29.119 40.187 1.00 17.66 317 THR C N 1
ATOM 10310 C CA . THR C 1 320 ? 75.113 29.852 41.416 1.00 18.40 317 THR C CA 1
ATOM 10311 C C . THR C 1 320 ? 76.085 29.049 42.271 1.00 18.87 317 THR C C 1
ATOM 10312 O O . THR C 1 320 ? 75.949 27.825 42.431 1.00 18.23 317 THR C O 1
ATOM 10316 N N . GLY C 1 321 ? 77.071 29.760 42.791 1.00 20.07 318 GLY C N 1
ATOM 10317 C CA . GLY C 1 321 ? 78.134 29.179 43.600 1.00 20.42 318 GLY C CA 1
ATOM 10318 C C . GLY C 1 321 ? 79.066 30.284 44.081 1.00 21.03 318 GLY C C 1
ATOM 10319 O O . GLY C 1 321 ? 78.867 31.476 43.769 1.00 22.37 318 GLY C O 1
ATOM 10320 N N . SER C 1 322 ? 80.098 29.908 44.828 1.00 20.74 319 SER C N 1
ATOM 10321 C CA . SER C 1 322 ? 81.039 30.881 45.340 1.00 20.03 319 SER C CA 1
ATOM 10322 C C . SER C 1 322 ? 81.809 31.548 44.213 1.00 20.15 319 SER C C 1
ATOM 10323 O O . SER C 1 322 ? 81.990 30.968 43.122 1.00 18.69 319 SER C O 1
ATOM 10326 N N . SER C 1 323 ? 82.288 32.767 44.464 1.00 21.09 320 SER C N 1
ATOM 10327 C CA . SER C 1 323 ? 83.121 33.437 43.452 1.00 22.91 320 SER C CA 1
ATOM 10328 C C . SER C 1 323 ? 84.357 32.594 43.108 1.00 22.46 320 SER C C 1
ATOM 10329 O O . SER C 1 323 ? 84.768 32.517 41.939 1.00 22.23 320 SER C O 1
ATOM 10332 N N . LYS C 1 324 ? 84.894 31.923 44.126 1.00 22.89 321 LYS C N 1
ATOM 10333 C CA . LYS C 1 324 ? 86.044 31.020 43.996 1.00 23.71 321 LYS C CA 1
ATOM 10334 C C . LYS C 1 324 ? 85.767 29.936 43.018 1.00 22.47 321 LYS C C 1
ATOM 10335 O O . LYS C 1 324 ? 86.536 29.713 42.091 1.00 23.00 321 LYS C O 1
ATOM 10341 N N . ILE C 1 325 ? 84.681 29.221 43.254 1.00 21.87 322 ILE C N 1
ATOM 10342 C CA . ILE C 1 325 ? 84.368 28.069 42.428 1.00 21.49 322 ILE C CA 1
ATOM 10343 C C . ILE C 1 325 ? 83.956 28.460 40.985 1.00 21.23 322 ILE C C 1
ATOM 10344 O O . ILE C 1 325 ? 84.157 27.667 40.056 1.00 19.55 322 ILE C O 1
ATOM 10349 N N . LEU C 1 326 ? 83.429 29.685 40.802 1.00 20.42 323 LEU C N 1
ATOM 10350 C CA . LEU C 1 326 ? 83.004 30.159 39.471 1.00 20.33 323 LEU C CA 1
ATOM 10351 C C . LEU C 1 326 ? 84.164 30.600 38.572 1.00 20.08 323 LEU C C 1
ATOM 10352 O O . LEU C 1 326 ? 84.007 30.673 37.346 1.00 20.31 323 LEU C O 1
ATOM 10357 N N . LYS C 1 327 ? 85.311 30.890 39.172 1.00 19.76 324 LYS C N 1
ATOM 10358 C CA . LYS C 1 327 ? 86.520 31.263 38.411 1.00 20.73 324 LYS C CA 1
ATOM 10359 C C . LYS C 1 327 ? 86.933 30.276 37.306 1.00 19.90 324 LYS C C 1
ATOM 10360 O O . LYS C 1 327 ? 87.169 30.689 36.175 1.00 19.72 324 LYS C O 1
ATOM 10362 N N . PRO C 1 328 ? 87.011 28.966 37.615 1.00 20.29 325 PRO C N 1
ATOM 10363 C CA . PRO C 1 328 ? 87.372 28.109 36.467 1.00 19.83 325 PRO C CA 1
ATOM 10364 C C . PRO C 1 328 ? 86.251 27.947 35.426 1.00 18.32 325 PRO C C 1
ATOM 10365 O O . PRO C 1 328 ? 86.533 27.659 34.272 1.00 17.80 325 PRO C O 1
ATOM 10369 N N . TYR C 1 329 ? 84.999 28.134 35.816 1.00 17.77 326 TYR C N 1
ATOM 10370 C CA . TYR C 1 329 ? 83.914 28.071 34.848 1.00 17.84 326 TYR C CA 1
ATOM 10371 C C . TYR C 1 329 ? 84.035 29.233 33.875 1.00 18.06 326 TYR C C 1
ATOM 10372 O O . TYR C 1 329 ? 83.859 29.055 32.665 1.00 17.81 326 TYR C O 1
ATOM 10381 N N . LEU C 1 330 ? 84.310 30.427 34.398 1.00 18.86 327 LEU C N 1
ATOM 10382 C CA . LEU C 1 330 ? 84.457 31.612 33.508 1.00 19.14 327 LEU C CA 1
ATOM 10383 C C . LEU C 1 330 ? 85.629 31.426 32.549 1.00 19.42 327 LEU C C 1
ATOM 10384 O O . LEU C 1 330 ? 85.520 31.703 31.327 1.00 18.18 327 LEU C O 1
ATOM 10389 N N . SER C 1 331 ? 86.741 30.920 33.086 1.00 19.06 328 SER C N 1
ATOM 10390 C CA A SER C 1 331 ? 87.920 30.666 32.279 0.50 19.69 328 SER C CA 1
ATOM 10391 C CA B SER C 1 331 ? 87.922 30.683 32.265 0.50 19.80 328 SER C CA 1
ATOM 10392 C C . SER C 1 331 ? 87.616 29.697 31.139 1.00 19.61 328 SER C C 1
ATOM 10393 O O . SER C 1 331 ? 88.038 29.919 29.992 1.00 20.06 328 SER C O 1
ATOM 10398 N N . LEU C 1 332 ? 86.893 28.619 31.456 1.00 18.40 329 LEU C N 1
ATOM 10399 C CA . LEU C 1 332 ? 86.496 27.649 30.448 1.00 19.02 329 LEU C CA 1
ATOM 10400 C C . LEU C 1 332 ? 85.600 28.300 29.389 1.00 18.85 329 LEU C C 1
ATOM 10401 O O . LEU C 1 332 ? 85.848 28.155 28.173 1.00 18.25 329 LEU C O 1
ATOM 10406 N N . HIS C 1 333 ? 84.573 29.018 29.852 1.00 19.05 330 HIS C N 1
ATOM 10407 C CA . HIS C 1 333 ? 83.608 29.655 28.925 1.00 20.29 330 HIS C CA 1
ATOM 10408 C C . HIS C 1 333 ? 84.269 30.613 27.951 1.00 20.34 330 HIS C C 1
ATOM 10409 O O . HIS C 1 333 ? 83.913 30.628 26.778 1.00 18.89 330 HIS C O 1
ATOM 10416 N N . GLU C 1 334 ? 85.222 31.394 28.454 1.00 21.79 331 GLU C N 1
ATOM 10417 C CA . GLU C 1 334 ? 86.027 32.280 27.599 1.00 25.33 331 GLU C CA 1
ATOM 10418 C C . GLU C 1 334 ? 86.756 31.560 26.450 1.00 26.41 331 GLU C C 1
ATOM 10419 O O . GLU C 1 334 ? 87.022 32.175 25.430 1.00 26.18 331 GLU C O 1
ATOM 10425 N N . MET C 1 335 ? 86.989 30.255 26.587 1.00 27.57 332 MET C N 1
ATOM 10426 C CA . MET C 1 335 ? 87.619 29.433 25.530 1.00 29.23 332 MET C CA 1
ATOM 10427 C C . MET C 1 335 ? 86.670 28.484 24.800 1.00 30.06 332 MET C C 1
ATOM 10428 O O . MET C 1 335 ? 87.107 27.713 23.933 1.00 32.00 332 MET C O 1
ATOM 10433 N N A THR C 1 336 ? 85.383 28.503 25.135 0.50 29.70 333 THR C N 1
ATOM 10434 N N B THR C 1 336 ? 85.408 28.476 25.197 0.50 29.70 333 THR C N 1
ATOM 10435 C CA A THR C 1 336 ? 84.437 27.538 24.568 0.50 29.78 333 THR C CA 1
ATOM 10436 C CA B THR C 1 336 ? 84.426 27.616 24.580 0.50 29.70 333 THR C CA 1
ATOM 10437 C C A THR C 1 336 ? 83.159 28.176 23.988 0.50 30.02 333 THR C C 1
ATOM 10438 C C B THR C 1 336 ? 83.271 28.483 24.107 0.50 30.02 333 THR C C 1
ATOM 10439 O O A THR C 1 336 ? 83.094 28.453 22.793 0.50 30.22 333 THR C O 1
ATOM 10440 O O B THR C 1 336 ? 83.414 29.241 23.137 0.50 30.18 333 THR C O 1
ATOM 10447 N N . ILE C 1 337 ? 82.156 28.414 24.824 1.00 30.04 334 ILE C N 1
ATOM 10448 C CA . ILE C 1 337 ? 80.910 29.042 24.386 1.00 30.77 334 ILE C CA 1
ATOM 10449 C C . ILE C 1 337 ? 81.051 30.512 24.102 1.00 30.39 334 ILE C C 1
ATOM 10450 O O . ILE C 1 337 ? 80.288 31.052 23.297 1.00 29.28 334 ILE C O 1
ATOM 10455 N N . GLN C 1 338 ? 82.010 31.148 24.787 1.00 31.26 335 GLN C N 1
ATOM 10456 C CA . GLN C 1 338 ? 82.299 32.601 24.704 1.00 32.28 335 GLN C CA 1
ATOM 10457 C C . GLN C 1 338 ? 81.493 33.553 25.585 1.00 31.66 335 GLN C C 1
ATOM 10458 O O . GLN C 1 338 ? 82.087 34.394 26.277 1.00 34.38 335 GLN C O 1
ATOM 10464 N N . ALA C 1 339 ? 80.164 33.467 25.478 1.00 28.56 336 ALA C N 1
ATOM 10465 C CA . ALA C 1 339 ? 79.137 34.245 26.207 1.00 25.96 336 ALA C CA 1
ATOM 10466 C C . ALA C 1 339 ? 77.799 33.761 25.633 1.00 22.88 336 ALA C C 1
ATOM 10467 O O . ALA C 1 339 ? 77.746 33.344 24.472 1.00 22.68 336 ALA C O 1
ATOM 10469 N N . PRO C 1 340 ? 76.731 33.781 26.435 1.00 21.24 337 PRO C N 1
ATOM 10470 C CA . PRO C 1 340 ? 75.435 33.452 25.870 1.00 19.84 337 PRO C CA 1
ATOM 10471 C C . PRO C 1 340 ? 75.043 34.504 24.820 1.00 18.49 337 PRO C C 1
ATOM 10472 O O . PRO C 1 340 ? 75.501 35.654 24.875 1.00 18.11 337 PRO C O 1
ATOM 10476 N N . ALA C 1 341 ? 74.237 34.089 23.852 1.00 17.23 338 ALA C N 1
ATOM 10477 C CA . ALA C 1 341 ? 73.916 34.939 22.700 1.00 15.36 338 ALA C CA 1
ATOM 10478 C C . ALA C 1 341 ? 73.398 36.325 23.120 1.00 15.54 338 ALA C C 1
ATOM 10479 O O . ALA C 1 341 ? 72.561 36.430 24.007 1.00 14.02 338 ALA C O 1
ATOM 10481 N N . GLY C 1 342 ? 73.943 37.370 22.502 1.00 14.61 339 GLY C N 1
ATOM 10482 C CA . GLY C 1 342 ? 73.542 38.779 22.809 1.00 14.98 339 GLY C CA 1
ATOM 10483 C C . GLY C 1 342 ? 72.048 39.019 22.725 1.00 15.25 339 GLY C C 1
ATOM 10484 O O . GLY C 1 342 ? 71.435 39.574 23.646 1.00 14.49 339 GLY C O 1
ATOM 10485 N N . PHE C 1 343 ? 71.429 38.570 21.635 1.00 14.62 340 PHE C N 1
ATOM 10486 C CA . PHE C 1 343 ? 69.994 38.830 21.438 1.00 15.19 340 PHE C CA 1
ATOM 10487 C C . PHE C 1 343 ? 69.120 38.141 22.466 1.00 15.15 340 PHE C C 1
ATOM 10488 O O . PHE C 1 343 ? 68.119 38.729 22.900 1.00 15.21 340 PHE C O 1
ATOM 10496 N N . THR C 1 344 ? 69.477 36.910 22.861 1.00 15.05 341 THR C N 1
ATOM 10497 C CA A THR C 1 344 ? 68.731 36.202 23.896 0.50 14.22 341 THR C CA 1
ATOM 10498 C CA B THR C 1 344 ? 68.707 36.233 23.910 0.50 15.27 341 THR C CA 1
ATOM 10499 C C . THR C 1 344 ? 68.819 36.953 25.241 1.00 14.88 341 THR C C 1
ATOM 10500 O O . THR C 1 344 ? 67.816 37.102 25.965 1.00 15.55 341 THR C O 1
ATOM 10507 N N . GLN C 1 345 ? 70.010 37.435 25.568 1.00 15.12 342 GLN C N 1
ATOM 10508 C CA . GLN C 1 345 ? 70.147 38.239 26.782 1.00 15.47 342 GLN C CA 1
ATOM 10509 C C . GLN C 1 345 ? 69.319 39.530 26.749 1.00 15.96 342 GLN C C 1
ATOM 10510 O O . GLN C 1 345 ? 68.653 39.870 27.747 1.00 16.76 342 GLN C O 1
ATOM 10516 N N . VAL C 1 346 ? 69.345 40.239 25.619 1.00 15.56 343 VAL C N 1
ATOM 10517 C CA . VAL C 1 346 ? 68.552 41.469 25.459 1.00 14.88 343 VAL C CA 1
ATOM 10518 C C . VAL C 1 346 ? 67.068 41.202 25.715 1.00 15.39 343 VAL C C 1
ATOM 10519 O O . VAL C 1 346 ? 66.437 41.892 26.510 1.00 14.59 343 VAL C O 1
ATOM 10523 N N . LEU C 1 347 ? 66.507 40.205 25.021 1.00 15.10 344 LEU C N 1
ATOM 10524 C CA . LEU C 1 347 ? 65.058 39.917 25.095 1.00 15.48 344 LEU C CA 1
ATOM 10525 C C . LEU C 1 347 ? 64.612 39.310 26.428 1.00 15.97 344 LEU C C 1
ATOM 10526 O O . LEU C 1 347 ? 63.497 39.580 26.908 1.00 16.56 344 LEU C O 1
ATOM 10531 N N . VAL C 1 348 ? 65.454 38.469 27.025 1.00 15.17 345 VAL C N 1
ATOM 10532 C CA . VAL C 1 348 ? 65.136 37.941 28.344 1.00 15.80 345 VAL C CA 1
ATOM 10533 C C . VAL C 1 348 ? 65.228 39.043 29.409 1.00 16.05 345 VAL C C 1
ATOM 10534 O O . VAL C 1 348 ? 64.287 39.262 30.201 1.00 16.13 345 VAL C O 1
ATOM 10538 N N . ASN C 1 349 ? 66.329 39.773 29.415 1.00 16.77 346 ASN C N 1
ATOM 10539 C CA . ASN C 1 349 ? 66.444 40.906 30.340 1.00 17.37 346 ASN C CA 1
ATOM 10540 C C . ASN C 1 349 ? 65.289 41.894 30.196 1.00 17.65 346 ASN C C 1
ATOM 10541 O O . ASN C 1 349 ? 64.750 42.380 31.205 1.00 17.62 346 ASN C O 1
ATOM 10546 N N . ALA C 1 350 ? 64.935 42.238 28.945 1.00 17.73 347 ALA C N 1
ATOM 10547 C CA . ALA C 1 350 ? 63.960 43.314 28.700 1.00 17.46 347 ALA C CA 1
ATOM 10548 C C . ALA C 1 350 ? 62.597 42.918 29.223 1.00 17.92 347 ALA C C 1
ATOM 10549 O O . ALA C 1 350 ? 61.879 43.733 29.819 1.00 17.36 347 ALA C O 1
ATOM 10551 N N . THR C 1 351 ? 62.233 41.649 29.002 1.00 16.98 348 THR C N 1
ATOM 10552 C CA . THR C 1 351 ? 60.896 41.197 29.401 1.00 17.44 348 THR C CA 1
ATOM 10553 C C . THR C 1 351 ? 60.862 41.050 30.918 1.00 17.32 348 THR C C 1
ATOM 10554 O O . THR C 1 351 ? 59.972 41.604 31.595 1.00 17.54 348 THR C O 1
ATOM 10558 N N . LEU C 1 352 ? 61.883 40.384 31.460 1.00 16.69 349 LEU C N 1
ATOM 10559 C CA . LEU C 1 352 ? 61.975 40.149 32.895 1.00 16.98 349 LEU C CA 1
ATOM 10560 C C . LEU C 1 352 ? 62.008 41.464 33.659 1.00 18.07 349 LEU C C 1
ATOM 10561 O O . LEU C 1 352 ? 61.302 41.643 34.663 1.00 18.27 349 LEU C O 1
ATOM 10566 N N . SER C 1 353 ? 62.809 42.406 33.175 1.00 18.37 350 SER C N 1
ATOM 10567 C CA A SER C 1 353 ? 62.938 43.652 33.906 0.50 19.21 350 SER C CA 1
ATOM 10568 C CA B SER C 1 353 ? 62.971 43.723 33.800 0.50 19.53 350 SER C CA 1
ATOM 10569 C C . SER C 1 353 ? 61.634 44.437 33.939 1.00 20.07 350 SER C C 1
ATOM 10570 O O . SER C 1 353 ? 61.328 45.060 34.958 1.00 19.61 350 SER C O 1
ATOM 10575 N N . ARG C 1 354 ? 60.855 44.380 32.863 1.00 19.56 351 ARG C N 1
ATOM 10576 C CA . ARG C 1 354 ? 59.560 45.046 32.821 1.00 20.87 351 ARG C CA 1
ATOM 10577 C C . ARG C 1 354 ? 58.540 44.312 33.687 1.00 20.75 351 ARG C C 1
ATOM 10578 O O . ARG C 1 354 ? 57.693 44.942 34.317 1.00 21.28 351 ARG C O 1
ATOM 10586 N N . TRP C 1 355 ? 58.606 42.984 33.721 1.00 19.53 352 TRP C N 1
ATOM 10587 C CA . TRP C 1 355 ? 57.768 42.267 34.685 1.00 19.51 352 TRP C CA 1
ATOM 10588 C C . TRP C 1 355 ? 58.137 42.687 36.116 1.00 19.13 352 TRP C C 1
ATOM 10589 O O . TRP C 1 355 ? 57.262 42.835 36.967 1.00 19.10 352 TRP C O 1
ATOM 10600 N N . GLY C 1 356 ? 59.427 42.912 36.360 1.00 18.08 353 GLY C N 1
ATOM 10601 C CA . GLY C 1 356 ? 59.913 43.118 37.705 1.00 18.07 353 GLY C CA 1
ATOM 10602 C C . GLY C 1 356 ? 59.967 41.770 38.430 1.00 18.29 353 GLY C C 1
ATOM 10603 O O . GLY C 1 356 ? 59.474 40.733 37.925 1.00 18.26 353 GLY C O 1
ATOM 10604 N N . GLN C 1 357 ? 60.540 41.774 39.619 1.00 18.33 354 GLN C N 1
ATOM 10605 C CA . GLN C 1 357 ? 60.633 40.542 40.436 1.00 18.43 354 GLN C CA 1
ATOM 10606 C C . GLN C 1 357 ? 59.221 40.052 40.767 1.00 18.84 354 GLN C C 1
ATOM 10607 O O . GLN C 1 357 ? 58.970 38.852 40.824 1.00 17.73 354 GLN C O 1
ATOM 10613 N N . LYS C 1 358 ? 58.311 40.997 40.980 1.00 19.47 355 LYS C N 1
ATOM 10614 C CA . LYS C 1 358 ? 56.930 40.677 41.358 1.00 20.33 355 LYS C CA 1
ATOM 10615 C C . LYS C 1 358 ? 56.141 40.088 40.207 1.00 18.59 355 LYS C C 1
ATOM 10616 O O . LYS C 1 358 ? 55.382 39.129 40.387 1.00 19.40 355 LYS C O 1
ATOM 10622 N N . GLY C 1 359 ? 56.305 40.679 39.029 1.00 17.62 356 GLY C N 1
ATOM 10623 C CA . GLY C 1 359 ? 55.638 40.163 37.831 1.00 17.44 356 GLY C CA 1
ATOM 10624 C C . GLY C 1 359 ? 56.178 38.790 37.537 1.00 16.67 356 GLY C C 1
ATOM 10625 O O . GLY C 1 359 ? 55.458 37.903 37.063 1.00 17.20 356 GLY C O 1
ATOM 10626 N N . TYR C 1 360 ? 57.477 38.603 37.766 1.00 15.91 357 TYR C N 1
ATOM 10627 C CA . TYR C 1 360 ? 58.073 37.264 37.530 1.00 15.62 357 TYR C CA 1
ATOM 10628 C C . TYR C 1 360 ? 57.481 36.228 38.484 1.00 16.14 357 TYR C C 1
ATOM 10629 O O . TYR C 1 360 ? 57.235 35.082 38.097 1.00 16.41 357 TYR C O 1
ATOM 10638 N N . LEU C 1 361 ? 57.231 36.609 39.729 1.00 16.74 358 LEU C N 1
ATOM 10639 C CA . LEU C 1 361 ? 56.486 35.695 40.607 1.00 16.94 358 LEU C CA 1
ATOM 10640 C C . LEU C 1 361 ? 55.070 35.386 40.091 1.00 16.95 358 LEU C C 1
ATOM 10641 O O . LEU C 1 361 ? 54.631 34.240 40.192 1.00 17.28 358 LEU C O 1
ATOM 10646 N N . ASP C 1 362 ? 54.361 36.385 39.545 1.00 17.28 359 ASP C N 1
ATOM 10647 C CA . ASP C 1 362 ? 53.044 36.126 38.947 1.00 17.18 359 ASP C CA 1
ATOM 10648 C C . ASP C 1 362 ? 53.205 35.096 37.822 1.00 17.19 359 ASP C C 1
ATOM 10649 O O . ASP C 1 362 ? 52.361 34.215 37.665 1.00 17.03 359 ASP C O 1
ATOM 10654 N N . TRP C 1 363 ? 54.283 35.216 37.046 1.00 16.19 360 TRP C N 1
ATOM 10655 C CA . TRP C 1 363 ? 54.535 34.273 35.926 1.00 16.01 360 TRP C CA 1
ATOM 10656 C C . TRP C 1 363 ? 54.725 32.840 36.466 1.00 16.26 360 TRP C C 1
ATOM 10657 O O . TRP C 1 363 ? 54.098 31.872 35.987 1.00 17.36 360 TRP C O 1
ATOM 10668 N N . LEU C 1 364 ? 55.587 32.710 37.465 1.00 15.97 361 LEU C N 1
ATOM 10669 C CA . LEU C 1 364 ? 55.913 31.399 38.050 1.00 15.34 361 LEU C CA 1
ATOM 10670 C C . LEU C 1 364 ? 54.696 30.787 38.743 1.00 16.06 361 LEU C C 1
ATOM 10671 O O . LEU C 1 364 ? 54.480 29.549 38.697 1.00 15.42 361 LEU C O 1
ATOM 10676 N N . LEU C 1 365 ? 53.884 31.639 39.376 1.00 16.74 362 LEU C N 1
ATOM 10677 C CA . LEU C 1 365 ? 52.578 31.174 39.884 1.00 18.38 362 LEU C CA 1
ATOM 10678 C C . LEU C 1 365 ? 51.677 30.625 38.802 1.00 18.34 362 LEU C C 1
ATOM 10679 O O . LEU C 1 365 ? 51.040 29.592 38.990 1.00 18.15 362 LEU C O 1
ATOM 10684 N N . GLY C 1 366 ? 51.662 31.298 37.652 1.00 18.55 363 GLY C N 1
ATOM 10685 C CA . GLY C 1 366 ? 50.900 30.842 36.489 1.00 18.47 363 GLY C CA 1
ATOM 10686 C C . GLY C 1 366 ? 51.465 29.541 35.930 1.00 18.96 363 GLY C C 1
ATOM 10687 O O . GLY C 1 366 ? 50.710 28.643 35.509 1.00 18.89 363 GLY C O 1
ATOM 10688 N N . LEU C 1 367 ? 52.793 29.423 35.936 1.00 18.17 364 LEU C N 1
ATOM 10689 C CA . LEU C 1 367 ? 53.424 28.203 35.514 1.00 17.97 364 LEU C CA 1
ATOM 10690 C C . LEU C 1 367 ? 52.982 27.033 36.416 1.00 18.25 364 LEU C C 1
ATOM 10691 O O . LEU C 1 367 ? 52.610 25.974 35.915 1.00 18.42 364 LEU C O 1
ATOM 10696 N N . ARG C 1 368 ? 53.038 27.216 37.730 1.00 17.23 365 ARG C N 1
ATOM 10697 C CA . ARG C 1 368 ? 52.597 26.173 38.658 1.00 18.95 365 ARG C CA 1
ATOM 10698 C C . ARG C 1 368 ? 51.134 25.751 38.388 1.00 19.39 365 ARG C C 1
ATOM 10699 O O . ARG C 1 368 ? 50.789 24.564 38.385 1.00 19.92 365 ARG C O 1
ATOM 10707 N N . HIS C 1 369 ? 50.274 26.729 38.150 1.00 19.52 366 HIS C N 1
ATOM 10708 C CA . HIS C 1 369 ? 48.870 26.425 37.899 1.00 20.68 366 HIS C CA 1
ATOM 10709 C C . HIS C 1 369 ? 48.695 25.528 36.691 1.00 20.15 366 HIS C C 1
ATOM 10710 O O . HIS C 1 369 ? 47.945 24.552 36.746 1.00 20.48 366 HIS C O 1
ATOM 10717 N N . GLU C 1 370 ? 49.355 25.876 35.589 1.00 18.91 367 GLU C N 1
ATOM 10718 C CA . GLU C 1 370 ? 49.207 25.113 34.364 1.00 19.28 367 GLU C CA 1
ATOM 10719 C C . GLU C 1 370 ? 49.693 23.655 34.572 1.00 19.54 367 GLU C C 1
ATOM 10720 O O . GLU C 1 370 ? 49.035 22.719 34.133 1.00 19.98 367 GLU C O 1
ATOM 10726 N N . TYR C 1 371 ? 50.834 23.479 35.229 1.00 17.50 368 TYR C N 1
ATOM 10727 C CA . TYR C 1 371 ? 51.374 22.128 35.423 1.00 18.68 368 TYR C CA 1
ATOM 10728 C C . TYR C 1 371 ? 50.510 21.299 36.389 1.00 18.73 368 TYR C C 1
ATOM 10729 O O . TYR C 1 371 ? 50.324 20.093 36.185 1.00 18.04 368 TYR C O 1
ATOM 10738 N N . THR C 1 372 ? 49.948 21.978 37.392 1.00 19.19 369 THR C N 1
ATOM 10739 C CA . THR C 1 372 ? 48.980 21.351 38.306 1.00 19.82 369 THR C CA 1
ATOM 10740 C C . THR C 1 372 ? 47.797 20.711 37.530 1.00 20.15 369 THR C C 1
ATOM 10741 O O . THR C 1 372 ? 47.442 19.537 37.780 1.00 19.69 369 THR C O 1
ATOM 10745 N N . LEU C 1 373 ? 47.225 21.451 36.576 1.00 19.28 370 LEU C N 1
ATOM 10746 C CA . LEU C 1 373 ? 46.088 20.935 35.811 1.00 20.69 370 LEU C CA 1
ATOM 10747 C C . LEU C 1 373 ? 46.496 19.667 35.037 1.00 20.19 370 LEU C C 1
ATOM 10748 O O . LEU C 1 373 ? 45.775 18.661 35.020 1.00 20.53 370 LEU C O 1
ATOM 10753 N N . LYS C 1 374 ? 47.664 19.730 34.415 1.00 18.73 371 LYS C N 1
ATOM 10754 C CA . LYS C 1 374 ? 48.183 18.625 33.630 1.00 18.87 371 LYS C CA 1
ATOM 10755 C C . LYS C 1 374 ? 48.501 17.405 34.491 1.00 18.42 371 LYS C C 1
ATOM 10756 O O . LYS C 1 374 ? 48.178 16.276 34.110 1.00 19.30 371 LYS C O 1
ATOM 10762 N N . ARG C 1 375 ? 49.141 17.623 35.630 1.00 17.53 372 ARG C N 1
ATOM 10763 C CA . ARG C 1 375 ? 49.423 16.528 36.567 1.00 19.26 372 ARG C CA 1
ATOM 10764 C C . ARG C 1 375 ? 48.122 15.840 37.042 1.00 19.94 372 ARG C C 1
ATOM 10765 O O . ARG C 1 375 ? 47.994 14.609 36.975 1.00 19.73 372 ARG C O 1
ATOM 10773 N N . ASP C 1 376 ? 47.176 16.637 37.525 1.00 19.11 373 ASP C N 1
ATOM 10774 C CA . ASP C 1 376 ? 45.857 16.105 37.899 1.00 20.84 373 ASP C CA 1
ATOM 10775 C C . ASP C 1 376 ? 45.242 15.255 36.761 1.00 21.30 373 ASP C C 1
ATOM 10776 O O . ASP C 1 376 ? 44.742 14.154 36.989 1.00 20.91 373 ASP C O 1
ATOM 10781 N N . CYS C 1 377 ? 45.281 15.795 35.543 1.00 21.33 374 CYS C N 1
ATOM 10782 C CA . CYS C 1 377 ? 44.732 15.120 34.376 1.00 22.88 374 CYS C CA 1
ATOM 10783 C C . CYS C 1 377 ? 45.384 13.746 34.153 1.00 22.12 374 CYS C C 1
ATOM 10784 O O . CYS C 1 377 ? 44.675 12.757 34.004 1.00 22.04 374 CYS C O 1
ATOM 10787 N N . ALA C 1 378 ? 46.715 13.696 34.118 1.00 20.97 375 ALA C N 1
ATOM 10788 C CA . ALA C 1 378 ? 47.447 12.452 33.913 1.00 20.98 375 ALA C CA 1
ATOM 10789 C C . ALA C 1 378 ? 47.191 11.428 35.027 1.00 21.95 375 ALA C C 1
ATOM 10790 O O . ALA C 1 378 ? 46.970 10.259 34.743 1.00 21.68 375 ALA C O 1
ATOM 10792 N N . ILE C 1 379 ? 47.245 11.883 36.280 1.00 21.42 376 ILE C N 1
ATOM 10793 C CA . ILE C 1 379 ? 47.061 10.994 37.419 1.00 22.39 376 ILE C CA 1
ATOM 10794 C C . ILE C 1 379 ? 45.625 10.467 37.488 1.00 23.21 376 ILE C C 1
ATOM 10795 O O . ILE C 1 379 ? 45.419 9.266 37.696 1.00 24.14 376 ILE C O 1
ATOM 10800 N N . ASP C 1 380 ? 44.647 11.343 37.264 1.00 22.83 377 ASP C N 1
ATOM 10801 C CA . ASP C 1 380 ? 43.263 10.890 37.124 1.00 24.26 377 ASP C CA 1
ATOM 10802 C C . ASP C 1 380 ? 43.114 9.763 36.076 1.00 25.50 377 ASP C C 1
ATOM 10803 O O . ASP C 1 380 ? 42.406 8.760 36.318 1.00 25.63 377 ASP C O 1
ATOM 10808 N N . ALA C 1 381 ? 43.744 9.955 34.912 1.00 25.18 378 ALA C N 1
ATOM 10809 C CA . ALA C 1 381 ? 43.718 8.942 33.840 1.00 26.46 378 ALA C CA 1
ATOM 10810 C C . ALA C 1 381 ? 44.346 7.623 34.294 1.00 26.78 378 ALA C C 1
ATOM 10811 O O . ALA C 1 381 ? 43.813 6.553 34.000 1.00 27.91 378 ALA C O 1
ATOM 10813 N N . LEU C 1 382 ? 45.470 7.690 35.013 1.00 26.27 379 LEU C N 1
ATOM 10814 C CA . LEU C 1 382 ? 46.094 6.466 35.519 1.00 26.61 379 LEU C CA 1
ATOM 10815 C C . LEU C 1 382 ? 45.158 5.664 36.457 1.00 27.99 379 LEU C C 1
ATOM 10816 O O . LEU C 1 382 ? 45.010 4.433 36.295 1.00 27.03 379 LEU C O 1
ATOM 10821 N N . TYR C 1 383 ? 44.532 6.351 37.418 1.00 27.66 380 TYR C N 1
ATOM 10822 C CA . TYR C 1 383 ? 43.579 5.684 38.308 1.00 29.62 380 TYR C CA 1
ATOM 10823 C C . TYR C 1 383 ? 42.394 5.124 37.547 1.00 31.03 380 TYR C C 1
ATOM 10824 O O . TYR C 1 383 ? 41.825 4.112 37.946 1.00 31.82 380 TYR C O 1
ATOM 10833 N N . LYS C 1 384 ? 42.010 5.786 36.461 1.00 31.51 381 LYS C N 1
ATOM 10834 C CA . LYS C 1 384 ? 40.848 5.357 35.714 1.00 33.23 381 LYS C CA 1
ATOM 10835 C C . LYS C 1 384 ? 41.128 4.142 34.817 1.00 34.10 381 LYS C C 1
ATOM 10836 O O . LYS C 1 384 ? 40.243 3.287 34.646 1.00 33.33 381 LYS C O 1
ATOM 10842 N N . TYR C 1 385 ? 42.340 4.071 34.246 1.00 33.58 382 TYR C N 1
ATOM 10843 C CA . TYR C 1 385 ? 42.602 3.110 33.170 1.00 34.59 382 TYR C CA 1
ATOM 10844 C C . TYR C 1 385 ? 43.674 2.055 33.411 1.00 34.65 382 TYR C C 1
ATOM 10845 O O . TYR C 1 385 ? 43.724 1.072 32.672 1.00 35.14 382 TYR C O 1
ATOM 10854 N N . LEU C 1 386 ? 44.539 2.255 34.402 1.00 34.24 383 LEU C N 1
ATOM 10855 C CA . LEU C 1 386 ? 45.460 1.204 34.812 1.00 35.36 383 LEU C CA 1
ATOM 10856 C C . LEU C 1 386 ? 44.698 0.179 35.653 1.00 36.88 383 LEU C C 1
ATOM 10857 O O . LEU C 1 386 ? 43.733 0.548 36.324 1.00 37.16 383 LEU C O 1
ATOM 10862 N N . PRO C 1 387 ? 45.117 -1.109 35.617 1.00 37.94 384 PRO C N 1
ATOM 10863 C CA . PRO C 1 387 ? 44.623 -2.060 36.625 1.00 39.16 384 PRO C CA 1
ATOM 10864 C C . PRO C 1 387 ? 44.916 -1.533 38.029 1.00 39.84 384 PRO C C 1
ATOM 10865 O O . PRO C 1 387 ? 46.023 -1.055 38.294 1.00 38.82 384 PRO C O 1
ATOM 10869 N N . GLN C 1 388 ? 43.926 -1.601 38.913 1.00 41.87 385 GLN C N 1
ATOM 10870 C CA . GLN C 1 388 ? 44.114 -1.165 40.298 1.00 43.65 385 GLN C CA 1
ATOM 10871 C C . GLN C 1 388 ? 44.556 -2.349 41.173 1.00 45.05 385 GLN C C 1
ATOM 10872 O O . GLN C 1 388 ? 43.719 -3.073 41.730 1.00 46.71 385 GLN C O 1
ATOM 10878 N N . SER C 1 389 ? 45.878 -2.521 41.260 1.00 45.35 386 SER C N 1
ATOM 10879 C CA A SER C 1 389 ? 46.509 -3.627 41.987 0.50 46.17 386 SER C CA 1
ATOM 10880 C CA B SER C 1 389 ? 46.517 -3.632 41.965 0.50 46.10 386 SER C CA 1
ATOM 10881 C C . SER C 1 389 ? 47.819 -3.171 42.627 1.00 45.91 386 SER C C 1
ATOM 10882 O O . SER C 1 389 ? 48.385 -2.139 42.247 1.00 45.29 386 SER C O 1
ATOM 10887 N N . ASP C 1 390 ? 48.302 -3.939 43.606 1.00 46.39 387 ASP C N 1
ATOM 10888 C CA . ASP C 1 390 ? 49.611 -3.650 44.232 1.00 45.87 387 ASP C CA 1
ATOM 10889 C C . ASP C 1 390 ? 50.801 -3.832 43.269 1.00 44.59 387 ASP C C 1
ATOM 10890 O O . ASP C 1 390 ? 51.907 -3.366 43.567 1.00 44.60 387 ASP C O 1
ATOM 10895 N N . ALA C 1 391 ? 50.569 -4.507 42.137 1.00 43.07 388 ALA C N 1
ATOM 10896 C CA . ALA C 1 391 ? 51.559 -4.637 41.056 1.00 41.32 388 ALA C CA 1
ATOM 10897 C C . ALA C 1 391 ? 51.759 -3.358 40.198 1.00 39.60 388 ALA C C 1
ATOM 10898 O O . ALA C 1 391 ? 52.742 -3.252 39.468 1.00 38.15 388 ALA C O 1
ATOM 10900 N N . PHE C 1 392 ? 50.822 -2.415 40.286 1.00 38.45 389 PHE C N 1
ATOM 10901 C CA . PHE C 1 392 ? 50.833 -1.202 39.467 1.00 37.51 389 PHE C CA 1
ATOM 10902 C C . PHE C 1 392 ? 50.768 0.003 40.391 1.00 37.22 389 PHE C C 1
ATOM 10903 O O . PHE C 1 392 ? 49.692 0.459 40.742 1.00 38.42 389 PHE C O 1
ATOM 10911 N N . VAL C 1 393 ? 51.923 0.489 40.818 1.00 36.58 390 VAL C N 1
ATOM 10912 C CA . VAL C 1 393 ? 51.987 1.573 41.796 1.00 36.16 390 VAL C CA 1
ATOM 10913 C C . VAL C 1 393 ? 51.947 2.935 41.091 1.00 35.32 390 VAL C C 1
ATOM 10914 O O . VAL C 1 393 ? 52.692 3.178 40.146 1.00 35.14 390 VAL C O 1
ATOM 10918 N N . ILE C 1 394 ? 51.040 3.797 41.548 1.00 34.87 391 ILE C N 1
ATOM 10919 C CA . ILE C 1 394 ? 50.899 5.175 41.044 1.00 33.73 391 ILE C CA 1
ATOM 10920 C C . ILE C 1 394 ? 51.424 6.141 42.109 1.00 32.76 391 ILE C C 1
ATOM 10921 O O . ILE C 1 394 ? 50.894 6.178 43.221 1.00 32.42 391 ILE C O 1
ATOM 10926 N N . ASN C 1 395 ? 52.484 6.883 41.784 1.00 31.48 392 ASN C N 1
ATOM 10927 C CA . ASN C 1 395 ? 52.995 7.926 42.685 1.00 31.14 392 ASN C CA 1
ATOM 10928 C C . ASN C 1 395 ? 52.835 9.295 42.031 1.00 29.28 392 ASN C C 1
ATOM 10929 O O . ASN C 1 395 ? 53.679 9.703 41.224 1.00 28.27 392 ASN C O 1
ATOM 10934 N N . PRO C 1 396 ? 51.763 10.020 42.393 1.00 27.99 393 PRO C N 1
ATOM 10935 C CA . PRO C 1 396 ? 51.503 11.349 41.831 1.00 26.04 393 PRO C CA 1
ATOM 10936 C C . PRO C 1 396 ? 52.656 12.310 42.163 1.00 24.67 393 PRO C C 1
ATOM 10937 O O . PRO C 1 396 ? 52.969 12.518 43.330 1.00 24.94 393 PRO C O 1
ATOM 10941 N N . PRO C 1 397 ? 53.302 12.884 41.143 1.00 22.86 394 PRO C N 1
ATOM 10942 C CA . PRO C 1 397 ? 54.428 13.760 41.465 1.00 22.10 394 PRO C CA 1
ATOM 10943 C C . PRO C 1 397 ? 53.988 15.067 42.140 1.00 22.06 394 PRO C C 1
ATOM 10944 O O . PRO C 1 397 ? 52.896 15.605 41.835 1.00 20.55 394 PRO C O 1
ATOM 10948 N N . ILE C 1 398 ? 54.813 15.569 43.046 1.00 20.96 395 ILE C N 1
ATOM 10949 C CA . ILE C 1 398 ? 54.504 16.888 43.598 1.00 22.81 395 ILE C CA 1
ATOM 10950 C C . ILE C 1 398 ? 55.186 17.999 42.817 1.00 21.35 395 ILE C C 1
ATOM 10951 O O . ILE C 1 398 ? 54.941 19.165 43.099 1.00 21.40 395 ILE C O 1
ATOM 10956 N N . ALA C 1 399 ? 56.070 17.643 41.879 1.00 19.54 396 ALA C N 1
ATOM 10957 C CA . ALA C 1 399 ? 56.774 18.650 41.077 1.00 19.64 396 ALA C CA 1
ATOM 10958 C C . ALA C 1 399 ? 57.183 18.080 39.725 1.00 19.62 396 ALA C C 1
ATOM 10959 O O . ALA C 1 399 ? 57.430 16.862 39.606 1.00 18.95 396 ALA C O 1
ATOM 10961 N N . GLY C 1 400 ? 57.276 18.953 38.716 1.00 18.12 397 GLY C N 1
ATOM 10962 C CA . GLY C 1 400 ? 57.901 18.555 37.466 1.00 17.87 397 GLY C CA 1
ATOM 10963 C C . GLY C 1 400 ? 56.919 18.156 36.383 1.00 19.13 397 GLY C C 1
ATOM 10964 O O . GLY C 1 400 ? 55.702 18.354 36.533 1.00 19.72 397 GLY C O 1
ATOM 10965 N N . MET C 1 401 ? 57.437 17.576 35.295 1.00 19.10 398 MET C N 1
ATOM 10966 C CA . MET C 1 401 ? 56.601 17.255 34.132 1.00 20.33 398 MET C CA 1
ATOM 10967 C C . MET C 1 401 ? 56.482 15.749 33.828 1.00 20.66 398 MET C C 1
ATOM 10968 O O . MET C 1 401 ? 55.825 15.371 32.853 1.00 20.29 398 MET C O 1
ATOM 10973 N N . PHE C 1 402 ? 57.083 14.914 34.673 1.00 20.63 399 PHE C N 1
ATOM 10974 C CA . PHE C 1 402 ? 57.137 13.466 34.432 1.00 21.25 399 PHE C CA 1
ATOM 10975 C C . PHE C 1 402 ? 56.328 12.716 35.450 1.00 21.81 399 PHE C C 1
ATOM 10976 O O . PHE C 1 402 ? 56.175 13.160 36.582 1.00 21.46 399 PHE C O 1
ATOM 10984 N N . PHE C 1 403 ? 55.788 11.587 35.025 1.00 22.50 400 PHE C N 1
ATOM 10985 C CA . PHE C 1 403 ? 55.173 10.631 35.938 1.00 23.24 400 PHE C CA 1
ATOM 10986 C C . PHE C 1 403 ? 55.656 9.247 35.468 1.00 23.92 400 PHE C C 1
ATOM 10987 O O . PHE C 1 403 ? 56.132 9.102 34.324 1.00 22.90 400 PHE C O 1
ATOM 10995 N N . THR C 1 404 ? 55.540 8.241 36.332 1.00 24.15 401 THR C N 1
ATOM 10996 C CA . THR C 1 404 ? 55.958 6.900 35.950 1.00 25.14 401 THR C CA 1
ATOM 10997 C C . THR C 1 404 ? 54.811 5.912 36.156 1.00 26.41 401 THR C C 1
ATOM 10998 O O . THR C 1 404 ? 53.991 6.057 37.087 1.00 25.41 401 THR C O 1
ATOM 11002 N N . VAL C 1 405 ? 54.741 4.935 35.257 1.00 26.55 402 VAL C N 1
ATOM 11003 C CA . VAL C 1 405 ? 53.853 3.801 35.434 1.00 27.71 402 VAL C CA 1
ATOM 11004 C C . VAL C 1 405 ? 54.747 2.646 35.902 1.00 28.35 402 VAL C C 1
ATOM 11005 O O . VAL C 1 405 ? 55.611 2.176 35.155 1.00 27.85 402 VAL C O 1
ATOM 11009 N N . ASN C 1 406 ? 54.589 2.245 37.156 1.00 28.49 403 ASN C N 1
ATOM 11010 C CA . ASN C 1 406 ? 55.459 1.233 37.755 1.00 29.87 403 ASN C CA 1
ATOM 11011 C C . ASN C 1 406 ? 54.800 -0.135 37.669 1.00 30.51 403 ASN C C 1
ATOM 11012 O O . ASN C 1 406 ? 53.631 -0.271 38.032 1.00 30.61 403 ASN C O 1
ATOM 11017 N N . ILE C 1 407 ? 55.527 -1.126 37.143 1.00 30.42 404 ILE C N 1
ATOM 11018 C CA . ILE C 1 407 ? 54.957 -2.447 36.891 1.00 31.04 404 ILE C CA 1
ATOM 11019 C C . ILE C 1 407 ? 55.778 -3.524 37.618 1.00 31.20 404 ILE C C 1
ATOM 11020 O O . ILE C 1 407 ? 56.998 -3.589 37.452 1.00 30.83 404 ILE C O 1
ATOM 11025 N N . ASP C 1 408 ? 55.118 -4.343 38.441 1.00 31.79 405 ASP C N 1
ATOM 11026 C CA . ASP C 1 408 ? 55.783 -5.513 39.046 1.00 32.55 405 ASP C CA 1
ATOM 11027 C C . ASP C 1 408 ? 55.759 -6.637 38.014 1.00 32.89 405 ASP C C 1
ATOM 11028 O O . ASP C 1 408 ? 54.747 -7.339 37.833 1.00 32.69 405 ASP C O 1
ATOM 11033 N N . ALA C 1 409 ? 56.886 -6.771 37.320 1.00 33.63 406 ALA C N 1
ATOM 11034 C CA . ALA C 1 409 ? 57.080 -7.811 36.318 1.00 35.07 406 ALA C CA 1
ATOM 11035 C C . ALA C 1 409 ? 56.784 -9.212 36.867 1.00 37.06 406 ALA C C 1
ATOM 11036 O O . ALA C 1 409 ? 56.259 -10.053 36.131 1.00 37.43 406 ALA C O 1
ATOM 11038 N N . SER C 1 410 ? 57.069 -9.433 38.162 1.00 38.28 407 SER C N 1
ATOM 11039 C CA . SER C 1 410 ? 56.807 -10.725 38.867 1.00 40.25 407 SER C CA 1
ATOM 11040 C C . SER C 1 410 ? 55.381 -11.234 38.708 1.00 40.86 407 SER C C 1
ATOM 11041 O O . SER C 1 410 ? 55.159 -12.439 38.705 1.00 40.72 407 SER C O 1
ATOM 11044 N N . VAL C 1 411 ? 54.422 -10.306 38.603 1.00 40.42 408 VAL C N 1
ATOM 11045 C CA . VAL C 1 411 ? 52.999 -10.665 38.584 1.00 41.55 408 VAL C CA 1
ATOM 11046 C C . VAL C 1 411 ? 52.498 -11.012 37.174 1.00 41.76 408 VAL C C 1
ATOM 11047 O O . VAL C 1 411 ? 51.354 -11.442 37.008 1.00 41.61 408 VAL C O 1
ATOM 11051 N N . HIS C 1 412 ? 53.345 -10.828 36.163 1.00 41.21 409 HIS C N 1
ATOM 11052 C CA . HIS C 1 412 ? 52.964 -11.202 34.810 1.00 42.86 409 HIS C CA 1
ATOM 11053 C C . HIS C 1 412 ? 52.914 -12.735 34.747 1.00 44.67 409 HIS C C 1
ATOM 11054 O O . HIS C 1 412 ? 53.882 -13.380 35.136 1.00 44.71 409 HIS C O 1
ATOM 11061 N N . PRO C 1 413 ? 51.783 -13.310 34.277 1.00 46.34 410 PRO C N 1
ATOM 11062 C CA . PRO C 1 413 ? 51.574 -14.774 34.225 1.00 48.48 410 PRO C CA 1
ATOM 11063 C C . PRO C 1 413 ? 52.668 -15.559 33.485 1.00 49.53 410 PRO C C 1
ATOM 11064 O O . PRO C 1 413 ? 52.752 -16.779 33.619 1.00 50.80 410 PRO C O 1
ATOM 11068 N N . GLU C 1 414 ? 53.506 -14.861 32.724 1.00 49.23 411 GLU C N 1
ATOM 11069 C CA . GLU C 1 414 ? 54.566 -15.509 31.969 1.00 50.06 411 GLU C CA 1
ATOM 11070 C C . GLU C 1 414 ? 55.958 -15.032 32.377 1.00 48.89 411 GLU C C 1
ATOM 11071 O O . GLU C 1 414 ? 56.952 -15.354 31.712 1.00 48.18 411 GLU C O 1
ATOM 11077 N N . PHE C 1 415 ? 56.036 -14.305 33.495 1.00 47.89 412 PHE C N 1
ATOM 11078 C CA . PHE C 1 415 ? 57.338 -13.839 33.980 1.00 47.71 412 PHE C CA 1
ATOM 11079 C C . PHE C 1 415 ? 58.386 -14.955 33.976 1.00 48.92 412 PHE C C 1
ATOM 11080 O O . PHE C 1 415 ? 59.494 -14.769 33.455 1.00 48.67 412 PHE C O 1
ATOM 11088 N N . LYS C 1 416 ? 58.013 -16.103 34.545 1.00 50.31 413 LYS C N 1
ATOM 11089 C CA . LYS C 1 416 ? 58.890 -17.266 34.650 1.00 51.88 413 LYS C CA 1
ATOM 11090 C C . LYS C 1 416 ? 58.824 -18.120 33.383 1.00 52.99 413 LYS C C 1
ATOM 11091 O O . LYS C 1 416 ? 59.826 -18.721 33.009 1.00 54.02 413 LYS C O 1
ATOM 11093 N N . THR C 1 417 ? 57.657 -18.152 32.731 1.00 53.56 414 THR C N 1
ATOM 11094 C CA . THR C 1 417 ? 57.412 -18.951 31.512 1.00 54.69 414 THR C CA 1
ATOM 11095 C C . THR C 1 417 ? 58.074 -18.401 30.224 1.00 54.32 414 THR C C 1
ATOM 11096 O O . THR C 1 417 ? 58.904 -19.070 29.630 1.00 55.72 414 THR C O 1
ATOM 11098 N N . LYS C 1 418 ? 57.707 -17.198 29.789 1.00 53.54 415 LYS C N 1
ATOM 11099 C CA . LYS C 1 418 ? 58.273 -16.620 28.553 1.00 52.74 415 LYS C CA 1
ATOM 11100 C C . LYS C 1 418 ? 59.543 -15.816 28.804 1.00 51.64 415 LYS C C 1
ATOM 11101 O O . LYS C 1 418 ? 60.531 -15.942 28.064 1.00 52.01 415 LYS C O 1
ATOM 11103 N N . TYR C 1 419 ? 59.519 -15.004 29.858 1.00 49.94 416 TYR C N 1
ATOM 11104 C CA . TYR C 1 419 ? 60.526 -13.967 30.053 1.00 48.67 416 TYR C CA 1
ATOM 11105 C C . TYR C 1 419 ? 61.726 -14.332 30.934 1.00 48.33 416 TYR C C 1
ATOM 11106 O O . TYR C 1 419 ? 62.615 -13.493 31.144 1.00 47.46 416 TYR C O 1
ATOM 11115 N N . ASN C 1 420 ? 61.737 -15.564 31.453 1.00 48.90 417 ASN C N 1
ATOM 11116 C CA . ASN C 1 420 ? 62.884 -16.105 32.191 1.00 48.97 417 ASN C CA 1
ATOM 11117 C C . ASN C 1 420 ? 63.205 -15.321 33.454 1.00 48.16 417 ASN C C 1
ATOM 11118 O O . ASN C 1 420 ? 64.375 -15.135 33.809 1.00 47.25 417 ASN C O 1
ATOM 11123 N N . SER C 1 421 ? 62.160 -14.842 34.124 1.00 47.50 418 SER C N 1
ATOM 11124 C CA . SER C 1 421 ? 62.329 -13.891 35.219 1.00 46.94 418 SER C CA 1
ATOM 11125 C C . SER C 1 421 ? 63.287 -12.758 34.835 1.00 45.75 418 SER C C 1
ATOM 11126 O O . SER C 1 421 ? 64.049 -12.277 35.675 1.00 45.58 418 SER C O 1
ATOM 11129 N N . ASP C 1 422 ? 63.266 -12.348 33.567 1.00 45.38 419 ASP C N 1
ATOM 11130 C CA . ASP C 1 422 ? 64.042 -11.173 33.151 1.00 44.52 419 ASP C CA 1
ATOM 11131 C C . ASP C 1 422 ? 63.132 -9.959 32.986 1.00 42.88 419 ASP C C 1
ATOM 11132 O O . ASP C 1 422 ? 62.422 -9.857 31.991 1.00 42.67 419 ASP C O 1
ATOM 11137 N N . PRO C 1 423 ? 63.169 -9.022 33.953 1.00 42.45 420 PRO C N 1
ATOM 11138 C CA . PRO C 1 423 ? 62.288 -7.851 33.859 1.00 41.30 420 PRO C CA 1
ATOM 11139 C C . PRO C 1 423 ? 62.603 -6.986 32.614 1.00 40.46 420 PRO C C 1
ATOM 11140 O O . PRO C 1 423 ? 61.678 -6.478 31.964 1.00 40.40 420 PRO C O 1
ATOM 11144 N N . TYR C 1 424 ? 63.888 -6.849 32.270 1.00 39.62 421 TYR C N 1
ATOM 11145 C CA . TYR C 1 424 ? 64.282 -6.098 31.086 1.00 37.88 421 TYR C CA 1
ATOM 11146 C C . TYR C 1 424 ? 63.561 -6.610 29.844 1.00 37.51 421 TYR C C 1
ATOM 11147 O O . TYR C 1 424 ? 63.051 -5.835 29.024 1.00 36.55 421 TYR C O 1
ATOM 11156 N N . GLN C 1 425 ? 63.523 -7.926 29.715 1.00 37.80 422 GLN C N 1
ATOM 11157 C CA . GLN C 1 425 ? 62.844 -8.568 28.601 1.00 37.49 422 GLN C CA 1
ATOM 11158 C C . GLN C 1 425 ? 61.349 -8.217 28.472 1.00 35.89 422 GLN C C 1
ATOM 11159 O O . GLN C 1 425 ? 60.860 -7.971 27.374 1.00 34.87 422 GLN C O 1
ATOM 11165 N N . LEU C 1 426 ? 60.625 -8.206 29.583 1.00 35.25 423 LEU C N 1
ATOM 11166 C CA . LEU C 1 426 ? 59.217 -7.806 29.556 1.00 35.19 423 LEU C CA 1
ATOM 11167 C C . LEU C 1 426 ? 59.028 -6.307 29.239 1.00 33.30 423 LEU C C 1
ATOM 11168 O O . LEU C 1 426 ? 58.090 -5.925 28.533 1.00 33.16 423 LEU C O 1
ATOM 11173 N N . GLU C 1 427 ? 59.918 -5.475 29.774 1.00 32.19 424 GLU C N 1
ATOM 11174 C CA . GLU C 1 427 ? 59.881 -4.018 29.542 1.00 30.55 424 GLU C CA 1
ATOM 11175 C C . GLU C 1 427 ? 59.882 -3.720 28.031 1.00 30.50 424 GLU C C 1
ATOM 11176 O O . GLU C 1 427 ? 59.021 -3.012 27.516 1.00 28.94 424 GLU C O 1
ATOM 11182 N N . GLN C 1 428 ? 60.855 -4.307 27.330 1.00 31.62 425 GLN C N 1
ATOM 11183 C CA . GLN C 1 428 ? 61.061 -4.082 25.900 1.00 32.02 425 GLN C CA 1
ATOM 11184 C C . GLN C 1 428 ? 59.879 -4.607 25.093 1.00 33.15 425 GLN C C 1
ATOM 11185 O O . GLN C 1 428 ? 59.475 -3.993 24.103 1.00 33.15 425 GLN C O 1
ATOM 11191 N N . SER C 1 429 ? 59.347 -5.756 25.517 1.00 33.94 426 SER C N 1
ATOM 11192 C CA A SER C 1 429 ? 58.188 -6.345 24.871 0.70 34.81 426 SER C CA 1
ATOM 11193 C CA B SER C 1 429 ? 58.188 -6.350 24.871 0.30 34.54 426 SER C CA 1
ATOM 11194 C C . SER C 1 429 ? 56.988 -5.424 25.029 1.00 34.25 426 SER C C 1
ATOM 11195 O O . SER C 1 429 ? 56.278 -5.147 24.069 1.00 33.81 426 SER C O 1
ATOM 11200 N N . LEU C 1 430 ? 56.781 -4.930 26.247 1.00 34.41 427 LEU C N 1
ATOM 11201 C CA . LEU C 1 430 ? 55.710 -3.946 26.508 1.00 34.14 427 LEU C CA 1
ATOM 11202 C C . LEU C 1 430 ? 55.851 -2.644 25.696 1.00 33.07 427 LEU C C 1
ATOM 11203 O O . LEU C 1 430 ? 54.852 -2.104 25.172 1.00 33.15 427 LEU C O 1
ATOM 11208 N N . TYR C 1 431 ? 57.087 -2.160 25.573 1.00 31.62 428 TYR C N 1
ATOM 11209 C CA . TYR C 1 431 ? 57.363 -0.941 24.822 1.00 31.00 428 TYR C CA 1
ATOM 11210 C C . TYR C 1 431 ? 56.775 -1.011 23.415 1.00 31.64 428 TYR C C 1
ATOM 11211 O O . TYR C 1 431 ? 56.099 -0.078 22.985 1.00 29.93 428 TYR C O 1
ATOM 11220 N N . HIS C 1 432 ? 57.055 -2.122 22.723 1.00 32.90 429 HIS C N 1
ATOM 11221 C CA . HIS C 1 432 ? 56.561 -2.382 21.366 1.00 34.69 429 HIS C CA 1
ATOM 11222 C C . HIS C 1 432 ? 55.028 -2.462 21.335 1.00 35.60 429 HIS C C 1
ATOM 11223 O O . HIS C 1 432 ? 54.374 -1.860 20.468 1.00 35.50 429 HIS C O 1
ATOM 11230 N N . LYS C 1 433 ? 54.473 -3.209 22.288 1.00 36.80 430 LYS C N 1
ATOM 11231 C CA . LYS C 1 433 ? 53.018 -3.405 22.395 1.00 38.10 430 LYS C CA 1
ATOM 11232 C C . LYS C 1 433 ? 52.325 -2.071 22.561 1.00 38.19 430 LYS C C 1
ATOM 11233 O O . LYS C 1 433 ? 51.348 -1.775 21.875 1.00 38.99 430 LYS C O 1
ATOM 11239 N N . VAL C 1 434 ? 52.875 -1.232 23.437 1.00 37.50 431 VAL C N 1
ATOM 11240 C CA . VAL C 1 434 ? 52.327 0.084 23.647 1.00 37.53 431 VAL C CA 1
ATOM 11241 C C . VAL C 1 434 ? 52.435 0.936 22.376 1.00 37.60 431 VAL C C 1
ATOM 11242 O O . VAL C 1 434 ? 51.517 1.711 22.066 1.00 37.06 431 VAL C O 1
ATOM 11246 N N . VAL C 1 435 ? 53.533 0.774 21.629 1.00 37.49 432 VAL C N 1
ATOM 11247 C CA . VAL C 1 435 ? 53.742 1.556 20.385 1.00 37.94 432 VAL C CA 1
ATOM 11248 C C . VAL C 1 435 ? 52.700 1.240 19.280 1.00 39.60 432 VAL C C 1
ATOM 11249 O O . VAL C 1 435 ? 52.244 2.134 18.560 1.00 39.11 432 VAL C O 1
ATOM 11253 N N . GLU C 1 436 ? 52.317 -0.020 19.153 1.00 41.68 433 GLU C N 1
ATOM 11254 C CA . GLU C 1 436 ? 51.313 -0.354 18.144 1.00 44.25 433 GLU C CA 1
ATOM 11255 C C . GLU C 1 436 ? 49.994 0.363 18.481 1.00 44.92 433 GLU C C 1
ATOM 11256 O O . GLU C 1 436 ? 49.284 0.850 17.577 1.00 45.47 433 GLU C O 1
ATOM 11262 N N . ARG C 1 437 ? 49.711 0.470 19.785 1.00 44.93 434 ARG C N 1
ATOM 11263 C CA . ARG C 1 437 ? 48.473 1.069 20.285 1.00 45.08 434 ARG C CA 1
ATOM 11264 C C . ARG C 1 437 ? 48.340 2.535 19.956 1.00 44.31 434 ARG C C 1
ATOM 11265 O O . ARG C 1 437 ? 47.228 3.050 19.848 1.00 44.41 434 ARG C O 1
ATOM 11273 N N . GLY C 1 438 ? 49.474 3.202 19.780 1.00 42.93 435 GLY C N 1
ATOM 11274 C CA . GLY C 1 438 ? 49.474 4.602 19.385 1.00 42.31 435 GLY C CA 1
ATOM 11275 C C . GLY C 1 438 ? 49.937 5.554 20.468 1.00 41.09 435 GLY C C 1
ATOM 11276 O O . GLY C 1 438 ? 49.749 6.776 20.349 1.00 41.28 435 GLY C O 1
ATOM 11277 N N . VAL C 1 439 ? 50.561 5.004 21.510 1.00 40.24 436 VAL C N 1
ATOM 11278 C CA . VAL C 1 439 ? 51.069 5.818 22.614 1.00 38.45 436 VAL C CA 1
ATOM 11279 C C . VAL C 1 439 ? 52.578 5.614 22.845 1.00 37.52 436 VAL C C 1
ATOM 11280 O O . VAL C 1 439 ? 53.059 4.491 22.887 1.00 37.95 436 VAL C O 1
ATOM 11284 N N . LEU C 1 440 ? 53.315 6.717 22.948 1.00 35.73 437 LEU C N 1
ATOM 11285 C CA . LEU C 1 440 ? 54.749 6.648 23.241 1.00 34.32 437 LEU C CA 1
ATOM 11286 C C . LEU C 1 440 ? 55.055 6.963 24.714 1.00 32.08 437 LEU C C 1
ATOM 11287 O O . LEU C 1 440 ? 54.924 8.116 25.131 1.00 31.58 437 LEU C O 1
ATOM 11289 N N . VAL C 1 441 ? 55.429 5.936 25.484 1.00 30.86 438 VAL C N 1
ATOM 11290 C CA . VAL C 1 441 ? 56.095 6.129 26.788 1.00 29.14 438 VAL C CA 1
ATOM 11291 C C . VAL C 1 441 ? 57.482 5.462 26.796 1.00 29.29 438 VAL C C 1
ATOM 11292 O O . VAL C 1 441 ? 57.708 4.483 26.066 1.00 29.94 438 VAL C O 1
ATOM 11296 N N . VAL C 1 442 ? 58.395 5.986 27.615 1.00 26.67 439 VAL C N 1
ATOM 11297 C CA . VAL C 1 442 ? 59.835 5.682 27.498 1.00 26.14 439 VAL C CA 1
ATOM 11298 C C . VAL C 1 442 ? 60.266 4.633 28.541 1.00 24.75 439 VAL C C 1
ATOM 11299 O O . VAL C 1 442 ? 59.989 4.809 29.715 1.00 23.30 439 VAL C O 1
ATOM 11303 N N . PRO C 1 443 ? 60.959 3.544 28.114 1.00 24.84 440 PRO C N 1
ATOM 11304 C CA . PRO C 1 443 ? 61.436 2.517 29.059 1.00 24.31 440 PRO C CA 1
ATOM 11305 C C . PRO C 1 443 ? 62.337 3.091 30.158 1.00 23.23 440 PRO C C 1
ATOM 11306 O O . PRO C 1 443 ? 63.287 3.827 29.872 1.00 20.97 440 PRO C O 1
ATOM 11310 N N . GLY C 1 444 ? 62.036 2.721 31.402 1.00 23.61 441 GLY C N 1
ATOM 11311 C CA . GLY C 1 444 ? 62.862 3.061 32.573 1.00 23.31 441 GLY C CA 1
ATOM 11312 C C . GLY C 1 444 ? 64.341 2.718 32.482 1.00 23.56 441 GLY C C 1
ATOM 11313 O O . GLY C 1 444 ? 65.164 3.488 32.959 1.00 23.79 441 GLY C O 1
ATOM 11314 N N . SER C 1 445 ? 64.673 1.581 31.865 1.00 23.76 442 SER C N 1
ATOM 11315 C CA . SER C 1 445 ? 66.065 1.134 31.700 1.00 24.52 442 SER C CA 1
ATOM 11316 C C . SER C 1 445 ? 66.931 2.122 30.903 1.00 24.10 442 SER C C 1
ATOM 11317 O O . SER C 1 445 ? 68.167 2.158 31.058 1.00 23.79 442 SER C O 1
ATOM 11320 N N . TRP C 1 446 ? 66.298 2.937 30.060 1.00 22.72 443 TRP C N 1
ATOM 11321 C CA . TRP C 1 446 ? 67.085 3.933 29.312 1.00 22.97 443 TRP C CA 1
ATOM 11322 C C . TRP C 1 446 ? 67.713 4.960 30.258 1.00 22.09 443 TRP C C 1
ATOM 11323 O O . TRP C 1 446 ? 68.611 5.717 29.877 1.00 22.74 443 TRP C O 1
ATOM 11334 N N . PHE C 1 447 ? 67.244 4.986 31.492 1.00 21.01 444 PHE C N 1
ATOM 11335 C CA . PHE C 1 447 ? 67.693 5.980 32.455 1.00 20.91 444 PHE C CA 1
ATOM 11336 C C . PHE C 1 447 ? 68.544 5.392 33.577 1.00 22.00 444 PHE C C 1
ATOM 11337 O O . PHE C 1 447 ? 68.967 6.132 34.482 1.00 21.00 444 PHE C O 1
ATOM 11345 N N . LYS C 1 448 ? 68.755 4.071 33.541 1.00 22.50 445 LYS C N 1
ATOM 11346 C CA . LYS C 1 448 ? 69.403 3.397 34.653 1.00 24.37 445 LYS C CA 1
ATOM 11347 C C . LYS C 1 448 ? 70.895 3.731 34.716 1.00 23.32 445 LYS C C 1
ATOM 11348 O O . LYS C 1 448 ? 71.616 3.578 33.750 1.00 23.43 445 LYS C O 1
ATOM 11354 N N . SER C 1 449 ? 71.335 4.245 35.856 1.00 23.66 446 SER C N 1
ATOM 11355 C CA . SER C 1 449 ? 72.754 4.566 36.063 1.00 23.78 446 SER C CA 1
ATOM 11356 C C . SER C 1 449 ? 73.543 3.281 36.274 1.00 24.51 446 SER C C 1
ATOM 11357 O O . SER C 1 449 ? 73.064 2.379 36.955 1.00 24.45 446 SER C O 1
ATOM 11360 N N . GLU C 1 450 ? 74.751 3.214 35.725 1.00 24.11 447 GLU C N 1
ATOM 11361 C CA . GLU C 1 450 ? 75.599 2.044 35.907 1.00 25.79 447 GLU C CA 1
ATOM 11362 C C . GLU C 1 450 ? 77.018 2.511 36.162 1.00 25.44 447 GLU C C 1
ATOM 11363 O O . GLU C 1 450 ? 77.544 3.347 35.427 1.00 24.83 447 GLU C O 1
ATOM 11365 N N . GLY C 1 451 ? 77.637 1.972 37.203 1.00 25.65 448 GLY C N 1
ATOM 11366 C CA . GLY C 1 451 ? 79.037 2.298 37.474 1.00 25.26 448 GLY C CA 1
ATOM 11367 C C . GLY C 1 451 ? 79.673 1.422 38.517 1.00 25.95 448 GLY C C 1
ATOM 11368 O O . GLY C 1 451 ? 78.999 0.912 39.432 1.00 25.59 448 GLY C O 1
ATOM 11369 N N . GLU C 1 452 ? 80.974 1.239 38.370 1.00 26.51 449 GLU C N 1
ATOM 11370 C CA . GLU C 1 452 ? 81.743 0.478 39.337 1.00 28.83 449 GLU C CA 1
ATOM 11371 C C . GLU C 1 452 ? 83.126 1.078 39.447 1.00 28.55 449 GLU C C 1
ATOM 11372 O O . GLU C 1 452 ? 83.641 1.688 38.502 1.00 29.24 449 GLU C O 1
ATOM 11378 N N . THR C 1 453 ? 83.728 0.904 40.607 1.00 28.86 450 THR C N 1
ATOM 11379 C CA . THR C 1 453 ? 85.072 1.374 40.840 1.00 28.88 450 THR C CA 1
ATOM 11380 C C . THR C 1 453 ? 86.038 0.195 40.805 1.00 31.20 450 THR C C 1
ATOM 11381 O O . THR C 1 453 ? 85.619 -0.972 40.794 1.00 31.62 450 THR C O 1
ATOM 11385 N N . GLU C 1 454 ? 87.320 0.524 40.712 1.00 31.95 451 GLU C N 1
ATOM 11386 C CA A GLU C 1 454 ? 88.376 -0.440 40.961 0.70 34.23 451 GLU C CA 1
ATOM 11387 C CA B GLU C 1 454 ? 88.402 -0.428 40.925 0.30 33.74 451 GLU C CA 1
ATOM 11388 C C . GLU C 1 454 ? 89.310 0.117 42.044 1.00 34.69 451 GLU C C 1
ATOM 11389 O O . GLU C 1 454 ? 89.868 1.214 41.903 1.00 35.09 451 GLU C O 1
ATOM 11400 N N . PRO C 1 455 ? 89.424 -0.609 43.177 1.00 35.62 452 PRO C N 1
ATOM 11401 C CA . PRO C 1 455 ? 88.726 -1.847 43.543 1.00 35.72 452 PRO C CA 1
ATOM 11402 C C . PRO C 1 455 ? 87.209 -1.638 43.669 1.00 35.07 452 PRO C C 1
ATOM 11403 O O . PRO C 1 455 ? 86.755 -0.495 43.913 1.00 34.02 452 PRO C O 1
ATOM 11407 N N . PRO C 1 456 ? 86.421 -2.720 43.461 1.00 34.74 453 PRO C N 1
ATOM 11408 C CA . PRO C 1 456 ? 84.965 -2.572 43.458 1.00 34.12 453 PRO C CA 1
ATOM 11409 C C . PRO C 1 456 ? 84.380 -2.302 44.832 1.00 33.92 453 PRO C C 1
ATOM 11410 O O . PRO C 1 456 ? 84.989 -2.629 45.853 1.00 34.23 453 PRO C O 1
ATOM 11414 N N . GLN C 1 457 ? 83.183 -1.723 44.839 1.00 32.82 454 GLN C N 1
ATOM 11415 C CA . GLN C 1 457 ? 82.468 -1.433 46.068 1.00 33.30 454 GLN C CA 1
ATOM 11416 C C . GLN C 1 457 ? 81.859 -2.731 46.598 1.00 34.93 454 GLN C C 1
ATOM 11417 O O . GLN C 1 457 ? 81.673 -3.661 45.817 1.00 34.87 454 GLN C O 1
ATOM 11423 N N . PRO C 1 458 ? 81.536 -2.790 47.911 1.00 36.42 455 PRO C N 1
ATOM 11424 C CA . PRO C 1 458 ? 80.913 -3.998 48.480 1.00 37.78 455 PRO C CA 1
ATOM 11425 C C . PRO C 1 458 ? 79.515 -4.245 47.911 1.00 38.49 455 PRO C C 1
ATOM 11426 O O . PRO C 1 458 ? 78.838 -3.301 47.456 1.00 36.34 455 PRO C O 1
ATOM 11430 N N . ALA C 1 459 ? 79.096 -5.509 47.951 1.00 40.07 456 ALA C N 1
ATOM 11431 C CA . ALA C 1 459 ? 77.791 -5.951 47.437 1.00 41.05 456 ALA C CA 1
ATOM 11432 C C . ALA C 1 459 ? 76.632 -5.088 47.923 1.00 41.00 456 ALA C C 1
ATOM 11433 O O . ALA C 1 459 ? 75.758 -4.720 47.135 1.00 40.25 456 ALA C O 1
ATOM 11435 N N . GLU C 1 460 ? 76.647 -4.779 49.220 1.00 42.19 457 GLU C N 1
ATOM 11436 C CA . GLU C 1 460 ? 75.657 -3.941 49.877 1.00 43.14 457 GLU C CA 1
ATOM 11437 C C . GLU C 1 460 ? 75.449 -2.604 49.162 1.00 43.06 457 GLU C C 1
ATOM 11438 O O . GLU C 1 460 ? 74.323 -2.097 49.079 1.00 42.19 457 GLU C O 1
ATOM 11440 N N . SER C 1 461 ? 76.536 -2.053 48.633 1.00 43.53 458 SER C N 1
ATOM 11441 C CA . SER C 1 461 ? 76.483 -0.757 47.968 1.00 44.56 458 SER C CA 1
ATOM 11442 C C . SER C 1 461 ? 75.920 -0.840 46.563 1.00 45.21 458 SER C C 1
ATOM 11443 O O . SER C 1 461 ? 75.662 0.190 45.942 1.00 43.77 458 SER C O 1
ATOM 11446 N N . LYS C 1 462 ? 75.740 -2.064 46.064 1.00 47.30 459 LYS C N 1
ATOM 11447 C CA . LYS C 1 462 ? 75.174 -2.276 44.730 1.00 48.61 459 LYS C CA 1
ATOM 11448 C C . LYS C 1 462 ? 73.724 -2.792 44.774 1.00 49.98 459 LYS C C 1
ATOM 11449 O O . LYS C 1 462 ? 73.192 -3.223 43.745 1.00 50.23 459 LYS C O 1
ATOM 11451 N N . GLU C 1 463 ? 73.096 -2.723 45.957 1.00 51.25 460 GLU C N 1
ATOM 11452 C CA . GLU C 1 463 ? 71.739 -3.256 46.211 1.00 52.57 460 GLU C CA 1
ATOM 11453 C C . GLU C 1 463 ? 70.610 -2.453 45.546 1.00 52.78 460 GLU C C 1
ATOM 11454 O O . GLU C 1 463 ? 70.578 -1.221 45.651 1.00 51.92 460 GLU C O 1
ATOM 11460 N N . VAL C 1 464 ? 69.675 -3.161 44.903 1.00 53.71 461 VAL C N 1
ATOM 11461 C CA . VAL C 1 464 ? 68.482 -2.537 44.298 1.00 54.18 461 VAL C CA 1
ATOM 11462 C C . VAL C 1 464 ? 67.196 -2.915 45.048 1.00 54.73 461 VAL C C 1
ATOM 11463 O O . VAL C 1 464 ? 67.046 -4.054 45.493 1.00 56.17 461 VAL C O 1
ATOM 11467 N N . SER C 1 465 ? 66.288 -1.943 45.168 1.00 54.45 462 SER C N 1
ATOM 11468 C CA . SER C 1 465 ? 65.026 -2.044 45.933 1.00 54.84 462 SER C CA 1
ATOM 11469 C C . SER C 1 465 ? 64.213 -3.308 45.633 1.00 55.07 462 SER C C 1
ATOM 11470 O O . SER C 1 465 ? 63.996 -4.145 46.511 1.00 56.33 462 SER C O 1
ATOM 11472 N N . ASN C 1 466 ? 63.762 -3.426 44.388 1.00 53.89 463 ASN C N 1
ATOM 11473 C CA . ASN C 1 466 ? 63.094 -4.624 43.894 1.00 52.96 463 ASN C CA 1
ATOM 11474 C C . ASN C 1 466 ? 63.435 -4.684 42.407 1.00 51.41 463 ASN C C 1
ATOM 11475 O O . ASN C 1 466 ? 63.039 -3.802 41.634 1.00 50.02 463 ASN C O 1
ATOM 11480 N N . PRO C 1 467 ? 64.201 -5.711 42.008 1.00 50.32 464 PRO C N 1
ATOM 11481 C CA . PRO C 1 467 ? 64.713 -5.797 40.644 1.00 48.74 464 PRO C CA 1
ATOM 11482 C C . PRO C 1 467 ? 63.636 -6.154 39.626 1.00 47.12 464 PRO C C 1
ATOM 11483 O O . PRO C 1 467 ? 63.884 -6.056 38.424 1.00 46.80 464 PRO C O 1
ATOM 11487 N N . ASN C 1 468 ? 62.463 -6.573 40.098 1.00 45.37 465 ASN C N 1
ATOM 11488 C CA . ASN C 1 468 ? 61.363 -6.928 39.201 1.00 43.80 465 ASN C CA 1
ATOM 11489 C C . ASN C 1 468 ? 60.384 -5.787 38.914 1.00 41.47 465 ASN C C 1
ATOM 11490 O O . ASN C 1 468 ? 59.454 -5.960 38.128 1.00 41.30 465 ASN C O 1
ATOM 11495 N N . ILE C 1 469 ? 60.576 -4.646 39.567 1.00 38.86 466 ILE C N 1
ATOM 11496 C CA . ILE C 1 469 ? 59.770 -3.453 39.262 1.00 37.46 466 ILE C CA 1
ATOM 11497 C C . ILE C 1 469 ? 60.363 -2.837 38.009 1.00 34.96 466 ILE C C 1
ATOM 11498 O O . ILE C 1 469 ? 61.543 -2.495 37.985 1.00 34.73 466 ILE C O 1
ATOM 11503 N N . ILE C 1 470 ? 59.576 -2.774 36.943 1.00 33.03 467 ILE C N 1
ATOM 11504 C CA . ILE C 1 470 ? 59.990 -2.008 35.765 1.00 31.19 467 ILE C CA 1
ATOM 11505 C C . ILE C 1 470 ? 59.118 -0.761 35.711 1.00 29.71 467 ILE C C 1
ATOM 11506 O O . ILE C 1 470 ? 58.082 -0.711 36.377 1.00 28.58 467 ILE C O 1
ATOM 11511 N N . PHE C 1 471 ? 59.530 0.242 34.936 1.00 27.69 468 PHE C N 1
ATOM 11512 C CA . PHE C 1 471 ? 58.682 1.423 34.775 1.00 25.91 468 PHE C CA 1
ATOM 11513 C C . PHE C 1 471 ? 58.820 2.027 33.384 1.00 25.21 468 PHE C C 1
ATOM 11514 O O . PHE C 1 471 ? 59.800 1.743 32.655 1.00 23.75 468 PHE C O 1
ATOM 11522 N N . PHE C 1 472 ? 57.823 2.840 33.041 1.00 23.26 469 PHE C N 1
ATOM 11523 C CA . PHE C 1 472 ? 57.840 3.706 31.872 1.00 22.67 469 PHE C CA 1
ATOM 11524 C C . PHE C 1 472 ? 57.662 5.147 32.320 1.00 22.11 469 PHE C C 1
ATOM 11525 O O . PHE C 1 472 ? 56.895 5.423 33.229 1.00 21.25 469 PHE C O 1
ATOM 11533 N N . ARG C 1 473 ? 58.411 6.053 31.710 1.00 21.73 470 ARG C N 1
ATOM 11534 C CA . ARG C 1 473 ? 58.299 7.464 32.036 1.00 21.24 470 ARG C CA 1
ATOM 11535 C C . ARG C 1 473 ? 57.333 8.057 31.034 1.00 20.81 470 ARG C C 1
ATOM 11536 O O . ARG C 1 473 ? 57.479 7.826 29.841 1.00 19.37 470 ARG C O 1
ATOM 11544 N N . GLY C 1 474 ? 56.328 8.791 31.512 1.00 20.44 471 GLY C N 1
ATOM 11545 C CA . GLY C 1 474 ? 55.499 9.605 30.616 1.00 21.11 471 GLY C CA 1
ATOM 11546 C C . GLY C 1 474 ? 55.668 11.078 30.994 1.00 21.32 471 GLY C C 1
ATOM 11547 O O . GLY C 1 474 ? 56.198 11.395 32.073 1.00 20.30 471 GLY C O 1
ATOM 11548 N N . THR C 1 475 ? 55.237 11.972 30.106 1.00 21.05 472 THR C N 1
ATOM 11549 C CA . THR C 1 475 ? 55.199 13.405 30.426 1.00 21.83 472 THR C CA 1
ATOM 11550 C C . THR C 1 475 ? 53.796 13.949 30.120 1.00 21.10 472 THR C C 1
ATOM 11551 O O . THR C 1 475 ? 53.157 13.521 29.162 1.00 21.82 472 THR C O 1
ATOM 11555 N N . TYR C 1 476 ? 53.310 14.866 30.941 1.00 21.51 473 TYR C N 1
ATOM 11556 C CA . TYR C 1 476 ? 52.031 15.529 30.671 1.00 21.72 473 TYR C CA 1
ATOM 11557 C C . TYR C 1 476 ? 52.269 16.940 30.143 1.00 22.75 473 TYR C C 1
ATOM 11558 O O . TYR C 1 476 ? 51.346 17.736 30.051 1.00 21.69 473 TYR C O 1
ATOM 11567 N N . ALA C 1 477 ? 53.513 17.244 29.791 1.00 23.52 474 ALA C N 1
ATOM 11568 C CA . ALA C 1 477 ? 53.883 18.611 29.392 1.00 26.08 474 ALA C CA 1
ATOM 11569 C C . ALA C 1 477 ? 53.493 18.993 27.956 1.00 27.41 474 ALA C C 1
ATOM 11570 O O . ALA C 1 477 ? 53.240 20.159 27.695 1.00 28.93 474 ALA C O 1
ATOM 11572 N N . ALA C 1 478 ? 53.447 18.017 27.048 1.00 27.85 475 ALA C N 1
ATOM 11573 C CA . ALA C 1 478 ? 53.477 18.297 25.609 1.00 28.83 475 ALA C CA 1
ATOM 11574 C C . ALA C 1 478 ? 52.141 18.281 24.896 1.00 29.84 475 ALA C C 1
ATOM 11575 O O . ALA C 1 478 ? 52.028 18.855 23.809 1.00 30.99 475 ALA C O 1
ATOM 11577 N N . VAL C 1 479 ? 51.143 17.607 25.465 1.00 29.40 476 VAL C N 1
ATOM 11578 C CA . VAL C 1 479 ? 49.936 17.324 24.711 1.00 29.49 476 VAL C CA 1
ATOM 11579 C C . VAL C 1 479 ? 48.705 17.890 25.395 1.00 30.39 476 VAL C C 1
ATOM 11580 O O . VAL C 1 479 ? 48.743 18.224 26.581 1.00 30.23 476 VAL C O 1
ATOM 11584 N N . SER C 1 480 ? 47.622 18.001 24.629 1.00 30.23 477 SER C N 1
ATOM 11585 C CA . SER C 1 480 ? 46.337 18.458 25.158 1.00 30.77 477 SER C CA 1
ATOM 11586 C C . SER C 1 480 ? 45.831 17.458 26.203 1.00 30.67 477 SER C C 1
ATOM 11587 O O . SER C 1 480 ? 46.291 16.311 26.222 1.00 30.34 477 SER C O 1
ATOM 11590 N N . PRO C 1 481 ? 44.898 17.893 27.083 1.00 31.30 478 PRO C N 1
ATOM 11591 C CA . PRO C 1 481 ? 44.326 16.973 28.064 1.00 31.98 478 PRO C CA 1
ATOM 11592 C C . PRO C 1 481 ? 43.647 15.787 27.390 1.00 31.76 478 PRO C C 1
ATOM 11593 O O . PRO C 1 481 ? 43.704 14.686 27.920 1.00 32.19 478 PRO C O 1
ATOM 11597 N N . GLU C 1 482 ? 43.051 16.015 26.223 1.00 32.50 479 GLU C N 1
ATOM 11598 C CA . GLU C 1 482 ? 42.319 14.959 25.481 1.00 33.94 479 GLU C CA 1
ATOM 11599 C C . GLU C 1 482 ? 43.260 13.882 24.962 1.00 32.63 479 GLU C C 1
ATOM 11600 O O . GLU C 1 482 ? 42.967 12.691 25.066 1.00 32.55 479 GLU C O 1
ATOM 11606 N N . LYS C 1 483 ? 44.403 14.309 24.415 1.00 31.46 480 LYS C N 1
ATOM 11607 C CA . LYS C 1 483 ? 45.410 13.369 23.918 1.00 30.76 480 LYS C CA 1
ATOM 11608 C C . LYS C 1 483 ? 46.087 12.624 25.075 1.00 29.83 480 LYS C C 1
ATOM 11609 O O . LYS C 1 483 ? 46.357 11.427 24.970 1.00 30.76 480 LYS C O 1
ATOM 11611 N N . LEU C 1 484 ? 46.332 13.330 26.183 1.00 28.74 481 LEU C N 1
ATOM 11612 C CA . LEU C 1 484 ? 46.934 12.733 27.378 1.00 27.91 481 LEU C CA 1
ATOM 11613 C C . LEU C 1 484 ? 46.062 11.602 27.924 1.00 27.97 481 LEU C C 1
ATOM 11614 O O . LEU C 1 484 ? 46.540 10.473 28.129 1.00 27.76 481 LEU C O 1
ATOM 11619 N N . THR C 1 485 ? 44.777 11.912 28.128 1.00 28.31 482 THR C N 1
ATOM 11620 C CA . THR C 1 485 ? 43.787 10.944 28.620 1.00 27.86 482 THR C CA 1
ATOM 11621 C C . THR C 1 485 ? 43.679 9.727 27.693 1.00 27.88 482 THR C C 1
ATOM 11622 O O . THR C 1 485 ? 43.704 8.594 28.150 1.00 28.28 482 THR C O 1
ATOM 11626 N N . GLU C 1 486 ? 43.556 9.977 26.396 1.00 28.29 483 GLU C N 1
ATOM 11627 C CA . GLU C 1 486 ? 43.447 8.918 25.394 1.00 28.69 483 GLU C CA 1
ATOM 11628 C C . GLU C 1 486 ? 44.711 8.060 25.325 1.00 28.62 483 GLU C C 1
ATOM 11629 O O . GLU C 1 486 ? 44.627 6.833 25.212 1.00 28.74 483 GLU C O 1
ATOM 11635 N N . GLY C 1 487 ? 45.876 8.706 25.403 1.00 28.32 484 GLY C N 1
ATOM 11636 C CA . GLY C 1 487 ? 47.143 7.988 25.391 1.00 27.68 484 GLY C CA 1
ATOM 11637 C C . GLY C 1 487 ? 47.214 7.046 26.580 1.00 27.57 484 GLY C C 1
ATOM 11638 O O . GLY C 1 487 ? 47.687 5.921 26.458 1.00 26.83 484 GLY C O 1
ATOM 11639 N N . LEU C 1 488 ? 46.724 7.512 27.730 1.00 27.57 485 LEU C N 1
ATOM 11640 C CA . LEU C 1 488 ? 46.813 6.727 28.961 1.00 28.02 485 LEU C CA 1
ATOM 11641 C C . LEU C 1 488 ? 45.758 5.624 28.991 1.00 29.21 485 LEU C C 1
ATOM 11642 O O . LEU C 1 488 ? 45.978 4.570 29.594 1.00 29.97 485 LEU C O 1
ATOM 11647 N N . LYS C 1 489 ? 44.635 5.845 28.304 1.00 30.03 486 LYS C N 1
ATOM 11648 C CA . LYS C 1 489 ? 43.644 4.797 28.111 1.00 31.28 486 LYS C CA 1
ATOM 11649 C C . LYS C 1 489 ? 44.234 3.660 27.292 1.00 31.75 486 LYS C C 1
ATOM 11650 O O . LYS C 1 489 ? 44.064 2.485 27.636 1.00 32.05 486 LYS C O 1
ATOM 11656 N N . ARG C 1 490 ? 44.937 4.019 26.221 1.00 31.38 487 ARG C N 1
ATOM 11657 C CA . ARG C 1 490 ? 45.568 3.027 25.358 1.00 32.49 487 ARG C CA 1
ATOM 11658 C C . ARG C 1 490 ? 46.597 2.212 26.129 1.00 31.78 487 ARG C C 1
ATOM 11659 O O . ARG C 1 490 ? 46.651 0.990 26.010 1.00 31.68 487 ARG C O 1
ATOM 11667 N N . LEU C 1 491 ? 47.397 2.896 26.935 1.00 30.77 488 LEU C N 1
ATOM 11668 C CA . LEU C 1 491 ? 48.371 2.213 27.779 1.00 30.80 488 LEU C CA 1
ATOM 11669 C C . LEU C 1 491 ? 47.707 1.235 28.760 1.00 30.71 488 LEU C C 1
ATOM 11670 O O . LEU C 1 491 ? 48.103 0.082 28.862 1.00 30.89 488 LEU C O 1
ATOM 11675 N N . GLY C 1 492 ? 46.716 1.712 29.500 1.00 30.57 489 GLY C N 1
ATOM 11676 C CA . GLY C 1 492 ? 46.020 0.884 30.479 1.00 31.59 489 GLY C CA 1
ATOM 11677 C C . GLY C 1 492 ? 45.368 -0.323 29.831 1.00 33.07 489 GLY C C 1
ATOM 11678 O O . GLY C 1 492 ? 45.452 -1.413 30.363 1.00 33.22 489 GLY C O 1
ATOM 11679 N N . ASP C 1 493 ? 44.749 -0.122 28.670 1.00 34.53 490 ASP C N 1
ATOM 11680 C CA . ASP C 1 493 ? 44.161 -1.224 27.890 1.00 37.43 490 ASP C CA 1
ATOM 11681 C C . ASP C 1 493 ? 45.204 -2.278 27.534 1.00 37.12 490 ASP C C 1
ATOM 11682 O O . ASP C 1 493 ? 44.946 -3.475 27.667 1.00 38.17 490 ASP C O 1
ATOM 11687 N N . THR C 1 494 ? 46.388 -1.835 27.112 1.00 36.56 491 THR C N 1
ATOM 11688 C CA . THR C 1 494 ? 47.494 -2.756 26.795 1.00 36.29 491 THR C CA 1
ATOM 11689 C C . THR C 1 494 ? 47.882 -3.542 28.038 1.00 36.23 491 THR C C 1
ATOM 11690 O O . THR C 1 494 ? 48.093 -4.757 27.980 1.00 37.02 491 THR C O 1
ATOM 11694 N N . LEU C 1 495 ? 47.938 -2.861 29.177 1.00 35.11 492 LEU C N 1
ATOM 11695 C CA . LEU C 1 495 ? 48.338 -3.509 30.426 1.00 35.30 492 LEU C CA 1
ATOM 11696 C C . LEU C 1 495 ? 47.320 -4.521 30.934 1.00 36.65 492 LEU C C 1
ATOM 11697 O O . LEU C 1 495 ? 47.698 -5.576 31.433 1.00 37.25 492 LEU C O 1
ATOM 11702 N N . TYR C 1 496 ? 46.037 -4.206 30.808 1.00 37.84 493 TYR C N 1
ATOM 11703 C CA . TYR C 1 496 ? 44.996 -5.153 31.200 1.00 40.30 493 TYR C CA 1
ATOM 11704 C C . TYR C 1 496 ? 45.130 -6.469 30.413 1.00 41.71 493 TYR C C 1
ATOM 11705 O O . TYR C 1 496 ? 45.126 -7.562 30.991 1.00 42.50 493 TYR C O 1
ATOM 11714 N N . GLU C 1 497 ? 45.262 -6.360 29.096 1.00 42.84 494 GLU C N 1
ATOM 11715 C CA . GLU C 1 497 ? 45.322 -7.559 28.259 1.00 44.96 494 GLU C CA 1
ATOM 11716 C C . GLU C 1 497 ? 46.630 -8.346 28.423 1.00 44.92 494 GLU C C 1
ATOM 11717 O O . GLU C 1 497 ? 46.614 -9.581 28.521 1.00 45.61 494 GLU C O 1
ATOM 11723 N N . GLU C 1 498 ? 47.742 -7.620 28.486 1.00 43.83 495 GLU C N 1
ATOM 11724 C CA . GLU C 1 498 ? 49.062 -8.218 28.574 1.00 44.38 495 GLU C CA 1
ATOM 11725 C C . GLU C 1 498 ? 49.195 -9.048 29.853 1.00 45.09 495 GLU C C 1
ATOM 11726 O O . GLU C 1 498 ? 49.798 -10.135 29.840 1.00 45.47 495 GLU C O 1
ATOM 11732 N N . PHE C 1 499 ? 48.604 -8.545 30.938 1.00 44.43 496 PHE C N 1
ATOM 11733 C CA . PHE C 1 499 ? 48.685 -9.198 32.245 1.00 45.01 496 PHE C CA 1
ATOM 11734 C C . PHE C 1 499 ? 47.529 -10.159 32.522 1.00 46.61 496 PHE C C 1
ATOM 11735 O O . PHE C 1 499 ? 47.439 -10.713 33.622 1.00 47.61 496 PHE C O 1
ATOM 11743 N N . GLY C 1 500 ? 46.659 -10.356 31.530 1.00 47.61 497 GLY C N 1
ATOM 11744 C CA . GLY C 1 500 ? 45.475 -11.219 31.669 1.00 49.57 497 GLY C CA 1
ATOM 11745 C C . GLY C 1 500 ? 44.575 -10.829 32.833 1.00 50.38 497 GLY C C 1
ATOM 11746 O O . GLY C 1 500 ? 44.082 -11.691 33.557 1.00 50.33 497 GLY C O 1
ATOM 11747 N N . ILE C 1 501 ? 44.384 -9.521 33.024 1.00 50.52 498 ILE C N 1
ATOM 11748 C CA . ILE C 1 501 ? 43.533 -8.993 34.102 1.00 51.24 498 ILE C CA 1
ATOM 11749 C C . ILE C 1 501 ? 42.168 -8.570 33.521 1.00 52.02 498 ILE C C 1
ATOM 11750 O O . ILE C 1 501 ? 42.113 -7.852 32.509 1.00 51.77 498 ILE C O 1
ATOM 11755 N N . SER C 1 502 ? 41.080 -9.026 34.150 1.00 53.16 499 SER C N 1
ATOM 11756 C CA . SER C 1 502 ? 39.722 -8.795 33.630 1.00 53.92 499 SER C CA 1
ATOM 11757 C C . SER C 1 502 ? 39.205 -7.360 33.832 1.00 53.25 499 SER C C 1
ATOM 11758 O O . SER C 1 502 ? 39.314 -6.780 34.918 1.00 53.06 499 SER C O 1
ATOM 11760 N N . THR D 2 5 ? 78.856 10.123 -10.544 1.00 44.17 2 THR D N 1
ATOM 11761 C CA . THR D 2 5 ? 78.719 11.280 -9.603 1.00 42.54 2 THR D CA 1
ATOM 11762 C C . THR D 2 5 ? 80.079 11.759 -9.080 1.00 40.49 2 THR D C 1
ATOM 11763 O O . THR D 2 5 ? 81.138 11.191 -9.402 1.00 40.81 2 THR D O 1
ATOM 11767 N N . LEU D 2 6 ? 80.033 12.818 -8.273 1.00 38.34 3 LEU D N 1
ATOM 11768 C CA . LEU D 2 6 ? 81.184 13.286 -7.502 1.00 36.06 3 LEU D CA 1
ATOM 11769 C C . LEU D 2 6 ? 81.614 12.185 -6.524 1.00 34.94 3 LEU D C 1
ATOM 11770 O O . LEU D 2 6 ? 80.790 11.381 -6.116 1.00 35.49 3 LEU D O 1
ATOM 11775 N N . PRO D 2 7 ? 82.893 12.140 -6.136 1.00 33.83 4 PRO D N 1
ATOM 11776 C CA . PRO D 2 7 ? 83.238 11.087 -5.179 1.00 32.65 4 PRO D CA 1
ATOM 11777 C C . PRO D 2 7 ? 82.585 11.297 -3.805 1.00 30.39 4 PRO D C 1
ATOM 11778 O O . PRO D 2 7 ? 82.178 12.412 -3.457 1.00 29.03 4 PRO D O 1
ATOM 11782 N N . GLU D 2 8 ? 82.470 10.201 -3.066 1.00 29.00 5 GLU D N 1
ATOM 11783 C CA A GLU D 2 8 ? 82.062 10.192 -1.667 0.50 27.56 5 GLU D CA 1
ATOM 11784 C CA B GLU D 2 8 ? 82.061 10.292 -1.675 0.50 27.95 5 GLU D CA 1
ATOM 11785 C C . GLU D 2 8 ? 83.283 10.556 -0.815 1.00 26.27 5 GLU D C 1
ATOM 11786 O O . GLU D 2 8 ? 84.378 10.134 -1.134 1.00 26.29 5 GLU D O 1
ATOM 11797 N N . SER D 2 9 ? 83.098 11.293 0.274 1.00 23.48 6 SER D N 1
ATOM 11798 C CA . SER D 2 9 ? 84.200 11.517 1.211 1.00 23.54 6 SER D CA 1
ATOM 11799 C C . SER D 2 9 ? 84.824 10.206 1.722 1.00 24.34 6 SER D C 1
ATOM 11800 O O . SER D 2 9 ? 84.156 9.163 1.771 1.00 24.34 6 SER D O 1
ATOM 11803 N N . LYS D 2 10 ? 86.099 10.281 2.107 1.00 24.80 7 LYS D N 1
ATOM 11804 C CA . LYS D 2 10 ? 86.802 9.164 2.749 1.00 26.05 7 LYS D CA 1
ATOM 11805 C C . LYS D 2 10 ? 86.408 9.063 4.222 1.00 25.90 7 LYS D C 1
ATOM 11806 O O . LYS D 2 10 ? 85.978 10.038 4.839 1.00 24.66 7 LYS D O 1
ATOM 11812 N N . ASP D 2 11 ? 86.568 7.873 4.788 1.00 26.53 8 ASP D N 1
ATOM 11813 C CA . ASP D 2 11 ? 86.202 7.648 6.178 1.00 26.28 8 ASP D CA 1
ATOM 11814 C C . ASP D 2 11 ? 87.473 7.900 7.005 1.00 25.51 8 ASP D C 1
ATOM 11815 O O . ASP D 2 11 ? 88.467 7.201 6.837 1.00 25.55 8 ASP D O 1
ATOM 11820 N N . PHE D 2 12 ? 87.451 8.922 7.860 1.00 23.72 9 PHE D N 1
ATOM 11821 C CA . PHE D 2 12 ? 88.612 9.211 8.723 1.00 22.84 9 PHE D CA 1
ATOM 11822 C C . PHE D 2 12 ? 88.347 8.865 10.184 1.00 22.41 9 PHE D C 1
ATOM 11823 O O . PHE D 2 12 ? 88.977 9.429 11.092 1.00 21.11 9 PHE D O 1
ATOM 11831 N N . SER D 2 13 ? 87.461 7.894 10.407 1.00 22.02 10 SER D N 1
ATOM 11832 C CA . SER D 2 13 ? 87.014 7.615 11.750 1.00 22.52 10 SER D CA 1
ATOM 11833 C C . SER D 2 13 ? 88.148 7.076 12.609 1.00 21.86 10 SER D C 1
ATOM 11834 O O . SER D 2 13 ? 88.074 7.160 13.823 1.00 21.63 10 SER D O 1
ATOM 11837 N N . TYR D 2 14 ? 89.224 6.576 11.992 1.00 21.49 11 TYR D N 1
ATOM 11838 C CA . TYR D 2 14 ? 90.349 6.068 12.794 1.00 22.37 11 TYR D CA 1
ATOM 11839 C C . TYR D 2 14 ? 91.039 7.228 13.539 1.00 21.88 11 TYR D C 1
ATOM 11840 O O . TYR D 2 14 ? 91.759 6.994 14.509 1.00 21.33 11 TYR D O 1
ATOM 11849 N N . LEU D 2 15 ? 90.812 8.470 13.078 1.00 19.81 12 LEU D N 1
ATOM 11850 C CA . LEU D 2 15 ? 91.347 9.658 13.766 1.00 19.60 12 LEU D CA 1
ATOM 11851 C C . LEU D 2 15 ? 90.490 10.134 14.955 1.00 19.29 12 LEU D C 1
ATOM 11852 O O . LEU D 2 15 ? 90.970 10.932 15.759 1.00 19.56 12 LEU D O 1
ATOM 11857 N N . PHE D 2 16 ? 89.245 9.658 15.070 1.00 19.22 13 PHE D N 1
ATOM 11858 C CA . PHE D 2 16 ? 88.368 10.076 16.175 1.00 18.84 13 PHE D CA 1
ATOM 11859 C C . PHE D 2 16 ? 88.987 9.776 17.561 1.00 19.02 13 PHE D C 1
ATOM 11860 O O . PHE D 2 16 ? 89.679 8.762 17.762 1.00 19.13 13 PHE D O 1
ATOM 11868 N N . SER D 2 17 ? 88.711 10.666 18.512 1.00 17.94 14 SER D N 1
ATOM 11869 C CA . SER D 2 17 ? 89.227 10.578 19.888 1.00 17.78 14 SER D CA 1
ATOM 11870 C C . SER D 2 17 ? 88.520 9.435 20.643 1.00 18.95 14 SER D C 1
ATOM 11871 O O . SER D 2 17 ? 87.429 8.974 20.224 1.00 17.94 14 SER D O 1
ATOM 11874 N N . ASP D 2 18 ? 89.124 8.999 21.748 1.00 18.93 15 ASP D N 1
ATOM 11875 C CA . ASP D 2 18 ? 88.479 8.026 22.663 1.00 20.96 15 ASP D CA 1
ATOM 11876 C C . ASP D 2 18 ? 87.114 8.520 23.145 1.00 20.20 15 ASP D C 1
ATOM 11877 O O . ASP D 2 18 ? 86.162 7.747 23.224 1.00 20.16 15 ASP D O 1
ATOM 11882 N N . GLU D 2 19 ? 87.023 9.813 23.465 1.00 20.13 16 GLU D N 1
ATOM 11883 C CA . GLU D 2 19 ? 85.761 10.380 23.928 1.00 20.54 16 GLU D CA 1
ATOM 11884 C C . GLU D 2 19 ? 84.678 10.244 22.847 1.00 20.54 16 GLU D C 1
ATOM 11885 O O . GLU D 2 19 ? 83.551 9.813 23.149 1.00 20.09 16 GLU D O 1
ATOM 11891 N N . THR D 2 20 ? 85.036 10.561 21.600 1.00 18.34 17 THR D N 1
ATOM 11892 C CA . THR D 2 20 ? 84.129 10.392 20.482 1.00 19.28 17 THR D CA 1
ATOM 11893 C C . THR D 2 20 ? 83.638 8.961 20.320 1.00 19.92 17 THR D C 1
ATOM 11894 O O . THR D 2 20 ? 82.439 8.747 20.134 1.00 20.09 17 THR D O 1
ATOM 11898 N N . ASN D 2 21 ? 84.558 7.996 20.373 1.00 20.77 18 ASN D N 1
ATOM 11899 C CA . ASN D 2 21 ? 84.191 6.611 20.230 1.00 22.58 18 ASN D CA 1
ATOM 11900 C C . ASN D 2 21 ? 83.343 6.092 21.397 1.00 23.30 18 ASN D C 1
ATOM 11901 O O . ASN D 2 21 ? 82.574 5.158 21.214 1.00 23.68 18 ASN D O 1
ATOM 11906 N N . ALA D 2 22 ? 83.487 6.701 22.572 1.00 23.13 19 ALA D N 1
ATOM 11907 C CA . ALA D 2 22 ? 82.678 6.325 23.745 1.00 25.57 19 ALA D CA 1
ATOM 11908 C C . ALA D 2 22 ? 81.331 7.065 23.838 1.00 26.87 19 ALA D C 1
ATOM 11909 O O . ALA D 2 22 ? 80.472 6.699 24.652 1.00 28.24 19 ALA D O 1
ATOM 11911 N N . ARG D 2 23 ? 81.132 8.104 23.030 1.00 26.55 20 ARG D N 1
ATOM 11912 C CA . ARG D 2 23 ? 79.859 8.823 23.078 1.00 27.32 20 ARG D CA 1
ATOM 11913 C C . ARG D 2 23 ? 78.780 8.050 22.294 1.00 29.81 20 ARG D C 1
ATOM 11914 O O . ARG D 2 23 ? 78.956 7.761 21.110 1.00 28.52 20 ARG D O 1
ATOM 11922 N N . LYS D 2 24 ? 77.674 7.712 22.955 1.00 32.64 21 LYS D N 1
ATOM 11923 C CA . LYS D 2 24 ? 76.621 6.893 22.305 1.00 36.59 21 LYS D CA 1
ATOM 11924 C C . LYS D 2 24 ? 75.350 7.663 21.898 1.00 37.85 21 LYS D C 1
ATOM 11925 O O . LYS D 2 24 ? 74.846 8.460 22.670 1.00 37.61 21 LYS D O 1
ATOM 11931 N N . PRO D 2 25 ? 74.812 7.374 20.693 1.00 39.76 22 PRO D N 1
ATOM 11932 C CA . PRO D 2 25 ? 73.445 7.788 20.343 1.00 41.41 22 PRO D CA 1
ATOM 11933 C C . PRO D 2 25 ? 72.456 7.467 21.492 1.00 42.57 22 PRO D C 1
ATOM 11934 O O . PRO D 2 25 ? 72.417 6.339 21.990 1.00 42.53 22 PRO D O 1
ATOM 11938 N N . SER D 2 26 ? 71.707 8.481 21.913 1.00 43.19 23 SER D N 1
ATOM 11939 C CA . SER D 2 26 ? 70.642 8.338 22.915 1.00 44.63 23 SER D CA 1
ATOM 11940 C C . SER D 2 26 ? 69.435 7.642 22.270 1.00 44.49 23 SER D C 1
ATOM 11941 O O . SER D 2 26 ? 68.984 8.090 21.216 1.00 44.28 23 SER D O 1
ATOM 11944 N N . PRO D 2 27 ? 68.899 6.559 22.881 1.00 45.22 24 PRO D N 1
ATOM 11945 C CA . PRO D 2 27 ? 67.696 5.926 22.293 1.00 45.45 24 PRO D CA 1
ATOM 11946 C C . PRO D 2 27 ? 66.503 6.882 22.346 1.00 45.07 24 PRO D C 1
ATOM 11947 O O . PRO D 2 27 ? 65.582 6.802 21.527 1.00 44.37 24 PRO D O 1
ATOM 11951 N N . LEU D 2 28 ? 66.563 7.805 23.297 1.00 44.53 25 LEU D N 1
ATOM 11952 C CA . LEU D 2 28 ? 65.589 8.869 23.421 1.00 44.84 25 LEU D CA 1
ATOM 11953 C C . LEU D 2 28 ? 65.552 9.761 22.174 1.00 44.16 25 LEU D C 1
ATOM 11954 O O . LEU D 2 28 ? 64.510 10.331 21.872 1.00 43.97 25 LEU D O 1
ATOM 11959 N N . LYS D 2 29 ? 66.664 9.852 21.432 1.00 44.20 26 LYS D N 1
ATOM 11960 C CA . LYS D 2 29 ? 66.742 10.726 20.236 1.00 44.18 26 LYS D CA 1
ATOM 11961 C C . LYS D 2 29 ? 65.724 10.361 19.154 1.00 45.07 26 LYS D C 1
ATOM 11962 O O . LYS D 2 29 ? 65.061 11.244 18.577 1.00 45.01 26 LYS D O 1
ATOM 11964 N N . THR D 2 30 ? 65.604 9.063 18.885 1.00 45.96 27 THR D N 1
ATOM 11965 C CA . THR D 2 30 ? 64.564 8.533 18.001 1.00 46.90 27 THR D CA 1
ATOM 11966 C C . THR D 2 30 ? 63.154 8.930 18.439 1.00 48.10 27 THR D C 1
ATOM 11967 O O . THR D 2 30 ? 62.328 9.370 17.629 1.00 48.42 27 THR D O 1
ATOM 11971 N N . CYS D 2 31 ? 62.878 8.759 19.725 1.00 48.94 28 CYS D N 1
ATOM 11972 C CA . CYS D 2 31 ? 61.590 9.127 20.282 1.00 49.83 28 CYS D CA 1
ATOM 11973 C C . CYS D 2 31 ? 61.243 10.574 19.979 1.00 49.48 28 CYS D C 1
ATOM 11974 O O . CYS D 2 31 ? 60.108 10.872 19.603 1.00 49.73 28 CYS D O 1
ATOM 11977 N N . ILE D 2 32 ? 62.222 11.468 20.137 1.00 48.91 29 ILE D N 1
ATOM 11978 C CA . ILE D 2 32 ? 61.982 12.889 19.923 1.00 48.54 29 ILE D CA 1
ATOM 11979 C C . ILE D 2 32 ? 61.574 13.161 18.467 1.00 48.55 29 ILE D C 1
ATOM 11980 O O . ILE D 2 32 ? 60.883 14.142 18.193 1.00 48.49 29 ILE D O 1
ATOM 11985 N N . HIS D 2 33 ? 61.970 12.271 17.553 1.00 48.77 30 HIS D N 1
ATOM 11986 C CA . HIS D 2 33 ? 61.539 12.353 16.153 1.00 48.72 30 HIS D CA 1
ATOM 11987 C C . HIS D 2 33 ? 60.051 12.066 15.928 1.00 49.15 30 HIS D C 1
ATOM 11988 O O . HIS D 2 33 ? 59.526 12.426 14.886 1.00 49.61 30 HIS D O 1
ATOM 11995 N N . LEU D 2 34 ? 59.380 11.419 16.885 1.00 49.28 31 LEU D N 1
ATOM 11996 C CA . LEU D 2 34 ? 57.937 11.089 16.767 1.00 49.68 31 LEU D CA 1
ATOM 11997 C C . LEU D 2 34 ? 56.971 12.167 17.295 1.00 49.69 31 LEU D C 1
ATOM 11998 O O . LEU D 2 34 ? 55.753 11.958 17.327 1.00 49.40 31 LEU D O 1
ATOM 12003 N N . PHE D 2 35 ? 57.539 13.290 17.734 1.00 49.29 32 PHE D N 1
ATOM 12004 C CA . PHE D 2 35 ? 56.802 14.517 18.106 1.00 50.16 32 PHE D CA 1
ATOM 12005 C C . PHE D 2 35 ? 56.126 15.122 16.859 1.00 50.27 32 PHE D C 1
ATOM 12006 O O . PHE D 2 35 ? 56.767 15.288 15.813 1.00 49.70 32 PHE D O 1
ATOM 12014 N N . GLN D 2 36 ? 54.837 15.437 16.978 1.00 51.33 33 GLN D N 1
ATOM 12015 C CA . GLN D 2 36 ? 54.021 15.944 15.853 1.00 51.83 33 GLN D CA 1
ATOM 12016 C C . GLN D 2 36 ? 53.809 14.877 14.764 1.00 52.47 33 GLN D C 1
ATOM 12017 O O . GLN D 2 36 ? 53.661 15.203 13.579 1.00 52.91 33 GLN D O 1
ATOM 12019 N N . ASP D 2 37 ? 53.808 13.606 15.175 1.00 52.66 34 ASP D N 1
ATOM 12020 C CA . ASP D 2 37 ? 53.341 12.512 14.333 1.00 52.49 34 ASP D CA 1
ATOM 12021 C C . ASP D 2 37 ? 51.901 12.194 14.750 1.00 52.89 34 ASP D C 1
ATOM 12022 O O . ASP D 2 37 ? 51.659 11.688 15.853 1.00 53.19 34 ASP D O 1
ATOM 12027 N N . PRO D 2 38 ? 50.935 12.487 13.855 1.00 52.45 35 PRO D N 1
ATOM 12028 C CA . PRO D 2 38 ? 49.503 12.256 14.081 1.00 52.46 35 PRO D CA 1
ATOM 12029 C C . PRO D 2 38 ? 49.130 10.806 14.406 1.00 52.30 35 PRO D C 1
ATOM 12030 O O . PRO D 2 38 ? 48.018 10.554 14.860 1.00 53.23 35 PRO D O 1
ATOM 12034 N N . ASN D 2 39 ? 50.031 9.853 14.183 1.00 50.91 36 ASN D N 1
ATOM 12035 C CA . ASN D 2 39 ? 49.715 8.450 14.521 1.00 50.63 36 ASN D CA 1
ATOM 12036 C C . ASN D 2 39 ? 50.269 8.027 15.904 1.00 49.58 36 ASN D C 1
ATOM 12037 O O . ASN D 2 39 ? 49.991 6.923 16.403 1.00 49.79 36 ASN D O 1
ATOM 12039 N N . ILE D 2 40 ? 51.027 8.940 16.519 1.00 46.93 37 ILE D N 1
ATOM 12040 C CA . ILE D 2 40 ? 51.659 8.732 17.827 1.00 45.20 37 ILE D CA 1
ATOM 12041 C C . ILE D 2 40 ? 51.202 9.769 18.852 1.00 44.12 37 ILE D C 1
ATOM 12042 O O . ILE D 2 40 ? 51.430 10.989 18.680 1.00 42.71 37 ILE D O 1
ATOM 12044 N N . ILE D 2 41 ? 50.555 9.293 19.919 1.00 43.22 38 ILE D N 1
ATOM 12045 C CA . ILE D 2 41 ? 50.332 10.149 21.082 1.00 41.07 38 ILE D CA 1
ATOM 12046 C C . ILE D 2 41 ? 51.685 10.293 21.824 1.00 39.71 38 ILE D C 1
ATOM 12047 O O . ILE D 2 41 ? 52.240 9.311 22.293 1.00 39.44 38 ILE D O 1
ATOM 12052 N N . PHE D 2 42 ? 52.195 11.524 21.890 1.00 37.81 39 PHE D N 1
ATOM 12053 C CA . PHE D 2 42 ? 53.576 11.794 22.358 1.00 36.72 39 PHE D CA 1
ATOM 12054 C C . PHE D 2 42 ? 53.662 12.027 23.843 1.00 35.21 39 PHE D C 1
ATOM 12055 O O . PHE D 2 42 ? 53.590 13.185 24.298 1.00 36.10 39 PHE D O 1
ATOM 12063 N N . LEU D 2 43 ? 53.806 10.948 24.607 1.00 33.86 40 LEU D N 1
ATOM 12064 C CA . LEU D 2 43 ? 54.027 11.082 26.047 1.00 32.20 40 LEU D CA 1
ATOM 12065 C C . LEU D 2 43 ? 55.509 10.856 26.420 1.00 31.41 40 LEU D C 1
ATOM 12066 O O . LEU D 2 43 ? 55.837 10.599 27.578 1.00 30.26 40 LEU D O 1
ATOM 12071 N N . GLY D 2 44 ? 56.395 10.931 25.429 1.00 30.51 41 GLY D N 1
ATOM 12072 C CA . GLY D 2 44 ? 57.761 10.461 25.613 1.00 30.33 41 GLY D CA 1
ATOM 12073 C C . GLY D 2 44 ? 58.865 11.496 25.692 1.00 29.65 41 GLY D C 1
ATOM 12074 O O . GLY D 2 44 ? 60.028 11.138 25.849 1.00 30.66 41 GLY D O 1
ATOM 12075 N N . GLY D 2 45 ? 58.553 12.773 25.561 1.00 28.83 42 GLY D N 1
ATOM 12076 C CA . GLY D 2 45 ? 59.638 13.770 25.555 1.00 28.43 42 GLY D CA 1
ATOM 12077 C C . GLY D 2 45 ? 59.207 15.071 26.178 1.00 28.65 42 GLY D C 1
ATOM 12078 O O . GLY D 2 45 ? 58.066 15.518 25.961 1.00 29.47 42 GLY D O 1
ATOM 12079 N N . GLY D 2 46 ? 60.121 15.704 26.913 1.00 28.41 43 GLY D N 1
ATOM 12080 C CA . GLY D 2 46 ? 59.769 16.868 27.738 1.00 28.13 43 GLY D CA 1
ATOM 12081 C C . GLY D 2 46 ? 59.791 18.188 27.002 1.00 27.38 43 GLY D C 1
ATOM 12082 O O . GLY D 2 46 ? 60.561 19.074 27.370 1.00 27.36 43 GLY D O 1
ATOM 12083 N N . LEU D 2 47 ? 58.963 18.307 25.965 1.00 26.14 44 LEU D N 1
ATOM 12084 C CA . LEU D 2 47 ? 58.892 19.512 25.147 1.00 26.14 44 LEU D CA 1
ATOM 12085 C C . LEU D 2 47 ? 57.705 20.314 25.664 1.00 26.97 44 LEU D C 1
ATOM 12086 O O . LEU D 2 47 ? 56.551 19.875 25.518 1.00 27.75 44 LEU D O 1
ATOM 12091 N N . PRO D 2 48 ? 57.984 21.464 26.313 1.00 25.81 45 PRO D N 1
ATOM 12092 C CA . PRO D 2 48 ? 56.917 22.244 26.922 1.00 26.03 45 PRO D CA 1
ATOM 12093 C C . PRO D 2 48 ? 56.063 22.938 25.858 1.00 25.51 45 PRO D C 1
ATOM 12094 O O . PRO D 2 48 ? 56.510 23.126 24.691 1.00 24.73 45 PRO D O 1
ATOM 12098 N N . LEU D 2 49 ? 54.849 23.306 26.241 1.00 24.53 46 LEU D N 1
ATOM 12099 C CA . LEU D 2 49 ? 53.925 23.901 25.310 1.00 24.31 46 LEU D CA 1
ATOM 12100 C C . LEU D 2 49 ? 54.413 25.261 24.838 1.00 22.80 46 LEU D C 1
ATOM 12101 O O . LEU D 2 49 ? 54.781 26.120 25.655 1.00 21.46 46 LEU D O 1
ATOM 12106 N N . LYS D 2 50 ? 54.404 25.434 23.515 1.00 20.96 47 LYS D N 1
ATOM 12107 C CA . LYS D 2 50 ? 54.782 26.696 22.865 1.00 21.59 47 LYS D CA 1
ATOM 12108 C C . LYS D 2 50 ? 53.875 27.852 23.295 1.00 20.33 47 LYS D C 1
ATOM 12109 O O . LYS D 2 50 ? 54.295 28.998 23.248 1.00 19.63 47 LYS D O 1
ATOM 12115 N N . ASP D 2 51 ? 52.654 27.534 23.740 1.00 21.21 48 ASP D N 1
ATOM 12116 C CA . ASP D 2 51 ? 51.690 28.545 24.247 1.00 21.90 48 ASP D CA 1
ATOM 12117 C C . ASP D 2 51 ? 52.310 29.407 25.332 1.00 20.97 48 ASP D C 1
ATOM 12118 O O . ASP D 2 51 ? 51.963 30.572 25.477 1.00 20.98 48 ASP D O 1
ATOM 12123 N N . TYR D 2 52 ? 53.211 28.827 26.120 1.00 20.31 49 TYR D N 1
ATOM 12124 C CA . TYR D 2 52 ? 53.800 29.559 27.226 1.00 20.89 49 TYR D CA 1
ATOM 12125 C C . TYR D 2 52 ? 55.059 30.360 26.903 1.00 20.12 49 TYR D C 1
ATOM 12126 O O . TYR D 2 52 ? 55.644 30.915 27.820 1.00 21.61 49 TYR D O 1
ATOM 12135 N N . PHE D 2 53 ? 55.526 30.385 25.656 1.00 18.99 50 PHE D N 1
ATOM 12136 C CA . PHE D 2 53 ? 56.744 31.150 25.352 1.00 17.41 50 PHE D CA 1
ATOM 12137 C C . PHE D 2 53 ? 56.325 32.633 25.350 1.00 18.01 50 PHE D C 1
ATOM 12138 O O . PHE D 2 53 ? 55.436 33.020 24.584 1.00 17.86 50 PHE D O 1
ATOM 12146 N N . PRO D 2 54 ? 56.933 33.460 26.231 1.00 18.60 51 PRO D N 1
ATOM 12147 C CA . PRO D 2 54 ? 56.344 34.797 26.494 1.00 17.58 51 PRO D CA 1
ATOM 12148 C C . PRO D 2 54 ? 56.815 35.893 25.512 1.00 18.09 51 PRO D C 1
ATOM 12149 O O . PRO D 2 54 ? 57.150 37.012 25.933 1.00 18.32 51 PRO D O 1
ATOM 12153 N N . TRP D 2 55 ? 56.864 35.563 24.229 1.00 16.89 52 TRP D N 1
ATOM 12154 C CA . TRP D 2 55 ? 57.188 36.528 23.157 1.00 17.24 52 TRP D CA 1
ATOM 12155 C C . TRP D 2 55 ? 56.342 36.269 21.911 1.00 17.87 52 TRP D C 1
ATOM 12156 O O . TRP D 2 55 ? 56.129 35.110 21.522 1.00 16.82 52 TRP D O 1
ATOM 12167 N N . ASP D 2 56 ? 55.929 37.343 21.246 1.00 17.28 53 ASP D N 1
ATOM 12168 C CA . ASP D 2 56 ? 55.374 37.226 19.899 1.00 18.28 53 ASP D CA 1
ATOM 12169 C C . ASP D 2 56 ? 55.741 38.519 19.122 1.00 18.63 53 ASP D C 1
ATOM 12170 O O . ASP D 2 56 ? 56.116 39.553 19.732 1.00 18.92 53 ASP D O 1
ATOM 12175 N N . ASN D 2 57 ? 55.620 38.465 17.797 1.00 18.82 54 ASN D N 1
ATOM 12176 C CA . ASN D 2 57 ? 55.847 39.634 16.946 1.00 18.37 54 ASN D CA 1
ATOM 12177 C C . ASN D 2 57 ? 57.205 40.270 17.213 1.00 17.39 54 ASN D C 1
ATOM 12178 O O . ASN D 2 57 ? 57.292 41.431 17.632 1.00 17.07 54 ASN D O 1
ATOM 12183 N N . LEU D 2 58 ? 58.256 39.487 16.997 1.00 17.38 55 LEU D N 1
ATOM 12184 C CA . LEU D 2 58 ? 59.627 39.975 17.103 1.00 17.19 55 LEU D CA 1
ATOM 12185 C C . LEU D 2 58 ? 59.925 40.828 15.865 1.00 17.20 55 LEU D C 1
ATOM 12186 O O . LEU D 2 58 ? 59.835 40.311 14.754 1.00 17.93 55 LEU D O 1
ATOM 12191 N N . SER D 2 59 ? 60.280 42.102 16.066 1.00 17.31 56 SER D N 1
ATOM 12192 C CA . SER D 2 59 ? 60.491 43.064 14.970 1.00 17.35 56 SER D CA 1
ATOM 12193 C C . SER D 2 59 ? 61.864 43.677 15.079 1.00 17.00 56 SER D C 1
ATOM 12194 O O . SER D 2 59 ? 62.395 43.802 16.190 1.00 17.04 56 SER D O 1
ATOM 12197 N N . VAL D 2 60 ? 62.452 44.052 13.938 1.00 15.97 57 VAL D N 1
ATOM 12198 C CA . VAL D 2 60 ? 63.747 44.709 13.930 1.00 15.77 57 VAL D CA 1
ATOM 12199 C C . VAL D 2 60 ? 63.891 45.501 12.615 1.00 16.24 57 VAL D C 1
ATOM 12200 O O . VAL D 2 60 ? 63.136 45.247 11.657 1.00 15.13 57 VAL D O 1
ATOM 12204 N N . ASP D 2 61 ? 64.860 46.425 12.583 1.00 15.48 58 ASP D N 1
ATOM 12205 C CA . ASP D 2 61 ? 65.260 47.110 11.364 1.00 16.89 58 ASP D CA 1
ATOM 12206 C C . ASP D 2 61 ? 66.658 46.663 11.016 1.00 16.22 58 ASP D C 1
ATOM 12207 O O . ASP D 2 61 ? 67.505 46.542 11.922 1.00 15.84 58 ASP D O 1
ATOM 12212 N N . SER D 2 62 ? 66.906 46.411 9.724 1.00 16.13 59 SER D N 1
ATOM 12213 C CA . SER D 2 62 ? 68.252 46.155 9.230 1.00 17.09 59 SER D CA 1
ATOM 12214 C C . SER D 2 62 ? 68.502 47.076 8.032 1.00 17.57 59 SER D C 1
ATOM 12215 O O . SER D 2 62 ? 67.554 47.499 7.386 1.00 17.63 59 SER D O 1
ATOM 12218 N N . PRO D 2 63 ? 69.776 47.375 7.740 1.00 17.79 60 PRO D N 1
ATOM 12219 C CA . PRO D 2 63 ? 70.137 48.175 6.555 1.00 18.70 60 PRO D CA 1
ATOM 12220 C C . PRO D 2 63 ? 69.682 47.528 5.233 1.00 18.55 60 PRO D C 1
ATOM 12221 O O . PRO D 2 63 ? 69.428 46.316 5.171 1.00 18.90 60 PRO D O 1
ATOM 12225 N N . LYS D 2 64 ? 69.537 48.339 4.195 1.00 19.52 61 LYS D N 1
ATOM 12226 C CA . LYS D 2 64 ? 68.925 47.865 2.968 1.00 19.72 61 LYS D CA 1
ATOM 12227 C C . LYS D 2 64 ? 69.965 47.815 1.837 1.00 19.89 61 LYS D C 1
ATOM 12228 O O . LYS D 2 64 ? 70.660 48.805 1.618 1.00 19.31 61 LYS D O 1
ATOM 12234 N N . PRO D 2 65 ? 70.068 46.666 1.129 1.00 19.44 62 PRO D N 1
ATOM 12235 C CA . PRO D 2 65 ? 70.933 46.558 -0.055 1.00 20.34 62 PRO D CA 1
ATOM 12236 C C . PRO D 2 65 ? 70.598 47.627 -1.113 1.00 22.18 62 PRO D C 1
ATOM 12237 O O . PRO D 2 65 ? 69.439 48.044 -1.209 1.00 21.53 62 PRO D O 1
ATOM 12241 N N . PRO D 2 66 ? 71.594 48.096 -1.895 1.00 23.58 63 PRO D N 1
ATOM 12242 C CA . PRO D 2 66 ? 73.014 47.739 -1.873 1.00 24.04 63 PRO D CA 1
ATOM 12243 C C . PRO D 2 66 ? 73.847 48.615 -0.924 1.00 24.14 63 PRO D C 1
ATOM 12244 O O . PRO D 2 66 ? 75.047 48.795 -1.175 1.00 23.92 63 PRO D O 1
ATOM 12248 N N . PHE D 2 67 ? 73.226 49.143 0.145 1.00 22.64 64 PHE D N 1
ATOM 12249 C CA . PHE D 2 67 ? 73.954 49.892 1.166 1.00 22.59 64 PHE D CA 1
ATOM 12250 C C . PHE D 2 67 ? 74.721 51.087 0.549 1.00 24.33 64 PHE D C 1
ATOM 12251 O O . PHE D 2 67 ? 75.934 51.187 0.739 1.00 25.11 64 PHE D O 1
ATOM 12259 N N . PRO D 2 68 ? 74.019 51.994 -0.190 1.00 26.29 65 PRO D N 1
ATOM 12260 C CA . PRO D 2 68 ? 74.753 53.031 -0.942 1.00 28.45 65 PRO D CA 1
ATOM 12261 C C . PRO D 2 68 ? 75.506 54.041 -0.073 1.00 29.88 65 PRO D C 1
ATOM 12262 O O . PRO D 2 68 ? 76.495 54.625 -0.529 1.00 31.02 65 PRO D O 1
ATOM 12266 N N . GLN D 2 69 ? 75.059 54.252 1.162 1.00 30.08 66 GLN D N 1
ATOM 12267 C CA . GLN D 2 69 ? 75.725 55.214 2.045 1.00 31.40 66 GLN D CA 1
ATOM 12268 C C . GLN D 2 69 ? 76.886 54.568 2.811 1.00 30.36 66 GLN D C 1
ATOM 12269 O O . GLN D 2 69 ? 77.512 55.222 3.636 1.00 31.24 66 GLN D O 1
ATOM 12275 N N . GLY D 2 70 ? 77.177 53.304 2.532 1.00 28.20 67 GLY D N 1
ATOM 12276 C CA . GLY D 2 70 ? 78.148 52.556 3.330 1.00 26.98 67 GLY D CA 1
ATOM 12277 C C . GLY D 2 70 ? 77.400 51.672 4.298 1.00 25.46 67 GLY D C 1
ATOM 12278 O O . GLY D 2 70 ? 76.281 52.007 4.730 1.00 25.61 67 GLY D O 1
ATOM 12279 N N . ILE D 2 71 ? 78.005 50.536 4.642 1.00 23.63 68 ILE D N 1
ATOM 12280 C CA . ILE D 2 71 ? 77.359 49.548 5.481 1.00 21.95 68 ILE D CA 1
ATOM 12281 C C . ILE D 2 71 ? 77.195 50.016 6.915 1.00 22.46 68 ILE D C 1
ATOM 12282 O O . ILE D 2 71 ? 76.358 49.483 7.645 1.00 21.75 68 ILE D O 1
ATOM 12287 N N . GLY D 2 72 ? 77.990 51.017 7.294 1.00 23.17 69 GLY D N 1
ATOM 12288 C CA . GLY D 2 72 ? 77.955 51.584 8.621 1.00 24.75 69 GLY D CA 1
ATOM 12289 C C . GLY D 2 72 ? 76.978 52.740 8.813 1.00 26.89 69 GLY D C 1
ATOM 12290 O O . GLY D 2 72 ? 76.869 53.270 9.922 1.00 26.65 69 GLY D O 1
ATOM 12291 N N . ALA D 2 73 ? 76.271 53.141 7.749 1.00 26.90 70 ALA D N 1
ATOM 12292 C CA . ALA D 2 73 ? 75.294 54.220 7.871 1.00 28.21 70 ALA D CA 1
ATOM 12293 C C . ALA D 2 73 ? 74.196 53.808 8.865 1.00 28.21 70 ALA D C 1
ATOM 12294 O O . ALA D 2 73 ? 73.752 52.656 8.875 1.00 27.01 70 ALA D O 1
ATOM 12296 N N . PRO D 2 74 ? 73.792 54.740 9.734 1.00 29.93 71 PRO D N 1
ATOM 12297 C CA . PRO D 2 74 ? 72.761 54.409 10.721 1.00 29.61 71 PRO D CA 1
ATOM 12298 C C . PRO D 2 74 ? 71.479 54.012 9.981 1.00 29.13 71 PRO D C 1
ATOM 12299 O O . PRO D 2 74 ? 71.256 54.438 8.844 1.00 28.11 71 PRO D O 1
ATOM 12303 N N . ILE D 2 75 ? 70.677 53.156 10.599 1.00 28.57 72 ILE D N 1
ATOM 12304 C CA . ILE D 2 75 ? 69.332 52.902 10.118 1.00 29.07 72 ILE D CA 1
ATOM 12305 C C . ILE D 2 75 ? 68.554 54.225 10.162 1.00 30.60 72 ILE D C 1
ATOM 12306 O O . ILE D 2 75 ? 68.563 54.931 11.178 1.00 30.88 72 ILE D O 1
ATOM 12311 N N . ASP D 2 76 ? 67.921 54.590 9.049 1.00 30.88 73 ASP D N 1
ATOM 12312 C CA . ASP D 2 76 ? 67.002 55.745 9.028 1.00 31.85 73 ASP D CA 1
ATOM 12313 C C . ASP D 2 76 ? 65.813 55.418 8.111 1.00 31.59 73 ASP D C 1
ATOM 12314 O O . ASP D 2 76 ? 65.646 54.277 7.740 1.00 30.49 73 ASP D O 1
ATOM 12319 N N . GLU D 2 77 ? 65.013 56.412 7.728 1.00 32.72 74 GLU D N 1
ATOM 12320 C CA . GLU D 2 77 ? 63.785 56.148 6.957 1.00 33.48 74 GLU D CA 1
ATOM 12321 C C . GLU D 2 77 ? 64.013 55.536 5.564 1.00 33.30 74 GLU D C 1
ATOM 12322 O O . GLU D 2 77 ? 63.152 54.784 5.082 1.00 33.80 74 GLU D O 1
ATOM 12328 N N . GLN D 2 78 ? 65.144 55.857 4.927 1.00 33.13 75 GLN D N 1
ATOM 12329 C CA A GLN D 2 78 ? 65.475 55.276 3.629 0.60 33.67 75 GLN D CA 1
ATOM 12330 C CA B GLN D 2 78 ? 65.501 55.290 3.623 0.40 32.66 75 GLN D CA 1
ATOM 12331 C C . GLN D 2 78 ? 66.325 53.997 3.733 1.00 32.75 75 GLN D C 1
ATOM 12332 O O . GLN D 2 78 ? 66.063 53.008 3.029 1.00 33.32 75 GLN D O 1
ATOM 12343 N N . ASN D 2 79 ? 67.307 53.979 4.636 1.00 31.35 76 ASN D N 1
ATOM 12344 C CA . ASN D 2 79 ? 68.191 52.818 4.775 1.00 29.75 76 ASN D CA 1
ATOM 12345 C C . ASN D 2 79 ? 67.604 51.862 5.815 1.00 28.97 76 ASN D C 1
ATOM 12346 O O . ASN D 2 79 ? 68.041 51.843 6.980 1.00 29.66 76 ASN D O 1
ATOM 12351 N N . CYS D 2 80 ? 66.583 51.112 5.412 1.00 26.84 77 CYS D N 1
ATOM 12352 C CA . CYS D 2 80 ? 65.793 50.353 6.368 1.00 25.53 77 CYS D CA 1
ATOM 12353 C C . CYS D 2 80 ? 65.006 49.246 5.662 1.00 23.42 77 CYS D C 1
ATOM 12354 O O . CYS D 2 80 ? 64.306 49.503 4.708 1.00 22.09 77 CYS D O 1
ATOM 12357 N N . ILE D 2 81 ? 65.188 48.010 6.114 1.00 21.16 78 ILE D N 1
ATOM 12358 C CA . ILE D 2 81 ? 64.229 46.928 5.875 1.00 20.60 78 ILE D CA 1
ATOM 12359 C C . ILE D 2 81 ? 63.577 46.666 7.256 1.00 19.77 78 ILE D C 1
ATOM 12360 O O . ILE D 2 81 ? 64.293 46.558 8.255 1.00 18.81 78 ILE D O 1
ATOM 12365 N N . LYS D 2 82 ? 62.243 46.645 7.330 1.00 18.75 79 LYS D N 1
ATOM 12366 C CA . LYS D 2 82 ? 61.566 46.356 8.600 1.00 18.66 79 LYS D CA 1
ATOM 12367 C C . LYS D 2 82 ? 60.840 45.055 8.490 1.00 18.15 79 LYS D C 1
ATOM 12368 O O . LYS D 2 82 ? 60.173 44.797 7.487 1.00 17.80 79 LYS D O 1
ATOM 12374 N N . TYR D 2 83 ? 60.910 44.239 9.530 1.00 17.65 80 TYR D N 1
ATOM 12375 C CA . TYR D 2 83 ? 60.154 43.017 9.466 1.00 17.38 80 TYR D CA 1
ATOM 12376 C C . TYR D 2 83 ? 59.668 42.591 10.828 1.00 17.64 80 TYR D C 1
ATOM 12377 O O . TYR D 2 83 ? 60.116 43.130 11.846 1.00 16.72 80 TYR D O 1
ATOM 12386 N N . THR D 2 84 ? 58.747 41.629 10.822 1.00 17.68 81 THR D N 1
ATOM 12387 C CA . THR D 2 84 ? 58.167 41.076 12.039 1.00 17.56 81 THR D CA 1
ATOM 12388 C C . THR D 2 84 ? 58.000 39.572 11.870 1.00 17.68 81 THR D C 1
ATOM 12389 O O . THR D 2 84 ? 57.428 39.099 10.867 1.00 18.20 81 THR D O 1
ATOM 12393 N N . VAL D 2 85 ? 58.507 38.829 12.844 1.00 17.30 82 VAL D N 1
ATOM 12394 C CA . VAL D 2 85 ? 58.403 37.356 12.843 1.00 16.85 82 VAL D CA 1
ATOM 12395 C C . VAL D 2 85 ? 57.387 36.976 13.933 1.00 16.93 82 VAL D C 1
ATOM 12396 O O . VAL D 2 85 ? 57.524 37.384 15.095 1.00 17.94 82 VAL D O 1
ATOM 12400 N N . ASN D 2 86 ? 56.360 36.234 13.570 1.00 18.11 83 ASN D N 1
ATOM 12401 C CA . ASN D 2 86 ? 55.315 35.857 14.531 1.00 19.57 83 ASN D CA 1
ATOM 12402 C C . ASN D 2 86 ? 55.656 34.530 15.243 1.00 19.43 83 ASN D C 1
ATOM 12403 O O . ASN D 2 86 ? 56.490 33.758 14.769 1.00 18.99 83 ASN D O 1
ATOM 12408 N N . LYS D 2 87 ? 54.987 34.264 16.363 1.00 19.54 84 LYS D N 1
ATOM 12409 C CA . LYS D 2 87 ? 55.190 32.992 17.064 1.00 20.47 84 LYS D CA 1
ATOM 12410 C C . LYS D 2 87 ? 54.631 31.824 16.254 1.00 20.59 84 LYS D C 1
ATOM 12411 O O . LYS D 2 87 ? 55.259 30.774 16.134 1.00 19.26 84 LYS D O 1
ATOM 12417 N N . ASP D 2 88 ? 53.428 32.012 15.719 1.00 22.74 85 ASP D N 1
ATOM 12418 C CA . ASP D 2 88 ? 52.732 31.000 14.911 1.00 24.83 85 ASP D CA 1
ATOM 12419 C C . ASP D 2 88 ? 52.110 31.679 13.691 1.00 25.32 85 ASP D C 1
ATOM 12420 O O . ASP D 2 88 ? 51.720 32.848 13.758 1.00 24.40 85 ASP D O 1
ATOM 12425 N N . TYR D 2 89 ? 51.988 30.922 12.606 1.00 26.17 86 TYR D N 1
ATOM 12426 C CA . TYR D 2 89 ? 51.349 31.361 11.363 1.00 27.60 86 TYR D CA 1
ATOM 12427 C C . TYR D 2 89 ? 50.180 30.418 11.052 1.00 30.34 86 TYR D C 1
ATOM 12428 O O . TYR D 2 89 ? 50.309 29.202 11.204 1.00 29.78 86 TYR D O 1
ATOM 12437 N N . ALA D 2 90 ? 49.063 30.975 10.592 1.00 32.93 87 ALA D N 1
ATOM 12438 C CA . ALA D 2 90 ? 47.881 30.162 10.272 1.00 36.35 87 ALA D CA 1
ATOM 12439 C C . ALA D 2 90 ? 48.204 29.063 9.246 1.00 37.70 87 ALA D C 1
ATOM 12440 O O . ALA D 2 90 ? 47.762 27.918 9.378 1.00 38.87 87 ALA D O 1
ATOM 12442 N N . ASP D 2 91 ? 49.001 29.408 8.242 1.00 38.37 88 ASP D N 1
ATOM 12443 C CA . ASP D 2 91 ? 49.530 28.417 7.311 1.00 39.20 88 ASP D CA 1
ATOM 12444 C C . ASP D 2 91 ? 50.780 28.982 6.659 1.00 38.90 88 ASP D C 1
ATOM 12445 O O . ASP D 2 91 ? 51.104 30.160 6.854 1.00 38.37 88 ASP D O 1
ATOM 12450 N N . LYS D 2 92 ? 51.486 28.150 5.902 1.00 39.23 89 LYS D N 1
ATOM 12451 C CA . LYS D 2 92 ? 52.709 28.576 5.227 1.00 39.11 89 LYS D CA 1
ATOM 12452 C C . LYS D 2 92 ? 52.520 29.868 4.406 1.00 38.88 89 LYS D C 1
ATOM 12453 O O . LYS D 2 92 ? 53.442 30.675 4.326 1.00 38.95 89 LYS D O 1
ATOM 12455 N N . SER D 2 93 ? 51.339 30.042 3.807 1.00 38.83 90 SER D N 1
ATOM 12456 C CA . SER D 2 93 ? 51.021 31.222 2.993 1.00 38.46 90 SER D CA 1
ATOM 12457 C C . SER D 2 93 ? 50.949 32.493 3.842 1.00 36.81 90 SER D C 1
ATOM 12458 O O . SER D 2 93 ? 51.175 33.586 3.334 1.00 37.29 90 SER D O 1
ATOM 12461 N N . ALA D 2 94 ? 50.633 32.357 5.128 1.00 33.84 91 ALA D N 1
ATOM 12462 C CA . ALA D 2 94 ? 50.611 33.522 6.013 1.00 31.41 91 ALA D CA 1
ATOM 12463 C C . ALA D 2 94 ? 52.045 33.935 6.455 1.00 27.97 91 ALA D C 1
ATOM 12464 O O . ALA D 2 94 ? 52.237 34.925 7.167 1.00 27.27 91 ALA D O 1
ATOM 12466 N N . ASN D 2 95 ? 53.037 33.190 5.978 1.00 25.79 92 ASN D N 1
ATOM 12467 C CA . ASN D 2 95 ? 54.458 33.424 6.272 1.00 24.06 92 ASN D CA 1
ATOM 12468 C C . ASN D 2 95 ? 55.202 33.586 4.939 1.00 23.40 92 ASN D C 1
ATOM 12469 O O . ASN D 2 95 ? 56.013 32.749 4.587 1.00 22.89 92 ASN D O 1
ATOM 12474 N N . PRO D 2 96 ? 54.913 34.671 4.182 1.00 24.02 93 PRO D N 1
ATOM 12475 C CA . PRO D 2 96 ? 55.479 34.799 2.817 1.00 23.70 93 PRO D CA 1
ATOM 12476 C C . PRO D 2 96 ? 56.994 34.851 2.813 1.00 23.43 93 PRO D C 1
ATOM 12477 O O . PRO D 2 96 ? 57.594 34.429 1.832 1.00 23.45 93 PRO D O 1
ATOM 12481 N N . SER D 2 97 ? 57.613 35.353 3.893 1.00 22.52 94 SER D N 1
ATOM 12482 C CA . SER D 2 97 ? 59.092 35.391 4.017 1.00 23.14 94 SER D CA 1
ATOM 12483 C C . SER D 2 97 ? 59.763 34.067 4.396 1.00 22.03 94 SER D C 1
ATOM 12484 O O . SER D 2 97 ? 60.997 33.968 4.417 1.00 21.61 94 SER D O 1
ATOM 12487 N N . ASN D 2 98 ? 58.961 33.057 4.722 1.00 23.11 95 ASN D N 1
ATOM 12488 C CA . ASN D 2 98 ? 59.512 31.772 5.213 1.00 23.11 95 ASN D CA 1
ATOM 12489 C C . ASN D 2 98 ? 60.442 31.957 6.402 1.00 21.02 95 ASN D C 1
ATOM 12490 O O . ASN D 2 98 ? 61.529 31.367 6.460 1.00 22.72 95 ASN D O 1
ATOM 12495 N N . ASP D 2 99 ? 60.028 32.799 7.335 1.00 20.58 96 ASP D N 1
ATOM 12496 C CA . ASP D 2 99 ? 60.785 33.018 8.554 1.00 19.00 96 ASP D CA 1
ATOM 12497 C C . ASP D 2 99 ? 60.685 31.767 9.421 1.00 18.66 96 ASP D C 1
ATOM 12498 O O . ASP D 2 99 ? 59.751 30.950 9.263 1.00 19.40 96 ASP D O 1
ATOM 12503 N N . ILE D 2 100 ? 61.633 31.637 10.342 1.00 17.99 97 ILE D N 1
ATOM 12504 C CA . ILE D 2 100 ? 61.561 30.615 11.368 1.00 17.29 97 ILE D CA 1
ATOM 12505 C C . ILE D 2 100 ? 60.571 31.137 12.396 1.00 17.43 97 ILE D C 1
ATOM 12506 O O . ILE D 2 100 ? 60.853 32.122 13.068 1.00 17.47 97 ILE D O 1
ATOM 12511 N N . PRO D 2 101 ? 59.397 30.489 12.525 1.00 17.78 98 PRO D N 1
ATOM 12512 C CA . PRO D 2 101 ? 58.450 31.000 13.510 1.00 18.20 98 PRO D CA 1
ATOM 12513 C C . PRO D 2 101 ? 58.992 30.831 14.928 1.00 17.91 98 PRO D C 1
ATOM 12514 O O . PRO D 2 101 ? 59.715 29.871 15.181 1.00 17.16 98 PRO D O 1
ATOM 12518 N N . LEU D 2 102 ? 58.609 31.725 15.843 1.00 17.68 99 LEU D N 1
ATOM 12519 C CA . LEU D 2 102 ? 59.171 31.709 17.202 1.00 18.65 99 LEU D CA 1
ATOM 12520 C C . LEU D 2 102 ? 58.825 30.418 17.914 1.00 18.40 99 LEU D C 1
ATOM 12521 O O . LEU D 2 102 ? 59.625 29.917 18.733 1.00 19.16 99 LEU D O 1
ATOM 12526 N N . SER D 2 103 ? 57.655 29.858 17.596 1.00 18.73 100 SER D N 1
ATOM 12527 C CA A SER D 2 103 ? 57.251 28.598 18.218 0.70 19.74 100 SER D CA 1
ATOM 12528 C CA B SER D 2 103 ? 57.223 28.589 18.200 0.30 17.87 100 SER D CA 1
ATOM 12529 C C . SER D 2 103 ? 58.226 27.466 17.942 1.00 18.40 100 SER D C 1
ATOM 12530 O O . SER D 2 103 ? 58.417 26.612 18.791 1.00 19.84 100 SER D O 1
ATOM 12535 N N . ARG D 2 104 ? 58.837 27.475 16.763 1.00 17.24 101 ARG D N 1
ATOM 12536 C CA . ARG D 2 104 ? 59.859 26.467 16.390 1.00 16.44 101 ARG D CA 1
ATOM 12537 C C . ARG D 2 104 ? 61.243 26.879 16.871 1.00 15.85 101 ARG D C 1
ATOM 12538 O O . ARG D 2 104 ? 61.974 26.070 17.452 1.00 15.44 101 ARG D O 1
ATOM 12546 N N . ALA D 2 105 ? 61.598 28.147 16.673 1.00 14.39 102 ALA D N 1
ATOM 12547 C CA . ALA D 2 105 ? 62.905 28.649 17.108 1.00 14.95 102 ALA D CA 1
ATOM 12548 C C . ALA D 2 105 ? 63.117 28.464 18.594 1.00 14.96 102 ALA D C 1
ATOM 12549 O O . ALA D 2 105 ? 64.226 28.159 19.046 1.00 15.62 102 ALA D O 1
ATOM 12551 N N . LEU D 2 106 ? 62.045 28.592 19.358 1.00 14.84 103 LEU D N 1
ATOM 12552 C CA . LEU D 2 106 ? 62.185 28.524 20.802 1.00 16.21 103 LEU D CA 1
ATOM 12553 C C . LEU D 2 106 ? 61.850 27.149 21.401 1.00 16.68 103 LEU D C 1
ATOM 12554 O O . LEU D 2 106 ? 61.867 26.986 22.627 1.00 16.96 103 LEU D O 1
ATOM 12559 N N . GLN D 2 107 ? 61.578 26.164 20.550 1.00 16.76 104 GLN D N 1
ATOM 12560 C CA . GLN D 2 107 ? 61.314 24.805 21.029 1.00 17.76 104 GLN D CA 1
ATOM 12561 C C . GLN D 2 107 ? 62.605 24.013 20.883 1.00 18.22 104 GLN D C 1
ATOM 12562 O O . GLN D 2 107 ? 63.452 24.373 20.055 1.00 17.45 104 GLN D O 1
ATOM 12568 N N . TYR D 2 108 ? 62.760 22.951 21.687 1.00 19.14 105 TYR D N 1
ATOM 12569 C CA . TYR D 2 108 ? 63.808 21.925 21.438 1.00 20.13 105 TYR D CA 1
ATOM 12570 C C . TYR D 2 108 ? 63.722 21.442 19.992 1.00 20.06 105 TYR D C 1
ATOM 12571 O O . TYR D 2 108 ? 62.657 21.479 19.389 1.00 18.92 105 TYR D O 1
ATOM 12580 N N . GLY D 2 109 ? 64.834 20.968 19.444 1.00 20.41 106 GLY D N 1
ATOM 12581 C CA . GLY D 2 109 ? 64.813 20.434 18.085 1.00 21.43 106 GLY D CA 1
ATOM 12582 C C . GLY D 2 109 ? 65.843 21.118 17.218 1.00 21.40 106 GLY D C 1
ATOM 12583 O O . GLY D 2 109 ? 66.374 22.169 17.588 1.00 21.37 106 GLY D O 1
ATOM 12584 N N . PHE D 2 110 ? 66.126 20.508 16.070 1.00 21.45 107 PHE D N 1
ATOM 12585 C CA . PHE D 2 110 ? 67.049 21.098 15.081 1.00 21.93 107 PHE D CA 1
ATOM 12586 C C . PHE D 2 110 ? 68.395 21.473 15.666 1.00 21.03 107 PHE D C 1
ATOM 12587 O O . PHE D 2 110 ? 68.901 22.605 15.523 1.00 21.20 107 PHE D O 1
ATOM 12595 N N . SER D 2 111 ? 69.005 20.505 16.317 1.00 20.81 108 SER D N 1
ATOM 12596 C CA . SER D 2 111 ? 70.287 20.721 16.957 1.00 21.27 108 SER D CA 1
ATOM 12597 C C . SER D 2 111 ? 71.386 21.155 15.993 1.00 19.24 108 SER D C 1
ATOM 12598 O O . SER D 2 111 ? 72.317 21.851 16.395 1.00 19.12 108 SER D O 1
ATOM 12601 N N . ALA D 2 112 ? 71.253 20.773 14.728 1.00 18.64 109 ALA D N 1
ATOM 12602 C CA . ALA D 2 112 ? 72.223 21.153 13.696 1.00 17.58 109 ALA D CA 1
ATOM 12603 C C . ALA D 2 112 ? 72.039 22.599 13.231 1.00 17.00 109 ALA D C 1
ATOM 12604 O O . ALA D 2 112 ? 72.886 23.141 12.513 1.00 15.97 109 ALA D O 1
ATOM 12606 N N . GLY D 2 113 ? 70.930 23.210 13.633 1.00 16.33 110 GLY D N 1
ATOM 12607 C CA . GLY D 2 113 ? 70.555 24.549 13.141 1.00 16.40 110 GLY D CA 1
ATOM 12608 C C . GLY D 2 113 ? 69.184 24.501 12.468 1.00 16.11 110 GLY D C 1
ATOM 12609 O O . GLY D 2 113 ? 68.780 23.481 11.914 1.00 14.79 110 GLY D O 1
ATOM 12610 N N . GLN D 2 114 ? 68.462 25.618 12.482 1.00 15.68 111 GLN D N 1
ATOM 12611 C CA . GLN D 2 114 ? 67.133 25.639 11.819 1.00 16.39 111 GLN D CA 1
ATOM 12612 C C . GLN D 2 114 ? 67.302 25.506 10.296 1.00 16.36 111 GLN D C 1
ATOM 12613 O O . GLN D 2 114 ? 68.221 26.088 9.747 1.00 16.47 111 GLN D O 1
ATOM 12619 N N . PRO D 2 115 ? 66.417 24.745 9.617 1.00 17.46 112 PRO D N 1
ATOM 12620 C CA . PRO D 2 115 ? 66.667 24.440 8.208 1.00 18.15 112 PRO D CA 1
ATOM 12621 C C . PRO D 2 115 ? 66.716 25.662 7.310 1.00 17.97 112 PRO D C 1
ATOM 12622 O O . PRO D 2 115 ? 67.486 25.642 6.369 1.00 16.73 112 PRO D O 1
ATOM 12626 N N . GLU D 2 116 ? 65.919 26.706 7.590 1.00 18.08 113 GLU D N 1
ATOM 12627 C CA . GLU D 2 116 ? 66.015 27.934 6.763 1.00 18.46 113 GLU D CA 1
ATOM 12628 C C . GLU D 2 116 ? 67.400 28.563 6.834 1.00 17.36 113 GLU D C 1
ATOM 12629 O O . GLU D 2 116 ? 67.944 29.032 5.827 1.00 16.81 113 GLU D O 1
ATOM 12635 N N . LEU D 2 117 ? 67.983 28.589 8.028 1.00 16.78 114 LEU D N 1
ATOM 12636 C CA . LEU D 2 117 ? 69.322 29.151 8.192 1.00 16.73 114 LEU D CA 1
ATOM 12637 C C . LEU D 2 117 ? 70.354 28.310 7.454 1.00 16.99 114 LEU D C 1
ATOM 12638 O O . LEU D 2 117 ? 71.196 28.859 6.703 1.00 16.61 114 LEU D O 1
ATOM 12643 N N . LEU D 2 118 ? 70.301 26.999 7.680 1.00 16.61 115 LEU D N 1
ATOM 12644 C CA . LEU D 2 118 ? 71.183 26.072 6.930 1.00 16.76 115 LEU D CA 1
ATOM 12645 C C . LEU D 2 118 ? 71.039 26.214 5.414 1.00 16.75 115 LEU D C 1
ATOM 12646 O O . LEU D 2 118 ? 72.047 26.210 4.713 1.00 17.28 115 LEU D O 1
ATOM 12651 N N . ASN D 2 119 ? 69.807 26.347 4.915 1.00 17.31 116 ASN D N 1
ATOM 12652 C CA A ASN D 2 119 ? 69.544 26.562 3.486 0.50 17.43 116 ASN D CA 1
ATOM 12653 C CA B ASN D 2 119 ? 69.589 26.527 3.482 0.50 17.06 116 ASN D CA 1
ATOM 12654 C C . ASN D 2 119 ? 70.299 27.778 2.970 1.00 16.92 116 ASN D C 1
ATOM 12655 O O . ASN D 2 119 ? 70.993 27.716 1.953 1.00 16.97 116 ASN D O 1
ATOM 12664 N N . PHE D 2 120 ? 70.136 28.906 3.665 1.00 16.20 117 PHE D N 1
ATOM 12665 C CA . PHE D 2 120 ? 70.867 30.111 3.283 1.00 15.99 117 PHE D CA 1
ATOM 12666 C C . PHE D 2 120 ? 72.397 29.854 3.228 1.00 15.21 117 PHE D C 1
ATOM 12667 O O . PHE D 2 120 ? 73.062 30.219 2.241 1.00 14.58 117 PHE D O 1
ATOM 12675 N N . ILE D 2 121 ? 72.929 29.254 4.292 1.00 14.17 118 ILE D N 1
ATOM 12676 C CA . ILE D 2 121 ? 74.348 28.957 4.373 1.00 15.10 118 ILE D CA 1
ATOM 12677 C C . ILE D 2 121 ? 74.809 28.039 3.242 1.00 15.27 118 ILE D C 1
ATOM 12678 O O . ILE D 2 121 ? 75.865 28.312 2.619 1.00 16.67 118 ILE D O 1
ATOM 12683 N N . ARG D 2 122 ? 74.028 26.991 2.939 1.00 15.42 119 ARG D N 1
ATOM 12684 C CA . ARG D 2 122 ? 74.383 26.110 1.804 1.00 16.69 119 ARG D CA 1
ATOM 12685 C C . ARG D 2 122 ? 74.407 26.862 0.464 1.00 17.66 119 ARG D C 1
ATOM 12686 O O . ARG D 2 122 ? 75.313 26.636 -0.365 1.00 17.05 119 ARG D O 1
ATOM 12694 N N . ASP D 2 123 ? 73.399 27.712 0.241 1.00 17.84 120 ASP D N 1
ATOM 12695 C CA . ASP D 2 123 ? 73.342 28.517 -0.993 1.00 19.32 120 ASP D CA 1
ATOM 12696 C C . ASP D 2 123 ? 74.569 29.425 -1.116 1.00 18.23 120 ASP D C 1
ATOM 12697 O O . ASP D 2 123 ? 75.233 29.457 -2.159 1.00 18.81 120 ASP D O 1
ATOM 12702 N N . HIS D 2 124 ? 74.897 30.114 -0.032 1.00 17.60 121 HIS D N 1
ATOM 12703 C CA . HIS D 2 124 ? 76.121 30.935 0.054 1.00 16.87 121 HIS D CA 1
ATOM 12704 C C . HIS D 2 124 ? 77.377 30.089 -0.159 1.00 16.89 121 HIS D C 1
ATOM 12705 O O . HIS D 2 124 ? 78.301 30.518 -0.868 1.00 17.94 121 HIS D O 1
ATOM 12712 N N . THR D 2 125 ? 77.415 28.877 0.402 1.00 15.64 122 THR D N 1
ATOM 12713 C CA . THR D 2 125 ? 78.606 27.987 0.224 1.00 16.34 122 THR D CA 1
ATOM 12714 C C . THR D 2 125 ? 78.898 27.712 -1.262 1.00 17.71 122 THR D C 1
ATOM 12715 O O . THR D 2 125 ? 80.056 27.779 -1.720 1.00 17.94 122 THR D O 1
ATOM 12719 N N . LYS D 2 126 ? 77.847 27.359 -1.990 1.00 18.20 123 LYS D N 1
ATOM 12720 C CA . LYS D 2 126 ? 77.940 27.088 -3.409 1.00 20.50 123 LYS D CA 1
ATOM 12721 C C . LYS D 2 126 ? 78.320 28.317 -4.228 1.00 21.24 123 LYS D C 1
ATOM 12722 O O . LYS D 2 126 ? 79.004 28.189 -5.259 1.00 20.97 123 LYS D O 1
ATOM 12728 N N . ILE D 2 127 ? 77.883 29.501 -3.791 1.00 20.03 124 ILE D N 1
ATOM 12729 C CA . ILE D 2 127 ? 78.367 30.744 -4.427 1.00 21.26 124 ILE D CA 1
ATOM 12730 C C . ILE D 2 127 ? 79.884 30.949 -4.249 1.00 21.22 124 ILE D C 1
ATOM 12731 O O . ILE D 2 127 ? 80.578 31.194 -5.224 1.00 21.59 124 ILE D O 1
ATOM 12736 N N . ILE D 2 128 ? 80.384 30.793 -3.016 1.00 20.24 125 ILE D N 1
ATOM 12737 C CA . ILE D 2 128 ? 81.778 31.100 -2.647 1.00 20.78 125 ILE D CA 1
ATOM 12738 C C . ILE D 2 128 ? 82.812 30.039 -3.023 1.00 20.79 125 ILE D C 1
ATOM 12739 O O . ILE D 2 128 ? 83.919 30.382 -3.488 1.00 19.29 125 ILE D O 1
ATOM 12744 N N . HIS D 2 129 ? 82.450 28.768 -2.860 1.00 20.49 126 HIS D N 1
ATOM 12745 C CA . HIS D 2 129 ? 83.418 27.675 -3.023 1.00 21.79 126 HIS D CA 1
ATOM 12746 C C . HIS D 2 129 ? 83.108 26.807 -4.238 1.00 23.54 126 HIS D C 1
ATOM 12747 O O . HIS D 2 129 ? 81.991 26.802 -4.728 1.00 23.23 126 HIS D O 1
ATOM 12754 N N . ASP D 2 130 ? 84.089 26.033 -4.685 1.00 25.34 127 ASP D N 1
ATOM 12755 C CA . ASP D 2 130 ? 83.840 25.059 -5.753 1.00 26.84 127 ASP D CA 1
ATOM 12756 C C . ASP D 2 130 ? 83.962 23.686 -5.096 1.00 25.91 127 ASP D C 1
ATOM 12757 O O . ASP D 2 130 ? 85.068 23.181 -4.944 1.00 26.09 127 ASP D O 1
ATOM 12762 N N . LEU D 2 131 ? 82.840 23.086 -4.712 1.00 24.59 128 LEU D N 1
ATOM 12763 C CA . LEU D 2 131 ? 82.864 21.799 -4.009 1.00 24.94 128 LEU D CA 1
ATOM 12764 C C . LEU D 2 131 ? 83.184 20.634 -4.930 1.00 25.31 128 LEU D C 1
ATOM 12765 O O . LEU D 2 131 ? 82.699 20.592 -6.065 1.00 26.03 128 LEU D O 1
ATOM 12770 N N . LYS D 2 132 ? 83.991 19.696 -4.423 1.00 24.58 129 LYS D N 1
ATOM 12771 C CA . LYS D 2 132 ? 84.545 18.629 -5.238 1.00 24.47 129 LYS D CA 1
ATOM 12772 C C . LYS D 2 132 ? 84.205 17.218 -4.758 1.00 24.58 129 LYS D C 1
ATOM 12773 O O . LYS D 2 132 ? 84.709 16.235 -5.319 1.00 24.19 129 LYS D O 1
ATOM 12779 N N . TYR D 2 133 ? 83.367 17.112 -3.722 1.00 21.97 130 TYR D N 1
ATOM 12780 C CA . TYR D 2 133 ? 82.879 15.807 -3.302 1.00 21.64 130 TYR D CA 1
ATOM 12781 C C . TYR D 2 133 ? 81.402 15.877 -3.012 1.00 22.19 130 TYR D C 1
ATOM 12782 O O . TYR D 2 133 ? 80.834 16.976 -2.912 1.00 22.02 130 TYR D O 1
ATOM 12791 N N . LYS D 2 134 ? 80.764 14.718 -2.911 1.00 22.41 131 LYS D N 1
ATOM 12792 C CA . LYS D 2 134 ? 79.293 14.709 -2.958 1.00 23.27 131 LYS D CA 1
ATOM 12793 C C . LYS D 2 134 ? 78.657 15.044 -1.633 1.00 21.72 131 LYS D C 1
ATOM 12794 O O . LYS D 2 134 ? 77.691 15.753 -1.606 1.00 21.46 131 LYS D O 1
ATOM 12796 N N . ASP D 2 135 ? 79.175 14.499 -0.545 1.00 21.73 132 ASP D N 1
ATOM 12797 C CA . ASP D 2 135 ? 78.449 14.533 0.733 1.00 21.39 132 ASP D CA 1
ATOM 12798 C C . ASP D 2 135 ? 78.931 15.629 1.719 1.00 20.57 132 ASP D C 1
ATOM 12799 O O . ASP D 2 135 ? 79.053 15.379 2.914 1.00 20.89 132 ASP D O 1
ATOM 12804 N N . TRP D 2 136 ? 79.188 16.839 1.226 1.00 19.47 133 TRP D N 1
ATOM 12805 C CA . TRP D 2 136 ? 79.514 17.954 2.123 1.00 18.86 133 TRP D CA 1
ATOM 12806 C C . TRP D 2 136 ? 78.215 18.445 2.782 1.00 19.05 133 TRP D C 1
ATOM 12807 O O . TRP D 2 136 ? 77.117 18.254 2.233 1.00 18.08 133 TRP D O 1
ATOM 12818 N N . ASP D 2 137 ? 78.341 19.056 3.958 1.00 18.24 134 ASP D N 1
ATOM 12819 C CA . ASP D 2 137 ? 77.172 19.581 4.686 1.00 19.10 134 ASP D CA 1
ATOM 12820 C C . ASP D 2 137 ? 77.699 20.642 5.621 1.00 17.93 134 ASP D C 1
ATOM 12821 O O . ASP D 2 137 ? 78.919 20.862 5.717 1.00 17.10 134 ASP D O 1
ATOM 12826 N N . VAL D 2 138 ? 76.778 21.323 6.289 1.00 17.20 135 VAL D N 1
ATOM 12827 C CA . VAL D 2 138 ? 77.137 22.357 7.213 1.00 16.34 135 VAL D CA 1
ATOM 12828 C C . VAL D 2 138 ? 76.399 22.076 8.524 1.00 16.69 135 VAL D C 1
ATOM 12829 O O . VAL D 2 138 ? 75.321 21.475 8.523 1.00 17.21 135 VAL D O 1
ATOM 12833 N N . LEU D 2 139 ? 76.959 22.567 9.612 1.00 16.31 136 LEU D N 1
ATOM 12834 C CA . LEU D 2 139 ? 76.402 22.377 10.938 1.00 18.54 136 LEU D CA 1
ATOM 12835 C C . LEU D 2 139 ? 76.584 23.696 11.671 1.00 18.17 136 LEU D C 1
ATOM 12836 O O . LEU D 2 139 ? 77.706 24.233 11.728 1.00 18.06 136 LEU D O 1
ATOM 12841 N N . ALA D 2 140 ? 75.499 24.227 12.239 1.00 17.84 137 ALA D N 1
ATOM 12842 C CA . ALA D 2 140 ? 75.586 25.530 12.924 1.00 18.11 137 ALA D CA 1
ATOM 12843 C C . ALA D 2 140 ? 76.357 25.380 14.214 1.00 18.18 137 ALA D C 1
ATOM 12844 O O . ALA D 2 140 ? 76.262 24.345 14.893 1.00 18.27 137 ALA D O 1
ATOM 12846 N N . THR D 2 141 ? 77.101 26.421 14.575 1.00 18.04 138 THR D N 1
ATOM 12847 C CA . THR D 2 141 ? 77.827 26.420 15.833 1.00 16.78 138 THR D CA 1
ATOM 12848 C C . THR D 2 141 ? 77.480 27.720 16.582 1.00 17.40 138 THR D C 1
ATOM 12849 O O . THR D 2 141 ? 76.823 28.621 16.027 1.00 16.42 138 THR D O 1
ATOM 12853 N N . ALA D 2 142 ? 78.017 27.841 17.798 1.00 17.40 139 ALA D N 1
ATOM 12854 C CA . ALA D 2 142 ? 77.953 29.083 18.569 1.00 18.57 139 ALA D CA 1
ATOM 12855 C C . ALA D 2 142 ? 79.162 30.025 18.302 1.00 18.34 139 ALA D C 1
ATOM 12856 O O . ALA D 2 142 ? 79.437 30.927 19.093 1.00 19.98 139 ALA D O 1
ATOM 12858 N N . GLY D 2 143 ? 79.867 29.821 17.183 1.00 18.51 140 GLY D N 1
ATOM 12859 C CA . GLY D 2 143 ? 81.041 30.617 16.830 1.00 18.94 140 GLY D CA 1
ATOM 12860 C C . GLY D 2 143 ? 82.276 29.750 16.631 1.00 19.22 140 GLY D C 1
ATOM 12861 O O . GLY D 2 143 ? 82.272 28.557 16.961 1.00 18.82 140 GLY D O 1
ATOM 12862 N N . ASN D 2 144 ? 83.363 30.355 16.139 1.00 19.36 141 ASN D N 1
ATOM 12863 C CA . ASN D 2 144 ? 84.576 29.597 15.859 1.00 19.13 141 ASN D CA 1
ATOM 12864 C C . ASN D 2 144 ? 85.327 29.150 17.110 1.00 19.55 141 ASN D C 1
ATOM 12865 O O . ASN D 2 144 ? 86.066 28.162 17.079 1.00 19.44 141 ASN D O 1
ATOM 12870 N N A THR D 2 145 ? 85.159 29.919 18.187 0.50 18.97 142 THR D N 1
ATOM 12871 N N B THR D 2 145 ? 85.184 29.875 18.206 0.50 19.99 142 THR D N 1
ATOM 12872 C CA A THR D 2 145 ? 85.700 29.581 19.498 0.50 18.79 142 THR D CA 1
ATOM 12873 C CA B THR D 2 145 ? 85.889 29.428 19.388 0.50 20.76 142 THR D CA 1
ATOM 12874 C C A THR D 2 145 ? 85.219 28.185 19.844 0.50 19.65 142 THR D C 1
ATOM 12875 C C B THR D 2 145 ? 85.231 28.145 19.919 0.50 20.86 142 THR D C 1
ATOM 12876 O O A THR D 2 145 ? 86.010 27.285 20.094 0.50 20.17 142 THR D O 1
ATOM 12877 O O B THR D 2 145 ? 85.937 27.242 20.347 0.50 21.47 142 THR D O 1
ATOM 12884 N N . ASN D 2 146 ? 83.906 28.020 19.816 1.00 20.74 143 ASN D N 1
ATOM 12885 C CA . ASN D 2 146 ? 83.271 26.753 20.165 1.00 22.28 143 ASN D CA 1
ATOM 12886 C C . ASN D 2 146 ? 83.572 25.637 19.141 1.00 20.82 143 ASN D C 1
ATOM 12887 O O . ASN D 2 146 ? 83.842 24.505 19.546 1.00 21.72 143 ASN D O 1
ATOM 12892 N N . ALA D 2 147 ? 83.558 25.972 17.843 1.00 18.25 144 ALA D N 1
ATOM 12893 C CA . ALA D 2 147 ? 83.952 25.023 16.786 1.00 17.02 144 ALA D CA 1
ATOM 12894 C C . ALA D 2 147 ? 85.340 24.405 17.042 1.00 16.94 144 ALA D C 1
ATOM 12895 O O . ALA D 2 147 ? 85.557 23.206 16.811 1.00 17.25 144 ALA D O 1
ATOM 12897 N N . TRP D 2 148 ? 86.280 25.222 17.507 1.00 16.52 145 TRP D N 1
ATOM 12898 C CA . TRP D 2 148 ? 87.642 24.745 17.714 1.00 16.47 145 TRP D CA 1
ATOM 12899 C C . TRP D 2 148 ? 87.705 23.842 18.943 1.00 17.06 145 TRP D C 1
ATOM 12900 O O . TRP D 2 148 ? 88.354 22.820 18.924 1.00 16.87 145 TRP D O 1
ATOM 12911 N N . GLU D 2 149 ? 87.024 24.250 20.007 1.00 18.57 146 GLU D N 1
ATOM 12912 C CA . GLU D 2 149 ? 86.824 23.405 21.200 1.00 20.23 146 GLU D CA 1
ATOM 12913 C C . GLU D 2 149 ? 86.308 22.017 20.794 1.00 18.42 146 GLU D C 1
ATOM 12914 O O . GLU D 2 149 ? 86.859 20.994 21.219 1.00 18.87 146 GLU D O 1
ATOM 12920 N N . SER D 2 150 ? 85.266 22.001 19.961 1.00 17.78 147 SER D N 1
ATOM 12921 C CA . SER D 2 150 ? 84.618 20.780 19.536 1.00 16.86 147 SER D CA 1
ATOM 12922 C C . SER D 2 150 ? 85.552 19.936 18.690 1.00 15.97 147 SER D C 1
ATOM 12923 O O . SER D 2 150 ? 85.564 18.727 18.839 1.00 16.32 147 SER D O 1
ATOM 12926 N N . THR D 2 151 ? 86.320 20.588 17.818 1.00 15.08 148 THR D N 1
ATOM 12927 C CA . THR D 2 151 ? 87.301 19.905 16.971 1.00 14.54 148 THR D CA 1
ATOM 12928 C C . THR D 2 151 ? 88.327 19.179 17.825 1.00 15.00 148 THR D C 1
ATOM 12929 O O . THR D 2 151 ? 88.652 18.001 17.549 1.00 14.21 148 THR D O 1
ATOM 12933 N N . LEU D 2 152 ? 88.859 19.884 18.835 1.00 14.19 149 LEU D N 1
ATOM 12934 C CA . LEU D 2 152 ? 89.770 19.211 19.792 1.00 16.53 149 LEU D CA 1
ATOM 12935 C C . LEU D 2 152 ? 89.104 18.009 20.494 1.00 16.36 149 LEU D C 1
ATOM 12936 O O . LEU D 2 152 ? 89.700 16.950 20.580 1.00 17.93 149 LEU D O 1
ATOM 12941 N N . ARG D 2 153 ? 87.872 18.153 20.976 1.00 16.72 150 ARG D N 1
ATOM 12942 C CA . ARG D 2 153 ? 87.198 17.026 21.629 1.00 17.30 150 ARG D CA 1
ATOM 12943 C C . ARG D 2 153 ? 86.984 15.852 20.691 1.00 17.21 150 ARG D C 1
ATOM 12944 O O . ARG D 2 153 ? 87.135 14.701 21.104 1.00 18.34 150 ARG D O 1
ATOM 12952 N N . VAL D 2 154 ? 86.638 16.147 19.438 1.00 16.92 151 VAL D N 1
ATOM 12953 C CA . VAL D 2 154 ? 86.262 15.100 18.474 1.00 16.20 151 VAL D CA 1
ATOM 12954 C C . VAL D 2 154 ? 87.472 14.276 18.052 1.00 16.69 151 VAL D C 1
ATOM 12955 O O . VAL D 2 154 ? 87.384 13.070 17.961 1.00 17.27 151 VAL D O 1
ATOM 12959 N N . PHE D 2 155 ? 88.598 14.928 17.792 1.00 16.33 152 PHE D N 1
ATOM 12960 C CA . PHE D 2 155 ? 89.728 14.228 17.207 1.00 16.75 152 PHE D CA 1
ATOM 12961 C C . PHE D 2 155 ? 90.875 13.917 18.175 1.00 17.71 152 PHE D C 1
ATOM 12962 O O . PHE D 2 155 ? 91.576 12.942 17.974 1.00 18.37 152 PHE D O 1
ATOM 12970 N N . CYS D 2 156 ? 91.076 14.751 19.194 1.00 18.24 153 CYS D N 1
ATOM 12971 C CA . CYS D 2 156 ? 92.357 14.744 19.916 1.00 19.80 153 CYS D CA 1
ATOM 12972 C C . CYS D 2 156 ? 92.265 14.183 21.320 1.00 20.15 153 CYS D C 1
ATOM 12973 O O . CYS D 2 156 ? 91.567 14.725 22.160 1.00 21.29 153 CYS D O 1
ATOM 12976 N N . ASN D 2 157 ? 92.962 13.081 21.570 1.00 21.72 154 ASN D N 1
ATOM 12977 C CA . ASN D 2 157 ? 93.194 12.616 22.944 1.00 21.20 154 ASN D CA 1
ATOM 12978 C C . ASN D 2 157 ? 94.367 13.388 23.518 1.00 21.40 154 ASN D C 1
ATOM 12979 O O . ASN D 2 157 ? 95.183 13.950 22.768 1.00 20.60 154 ASN D O 1
ATOM 12984 N N . ARG D 2 158 ? 94.475 13.405 24.843 1.00 21.58 155 ARG D N 1
ATOM 12985 C CA . ARG D 2 158 ? 95.658 13.986 25.487 1.00 22.49 155 ARG D CA 1
ATOM 12986 C C . ARG D 2 158 ? 96.931 13.320 24.921 1.00 22.37 155 ARG D C 1
ATOM 12987 O O . ARG D 2 158 ? 96.976 12.117 24.739 1.00 22.68 155 ARG D O 1
ATOM 12995 N N . GLY D 2 159 ? 97.928 14.107 24.538 1.00 22.23 156 GLY D N 1
ATOM 12996 C CA . GLY D 2 159 ? 99.116 13.524 23.893 1.00 21.75 156 GLY D CA 1
ATOM 12997 C C . GLY D 2 159 ? 99.112 13.364 22.372 1.00 21.23 156 GLY D C 1
ATOM 12998 O O . GLY D 2 159 ? 100.152 13.012 21.783 1.00 22.01 156 GLY D O 1
ATOM 12999 N N . ASP D 2 160 ? 97.961 13.565 21.724 1.00 20.11 157 ASP D N 1
ATOM 13000 C CA . ASP D 2 160 ? 97.914 13.643 20.251 1.00 19.71 157 ASP D CA 1
ATOM 13001 C C . ASP D 2 160 ? 98.614 14.924 19.757 1.00 19.05 157 ASP D C 1
ATOM 13002 O O . ASP D 2 160 ? 98.781 15.874 20.502 1.00 18.44 157 ASP D O 1
ATOM 13007 N N . VAL D 2 161 ? 99.032 14.909 18.492 1.00 19.30 158 VAL D N 1
ATOM 13008 C CA . VAL D 2 161 ? 99.764 16.009 17.913 1.00 19.39 158 VAL D CA 1
ATOM 13009 C C . VAL D 2 161 ? 98.938 16.652 16.798 1.00 19.00 158 VAL D C 1
ATOM 13010 O O . VAL D 2 161 ? 98.362 15.927 15.968 1.00 18.21 158 VAL D O 1
ATOM 13014 N N . ILE D 2 162 ? 98.910 17.988 16.774 1.00 17.42 159 ILE D N 1
ATOM 13015 C CA . ILE D 2 162 ? 98.391 18.739 15.631 1.00 17.64 159 ILE D CA 1
ATOM 13016 C C . ILE D 2 162 ? 99.500 19.662 15.138 1.00 17.67 159 ILE D C 1
ATOM 13017 O O . ILE D 2 162 ? 100.432 19.932 15.879 1.00 17.91 159 ILE D O 1
ATOM 13022 N N . LEU D 2 163 ? 99.447 20.061 13.867 1.00 16.55 160 LEU D N 1
ATOM 13023 C CA . LEU D 2 163 ? 100.393 21.045 13.348 1.00 17.61 160 LEU D CA 1
ATOM 13024 C C . LEU D 2 163 ? 99.755 22.386 13.474 1.00 16.51 160 LEU D C 1
ATOM 13025 O O . LEU D 2 163 ? 98.555 22.496 13.249 1.00 16.95 160 LEU D O 1
ATOM 13030 N N . VAL D 2 164 ? 100.546 23.408 13.802 1.00 17.24 161 VAL D N 1
ATOM 13031 C CA . VAL D 2 164 ? 100.066 24.788 13.867 1.00 16.45 161 VAL D CA 1
ATOM 13032 C C . VAL D 2 164 ? 101.081 25.724 13.191 1.00 17.92 161 VAL D C 1
ATOM 13033 O O . VAL D 2 164 ? 102.265 25.369 13.029 1.00 18.43 161 VAL D O 1
ATOM 13037 N N . GLU D 2 165 ? 100.610 26.907 12.802 1.00 16.62 162 GLU D N 1
ATOM 13038 C CA . GLU D 2 165 ? 101.484 27.961 12.317 1.00 18.04 162 GLU D CA 1
ATOM 13039 C C . GLU D 2 165 ? 102.385 28.405 13.451 1.00 18.13 162 GLU D C 1
ATOM 13040 O O . GLU D 2 165 ? 101.963 28.388 14.620 1.00 18.48 162 GLU D O 1
ATOM 13046 N N . ALA D 2 166 ? 103.621 28.757 13.108 1.00 17.54 163 ALA D N 1
ATOM 13047 C CA . ALA D 2 166 ? 104.645 29.117 14.104 1.00 18.60 163 ALA D CA 1
ATOM 13048 C C . ALA D 2 166 ? 104.175 30.209 15.075 1.00 18.70 163 ALA D C 1
ATOM 13049 O O . ALA D 2 166 ? 104.566 30.210 16.233 1.00 17.93 163 ALA D O 1
ATOM 13051 N N . HIS D 2 167 ? 103.383 31.155 14.567 1.00 18.33 164 HIS D N 1
ATOM 13052 C CA . HIS D 2 167 ? 102.614 32.078 15.413 1.00 19.05 164 HIS D CA 1
ATOM 13053 C C . HIS D 2 167 ? 101.149 31.892 15.058 1.00 19.09 164 HIS D C 1
ATOM 13054 O O . HIS D 2 167 ? 100.814 31.755 13.889 1.00 18.28 164 HIS D O 1
ATOM 13061 N N . SER D 2 168 ? 100.282 31.839 16.070 1.00 19.39 165 SER D N 1
ATOM 13062 C CA . SER D 2 168 ? 98.869 31.530 15.833 1.00 19.40 165 SER D CA 1
ATOM 13063 C C . SER D 2 168 ? 97.988 32.234 16.861 1.00 20.26 165 SER D C 1
ATOM 13064 O O . SER D 2 168 ? 98.489 32.978 17.715 1.00 21.81 165 SER D O 1
ATOM 13067 N N . PHE D 2 169 ? 96.687 32.004 16.792 1.00 19.54 166 PHE D N 1
ATOM 13068 C CA . PHE D 2 169 ? 95.770 32.645 17.723 1.00 21.11 166 PHE D CA 1
ATOM 13069 C C . PHE D 2 169 ? 96.039 32.106 19.148 1.00 20.65 166 PHE D C 1
ATOM 13070 O O . PHE D 2 169 ? 95.986 30.900 19.379 1.00 19.50 166 PHE D O 1
ATOM 13078 N N . SER D 2 170 ? 96.312 33.006 20.090 1.00 21.44 167 SER D N 1
ATOM 13079 C CA . SER D 2 170 ? 96.621 32.597 21.457 1.00 23.22 167 SER D CA 1
ATOM 13080 C C . SER D 2 170 ? 95.523 31.751 22.111 1.00 22.34 167 SER D C 1
ATOM 13081 O O . SER D 2 170 ? 95.831 30.757 22.765 1.00 21.59 167 SER D O 1
ATOM 13084 N N . SER D 2 171 ? 94.262 32.126 21.912 1.00 22.47 168 SER D N 1
ATOM 13085 C CA . SER D 2 171 ? 93.146 31.348 22.462 1.00 23.61 168 SER D CA 1
ATOM 13086 C C . SER D 2 171 ? 93.112 29.904 21.905 1.00 21.78 168 SER D C 1
ATOM 13087 O O . SER D 2 171 ? 92.953 28.953 22.673 1.00 22.10 168 SER D O 1
ATOM 13090 N N . SER D 2 172 ? 93.333 29.733 20.597 1.00 20.60 169 SER D N 1
ATOM 13091 C CA . SER D 2 172 ? 93.404 28.388 19.983 1.00 18.69 169 SER D CA 1
ATOM 13092 C C . SER D 2 172 ? 94.546 27.566 20.563 1.00 19.00 169 SER D C 1
ATOM 13093 O O . SER D 2 172 ? 94.399 26.351 20.832 1.00 18.62 169 SER D O 1
ATOM 13096 N N . LEU D 2 173 ? 95.703 28.209 20.730 1.00 18.14 170 LEU D N 1
ATOM 13097 C CA . LEU D 2 173 ? 96.836 27.508 21.314 1.00 18.33 170 LEU D CA 1
ATOM 13098 C C . LEU D 2 173 ? 96.550 27.136 22.785 1.00 18.27 170 LEU D C 1
ATOM 13099 O O . LEU D 2 173 ? 96.805 26.004 23.209 1.00 18.43 170 LEU D O 1
ATOM 13104 N N . ALA D 2 174 ? 96.012 28.083 23.544 1.00 18.71 171 ALA D N 1
ATOM 13105 C CA . ALA D 2 174 ? 95.666 27.847 24.955 1.00 19.52 171 ALA D CA 1
ATOM 13106 C C . ALA D 2 174 ? 94.639 26.703 25.127 1.00 19.42 171 ALA D C 1
ATOM 13107 O O . ALA D 2 174 ? 94.734 25.903 26.077 1.00 20.28 171 ALA D O 1
ATOM 13109 N N . SER D 2 175 ? 93.678 26.603 24.202 1.00 19.63 172 SER D N 1
ATOM 13110 C CA . SER D 2 175 ? 92.683 25.538 24.217 1.00 19.29 172 SER D CA 1
ATOM 13111 C C . SER D 2 175 ? 93.334 24.176 24.063 1.00 18.93 172 SER D C 1
ATOM 13112 O O . SER D 2 175 ? 93.016 23.263 24.807 1.00 17.98 172 SER D O 1
ATOM 13115 N N . ALA D 2 176 ? 94.233 24.044 23.081 1.00 18.28 173 ALA D N 1
ATOM 13116 C CA . ALA D 2 176 ? 94.946 22.793 22.835 1.00 18.05 173 ALA D CA 1
ATOM 13117 C C . ALA D 2 176 ? 95.853 22.463 24.035 1.00 18.75 173 ALA D C 1
ATOM 13118 O O . ALA D 2 176 ? 95.898 21.321 24.502 1.00 18.37 173 ALA D O 1
ATOM 13120 N N . GLU D 2 177 ? 96.541 23.477 24.555 1.00 19.31 174 GLU D N 1
ATOM 13121 C CA . GLU D 2 177 ? 97.429 23.281 25.712 1.00 20.50 174 GLU D CA 1
ATOM 13122 C C . GLU D 2 177 ? 96.651 22.783 26.931 1.00 20.48 174 GLU D C 1
ATOM 13123 O O . GLU D 2 177 ? 97.119 21.888 27.640 1.00 19.86 174 GLU D O 1
ATOM 13129 N N . ALA D 2 178 ? 95.465 23.341 27.168 1.00 19.16 175 ALA D N 1
ATOM 13130 C CA . ALA D 2 178 ? 94.667 22.940 28.341 1.00 20.08 175 ALA D CA 1
ATOM 13131 C C . ALA D 2 178 ? 94.285 21.456 28.214 1.00 20.53 175 ALA D C 1
ATOM 13132 O O . ALA D 2 178 ? 94.306 20.714 29.202 1.00 21.91 175 ALA D O 1
ATOM 13134 N N . GLN D 2 179 ? 94.013 21.014 26.989 1.00 20.00 176 GLN D N 1
ATOM 13135 C CA . GLN D 2 179 ? 93.635 19.604 26.730 1.00 20.34 176 GLN D CA 1
ATOM 13136 C C . GLN D 2 179 ? 94.819 18.627 26.545 1.00 20.86 176 GLN D C 1
ATOM 13137 O O . GLN D 2 179 ? 94.612 17.424 26.280 1.00 21.48 176 GLN D O 1
ATOM 13143 N N . GLY D 2 180 ? 96.037 19.144 26.737 1.00 20.53 177 GLY D N 1
ATOM 13144 C CA . GLY D 2 180 ? 97.292 18.385 26.584 1.00 20.71 177 GLY D CA 1
ATOM 13145 C C . GLY D 2 180 ? 97.532 17.914 25.154 1.00 19.48 177 GLY D C 1
ATOM 13146 O O . GLY D 2 180 ? 98.161 16.888 24.916 1.00 18.97 177 GLY D O 1
ATOM 13147 N N . VAL D 2 181 ? 97.018 18.672 24.194 1.00 18.99 178 VAL D N 1
ATOM 13148 C CA . VAL D 2 181 ? 97.249 18.338 22.801 1.00 18.36 178 VAL D CA 1
ATOM 13149 C C . VAL D 2 181 ? 98.505 19.074 22.350 1.00 19.07 178 VAL D C 1
ATOM 13150 O O . VAL D 2 181 ? 98.577 20.282 22.475 1.00 20.87 178 VAL D O 1
ATOM 13154 N N . ILE D 2 182 ? 99.458 18.349 21.782 1.00 19.04 179 ILE D N 1
ATOM 13155 C CA . ILE D 2 182 ? 100.757 18.937 21.370 1.00 19.06 179 ILE D CA 1
ATOM 13156 C C . ILE D 2 182 ? 100.569 19.780 20.110 1.00 18.69 179 ILE D C 1
ATOM 13157 O O . ILE D 2 182 ? 100.034 19.288 19.108 1.00 17.71 179 ILE D O 1
ATOM 13162 N N . THR D 2 183 ? 101.052 21.026 20.145 1.00 18.40 180 THR D N 1
ATOM 13163 C CA . THR D 2 183 ? 100.950 21.913 18.997 1.00 18.77 180 THR D CA 1
ATOM 13164 C C . THR D 2 183 ? 102.330 22.093 18.348 1.00 18.58 180 THR D C 1
ATOM 13165 O O . THR D 2 183 ? 103.149 22.857 18.844 1.00 18.90 180 THR D O 1
ATOM 13169 N N . PHE D 2 184 ? 102.586 21.350 17.270 1.00 18.47 181 PHE D N 1
ATOM 13170 C CA . PHE D 2 184 ? 103.901 21.366 16.634 1.00 18.73 181 PHE D CA 1
ATOM 13171 C C . PHE D 2 184 ? 103.949 22.494 15.587 1.00 19.37 181 PHE D C 1
ATOM 13172 O O . PHE D 2 184 ? 103.193 22.465 14.611 1.00 19.50 181 PHE D O 1
ATOM 13180 N N . PRO D 2 185 ? 104.814 23.504 15.800 1.00 19.98 182 PRO D N 1
ATOM 13181 C CA . PRO D 2 185 ? 104.813 24.631 14.873 1.00 19.81 182 PRO D CA 1
ATOM 13182 C C . PRO D 2 185 ? 105.486 24.345 13.516 1.00 20.45 182 PRO D C 1
ATOM 13183 O O . PRO D 2 185 ? 106.467 23.587 13.439 1.00 20.20 182 PRO D O 1
ATOM 13187 N N . VAL D 2 186 ? 104.937 24.941 12.454 1.00 20.79 183 VAL D N 1
ATOM 13188 C CA . VAL D 2 186 ? 105.532 24.844 11.118 1.00 21.66 183 VAL D CA 1
ATOM 13189 C C . VAL D 2 186 ? 105.794 26.271 10.606 1.00 22.54 183 VAL D C 1
ATOM 13190 O O . VAL D 2 186 ? 105.056 27.204 10.948 1.00 23.46 183 VAL D O 1
ATOM 13194 N N . PRO D 2 187 ? 106.868 26.456 9.824 1.00 23.14 184 PRO D N 1
ATOM 13195 C CA . PRO D 2 187 ? 107.245 27.841 9.505 1.00 23.43 184 PRO D CA 1
ATOM 13196 C C . PRO D 2 187 ? 106.317 28.566 8.538 1.00 23.13 184 PRO D C 1
ATOM 13197 O O . PRO D 2 187 ? 105.738 27.936 7.646 1.00 21.54 184 PRO D O 1
ATOM 13201 N N . ILE D 2 188 ? 106.207 29.882 8.738 1.00 23.29 185 ILE D N 1
ATOM 13202 C CA . ILE D 2 188 ? 105.433 30.780 7.885 1.00 24.67 185 ILE D CA 1
ATOM 13203 C C . ILE D 2 188 ? 106.337 31.936 7.457 1.00 26.69 185 ILE D C 1
ATOM 13204 O O . ILE D 2 188 ? 107.325 32.233 8.129 1.00 27.38 185 ILE D O 1
ATOM 13209 N N . ASP D 2 189 ? 106.007 32.569 6.338 1.00 27.69 186 ASP D N 1
ATOM 13210 C CA . ASP D 2 189 ? 106.666 33.802 5.938 1.00 29.31 186 ASP D CA 1
ATOM 13211 C C . ASP D 2 189 ? 105.566 34.778 5.527 1.00 29.96 186 ASP D C 1
ATOM 13212 O O . ASP D 2 189 ? 104.377 34.571 5.867 1.00 29.07 186 ASP D O 1
ATOM 13217 N N . ALA D 2 190 ? 105.942 35.823 4.785 1.00 30.44 187 ALA D N 1
ATOM 13218 C CA . ALA D 2 190 ? 104.983 36.859 4.382 1.00 31.12 187 ALA D CA 1
ATOM 13219 C C . ALA D 2 190 ? 103.833 36.273 3.573 1.00 30.50 187 ALA D C 1
ATOM 13220 O O . ALA D 2 190 ? 102.771 36.890 3.460 1.00 30.45 187 ALA D O 1
ATOM 13222 N N . ASP D 2 191 ? 104.033 35.076 3.014 1.00 29.66 188 ASP D N 1
ATOM 13223 C CA . ASP D 2 191 ? 102.975 34.405 2.262 1.00 28.78 188 ASP D CA 1
ATOM 13224 C C . ASP D 2 191 ? 102.345 33.200 3.004 1.00 26.90 188 ASP D C 1
ATOM 13225 O O . ASP D 2 191 ? 101.760 32.303 2.379 1.00 26.37 188 ASP D O 1
ATOM 13230 N N . GLY D 2 192 ? 102.486 33.182 4.325 1.00 25.35 189 GLY D N 1
ATOM 13231 C CA . GLY D 2 192 ? 101.892 32.137 5.145 1.00 23.01 189 GLY D CA 1
ATOM 13232 C C . GLY D 2 192 ? 102.721 30.875 5.220 1.00 21.95 189 GLY D C 1
ATOM 13233 O O . GLY D 2 192 ? 103.939 30.910 5.055 1.00 21.81 189 GLY D O 1
ATOM 13234 N N . ILE D 2 193 ? 102.046 29.752 5.447 1.00 20.85 190 ILE D N 1
ATOM 13235 C CA . ILE D 2 193 ? 102.718 28.468 5.596 1.00 20.08 190 ILE D CA 1
ATOM 13236 C C . ILE D 2 193 ? 103.604 28.207 4.391 1.00 20.95 190 ILE D C 1
ATOM 13237 O O . ILE D 2 193 ? 103.123 28.297 3.253 1.00 22.85 190 ILE D O 1
ATOM 13242 N N . ILE D 2 194 ? 104.877 27.911 4.646 1.00 20.51 191 ILE D N 1
ATOM 13243 C CA . ILE D 2 194 ? 105.847 27.536 3.623 1.00 21.95 191 ILE D CA 1
ATOM 13244 C C . ILE D 2 194 ? 105.727 26.023 3.347 1.00 22.03 191 ILE D C 1
ATOM 13245 O O . ILE D 2 194 ? 106.063 25.212 4.202 1.00 22.91 191 ILE D O 1
ATOM 13250 N N . PRO D 2 195 ? 105.167 25.629 2.177 1.00 22.86 192 PRO D N 1
ATOM 13251 C CA . PRO D 2 195 ? 104.936 24.188 1.915 1.00 22.72 192 PRO D CA 1
ATOM 13252 C C . PRO D 2 195 ? 106.212 23.304 1.920 1.00 23.44 192 PRO D C 1
ATOM 13253 O O . PRO D 2 195 ? 106.161 22.192 2.395 1.00 23.68 192 PRO D O 1
ATOM 13257 N N . GLU D 2 196 ? 107.322 23.772 1.357 1.00 24.74 193 GLU D N 1
ATOM 13258 C CA . GLU D 2 196 ? 108.575 22.998 1.354 1.00 26.42 193 GLU D CA 1
ATOM 13259 C C . GLU D 2 196 ? 109.029 22.658 2.768 1.00 25.95 193 GLU D C 1
ATOM 13260 O O . GLU D 2 196 ? 109.452 21.532 3.025 1.00 25.22 193 GLU D O 1
ATOM 13266 N N . LYS D 2 197 ? 108.910 23.624 3.685 1.00 25.32 194 LYS D N 1
ATOM 13267 C CA . LYS D 2 197 ? 109.307 23.405 5.086 1.00 24.69 194 LYS D CA 1
ATOM 13268 C C . LYS D 2 197 ? 108.347 22.410 5.741 1.00 23.03 194 LYS D C 1
ATOM 13269 O O . LYS D 2 197 ? 108.775 21.487 6.424 1.00 22.90 194 LYS D O 1
ATOM 13275 N N . LEU D 2 198 ? 107.048 22.575 5.497 1.00 22.04 195 LEU D N 1
ATOM 13276 C CA . LEU D 2 198 ? 106.050 21.608 5.982 1.00 20.85 195 LEU D CA 1
ATOM 13277 C C . LEU D 2 198 ? 106.278 20.180 5.447 1.00 21.42 195 LEU D C 1
ATOM 13278 O O . LEU D 2 198 ? 106.238 19.205 6.204 1.00 19.74 195 LEU D O 1
ATOM 13283 N N . ALA D 2 199 ? 106.509 20.063 4.140 1.00 21.20 196 ALA D N 1
ATOM 13284 C CA . ALA D 2 199 ? 106.852 18.775 3.541 1.00 22.00 196 ALA D CA 1
ATOM 13285 C C . ALA D 2 199 ? 108.052 18.113 4.255 1.00 22.30 196 ALA D C 1
ATOM 13286 O O . ALA D 2 199 ? 108.005 16.925 4.562 1.00 22.09 196 ALA D O 1
ATOM 13288 N N . LYS D 2 200 ? 109.117 18.878 4.508 1.00 22.68 197 LYS D N 1
ATOM 13289 C CA . LYS D 2 200 ? 110.330 18.333 5.175 1.00 24.04 197 LYS D CA 1
ATOM 13290 C C . LYS D 2 200 ? 110.030 17.901 6.607 1.00 22.85 197 LYS D C 1
ATOM 13291 O O . LYS D 2 200 ? 110.555 16.882 7.064 1.00 23.33 197 LYS D O 1
ATOM 13297 N N . VAL D 2 201 ? 109.200 18.661 7.308 1.00 21.94 198 VAL D N 1
ATOM 13298 C CA . VAL D 2 201 ? 108.774 18.268 8.662 1.00 22.62 198 VAL D CA 1
ATOM 13299 C C . VAL D 2 201 ? 108.113 16.875 8.608 1.00 22.40 198 VAL D C 1
ATOM 13300 O O . VAL D 2 201 ? 108.426 15.980 9.413 1.00 22.11 198 VAL D O 1
ATOM 13304 N N . MET D 2 202 ? 107.232 16.680 7.628 1.00 21.04 199 MET D N 1
ATOM 13305 C CA . MET D 2 202 ? 106.577 15.391 7.490 1.00 21.06 199 MET D CA 1
ATOM 13306 C C . MET D 2 202 ? 107.474 14.262 6.979 1.00 21.72 199 MET D C 1
ATOM 13307 O O . MET D 2 202 ? 107.379 13.155 7.494 1.00 22.63 199 MET D O 1
ATOM 13312 N N A GLU D 2 203 ? 108.308 14.508 5.970 0.50 22.52 200 GLU D N 1
ATOM 13313 N N B GLU D 2 203 ? 108.311 14.553 5.976 0.50 22.35 200 GLU D N 1
ATOM 13314 C CA A GLU D 2 203 ? 109.241 13.463 5.510 0.50 23.23 200 GLU D CA 1
ATOM 13315 C CA B GLU D 2 203 ? 109.335 13.624 5.432 0.50 22.99 200 GLU D CA 1
ATOM 13316 C C A GLU D 2 203 ? 110.144 12.994 6.660 0.50 23.91 200 GLU D C 1
ATOM 13317 C C B GLU D 2 203 ? 110.262 13.063 6.518 0.50 23.80 200 GLU D C 1
ATOM 13318 O O A GLU D 2 203 ? 110.323 11.787 6.865 0.50 24.32 200 GLU D O 1
ATOM 13319 O O B GLU D 2 203 ? 110.586 11.869 6.523 0.50 24.27 200 GLU D O 1
ATOM 13330 N N . ASN D 2 204 ? 110.687 13.957 7.412 1.00 23.67 201 ASN D N 1
ATOM 13331 C CA . ASN D 2 204 ? 111.616 13.674 8.501 1.00 24.81 201 ASN D CA 1
ATOM 13332 C C . ASN D 2 204 ? 110.964 13.345 9.862 1.00 24.91 201 ASN D C 1
ATOM 13333 O O . ASN D 2 204 ? 111.655 13.321 10.882 1.00 25.49 201 ASN D O 1
ATOM 13338 N N . TRP D 2 205 ? 109.654 13.079 9.883 1.00 24.19 202 TRP D N 1
ATOM 13339 C CA . TRP D 2 205 ? 108.955 12.858 11.149 1.00 23.74 202 TRP D CA 1
ATOM 13340 C C . TRP D 2 205 ? 109.495 11.607 11.811 1.00 24.75 202 TRP D C 1
ATOM 13341 O O . TRP D 2 205 ? 109.432 10.517 11.246 1.00 24.31 202 TRP D O 1
ATOM 13352 N N . THR D 2 206 ? 110.046 11.770 13.011 1.00 24.83 203 THR D N 1
ATOM 13353 C CA . THR D 2 206 ? 110.724 10.667 13.707 1.00 25.04 203 THR D CA 1
ATOM 13354 C C . THR D 2 206 ? 109.803 9.454 13.886 1.00 25.85 203 THR D C 1
ATOM 13355 O O . THR D 2 206 ? 108.743 9.594 14.467 1.00 24.62 203 THR D O 1
ATOM 13359 N N . PRO D 2 207 ? 110.213 8.255 13.393 1.00 27.63 204 PRO D N 1
ATOM 13360 C CA . PRO D 2 207 ? 109.356 7.066 13.615 1.00 28.11 204 PRO D CA 1
ATOM 13361 C C . PRO D 2 207 ? 109.144 6.801 15.117 1.00 28.56 204 PRO D C 1
ATOM 13362 O O . PRO D 2 207 ? 110.071 6.948 15.921 1.00 28.77 204 PRO D O 1
ATOM 13366 N N . GLY D 2 208 ? 107.933 6.430 15.495 1.00 28.02 205 GLY D N 1
ATOM 13367 C CA . GLY D 2 208 ? 107.623 6.307 16.913 1.00 28.22 205 GLY D CA 1
ATOM 13368 C C . GLY D 2 208 ? 106.888 7.508 17.501 1.00 27.37 205 GLY D C 1
ATOM 13369 O O . GLY D 2 208 ? 106.170 7.356 18.466 1.00 27.10 205 GLY D O 1
ATOM 13370 N N . ALA D 2 209 ? 107.079 8.706 16.950 1.00 27.11 206 ALA D N 1
ATOM 13371 C CA . ALA D 2 209 ? 106.354 9.876 17.438 1.00 26.72 206 ALA D CA 1
ATOM 13372 C C . ALA D 2 209 ? 104.932 9.792 16.889 1.00 27.03 206 ALA D C 1
ATOM 13373 O O . ALA D 2 209 ? 104.744 9.340 15.751 1.00 27.21 206 ALA D O 1
ATOM 13375 N N . PRO D 2 210 ? 103.921 10.229 17.680 1.00 27.22 207 PRO D N 1
ATOM 13376 C CA . PRO D 2 210 ? 102.533 10.223 17.171 1.00 26.47 207 PRO D CA 1
ATOM 13377 C C . PRO D 2 210 ? 102.470 10.966 15.837 1.00 24.90 207 PRO D C 1
ATOM 13378 O O . PRO D 2 210 ? 103.108 12.008 15.706 1.00 25.80 207 PRO D O 1
ATOM 13382 N N . LYS D 2 211 ? 101.714 10.466 14.862 1.00 24.50 208 LYS D N 1
ATOM 13383 C CA . LYS D 2 211 ? 101.520 11.196 13.599 1.00 22.78 208 LYS D CA 1
ATOM 13384 C C . LYS D 2 211 ? 100.497 12.322 13.783 1.00 21.62 208 LYS D C 1
ATOM 13385 O O . LYS D 2 211 ? 99.460 12.109 14.408 1.00 21.07 208 LYS D O 1
ATOM 13387 N N . PRO D 2 212 ? 100.775 13.529 13.240 1.00 20.75 209 PRO D N 1
ATOM 13388 C CA . PRO D 2 212 ? 99.837 14.646 13.389 1.00 19.30 209 PRO D CA 1
ATOM 13389 C C . PRO D 2 212 ? 98.486 14.272 12.838 1.00 19.09 209 PRO D C 1
ATOM 13390 O O . PRO D 2 212 ? 98.398 13.652 11.783 1.00 19.42 209 PRO D O 1
ATOM 13394 N N . LYS D 2 213 ? 97.438 14.604 13.581 1.00 18.93 210 LYS D N 1
ATOM 13395 C CA . LYS D 2 213 ? 96.088 14.307 13.132 1.00 19.13 210 LYS D CA 1
ATOM 13396 C C . LYS D 2 213 ? 95.566 15.362 12.168 1.00 17.96 210 LYS D C 1
ATOM 13397 O O . LYS D 2 213 ? 94.737 15.054 11.307 1.00 18.33 210 LYS D O 1
ATOM 13403 N N . LEU D 2 214 ? 96.017 16.601 12.347 1.00 16.47 211 LEU D N 1
ATOM 13404 C CA . LEU D 2 214 ? 95.455 17.705 11.602 1.00 15.43 211 LEU D CA 1
ATOM 13405 C C . LEU D 2 214 ? 96.375 18.912 11.641 1.00 15.98 211 LEU D C 1
ATOM 13406 O O . LEU D 2 214 ? 97.219 19.059 12.553 1.00 16.73 211 LEU D O 1
ATOM 13411 N N . LEU D 2 215 ? 96.197 19.773 10.649 1.00 15.71 212 LEU D N 1
ATOM 13412 C CA . LEU D 2 215 ? 96.849 21.054 10.572 1.00 15.89 212 LEU D CA 1
ATOM 13413 C C . LEU D 2 215 ? 95.800 22.118 10.878 1.00 16.03 212 LEU D C 1
ATOM 13414 O O . LEU D 2 215 ? 94.722 22.144 10.245 1.00 16.79 212 LEU D O 1
ATOM 13419 N N . TYR D 2 216 ? 96.085 22.952 11.875 1.00 16.30 213 TYR D N 1
ATOM 13420 C CA . TYR D 2 216 ? 95.186 24.034 12.255 1.00 16.83 213 TYR D CA 1
ATOM 13421 C C . TYR D 2 216 ? 95.774 25.320 11.679 1.00 16.59 213 TYR D C 1
ATOM 13422 O O . TYR D 2 216 ? 96.888 25.691 12.025 1.00 17.79 213 TYR D O 1
ATOM 13431 N N . THR D 2 217 ? 95.028 25.974 10.777 1.00 17.41 214 THR D N 1
ATOM 13432 C CA . THR D 2 217 ? 95.519 27.135 10.029 1.00 17.18 214 THR D CA 1
ATOM 13433 C C . THR D 2 217 ? 94.455 28.238 9.978 1.00 17.46 214 THR D C 1
ATOM 13434 O O . THR D 2 217 ? 93.241 27.959 9.924 1.00 15.97 214 THR D O 1
ATOM 13438 N N . ILE D 2 218 ? 94.922 29.487 9.995 1.00 16.72 215 ILE D N 1
ATOM 13439 C CA . ILE D 2 218 ? 94.061 30.657 9.784 1.00 17.65 215 ILE D CA 1
ATOM 13440 C C . ILE D 2 218 ? 94.552 31.264 8.455 1.00 17.48 215 ILE D C 1
ATOM 13441 O O . ILE D 2 218 ? 95.414 32.129 8.448 1.00 18.66 215 ILE D O 1
ATOM 13446 N N . PRO D 2 219 ? 94.037 30.774 7.335 1.00 17.73 216 PRO D N 1
ATOM 13447 C CA . PRO D 2 219 ? 94.716 31.089 6.072 1.00 18.56 216 PRO D CA 1
ATOM 13448 C C . PRO D 2 219 ? 94.586 32.510 5.602 1.00 19.63 216 PRO D C 1
ATOM 13449 O O . PRO D 2 219 ? 95.495 33.000 4.912 1.00 21.54 216 PRO D O 1
ATOM 13453 N N . THR D 2 220 ? 93.499 33.179 5.948 1.00 18.76 217 THR D N 1
ATOM 13454 C CA . THR D 2 220 ? 93.223 34.489 5.336 1.00 20.41 217 THR D CA 1
ATOM 13455 C C . THR D 2 220 ? 93.224 35.499 6.436 1.00 20.84 217 THR D C 1
ATOM 13456 O O . THR D 2 220 ? 92.397 35.402 7.343 1.00 21.42 217 THR D O 1
ATOM 13460 N N . GLY D 2 221 ? 94.152 36.447 6.392 1.00 21.73 218 GLY D N 1
ATOM 13461 C CA . GLY D 2 221 ? 94.246 37.448 7.457 1.00 22.73 218 GLY D CA 1
ATOM 13462 C C . GLY D 2 221 ? 94.641 36.786 8.784 1.00 22.87 218 GLY D C 1
ATOM 13463 O O . GLY D 2 221 ? 94.037 37.042 9.845 1.00 23.05 218 GLY D O 1
ATOM 13464 N N . GLN D 2 222 ? 95.671 35.952 8.690 1.00 22.46 219 GLN D N 1
ATOM 13465 C CA . GLN D 2 222 ? 96.212 35.184 9.792 1.00 22.78 219 GLN D CA 1
ATOM 13466 C C . GLN D 2 222 ? 96.368 36.000 11.067 1.00 23.51 219 GLN D C 1
ATOM 13467 O O . GLN D 2 222 ? 96.874 37.121 11.047 1.00 23.59 219 GLN D O 1
ATOM 13473 N N . ASN D 2 223 ? 95.914 35.430 12.177 1.00 23.22 220 ASN D N 1
ATOM 13474 C CA . ASN D 2 223 ? 96.090 36.058 13.477 1.00 23.93 220 ASN D CA 1
ATOM 13475 C C . ASN D 2 223 ? 97.284 35.361 14.111 1.00 23.85 220 ASN D C 1
ATOM 13476 O O . ASN D 2 223 ? 97.175 34.191 14.450 1.00 23.38 220 ASN D O 1
ATOM 13481 N N . PRO D 2 224 ? 98.408 36.083 14.328 1.00 24.91 221 PRO D N 1
ATOM 13482 C CA . PRO D 2 224 ? 98.580 37.546 14.348 1.00 25.41 221 PRO D CA 1
ATOM 13483 C C . PRO D 2 224 ? 99.243 38.223 13.142 1.00 26.50 221 PRO D C 1
ATOM 13484 O O . PRO D 2 224 ? 99.313 39.471 13.104 1.00 27.36 221 PRO D O 1
ATOM 13488 N N . THR D 2 225 ? 99.747 37.444 12.189 1.00 26.34 222 THR D N 1
ATOM 13489 C CA . THR D 2 225 ? 100.689 37.982 11.186 1.00 27.02 222 THR D CA 1
ATOM 13490 C C . THR D 2 225 ? 100.068 38.776 10.025 1.00 27.43 222 THR D C 1
ATOM 13491 O O . THR D 2 225 ? 100.789 39.455 9.304 1.00 27.83 222 THR D O 1
ATOM 13495 N N . GLY D 2 226 ? 98.755 38.654 9.816 1.00 26.82 223 GLY D N 1
ATOM 13496 C CA . GLY D 2 226 ? 98.061 39.406 8.767 1.00 27.15 223 GLY D CA 1
ATOM 13497 C C . GLY D 2 226 ? 98.291 38.907 7.350 1.00 27.46 223 GLY D C 1
ATOM 13498 O O . GLY D 2 226 ? 97.931 39.578 6.395 1.00 28.01 223 GLY D O 1
ATOM 13499 N N . THR D 2 227 ? 98.899 37.725 7.222 1.00 27.11 224 THR D N 1
ATOM 13500 C CA . THR D 2 227 ? 99.211 37.151 5.935 1.00 27.03 224 THR D CA 1
ATOM 13501 C C . THR D 2 227 ? 98.049 36.350 5.372 1.00 26.22 224 THR D C 1
ATOM 13502 O O . THR D 2 227 ? 97.085 36.050 6.078 1.00 26.60 224 THR D O 1
ATOM 13506 N N . SER D 2 228 ? 98.130 36.038 4.086 1.00 26.01 225 SER D N 1
ATOM 13507 C CA A SER D 2 228 ? 97.174 35.141 3.441 0.50 25.22 225 SER D CA 1
ATOM 13508 C CA B SER D 2 228 ? 97.167 35.148 3.432 0.50 25.56 225 SER D CA 1
ATOM 13509 C C . SER D 2 228 ? 97.930 34.114 2.626 1.00 25.28 225 SER D C 1
ATOM 13510 O O . SER D 2 228 ? 98.919 34.455 1.955 1.00 25.90 225 SER D O 1
ATOM 13515 N N . ILE D 2 229 ? 97.489 32.857 2.689 1.00 23.41 226 ILE D N 1
ATOM 13516 C CA . ILE D 2 229 ? 98.194 31.771 1.983 1.00 23.04 226 ILE D CA 1
ATOM 13517 C C . ILE D 2 229 ? 97.876 31.790 0.476 1.00 24.01 226 ILE D C 1
ATOM 13518 O O . ILE D 2 229 ? 96.702 31.668 0.077 1.00 23.57 226 ILE D O 1
ATOM 13523 N N . ALA D 2 230 ? 98.912 31.936 -0.354 1.00 25.09 227 ALA D N 1
ATOM 13524 C CA . ALA D 2 230 ? 98.720 32.064 -1.808 1.00 26.00 227 ALA D CA 1
ATOM 13525 C C . ALA D 2 230 ? 98.010 30.808 -2.345 1.00 25.69 227 ALA D C 1
ATOM 13526 O O . ALA D 2 230 ? 98.217 29.699 -1.823 1.00 24.25 227 ALA D O 1
ATOM 13528 N N . ASP D 2 231 ? 97.214 30.974 -3.394 1.00 25.19 228 ASP D N 1
ATOM 13529 C CA . ASP D 2 231 ? 96.499 29.843 -3.987 1.00 25.77 228 ASP D CA 1
ATOM 13530 C C . ASP D 2 231 ? 97.391 28.631 -4.270 1.00 24.73 228 ASP D C 1
ATOM 13531 O O . ASP D 2 231 ? 97.027 27.508 -3.949 1.00 24.61 228 ASP D O 1
ATOM 13536 N N . HIS D 2 232 ? 98.550 28.846 -4.874 1.00 25.67 229 HIS D N 1
ATOM 13537 C CA . HIS D 2 232 ? 99.396 27.717 -5.276 1.00 25.89 229 HIS D CA 1
ATOM 13538 C C . HIS D 2 232 ? 99.983 27.005 -4.041 1.00 25.01 229 HIS D C 1
ATOM 13539 O O . HIS D 2 232 ? 100.229 25.783 -4.050 1.00 24.14 229 HIS D O 1
ATOM 13546 N N . ARG D 2 233 ? 100.179 27.777 -2.964 1.00 23.64 230 ARG D N 1
ATOM 13547 C CA . ARG D 2 233 ? 100.664 27.196 -1.720 1.00 22.73 230 ARG D CA 1
ATOM 13548 C C . ARG D 2 233 ? 99.602 26.318 -1.081 1.00 21.20 230 ARG D C 1
ATOM 13549 O O . ARG D 2 233 ? 99.939 25.267 -0.524 1.00 20.85 230 ARG D O 1
ATOM 13557 N N . LYS D 2 234 ? 98.326 26.722 -1.166 1.00 20.13 231 LYS D N 1
ATOM 13558 C CA . LYS D 2 234 ? 97.225 25.866 -0.682 1.00 19.97 231 LYS D CA 1
ATOM 13559 C C . LYS D 2 234 ? 97.165 24.537 -1.433 1.00 19.90 231 LYS D C 1
ATOM 13560 O O . LYS D 2 234 ? 96.910 23.478 -0.833 1.00 19.45 231 LYS D O 1
ATOM 13566 N N . GLU D 2 235 ? 97.378 24.568 -2.751 1.00 21.58 232 GLU D N 1
ATOM 13567 C CA . GLU D 2 235 ? 97.409 23.316 -3.518 1.00 21.95 232 GLU D CA 1
ATOM 13568 C C . GLU D 2 235 ? 98.507 22.395 -3.015 1.00 21.67 232 GLU D C 1
ATOM 13569 O O . GLU D 2 235 ? 98.289 21.170 -2.863 1.00 20.27 232 GLU D O 1
ATOM 13575 N N . ALA D 2 236 ? 99.711 22.959 -2.819 1.00 20.92 233 ALA D N 1
ATOM 13576 C CA . ALA D 2 236 ? 100.816 22.154 -2.333 1.00 20.73 233 ALA D CA 1
ATOM 13577 C C . ALA D 2 236 ? 100.546 21.642 -0.913 1.00 19.82 233 ALA D C 1
ATOM 13578 O O . ALA D 2 236 ? 100.835 20.494 -0.610 1.00 19.64 233 ALA D O 1
ATOM 13580 N N . ILE D 2 237 ? 99.973 22.478 -0.056 1.00 18.75 234 ILE D N 1
ATOM 13581 C CA . ILE D 2 237 ? 99.702 22.057 1.320 1.00 18.73 234 ILE D CA 1
ATOM 13582 C C . ILE D 2 237 ? 98.667 20.914 1.317 1.00 18.06 234 ILE D C 1
ATOM 13583 O O . ILE D 2 237 ? 98.790 19.944 2.066 1.00 16.68 234 ILE D O 1
ATOM 13588 N N . TYR D 2 238 ? 97.676 21.028 0.441 1.00 17.60 235 TYR D N 1
ATOM 13589 C CA . TYR D 2 238 ? 96.650 19.995 0.340 1.00 18.53 235 TYR D CA 1
ATOM 13590 C C . TYR D 2 238 ? 97.286 18.656 -0.078 1.00 18.72 235 TYR D C 1
ATOM 13591 O O . TYR D 2 238 ? 96.938 17.602 0.437 1.00 19.29 235 TYR D O 1
ATOM 13600 N N . LYS D 2 239 ? 98.250 18.688 -0.985 1.00 20.35 236 LYS D N 1
ATOM 13601 C CA . LYS D 2 239 ? 98.922 17.444 -1.371 1.00 21.54 236 LYS D CA 1
ATOM 13602 C C . LYS D 2 239 ? 99.712 16.801 -0.230 1.00 20.85 236 LYS D C 1
ATOM 13603 O O . LYS D 2 239 ? 99.745 15.575 -0.088 1.00 20.56 236 LYS D O 1
ATOM 13609 N N . ILE D 2 240 ? 100.333 17.638 0.583 1.00 19.53 237 ILE D N 1
ATOM 13610 C CA . ILE D 2 240 ? 101.031 17.160 1.755 1.00 19.73 237 ILE D CA 1
ATOM 13611 C C . ILE D 2 240 ? 100.063 16.493 2.727 1.00 18.59 237 ILE D C 1
ATOM 13612 O O . ILE D 2 240 ? 100.370 15.410 3.259 1.00 18.89 237 ILE D O 1
ATOM 13617 N N . ALA D 2 241 ? 98.906 17.122 2.955 1.00 18.90 238 ALA D N 1
ATOM 13618 C CA . ALA D 2 241 ? 97.878 16.550 3.842 1.00 18.99 238 ALA D CA 1
ATOM 13619 C C . ALA D 2 241 ? 97.410 15.164 3.343 1.00 19.66 238 ALA D C 1
ATOM 13620 O O . ALA D 2 241 ? 97.187 14.249 4.137 1.00 19.80 238 ALA D O 1
ATOM 13622 N N . GLN D 2 242 ? 97.288 15.024 2.025 1.00 19.70 239 GLN D N 1
ATOM 13623 C CA . GLN D 2 242 ? 96.945 13.740 1.410 1.00 20.59 239 GLN D CA 1
ATOM 13624 C C . GLN D 2 242 ? 98.085 12.751 1.597 1.00 21.14 239 GLN D C 1
ATOM 13625 O O . GLN D 2 242 ? 97.862 11.614 1.963 1.00 21.28 239 GLN D O 1
ATOM 13631 N N . LYS D 2 243 ? 99.308 13.179 1.319 1.00 21.35 240 LYS D N 1
ATOM 13632 C CA . LYS D 2 243 ? 100.445 12.256 1.380 1.00 22.04 240 LYS D CA 1
ATOM 13633 C C . LYS D 2 243 ? 100.696 11.691 2.794 1.00 22.01 240 LYS D C 1
ATOM 13634 O O . LYS D 2 243 ? 100.989 10.491 2.949 1.00 20.32 240 LYS D O 1
ATOM 13640 N N . TYR D 2 244 ? 100.544 12.533 3.822 1.00 20.74 241 TYR D N 1
ATOM 13641 C CA . TYR D 2 244 ? 100.779 12.112 5.201 1.00 20.78 241 TYR D CA 1
ATOM 13642 C C . TYR D 2 244 ? 99.513 11.852 6.015 1.00 20.81 241 TYR D C 1
ATOM 13643 O O . TYR D 2 244 ? 99.592 11.566 7.209 1.00 21.13 241 TYR D O 1
ATOM 13652 N N . ASP D 2 245 ? 98.367 11.991 5.358 1.00 20.28 242 ASP D N 1
ATOM 13653 C CA . ASP D 2 245 ? 97.046 11.650 5.899 1.00 20.30 242 ASP D CA 1
ATOM 13654 C C . ASP D 2 245 ? 96.663 12.408 7.148 1.00 19.69 242 ASP D C 1
ATOM 13655 O O . ASP D 2 245 ? 96.314 11.807 8.173 1.00 20.32 242 ASP D O 1
ATOM 13660 N N . PHE D 2 246 ? 96.714 13.730 7.072 1.00 18.38 243 PHE D N 1
ATOM 13661 C CA . PHE D 2 246 ? 96.150 14.543 8.156 1.00 18.25 243 PHE D CA 1
ATOM 13662 C C . PHE D 2 246 ? 95.015 15.402 7.638 1.00 17.61 243 PHE D C 1
ATOM 13663 O O . PHE D 2 246 ? 94.964 15.719 6.451 1.00 18.20 243 PHE D O 1
ATOM 13671 N N . LEU D 2 247 ? 94.096 15.773 8.521 1.00 16.92 244 LEU D N 1
ATOM 13672 C CA . LEU D 2 247 ? 93.047 16.732 8.150 1.00 16.78 244 LEU D CA 1
ATOM 13673 C C . LEU D 2 247 ? 93.562 18.188 8.098 1.00 16.65 244 LEU D C 1
ATOM 13674 O O . LEU D 2 247 ? 94.646 18.483 8.635 1.00 16.77 244 LEU D O 1
ATOM 13679 N N . ILE D 2 248 ? 92.789 19.074 7.451 1.00 15.97 245 ILE D N 1
ATOM 13680 C CA . ILE D 2 248 ? 93.084 20.506 7.471 1.00 16.32 245 ILE D CA 1
ATOM 13681 C C . ILE D 2 248 ? 91.876 21.203 8.075 1.00 16.25 245 ILE D C 1
ATOM 13682 O O . ILE D 2 248 ? 90.769 21.112 7.539 1.00 16.10 245 ILE D O 1
ATOM 13687 N N . VAL D 2 249 ? 92.106 21.910 9.184 1.00 16.88 246 VAL D N 1
ATOM 13688 C CA . VAL D 2 249 ? 91.052 22.722 9.830 1.00 16.16 246 VAL D CA 1
ATOM 13689 C C . VAL D 2 249 ? 91.375 24.164 9.523 1.00 17.13 246 VAL D C 1
ATOM 13690 O O . VAL D 2 249 ? 92.352 24.706 10.040 1.00 17.62 246 VAL D O 1
ATOM 13694 N N . GLU D 2 250 ? 90.578 24.778 8.655 1.00 15.30 247 GLU D N 1
ATOM 13695 C CA . GLU D 2 250 ? 90.800 26.179 8.351 1.00 16.17 247 GLU D CA 1
ATOM 13696 C C . GLU D 2 250 ? 89.842 27.036 9.137 1.00 16.72 247 GLU D C 1
ATOM 13697 O O . GLU D 2 250 ? 88.608 26.891 8.996 1.00 16.16 247 GLU D O 1
ATOM 13703 N N . ASP D 2 251 ? 90.442 27.882 9.992 1.00 15.99 248 ASP D N 1
ATOM 13704 C CA . ASP D 2 251 ? 89.744 28.794 10.877 1.00 17.05 248 ASP D CA 1
ATOM 13705 C C . ASP D 2 251 ? 89.626 30.110 10.127 1.00 16.37 248 ASP D C 1
ATOM 13706 O O . ASP D 2 251 ? 90.626 30.821 9.970 1.00 15.87 248 ASP D O 1
ATOM 13711 N N . GLU D 2 252 ? 88.435 30.407 9.591 1.00 15.47 249 GLU D N 1
ATOM 13712 C CA . GLU D 2 252 ? 88.341 31.512 8.603 1.00 16.19 249 GLU D CA 1
ATOM 13713 C C . GLU D 2 252 ? 87.376 32.667 8.969 1.00 16.20 249 GLU D C 1
ATOM 13714 O O . GLU D 2 252 ? 86.567 33.091 8.127 1.00 17.26 249 GLU D O 1
ATOM 13720 N N . PRO D 2 253 ? 87.464 33.191 10.203 1.00 15.67 250 PRO D N 1
ATOM 13721 C CA . PRO D 2 253 ? 86.546 34.271 10.572 1.00 15.77 250 PRO D CA 1
ATOM 13722 C C . PRO D 2 253 ? 86.847 35.579 9.832 1.00 16.29 250 PRO D C 1
ATOM 13723 O O . PRO D 2 253 ? 85.978 36.458 9.775 1.00 16.48 250 PRO D O 1
ATOM 13727 N N . TYR D 2 254 ? 88.042 35.714 9.254 1.00 15.71 251 TYR D N 1
ATOM 13728 C CA . TYR D 2 254 ? 88.387 36.957 8.571 1.00 17.07 251 TYR D CA 1
ATOM 13729 C C . TYR D 2 254 ? 88.371 36.841 7.047 1.00 16.96 251 TYR D C 1
ATOM 13730 O O . TYR D 2 254 ? 88.847 37.734 6.343 1.00 18.21 251 TYR D O 1
ATOM 13739 N N . TYR D 2 255 ? 87.811 35.754 6.540 1.00 16.36 252 TYR D N 1
ATOM 13740 C CA . TYR D 2 255 ? 87.831 35.508 5.103 1.00 16.18 252 TYR D CA 1
ATOM 13741 C C . TYR D 2 255 ? 87.289 36.715 4.326 1.00 16.51 252 TYR D C 1
ATOM 13742 O O . TYR D 2 255 ? 87.900 37.140 3.346 1.00 16.60 252 TYR D O 1
ATOM 13751 N N . PHE D 2 256 ? 86.158 37.267 4.776 1.00 16.69 253 PHE D N 1
ATOM 13752 C CA . PHE D 2 256 ? 85.551 38.434 4.126 1.00 18.21 253 PHE D CA 1
ATOM 13753 C C . PHE D 2 256 ? 86.152 39.777 4.517 1.00 19.44 253 PHE D C 1
ATOM 13754 O O . PHE D 2 256 ? 85.595 40.847 4.221 1.00 20.84 253 PHE D O 1
ATOM 13762 N N . LEU D 2 257 ? 87.315 39.717 5.166 1.00 20.26 254 LEU D N 1
ATOM 13763 C CA . LEU D 2 257 ? 88.097 40.902 5.425 1.00 21.06 254 LEU D CA 1
ATOM 13764 C C . LEU D 2 257 ? 89.253 41.022 4.426 1.00 22.21 254 LEU D C 1
ATOM 13765 O O . LEU D 2 257 ? 90.149 41.815 4.631 1.00 22.39 254 LEU D O 1
ATOM 13770 N N . GLN D 2 258 ? 89.201 40.263 3.330 1.00 22.17 255 GLN D N 1
ATOM 13771 C CA . GLN D 2 258 ? 90.132 40.459 2.218 1.00 23.22 255 GLN D CA 1
ATOM 13772 C C . GLN D 2 258 ? 89.958 41.842 1.645 1.00 24.91 255 GLN D C 1
ATOM 13773 O O . GLN D 2 258 ? 88.844 42.349 1.583 1.00 25.67 255 GLN D O 1
ATOM 13779 N N . MET D 2 259 ? 91.067 42.445 1.240 1.00 26.72 256 MET D N 1
ATOM 13780 C CA . MET D 2 259 ? 91.090 43.804 0.734 1.00 29.17 256 MET D CA 1
ATOM 13781 C C . MET D 2 259 ? 91.881 43.841 -0.569 1.00 31.99 256 MET D C 1
ATOM 13782 O O . MET D 2 259 ? 92.700 42.967 -0.824 1.00 32.06 256 MET D O 1
ATOM 13787 N N . ASN D 2 260 ? 91.621 44.831 -1.403 1.00 34.93 257 ASN D N 1
ATOM 13788 C CA A ASN D 2 260 ? 92.496 45.059 -2.540 0.50 37.62 257 ASN D CA 1
ATOM 13789 C CA B ASN D 2 260 ? 92.488 45.129 -2.540 0.50 37.60 257 ASN D CA 1
ATOM 13790 C C . ASN D 2 260 ? 93.895 45.460 -2.047 1.00 38.81 257 ASN D C 1
ATOM 13791 O O . ASN D 2 260 ? 94.033 46.174 -1.032 1.00 39.35 257 ASN D O 1
ATOM 13800 N N . PRO D 2 261 ? 94.955 44.952 -2.733 1.00 39.86 258 PRO D N 1
ATOM 13801 C CA . PRO D 2 261 ? 96.302 45.288 -2.255 1.00 40.28 258 PRO D CA 1
ATOM 13802 C C . PRO D 2 261 ? 96.534 46.781 -2.033 1.00 40.57 258 PRO D C 1
ATOM 13803 O O . PRO D 2 261 ? 95.886 47.643 -2.655 1.00 41.24 258 PRO D O 1
ATOM 13807 N N . TYR D 2 262 ? 97.430 47.053 -1.097 1.00 39.89 259 TYR D N 1
ATOM 13808 C CA . TYR D 2 262 ? 97.767 48.387 -0.688 1.00 39.87 259 TYR D CA 1
ATOM 13809 C C . TYR D 2 262 ? 98.479 49.033 -1.863 1.00 41.64 259 TYR D C 1
ATOM 13810 O O . TYR D 2 262 ? 99.344 48.402 -2.472 1.00 41.11 259 TYR D O 1
ATOM 13819 N N . ILE D 2 263 ? 98.060 50.252 -2.207 1.00 42.60 260 ILE D N 1
ATOM 13820 C CA . ILE D 2 263 ? 98.737 51.075 -3.210 1.00 44.69 260 ILE D CA 1
ATOM 13821 C C . ILE D 2 263 ? 99.435 52.213 -2.476 1.00 45.76 260 ILE D C 1
ATOM 13822 O O . ILE D 2 263 ? 98.780 53.037 -1.831 1.00 44.79 260 ILE D O 1
ATOM 13827 N N . LYS D 2 264 ? 100.763 52.237 -2.570 1.00 47.38 261 LYS D N 1
ATOM 13828 C CA . LYS D 2 264 ? 101.572 53.173 -1.790 1.00 49.49 261 LYS D CA 1
ATOM 13829 C C . LYS D 2 264 ? 101.503 54.593 -2.327 1.00 51.42 261 LYS D C 1
ATOM 13830 O O . LYS D 2 264 ? 101.311 55.540 -1.557 1.00 51.76 261 LYS D O 1
ATOM 13836 N N . ASP D 2 265 ? 101.641 54.731 -3.643 1.00 53.10 262 ASP D N 1
ATOM 13837 C CA . ASP D 2 265 ? 101.544 56.034 -4.311 1.00 55.47 262 ASP D CA 1
ATOM 13838 C C . ASP D 2 265 ? 100.119 56.605 -4.213 1.00 55.51 262 ASP D C 1
ATOM 13839 O O . ASP D 2 265 ? 99.178 56.014 -4.743 1.00 54.58 262 ASP D O 1
ATOM 13844 N N . LEU D 2 266 ? 99.968 57.747 -3.536 1.00 56.76 263 LEU D N 1
ATOM 13845 C CA . LEU D 2 266 ? 98.640 58.332 -3.288 1.00 57.50 263 LEU D CA 1
ATOM 13846 C C . LEU D 2 266 ? 97.866 58.704 -4.564 1.00 58.52 263 LEU D C 1
ATOM 13847 O O . LEU D 2 266 ? 96.624 58.728 -4.554 1.00 57.83 263 LEU D O 1
ATOM 13852 N N . LYS D 2 267 ? 98.611 58.986 -5.643 1.00 60.01 264 LYS D N 1
ATOM 13853 C CA . LYS D 2 267 ? 98.053 59.326 -6.956 1.00 61.12 264 LYS D CA 1
ATOM 13854 C C . LYS D 2 267 ? 97.575 58.087 -7.724 1.00 60.34 264 LYS D C 1
ATOM 13855 O O . LYS D 2 267 ? 96.500 58.113 -8.323 1.00 60.69 264 LYS D O 1
ATOM 13857 N N . GLU D 2 268 ? 98.364 57.014 -7.710 1.00 59.94 265 GLU D N 1
ATOM 13858 C CA . GLU D 2 268 ? 97.935 55.716 -8.273 1.00 59.41 265 GLU D CA 1
ATOM 13859 C C . GLU D 2 268 ? 96.739 55.097 -7.515 1.00 58.16 265 GLU D C 1
ATOM 13860 O O . GLU D 2 268 ? 95.951 54.343 -8.101 1.00 57.58 265 GLU D O 1
ATOM 13862 N N . ARG D 2 269 ? 96.619 55.426 -6.226 1.00 57.72 266 ARG D N 1
ATOM 13863 C CA . ARG D 2 269 ? 95.513 54.966 -5.377 1.00 56.37 266 ARG D CA 1
ATOM 13864 C C . ARG D 2 269 ? 94.238 55.757 -5.652 1.00 57.41 266 ARG D C 1
ATOM 13865 O O . ARG D 2 269 ? 93.145 55.196 -5.626 1.00 56.43 266 ARG D O 1
ATOM 13873 N N . GLU D 2 270 ? 94.379 57.057 -5.911 1.00 59.88 267 GLU D N 1
ATOM 13874 C CA . GLU D 2 270 ? 93.210 57.915 -6.173 1.00 61.21 267 GLU D CA 1
ATOM 13875 C C . GLU D 2 270 ? 92.490 57.531 -7.473 1.00 62.03 267 GLU D C 1
ATOM 13876 O O . GLU D 2 270 ? 91.260 57.442 -7.482 1.00 61.42 267 GLU D O 1
ATOM 13878 N N . LYS D 2 271 ? 93.254 57.271 -8.543 1.00 63.63 268 LYS D N 1
ATOM 13879 C CA . LYS D 2 271 ? 92.698 56.818 -9.833 1.00 64.59 268 LYS D CA 1
ATOM 13880 C C . LYS D 2 271 ? 91.986 55.464 -9.709 1.00 63.70 268 LYS D C 1
ATOM 13881 O O . LYS D 2 271 ? 90.905 55.270 -10.279 1.00 63.73 268 LYS D O 1
ATOM 13883 N N . ALA D 2 272 ? 92.590 54.541 -8.962 1.00 63.20 269 ALA D N 1
ATOM 13884 C CA . ALA D 2 272 ? 91.966 53.245 -8.667 1.00 62.16 269 ALA D CA 1
ATOM 13885 C C . ALA D 2 272 ? 90.677 53.399 -7.857 1.00 61.71 269 ALA D C 1
ATOM 13886 O O . ALA D 2 272 ? 89.657 52.804 -8.197 1.00 61.13 269 ALA D O 1
ATOM 13888 N N . GLN D 2 273 ? 90.718 54.219 -6.805 1.00 62.53 270 GLN D N 1
ATOM 13889 C CA . GLN D 2 273 ? 89.531 54.504 -5.978 1.00 62.42 270 GLN D CA 1
ATOM 13890 C C . GLN D 2 273 ? 88.472 55.316 -6.725 1.00 63.23 270 GLN D C 1
ATOM 13891 O O . GLN D 2 273 ? 87.310 55.352 -6.307 1.00 62.56 270 GLN D O 1
ATOM 13897 N N . SER D 2 274 ? 88.888 55.985 -7.805 1.00 64.62 271 SER D N 1
ATOM 13898 C CA . SER D 2 274 ? 87.973 56.711 -8.700 1.00 65.41 271 SER D CA 1
ATOM 13899 C C . SER D 2 274 ? 87.102 55.744 -9.519 1.00 64.79 271 SER D C 1
ATOM 13900 O O . SER D 2 274 ? 85.954 56.071 -9.859 1.00 65.02 271 SER D O 1
ATOM 13902 N N . SER D 2 275 ? 87.658 54.567 -9.826 1.00 63.68 272 SER D N 1
ATOM 13903 C CA . SER D 2 275 ? 86.935 53.469 -10.490 1.00 62.56 272 SER D CA 1
ATOM 13904 C C . SER D 2 275 ? 85.588 53.133 -9.831 1.00 60.84 272 SER D C 1
ATOM 13905 O O . SER D 2 275 ? 85.413 53.339 -8.618 1.00 60.30 272 SER D O 1
ATOM 13908 N N . PRO D 2 276 ? 84.634 52.601 -10.627 1.00 59.85 273 PRO D N 1
ATOM 13909 C CA . PRO D 2 276 ? 83.410 52.081 -10.012 1.00 57.81 273 PRO D CA 1
ATOM 13910 C C . PRO D 2 276 ? 83.724 50.816 -9.208 1.00 55.37 273 PRO D C 1
ATOM 13911 O O . PRO D 2 276 ? 84.667 50.087 -9.562 1.00 54.82 273 PRO D O 1
ATOM 13915 N N . LYS D 2 277 ? 82.963 50.581 -8.131 1.00 52.72 274 LYS D N 1
ATOM 13916 C CA . LYS D 2 277 ? 83.140 49.402 -7.265 1.00 49.65 274 LYS D CA 1
ATOM 13917 C C . LYS D 2 277 ? 83.121 48.102 -8.085 1.00 47.77 274 LYS D C 1
ATOM 13918 O O . LYS D 2 277 ? 82.633 48.093 -9.226 1.00 48.29 274 LYS D O 1
ATOM 13920 N N . GLN D 2 278 ? 83.660 47.022 -7.516 1.00 44.67 275 GLN D N 1
ATOM 13921 C CA . GLN D 2 278 ? 83.580 45.691 -8.140 1.00 42.12 275 GLN D CA 1
ATOM 13922 C C . GLN D 2 278 ? 82.106 45.318 -8.378 1.00 39.45 275 GLN D C 1
ATOM 13923 O O . GLN D 2 278 ? 81.269 45.602 -7.529 1.00 38.91 275 GLN D O 1
ATOM 13929 N N . ASP D 2 279 ? 81.778 44.725 -9.528 1.00 36.85 276 ASP D N 1
ATOM 13930 C CA . ASP D 2 279 ? 80.504 43.998 -9.630 1.00 34.23 276 ASP D CA 1
ATOM 13931 C C . ASP D 2 279 ? 80.660 42.627 -8.950 1.00 31.36 276 ASP D C 1
ATOM 13932 O O . ASP D 2 279 ? 81.759 42.298 -8.497 1.00 28.76 276 ASP D O 1
ATOM 13937 N N . HIS D 2 280 ? 79.578 41.862 -8.854 1.00 28.96 277 HIS D N 1
ATOM 13938 C CA . HIS D 2 280 ? 79.598 40.625 -8.074 1.00 28.02 277 HIS D CA 1
ATOM 13939 C C . HIS D 2 280 ? 80.568 39.587 -8.615 1.00 27.28 277 HIS D C 1
ATOM 13940 O O . HIS D 2 280 ? 81.282 38.972 -7.837 1.00 25.42 277 HIS D O 1
ATOM 13947 N N . ASP D 2 281 ? 80.650 39.454 -9.942 1.00 27.71 278 ASP D N 1
ATOM 13948 C CA . ASP D 2 281 ? 81.621 38.523 -10.532 1.00 28.35 278 ASP D CA 1
ATOM 13949 C C . ASP D 2 281 ? 83.061 38.883 -10.267 1.00 27.52 278 ASP D C 1
ATOM 13950 O O . ASP D 2 281 ? 83.854 38.000 -9.956 1.00 26.61 278 ASP D O 1
ATOM 13955 N N . GLU D 2 282 ? 83.396 40.169 -10.394 1.00 26.95 279 GLU D N 1
ATOM 13956 C CA . GLU D 2 282 ? 84.754 40.631 -10.130 1.00 26.64 279 GLU D CA 1
ATOM 13957 C C . GLU D 2 282 ? 85.111 40.417 -8.668 1.00 24.28 279 GLU D C 1
ATOM 13958 O O . GLU D 2 282 ? 86.218 40.026 -8.363 1.00 23.24 279 GLU D O 1
ATOM 13964 N N . PHE D 2 283 ? 84.164 40.690 -7.768 1.00 22.69 280 PHE D N 1
ATOM 13965 C CA . PHE D 2 283 ? 84.375 40.460 -6.351 1.00 21.86 280 PHE D CA 1
ATOM 13966 C C . PHE D 2 283 ? 84.676 38.968 -6.098 1.00 21.84 280 PHE D C 1
ATOM 13967 O O . PHE D 2 283 ? 85.651 38.611 -5.413 1.00 21.60 280 PHE D O 1
ATOM 13975 N N . LEU D 2 284 ? 83.840 38.106 -6.661 1.00 21.22 281 LEU D N 1
ATOM 13976 C CA . LEU D 2 284 ? 83.985 36.679 -6.413 1.00 21.92 281 LEU D CA 1
ATOM 13977 C C . LEU D 2 284 ? 85.311 36.187 -6.989 1.00 22.12 281 LEU D C 1
ATOM 13978 O O . LEU D 2 284 ? 86.025 35.414 -6.350 1.00 22.48 281 LEU D O 1
ATOM 13983 N N . LYS D 2 285 ? 85.655 36.653 -8.188 1.00 22.83 282 LYS D N 1
ATOM 13984 C CA . LYS D 2 285 ? 86.942 36.261 -8.793 1.00 22.98 282 LYS D CA 1
ATOM 13985 C C . LYS D 2 285 ? 88.165 36.689 -7.972 1.00 23.69 282 LYS D C 1
ATOM 13986 O O . LYS D 2 285 ? 89.206 36.007 -7.990 1.00 24.14 282 LYS D O 1
ATOM 13988 N N . SER D 2 286 ? 88.054 37.806 -7.247 1.00 24.34 283 SER D N 1
ATOM 13989 C CA . SER D 2 286 ? 89.168 38.342 -6.441 1.00 24.68 283 SER D CA 1
ATOM 13990 C C . SER D 2 286 ? 89.444 37.570 -5.144 1.00 24.22 283 SER D C 1
ATOM 13991 O O . SER D 2 286 ? 90.516 37.736 -4.550 1.00 23.52 283 SER D O 1
ATOM 13994 N N . LEU D 2 287 ? 88.490 36.744 -4.708 1.00 23.14 284 LEU D N 1
ATOM 13995 C CA . LEU D 2 287 ? 88.581 36.060 -3.417 1.00 22.81 284 LEU D CA 1
ATOM 13996 C C . LEU D 2 287 ? 89.581 34.922 -3.445 1.00 22.41 284 LEU D C 1
ATOM 13997 O O . LEU D 2 287 ? 89.658 34.164 -4.427 1.00 21.77 284 LEU D O 1
ATOM 14002 N N . ALA D 2 288 ? 90.315 34.783 -2.338 1.00 21.36 285 ALA D N 1
ATOM 14003 C CA . ALA D 2 288 ? 91.340 33.745 -2.232 1.00 21.24 285 ALA D CA 1
ATOM 14004 C C . ALA D 2 288 ? 90.718 32.343 -2.370 1.00 21.20 285 ALA D C 1
ATOM 14005 O O . ALA D 2 288 ? 89.582 32.126 -1.898 1.00 20.25 285 ALA D O 1
ATOM 14007 N N A ASN D 2 289 ? 91.435 31.399 -2.996 0.70 21.37 286 ASN D N 1
ATOM 14008 N N B ASN D 2 289 ? 91.437 31.408 -3.001 0.30 20.69 286 ASN D N 1
ATOM 14009 C CA A ASN D 2 289 ? 90.947 30.011 -3.043 0.70 21.91 286 ASN D CA 1
ATOM 14010 C CA B ASN D 2 289 ? 90.997 30.006 -3.059 0.30 20.25 286 ASN D CA 1
ATOM 14011 C C A ASN D 2 289 ? 90.974 29.454 -1.636 0.70 20.29 286 ASN D C 1
ATOM 14012 C C B ASN D 2 289 ? 91.002 29.437 -1.644 0.30 19.41 286 ASN D C 1
ATOM 14013 O O A ASN D 2 289 ? 91.669 29.989 -0.777 0.70 20.43 286 ASN D O 1
ATOM 14014 O O B ASN D 2 289 ? 91.724 29.946 -0.790 0.30 19.45 286 ASN D O 1
ATOM 14023 N N . THR D 2 290 ? 90.199 28.407 -1.382 1.00 18.97 287 THR D N 1
ATOM 14024 C CA . THR D 2 290 ? 90.065 27.894 -0.010 1.00 18.22 287 THR D CA 1
ATOM 14025 C C . THR D 2 290 ? 90.485 26.425 0.033 1.00 17.72 287 THR D C 1
ATOM 14026 O O . THR D 2 290 ? 90.452 25.743 -0.978 1.00 17.87 287 THR D O 1
ATOM 14030 N N . PHE D 2 291 ? 90.839 25.924 1.212 1.00 16.67 288 PHE D N 1
ATOM 14031 C CA . PHE D 2 291 ? 91.095 24.496 1.313 1.00 16.75 288 PHE D CA 1
ATOM 14032 C C . PHE D 2 291 ? 89.827 23.697 1.019 1.00 16.30 288 PHE D C 1
ATOM 14033 O O . PHE D 2 291 ? 89.890 22.583 0.490 1.00 16.79 288 PHE D O 1
ATOM 14041 N N . LEU D 2 292 ? 88.676 24.263 1.372 1.00 15.86 289 LEU D N 1
ATOM 14042 C CA . LEU D 2 292 ? 87.409 23.579 1.137 1.00 16.84 289 LEU D CA 1
ATOM 14043 C C . LEU D 2 292 ? 87.233 23.281 -0.366 1.00 17.11 289 LEU D C 1
ATOM 14044 O O . LEU D 2 292 ? 86.828 22.167 -0.740 1.00 17.30 289 LEU D O 1
ATOM 14049 N N . SER D 2 293 ? 87.560 24.261 -1.216 1.00 17.28 290 SER D N 1
ATOM 14050 C CA . SER D 2 293 ? 87.459 24.120 -2.661 1.00 18.50 290 SER D CA 1
ATOM 14051 C C . SER D 2 293 ? 88.459 23.129 -3.226 1.00 19.12 290 SER D C 1
ATOM 14052 O O . SER D 2 293 ? 88.263 22.638 -4.343 1.00 18.96 290 SER D O 1
ATOM 14055 N N . LEU D 2 294 ? 89.533 22.849 -2.495 1.00 18.65 291 LEU D N 1
ATOM 14056 C CA . LEU D 2 294 ? 90.512 21.863 -2.973 1.00 19.93 291 LEU D CA 1
ATOM 14057 C C . LEU D 2 294 ? 90.139 20.460 -2.540 1.00 20.04 291 LEU D C 1
ATOM 14058 O O . LEU D 2 294 ? 90.727 19.495 -3.018 1.00 20.99 291 LEU D O 1
ATOM 14063 N N . ASP D 2 295 ? 89.202 20.339 -1.605 1.00 19.05 292 ASP D N 1
ATOM 14064 C CA . ASP D 2 295 ? 89.014 19.068 -0.899 1.00 19.61 292 ASP D CA 1
ATOM 14065 C C . ASP D 2 295 ? 88.256 18.070 -1.782 1.00 20.33 292 ASP D C 1
ATOM 14066 O O . ASP D 2 295 ? 87.084 18.267 -2.057 1.00 20.94 292 ASP D O 1
ATOM 14071 N N . THR D 2 296 ? 88.925 17.023 -2.254 1.00 20.47 293 THR D N 1
ATOM 14072 C CA . THR D 2 296 ? 88.223 15.959 -2.995 1.00 20.83 293 THR D CA 1
ATOM 14073 C C . THR D 2 296 ? 87.868 14.746 -2.094 1.00 21.61 293 THR D C 1
ATOM 14074 O O . THR D 2 296 ? 87.305 13.757 -2.573 1.00 21.20 293 THR D O 1
ATOM 14078 N N . GLU D 2 297 ? 88.201 14.807 -0.798 1.00 20.41 294 GLU D N 1
ATOM 14079 C CA . GLU D 2 297 ? 88.212 13.589 0.045 1.00 20.97 294 GLU D CA 1
ATOM 14080 C C . GLU D 2 297 ? 87.455 13.780 1.371 1.00 19.73 294 GLU D C 1
ATOM 14081 O O . GLU D 2 297 ? 87.302 12.832 2.145 1.00 20.15 294 GLU D O 1
ATOM 14087 N N . GLY D 2 298 ? 87.001 15.002 1.630 1.00 18.72 295 GLY D N 1
ATOM 14088 C CA . GLY D 2 298 ? 86.361 15.351 2.892 1.00 17.45 295 GLY D CA 1
ATOM 14089 C C . GLY D 2 298 ? 87.384 15.341 4.033 1.00 17.59 295 GLY D C 1
ATOM 14090 O O . GLY D 2 298 ? 87.041 14.999 5.177 1.00 17.18 295 GLY D O 1
ATOM 14091 N N . ARG D 2 299 ? 88.636 15.706 3.728 1.00 16.71 296 ARG D N 1
ATOM 14092 C CA . ARG D 2 299 ? 89.636 15.872 4.780 1.00 15.68 296 ARG D CA 1
ATOM 14093 C C . ARG D 2 299 ? 89.735 17.289 5.315 1.00 15.09 296 ARG D C 1
ATOM 14094 O O . ARG D 2 299 ? 90.534 17.541 6.227 1.00 13.89 296 ARG D O 1
ATOM 14102 N N . VAL D 2 300 ? 88.948 18.200 4.742 1.00 14.88 297 VAL D N 1
ATOM 14103 C CA . VAL D 2 300 ? 88.937 19.611 5.155 1.00 14.57 297 VAL D CA 1
ATOM 14104 C C . VAL D 2 300 ? 87.705 19.918 6.017 1.00 14.80 297 VAL D C 1
ATOM 14105 O O . VAL D 2 300 ? 86.573 19.493 5.710 1.00 15.25 297 VAL D O 1
ATOM 14109 N N . ILE D 2 301 ? 87.957 20.608 7.134 1.00 14.85 298 ILE D N 1
ATOM 14110 C CA . ILE D 2 301 ? 86.911 21.147 7.991 1.00 14.53 298 ILE D CA 1
ATOM 14111 C C . ILE D 2 301 ? 87.073 22.659 8.014 1.00 14.51 298 ILE D C 1
ATOM 14112 O O . ILE D 2 301 ? 88.105 23.200 8.451 1.00 14.61 298 ILE D O 1
ATOM 14117 N N . ARG D 2 302 ? 86.061 23.369 7.534 1.00 15.02 299 ARG D N 1
ATOM 14118 C CA . ARG D 2 302 ? 86.112 24.832 7.533 1.00 14.69 299 ARG D CA 1
ATOM 14119 C C . ARG D 2 302 ? 85.255 25.376 8.666 1.00 15.99 299 ARG D C 1
ATOM 14120 O O . ARG D 2 302 ? 84.094 24.954 8.818 1.00 16.36 299 ARG D O 1
ATOM 14128 N N . MET D 2 303 ? 85.800 26.315 9.443 1.00 14.97 300 MET D N 1
ATOM 14129 C CA . MET D 2 303 ? 85.035 26.955 10.508 1.00 14.61 300 MET D CA 1
ATOM 14130 C C . MET D 2 303 ? 84.763 28.396 10.121 1.00 15.03 300 MET D C 1
ATOM 14131 O O . MET D 2 303 ? 85.701 29.203 10.035 1.00 15.14 300 MET D O 1
ATOM 14136 N N . ASP D 2 304 ? 83.486 28.707 9.900 1.00 13.97 301 ASP D N 1
ATOM 14137 C CA . ASP D 2 304 ? 83.051 30.043 9.512 1.00 15.16 301 ASP D CA 1
ATOM 14138 C C . ASP D 2 304 ? 82.288 30.717 10.643 1.00 14.91 301 ASP D C 1
ATOM 14139 O O . ASP D 2 304 ? 81.592 30.050 11.386 1.00 15.17 301 ASP D O 1
ATOM 14144 N N . SER D 2 305 ? 82.432 32.033 10.776 1.00 14.37 302 SER D N 1
ATOM 14145 C CA . SER D 2 305 ? 81.759 32.776 11.836 1.00 14.45 302 SER D CA 1
ATOM 14146 C C . SER D 2 305 ? 81.045 34.014 11.278 1.00 15.47 302 SER D C 1
ATOM 14147 O O . SER D 2 305 ? 81.562 34.702 10.387 1.00 16.27 302 SER D O 1
ATOM 14150 N N . PHE D 2 306 ? 79.860 34.310 11.822 1.00 16.20 303 PHE D N 1
ATOM 14151 C CA . PHE D 2 306 ? 79.241 35.628 11.590 1.00 16.95 303 PHE D CA 1
ATOM 14152 C C . PHE D 2 306 ? 79.824 36.769 12.462 1.00 17.69 303 PHE D C 1
ATOM 14153 O O . PHE D 2 306 ? 79.361 37.914 12.373 1.00 18.43 303 PHE D O 1
ATOM 14161 N N . SER D 2 307 ? 80.825 36.488 13.297 1.00 18.28 304 SER D N 1
ATOM 14162 C CA . SER D 2 307 ? 81.329 37.511 14.226 1.00 18.81 304 SER D CA 1
ATOM 14163 C C . SER D 2 307 ? 81.851 38.775 13.601 1.00 19.07 304 SER D C 1
ATOM 14164 O O . SER D 2 307 ? 81.517 39.862 14.069 1.00 17.98 304 SER D O 1
ATOM 14191 N N . VAL D 2 309 ? 81.497 39.590 10.370 1.00 20.46 306 VAL D N 1
ATOM 14192 C CA . VAL D 2 309 ? 80.675 40.006 9.215 1.00 20.65 306 VAL D CA 1
ATOM 14193 C C . VAL D 2 309 ? 79.344 40.641 9.644 1.00 19.47 306 VAL D C 1
ATOM 14194 O O . VAL D 2 309 ? 78.903 41.640 9.043 1.00 20.14 306 VAL D O 1
ATOM 14198 N N . LEU D 2 310 ? 78.721 40.077 10.685 1.00 17.51 307 LEU D N 1
ATOM 14199 C CA . LEU D 2 310 ? 77.478 40.654 11.272 1.00 17.17 307 LEU D CA 1
ATOM 14200 C C . LEU D 2 310 ? 77.745 41.274 12.638 1.00 17.15 307 LEU D C 1
ATOM 14201 O O . LEU D 2 310 ? 77.690 42.502 12.761 1.00 17.04 307 LEU D O 1
ATOM 14206 N N . ALA D 2 311 ? 78.076 40.444 13.647 1.00 15.84 308 ALA D N 1
ATOM 14207 C CA . ALA D 2 311 ? 78.424 40.941 15.015 1.00 17.16 308 ALA D CA 1
ATOM 14208 C C . ALA D 2 311 ? 78.908 39.810 15.916 1.00 15.66 308 ALA D C 1
ATOM 14209 O O . ALA D 2 311 ? 78.393 38.698 15.821 1.00 16.31 308 ALA D O 1
ATOM 14211 N N . PRO D 2 312 ? 79.904 40.084 16.780 1.00 15.80 309 PRO D N 1
ATOM 14212 C CA . PRO D 2 312 ? 80.424 39.046 17.684 1.00 15.23 309 PRO D CA 1
ATOM 14213 C C . PRO D 2 312 ? 79.349 38.436 18.562 1.00 15.58 309 PRO D C 1
ATOM 14214 O O . PRO D 2 312 ? 79.328 37.221 18.758 1.00 15.40 309 PRO D O 1
ATOM 14218 N N . GLY D 2 313 ? 78.452 39.271 19.079 1.00 15.98 310 GLY D N 1
ATOM 14219 C CA . GLY D 2 313 ? 77.375 38.792 19.938 1.00 16.13 310 GLY D CA 1
ATOM 14220 C C . GLY D 2 313 ? 76.287 37.961 19.269 1.00 16.66 310 GLY D C 1
ATOM 14221 O O . GLY D 2 313 ? 75.368 37.494 19.951 1.00 15.84 310 GLY D O 1
ATOM 14222 N N . THR D 2 314 ? 76.375 37.753 17.954 1.00 15.86 311 THR D N 1
ATOM 14223 C CA . THR D 2 314 ? 75.494 36.773 17.331 1.00 16.87 311 THR D CA 1
ATOM 14224 C C . THR D 2 314 ? 75.725 35.356 17.874 1.00 16.56 311 THR D C 1
ATOM 14225 O O . THR D 2 314 ? 74.794 34.547 17.895 1.00 16.95 311 THR D O 1
ATOM 14229 N N . ARG D 2 315 ? 76.946 35.073 18.348 1.00 15.78 312 ARG D N 1
ATOM 14230 C CA A ARG D 2 315 ? 77.315 33.750 18.817 0.50 15.90 312 ARG D CA 1
ATOM 14231 C CA B ARG D 2 315 ? 77.318 33.732 18.821 0.50 15.71 312 ARG D CA 1
ATOM 14232 C C . ARG D 2 315 ? 76.751 32.682 17.865 1.00 16.00 312 ARG D C 1
ATOM 14233 O O . ARG D 2 315 ? 75.982 31.798 18.252 1.00 15.07 312 ARG D O 1
ATOM 14248 N N . LEU D 2 316 ? 77.145 32.805 16.594 1.00 14.62 313 LEU D N 1
ATOM 14249 C CA . LEU D 2 316 ? 76.647 31.970 15.560 1.00 14.77 313 LEU D CA 1
ATOM 14250 C C . LEU D 2 316 ? 77.727 31.847 14.491 1.00 14.95 313 LEU D C 1
ATOM 14251 O O . LEU D 2 316 ? 78.324 32.841 14.058 1.00 14.68 313 LEU D O 1
ATOM 14256 N N . GLY D 2 317 ? 77.983 30.604 14.128 1.00 14.74 314 GLY D N 1
ATOM 14257 C CA . GLY D 2 317 ? 78.906 30.265 13.043 1.00 15.09 314 GLY D CA 1
ATOM 14258 C C . GLY D 2 317 ? 78.426 28.966 12.434 1.00 14.33 314 GLY D C 1
ATOM 14259 O O . GLY D 2 317 ? 77.295 28.507 12.713 1.00 14.37 314 GLY D O 1
ATOM 14260 N N . TRP D 2 318 ? 79.245 28.397 11.547 1.00 13.21 315 TRP D N 1
ATOM 14261 C CA . TRP D 2 318 ? 79.015 27.039 11.100 1.00 13.63 315 TRP D CA 1
ATOM 14262 C C . TRP D 2 318 ? 80.320 26.358 10.763 1.00 14.00 315 TRP D C 1
ATOM 14263 O O . TRP D 2 318 ? 81.375 27.024 10.609 1.00 15.09 315 TRP D O 1
ATOM 14274 N N . ILE D 2 319 ? 80.262 25.039 10.670 1.00 14.87 316 ILE D N 1
ATOM 14275 C CA . ILE D 2 319 ? 81.374 24.276 10.092 1.00 16.31 316 ILE D CA 1
ATOM 14276 C C . ILE D 2 319 ? 80.924 23.572 8.850 1.00 15.82 316 ILE D C 1
ATOM 14277 O O . ILE D 2 319 ? 79.751 23.203 8.703 1.00 15.98 316 ILE D O 1
ATOM 14282 N N . THR D 2 320 ? 81.856 23.402 7.924 1.00 15.31 317 THR D N 1
ATOM 14283 C CA . THR D 2 320 ? 81.555 22.742 6.664 1.00 15.59 317 THR D CA 1
ATOM 14284 C C . THR D 2 320 ? 82.530 21.568 6.587 1.00 16.02 317 THR D C 1
ATOM 14285 O O . THR D 2 320 ? 83.733 21.742 6.810 1.00 15.73 317 THR D O 1
ATOM 14289 N N . GLY D 2 321 ? 82.000 20.379 6.299 1.00 16.33 318 GLY D N 1
ATOM 14290 C CA . GLY D 2 321 ? 82.804 19.166 6.177 1.00 17.44 318 GLY D CA 1
ATOM 14291 C C . GLY D 2 321 ? 81.905 18.047 5.700 1.00 18.20 318 GLY D C 1
ATOM 14292 O O . GLY D 2 321 ? 80.737 18.283 5.416 1.00 17.83 318 GLY D O 1
ATOM 14293 N N . SER D 2 322 ? 82.432 16.822 5.630 1.00 18.44 319 SER D N 1
ATOM 14294 C CA . SER D 2 322 ? 81.674 15.726 5.086 1.00 18.24 319 SER D CA 1
ATOM 14295 C C . SER D 2 322 ? 80.627 15.281 6.098 1.00 19.26 319 SER D C 1
ATOM 14296 O O . SER D 2 322 ? 80.792 15.498 7.302 1.00 17.47 319 SER D O 1
ATOM 14299 N N . SER D 2 323 ? 79.591 14.597 5.619 1.00 20.78 320 SER D N 1
ATOM 14300 C CA . SER D 2 323 ? 78.545 14.076 6.524 1.00 22.46 320 SER D CA 1
ATOM 14301 C C . SER D 2 323 ? 79.164 13.155 7.589 1.00 21.81 320 SER D C 1
ATOM 14302 O O . SER D 2 323 ? 78.774 13.204 8.763 1.00 22.16 320 SER D O 1
ATOM 14305 N N . LYS D 2 324 ? 80.143 12.357 7.183 1.00 21.20 321 LYS D N 1
ATOM 14306 C CA . LYS D 2 324 ? 80.849 11.437 8.086 1.00 22.47 321 LYS D CA 1
ATOM 14307 C C . LYS D 2 324 ? 81.556 12.201 9.209 1.00 21.28 321 LYS D C 1
ATOM 14308 O O . LYS D 2 324 ? 81.534 11.777 10.352 1.00 22.16 321 LYS D O 1
ATOM 14314 N N . ILE D 2 325 ? 82.224 13.288 8.871 1.00 20.52 322 ILE D N 1
ATOM 14315 C CA . ILE D 2 325 ? 82.975 14.077 9.862 1.00 19.91 322 ILE D CA 1
ATOM 14316 C C . ILE D 2 325 ? 82.029 14.874 10.752 1.00 18.80 322 ILE D C 1
ATOM 14317 O O . ILE D 2 325 ? 82.300 15.039 11.943 1.00 19.69 322 ILE D O 1
ATOM 14322 N N . LEU D 2 326 ? 80.932 15.381 10.192 1.00 18.97 323 LEU D N 1
ATOM 14323 C CA . LEU D 2 326 ? 79.968 16.204 10.962 1.00 19.48 323 LEU D CA 1
ATOM 14324 C C . LEU D 2 326 ? 79.154 15.428 11.995 1.00 19.90 323 LEU D C 1
ATOM 14325 O O . LEU D 2 326 ? 78.712 15.975 13.010 1.00 19.35 323 LEU D O 1
ATOM 14330 N N . LYS D 2 327 ? 78.932 14.154 11.724 1.00 19.96 324 LYS D N 1
ATOM 14331 C CA . LYS D 2 327 ? 78.244 13.272 12.661 1.00 19.82 324 LYS D CA 1
ATOM 14332 C C . LYS D 2 327 ? 78.730 13.327 14.143 1.00 18.59 324 LYS D C 1
ATOM 14333 O O . LYS D 2 327 ? 77.916 13.592 15.033 1.00 18.89 324 LYS D O 1
ATOM 14339 N N . PRO D 2 328 ? 80.034 13.109 14.425 1.00 18.24 325 PRO D N 1
ATOM 14340 C CA . PRO D 2 328 ? 80.400 13.208 15.849 1.00 17.59 325 PRO D CA 1
ATOM 14341 C C . PRO D 2 328 ? 80.320 14.644 16.400 1.00 16.89 325 PRO D C 1
ATOM 14342 O O . PRO D 2 328 ? 80.146 14.823 17.616 1.00 16.32 325 PRO D O 1
ATOM 14346 N N . TYR D 2 329 ? 80.466 15.661 15.552 1.00 15.86 326 TYR D N 1
ATOM 14347 C CA . TYR D 2 329 ? 80.296 17.041 16.065 1.00 15.81 326 TYR D CA 1
ATOM 14348 C C . TYR D 2 329 ? 78.865 17.229 16.499 1.00 15.50 326 TYR D C 1
ATOM 14349 O O . TYR D 2 329 ? 78.614 17.832 17.531 1.00 16.28 326 TYR D O 1
ATOM 14358 N N . LEU D 2 330 ? 77.913 16.729 15.709 1.00 15.81 327 LEU D N 1
ATOM 14359 C CA . LEU D 2 330 ? 76.507 16.887 16.099 1.00 16.60 327 LEU D CA 1
ATOM 14360 C C . LEU D 2 330 ? 76.222 16.138 17.399 1.00 17.11 327 LEU D C 1
ATOM 14361 O O . LEU D 2 330 ? 75.563 16.676 18.303 1.00 16.75 327 LEU D O 1
ATOM 14366 N N . SER D 2 331 ? 76.698 14.892 17.500 1.00 16.90 328 SER D N 1
ATOM 14367 C CA A SER D 2 331 ? 76.523 14.112 18.732 0.50 17.25 328 SER D CA 1
ATOM 14368 C CA B SER D 2 331 ? 76.501 14.122 18.740 0.50 17.55 328 SER D CA 1
ATOM 14369 C C . SER D 2 331 ? 77.082 14.855 19.952 1.00 17.15 328 SER D C 1
ATOM 14370 O O . SER D 2 331 ? 76.434 14.921 21.018 1.00 17.31 328 SER D O 1
ATOM 14375 N N . LEU D 2 332 ? 78.288 15.396 19.804 1.00 16.39 329 LEU D N 1
ATOM 14376 C CA . LEU D 2 332 ? 78.869 16.231 20.872 1.00 16.07 329 LEU D CA 1
ATOM 14377 C C . LEU D 2 332 ? 77.982 17.433 21.203 1.00 15.93 329 LEU D C 1
ATOM 14378 O O . LEU D 2 332 ? 77.669 17.644 22.372 1.00 15.70 329 LEU D O 1
ATOM 14383 N N . HIS D 2 333 ? 77.561 18.192 20.182 1.00 15.83 330 HIS D N 1
ATOM 14384 C CA . HIS D 2 333 ? 76.760 19.410 20.418 1.00 18.01 330 HIS D CA 1
ATOM 14385 C C . HIS D 2 333 ? 75.485 19.099 21.156 1.00 18.39 330 HIS D C 1
ATOM 14386 O O . HIS D 2 333 ? 75.069 19.854 22.041 1.00 18.66 330 HIS D O 1
ATOM 14393 N N . GLU D 2 334 ? 74.849 17.990 20.795 1.00 19.81 331 GLU D N 1
ATOM 14394 C CA . GLU D 2 334 ? 73.599 17.599 21.465 1.00 22.80 331 GLU D CA 1
ATOM 14395 C C . GLU D 2 334 ? 73.752 17.384 22.972 1.00 24.81 331 GLU D C 1
ATOM 14396 O O . GLU D 2 334 ? 72.777 17.518 23.719 1.00 25.24 331 GLU D O 1
ATOM 14402 N N . MET D 2 335 ? 74.976 17.097 23.414 1.00 26.29 332 MET D N 1
ATOM 14403 C CA . MET D 2 335 ? 75.305 16.844 24.831 1.00 28.12 332 MET D CA 1
ATOM 14404 C C . MET D 2 335 ? 76.011 18.015 25.523 1.00 28.82 332 MET D C 1
ATOM 14405 O O . MET D 2 335 ? 76.345 17.921 26.714 1.00 31.57 332 MET D O 1
ATOM 14410 N N . THR D 2 336 ? 76.299 19.089 24.800 1.00 28.09 333 THR D N 1
ATOM 14411 C CA . THR D 2 336 ? 77.070 20.198 25.370 1.00 28.54 333 THR D CA 1
ATOM 14412 C C . THR D 2 336 ? 76.387 21.542 25.149 1.00 28.86 333 THR D C 1
ATOM 14413 O O . THR D 2 336 ? 75.726 22.091 26.022 1.00 29.52 333 THR D O 1
ATOM 14417 N N . ILE D 2 337 ? 76.540 22.080 23.955 1.00 29.01 334 ILE D N 1
ATOM 14418 C CA . ILE D 2 337 ? 76.101 23.430 23.708 1.00 29.41 334 ILE D CA 1
ATOM 14419 C C . ILE D 2 337 ? 74.590 23.430 23.376 1.00 28.70 334 ILE D C 1
ATOM 14420 O O . ILE D 2 337 ? 73.898 24.414 23.626 1.00 27.51 334 ILE D O 1
ATOM 14425 N N . GLN D 2 338 ? 74.079 22.291 22.888 1.00 28.47 335 GLN D N 1
ATOM 14426 C CA . GLN D 2 338 ? 72.804 22.264 22.139 1.00 29.38 335 GLN D CA 1
ATOM 14427 C C . GLN D 2 338 ? 72.824 23.287 20.987 1.00 28.04 335 GLN D C 1
ATOM 14428 O O . GLN D 2 338 ? 73.880 23.856 20.622 1.00 29.11 335 GLN D O 1
ATOM 14434 N N . ALA D 2 339 ? 71.671 23.535 20.409 1.00 26.68 336 ALA D N 1
ATOM 14435 C CA . ALA D 2 339 ? 71.583 24.390 19.257 1.00 24.19 336 ALA D CA 1
ATOM 14436 C C . ALA D 2 339 ? 71.950 25.850 19.604 1.00 22.32 336 ALA D C 1
ATOM 14437 O O . ALA D 2 339 ? 71.823 26.279 20.761 1.00 21.70 336 ALA D O 1
ATOM 14439 N N . PRO D 2 340 ? 72.422 26.606 18.605 1.00 20.34 337 PRO D N 1
ATOM 14440 C CA . PRO D 2 340 ? 72.585 28.047 18.773 1.00 19.55 337 PRO D CA 1
ATOM 14441 C C . PRO D 2 340 ? 71.262 28.670 19.203 1.00 18.19 337 PRO D C 1
ATOM 14442 O O . PRO D 2 340 ? 70.188 28.129 18.894 1.00 19.34 337 PRO D O 1
ATOM 14446 N N . ALA D 2 341 ? 71.336 29.772 19.941 1.00 16.08 338 ALA D N 1
ATOM 14447 C CA . ALA D 2 341 ? 70.148 30.430 20.479 1.00 15.38 338 ALA D CA 1
ATOM 14448 C C . ALA D 2 341 ? 69.059 30.635 19.406 1.00 14.65 338 ALA D C 1
ATOM 14449 O O . ALA D 2 341 ? 69.360 31.129 18.322 1.00 14.54 338 ALA D O 1
ATOM 14451 N N . GLY D 2 342 ? 67.821 30.254 19.696 1.00 14.63 339 GLY D N 1
ATOM 14452 C CA . GLY D 2 342 ? 66.724 30.473 18.734 1.00 15.07 339 GLY D CA 1
ATOM 14453 C C . GLY D 2 342 ? 66.552 31.883 18.207 1.00 14.96 339 GLY D C 1
ATOM 14454 O O . GLY D 2 342 ? 66.358 32.051 17.006 1.00 15.16 339 GLY D O 1
ATOM 14455 N N . PHE D 2 343 ? 66.617 32.895 19.088 1.00 14.96 340 PHE D N 1
ATOM 14456 C CA . PHE D 2 343 ? 66.419 34.281 18.660 1.00 14.80 340 PHE D CA 1
ATOM 14457 C C . PHE D 2 343 ? 67.521 34.741 17.725 1.00 14.72 340 PHE D C 1
ATOM 14458 O O . PHE D 2 343 ? 67.263 35.496 16.782 1.00 14.63 340 PHE D O 1
ATOM 14466 N N . THR D 2 344 ? 68.764 34.349 18.001 1.00 14.17 341 THR D N 1
ATOM 14467 C CA A THR D 2 344 ? 69.877 34.658 17.081 0.50 14.10 341 THR D CA 1
ATOM 14468 C CA B THR D 2 344 ? 69.853 34.694 17.086 0.50 13.41 341 THR D CA 1
ATOM 14469 C C . THR D 2 344 ? 69.622 34.076 15.692 1.00 13.44 341 THR D C 1
ATOM 14470 O O . THR D 2 344 ? 69.811 34.737 14.669 1.00 13.67 341 THR D O 1
ATOM 14477 N N . GLN D 2 345 ? 69.185 32.831 15.646 1.00 13.26 342 GLN D N 1
ATOM 14478 C CA . GLN D 2 345 ? 68.936 32.212 14.333 1.00 13.37 342 GLN D CA 1
ATOM 14479 C C . GLN D 2 345 ? 67.769 32.880 13.606 1.00 14.31 342 GLN D C 1
ATOM 14480 O O . GLN D 2 345 ? 67.833 33.095 12.394 1.00 14.41 342 GLN D O 1
ATOM 14486 N N . VAL D 2 346 ? 66.709 33.197 14.341 1.00 14.31 343 VAL D N 1
ATOM 14487 C CA . VAL D 2 346 ? 65.565 33.889 13.725 1.00 14.61 343 VAL D CA 1
ATOM 14488 C C . VAL D 2 346 ? 66.039 35.201 13.078 1.00 14.52 343 VAL D C 1
ATOM 14489 O O . VAL D 2 346 ? 65.751 35.447 11.909 1.00 14.12 343 VAL D O 1
ATOM 14493 N N . LEU D 2 347 ? 66.796 36.000 13.827 1.00 13.21 344 LEU D N 1
ATOM 14494 C CA . LEU D 2 347 ? 67.152 37.354 13.344 1.00 14.58 344 LEU D CA 1
ATOM 14495 C C . LEU D 2 347 ? 68.217 37.324 12.266 1.00 14.46 344 LEU D C 1
ATOM 14496 O O . LEU D 2 347 ? 68.179 38.114 11.308 1.00 15.22 344 LEU D O 1
ATOM 14501 N N . VAL D 2 348 ? 69.162 36.405 12.397 1.00 13.61 345 VAL D N 1
ATOM 14502 C CA . VAL D 2 348 ? 70.184 36.269 11.352 1.00 14.07 345 VAL D CA 1
ATOM 14503 C C . VAL D 2 348 ? 69.528 35.728 10.062 1.00 14.18 345 VAL D C 1
ATOM 14504 O O . VAL D 2 348 ? 69.712 36.273 8.954 1.00 14.45 345 VAL D O 1
ATOM 14508 N N . ASN D 2 349 ? 68.738 34.670 10.197 1.00 14.62 346 ASN D N 1
ATOM 14509 C CA . ASN D 2 349 ? 68.043 34.144 9.028 1.00 15.09 346 ASN D CA 1
ATOM 14510 C C . ASN D 2 349 ? 67.155 35.202 8.371 1.00 15.31 346 ASN D C 1
ATOM 14511 O O . ASN D 2 349 ? 67.143 35.339 7.139 1.00 15.93 346 ASN D O 1
ATOM 14516 N N . ALA D 2 350 ? 66.436 35.960 9.194 1.00 15.40 347 ALA D N 1
ATOM 14517 C CA . ALA D 2 350 ? 65.385 36.859 8.696 1.00 14.86 347 ALA D CA 1
ATOM 14518 C C . ALA D 2 350 ? 66.053 37.990 7.898 1.00 15.29 347 ALA D C 1
ATOM 14519 O O . ALA D 2 350 ? 65.610 38.319 6.785 1.00 15.31 347 ALA D O 1
ATOM 14521 N N . THR D 2 351 ? 67.151 38.530 8.431 1.00 14.44 348 THR D N 1
ATOM 14522 C CA . THR D 2 351 ? 67.868 39.596 7.750 1.00 14.37 348 THR D CA 1
ATOM 14523 C C . THR D 2 351 ? 68.585 39.086 6.499 1.00 15.32 348 THR D C 1
ATOM 14524 O O . THR D 2 351 ? 68.445 39.662 5.407 1.00 14.71 348 THR D O 1
ATOM 14528 N N . LEU D 2 352 ? 69.334 37.984 6.630 1.00 14.78 349 LEU D N 1
ATOM 14529 C CA . LEU D 2 352 ? 70.042 37.442 5.473 1.00 15.56 349 LEU D CA 1
ATOM 14530 C C . LEU D 2 352 ? 69.088 37.054 4.342 1.00 16.53 349 LEU D C 1
ATOM 14531 O O . LEU D 2 352 ? 69.391 37.339 3.165 1.00 15.70 349 LEU D O 1
ATOM 14536 N N A SER D 2 353 ? 67.958 36.421 4.690 0.50 15.67 350 SER D N 1
ATOM 14537 N N B SER D 2 353 ? 67.975 36.394 4.672 0.50 16.02 350 SER D N 1
ATOM 14538 C CA A SER D 2 353 ? 66.973 35.956 3.687 0.50 16.25 350 SER D CA 1
ATOM 14539 C CA B SER D 2 353 ? 67.052 35.961 3.617 0.50 16.93 350 SER D CA 1
ATOM 14540 C C A SER D 2 353 ? 66.286 37.079 2.916 0.50 16.69 350 SER D C 1
ATOM 14541 C C B SER D 2 353 ? 66.480 37.152 2.853 0.50 17.13 350 SER D C 1
ATOM 14542 O O A SER D 2 353 ? 65.893 36.909 1.753 0.50 16.67 350 SER D O 1
ATOM 14543 O O B SER D 2 353 ? 66.389 37.111 1.616 0.50 17.11 350 SER D O 1
ATOM 14548 N N . ARG D 2 354 ? 66.123 38.215 3.575 1.00 16.64 351 ARG D N 1
ATOM 14549 C CA . ARG D 2 354 ? 65.573 39.426 2.920 1.00 17.57 351 ARG D CA 1
ATOM 14550 C C . ARG D 2 354 ? 66.613 40.162 2.085 1.00 17.45 351 ARG D C 1
ATOM 14551 O O . ARG D 2 354 ? 66.278 40.769 1.052 1.00 18.42 351 ARG D O 1
ATOM 14559 N N . TRP D 2 355 ? 67.858 40.150 2.553 1.00 17.60 352 TRP D N 1
ATOM 14560 C CA . TRP D 2 355 ? 68.978 40.642 1.726 1.00 18.61 352 TRP D CA 1
ATOM 14561 C C . TRP D 2 355 ? 69.132 39.743 0.489 1.00 18.81 352 TRP D C 1
ATOM 14562 O O . TRP D 2 355 ? 69.487 40.217 -0.586 1.00 19.55 352 TRP D O 1
ATOM 14573 N N . GLY D 2 356 ? 68.879 38.444 0.652 1.00 18.67 353 GLY D N 1
ATOM 14574 C CA . GLY D 2 356 ? 69.167 37.465 -0.402 1.00 18.66 353 GLY D CA 1
ATOM 14575 C C . GLY D 2 356 ? 70.671 37.245 -0.525 1.00 18.91 353 GLY D C 1
ATOM 14576 O O . GLY D 2 356 ? 71.479 37.953 0.099 1.00 17.91 353 GLY D O 1
ATOM 14577 N N . GLN D 2 357 ? 71.048 36.245 -1.313 1.00 19.04 354 GLN D N 1
ATOM 14578 C CA . GLN D 2 357 ? 72.468 35.964 -1.579 1.00 19.44 354 GLN D CA 1
ATOM 14579 C C . GLN D 2 357 ? 73.173 37.183 -2.191 1.00 19.36 354 GLN D C 1
ATOM 14580 O O . GLN D 2 357 ? 74.310 37.491 -1.824 1.00 18.87 354 GLN D O 1
ATOM 14586 N N . LYS D 2 358 ? 72.501 37.860 -3.118 1.00 19.80 355 LYS D N 1
ATOM 14587 C CA . LYS D 2 358 ? 73.108 39.016 -3.808 1.00 21.28 355 LYS D CA 1
ATOM 14588 C C . LYS D 2 358 ? 73.240 40.215 -2.879 1.00 20.17 355 LYS D C 1
ATOM 14589 O O . LYS D 2 358 ? 74.254 40.907 -2.917 1.00 20.58 355 LYS D O 1
ATOM 14595 N N . GLY D 2 359 ? 72.203 40.511 -2.088 1.00 19.28 356 GLY D N 1
ATOM 14596 C CA . GLY D 2 359 ? 72.322 41.588 -1.085 1.00 18.82 356 GLY D CA 1
ATOM 14597 C C . GLY D 2 359 ? 73.424 41.284 -0.049 1.00 18.24 356 GLY D C 1
ATOM 14598 O O . GLY D 2 359 ? 74.091 42.185 0.445 1.00 18.36 356 GLY D O 1
ATOM 14599 N N . TYR D 2 360 ? 73.612 40.016 0.284 1.00 17.37 357 TYR D N 1
ATOM 14600 C CA . TYR D 2 360 ? 74.707 39.632 1.208 1.00 17.19 357 TYR D CA 1
ATOM 14601 C C . TYR D 2 360 ? 76.079 39.872 0.531 1.00 16.70 357 TYR D C 1
ATOM 14602 O O . TYR D 2 360 ? 77.011 40.360 1.164 1.00 16.25 357 TYR D O 1
ATOM 14611 N N . LEU D 2 361 ? 76.198 39.580 -0.764 1.00 16.94 358 LEU D N 1
ATOM 14612 C CA . LEU D 2 361 ? 77.421 39.975 -1.475 1.00 17.53 358 LEU D CA 1
ATOM 14613 C C . LEU D 2 361 ? 77.675 41.518 -1.442 1.00 17.98 358 LEU D C 1
ATOM 14614 O O . LEU D 2 361 ? 78.829 41.981 -1.229 1.00 17.28 358 LEU D O 1
ATOM 14619 N N . ASP D 2 362 ? 76.604 42.302 -1.586 1.00 17.91 359 ASP D N 1
ATOM 14620 C CA . ASP D 2 362 ? 76.717 43.761 -1.462 1.00 19.33 359 ASP D CA 1
ATOM 14621 C C . ASP D 2 362 ? 77.277 44.142 -0.103 1.00 18.28 359 ASP D C 1
ATOM 14622 O O . ASP D 2 362 ? 78.111 45.043 -0.001 1.00 19.63 359 ASP D O 1
ATOM 14627 N N . TRP D 2 363 ? 76.766 43.494 0.943 1.00 17.64 360 TRP D N 1
ATOM 14628 C CA . TRP D 2 363 ? 77.209 43.770 2.312 1.00 17.62 360 TRP D CA 1
ATOM 14629 C C . TRP D 2 363 ? 78.697 43.425 2.455 1.00 18.63 360 TRP D C 1
ATOM 14630 O O . TRP D 2 363 ? 79.485 44.237 2.974 1.00 19.19 360 TRP D O 1
ATOM 14641 N N . LEU D 2 364 ? 79.077 42.242 1.964 1.00 17.22 361 LEU D N 1
ATOM 14642 C CA . LEU D 2 364 ? 80.479 41.819 2.005 1.00 18.49 361 LEU D CA 1
ATOM 14643 C C . LEU D 2 364 ? 81.386 42.742 1.192 1.00 18.89 361 LEU D C 1
ATOM 14644 O O . LEU D 2 364 ? 82.524 43.002 1.595 1.00 19.47 361 LEU D O 1
ATOM 14649 N N . LEU D 2 365 ? 80.883 43.271 0.075 1.00 20.47 362 LEU D N 1
ATOM 14650 C CA . LEU D 2 365 ? 81.653 44.258 -0.692 1.00 21.59 362 LEU D CA 1
ATOM 14651 C C . LEU D 2 365 ? 81.810 45.561 0.092 1.00 22.04 362 LEU D C 1
ATOM 14652 O O . LEU D 2 365 ? 82.815 46.273 -0.033 1.00 22.16 362 LEU D O 1
ATOM 14657 N N . GLY D 2 366 ? 80.787 45.894 0.872 1.00 21.41 363 GLY D N 1
ATOM 14658 C CA . GLY D 2 366 ? 80.816 47.097 1.691 1.00 21.96 363 GLY D CA 1
ATOM 14659 C C . GLY D 2 366 ? 81.829 46.910 2.806 1.00 21.72 363 GLY D C 1
ATOM 14660 O O . GLY D 2 366 ? 82.576 47.822 3.129 1.00 22.83 363 GLY D O 1
ATOM 14661 N N . LEU D 2 367 ? 81.827 45.721 3.393 1.00 21.10 364 LEU D N 1
ATOM 14662 C CA . LEU D 2 367 ? 82.796 45.314 4.401 1.00 21.28 364 LEU D CA 1
ATOM 14663 C C . LEU D 2 367 ? 84.256 45.417 3.886 1.00 21.75 364 LEU D C 1
ATOM 14664 O O . LEU D 2 367 ? 85.117 46.079 4.519 1.00 21.44 364 LEU D O 1
ATOM 14669 N N . ARG D 2 368 ? 84.541 44.812 2.734 1.00 21.02 365 ARG D N 1
ATOM 14670 C CA . ARG D 2 368 ? 85.853 45.001 2.067 1.00 22.03 365 ARG D CA 1
ATOM 14671 C C . ARG D 2 368 ? 86.257 46.490 1.942 1.00 22.95 365 ARG D C 1
ATOM 14672 O O . ARG D 2 368 ? 87.387 46.868 2.284 1.00 23.74 365 ARG D O 1
ATOM 14680 N N . HIS D 2 369 ? 85.353 47.321 1.434 1.00 22.97 366 HIS D N 1
ATOM 14681 C CA . HIS D 2 369 ? 85.621 48.763 1.307 1.00 24.45 366 HIS D CA 1
ATOM 14682 C C . HIS D 2 369 ? 86.025 49.426 2.635 1.00 24.64 366 HIS D C 1
ATOM 14683 O O . HIS D 2 369 ? 87.042 50.102 2.691 1.00 25.08 366 HIS D O 1
ATOM 14690 N N . GLU D 2 370 ? 85.244 49.229 3.699 1.00 24.40 367 GLU D N 1
ATOM 14691 C CA . GLU D 2 370 ? 85.580 49.858 4.989 1.00 24.58 367 GLU D CA 1
ATOM 14692 C C . GLU D 2 370 ? 86.946 49.433 5.525 1.00 24.52 367 GLU D C 1
ATOM 14693 O O . GLU D 2 370 ? 87.726 50.289 5.977 1.00 24.39 367 GLU D O 1
ATOM 14699 N N . TYR D 2 371 ? 87.243 48.132 5.477 1.00 23.30 368 TYR D N 1
ATOM 14700 C CA . TYR D 2 371 ? 88.537 47.642 5.981 1.00 23.67 368 TYR D CA 1
ATOM 14701 C C . TYR D 2 371 ? 89.748 48.171 5.166 1.00 24.34 368 TYR D C 1
ATOM 14702 O O . TYR D 2 371 ? 90.788 48.511 5.743 1.00 23.65 368 TYR D O 1
ATOM 14711 N N . THR D 2 372 ? 89.596 48.208 3.843 1.00 24.84 369 THR D N 1
ATOM 14712 C CA . THR D 2 372 ? 90.605 48.755 2.939 1.00 26.28 369 THR D CA 1
ATOM 14713 C C . THR D 2 372 ? 91.008 50.157 3.412 1.00 27.29 369 THR D C 1
ATOM 14714 O O . THR D 2 372 ? 92.192 50.411 3.606 1.00 28.05 369 THR D O 1
ATOM 14718 N N . LEU D 2 373 ? 90.020 51.026 3.642 1.00 27.17 370 LEU D N 1
ATOM 14719 C CA . LEU D 2 373 ? 90.251 52.377 4.163 1.00 28.80 370 LEU D CA 1
ATOM 14720 C C . LEU D 2 373 ? 91.050 52.400 5.484 1.00 29.21 370 LEU D C 1
ATOM 14721 O O . LEU D 2 373 ? 91.960 53.219 5.645 1.00 29.60 370 LEU D O 1
ATOM 14726 N N . LYS D 2 374 ? 90.711 51.491 6.401 1.00 27.55 371 LYS D N 1
ATOM 14727 C CA . LYS D 2 374 ? 91.384 51.390 7.690 1.00 28.41 371 LYS D CA 1
ATOM 14728 C C . LYS D 2 374 ? 92.812 50.886 7.536 1.00 27.89 371 LYS D C 1
ATOM 14729 O O . LYS D 2 374 ? 93.735 51.397 8.163 1.00 28.71 371 LYS D O 1
ATOM 14735 N N . ARG D 2 375 ? 92.975 49.868 6.700 1.00 27.11 372 ARG D N 1
ATOM 14736 C CA . ARG D 2 375 ? 94.276 49.280 6.445 1.00 27.15 372 ARG D CA 1
ATOM 14737 C C . ARG D 2 375 ? 95.183 50.370 5.874 1.00 28.79 372 ARG D C 1
ATOM 14738 O O . ARG D 2 375 ? 96.303 50.539 6.357 1.00 28.60 372 ARG D O 1
ATOM 14746 N N . ASP D 2 376 ? 94.679 51.131 4.888 1.00 29.46 373 ASP D N 1
ATOM 14747 C CA . ASP D 2 376 ? 95.479 52.175 4.236 1.00 31.75 373 ASP D CA 1
ATOM 14748 C C . ASP D 2 376 ? 95.938 53.228 5.240 1.00 32.79 373 ASP D C 1
ATOM 14749 O O . ASP D 2 376 ? 97.086 53.674 5.196 1.00 33.48 373 ASP D O 1
ATOM 14754 N N . CYS D 2 377 ? 95.031 53.627 6.132 1.00 32.63 374 CYS D N 1
ATOM 14755 C CA . CYS D 2 377 ? 95.364 54.579 7.188 1.00 34.36 374 CYS D CA 1
ATOM 14756 C C . CYS D 2 377 ? 96.524 54.067 8.081 1.00 33.96 374 CYS D C 1
ATOM 14757 O O . CYS D 2 377 ? 97.483 54.804 8.371 1.00 35.14 374 CYS D O 1
ATOM 14760 N N . ALA D 2 378 ? 96.448 52.802 8.486 1.00 32.92 375 ALA D N 1
ATOM 14761 C CA . ALA D 2 378 ? 97.468 52.218 9.362 1.00 32.50 375 ALA D CA 1
ATOM 14762 C C . ALA D 2 378 ? 98.805 52.115 8.654 1.00 32.83 375 ALA D C 1
ATOM 14763 O O . ALA D 2 378 ? 99.842 52.490 9.212 1.00 33.72 375 ALA D O 1
ATOM 14765 N N . ILE D 2 379 ? 98.785 51.621 7.421 1.00 32.60 376 ILE D N 1
ATOM 14766 C CA . ILE D 2 379 ? 100.026 51.393 6.687 1.00 32.76 376 ILE D CA 1
ATOM 14767 C C . ILE D 2 379 ? 100.679 52.732 6.277 1.00 34.76 376 ILE D C 1
ATOM 14768 O O . ILE D 2 379 ? 101.901 52.879 6.353 1.00 35.77 376 ILE D O 1
ATOM 14773 N N . ASP D 2 380 ? 99.870 53.713 5.883 1.00 35.45 377 ASP D N 1
ATOM 14774 C CA . ASP D 2 380 ? 100.387 55.071 5.647 1.00 37.13 377 ASP D CA 1
ATOM 14775 C C . ASP D 2 380 ? 101.122 55.612 6.871 1.00 38.16 377 ASP D C 1
ATOM 14776 O O . ASP D 2 380 ? 102.246 56.105 6.759 1.00 39.33 377 ASP D O 1
ATOM 14781 N N . ALA D 2 381 ? 100.491 55.498 8.036 1.00 38.00 378 ALA D N 1
ATOM 14782 C CA . ALA D 2 381 ? 101.086 55.935 9.291 1.00 39.26 378 ALA D CA 1
ATOM 14783 C C . ALA D 2 381 ? 102.381 55.184 9.634 1.00 40.28 378 ALA D C 1
ATOM 14784 O O . ALA D 2 381 ? 103.328 55.786 10.166 1.00 41.29 378 ALA D O 1
ATOM 14786 N N . LEU D 2 382 ? 102.446 53.896 9.303 1.00 39.49 379 LEU D N 1
ATOM 14787 C CA . LEU D 2 382 ? 103.683 53.142 9.519 1.00 40.71 379 LEU D CA 1
ATOM 14788 C C . LEU D 2 382 ? 104.853 53.627 8.646 1.00 42.48 379 LEU D C 1
ATOM 14789 O O . LEU D 2 382 ? 105.965 53.796 9.143 1.00 42.67 379 LEU D O 1
ATOM 14794 N N . TYR D 2 383 ? 104.611 53.802 7.348 1.00 44.18 380 TYR D N 1
ATOM 14795 C CA . TYR D 2 383 ? 105.644 54.332 6.455 1.00 46.71 380 TYR D CA 1
ATOM 14796 C C . TYR D 2 383 ? 106.036 55.739 6.877 1.00 48.75 380 TYR D C 1
ATOM 14797 O O . TYR D 2 383 ? 107.185 56.139 6.695 1.00 50.12 380 TYR D O 1
ATOM 14806 N N . LYS D 2 384 ? 105.096 56.476 7.466 1.00 49.02 381 LYS D N 1
ATOM 14807 C CA . LYS D 2 384 ? 105.364 57.846 7.888 1.00 50.89 381 LYS D CA 1
ATOM 14808 C C . LYS D 2 384 ? 106.199 57.949 9.178 1.00 51.51 381 LYS D C 1
ATOM 14809 O O . LYS D 2 384 ? 107.161 58.718 9.229 1.00 52.26 381 LYS D O 1
ATOM 14815 N N . TYR D 2 385 ? 105.837 57.184 10.210 1.00 50.83 382 TYR D N 1
ATOM 14816 C CA . TYR D 2 385 ? 106.451 57.344 11.542 1.00 51.99 382 TYR D CA 1
ATOM 14817 C C . TYR D 2 385 ? 107.504 56.318 11.973 1.00 52.01 382 TYR D C 1
ATOM 14818 O O . TYR D 2 385 ? 108.219 56.544 12.941 1.00 52.59 382 TYR D O 1
ATOM 14827 N N . LEU D 2 386 ? 107.582 55.189 11.278 1.00 51.87 383 LEU D N 1
ATOM 14828 C CA . LEU D 2 386 ? 108.571 54.170 11.612 1.00 52.51 383 LEU D CA 1
ATOM 14829 C C . LEU D 2 386 ? 109.886 54.417 10.888 1.00 53.94 383 LEU D C 1
ATOM 14830 O O . LEU D 2 386 ? 109.872 54.831 9.726 1.00 54.30 383 LEU D O 1
ATOM 14835 N N . PRO D 2 387 ? 111.027 54.122 11.555 1.00 54.81 384 PRO D N 1
ATOM 14836 C CA . PRO D 2 387 ? 112.317 54.104 10.851 1.00 56.15 384 PRO D CA 1
ATOM 14837 C C . PRO D 2 387 ? 112.268 53.198 9.612 1.00 56.13 384 PRO D C 1
ATOM 14838 O O . PRO D 2 387 ? 111.621 52.136 9.639 1.00 54.86 384 PRO D O 1
ATOM 14842 N N . GLN D 2 388 ? 112.923 53.630 8.536 1.00 57.93 385 GLN D N 1
ATOM 14843 C CA . GLN D 2 388 ? 112.923 52.903 7.264 1.00 58.46 385 GLN D CA 1
ATOM 14844 C C . GLN D 2 388 ? 114.279 52.237 7.002 1.00 59.27 385 GLN D C 1
ATOM 14845 O O . GLN D 2 388 ? 115.094 52.755 6.236 1.00 60.64 385 GLN D O 1
ATOM 14851 N N . SER D 2 389 ? 114.521 51.101 7.658 1.00 58.80 386 SER D N 1
ATOM 14852 C CA . SER D 2 389 ? 115.760 50.325 7.477 1.00 59.13 386 SER D CA 1
ATOM 14853 C C . SER D 2 389 ? 115.393 48.944 6.994 1.00 58.16 386 SER D C 1
ATOM 14854 O O . SER D 2 389 ? 114.208 48.594 6.908 1.00 57.31 386 SER D O 1
ATOM 14857 N N . ASP D 2 390 ? 116.404 48.137 6.704 1.00 58.31 387 ASP D N 1
ATOM 14858 C CA . ASP D 2 390 ? 116.160 46.710 6.510 1.00 57.34 387 ASP D CA 1
ATOM 14859 C C . ASP D 2 390 ? 115.795 46.054 7.855 1.00 55.25 387 ASP D C 1
ATOM 14860 O O . ASP D 2 390 ? 115.261 44.945 7.872 1.00 54.57 387 ASP D O 1
ATOM 14865 N N . ALA D 2 391 ? 116.073 46.766 8.954 1.00 54.33 388 ALA D N 1
ATOM 14866 C CA . ALA D 2 391 ? 115.793 46.333 10.328 1.00 52.74 388 ALA D CA 1
ATOM 14867 C C . ALA D 2 391 ? 114.295 46.366 10.720 1.00 51.24 388 ALA D C 1
ATOM 14868 O O . ALA D 2 391 ? 113.877 45.626 11.615 1.00 49.95 388 ALA D O 1
ATOM 14870 N N . PHE D 2 392 ? 113.518 47.228 10.055 1.00 50.88 389 PHE D N 1
ATOM 14871 C CA . PHE D 2 392 ? 112.080 47.418 10.327 1.00 49.56 389 PHE D CA 1
ATOM 14872 C C . PHE D 2 392 ? 111.260 47.128 9.074 1.00 49.22 389 PHE D C 1
ATOM 14873 O O . PHE D 2 392 ? 111.175 47.964 8.173 1.00 50.36 389 PHE D O 1
ATOM 14881 N N . VAL D 2 393 ? 110.637 45.954 9.030 1.00 47.66 390 VAL D N 1
ATOM 14882 C CA . VAL D 2 393 ? 109.993 45.475 7.818 1.00 46.70 390 VAL D CA 1
ATOM 14883 C C . VAL D 2 393 ? 108.474 45.606 7.933 1.00 45.88 390 VAL D C 1
ATOM 14884 O O . VAL D 2 393 ? 107.867 45.071 8.866 1.00 44.74 390 VAL D O 1
ATOM 14888 N N . ILE D 2 394 ? 107.871 46.322 6.980 1.00 46.07 391 ILE D N 1
ATOM 14889 C CA . ILE D 2 394 ? 106.412 46.509 6.929 1.00 45.22 391 ILE D CA 1
ATOM 14890 C C . ILE D 2 394 ? 105.812 45.688 5.782 1.00 44.26 391 ILE D C 1
ATOM 14891 O O . ILE D 2 394 ? 106.148 45.915 4.616 1.00 45.64 391 ILE D O 1
ATOM 14896 N N . ASN D 2 395 ? 104.942 44.733 6.110 1.00 42.10 392 ASN D N 1
ATOM 14897 C CA . ASN D 2 395 ? 104.243 43.943 5.096 1.00 41.00 392 ASN D CA 1
ATOM 14898 C C . ASN D 2 395 ? 102.746 44.229 5.152 1.00 39.41 392 ASN D C 1
ATOM 14899 O O . ASN D 2 395 ? 102.056 43.679 6.017 1.00 38.68 392 ASN D O 1
ATOM 14904 N N . PRO D 2 396 ? 102.236 45.069 4.229 1.00 38.76 393 PRO D N 1
ATOM 14905 C CA . PRO D 2 396 ? 100.834 45.469 4.263 1.00 37.75 393 PRO D CA 1
ATOM 14906 C C . PRO D 2 396 ? 99.896 44.284 4.031 1.00 35.72 393 PRO D C 1
ATOM 14907 O O . PRO D 2 396 ? 99.983 43.621 2.996 1.00 35.49 393 PRO D O 1
ATOM 14911 N N . PRO D 2 397 ? 98.999 44.025 4.991 1.00 33.97 394 PRO D N 1
ATOM 14912 C CA . PRO D 2 397 ? 98.132 42.873 4.857 1.00 32.17 394 PRO D CA 1
ATOM 14913 C C . PRO D 2 397 ? 97.185 42.991 3.671 1.00 31.90 394 PRO D C 1
ATOM 14914 O O . PRO D 2 397 ? 96.713 44.091 3.346 1.00 31.97 394 PRO D O 1
ATOM 14918 N N . ILE D 2 398 ? 96.941 41.881 2.980 1.00 30.63 395 ILE D N 1
ATOM 14919 C CA . ILE D 2 398 ? 95.898 41.922 1.959 1.00 30.68 395 ILE D CA 1
ATOM 14920 C C . ILE D 2 398 ? 94.545 41.482 2.542 1.00 28.36 395 ILE D C 1
ATOM 14921 O O . ILE D 2 398 ? 93.551 41.498 1.826 1.00 28.57 395 ILE D O 1
ATOM 14926 N N . ALA D 2 399 ? 94.524 41.076 3.821 1.00 26.85 396 ALA D N 1
ATOM 14927 C CA . ALA D 2 399 ? 93.289 40.654 4.502 1.00 25.49 396 ALA D CA 1
ATOM 14928 C C . ALA D 2 399 ? 93.340 40.838 6.002 1.00 24.52 396 ALA D C 1
ATOM 14929 O O . ALA D 2 399 ? 94.393 40.805 6.602 1.00 24.88 396 ALA D O 1
ATOM 14931 N N . GLY D 2 400 ? 92.172 40.979 6.613 1.00 23.68 397 GLY D N 1
ATOM 14932 C CA . GLY D 2 400 ? 92.061 40.930 8.061 1.00 22.62 397 GLY D CA 1
ATOM 14933 C C . GLY D 2 400 ? 92.077 42.275 8.732 1.00 23.07 397 GLY D C 1
ATOM 14934 O O . GLY D 2 400 ? 92.012 43.337 8.064 1.00 23.81 397 GLY D O 1
ATOM 14935 N N . MET D 2 401 ? 92.194 42.246 10.061 1.00 22.94 398 MET D N 1
ATOM 14936 C CA . MET D 2 401 ? 92.116 43.483 10.845 1.00 24.48 398 MET D CA 1
ATOM 14937 C C . MET D 2 401 ? 93.425 43.871 11.553 1.00 24.82 398 MET D C 1
ATOM 14938 O O . MET D 2 401 ? 93.441 44.841 12.310 1.00 25.42 398 MET D O 1
ATOM 14943 N N . PHE D 2 402 ? 94.487 43.102 11.311 1.00 24.77 399 PHE D N 1
ATOM 14944 C CA . PHE D 2 402 ? 95.775 43.262 12.004 1.00 25.61 399 PHE D CA 1
ATOM 14945 C C . PHE D 2 402 ? 96.946 43.692 11.095 1.00 25.85 399 PHE D C 1
ATOM 14946 O O . PHE D 2 402 ? 96.997 43.390 9.900 1.00 25.62 399 PHE D O 1
ATOM 14954 N N . PHE D 2 403 ? 97.890 44.392 11.700 1.00 27.60 400 PHE D N 1
ATOM 14955 C CA . PHE D 2 403 ? 99.178 44.691 11.071 1.00 28.98 400 PHE D CA 1
ATOM 14956 C C . PHE D 2 403 ? 100.275 44.326 12.062 1.00 29.19 400 PHE D C 1
ATOM 14957 O O . PHE D 2 403 ? 100.023 44.236 13.266 1.00 28.55 400 PHE D O 1
ATOM 14965 N N . THR D 2 404 ? 101.486 44.078 11.568 1.00 29.88 401 THR D N 1
ATOM 14966 C CA . THR D 2 404 ? 102.603 43.852 12.472 1.00 30.25 401 THR D CA 1
ATOM 14967 C C . THR D 2 404 ? 103.762 44.790 12.167 1.00 31.91 401 THR D C 1
ATOM 14968 O O . THR D 2 404 ? 103.952 45.242 11.017 1.00 32.25 401 THR D O 1
ATOM 14972 N N . VAL D 2 405 ? 104.515 45.110 13.216 1.00 31.96 402 VAL D N 1
ATOM 14973 C CA . VAL D 2 405 ? 105.789 45.795 13.063 1.00 32.87 402 VAL D CA 1
ATOM 14974 C C . VAL D 2 405 ? 106.859 44.754 13.363 1.00 32.80 402 VAL D C 1
ATOM 14975 O O . VAL D 2 405 ? 106.906 44.218 14.471 1.00 31.81 402 VAL D O 1
ATOM 14979 N N . ASN D 2 406 ? 107.672 44.442 12.357 1.00 33.37 403 ASN D N 1
ATOM 14980 C CA . ASN D 2 406 ? 108.690 43.400 12.463 1.00 34.56 403 ASN D CA 1
ATOM 14981 C C . ASN D 2 406 ? 109.986 44.110 12.709 1.00 35.64 403 ASN D C 1
ATOM 14982 O O . ASN D 2 406 ? 110.308 45.049 11.974 1.00 36.66 403 ASN D O 1
ATOM 14987 N N . ILE D 2 407 ? 110.706 43.671 13.742 1.00 35.00 404 ILE D N 1
ATOM 14988 C CA . ILE D 2 407 ? 111.890 44.355 14.246 1.00 36.28 404 ILE D CA 1
ATOM 14989 C C . ILE D 2 407 ? 113.055 43.377 14.374 1.00 36.50 404 ILE D C 1
ATOM 14990 O O . ILE D 2 407 ? 112.902 42.292 14.945 1.00 35.58 404 ILE D O 1
ATOM 14995 N N . ASP D 2 408 ? 114.214 43.758 13.841 1.00 37.91 405 ASP D N 1
ATOM 14996 C CA . ASP D 2 408 ? 115.433 42.975 14.033 1.00 38.61 405 ASP D CA 1
ATOM 14997 C C . ASP D 2 408 ? 116.083 43.423 15.342 1.00 39.23 405 ASP D C 1
ATOM 14998 O O . ASP D 2 408 ? 116.739 44.485 15.418 1.00 40.40 405 ASP D O 1
ATOM 15003 N N . ALA D 2 409 ? 115.889 42.610 16.374 1.00 38.20 406 ALA D N 1
ATOM 15004 C CA . ALA D 2 409 ? 116.411 42.911 17.689 1.00 39.48 406 ALA D CA 1
ATOM 15005 C C . ALA D 2 409 ? 117.957 43.053 17.713 1.00 41.40 406 ALA D C 1
ATOM 15006 O O . ALA D 2 409 ? 118.502 43.737 18.600 1.00 41.71 406 ALA D O 1
ATOM 15008 N N . SER D 2 410 ? 118.628 42.440 16.725 1.00 42.07 407 SER D N 1
ATOM 15009 C CA . SER D 2 410 ? 120.107 42.441 16.578 1.00 44.05 407 SER D CA 1
ATOM 15010 C C . SER D 2 410 ? 120.691 43.828 16.578 1.00 45.92 407 SER D C 1
ATOM 15011 O O . SER D 2 410 ? 121.821 44.028 17.033 1.00 46.89 407 SER D O 1
ATOM 15014 N N . VAL D 2 411 ? 119.929 44.767 16.021 1.00 46.47 408 VAL D N 1
ATOM 15015 C CA . VAL D 2 411 ? 120.441 46.089 15.681 1.00 48.39 408 VAL D CA 1
ATOM 15016 C C . VAL D 2 411 ? 120.124 47.151 16.749 1.00 49.01 408 VAL D C 1
ATOM 15017 O O . VAL D 2 411 ? 120.475 48.317 16.575 1.00 50.31 408 VAL D O 1
ATOM 15021 N N . HIS D 2 412 ? 119.474 46.757 17.848 1.00 48.07 409 HIS D N 1
ATOM 15022 C CA . HIS D 2 412 ? 119.324 47.655 19.001 1.00 48.75 409 HIS D CA 1
ATOM 15023 C C . HIS D 2 412 ? 120.715 47.866 19.607 1.00 50.51 409 HIS D C 1
ATOM 15024 O O . HIS D 2 412 ? 121.412 46.891 19.894 1.00 50.39 409 HIS D O 1
ATOM 15031 N N . PRO D 2 413 ? 121.142 49.142 19.783 1.00 52.51 410 PRO D N 1
ATOM 15032 C CA . PRO D 2 413 ? 122.543 49.412 20.166 1.00 54.06 410 PRO D CA 1
ATOM 15033 C C . PRO D 2 413 ? 122.938 48.819 21.524 1.00 54.65 410 PRO D C 1
ATOM 15034 O O . PRO D 2 413 ? 124.120 48.749 21.837 1.00 55.16 410 PRO D O 1
ATOM 15038 N N . GLU D 2 414 ? 121.947 48.385 22.302 1.00 54.27 411 GLU D N 1
ATOM 15039 C CA . GLU D 2 414 ? 122.161 47.812 23.639 1.00 54.84 411 GLU D CA 1
ATOM 15040 C C . GLU D 2 414 ? 121.830 46.307 23.686 1.00 53.03 411 GLU D C 1
ATOM 15041 O O . GLU D 2 414 ? 121.694 45.735 24.775 1.00 52.51 411 GLU D O 1
ATOM 15047 N N . PHE D 2 415 ? 121.707 45.685 22.510 1.00 52.09 412 PHE D N 1
ATOM 15048 C CA . PHE D 2 415 ? 121.333 44.262 22.380 1.00 50.45 412 PHE D CA 1
ATOM 15049 C C . PHE D 2 415 ? 122.251 43.380 23.220 1.00 50.98 412 PHE D C 1
ATOM 15050 O O . PHE D 2 415 ? 121.782 42.581 24.040 1.00 49.62 412 PHE D O 1
ATOM 15058 N N . LYS D 2 416 ? 123.557 43.564 23.033 1.00 52.45 413 LYS D N 1
ATOM 15059 C CA . LYS D 2 416 ? 124.572 42.805 23.768 1.00 53.41 413 LYS D CA 1
ATOM 15060 C C . LYS D 2 416 ? 124.722 43.262 25.231 1.00 54.91 413 LYS D C 1
ATOM 15061 O O . LYS D 2 416 ? 124.809 42.421 26.141 1.00 55.11 413 LYS D O 1
ATOM 15063 N N . THR D 2 417 ? 124.703 44.569 25.454 1.00 56.26 414 THR D N 1
ATOM 15064 C CA . THR D 2 417 ? 124.874 45.116 26.789 1.00 57.59 414 THR D CA 1
ATOM 15065 C C . THR D 2 417 ? 123.688 44.906 27.733 1.00 56.93 414 THR D C 1
ATOM 15066 O O . THR D 2 417 ? 123.671 43.965 28.493 1.00 57.51 414 THR D O 1
ATOM 15070 N N . LYS D 2 418 ? 122.706 45.782 27.672 1.00 55.52 415 LYS D N 1
ATOM 15071 C CA . LYS D 2 418 ? 121.536 45.685 28.549 1.00 54.24 415 LYS D CA 1
ATOM 15072 C C . LYS D 2 418 ? 120.729 44.377 28.360 1.00 52.10 415 LYS D C 1
ATOM 15073 O O . LYS D 2 418 ? 120.249 43.789 29.339 1.00 51.59 415 LYS D O 1
ATOM 15075 N N . TYR D 2 419 ? 120.622 43.905 27.120 1.00 50.08 416 TYR D N 1
ATOM 15076 C CA . TYR D 2 419 ? 119.697 42.808 26.804 1.00 47.84 416 TYR D CA 1
ATOM 15077 C C . TYR D 2 419 ? 120.292 41.408 26.643 1.00 46.72 416 TYR D C 1
ATOM 15078 O O . TYR D 2 419 ? 119.601 40.497 26.200 1.00 44.98 416 TYR D O 1
ATOM 15087 N N A ASN D 2 420 ? 121.568 41.271 27.011 0.70 47.58 417 ASN D N 1
ATOM 15088 N N B ASN D 2 420 ? 121.564 41.243 27.006 0.30 47.39 417 ASN D N 1
ATOM 15089 C CA A ASN D 2 420 ? 122.301 39.992 27.014 0.70 47.15 417 ASN D CA 1
ATOM 15090 C CA B ASN D 2 420 ? 122.220 39.925 27.034 0.30 46.78 417 ASN D CA 1
ATOM 15091 C C A ASN D 2 420 ? 122.078 39.121 25.761 0.70 45.90 417 ASN D C 1
ATOM 15092 C C B ASN D 2 420 ? 122.094 39.099 25.746 0.30 45.76 417 ASN D C 1
ATOM 15093 O O A ASN D 2 420 ? 121.957 37.893 25.860 0.70 45.18 417 ASN D O 1
ATOM 15094 O O B ASN D 2 420 ? 122.047 37.867 25.809 0.30 45.04 417 ASN D O 1
ATOM 15103 N N . SER D 2 421 ? 122.048 39.777 24.596 1.00 45.68 418 SER D N 1
ATOM 15104 C CA . SER D 2 421 ? 121.822 39.133 23.275 1.00 44.89 418 SER D CA 1
ATOM 15105 C C . SER D 2 421 ? 120.542 38.278 23.196 1.00 43.90 418 SER D C 1
ATOM 15106 O O . SER D 2 421 ? 120.481 37.249 22.489 1.00 43.11 418 SER D O 1
ATOM 15109 N N . ASP D 2 422 ? 119.513 38.726 23.905 1.00 43.04 419 ASP D N 1
ATOM 15110 C CA . ASP D 2 422 ? 118.291 37.940 24.033 1.00 41.81 419 ASP D CA 1
ATOM 15111 C C . ASP D 2 422 ? 117.111 38.727 23.480 1.00 40.64 419 ASP D C 1
ATOM 15112 O O . ASP D 2 422 ? 116.631 39.649 24.141 1.00 40.83 419 ASP D O 1
ATOM 15117 N N . PRO D 2 423 ? 116.636 38.356 22.275 1.00 39.51 420 PRO D N 1
ATOM 15118 C CA . PRO D 2 423 ? 115.572 39.134 21.625 1.00 39.07 420 PRO D CA 1
ATOM 15119 C C . PRO D 2 423 ? 114.301 39.233 22.464 1.00 38.34 420 PRO D C 1
ATOM 15120 O O . PRO D 2 423 ? 113.597 40.233 22.369 1.00 38.56 420 PRO D O 1
ATOM 15124 N N . TYR D 2 424 ? 114.025 38.222 23.287 1.00 38.03 421 TYR D N 1
ATOM 15125 C CA . TYR D 2 424 ? 112.820 38.217 24.151 1.00 37.84 421 TYR D CA 1
ATOM 15126 C C . TYR D 2 424 ? 112.910 39.256 25.285 1.00 37.92 421 TYR D C 1
ATOM 15127 O O . TYR D 2 424 ? 111.890 39.837 25.698 1.00 37.23 421 TYR D O 1
ATOM 15136 N N A GLN D 2 425 ? 114.121 39.486 25.785 0.50 38.55 422 GLN D N 1
ATOM 15137 N N B GLN D 2 425 ? 114.131 39.463 25.790 0.50 38.30 422 GLN D N 1
ATOM 15138 C CA A GLN D 2 425 ? 114.329 40.517 26.797 0.50 39.40 422 GLN D CA 1
ATOM 15139 C CA B GLN D 2 425 ? 114.400 40.502 26.788 0.50 38.94 422 GLN D CA 1
ATOM 15140 C C A GLN D 2 425 ? 114.112 41.911 26.211 0.50 39.06 422 GLN D C 1
ATOM 15141 C C B GLN D 2 425 ? 114.100 41.882 26.203 0.50 38.74 422 GLN D C 1
ATOM 15142 O O A GLN D 2 425 ? 113.519 42.789 26.874 0.50 39.25 422 GLN D O 1
ATOM 15143 O O B GLN D 2 425 ? 113.444 42.720 26.858 0.50 38.88 422 GLN D O 1
ATOM 15154 N N . LEU D 2 426 ? 114.582 42.103 24.969 1.00 38.49 423 LEU D N 1
ATOM 15155 C CA . LEU D 2 426 ? 114.321 43.347 24.241 1.00 39.15 423 LEU D CA 1
ATOM 15156 C C . LEU D 2 426 ? 112.820 43.555 24.049 1.00 37.80 423 LEU D C 1
ATOM 15157 O O . LEU D 2 426 ? 112.285 44.616 24.390 1.00 37.50 423 LEU D O 1
ATOM 15162 N N . GLU D 2 427 ? 112.158 42.511 23.544 1.00 36.74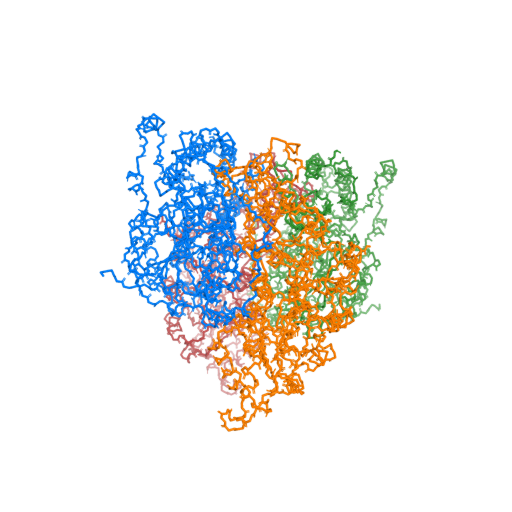 424 GLU D N 1
ATOM 15163 C CA . GLU D 2 427 ? 110.731 42.559 23.233 1.00 35.93 424 GLU D CA 1
ATOM 15164 C C . GLU D 2 427 ? 109.941 43.067 24.433 1.00 36.23 424 GLU D C 1
ATOM 15165 O O . GLU D 2 427 ? 109.176 44.019 24.312 1.00 36.30 424 GLU D O 1
ATOM 15171 N N . GLN D 2 428 ? 110.153 42.439 25.589 1.00 37.23 425 GLN D N 1
ATOM 15172 C CA . GLN D 2 428 ? 109.397 42.756 26.806 1.00 38.94 425 GLN D CA 1
ATOM 15173 C C . GLN D 2 428 ? 109.706 44.166 27.315 1.00 40.44 425 GLN D C 1
ATOM 15174 O O . GLN D 2 428 ? 108.843 44.842 27.906 1.00 40.33 425 GLN D O 1
ATOM 15180 N N . SER D 2 429 ? 110.944 44.589 27.076 1.00 41.53 426 SER D N 1
ATOM 15181 C CA . SER D 2 429 ? 111.401 45.918 27.426 1.00 43.61 426 SER D CA 1
ATOM 15182 C C . SER D 2 429 ? 110.689 46.941 26.543 1.00 43.39 426 SER D C 1
ATOM 15183 O O . SER D 2 429 ? 110.084 47.889 27.063 1.00 44.31 426 SER D O 1
ATOM 15186 N N . LEU D 2 430 ? 110.743 46.734 25.223 1.00 42.77 427 LEU D N 1
ATOM 15187 C CA . LEU D 2 430 ? 110.037 47.601 24.257 1.00 42.44 427 LEU D CA 1
ATOM 15188 C C . LEU D 2 430 ? 108.539 47.652 24.509 1.00 41.58 427 LEU D C 1
ATOM 15189 O O . LEU D 2 430 ? 107.934 48.716 24.418 1.00 41.69 427 LEU D O 1
ATOM 15194 N N . TYR D 2 431 ? 107.940 46.504 24.823 1.00 40.60 428 TYR D N 1
ATOM 15195 C CA . TYR D 2 431 ? 106.539 46.478 25.183 1.00 40.30 428 TYR D CA 1
ATOM 15196 C C . TYR D 2 431 ? 106.274 47.525 26.266 1.00 41.65 428 TYR D C 1
ATOM 15197 O O . TYR D 2 431 ? 105.473 48.435 26.064 1.00 41.84 428 TYR D O 1
ATOM 15206 N N . HIS D 2 432 ? 106.973 47.417 27.392 1.00 43.00 429 HIS D N 1
ATOM 15207 C CA . HIS D 2 432 ? 106.865 48.417 28.476 1.00 44.92 429 HIS D CA 1
ATOM 15208 C C . HIS D 2 432 ? 107.204 49.869 28.090 1.00 45.57 429 HIS D C 1
ATOM 15209 O O . HIS D 2 432 ? 106.497 50.795 28.510 1.00 46.42 429 HIS D O 1
ATOM 15216 N N . LYS D 2 433 ? 108.229 50.066 27.262 1.00 45.52 430 LYS D N 1
ATOM 15217 C CA . LYS D 2 433 ? 108.606 51.409 26.792 1.00 46.50 430 LYS D CA 1
ATOM 15218 C C . LYS D 2 433 ? 107.537 52.060 25.908 1.00 46.55 430 LYS D C 1
ATOM 15219 O O . LYS D 2 433 ? 107.225 53.257 26.048 1.00 47.05 430 LYS D O 1
ATOM 15221 N N . VAL D 2 434 ? 106.978 51.261 25.005 1.00 44.98 431 VAL D N 1
ATOM 15222 C CA . VAL D 2 434 ? 105.930 51.708 24.091 1.00 44.65 431 VAL D CA 1
ATOM 15223 C C . VAL D 2 434 ? 104.670 52.118 24.873 1.00 44.47 431 VAL D C 1
ATOM 15224 O O . VAL D 2 434 ? 104.064 53.166 24.600 1.00 45.34 431 VAL D O 1
ATOM 15228 N N . VAL D 2 435 ? 104.306 51.297 25.856 1.00 43.42 432 VAL D N 1
ATOM 15229 C CA . VAL D 2 435 ? 103.198 51.558 26.755 1.00 42.91 432 VAL D CA 1
ATOM 15230 C C . VAL D 2 435 ? 103.447 52.840 27.588 1.00 44.77 432 VAL D C 1
ATOM 15231 O O . VAL D 2 435 ? 102.524 53.639 27.803 1.00 44.98 432 VAL D O 1
ATOM 15235 N N . GLU D 2 436 ? 104.694 53.049 28.017 1.00 45.60 433 GLU D N 1
ATOM 15236 C CA . GLU D 2 436 ? 105.085 54.293 28.704 1.00 47.45 433 GLU D CA 1
ATOM 15237 C C . GLU D 2 436 ? 104.938 55.531 27.797 1.00 48.17 433 GLU D C 1
ATOM 15238 O O . GLU D 2 436 ? 104.556 56.603 28.272 1.00 49.36 433 GLU D O 1
ATOM 15240 N N . ARG D 2 437 ? 105.227 55.376 26.502 1.00 47.88 434 ARG D N 1
ATOM 15241 C CA . ARG D 2 437 ? 105.031 56.447 25.518 1.00 48.19 434 ARG D CA 1
ATOM 15242 C C . ARG D 2 437 ? 103.585 56.593 25.032 1.00 47.60 434 ARG D C 1
ATOM 15243 O O . ARG D 2 437 ? 103.296 57.436 24.171 1.00 48.06 434 ARG D O 1
ATOM 15245 N N . GLY D 2 438 ? 102.684 55.766 25.567 1.00 46.01 435 GLY D N 1
ATOM 15246 C CA . GLY D 2 438 ? 101.244 55.962 25.372 1.00 45.24 435 GLY D CA 1
ATOM 15247 C C . GLY D 2 438 ? 100.494 55.133 24.332 1.00 43.70 435 GLY D C 1
ATOM 15248 O O . GLY D 2 438 ? 99.371 55.483 23.960 1.00 43.33 435 GLY D O 1
ATOM 15249 N N . VAL D 2 439 ? 101.096 54.041 23.855 1.00 42.15 436 VAL D N 1
ATOM 15250 C CA . VAL D 2 439 ? 100.412 53.162 22.905 1.00 40.16 436 VAL D CA 1
ATOM 15251 C C . VAL D 2 439 ? 100.655 51.694 23.286 1.00 38.96 436 VAL D C 1
ATOM 15252 O O . VAL D 2 439 ? 101.766 51.321 23.663 1.00 38.30 436 VAL D O 1
ATOM 15256 N N . LEU D 2 440 ? 99.603 50.888 23.235 1.00 37.35 437 LEU D N 1
ATOM 15257 C CA . LEU D 2 440 ? 99.751 49.464 23.495 1.00 36.53 437 LEU D CA 1
ATOM 15258 C C . LEU D 2 440 ? 99.574 48.677 22.211 1.00 34.98 437 LEU D C 1
ATOM 15259 O O . LEU D 2 440 ? 98.522 48.722 21.574 1.00 34.32 437 LEU D O 1
ATOM 15264 N N . VAL D 2 441 ? 100.642 47.979 21.831 1.00 33.89 438 VAL D N 1
ATOM 15265 C CA . VAL D 2 441 ? 100.579 46.931 20.814 1.00 31.43 438 VAL D CA 1
ATOM 15266 C C . VAL D 2 441 ? 101.029 45.634 21.497 1.00 30.84 438 VAL D C 1
ATOM 15267 O O . VAL D 2 441 ? 101.730 45.671 22.520 1.00 31.28 438 VAL D O 1
ATOM 15271 N N . VAL D 2 442 ? 100.694 44.500 20.907 1.00 28.32 439 VAL D N 1
ATOM 15272 C CA . VAL D 2 442 ? 100.846 43.220 21.590 1.00 28.43 439 VAL D CA 1
ATOM 15273 C C . VAL D 2 442 ? 102.117 42.484 21.135 1.00 27.63 439 VAL D C 1
ATOM 15274 O O . VAL D 2 442 ? 102.365 42.382 19.942 1.00 27.27 439 VAL D O 1
ATOM 15278 N N . PRO D 2 443 ? 102.931 41.981 22.090 1.00 27.39 440 PRO D N 1
ATOM 15279 C CA . PRO D 2 443 ? 104.177 41.314 21.664 1.00 26.97 440 PRO D CA 1
ATOM 15280 C C . PRO D 2 443 ? 103.966 39.984 20.924 1.00 25.51 440 PRO D C 1
ATOM 15281 O O . PRO D 2 443 ? 103.090 39.217 21.278 1.00 24.01 440 PRO D O 1
ATOM 15285 N N . GLY D 2 444 ? 104.774 39.731 19.895 1.00 25.36 441 GLY D N 1
ATOM 15286 C CA . GLY D 2 444 ? 104.710 38.471 19.135 1.00 24.23 441 GLY D CA 1
ATOM 15287 C C . GLY D 2 444 ? 104.810 37.190 19.963 1.00 23.66 441 GLY D C 1
ATOM 15288 O O . GLY D 2 444 ? 104.175 36.190 19.636 1.00 22.93 441 GLY D O 1
ATOM 15289 N N . SER D 2 445 ? 105.611 37.218 21.034 1.00 24.27 442 SER D N 1
ATOM 15290 C CA . SER D 2 445 ? 105.840 36.030 21.868 1.00 24.56 442 SER D CA 1
ATOM 15291 C C . SER D 2 445 ? 104.556 35.481 22.497 1.00 23.62 442 SER D C 1
ATOM 15292 O O . SER D 2 445 ? 104.506 34.298 22.864 1.00 24.03 442 SER D O 1
ATOM 15295 N N . TRP D 2 446 ? 103.514 36.320 22.588 1.00 23.91 443 TRP D N 1
ATOM 15296 C CA . TRP D 2 446 ? 102.202 35.898 23.105 1.00 23.73 443 TRP D CA 1
ATOM 15297 C C . TRP D 2 446 ? 101.485 34.940 22.134 1.00 22.53 443 TRP D C 1
ATOM 15298 O O . TRP D 2 446 ? 100.535 34.271 22.518 1.00 22.48 443 TRP D O 1
ATOM 15309 N N . PHE D 2 447 ? 101.915 34.928 20.876 1.00 21.24 444 PHE D N 1
ATOM 15310 C CA . PHE D 2 447 ? 101.273 34.130 19.849 1.00 20.14 444 PHE D CA 1
ATOM 15311 C C . PHE D 2 447 ? 102.169 32.990 19.401 1.00 19.48 444 PHE D C 1
ATOM 15312 O O . PHE D 2 447 ? 101.800 32.258 18.495 1.00 19.03 444 PHE D O 1
ATOM 15320 N N . LYS D 2 448 ? 103.346 32.852 20.006 1.00 19.48 445 LYS D N 1
ATOM 15321 C CA . LYS D 2 448 ? 104.317 31.856 19.545 1.00 20.12 445 LYS D CA 1
ATOM 15322 C C . LYS D 2 448 ? 103.958 30.432 19.980 1.00 19.78 445 LYS D C 1
ATOM 15323 O O . LYS D 2 448 ? 103.877 30.136 21.158 1.00 20.44 445 LYS D O 1
ATOM 15329 N N . SER D 2 449 ? 103.770 29.555 19.011 1.00 18.40 446 SER D N 1
ATOM 15330 C CA . SER D 2 449 ? 103.409 28.168 19.244 1.00 18.83 446 SER D CA 1
ATOM 15331 C C . SER D 2 449 ? 104.635 27.393 19.756 1.00 19.16 446 SER D C 1
ATOM 15332 O O . SER D 2 449 ? 105.754 27.622 19.295 1.00 19.22 446 SER D O 1
ATOM 15335 N N . GLU D 2 450 ? 104.418 26.448 20.662 1.00 19.26 447 GLU D N 1
ATOM 15336 C CA . GLU D 2 450 ? 105.501 25.594 21.142 1.00 19.80 447 GLU D CA 1
ATOM 15337 C C . GLU D 2 450 ? 105.001 24.201 21.346 1.00 19.11 447 GLU D C 1
ATOM 15338 O O . GLU D 2 450 ? 103.937 24.009 21.928 1.00 18.14 447 GLU D O 1
ATOM 15344 N N . GLY D 2 451 ? 105.773 23.225 20.882 1.00 18.25 448 GLY D N 1
ATOM 15345 C CA . GLY D 2 451 ? 105.381 21.825 21.083 1.00 19.56 448 GLY D CA 1
ATOM 15346 C C . GLY D 2 451 ? 106.545 20.895 20.820 1.00 19.88 448 GLY D C 1
ATOM 15347 O O . GLY D 2 451 ? 107.484 21.269 20.122 1.00 20.28 448 GLY D O 1
ATOM 15348 N N . GLU D 2 452 ? 106.506 19.704 21.408 1.00 19.70 449 GLU D N 1
ATOM 15349 C CA . GLU D 2 452 ? 107.561 18.746 21.191 1.00 20.81 449 GLU D CA 1
ATOM 15350 C C . GLU D 2 452 ? 106.974 17.356 21.307 1.00 20.89 449 GLU D C 1
ATOM 15351 O O . GLU D 2 452 ? 105.989 17.126 22.029 1.00 18.57 449 GLU D O 1
ATOM 15357 N N . THR D 2 453 ? 107.569 16.425 20.577 1.00 20.86 450 THR D N 1
ATOM 15358 C CA . THR D 2 453 ? 107.078 15.053 20.636 1.00 22.45 450 THR D CA 1
ATOM 15359 C C . THR D 2 453 ? 108.077 14.167 21.375 1.00 23.69 450 THR D C 1
ATOM 15360 O O . THR D 2 453 ? 109.216 14.578 21.649 1.00 25.69 450 THR D O 1
ATOM 15364 N N . GLU D 2 454 ? 107.649 12.948 21.674 1.00 25.54 451 GLU D N 1
ATOM 15365 C CA . GLU D 2 454 ? 108.527 11.921 22.228 1.00 26.98 451 GLU D CA 1
ATOM 15366 C C . GLU D 2 454 ? 108.343 10.677 21.366 1.00 27.78 451 GLU D C 1
ATOM 15367 O O . GLU D 2 454 ? 107.220 10.218 21.193 1.00 28.17 451 GLU D O 1
ATOM 15369 N N . PRO D 2 455 ? 109.420 10.179 20.736 1.00 28.21 452 PRO D N 1
ATOM 15370 C CA . PRO D 2 455 ? 110.772 10.732 20.573 1.00 28.60 452 PRO D CA 1
ATOM 15371 C C . PRO D 2 455 ? 110.726 12.093 19.852 1.00 28.29 452 PRO D C 1
ATOM 15372 O O . PRO D 2 455 ? 109.788 12.336 19.085 1.00 26.66 452 PRO D O 1
ATOM 15376 N N . PRO D 2 456 ? 111.726 12.967 20.094 1.00 28.02 453 PRO D N 1
ATOM 15377 C CA . PRO D 2 456 ? 111.683 14.319 19.539 1.00 27.12 453 PRO D CA 1
ATOM 15378 C C . PRO D 2 456 ? 111.952 14.356 18.028 1.00 26.77 453 PRO D C 1
ATOM 15379 O O . PRO D 2 456 ? 112.493 13.381 17.438 1.00 25.61 453 PRO D O 1
ATOM 15383 N N . GLN D 2 457 ? 111.533 15.462 17.410 1.00 24.61 454 GLN D N 1
ATOM 15384 C CA . GLN D 2 457 ? 111.735 15.686 15.985 1.00 24.00 454 GLN D CA 1
ATOM 15385 C C . GLN D 2 457 ? 113.195 16.047 15.740 1.00 24.73 454 GLN D C 1
ATOM 15386 O O . GLN D 2 457 ? 113.887 16.484 16.668 1.00 24.73 454 GLN D O 1
ATOM 15392 N N . PRO D 2 458 ? 113.699 15.846 14.504 1.00 25.22 455 PRO D N 1
ATOM 15393 C CA . PRO D 2 458 ? 115.113 16.193 14.315 1.00 25.42 455 PRO D CA 1
ATOM 15394 C C . PRO D 2 458 ? 115.314 17.720 14.378 1.00 25.91 455 PRO D C 1
ATOM 15395 O O . PRO D 2 458 ? 114.340 18.466 14.254 1.00 24.59 455 PRO D O 1
ATOM 15399 N N . ALA D 2 459 ? 116.552 18.168 14.583 1.00 26.19 456 ALA D N 1
ATOM 15400 C CA . ALA D 2 459 ? 116.870 19.598 14.722 1.00 26.75 456 ALA D CA 1
ATOM 15401 C C . ALA D 2 459 ? 116.341 20.473 13.580 1.00 26.27 456 ALA D C 1
ATOM 15402 O O . ALA D 2 459 ? 115.830 21.566 13.841 1.00 25.38 456 ALA D O 1
ATOM 15404 N N . GLU D 2 460 ? 116.484 20.010 12.327 1.00 26.27 457 GLU D N 1
ATOM 15405 C CA . GLU D 2 460 ? 116.003 20.779 11.143 1.00 27.56 457 GLU D CA 1
ATOM 15406 C C . GLU D 2 460 ? 114.516 21.166 11.238 1.00 25.86 457 GLU D C 1
ATOM 15407 O O . GLU D 2 460 ? 114.151 22.277 10.868 1.00 25.97 457 GLU D O 1
ATOM 15413 N N . SER D 2 461 ? 113.688 20.279 11.790 1.00 25.16 458 SER D N 1
ATOM 15414 C CA . SER D 2 461 ? 112.236 20.504 11.975 1.00 24.51 458 SER D CA 1
ATOM 15415 C C . SER D 2 461 ? 111.862 21.515 13.054 1.00 25.62 458 SER D C 1
ATOM 15416 O O . SER D 2 461 ? 110.737 22.037 13.074 1.00 25.25 458 SER D O 1
ATOM 15419 N N . LYS D 2 462 ? 112.805 21.774 13.958 1.00 27.17 459 LYS D N 1
ATOM 15420 C CA . LYS D 2 462 ? 112.613 22.652 15.106 1.00 28.53 459 LYS D CA 1
ATOM 15421 C C . LYS D 2 462 ? 113.327 23.995 14.895 1.00 29.79 459 LYS D C 1
ATOM 15422 O O . LYS D 2 462 ? 113.223 24.908 15.717 1.00 28.73 459 LYS D O 1
ATOM 15428 N N . GLU D 2 463 ? 114.039 24.096 13.772 1.00 30.66 460 GLU D N 1
ATOM 15429 C CA . GLU D 2 463 ? 114.837 25.265 13.440 1.00 33.52 460 GLU D CA 1
ATOM 15430 C C . GLU D 2 463 ? 114.002 26.520 13.271 1.00 34.23 460 GLU D C 1
ATOM 15431 O O . GLU D 2 463 ? 112.935 26.496 12.644 1.00 32.96 460 GLU D O 1
ATOM 15437 N N . VAL D 2 464 ? 114.489 27.613 13.839 1.00 35.26 461 VAL D N 1
ATOM 15438 C CA . VAL D 2 464 ? 113.891 28.913 13.618 1.00 37.19 461 VAL D CA 1
ATOM 15439 C C . VAL D 2 464 ? 114.867 29.703 12.757 1.00 39.58 461 VAL D C 1
ATOM 15440 O O . VAL D 2 464 ? 116.002 29.936 13.151 1.00 39.74 461 VAL D O 1
ATOM 15444 N N . SER D 2 465 ? 114.438 30.100 11.568 1.00 41.64 462 SER D N 1
ATOM 15445 C CA . SER D 2 465 ? 115.224 31.060 10.819 1.00 44.47 462 SER D CA 1
ATOM 15446 C C . SER D 2 465 ? 114.725 32.440 11.263 1.00 45.14 462 SER D C 1
ATOM 15447 O O . SER D 2 465 ? 113.518 32.651 11.506 1.00 45.87 462 SER D O 1
ATOM 15450 N N . ASN D 2 466 ? 115.676 33.352 11.417 1.00 46.45 463 ASN D N 1
ATOM 15451 C CA . ASN D 2 466 ? 115.428 34.721 11.890 1.00 46.35 463 ASN D CA 1
ATOM 15452 C C . ASN D 2 466 ? 115.051 34.765 13.369 1.00 44.78 463 ASN D C 1
ATOM 15453 O O . ASN D 2 466 ? 114.016 35.315 13.724 1.00 44.83 463 ASN D O 1
ATOM 15458 N N . PRO D 2 467 ? 115.902 34.190 14.234 1.00 43.75 464 PRO D N 1
ATOM 15459 C CA . PRO D 2 467 ? 115.596 34.126 15.660 1.00 42.49 464 PRO D CA 1
ATOM 15460 C C . PRO D 2 467 ? 115.634 35.480 16.382 1.00 41.99 464 PRO D C 1
ATOM 15461 O O . PRO D 2 467 ? 115.093 35.589 17.477 1.00 41.71 464 PRO D O 1
ATOM 15465 N N . ASN D 2 468 ? 116.264 36.496 15.789 1.00 41.32 465 ASN D N 1
ATOM 15466 C CA . ASN D 2 468 ? 116.305 37.831 16.407 1.00 40.61 465 ASN D CA 1
ATOM 15467 C C . ASN D 2 468 ? 115.216 38.777 15.925 1.00 39.69 465 ASN D C 1
ATOM 15468 O O . ASN D 2 468 ? 115.110 39.908 16.417 1.00 40.39 465 ASN D O 1
ATOM 15473 N N . ILE D 2 469 ? 114.416 38.319 14.963 1.00 37.83 466 ILE D N 1
ATOM 15474 C CA . ILE D 2 469 ? 113.262 39.076 14.508 1.00 36.70 466 ILE D CA 1
ATOM 15475 C C . ILE D 2 469 ? 112.162 38.938 15.554 1.00 34.77 466 ILE D C 1
ATOM 15476 O O . ILE D 2 469 ? 111.701 37.820 15.847 1.00 33.46 466 ILE D O 1
ATOM 15481 N N . ILE D 2 470 ? 111.765 40.069 16.131 1.00 33.14 467 ILE D N 1
ATOM 15482 C CA . ILE D 2 470 ? 110.588 40.113 17.009 1.00 31.74 467 ILE D CA 1
ATOM 15483 C C . ILE D 2 470 ? 109.491 40.916 16.323 1.00 30.97 467 ILE D C 1
ATOM 15484 O O . ILE D 2 470 ? 109.760 41.563 15.319 1.00 31.49 467 ILE D O 1
ATOM 15489 N N . PHE D 2 471 ? 108.261 40.869 16.838 1.00 29.15 468 PHE D N 1
ATOM 15490 C CA . PHE D 2 471 ? 107.194 41.692 16.272 1.00 28.19 468 PHE D CA 1
ATOM 15491 C C . PHE D 2 471 ? 106.151 42.124 17.293 1.00 27.58 468 PHE D C 1
ATOM 15492 O O . PHE D 2 471 ? 106.036 41.533 18.370 1.00 26.63 468 PHE D O 1
ATOM 15500 N N . PHE D 2 472 ? 105.429 43.183 16.952 1.00 27.60 469 PHE D N 1
ATOM 15501 C CA . PHE D 2 472 ? 104.237 43.591 17.691 1.00 27.13 469 PHE D CA 1
ATOM 15502 C C . PHE D 2 472 ? 103.052 43.647 16.747 1.00 27.04 469 PHE D C 1
ATOM 15503 O O . PHE D 2 472 ? 103.206 44.052 15.597 1.00 27.13 469 PHE D O 1
ATOM 15511 N N . ARG D 2 473 ? 101.889 43.212 17.239 1.00 25.27 470 ARG D N 1
ATOM 15512 C CA . ARG D 2 473 ? 100.639 43.229 16.488 1.00 25.69 470 ARG D CA 1
ATOM 15513 C C . ARG D 2 473 ? 99.798 44.400 16.970 1.00 26.22 470 ARG D C 1
ATOM 15514 O O . ARG D 2 473 ? 99.715 44.665 18.179 1.00 26.54 470 ARG D O 1
ATOM 15522 N N . GLY D 2 474 ? 99.208 45.116 16.021 1.00 26.89 471 GLY D N 1
ATOM 15523 C CA . GLY D 2 474 ? 98.229 46.157 16.299 1.00 27.95 471 GLY D CA 1
ATOM 15524 C C . GLY D 2 474 ? 97.009 45.903 15.425 1.00 28.06 471 GLY D C 1
ATOM 15525 O O . GLY D 2 474 ? 97.069 45.123 14.486 1.00 28.35 471 GLY D O 1
ATOM 15526 N N . THR D 2 475 ? 95.897 46.530 15.752 1.00 29.10 472 THR D N 1
ATOM 15527 C CA . THR D 2 475 ? 94.680 46.416 14.941 1.00 29.21 472 THR D CA 1
ATOM 15528 C C . THR D 2 475 ? 94.221 47.794 14.475 1.00 29.35 472 THR D C 1
ATOM 15529 O O . THR D 2 475 ? 94.334 48.767 15.214 1.00 29.88 472 THR D O 1
ATOM 15533 N N . TYR D 2 476 ? 93.738 47.878 13.241 1.00 29.00 473 TYR D N 1
ATOM 15534 C CA . TYR D 2 476 ? 93.146 49.122 12.731 1.00 29.75 473 TYR D CA 1
ATOM 15535 C C . TYR D 2 476 ? 91.616 49.052 12.719 1.00 30.04 473 TYR D C 1
ATOM 15536 O O . TYR D 2 476 ? 90.966 49.948 12.186 1.00 29.79 473 TYR D O 1
ATOM 15545 N N . ALA D 2 477 ? 91.039 47.997 13.290 1.00 30.57 474 ALA D N 1
ATOM 15546 C CA . ALA D 2 477 ? 89.596 47.757 13.094 1.00 32.08 474 ALA D CA 1
ATOM 15547 C C . ALA D 2 477 ? 88.720 48.739 13.856 1.00 33.90 474 ALA D C 1
ATOM 15548 O O . ALA D 2 477 ? 87.685 49.171 13.347 1.00 35.03 474 ALA D O 1
ATOM 15550 N N . ALA D 2 478 ? 89.124 49.085 15.071 1.00 36.10 475 ALA D N 1
ATOM 15551 C CA . ALA D 2 478 ? 88.232 49.805 16.000 1.00 37.73 475 ALA D CA 1
ATOM 15552 C C . ALA D 2 478 ? 88.519 51.291 16.046 1.00 39.61 475 ALA D C 1
ATOM 15553 O O . ALA D 2 478 ? 87.623 52.114 15.823 1.00 39.51 475 ALA D O 1
ATOM 15555 N N . VAL D 2 479 ? 89.771 51.638 16.318 1.00 40.68 476 VAL D N 1
ATOM 15556 C CA . VAL D 2 479 ? 90.117 53.030 16.619 1.00 42.94 476 VAL D CA 1
ATOM 15557 C C . VAL D 2 479 ? 89.858 53.974 15.445 1.00 43.46 476 VAL D C 1
ATOM 15558 O O . VAL D 2 479 ? 89.990 53.588 14.285 1.00 43.49 476 VAL D O 1
ATOM 15562 N N . SER D 2 480 ? 89.481 55.209 15.762 1.00 44.19 477 SER D N 1
ATOM 15563 C CA . SER D 2 480 ? 89.299 56.244 14.750 1.00 45.35 477 SER D CA 1
ATOM 15564 C C . SER D 2 480 ? 90.628 56.504 14.041 1.00 46.00 477 SER D C 1
ATOM 15565 O O . SER D 2 480 ? 91.692 56.310 14.643 1.00 46.68 477 SER D O 1
ATOM 15568 N N . PRO D 2 481 ? 90.578 56.936 12.764 1.00 46.26 478 PRO D N 1
ATOM 15569 C CA . PRO D 2 481 ? 91.802 57.158 11.985 1.00 46.99 478 PRO D CA 1
ATOM 15570 C C . PRO D 2 481 ? 92.794 58.110 12.662 1.00 48.41 478 PRO D C 1
ATOM 15571 O O . PRO D 2 481 ? 94.008 57.983 12.459 1.00 48.62 478 PRO D O 1
ATOM 15575 N N . GLU D 2 482 ? 92.274 59.040 13.459 1.00 49.12 479 GLU D N 1
ATOM 15576 C CA . GLU D 2 482 ? 93.089 60.049 14.118 1.00 50.74 479 GLU D CA 1
ATOM 15577 C C . GLU D 2 482 ? 93.843 59.434 15.287 1.00 50.42 479 GLU D C 1
ATOM 15578 O O . GLU D 2 482 ? 95.040 59.691 15.464 1.00 51.00 479 GLU D O 1
ATOM 15584 N N . LYS D 2 483 ? 93.127 58.635 16.081 1.00 49.02 480 LYS D N 1
ATOM 15585 C CA . LYS D 2 483 ? 93.689 57.965 17.249 1.00 48.29 480 LYS D CA 1
ATOM 15586 C C . LYS D 2 483 ? 94.641 56.840 16.831 1.00 47.40 480 LYS D C 1
ATOM 15587 O O . LYS D 2 483 ? 95.586 56.534 17.552 1.00 47.74 480 LYS D O 1
ATOM 15589 N N . LEU D 2 484 ? 94.388 56.242 15.667 1.00 45.98 481 LEU D N 1
ATOM 15590 C CA . LEU D 2 484 ? 95.258 55.220 15.100 1.00 44.63 481 LEU D CA 1
ATOM 15591 C C . LEU D 2 484 ? 96.569 55.837 14.639 1.00 45.92 481 LEU D C 1
ATOM 15592 O O . LEU D 2 484 ? 97.651 55.276 14.869 1.00 45.92 481 LEU D O 1
ATOM 15597 N N . THR D 2 485 ? 96.467 56.998 13.989 1.00 46.34 482 THR D N 1
ATOM 15598 C CA . THR D 2 485 ? 97.632 57.717 13.470 1.00 47.12 482 THR D CA 1
ATOM 15599 C C . THR D 2 485 ? 98.524 58.237 14.613 1.00 47.79 482 THR D C 1
ATOM 15600 O O . THR D 2 485 ? 99.757 58.170 14.523 1.00 48.09 482 THR D O 1
ATOM 15604 N N . GLU D 2 486 ? 97.900 58.707 15.696 1.00 47.48 483 GLU D N 1
ATOM 15605 C CA . GLU D 2 486 ? 98.633 59.162 16.897 1.00 47.71 483 GLU D CA 1
ATOM 15606 C C . GLU D 2 486 ? 99.361 58.034 17.648 1.00 46.53 483 GLU D C 1
ATOM 15607 O O . GLU D 2 486 ? 100.445 58.254 18.187 1.00 47.24 483 GLU D O 1
ATOM 15613 N N . GLY D 2 487 ? 98.760 56.844 17.693 1.00 44.14 484 GLY D N 1
ATOM 15614 C CA . GLY D 2 487 ? 99.401 55.691 18.325 1.00 42.96 484 GLY D CA 1
ATOM 15615 C C . GLY D 2 487 ? 100.617 55.194 17.552 1.00 42.84 484 GLY D C 1
ATOM 15616 O O . GLY D 2 487 ? 101.644 54.836 18.142 1.00 42.77 484 GLY D O 1
ATOM 15617 N N . LEU D 2 488 ? 100.499 55.174 16.228 1.00 42.28 485 LEU D N 1
ATOM 15618 C CA . LEU D 2 488 ? 101.589 54.755 15.366 1.00 42.58 485 LEU D CA 1
ATOM 15619 C C . LEU D 2 488 ? 102.695 55.792 15.314 1.00 44.08 485 LEU D C 1
ATOM 15620 O O . LEU D 2 488 ? 103.860 55.453 15.085 1.00 44.36 485 LEU D O 1
ATOM 15625 N N . LYS D 2 489 ? 102.321 57.052 15.543 1.00 45.38 486 LYS D N 1
ATOM 15626 C CA . LYS D 2 489 ? 103.291 58.123 15.733 1.00 46.95 486 LYS D CA 1
ATOM 15627 C C . LYS D 2 489 ? 104.127 57.832 16.976 1.00 47.47 486 LYS D C 1
ATOM 15628 O O . LYS D 2 489 ? 105.352 57.744 16.890 1.00 48.48 486 LYS D O 1
ATOM 15630 N N . ARG D 2 490 ? 103.455 57.667 18.116 1.00 47.23 487 ARG D N 1
ATOM 15631 C CA . ARG D 2 490 ? 104.098 57.340 19.393 1.00 47.65 487 ARG D CA 1
ATOM 15632 C C . ARG D 2 490 ? 104.950 56.070 19.324 1.00 46.84 487 ARG D C 1
ATOM 15633 O O . ARG D 2 490 ? 106.027 56.012 19.927 1.00 47.79 487 ARG D O 1
ATOM 15641 N N . LEU D 2 491 ? 104.471 55.064 18.590 1.00 45.15 488 LEU D N 1
ATOM 15642 C CA . LEU D 2 491 ? 105.236 53.827 18.370 1.00 44.37 488 LEU D CA 1
ATOM 15643 C C . LEU D 2 491 ? 106.549 54.092 17.603 1.00 45.46 488 LEU D C 1
ATOM 15644 O O . LEU D 2 491 ? 107.631 53.718 18.065 1.00 44.98 488 LEU D O 1
ATOM 15649 N N . GLY D 2 492 ? 106.442 54.737 16.442 1.00 46.01 489 GLY D N 1
ATOM 15650 C CA . GLY D 2 492 ? 107.603 55.083 15.630 1.00 47.26 489 GLY D CA 1
ATOM 15651 C C . GLY D 2 492 ? 108.610 55.935 16.386 1.00 49.28 489 GLY D C 1
ATOM 15652 O O . GLY D 2 492 ? 109.805 55.655 16.336 1.00 49.55 489 GLY D O 1
ATOM 15653 N N . ASP D 2 493 ? 108.107 56.946 17.101 1.00 50.28 490 ASP D N 1
ATOM 15654 C CA . ASP D 2 493 ? 108.900 57.789 18.004 1.00 52.36 490 ASP D CA 1
ATOM 15655 C C . ASP D 2 493 ? 109.651 56.960 19.043 1.00 52.37 490 ASP D C 1
ATOM 15656 O O . ASP D 2 493 ? 110.841 57.192 19.286 1.00 52.42 490 ASP D O 1
ATOM 15661 N N . THR D 2 494 ? 108.953 56.012 19.674 1.00 51.16 491 THR D N 1
ATOM 15662 C CA . THR D 2 494 ? 109.597 55.172 20.685 1.00 51.53 491 THR D CA 1
ATOM 15663 C C . THR D 2 494 ? 110.791 54.444 20.066 1.00 51.27 491 THR D C 1
ATOM 15664 O O . THR D 2 494 ? 111.875 54.426 20.644 1.00 51.92 491 THR D O 1
ATOM 15668 N N . LEU D 2 495 ? 110.585 53.905 18.868 1.00 50.41 492 LEU D N 1
ATOM 15669 C CA . LEU D 2 495 ? 111.592 53.137 18.153 1.00 50.29 492 LEU D CA 1
ATOM 15670 C C . LEU D 2 495 ? 112.756 53.967 17.608 1.00 52.02 492 LEU D C 1
ATOM 15671 O O . LEU D 2 495 ? 113.889 53.493 17.606 1.00 52.44 492 LEU D O 1
ATOM 15676 N N . TYR D 2 496 ? 112.493 55.181 17.129 1.00 53.02 493 TYR D N 1
ATOM 15677 C CA . TYR D 2 496 ? 113.593 56.081 16.754 1.00 55.07 493 TYR D CA 1
ATOM 15678 C C . TYR D 2 496 ? 114.562 56.301 17.921 1.00 55.86 493 TYR D C 1
ATOM 15679 O O . TYR D 2 496 ? 115.787 56.219 17.748 1.00 56.31 493 TYR D O 1
ATOM 15688 N N . GLU D 2 497 ? 114.002 56.554 19.105 1.00 55.78 494 GLU D N 1
ATOM 15689 C CA . GLU D 2 497 ? 114.789 56.811 20.310 1.00 57.08 494 GLU D CA 1
ATOM 15690 C C . GLU D 2 497 ? 115.517 55.570 20.846 1.00 56.30 494 GLU D C 1
ATOM 15691 O O . GLU D 2 497 ? 116.711 55.642 21.152 1.00 56.86 494 GLU D O 1
ATOM 15697 N N . GLU D 2 498 ? 114.805 54.442 20.949 1.00 54.29 495 GLU D N 1
ATOM 15698 C CA . GLU D 2 498 ? 115.388 53.196 21.465 1.00 53.51 495 GLU D CA 1
ATOM 15699 C C . GLU D 2 498 ? 116.526 52.673 20.596 1.00 53.19 495 GLU D C 1
ATOM 15700 O O . GLU D 2 498 ? 117.478 52.091 21.112 1.00 53.82 495 GLU D O 1
ATOM 15706 N N . PHE D 2 499 ? 116.431 52.879 19.285 1.00 52.54 496 PHE D N 1
ATOM 15707 C CA . PHE D 2 499 ? 117.439 52.367 18.353 1.00 52.45 496 PHE D CA 1
ATOM 15708 C C . PHE D 2 499 ? 118.506 53.395 17.920 1.00 54.16 496 PHE D C 1
ATOM 15709 O O . PHE D 2 499 ? 119.430 53.047 17.184 1.00 54.23 496 PHE D O 1
ATOM 15717 N N . GLY D 2 500 ? 118.372 54.647 18.360 1.00 55.24 497 GLY D N 1
ATOM 15718 C CA . GLY D 2 500 ? 119.360 55.698 18.035 1.00 57.61 497 GLY D CA 1
ATOM 15719 C C . GLY D 2 500 ? 119.374 56.136 16.576 1.00 58.25 497 GLY D C 1
ATOM 15720 O O . GLY D 2 500 ? 118.326 56.184 15.911 1.00 57.92 497 GLY D O 1
#

Nearest PDB structures (foldseek):
  4je5-assembly2_D  TM=9.984E-01  e=1.018E-97  Saccharomyces cerevisiae S288C
  4je5-assembly2_C  TM=9.984E-01  e=1.529E-95  Saccharomyces cerevisiae S288C
  4je5-assembly1_A  TM=9.975E-01  e=7.272E-95  Saccharomyces cerevisiae S288C
  8tn2-assembly1_A  TM=8.716E-01  e=1.133E-22  Streptomyces hygroscopicus
  8tn2-assembly1_B  TM=8.684E-01  e=1.242E-21  Streptomyces hygroscopicus

B-factor: mean 28.64, std 12.31, range [5.72, 84.24]